Protein 4FFH (pdb70)

Structure (mmCIF, N/CA/C/O backbone):
data_4FFH
#
_entry.id   4FFH
#
_cell.length_a   82.284
_cell.length_b   167.004
_cell.length_c   261.926
_cell.angle_alpha   90.000
_cell.angle_beta   90.000
_cell.angle_gamma   90.000
#
_symmetry.space_group_name_H-M   'P 21 21 21'
#
loop_
_entity.id
_entity.type
_entity.pdbx_description
1 polymer 'Levan fructotransferase'
2 branched beta-D-fructofuranose-(2-1)-alpha-D-glucopyranose
3 water water
#
loop_
_atom_site.group_PDB
_atom_site.id
_atom_site.type_symbol
_atom_site.label_atom_id
_atom_site.label_alt_id
_atom_site.label_comp_id
_atom_site.label_asym_id
_atom_site.label_entity_id
_atom_site.label_seq_id
_atom_site.pdbx_PDB_ins_code
_atom_site.Cartn_x
_atom_site.Cartn_y
_atom_site.Cartn_z
_atom_site.occupancy
_atom_site.B_iso_or_equiv
_atom_site.auth_seq_id
_atom_site.auth_comp_id
_atom_site.auth_asym_id
_atom_site.auth_atom_id
_atom_site.pdbx_PDB_model_num
ATOM 1 N N . ALA A 1 2 ? 6.306 -23.088 29.268 1.00 31.42 41 ALA A N 1
ATOM 2 C CA . ALA A 1 2 ? 4.920 -23.329 29.782 1.00 30.35 41 ALA A CA 1
ATOM 3 C C . ALA A 1 2 ? 4.297 -24.557 29.134 1.00 29.65 41 ALA A C 1
ATOM 4 O O . ALA A 1 2 ? 4.264 -24.676 27.913 1.00 29.84 41 ALA A O 1
ATOM 6 N N . VAL A 1 3 ? 3.791 -25.468 29.955 1.00 28.15 42 VAL A N 1
ATOM 7 C CA . VAL A 1 3 ? 3.171 -26.674 29.438 1.00 26.13 42 VAL A CA 1
ATOM 8 C C . VAL A 1 3 ? 1.797 -26.417 28.821 1.00 26.87 42 VAL A C 1
ATOM 9 O O . VAL A 1 3 ? 1.485 -26.961 27.765 1.00 28.01 42 VAL A O 1
ATOM 13 N N . TYR A 1 4 ? 0.967 -25.598 29.465 1.00 26.56 43 TYR A N 1
ATOM 14 C CA . TYR A 1 4 ? -0.360 -25.338 28.916 1.00 25.04 43 TYR A CA 1
ATOM 15 C C . TYR A 1 4 ? -0.794 -23.874 28.869 1.00 25.84 43 TYR A C 1
ATOM 16 O O . TYR A 1 4 ? -1.975 -23.561 29.018 1.00 27.06 43 TYR A O 1
ATOM 25 N N . HIS A 1 5 ? 0.165 -22.983 28.653 1.00 25.48 44 HIS A N 1
ATOM 26 C CA . HIS A 1 5 ? -0.108 -21.554 28.540 1.00 25.89 44 HIS A CA 1
ATOM 27 C C . HIS A 1 5 ? 0.495 -21.139 27.211 1.00 25.48 44 HIS A C 1
ATOM 28 O O . HIS A 1 5 ? 1.600 -21.555 26.879 1.00 24.38 44 HIS A O 1
ATOM 35 N N . MET A 1 6 ? -0.219 -20.328 26.444 1.00 25.99 45 MET A N 1
ATOM 36 C CA . MET A 1 6 ? 0.306 -19.902 25.159 1.00 26.70 45 MET A CA 1
ATOM 37 C C . MET A 1 6 ? 1.527 -18.995 25.298 1.00 27.11 45 MET A C 1
ATOM 38 O O . MET A 1 6 ? 1.564 -18.098 26.140 1.00 26.45 45 MET A O 1
ATOM 43 N N . THR A 1 7 ? 2.523 -19.242 24.458 1.00 26.61 46 THR A N 1
ATOM 44 C CA . THR A 1 7 ? 3.736 -18.437 24.427 1.00 27.76 46 THR A CA 1
ATOM 45 C C . THR A 1 7 ? 4.071 -18.291 22.949 1.00 27.94 46 THR A C 1
ATOM 46 O O . THR A 1 7 ? 3.595 -19.070 22.122 1.00 27.88 46 THR A O 1
ATOM 50 N N . PRO A 1 8 ? 4.874 -17.282 22.588 1.00 27.88 47 PRO A N 1
ATOM 51 C CA . PRO A 1 8 ? 5.217 -17.117 21.173 1.00 28.02 47 PRO A CA 1
ATOM 52 C C . PRO A 1 8 ? 6.342 -18.086 20.811 1.00 27.88 47 PRO A C 1
ATOM 53 O O . PRO A 1 8 ? 7.165 -18.418 21.659 1.00 28.67 47 PRO A O 1
ATOM 57 N N . PRO A 1 9 ? 6.382 -18.567 19.559 1.00 28.19 48 PRO A N 1
ATOM 58 C CA . PRO A 1 9 ? 7.452 -19.496 19.168 1.00 29.25 48 PRO A CA 1
ATOM 59 C C . PRO A 1 9 ? 8.825 -18.917 19.527 1.00 29.80 48 PRO A C 1
ATOM 60 O O . PRO A 1 9 ? 9.765 -19.643 19.872 1.00 29.67 48 PRO A O 1
ATOM 64 N N . SER A 1 10 ? 8.922 -17.596 19.449 1.00 29.84 49 SER A N 1
ATOM 65 C CA . SER A 1 10 ? 10.150 -16.885 19.778 1.00 30.20 49 SER A CA 1
ATOM 66 C C . SER A 1 10 ? 9.830 -15.398 19.832 1.00 29.61 49 SER A C 1
ATOM 67 O O . SER A 1 10 ? 8.807 -14.955 19.311 1.00 30.10 49 SER A O 1
ATOM 70 N N . GLY A 1 11 ? 10.704 -14.627 20.464 1.00 28.20 50 GLY A N 1
ATOM 71 C CA . GLY A 1 11 ? 10.476 -13.201 20.546 1.00 26.49 50 GLY A CA 1
ATOM 72 C C . GLY A 1 11 ? 9.689 -12.747 21.760 1.00 26.56 50 GLY A C 1
ATOM 73 O O . GLY A 1 11 ? 9.390 -13.515 22.670 1.00 25.24 50 GLY A O 1
ATOM 74 N N . TRP A 1 12 ? 9.351 -11.467 21.746 1.00 25.90 51 TRP A N 1
ATOM 75 C CA . TRP A 1 12 ? 8.621 -10.819 22.816 1.00 25.87 51 TRP A CA 1
ATOM 76 C C . TRP A 1 12 ? 7.109 -10.855 22.601 1.00 27.24 51 TRP A C 1
ATOM 77 O O . TRP A 1 12 ? 6.606 -10.431 21.557 1.00 25.34 51 TRP A O 1
ATOM 88 N N . LEU A 1 13 ? 6.400 -11.397 23.591 1.00 27.55 52 LEU A N 1
ATOM 89 C CA . LEU A 1 13 ? 4.939 -11.482 23.560 1.00 29.22 52 LEU A CA 1
ATOM 90 C C . LEU A 1 13 ? 4.371 -10.318 24.355 1.00 29.15 52 LEU A C 1
ATOM 91 O O . LEU A 1 13 ? 4.896 -9.959 25.410 1.00 28.96 52 LEU A O 1
ATOM 96 N N . CYS A 1 14 ? 3.293 -9.735 23.856 1.00 28.66 53 CYS A N 1
ATOM 97 C CA . CYS A 1 14 ? 2.685 -8.615 24.548 1.00 29.54 53 CYS A CA 1
ATOM 98 C C . CYS A 1 14 ? 1.159 -8.685 24.431 1.00 28.67 53 CYS A C 1
ATOM 99 O O . CYS A 1 14 ? 0.598 -9.762 24.246 1.00 31.01 53 CYS A O 1
ATOM 102 N N . ASN A 1 15 ? 0.505 -7.535 24.535 1.00 28.57 54 ASN A N 1
ATOM 103 C CA . ASN A 1 15 ? -0.954 -7.415 24.483 1.00 26.21 54 ASN A CA 1
ATOM 104 C C . ASN A 1 15 ? -1.774 -8.300 23.545 1.00 26.67 54 ASN A C 1
ATOM 105 O O . ASN A 1 15 ? -1.634 -8.232 22.314 1.00 25.69 54 ASN A O 1
ATOM 110 N N . PRO A 1 16 ? -2.661 -9.134 24.114 1.00 24.74 55 PRO A N 1
ATOM 111 C CA . PRO A 1 16 ? -3.477 -9.977 23.240 1.00 25.19 55 PRO A CA 1
ATOM 112 C C . PRO A 1 16 ? -4.535 -9.053 22.636 1.00 24.85 55 PRO A C 1
ATOM 113 O O . PRO A 1 16 ? -4.848 -8.005 23.206 1.00 24.22 55 PRO A O 1
ATOM 117 N N . GLN A 1 17 ? -5.061 -9.423 21.478 1.00 23.73 56 GLN A N 1
ATOM 118 C CA . GLN A 1 17 ? -6.088 -8.631 20.822 1.00 24.62 56 GLN A CA 1
ATOM 119 C C . GLN A 1 17 ? -7.343 -9.502 20.801 1.00 24.11 56 GLN A C 1
ATOM 120 O O . GLN A 1 17 ? -7.245 -10.717 20.616 1.00 26.95 56 GLN A O 1
ATOM 126 N N . ARG A 1 18 ? -8.512 -8.900 21.000 1.00 23.10 57 ARG A N 1
ATOM 127 C CA . ARG A 1 18 ? -9.759 -9.665 21.028 1.00 23.65 57 ARG A CA 1
ATOM 128 C C . ARG A 1 18 ? -9.957 -10.615 19.850 1.00 24.86 57 ARG A C 1
ATOM 129 O O . ARG A 1 18 ? -10.045 -10.189 18.699 1.00 24.70 57 ARG A O 1
ATOM 137 N N . PRO A 1 19 ? -10.054 -11.923 20.132 1.00 24.96 58 PRO A N 1
ATOM 138 C CA . PRO A 1 19 ? -10.245 -12.946 19.100 1.00 24.92 58 PRO A CA 1
ATOM 139 C C . PRO A 1 19 ? -11.532 -12.750 18.299 1.00 26.90 58 PRO A C 1
ATOM 140 O O . PRO A 1 19 ? -12.520 -12.234 18.819 1.00 25.93 58 PRO A O 1
ATOM 144 N N . VAL A 1 20 ? -11.506 -13.144 17.028 1.00 27.77 59 VAL A N 1
ATOM 145 C CA . VAL A 1 20 ? -12.696 -13.091 16.184 1.00 28.95 59 VAL A CA 1
ATOM 146 C C . VAL A 1 20 ? -12.970 -14.561 15.864 1.00 29.40 59 VAL A C 1
ATOM 147 O O . VAL A 1 20 ? -12.056 -15.384 15.894 1.00 29.98 59 VAL A O 1
ATOM 151 N N . THR A 1 21 ? -14.216 -14.903 15.575 1.00 30.57 60 THR A N 1
ATOM 152 C CA . THR A 1 21 ? -14.546 -16.291 15.283 1.00 31.37 60 THR A CA 1
ATOM 153 C C . THR A 1 21 ? -14.738 -16.553 13.793 1.00 31.57 60 THR A C 1
ATOM 154 O O . THR A 1 21 ? -15.696 -16.075 13.193 1.00 32.21 60 THR A O 1
ATOM 158 N N . THR A 1 22 ? -13.813 -17.308 13.205 1.00 30.93 61 THR A N 1
ATOM 159 C CA . THR A 1 22 ? -13.880 -17.662 11.788 1.00 31.47 61 THR A CA 1
ATOM 160 C C . THR A 1 22 ? -13.386 -19.091 11.591 1.00 32.57 61 THR A C 1
ATOM 161 O O . THR A 1 22 ? -12.692 -19.645 12.444 1.00 29.73 61 THR A O 1
ATOM 165 N N . HIS A 1 23 ? -13.743 -19.682 10.455 1.00 35.38 62 HIS A N 1
ATOM 166 C CA . HIS A 1 23 ? -13.347 -21.053 10.147 1.00 36.90 62 HIS A CA 1
ATOM 167 C C . HIS A 1 23 ? -13.555 -21.975 11.347 1.00 35.92 62 HIS A C 1
ATOM 168 O O . HIS A 1 23 ? -12.721 -22.827 11.637 1.00 36.92 62 HIS A O 1
ATOM 175 N N . GLY A 1 24 ? -14.672 -21.785 12.043 1.00 37.21 63 GLY A N 1
ATOM 176 C CA . GLY A 1 24 ? -14.991 -22.608 13.200 1.00 36.69 63 GLY A CA 1
ATOM 177 C C . GLY A 1 24 ? -13.931 -22.617 14.285 1.00 36.84 63 GLY A C 1
ATOM 178 O O . GLY A 1 24 ? -13.694 -23.640 14.928 1.00 38.29 63 GLY A O 1
ATOM 179 N N . ALA A 1 25 ? -13.281 -21.481 14.494 1.00 34.90 64 ALA A N 1
ATOM 180 C CA . ALA A 1 25 ? -12.249 -21.396 15.514 1.00 33.02 64 ALA A CA 1
ATOM 181 C C . ALA A 1 25 ? -12.076 -19.962 15.989 1.00 31.58 64 ALA A C 1
ATOM 182 O O . ALA A 1 25 ? -12.682 -19.032 15.449 1.00 30.93 64 ALA A O 1
ATOM 184 N N . TYR A 1 26 ? -11.250 -19.792 17.012 1.00 29.42 65 TYR A N 1
ATOM 185 C CA . TYR A 1 26 ? -10.980 -18.477 17.555 1.00 26.69 65 TYR A CA 1
ATOM 186 C C . TYR A 1 26 ? -9.653 -17.985 16.987 1.00 27.68 65 TYR A C 1
ATOM 187 O O . TYR A 1 26 ? -8.621 -18.633 17.160 1.00 26.94 65 TYR A O 1
ATOM 196 N N . GLN A 1 27 ? -9.685 -16.852 16.294 1.00 26.40 66 GLN A N 1
ATOM 197 C CA . GLN A 1 27 ? -8.467 -16.285 15.742 1.00 26.26 66 GLN A CA 1
ATOM 198 C C . GLN A 1 27 ? -7.966 -15.229 16.722 1.00 26.41 66 GLN A C 1
ATOM 199 O O . GLN A 1 27 ? -8.501 -14.121 16.788 1.00 26.60 66 GLN A O 1
ATOM 205 N N . LEU A 1 28 ? -6.949 -15.582 17.496 1.00 25.14 67 LEU A N 1
ATOM 206 C CA . LEU A 1 28 ? -6.371 -14.658 18.456 1.00 24.72 67 LEU A CA 1
ATOM 207 C C . LEU A 1 28 ? -5.204 -13.915 17.824 1.00 24.51 67 LEU A C 1
ATOM 208 O O . LEU A 1 28 ? -4.399 -14.505 17.109 1.00 25.71 67 LEU A O 1
ATOM 213 N N . TYR A 1 29 ? -5.116 -12.618 18.073 1.00 23.64 68 TYR A N 1
ATOM 214 C CA . TYR A 1 29 ? -3.991 -11.843 17.568 1.00 23.89 68 TYR A CA 1
ATOM 215 C C . TYR A 1 29 ? -3.285 -11.315 18.808 1.00 24.56 68 TYR A C 1
ATOM 216 O O . TYR A 1 29 ? -3.883 -11.245 19.881 1.00 26.75 68 TYR A O 1
ATOM 225 N N . TYR A 1 30 ? -2.013 -10.966 18.678 1.00 25.34 69 TYR A N 1
ATOM 226 C CA . TYR A 1 30 ? -1.272 -10.449 19.816 1.00 25.68 69 TYR A CA 1
ATOM 227 C C . TYR A 1 30 ? -0.062 -9.663 19.378 1.00 27.14 69 TYR A C 1
ATOM 228 O O . TYR A 1 30 ? 0.578 -9.995 18.375 1.00 25.78 69 TYR A O 1
ATOM 237 N N . LEU A 1 31 ? 0.240 -8.606 20.126 1.00 27.44 70 LEU A N 1
ATOM 238 C CA . LEU A 1 31 ? 1.392 -7.780 19.819 1.00 27.63 70 LEU A CA 1
ATOM 239 C C . LEU A 1 31 ? 2.631 -8.647 19.951 1.00 27.82 70 LEU A C 1
ATOM 240 O O . LEU A 1 31 ? 2.746 -9.445 20.880 1.00 25.80 70 LEU A O 1
ATOM 245 N N . HIS A 1 32 ? 3.552 -8.491 19.009 1.00 28.23 71 HIS A N 1
ATOM 246 C CA . HIS A 1 32 ? 4.782 -9.259 19.026 1.00 29.39 71 HIS A CA 1
ATOM 247 C C . HIS A 1 32 ? 5.938 -8.445 18.465 1.00 29.99 71 HIS A C 1
ATOM 248 O O . HIS A 1 32 ? 5.771 -7.669 17.519 1.00 28.07 71 HIS A O 1
ATOM 255 N N . SER A 1 33 ? 7.105 -8.621 19.073 1.00 30.01 72 SER A N 1
ATOM 256 C CA . SER A 1 33 ? 8.314 -7.931 18.648 1.00 32.35 72 SER A CA 1
ATOM 257 C C . SER A 1 33 ? 9.463 -8.925 18.704 1.00 32.81 72 SER A C 1
ATOM 258 O O . SER A 1 33 ? 9.418 -9.894 19.470 1.00 31.00 72 SER A O 1
ATOM 261 N N . ASP A 1 34 ? 10.484 -8.698 17.883 1.00 33.43 73 ASP A N 1
ATOM 262 C CA . ASP A 1 34 ? 11.646 -9.576 17.886 1.00 35.22 73 ASP A CA 1
ATOM 263 C C . ASP A 1 34 ? 12.514 -9.179 19.070 1.00 35.76 73 ASP A C 1
ATOM 264 O O . ASP A 1 34 ? 13.246 -9.998 19.621 1.00 35.43 73 ASP A O 1
ATOM 269 N N . GLN A 1 35 ? 12.408 -7.914 19.467 1.00 36.04 74 GLN A N 1
ATOM 270 C CA . GLN A 1 35 ? 13.179 -7.400 20.590 1.00 37.49 74 GLN A CA 1
ATOM 271 C C . GLN A 1 35 ? 12.292 -7.121 21.791 1.00 35.70 74 GLN A C 1
ATOM 272 O O . GLN A 1 35 ? 11.258 -6.468 21.666 1.00 34.41 74 GLN A O 1
ATOM 278 N N . ASN A 1 36 ? 12.701 -7.621 22.954 1.00 34.11 75 ASN A N 1
ATOM 279 C CA . ASN A 1 36 ? 11.932 -7.415 24.172 1.00 34.19 75 ASN A CA 1
ATOM 280 C C . ASN A 1 36 ? 11.649 -5.934 24.363 1.00 34.15 75 ASN A C 1
ATOM 281 O O . ASN A 1 36 ? 12.564 -5.116 24.411 1.00 34.05 75 ASN A O 1
ATOM 286 N N . ASN A 1 37 ? 10.365 -5.606 24.454 1.00 34.34 76 ASN A N 1
ATOM 287 C CA . ASN A 1 37 ? 9.895 -4.237 24.628 1.00 34.67 76 ASN A CA 1
ATOM 288 C C . ASN A 1 37 ? 10.249 -3.348 23.436 1.00 34.55 76 ASN A C 1
ATOM 289 O O . ASN A 1 37 ? 10.229 -2.120 23.530 1.00 34.42 76 ASN A O 1
ATOM 294 N N . GLY A 1 38 ? 10.574 -3.976 22.312 1.00 34.52 77 GLY A N 1
ATOM 295 C CA . GLY A 1 38 ? 10.901 -3.219 21.122 1.00 32.80 77 GLY A CA 1
ATOM 296 C C . GLY A 1 38 ? 9.637 -3.037 20.309 1.00 33.02 77 GLY A C 1
ATOM 297 O O . GLY A 1 38 ? 8.575 -3.507 20.718 1.00 32.97 77 GLY A O 1
ATOM 298 N N . PRO A 1 39 ? 9.710 -2.355 19.158 1.00 33.21 78 PRO A N 1
ATOM 299 C CA . PRO A 1 39 ? 8.548 -2.123 18.292 1.00 31.66 78 PRO A CA 1
ATOM 300 C C . PRO A 1 39 ? 8.141 -3.411 17.576 1.00 30.90 78 PRO A C 1
ATOM 301 O O . PRO A 1 39 ? 8.970 -4.297 17.356 1.00 31.05 78 PRO A O 1
ATOM 305 N N . GLY A 1 40 ? 6.868 -3.517 17.216 1.00 29.58 79 GLY A N 1
ATOM 306 C CA . GLY A 1 40 ? 6.407 -4.712 16.537 1.00 28.64 79 GLY A CA 1
ATOM 307 C C . GLY A 1 40 ? 5.061 -4.541 15.872 1.00 27.82 79 GLY A C 1
ATOM 308 O O . GLY A 1 40 ? 4.693 -3.436 15.457 1.00 28.89 79 GLY A O 1
ATOM 309 N N . GLY A 1 41 ? 4.323 -5.642 15.772 1.00 27.93 80 GLY A N 1
ATOM 310 C CA . GLY A 1 41 ? 3.008 -5.613 15.157 1.00 26.78 80 GLY A CA 1
ATOM 311 C C . GLY A 1 41 ? 2.134 -6.744 15.666 1.00 26.81 80 GLY A C 1
ATOM 312 O O . GLY A 1 41 ? 2.374 -7.289 16.745 1.00 28.85 80 GLY A O 1
ATOM 313 N N . TRP A 1 42 ? 1.124 -7.106 14.886 1.00 26.62 81 TRP A N 1
ATOM 314 C CA . TRP A 1 42 ? 0.207 -8.176 15.255 1.00 26.03 81 TRP A CA 1
ATOM 315 C C . TRP A 1 42 ? 0.598 -9.536 14.704 1.00 27.16 81 TRP A C 1
ATOM 316 O O . TRP A 1 42 ? 0.868 -9.680 13.513 1.00 27.97 81 TRP A O 1
ATOM 327 N N . ASP A 1 43 ? 0.615 -10.538 15.573 1.00 28.52 82 ASP A N 1
ATOM 328 C CA . ASP A 1 43 ? 0.893 -11.899 15.149 1.00 27.84 82 ASP A CA 1
ATOM 329 C C . ASP A 1 43 ? -0.420 -12.652 15.305 1.00 28.22 82 ASP A C 1
ATOM 330 O O . ASP A 1 43 ? -1.341 -12.168 15.975 1.00 25.30 82 ASP A O 1
ATOM 335 N N . HIS A 1 44 ? -0.506 -13.828 14.692 1.00 27.67 83 HIS A N 1
ATOM 336 C CA . HIS A 1 44 ? -1.743 -14.595 14.695 1.00 27.28 83 HIS A CA 1
ATOM 337 C C . HIS A 1 44 ? -1.620 -16.035 15.194 1.00 27.97 83 HIS A C 1
ATOM 338 O O . HIS A 1 44 ? -0.658 -16.737 14.884 1.00 27.52 83 HIS A O 1
ATOM 345 N N . ALA A 1 45 ? -2.607 -16.462 15.976 1.00 27.52 84 ALA A N 1
ATOM 346 C CA . ALA A 1 45 ? -2.653 -17.821 16.499 1.00 27.87 84 ALA A CA 1
ATOM 347 C C . ALA A 1 45 ? -4.110 -18.269 16.485 1.00 29.67 84 ALA A C 1
ATOM 348 O O . ALA A 1 45 ? -5.020 -17.451 16.646 1.00 29.86 84 ALA A O 1
ATOM 350 N N . SER A 1 46 ? -4.330 -19.564 16.275 1.00 28.48 85 SER A N 1
ATOM 351 C CA . SER A 1 46 ? -5.685 -20.106 16.247 1.00 28.62 85 SER A CA 1
ATOM 352 C C . SER A 1 46 ? -5.887 -21.098 17.381 1.00 26.71 85 SER A C 1
ATOM 353 O O . SER A 1 46 ? -4.959 -21.785 17.796 1.00 25.54 85 SER A O 1
ATOM 356 N N . THR A 1 47 ? -7.112 -21.171 17.877 1.00 27.08 86 THR A N 1
ATOM 357 C CA . THR A 1 47 ? -7.434 -22.110 18.929 1.00 27.56 86 THR A CA 1
ATOM 358 C C . THR A 1 47 ? -8.885 -22.542 18.772 1.00 29.45 86 THR A C 1
ATOM 359 O O . THR A 1 47 ? -9.780 -21.716 18.565 1.00 30.34 86 THR A O 1
ATOM 363 N N . THR A 1 48 ? -9.111 -23.846 18.852 1.00 29.94 87 THR A N 1
ATOM 364 C CA . THR A 1 48 ? -10.452 -24.381 18.725 1.00 31.20 87 THR A CA 1
ATOM 365 C C . THR A 1 48 ? -11.107 -24.545 20.088 1.00 30.30 87 THR A C 1
ATOM 366 O O . THR A 1 48 ? -12.309 -24.341 20.232 1.00 28.94 87 THR A O 1
ATOM 370 N N . ASP A 1 49 ? -10.309 -24.897 21.092 1.00 30.37 88 ASP A N 1
ATOM 371 C CA . ASP A 1 49 ? -10.842 -25.116 22.432 1.00 30.92 88 ASP A CA 1
ATOM 372 C C . ASP A 1 49 ? -10.461 -24.073 23.480 1.00 30.46 88 ASP A C 1
ATOM 373 O O . ASP A 1 49 ? -10.958 -24.124 24.604 1.00 32.28 88 ASP A O 1
ATOM 378 N N . GLY A 1 50 ? -9.584 -23.138 23.127 1.00 29.17 89 GLY A N 1
ATOM 379 C CA . GLY A 1 50 ? -9.182 -22.121 24.083 1.00 28.21 89 GLY A CA 1
ATOM 380 C C . GLY A 1 50 ? -8.002 -22.529 24.950 1.00 28.00 89 GLY A C 1
ATOM 381 O O . GLY A 1 50 ? -7.601 -21.788 25.852 1.00 28.79 89 GLY A O 1
ATOM 382 N N . VAL A 1 51 ? -7.444 -23.706 24.683 1.00 25.51 90 VAL A N 1
ATOM 383 C CA . VAL A 1 51 ? -6.294 -24.197 25.436 1.00 24.78 90 VAL A CA 1
ATOM 384 C C . VAL A 1 51 ? -5.077 -24.325 24.518 1.00 26.09 90 VAL A C 1
ATOM 385 O O . VAL A 1 51 ? -4.043 -23.700 24.759 1.00 25.64 90 VAL A O 1
ATOM 389 N N . ALA A 1 52 ? -5.205 -25.135 23.468 1.00 24.62 91 ALA A N 1
ATOM 390 C CA . ALA A 1 52 ? -4.116 -25.334 22.516 1.00 25.27 91 ALA A CA 1
ATOM 391 C C . ALA A 1 52 ? -4.170 -24.290 21.394 1.00 25.90 91 ALA A C 1
ATOM 392 O O . ALA A 1 52 ? -5.239 -23.991 20.858 1.00 26.10 91 ALA A O 1
ATOM 394 N N . PHE A 1 53 ? -3.015 -23.735 21.047 1.00 25.24 92 PHE A N 1
ATOM 395 C CA . PHE A 1 53 ? -2.943 -22.721 20.002 1.00 27.34 92 PHE A CA 1
ATOM 396 C C . PHE A 1 53 ? -2.033 -23.110 18.843 1.00 27.25 92 PHE A C 1
ATOM 397 O O . PHE A 1 53 ? -1.058 -23.834 19.022 1.00 27.06 92 PHE A O 1
ATOM 405 N N . THR A 1 54 ? -2.363 -22.616 17.655 1.00 28.26 93 THR A N 1
ATOM 406 C CA . THR A 1 54 ? -1.562 -22.855 16.460 1.00 30.87 93 THR A CA 1
ATOM 407 C C . THR A 1 54 ? -1.142 -21.488 15.934 1.00 31.25 93 THR A C 1
ATOM 408 O O . THR A 1 54 ? -1.983 -20.703 15.488 1.00 30.96 93 THR A O 1
ATOM 412 N N . HIS A 1 55 ? 0.157 -21.208 15.992 1.00 31.03 94 HIS A N 1
ATOM 413 C CA . HIS A 1 55 ? 0.699 -19.923 15.550 1.00 32.33 94 HIS A CA 1
ATOM 414 C C . HIS A 1 55 ? 0.854 -19.815 14.039 1.00 31.28 94 HIS A C 1
ATOM 415 O O . HIS A 1 55 ? 1.357 -20.726 13.386 1.00 32.32 94 HIS A O 1
ATOM 422 N N . HIS A 1 56 ? 0.428 -18.684 13.491 1.00 31.43 95 HIS A N 1
ATOM 423 C CA . HIS A 1 56 ? 0.476 -18.463 12.055 1.00 31.04 95 HIS A CA 1
ATOM 424 C C . HIS A 1 56 ? 1.418 -17.342 11.612 1.00 31.80 95 HIS A C 1
ATOM 425 O O . HIS A 1 56 ? 1.472 -17.005 10.428 1.00 32.42 95 HIS A O 1
ATOM 432 N N . GLY A 1 57 ? 2.149 -16.757 12.553 1.00 32.29 96 GLY A N 1
ATOM 433 C CA . GLY A 1 57 ? 3.075 -15.694 12.196 1.00 30.87 96 GLY A CA 1
ATOM 434 C C . GLY A 1 57 ? 2.474 -14.302 12.182 1.00 31.97 96 GLY A C 1
ATOM 435 O O . GLY A 1 57 ? 1.353 -14.095 12.644 1.00 31.64 96 GLY A O 1
ATOM 436 N N . THR A 1 58 ? 3.225 -13.347 11.635 1.00 32.56 97 THR A N 1
ATOM 437 C CA . THR A 1 58 ? 2.791 -11.957 11.574 1.00 31.58 97 THR A CA 1
ATOM 438 C C . THR A 1 58 ? 1.632 -11.741 10.624 1.00 32.45 97 THR A C 1
ATOM 439 O O . THR A 1 58 ? 1.536 -12.390 9.585 1.00 32.72 97 THR A O 1
ATOM 443 N N . VAL A 1 59 ? 0.755 -10.814 10.991 1.00 32.61 98 VAL A N 1
ATOM 444 C CA . VAL A 1 59 ? -0.428 -10.521 10.198 1.00 32.94 98 VAL A CA 1
ATOM 445 C C . VAL A 1 59 ? -0.540 -9.022 9.877 1.00 33.34 98 VAL A C 1
ATOM 446 O O . VAL A 1 59 ? -1.092 -8.634 8.843 1.00 32.30 98 VAL A O 1
ATOM 450 N N . MET A 1 60 ? -0.015 -8.192 10.775 1.00 32.67 99 MET A N 1
ATOM 451 C CA . MET A 1 60 ? -0.004 -6.736 10.605 1.00 33.07 99 MET A CA 1
ATOM 452 C C . MET A 1 60 ? 1.380 -6.321 11.083 1.00 32.00 99 MET A C 1
ATOM 453 O O . MET A 1 60 ? 1.566 -5.863 12.207 1.00 32.49 99 MET A O 1
ATOM 458 N N . PRO A 1 61 ? 2.377 -6.488 10.206 1.00 31.03 100 PRO A N 1
ATOM 459 C CA . PRO A 1 61 ? 3.795 -6.193 10.413 1.00 30.63 100 PRO A CA 1
ATOM 460 C C . PRO A 1 61 ? 4.234 -4.786 10.762 1.00 30.17 100 PRO A C 1
ATOM 461 O O . PRO A 1 61 ? 3.601 -3.793 10.397 1.00 30.05 100 PRO A O 1
ATOM 465 N N . LEU A 1 62 ? 5.352 -4.732 11.476 1.00 30.14 101 LEU A N 1
ATOM 466 C CA . LEU A 1 62 ? 5.979 -3.481 11.856 1.00 30.55 101 LEU A CA 1
ATOM 467 C C . LEU A 1 62 ? 6.569 -2.945 10.556 1.00 30.74 101 LEU A C 1
ATOM 468 O O . LEU A 1 62 ? 7.018 -3.714 9.707 1.00 29.86 101 LEU A O 1
ATOM 473 N N . ARG A 1 63 ? 6.547 -1.632 10.393 1.00 31.75 102 ARG A N 1
ATOM 474 C CA . ARG A 1 63 ? 7.111 -1.008 9.211 1.00 32.28 102 ARG A CA 1
ATOM 475 C C . ARG A 1 63 ? 7.998 0.114 9.737 1.00 33.15 102 ARG A C 1
ATOM 476 O O . ARG A 1 63 ? 7.797 0.593 10.853 1.00 33.13 102 ARG A O 1
ATOM 484 N N . PRO A 1 64 ? 9.007 0.530 8.955 1.00 34.12 103 PRO A N 1
ATOM 485 C CA . PRO A 1 64 ? 9.932 1.592 9.359 1.00 33.75 103 PRO A CA 1
ATOM 486 C C . PRO A 1 64 ? 9.306 2.748 10.135 1.00 34.12 103 PRO A C 1
ATOM 487 O O . PRO A 1 64 ? 8.522 3.531 9.594 1.00 32.89 103 PRO A O 1
ATOM 491 N N . ASP A 1 65 ? 9.666 2.842 11.412 1.00 34.87 104 ASP A N 1
ATOM 492 C CA . ASP A 1 65 ? 9.153 3.890 12.287 1.00 34.94 104 ASP A CA 1
ATOM 493 C C . ASP A 1 65 ? 7.634 3.899 12.270 1.00 32.89 104 ASP A C 1
ATOM 494 O O . ASP A 1 65 ? 7.006 4.953 12.387 1.00 33.22 104 ASP A O 1
ATOM 499 N N . PHE A 1 66 ? 7.041 2.721 12.131 1.00 29.97 105 PHE A N 1
ATOM 500 C CA . PHE A 1 66 ? 5.590 2.633 12.086 1.00 30.04 105 PHE A CA 1
ATOM 501 C C . PHE A 1 66 ? 5.099 1.309 12.671 1.00 29.26 105 PHE A C 1
ATOM 502 O O . PHE A 1 66 ? 4.620 0.433 11.943 1.00 29.01 105 PHE A O 1
ATOM 510 N N . PRO A 1 67 ? 5.225 1.144 13.999 1.00 28.16 106 PRO A N 1
ATOM 511 C CA . PRO A 1 67 ? 4.780 -0.085 14.663 1.00 28.61 106 PRO A CA 1
ATOM 512 C C . PRO A 1 67 ? 3.260 -0.113 14.768 1.00 27.71 106 PRO A C 1
ATOM 513 O O . PRO A 1 67 ? 2.596 0.909 14.581 1.00 29.02 106 PRO A O 1
ATOM 517 N N . VAL A 1 68 ? 2.714 -1.288 15.054 1.00 27.90 107 VAL A N 1
ATOM 518 C CA . VAL A 1 68 ? 1.273 -1.443 15.203 1.00 28.26 107 VAL A CA 1
ATOM 519 C C . VAL A 1 68 ? 0.973 -1.756 16.666 1.00 29.26 107 VAL A C 1
ATOM 520 O O . VAL A 1 68 ? 1.478 -2.740 17.209 1.00 29.43 107 VAL A O 1
ATOM 524 N N . TRP A 1 69 ? 0.158 -0.924 17.308 1.00 28.80 108 TRP A N 1
ATOM 525 C CA . TRP A 1 69 ? -0.177 -1.162 18.706 1.00 28.37 108 TRP A CA 1
ATOM 526 C C . TRP A 1 69 ? -1.532 -1.858 18.811 1.00 28.08 108 TRP A C 1
ATOM 527 O O . TRP A 1 69 ? -2.067 -2.321 17.805 1.00 27.73 108 TRP A O 1
ATOM 538 N N . SER A 1 70 ? -2.084 -1.932 20.020 1.00 27.61 109 SER A N 1
ATOM 539 C CA . SER A 1 70 ? -3.360 -2.609 20.241 1.00 26.26 109 SER A CA 1
ATOM 540 C C . SER A 1 70 ? -4.535 -1.997 19.510 1.00 24.87 109 SER A C 1
ATOM 541 O O . SER A 1 70 ? -4.517 -0.829 19.135 1.00 27.12 109 SER A O 1
ATOM 544 N N . GLY A 1 71 ? -5.563 -2.812 19.325 1.00 23.69 110 GLY A N 1
ATOM 545 C CA . GLY A 1 71 ? -6.773 -2.386 18.657 1.00 25.17 110 GLY A CA 1
ATOM 546 C C . GLY A 1 71 ? -7.784 -3.499 18.837 1.00 25.59 110 GLY A C 1
ATOM 547 O O . GLY A 1 71 ? -7.854 -4.106 19.902 1.00 27.07 110 GLY A O 1
ATOM 548 N N . SER A 1 72 ? -8.569 -3.774 17.806 1.00 24.48 111 SER A N 1
ATOM 549 C CA . SER A 1 72 ? -9.550 -4.844 17.877 1.00 25.95 111 SER A CA 1
ATOM 550 C C . SER A 1 72 ? -10.031 -5.150 16.471 1.00 26.62 111 SER A C 1
ATOM 551 O O . SER A 1 72 ? -9.827 -4.353 15.554 1.00 27.85 111 SER A O 1
ATOM 554 N N . ALA A 1 73 ? -10.662 -6.308 16.304 1.00 26.58 112 ALA A N 1
ATOM 555 C CA . ALA A 1 73 ? -11.164 -6.718 15.001 1.00 28.09 112 ALA A CA 1
ATOM 556 C C . ALA A 1 73 ? -12.568 -7.296 15.107 1.00 28.67 112 ALA A C 1
ATOM 557 O O . ALA A 1 73 ? -12.925 -7.914 16.110 1.00 29.85 112 ALA A O 1
ATOM 559 N N . VAL A 1 74 ? -13.365 -7.090 14.067 1.00 29.57 113 VAL A N 1
ATOM 560 C CA . VAL A 1 74 ? -14.726 -7.606 14.041 1.00 29.10 113 VAL A CA 1
ATOM 561 C C . VAL A 1 74 ? -14.996 -8.272 12.699 1.00 31.50 113 VAL A C 1
ATOM 562 O O . VAL A 1 74 ? -14.294 -8.015 11.714 1.00 31.33 113 VAL A O 1
ATOM 566 N N . VAL A 1 75 ? -16.003 -9.137 12.666 1.00 30.96 114 VAL A N 1
ATOM 567 C CA . VAL A 1 75 ? -16.383 -9.805 11.431 1.00 31.20 114 VAL A CA 1
ATOM 568 C C . VAL A 1 75 ? -17.537 -8.992 10.853 1.00 32.11 114 VAL A C 1
ATOM 569 O O . VAL A 1 75 ? -18.621 -8.953 11.428 1.00 32.32 114 VAL A O 1
ATOM 573 N N . ASP A 1 76 ? -17.295 -8.332 9.724 1.00 32.99 115 ASP A N 1
ATOM 574 C CA . ASP A 1 76 ? -18.315 -7.509 9.086 1.00 33.11 115 ASP A CA 1
ATOM 575 C C . ASP A 1 76 ? -19.299 -8.373 8.304 1.00 35.25 115 ASP A C 1
ATOM 576 O O . ASP A 1 76 ? -19.451 -8.232 7.090 1.00 35.16 115 ASP A O 1
ATOM 581 N N . THR A 1 77 ? -19.962 -9.270 9.024 1.00 36.17 116 THR A N 1
ATOM 582 C CA . THR A 1 77 ? -20.942 -10.188 8.461 1.00 36.99 116 THR A CA 1
ATOM 583 C C . THR A 1 77 ? -21.876 -9.537 7.435 1.00 36.97 116 THR A C 1
ATOM 584 O O . THR A 1 77 ? -22.081 -10.068 6.345 1.00 36.83 116 THR A O 1
ATOM 588 N N . ALA A 1 78 ? -22.427 -8.381 7.785 1.00 36.48 117 ALA A N 1
ATOM 589 C CA . ALA A 1 78 ? -23.355 -7.675 6.912 1.00 35.50 117 ALA A CA 1
ATOM 590 C C . ALA A 1 78 ? -22.706 -6.845 5.803 1.00 35.95 117 ALA A C 1
ATOM 591 O O . ALA A 1 78 ? -23.408 -6.276 4.962 1.00 35.06 117 ALA A O 1
ATOM 593 N N . ASN A 1 79 ? -21.379 -6.773 5.799 1.00 34.65 118 ASN A N 1
ATOM 594 C CA . ASN A 1 79 ? -20.648 -6.000 4.795 1.00 34.40 118 ASN A CA 1
ATOM 595 C C . ASN A 1 79 ? -20.960 -4.501 4.873 1.00 34.90 118 ASN A C 1
ATOM 596 O O . ASN A 1 79 ? -21.151 -3.838 3.846 1.00 33.09 118 ASN A O 1
ATOM 601 N N . THR A 1 80 ? -21.004 -3.974 6.096 1.00 33.75 119 THR A N 1
ATOM 602 C CA . THR A 1 80 ? -21.278 -2.556 6.318 1.00 32.14 119 THR A CA 1
ATOM 603 C C . THR A 1 80 ? -20.092 -1.706 5.865 1.00 32.52 119 THR A C 1
ATOM 604 O O . THR A 1 80 ? -20.265 -0.579 5.408 1.00 33.48 119 THR A O 1
ATOM 608 N N . ALA A 1 81 ? -18.887 -2.255 5.983 1.00 31.68 120 ALA A N 1
ATOM 609 C CA . ALA A 1 81 ? -17.676 -1.535 5.598 1.00 32.34 120 ALA A CA 1
ATOM 610 C C . ALA A 1 81 ? -17.410 -1.549 4.097 1.00 33.17 120 ALA A C 1
ATOM 611 O O . ALA A 1 81 ? -16.626 -0.740 3.597 1.00 32.90 120 ALA A O 1
ATOM 613 N N . GLY A 1 82 ? -18.044 -2.475 3.384 1.00 34.40 121 GLY A N 1
ATOM 614 C CA . GLY A 1 82 ? -17.858 -2.546 1.944 1.00 34.31 121 GLY A CA 1
ATOM 615 C C . GLY A 1 82 ? -16.628 -3.298 1.461 1.00 35.49 121 GLY A C 1
ATOM 616 O O . GLY A 1 82 ? -16.237 -3.162 0.300 1.00 35.78 121 GLY A O 1
ATOM 617 N N . PHE A 1 83 ? -16.009 -4.084 2.337 1.00 35.22 122 PHE A N 1
ATOM 618 C CA . PHE A 1 83 ? -14.831 -4.866 1.963 1.00 35.20 122 PHE A CA 1
ATOM 619 C C . PHE A 1 83 ? -15.253 -6.303 1.678 1.00 35.01 122 PHE A C 1
ATOM 620 O O . PHE A 1 83 ? -14.414 -7.185 1.479 1.00 35.05 122 PHE A O 1
ATOM 628 N N . GLY A 1 84 ? -16.565 -6.522 1.665 1.00 34.15 123 GLY A N 1
ATOM 629 C CA . GLY A 1 84 ? -17.112 -7.841 1.411 1.00 34.19 123 GLY A CA 1
ATOM 630 C C . GLY A 1 84 ? -17.771 -8.422 2.649 1.00 35.24 123 GLY A C 1
ATOM 631 O O . GLY A 1 84 ? -17.327 -8.167 3.771 1.00 35.71 123 GLY A O 1
ATOM 632 N N . ALA A 1 85 ? -18.833 -9.197 2.449 1.00 34.54 124 ALA A N 1
ATOM 633 C CA . ALA A 1 85 ? -19.544 -9.820 3.557 1.00 34.59 124 ALA A CA 1
ATOM 634 C C . ALA A 1 85 ? -18.618 -10.803 4.265 1.00 35.13 124 ALA A C 1
ATOM 635 O O . ALA A 1 85 ? -17.923 -11.581 3.616 1.00 35.85 124 ALA A O 1
ATOM 637 N N . GLY A 1 86 ? -18.601 -10.761 5.594 1.00 34.81 125 GLY A N 1
ATOM 638 C CA . GLY A 1 86 ? -17.750 -11.670 6.344 1.00 34.01 125 GLY A CA 1
ATOM 639 C C . GLY A 1 86 ? -16.291 -11.253 6.416 1.00 33.69 125 GLY A C 1
ATOM 640 O O . GLY A 1 86 ? -15.454 -11.977 6.959 1.00 33.25 125 GLY A O 1
ATOM 641 N N . ALA A 1 87 ? -15.969 -10.090 5.865 1.00 32.26 126 ALA A N 1
ATOM 642 C CA . ALA A 1 87 ? -14.595 -9.616 5.914 1.00 32.36 126 ALA A CA 1
ATOM 643 C C . ALA A 1 87 ? -14.242 -9.295 7.366 1.00 32.31 126 ALA A C 1
ATOM 644 O O . ALA A 1 87 ? -15.072 -8.776 8.114 1.00 32.05 126 ALA A O 1
ATOM 646 N N . VAL A 1 88 ? -13.021 -9.623 7.772 1.00 30.42 127 VAL A N 1
ATOM 647 C CA . VAL A 1 88 ? -12.581 -9.328 9.124 1.00 30.32 127 VAL A CA 1
ATOM 648 C C . VAL A 1 88 ? -11.958 -7.935 9.086 1.00 30.39 127 VAL A C 1
ATOM 649 O O . VAL A 1 88 ? -10.903 -7.738 8.490 1.00 30.21 127 VAL A O 1
ATOM 653 N N . VAL A 1 89 ? -12.627 -6.969 9.713 1.00 30.85 128 VAL A N 1
ATOM 654 C CA . VAL A 1 89 ? -12.153 -5.585 9.734 1.00 30.92 128 VAL A CA 1
ATOM 655 C C . VAL A 1 89 ? -11.554 -5.224 11.088 1.00 31.44 128 VAL A C 1
ATOM 656 O O . VAL A 1 89 ? -12.187 -5.404 12.131 1.00 32.41 128 VAL A O 1
ATOM 660 N N . ALA A 1 90 ? -10.336 -4.694 11.069 1.00 30.52 129 ALA A N 1
ATOM 661 C CA . ALA A 1 90 ? -9.660 -4.329 12.303 1.00 29.20 129 ALA A CA 1
ATOM 662 C C . ALA A 1 90 ? -9.181 -2.882 12.354 1.00 29.30 129 ALA A C 1
ATOM 663 O O . ALA A 1 90 ? -8.893 -2.268 11.326 1.00 28.04 129 ALA A O 1
ATOM 665 N N . LEU A 1 91 ? -9.111 -2.346 13.572 1.00 29.28 130 LEU A N 1
ATOM 666 C CA . LEU A 1 91 ? -8.618 -0.992 13.813 1.00 28.36 130 LEU A CA 1
ATOM 667 C C . LEU A 1 91 ? -7.468 -1.127 14.802 1.00 28.91 130 LEU A C 1
ATOM 668 O O . LEU A 1 91 ? -7.586 -1.840 15.800 1.00 30.14 130 LEU A O 1
ATOM 673 N N . ALA A 1 92 ? -6.351 -0.466 14.521 1.00 26.29 131 ALA A N 1
ATOM 674 C CA . ALA A 1 92 ? -5.203 -0.521 15.414 1.00 26.53 131 ALA A CA 1
ATOM 675 C C . ALA A 1 92 ? -4.532 0.843 15.501 1.00 27.21 131 ALA A C 1
ATOM 676 O O . ALA A 1 92 ? -4.507 1.601 14.531 1.00 28.04 131 ALA A O 1
ATOM 678 N N . THR A 1 93 ? -3.996 1.153 16.674 1.00 27.98 132 THR A N 1
ATOM 679 C CA . THR A 1 93 ? -3.322 2.423 16.900 1.00 27.96 132 THR A CA 1
ATOM 680 C C . THR A 1 93 ? -1.895 2.386 16.364 1.00 28.62 132 THR A C 1
ATOM 681 O O . THR A 1 93 ? -1.149 1.432 16.597 1.00 28.18 132 THR A O 1
ATOM 685 N N . GLN A 1 94 ? -1.521 3.428 15.634 1.00 27.93 133 GLN A N 1
ATOM 686 C CA . GLN A 1 94 ? -0.180 3.520 15.089 1.00 28.91 133 GLN A CA 1
ATOM 687 C C . GLN A 1 94 ? 0.258 4.974 15.180 1.00 29.61 133 GLN A C 1
ATOM 688 O O . GLN A 1 94 ? -0.524 5.887 14.907 1.00 29.03 133 GLN A O 1
ATOM 694 N N . PRO A 1 95 ? 1.508 5.209 15.595 1.00 29.87 134 PRO A N 1
ATOM 695 C CA . PRO A 1 95 ? 1.984 6.587 15.697 1.00 31.62 134 PRO A CA 1
ATOM 696 C C . PRO A 1 95 ? 2.412 7.074 14.313 1.00 32.72 134 PRO A C 1
ATOM 697 O O . PRO A 1 95 ? 3.483 6.720 13.832 1.00 33.91 134 PRO A O 1
ATOM 701 N N . THR A 1 96 ? 1.558 7.863 13.670 1.00 34.72 135 THR A N 1
ATOM 702 C CA . THR A 1 96 ? 1.851 8.400 12.341 1.00 36.09 135 THR A CA 1
ATOM 703 C C . THR A 1 96 ? 3.202 9.124 12.331 1.00 37.24 135 THR A C 1
ATOM 704 O O . THR A 1 96 ? 3.521 9.875 13.253 1.00 37.42 135 THR A O 1
ATOM 708 N N . ASP A 1 97 ? 3.990 8.885 11.284 1.00 39.50 136 ASP A N 1
ATOM 709 C CA . ASP A 1 97 ? 5.318 9.489 11.134 1.00 40.25 136 ASP A CA 1
ATOM 710 C C . ASP A 1 97 ? 6.225 9.103 12.290 1.00 39.50 136 ASP A C 1
ATOM 711 O O . ASP A 1 97 ? 7.281 9.704 12.484 1.00 40.22 136 ASP A O 1
ATOM 716 N N . GLY A 1 98 ? 5.811 8.103 13.059 1.00 38.77 137 GLY A N 1
ATOM 717 C CA . GLY A 1 98 ? 6.601 7.676 14.200 1.00 37.50 137 GLY A CA 1
ATOM 718 C C . GLY A 1 98 ? 6.465 8.670 15.342 1.00 36.38 137 GLY A C 1
ATOM 719 O O . GLY A 1 98 ? 7.212 8.619 16.321 1.00 36.26 137 GLY A O 1
ATOM 720 N N . VAL A 1 99 ? 5.503 9.577 15.212 1.00 35.40 138 VAL A N 1
ATOM 721 C CA . VAL A 1 99 ? 5.256 10.602 16.220 1.00 36.65 138 VAL A CA 1
ATOM 722 C C . VAL A 1 99 ? 4.203 10.156 17.243 1.00 37.19 138 VAL A C 1
ATOM 723 O O . VAL A 1 99 ? 3.033 9.956 16.901 1.00 35.27 138 VAL A O 1
ATOM 727 N N . ARG A 1 100 ? 4.621 10.015 18.498 1.00 37.79 139 ARG A N 1
ATOM 728 C CA . ARG A 1 100 ? 3.714 9.582 19.557 1.00 39.97 139 ARG A CA 1
ATOM 729 C C . ARG A 1 100 ? 2.443 10.432 19.679 1.00 39.63 139 ARG A C 1
ATOM 730 O O . ARG A 1 100 ? 1.344 9.891 19.814 1.00 38.60 139 ARG A O 1
ATOM 738 N N . LYS A 1 101 ? 2.577 11.753 19.623 1.00 39.59 140 LYS A N 1
ATOM 739 C CA . LYS A 1 101 ? 1.402 12.610 19.733 1.00 39.52 140 LYS A CA 1
ATOM 740 C C . LYS A 1 101 ? 0.508 12.491 18.509 1.00 39.03 140 LYS A C 1
ATOM 741 O O . LYS A 1 101 ? -0.576 13.076 18.467 1.00 38.89 140 LYS A O 1
ATOM 747 N N . TYR A 1 102 ? 0.957 11.733 17.513 1.00 38.38 141 TYR A N 1
ATOM 748 C CA . TYR A 1 102 ? 0.158 11.541 16.305 1.00 38.27 141 TYR A CA 1
ATOM 749 C C . TYR A 1 102 ? -0.514 10.173 16.279 1.00 37.65 141 TYR A C 1
ATOM 750 O O . TYR A 1 102 ? -1.151 9.813 15.289 1.00 37.89 141 TYR A O 1
ATOM 759 N N . GLN A 1 103 ? -0.375 9.410 17.361 1.00 35.92 142 GLN A N 1
ATOM 760 C CA . GLN A 1 103 ? -0.990 8.091 17.419 1.00 34.72 142 GLN A CA 1
ATOM 761 C C . GLN A 1 103 ? -2.466 8.186 17.050 1.00 34.09 142 GLN A C 1
ATOM 762 O O . GLN A 1 103 ? -3.218 8.974 17.629 1.00 34.33 142 GLN A O 1
ATOM 768 N N . GLU A 1 104 ? -2.862 7.396 16.058 1.00 32.87 143 GLU A N 1
ATOM 769 C CA . GLU A 1 104 ? -4.240 7.373 15.586 1.00 32.10 143 GLU A CA 1
ATOM 770 C C . GLU A 1 104 ? -4.643 5.967 15.158 1.00 30.00 143 GLU A C 1
ATOM 771 O O . GLU A 1 104 ? -3.821 5.057 15.121 1.00 27.70 143 GLU A O 1
ATOM 777 N N . GLN A 1 105 ? -5.913 5.802 14.815 1.00 30.24 144 GLN A N 1
ATOM 778 C CA . GLN A 1 105 ? -6.434 4.490 14.466 1.00 30.24 144 GLN A CA 1
ATOM 779 C C . GLN A 1 105 ? -6.483 4.158 12.986 1.00 31.81 144 GLN A C 1
ATOM 780 O O . GLN A 1 105 ? -7.226 4.771 12.221 1.00 31.87 144 GLN A O 1
ATOM 786 N N . TYR A 1 106 ? -5.693 3.165 12.596 1.00 30.77 145 TYR A N 1
ATOM 787 C CA . TYR A 1 106 ? -5.642 2.730 11.213 1.00 31.29 145 TYR A CA 1
ATOM 788 C C . TYR A 1 106 ? -6.486 1.485 11.018 1.00 31.46 145 TYR A C 1
ATOM 789 O O . TYR A 1 106 ? -6.550 0.627 11.897 1.00 30.39 145 TYR A O 1
ATOM 798 N N . LEU A 1 107 ? -7.133 1.389 9.861 1.00 29.72 146 LEU A N 1
ATOM 799 C CA . LEU A 1 107 ? -7.959 0.234 9.556 1.00 28.57 146 LEU A CA 1
ATOM 800 C C . LEU A 1 107 ? -7.222 -0.764 8.668 1.00 28.62 146 LEU A C 1
ATOM 801 O O . LEU A 1 107 ? -6.495 -0.384 7.751 1.00 27.77 146 LEU A O 1
ATOM 806 N N . TYR A 1 108 ? -7.404 -2.043 8.975 1.00 28.29 147 TYR A N 1
ATOM 807 C CA . TYR A 1 108 ? -6.821 -3.139 8.209 1.00 28.63 147 TYR A CA 1
ATOM 808 C C . TYR A 1 108 ? -7.998 -4.071 7.943 1.00 29.43 147 TYR A C 1
ATOM 809 O O . TYR A 1 108 ? -8.917 -4.145 8.756 1.00 29.38 147 TYR A O 1
ATOM 818 N N . TRP A 1 109 ? -7.989 -4.773 6.814 1.00 29.60 148 TRP A N 1
ATOM 819 C CA . TRP A 1 109 ? -9.088 -5.683 6.521 1.00 30.21 148 TRP A CA 1
ATOM 820 C C . TRP A 1 109 ? -8.600 -6.965 5.866 1.00 30.97 148 TRP A C 1
ATOM 821 O O . TRP A 1 109 ? -7.597 -6.974 5.148 1.00 29.26 148 TRP A O 1
ATOM 832 N N . SER A 1 110 ? -9.323 -8.046 6.138 1.00 31.65 149 SER A N 1
ATOM 833 C CA . SER A 1 110 ? -9.003 -9.370 5.625 1.00 31.55 149 SER A CA 1
ATOM 834 C C . SER A 1 110 ? -10.232 -10.038 5.018 1.00 33.19 149 SER A C 1
ATOM 835 O O . SER A 1 110 ? -11.336 -9.953 5.566 1.00 32.64 149 SER A O 1
ATOM 838 N N . THR A 1 111 ? -10.035 -10.708 3.887 1.00 33.02 150 THR A N 1
ATOM 839 C CA . THR A 1 111 ? -11.132 -11.396 3.219 1.00 33.78 150 THR A CA 1
ATOM 840 C C . THR A 1 111 ? -10.951 -12.911 3.253 1.00 32.40 150 THR A C 1
ATOM 841 O O . THR A 1 111 ? -11.661 -13.637 2.567 1.00 31.62 150 THR A O 1
ATOM 845 N N . ASP A 1 112 ? -10.003 -13.387 4.057 1.00 31.35 151 ASP A N 1
ATOM 846 C CA . ASP A 1 112 ? -9.757 -14.820 4.163 1.00 30.17 151 ASP A CA 1
ATOM 847 C C . ASP A 1 112 ? -9.929 -15.330 5.594 1.00 29.62 151 ASP A C 1
ATOM 848 O O . ASP A 1 112 ? -9.216 -16.233 6.040 1.00 28.86 151 ASP A O 1
ATOM 853 N N . GLY A 1 113 ? -10.885 -14.744 6.307 1.00 27.90 152 GLY A N 1
ATOM 854 C CA . GLY A 1 113 ? -11.154 -15.151 7.674 1.00 28.29 152 GLY A CA 1
ATOM 855 C C . GLY A 1 113 ? -10.162 -14.647 8.705 1.00 28.55 152 GLY A C 1
ATOM 856 O O . GLY A 1 113 ? -10.095 -15.191 9.806 1.00 29.72 152 GLY A O 1
ATOM 857 N N . GLY A 1 114 ? -9.386 -13.622 8.355 1.00 28.48 153 GLY A N 1
ATOM 858 C CA . GLY A 1 114 ? -8.419 -13.073 9.289 1.00 27.39 153 GLY A CA 1
ATOM 859 C C . GLY A 1 114 ? -7.009 -13.643 9.226 1.00 28.47 153 GLY A C 1
ATOM 860 O O . GLY A 1 114 ? -6.249 -13.507 10.191 1.00 26.74 153 GLY A O 1
ATOM 861 N N . PHE A 1 115 ? -6.640 -14.272 8.110 1.00 27.89 154 PHE A N 1
ATOM 862 C CA . PHE A 1 115 ? -5.293 -14.835 7.978 1.00 27.61 154 PHE A CA 1
ATOM 863 C C . PHE A 1 115 ? -4.281 -13.880 7.339 1.00 27.54 154 PHE A C 1
ATOM 864 O O . PHE A 1 115 ? -3.111 -13.863 7.729 1.00 25.10 154 PHE A O 1
ATOM 872 N N . THR A 1 116 ? -4.723 -13.096 6.360 1.00 27.77 155 THR A N 1
ATOM 873 C CA . THR A 1 116 ? -3.855 -12.103 5.729 1.00 28.82 155 THR A CA 1
ATOM 874 C C . THR A 1 116 ? -4.651 -10.800 5.719 1.00 28.15 155 THR A C 1
ATOM 875 O O . THR A 1 116 ? -5.870 -10.821 5.554 1.00 28.98 155 THR A O 1
ATOM 879 N N . PHE A 1 117 ? -3.969 -9.676 5.916 1.00 28.73 156 PHE A N 1
ATOM 880 C CA . PHE A 1 117 ? -4.630 -8.371 5.940 1.00 30.12 156 PHE A CA 1
ATOM 881 C C . PHE A 1 117 ? -4.031 -7.366 4.960 1.00 31.09 156 PHE A C 1
ATOM 882 O O . PHE A 1 117 ? -2.879 -7.489 4.536 1.00 31.39 156 PHE A O 1
ATOM 890 N N . THR A 1 118 ? -4.832 -6.360 4.625 1.00 32.06 157 THR A N 1
ATOM 891 C CA . THR A 1 118 ? -4.420 -5.268 3.747 1.00 32.05 157 THR A CA 1
ATOM 892 C C . THR A 1 118 ? -4.634 -3.980 4.544 1.00 31.59 157 THR A C 1
ATOM 893 O O . THR A 1 118 ? -5.608 -3.854 5.284 1.00 31.40 157 THR A O 1
ATOM 897 N N . ALA A 1 119 ? -3.727 -3.026 4.396 1.00 32.32 158 ALA A N 1
ATOM 898 C CA . ALA A 1 119 ? -3.827 -1.779 5.142 1.00 31.89 158 ALA A CA 1
ATOM 899 C C . ALA A 1 119 ? -4.519 -0.637 4.404 1.00 32.93 158 ALA A C 1
ATOM 900 O O . ALA A 1 119 ? -4.338 -0.455 3.198 1.00 33.37 158 ALA A O 1
ATOM 902 N N . LEU A 1 120 ? -5.320 0.128 5.138 1.00 34.30 159 LEU A N 1
ATOM 903 C CA . LEU A 1 120 ? -6.006 1.281 4.566 1.00 34.88 159 LEU A CA 1
ATOM 904 C C . LEU A 1 120 ? -5.063 2.450 4.851 1.00 35.65 159 LEU A C 1
ATOM 905 O O . LEU A 1 120 ? -4.901 2.868 5.992 1.00 35.99 159 LEU A O 1
ATOM 910 N N . PRO A 1 121 ? -4.421 2.986 3.807 1.00 37.04 160 PRO A N 1
ATOM 911 C CA . PRO A 1 121 ? -3.478 4.103 3.942 1.00 36.47 160 PRO A CA 1
ATOM 912 C C . PRO A 1 121 ? -3.867 5.270 4.855 1.00 36.25 160 PRO A C 1
ATOM 913 O O . PRO A 1 121 ? -3.026 5.788 5.591 1.00 33.67 160 PRO A O 1
ATOM 917 N N . ASP A 1 122 ? -5.129 5.683 4.821 1.00 35.61 161 ASP A N 1
ATOM 918 C CA . ASP A 1 122 ? -5.555 6.808 5.649 1.00 36.24 161 ASP A CA 1
ATOM 919 C C . ASP A 1 122 ? -6.313 6.380 6.908 1.00 34.76 161 ASP A C 1
ATOM 920 O O . ASP A 1 122 ? -7.323 5.678 6.829 1.00 33.95 161 ASP A O 1
ATOM 925 N N . PRO A 1 123 ? -5.833 6.812 8.088 1.00 33.28 162 PRO A N 1
ATOM 926 C CA . PRO A 1 123 ? -6.464 6.474 9.371 1.00 32.86 162 PRO A CA 1
ATOM 927 C C . PRO A 1 123 ? -7.938 6.866 9.413 1.00 32.03 162 PRO A C 1
ATOM 928 O O . PRO A 1 123 ? -8.318 7.949 8.958 1.00 31.42 162 PRO A O 1
ATOM 932 N N . VAL A 1 124 ? -8.765 5.976 9.956 1.00 31.47 163 VAL A N 1
ATOM 933 C CA . VAL A 1 124 ? -10.199 6.217 10.038 1.00 30.44 163 VAL A CA 1
ATOM 934 C C . VAL A 1 124 ? -10.616 7.073 11.229 1.00 30.29 163 VAL A C 1
ATOM 935 O O . VAL A 1 124 ? -11.751 7.534 11.298 1.00 30.61 163 VAL A O 1
ATOM 939 N N . ILE A 1 125 ? -9.702 7.274 12.172 1.00 31.42 164 ILE A N 1
ATOM 940 C CA . ILE A 1 125 ? -9.964 8.127 13.334 1.00 32.33 164 ILE A CA 1
ATOM 941 C C . ILE A 1 125 ? -8.672 8.887 13.626 1.00 33.34 164 ILE A C 1
ATOM 942 O O . ILE A 1 125 ? -7.732 8.354 14.221 1.00 34.10 164 ILE A O 1
ATOM 947 N N . VAL A 1 126 ? -8.641 10.138 13.179 1.00 33.81 165 VAL A N 1
ATOM 948 C CA . VAL A 1 126 ? -7.475 11.005 13.312 1.00 35.26 165 VAL A CA 1
ATOM 949 C C . VAL A 1 126 ? -7.276 11.673 14.668 1.00 35.92 165 VAL A C 1
ATOM 950 O O . VAL A 1 126 ? -8.231 12.050 15.344 1.00 35.57 165 VAL A O 1
ATOM 954 N N . ASN A 1 127 ? -6.014 11.821 15.051 1.00 37.29 166 ASN A N 1
ATOM 955 C CA . ASN A 1 127 ? -5.664 12.462 16.308 1.00 38.76 166 ASN A CA 1
ATOM 956 C C . ASN A 1 127 ? -5.475 13.961 16.048 1.00 39.95 166 ASN A C 1
ATOM 957 O O . ASN A 1 127 ? -4.353 14.445 15.924 1.00 40.02 166 ASN A O 1
ATOM 962 N N . THR A 1 128 ? -6.584 14.687 15.949 1.00 41.73 167 THR A N 1
ATOM 963 C CA . THR A 1 128 ? -6.536 16.125 15.714 1.00 43.58 167 THR A CA 1
ATOM 964 C C . THR A 1 128 ? -5.871 16.841 16.887 1.00 43.80 167 THR A C 1
ATOM 965 O O . THR A 1 128 ? -5.226 17.872 16.708 1.00 42.77 167 THR A O 1
ATOM 969 N N . ASP A 1 129 ? -6.038 16.296 18.088 1.00 44.71 168 ASP A N 1
ATOM 970 C CA . ASP A 1 129 ? -5.437 16.894 19.276 1.00 46.05 168 ASP A CA 1
ATOM 971 C C . ASP A 1 129 ? -3.936 17.060 19.079 1.00 46.41 168 ASP A C 1
ATOM 972 O O . ASP A 1 129 ? -3.361 18.089 19.437 1.00 46.36 168 ASP A O 1
ATOM 977 N N . GLY A 1 130 ? -3.313 16.035 18.503 1.00 46.88 169 GLY A N 1
ATOM 978 C CA . GLY A 1 130 ? -1.879 16.057 18.275 1.00 47.56 169 GLY A CA 1
ATOM 979 C C . GLY A 1 130 ? -1.377 17.168 17.373 1.00 48.28 169 GLY A C 1
ATOM 980 O O . GLY A 1 130 ? -0.307 17.723 17.618 1.00 48.86 169 GLY A O 1
ATOM 981 N N . ARG A 1 131 ? -2.136 17.494 16.330 1.00 48.99 170 ARG A N 1
ATOM 982 C CA . ARG A 1 131 ? -1.734 18.546 15.401 1.00 50.80 170 ARG A CA 1
ATOM 983 C C . ARG A 1 131 ? -2.019 19.948 15.929 1.00 51.97 170 ARG A C 1
ATOM 984 O O . ARG A 1 131 ? -1.965 20.920 15.177 1.00 52.93 170 ARG A O 1
ATOM 992 N N . ALA A 1 132 ? -2.323 20.052 17.217 1.00 52.74 171 ALA A N 1
ATOM 993 C CA . ALA A 1 132 ? -2.602 21.346 17.824 1.00 53.40 171 ALA A CA 1
ATOM 994 C C . ALA A 1 132 ? -1.924 21.448 19.184 1.00 54.52 171 ALA A C 1
ATOM 995 O O . ALA A 1 132 ? -1.709 22.544 19.702 1.00 55.52 171 ALA A O 1
ATOM 997 N N . ALA A 1 133 ? -1.579 20.298 19.752 1.00 55.31 172 ALA A N 1
ATOM 998 C CA . ALA A 1 133 ? -0.930 20.245 21.056 1.00 56.13 172 ALA A CA 1
ATOM 999 C C . ALA A 1 133 ? 0.326 21.110 21.108 1.00 57.05 172 ALA A C 1
ATOM 1000 O O . ALA A 1 133 ? 1.305 20.845 20.409 1.00 57.45 172 ALA A O 1
ATOM 1002 N N . THR A 1 134 ? 0.293 22.141 21.947 1.00 57.53 173 THR A N 1
ATOM 1003 C CA . THR A 1 134 ? 1.429 23.043 22.096 1.00 57.40 173 THR A CA 1
ATOM 1004 C C . THR A 1 134 ? 2.018 22.950 23.496 1.00 57.57 173 THR A C 1
ATOM 1005 O O . THR A 1 134 ? 3.223 22.772 23.664 1.00 57.68 173 THR A O 1
ATOM 1009 N N . THR A 1 135 ? 1.156 23.078 24.498 1.00 57.66 174 THR A N 1
ATOM 1010 C CA . THR A 1 135 ? 1.579 23.012 25.892 1.00 57.79 174 THR A CA 1
ATOM 1011 C C . THR A 1 135 ? 1.921 21.574 26.273 1.00 57.36 174 THR A C 1
ATOM 1012 O O . THR A 1 135 ? 1.560 20.634 25.566 1.00 58.51 174 THR A O 1
ATOM 1016 N N . PRO A 1 136 ? 2.630 21.384 27.395 1.00 56.57 175 PRO A N 1
ATOM 1017 C CA . PRO A 1 136 ? 2.999 20.034 27.834 1.00 55.80 175 PRO A CA 1
ATOM 1018 C C . PRO A 1 136 ? 1.774 19.159 28.121 1.00 54.79 175 PRO A C 1
ATOM 1019 O O . PRO A 1 136 ? 1.778 17.958 27.851 1.00 54.79 175 PRO A O 1
ATOM 1023 N N . ALA A 1 137 ? 0.730 19.772 28.667 1.00 53.24 176 ALA A N 1
ATOM 1024 C CA . ALA A 1 137 ? -0.497 19.054 28.990 1.00 53.13 176 ALA A CA 1
ATOM 1025 C C . ALA A 1 137 ? -1.185 18.560 27.725 1.00 52.52 176 ALA A C 1
ATOM 1026 O O . ALA A 1 137 ? -1.581 17.400 27.645 1.00 52.76 176 ALA A O 1
ATOM 1028 N N . GLU A 1 138 ? -1.328 19.446 26.744 1.00 51.45 177 GLU A N 1
ATOM 1029 C CA . GLU A 1 138 ? -1.973 19.098 25.483 1.00 50.96 177 GLU A CA 1
ATOM 1030 C C . GLU A 1 138 ? -1.239 17.946 24.806 1.00 50.51 177 GLU A C 1
ATOM 1031 O O . GLU A 1 138 ? -1.861 17.036 24.254 1.00 50.77 177 GLU A O 1
ATOM 1037 N N . ILE A 1 139 ? 0.087 17.996 24.845 1.00 48.79 178 ILE A N 1
ATOM 1038 C CA . ILE A 1 139 ? 0.903 16.964 24.229 1.00 48.05 178 ILE A CA 1
ATOM 1039 C C . ILE A 1 139 ? 0.724 15.643 24.959 1.00 48.36 178 ILE A C 1
ATOM 1040 O O . ILE A 1 139 ? 0.565 14.591 24.334 1.00 47.34 178 ILE A O 1
ATOM 1045 N N . GLU A 1 140 ? 0.754 15.706 26.286 1.00 47.84 179 GLU A N 1
ATOM 1046 C CA . GLU A 1 140 ? 0.594 14.517 27.110 1.00 47.58 179 GLU A CA 1
ATOM 1047 C C . GLU A 1 140 ? -0.756 13.858 26.835 1.00 46.46 179 GLU A C 1
ATOM 1048 O O . GLU A 1 140 ? -0.884 12.633 26.888 1.00 46.04 179 GLU A O 1
ATOM 1054 N N . ASN A 1 141 ? -1.756 14.678 26.532 1.00 44.96 180 ASN A N 1
ATOM 1055 C CA . ASN A 1 141 ? -3.094 14.179 26.251 1.00 44.19 180 ASN A CA 1
ATOM 1056 C C . ASN A 1 141 ? -3.203 13.600 24.841 1.00 43.32 180 ASN A C 1
ATOM 1057 O O . ASN A 1 141 ? -3.939 12.634 24.607 1.00 42.32 180 ASN A O 1
ATOM 1062 N N . ALA A 1 142 ? -2.472 14.199 23.905 1.00 40.95 181 ALA A N 1
ATOM 1063 C CA . ALA A 1 142 ? -2.482 13.748 22.520 1.00 39.26 181 ALA A CA 1
ATOM 1064 C C . ALA A 1 142 ? -1.709 12.445 22.422 1.00 37.50 181 ALA A C 1
ATOM 1065 O O . ALA A 1 142 ? -1.882 11.678 21.477 1.00 38.84 181 ALA A O 1
ATOM 1067 N N . GLU A 1 143 ? -0.859 12.202 23.412 1.00 35.93 182 GLU A N 1
ATOM 1068 C CA . GLU A 1 143 ? -0.054 10.993 23.450 1.00 35.03 182 GLU A CA 1
ATOM 1069 C C . GLU A 1 143 ? -0.737 9.828 24.162 1.00 33.38 182 GLU A C 1
ATOM 1070 O O . GLU A 1 143 ? -0.090 8.845 24.519 1.00 32.22 182 GLU A O 1
ATOM 1076 N N . TRP A 1 144 ? -2.042 9.954 24.380 1.00 31.81 183 TRP A N 1
ATOM 1077 C CA . TRP A 1 144 ? -2.828 8.890 24.999 1.00 31.81 183 TRP A CA 1
ATOM 1078 C C . TRP A 1 144 ? -4.158 8.905 24.258 1.00 31.60 183 TRP A C 1
ATOM 1079 O O . TRP A 1 144 ? -5.104 9.597 24.646 1.00 30.60 183 TRP A O 1
ATOM 1090 N N . PHE A 1 145 ? -4.203 8.132 23.177 1.00 31.43 184 PHE A N 1
ATOM 1091 C CA . PHE A 1 145 ? -5.363 8.039 22.296 1.00 31.77 184 PHE A CA 1
ATOM 1092 C C . PHE A 1 145 ? -5.137 6.736 21.522 1.00 32.73 184 PHE A C 1
ATOM 1093 O O . PHE A 1 145 ? -4.797 6.754 20.334 1.00 32.78 184 PHE A O 1
ATOM 1101 N N . ARG A 1 146 ? -5.331 5.608 22.208 1.00 31.28 185 ARG A N 1
ATOM 1102 C CA . ARG A 1 146 ? -5.075 4.299 21.619 1.00 29.18 185 ARG A CA 1
ATOM 1103 C C . ARG A 1 146 ? -5.987 3.157 22.062 1.00 28.91 185 ARG A C 1
ATOM 1104 O O . ARG A 1 146 ? -6.884 3.330 22.882 1.00 28.25 185 ARG A O 1
ATOM 1112 N N . ASP A 1 147 ? -5.721 1.984 21.492 1.00 29.10 186 ASP A N 1
ATOM 1113 C CA . ASP A 1 147 ? -6.434 0.746 21.796 1.00 28.09 186 ASP A CA 1
ATOM 1114 C C . ASP A 1 147 ? -7.928 0.733 21.480 1.00 28.48 186 ASP A C 1
ATOM 1115 O O . ASP A 1 147 ? -8.750 0.457 22.350 1.00 28.39 186 ASP A O 1
ATOM 1120 N N . PRO A 1 148 ? -8.300 1.005 20.219 1.00 28.92 187 PRO A N 1
ATOM 1121 C CA . PRO A 1 148 ? -9.723 1.008 19.857 1.00 27.87 187 PRO A CA 1
ATOM 1122 C C . PRO A 1 148 ? -10.419 -0.358 19.965 1.00 27.86 187 PRO A C 1
ATOM 1123 O O . PRO A 1 148 ? -9.975 -1.345 19.375 1.00 27.93 187 PRO A O 1
ATOM 1127 N N . LYS A 1 149 ? -11.511 -0.401 20.726 1.00 27.03 188 LYS A N 1
ATOM 1128 C CA . LYS A 1 149 ? -12.290 -1.624 20.906 1.00 25.82 188 LYS A CA 1
ATOM 1129 C C . LYS A 1 149 ? -13.648 -1.390 20.270 1.00 26.14 188 LYS A C 1
ATOM 1130 O O . LYS A 1 149 ? -14.407 -0.535 20.724 1.00 26.01 188 LYS A O 1
ATOM 1136 N N . ILE A 1 150 ? -13.946 -2.155 19.223 1.00 26.17 189 ILE A N 1
ATOM 1137 C CA . ILE A 1 150 ? -15.196 -2.022 18.478 1.00 26.57 189 ILE A CA 1
ATOM 1138 C C . ILE A 1 150 ? -16.279 -3.021 18.882 1.00 26.76 189 ILE A C 1
ATOM 1139 O O . ILE A 1 150 ? -16.003 -4.189 19.141 1.00 26.67 189 ILE A O 1
ATOM 1144 N N . HIS A 1 151 ? -17.520 -2.552 18.908 1.00 25.64 190 HIS A N 1
ATOM 1145 C CA . HIS A 1 151 ? -18.650 -3.385 19.283 1.00 26.99 190 HIS A CA 1
ATOM 1146 C C . HIS A 1 151 ? -19.843 -3.042 18.408 1.00 27.80 190 HIS A C 1
ATOM 1147 O O . HIS A 1 151 ? -20.073 -1.872 18.090 1.00 27.28 190 HIS A O 1
ATOM 1154 N N . TRP A 1 152 ? -20.595 -4.060 18.005 1.00 27.45 191 TRP A N 1
ATOM 1155 C CA . TRP A 1 152 ? -21.779 -3.818 17.201 1.00 28.82 191 TRP A CA 1
ATOM 1156 C C . TRP A 1 152 ? -22.955 -3.651 18.149 1.00 29.36 191 TRP A C 1
ATOM 1157 O O . TRP A 1 152 ? -23.314 -4.576 18.871 1.00 30.41 191 TRP A O 1
ATOM 1168 N N . ASP A 1 153 ? -23.533 -2.455 18.155 1.00 30.18 192 ASP A N 1
ATOM 1169 C CA . ASP A 1 153 ? -24.679 -2.144 18.999 1.00 30.64 192 ASP A CA 1
ATOM 1170 C C . ASP A 1 153 ? -25.912 -2.650 18.266 1.00 32.18 192 ASP A C 1
ATOM 1171 O O . ASP A 1 153 ? -26.396 -1.998 17.342 1.00 32.28 192 ASP A O 1
ATOM 1176 N N . THR A 1 154 ? -26.416 -3.809 18.671 1.00 34.36 193 THR A N 1
ATOM 1177 C CA . THR A 1 154 ? -27.588 -4.395 18.026 1.00 36.11 193 THR A CA 1
ATOM 1178 C C . THR A 1 154 ? -28.820 -3.495 18.113 1.00 36.46 193 THR A C 1
ATOM 1179 O O . THR A 1 154 ? -29.557 -3.342 17.136 1.00 36.14 193 THR A O 1
ATOM 1183 N N . ALA A 1 155 ? -29.034 -2.898 19.283 1.00 36.52 194 ALA A N 1
ATOM 1184 C CA . ALA A 1 155 ? -30.181 -2.028 19.519 1.00 36.22 194 ALA A CA 1
ATOM 1185 C C . ALA A 1 155 ? -30.247 -0.814 18.596 1.00 36.84 194 ALA A C 1
ATOM 1186 O O . ALA A 1 155 ? -31.328 -0.394 18.201 1.00 37.05 194 ALA A O 1
ATOM 1188 N N . ARG A 1 156 ? -29.100 -0.246 18.249 1.00 36.46 195 ARG A N 1
ATOM 1189 C CA . ARG A 1 156 ? -29.094 0.925 17.382 1.00 37.09 195 ARG A CA 1
ATOM 1190 C C . ARG A 1 156 ? -28.600 0.601 15.977 1.00 37.17 195 ARG A C 1
ATOM 1191 O O . ARG A 1 156 ? -28.494 1.483 15.128 1.00 38.69 195 ARG A O 1
ATOM 1199 N N . GLY A 1 157 ? -28.298 -0.670 15.739 1.00 36.62 196 GLY A N 1
ATOM 1200 C CA . GLY A 1 157 ? -27.820 -1.086 14.434 1.00 34.88 196 GLY A CA 1
ATOM 1201 C C . GLY A 1 157 ? -26.640 -0.282 13.925 1.00 34.32 196 GLY A C 1
ATOM 1202 O O . GLY A 1 157 ? -26.661 0.209 12.803 1.00 33.40 196 GLY A O 1
ATOM 1203 N N . GLU A 1 158 ? -25.601 -0.145 14.739 1.00 33.65 197 GLU A N 1
ATOM 1204 C CA . GLU A 1 158 ? -24.433 0.609 14.311 1.00 33.47 197 GLU A CA 1
ATOM 1205 C C . GLU A 1 158 ? -23.201 0.153 15.075 1.00 32.46 197 GLU A C 1
ATOM 1206 O O . GLU A 1 158 ? -23.309 -0.616 16.029 1.00 33.30 197 GLU A O 1
ATOM 1212 N N . TRP A 1 159 ? -22.033 0.624 14.648 1.00 30.26 198 TRP A N 1
ATOM 1213 C CA . TRP A 1 159 ? -20.781 0.285 15.316 1.00 30.29 198 TRP A CA 1
ATOM 1214 C C . TRP A 1 159 ? -20.432 1.377 16.322 1.00 29.98 198 TRP A C 1
ATOM 1215 O O . TRP A 1 159 ? -20.563 2.565 16.031 1.00 32.04 198 TRP A O 1
ATOM 1226 N N . VAL A 1 160 ? -19.994 0.968 17.505 1.00 29.52 199 VAL A N 1
ATOM 1227 C CA . VAL A 1 160 ? -19.588 1.900 18.549 1.00 28.20 199 VAL A CA 1
ATOM 1228 C C . VAL A 1 160 ? -18.180 1.476 18.905 1.00 30.02 199 VAL A C 1
ATOM 1229 O O . VAL A 1 160 ? -17.890 0.279 19.004 1.00 30.64 199 VAL A O 1
ATOM 1233 N N . CYS A 1 161 ? -17.302 2.453 19.087 1.00 29.80 200 CYS A N 1
ATOM 1234 C CA . CYS A 1 161 ? -15.912 2.172 19.399 1.00 29.88 200 CYS A CA 1
ATOM 1235 C C . CYS A 1 161 ? -15.444 2.976 20.600 1.00 29.79 200 CYS A C 1
ATOM 1236 O O . CYS A 1 161 ? -15.733 4.168 20.702 1.00 31.18 200 CYS A O 1
ATOM 1239 N N . VAL A 1 162 ? -14.730 2.325 21.515 1.00 28.75 201 VAL A N 1
ATOM 1240 C CA . VAL A 1 162 ? -14.219 3.018 22.694 1.00 28.23 201 VAL A CA 1
ATOM 1241 C C . VAL A 1 162 ? -12.699 3.082 22.618 1.00 28.43 201 VAL A C 1
ATOM 1242 O O . VAL A 1 162 ? -12.035 2.085 22.311 1.00 27.44 201 VAL A O 1
ATOM 1246 N N . ILE A 1 163 ? -12.155 4.262 22.901 1.00 27.39 202 ILE A N 1
ATOM 1247 C CA . ILE A 1 163 ? -10.716 4.481 22.852 1.00 26.76 202 ILE A CA 1
ATOM 1248 C C . ILE A 1 163 ? -10.164 4.955 24.194 1.00 26.61 202 ILE A C 1
ATOM 1249 O O . ILE A 1 163 ? -10.780 5.773 24.875 1.00 27.67 202 ILE A O 1
ATOM 1254 N N . GLY A 1 164 ? -8.998 4.439 24.568 1.00 25.87 203 GLY A N 1
ATOM 1255 C CA . GLY A 1 164 ? -8.388 4.824 25.826 1.00 27.80 203 GLY A CA 1
ATOM 1256 C C . GLY A 1 164 ? -7.650 6.153 25.772 1.00 30.10 203 GLY A C 1
ATOM 1257 O O . GLY A 1 164 ? -6.868 6.410 24.854 1.00 28.32 203 GLY A O 1
ATOM 1258 N N . ARG A 1 165 ? -7.905 6.997 26.766 1.00 30.92 204 ARG A N 1
ATOM 1259 C CA . ARG A 1 165 ? -7.272 8.311 26.867 1.00 32.02 204 ARG A CA 1
ATOM 1260 C C . ARG A 1 165 ? -6.649 8.449 28.259 1.00 31.78 204 ARG A C 1
ATOM 1261 O O . ARG A 1 165 ? -6.672 7.503 29.036 1.00 29.75 204 ARG A O 1
ATOM 1269 N N . LEU A 1 166 ? -6.091 9.615 28.575 1.00 32.39 205 LEU A N 1
ATOM 1270 C CA . LEU A 1 166 ? -5.471 9.820 29.888 1.00 32.72 205 LEU A CA 1
ATOM 1271 C C . LEU A 1 166 ? -6.556 10.003 30.946 1.00 31.43 205 LEU A C 1
ATOM 1272 O O . LEU A 1 166 ? -7.147 11.077 31.054 1.00 31.83 205 LEU A O 1
ATOM 1277 N N . ARG A 1 167 ? -6.817 8.946 31.710 1.00 29.49 206 ARG A N 1
ATOM 1278 C CA . ARG A 1 167 ? -7.824 8.954 32.772 1.00 28.65 206 ARG A CA 1
ATOM 1279 C C . ARG A 1 167 ? -9.261 9.156 32.318 1.00 29.00 206 ARG A C 1
ATOM 1280 O O . ARG A 1 167 ? -10.090 9.670 33.068 1.00 29.65 206 ARG A O 1
ATOM 1288 N N . TYR A 1 168 ? -9.553 8.766 31.084 1.00 28.69 207 TYR A N 1
ATOM 1289 C CA . TYR A 1 168 ? -10.907 8.850 30.565 1.00 28.91 207 TYR A CA 1
ATOM 1290 C C . TYR A 1 168 ? -10.975 8.059 29.272 1.00 28.90 207 TYR A C 1
ATOM 1291 O O . TYR A 1 168 ? -9.947 7.724 28.687 1.00 29.75 207 TYR A O 1
ATOM 1300 N N . ALA A 1 169 ? -12.187 7.740 28.842 1.00 30.15 208 ALA A N 1
ATOM 1301 C CA . ALA A 1 169 ? -12.382 6.972 27.623 1.00 28.98 208 ALA A CA 1
ATOM 1302 C C . ALA A 1 169 ? -13.230 7.760 26.641 1.00 29.27 208 ALA A C 1
ATOM 1303 O O . ALA A 1 169 ? -14.191 8.426 27.033 1.00 28.72 208 ALA A O 1
ATOM 1305 N N . ALA A 1 170 ? -12.868 7.683 25.365 1.00 27.90 209 ALA A N 1
ATOM 1306 C CA . ALA A 1 170 ? -13.605 8.384 24.323 1.00 28.15 209 ALA A CA 1
ATOM 1307 C C . ALA A 1 170 ? -14.424 7.382 23.521 1.00 27.50 209 ALA A C 1
ATOM 1308 O O . ALA A 1 170 ? -14.007 6.235 23.333 1.00 26.99 209 ALA A O 1
ATOM 1310 N N . PHE A 1 171 ? -15.592 7.814 23.057 1.00 26.88 210 PHE A N 1
ATOM 1311 C CA . PHE A 1 171 ? -16.461 6.953 22.266 1.00 28.37 210 PHE A CA 1
ATOM 1312 C C . PHE A 1 171 ? -16.758 7.548 20.890 1.00 30.26 210 PHE A C 1
ATOM 1313 O O . PHE A 1 171 ? -16.843 8.770 20.728 1.00 29.85 210 PHE A O 1
ATOM 1321 N N . TYR A 1 172 ? -16.911 6.665 19.905 1.00 30.84 211 TYR A N 1
ATOM 1322 C CA . TYR A 1 172 ? -17.226 7.050 18.530 1.00 30.42 211 TYR A CA 1
ATOM 1323 C C . TYR A 1 172 ? -18.216 6.024 17.984 1.00 30.93 211 TYR A C 1
ATOM 1324 O O . TYR A 1 172 ? -18.208 4.865 18.406 1.00 30.60 211 TYR A O 1
ATOM 1333 N N . THR A 1 173 ? -19.078 6.446 17.065 1.00 29.37 212 THR A N 1
ATOM 1334 C CA . THR A 1 173 ? -20.024 5.526 16.451 1.00 30.31 212 THR A CA 1
ATOM 1335 C C . THR A 1 173 ? -19.820 5.600 14.948 1.00 30.78 212 THR A C 1
ATOM 1336 O O . THR A 1 173 ? -19.249 6.568 14.440 1.00 31.50 212 THR A O 1
ATOM 1340 N N . SER A 1 174 ? -20.276 4.575 14.238 1.00 30.71 213 SER A N 1
ATOM 1341 C CA . SER A 1 174 ? -20.121 4.535 12.792 1.00 29.97 213 SER A CA 1
ATOM 1342 C C . SER A 1 174 ? -21.025 3.499 12.148 1.00 30.23 213 SER A C 1
ATOM 1343 O O . SER A 1 174 ? -21.330 2.466 12.740 1.00 31.03 213 SER A O 1
ATOM 1346 N N . PRO A 1 175 ? -21.476 3.767 10.919 1.00 30.07 214 PRO A N 1
ATOM 1347 C CA . PRO A 1 175 ? -22.340 2.800 10.250 1.00 29.18 214 PRO A CA 1
ATOM 1348 C C . PRO A 1 175 ? -21.518 1.905 9.325 1.00 29.35 214 PRO A C 1
ATOM 1349 O O . PRO A 1 175 ? -21.980 0.847 8.901 1.00 29.40 214 PRO A O 1
ATOM 1353 N N . ASN A 1 176 ? -20.288 2.322 9.032 1.00 30.11 215 ASN A N 1
ATOM 1354 C CA . ASN A 1 176 ? -19.449 1.578 8.098 1.00 30.70 215 ASN A CA 1
ATOM 1355 C C . ASN A 1 176 ? -18.031 1.250 8.536 1.00 30.70 215 ASN A C 1
ATOM 1356 O O . ASN A 1 176 ? -17.244 0.741 7.734 1.00 30.75 215 ASN A O 1
ATOM 1361 N N . LEU A 1 177 ? -17.693 1.551 9.784 1.00 29.87 216 LEU A N 1
ATOM 1362 C CA . LEU A 1 177 ? -16.355 1.268 10.298 1.00 30.00 216 LEU A CA 1
ATOM 1363 C C . LEU A 1 177 ? -15.276 2.199 9.755 1.00 31.26 216 LEU A C 1
ATOM 1364 O O . LEU A 1 177 ? -14.119 2.113 10.171 1.00 31.49 216 LEU A O 1
ATOM 1369 N N . ARG A 1 178 ? -15.642 3.084 8.829 1.00 32.11 217 ARG A N 1
ATOM 1370 C CA . ARG A 1 178 ? -14.666 4.012 8.257 1.00 34.55 217 ARG A CA 1
ATOM 1371 C C . ARG A 1 178 ? -14.932 5.460 8.670 1.00 34.19 217 ARG A C 1
ATOM 1372 O O . ARG A 1 178 ? -14.000 6.213 8.962 1.00 34.31 217 ARG A O 1
ATOM 1380 N N . ASP A 1 179 ? -16.206 5.840 8.701 1.00 33.61 218 ASP A N 1
ATOM 1381 C CA . ASP A 1 179 ? -16.604 7.193 9.087 1.00 33.46 218 ASP A CA 1
ATOM 1382 C C . ASP A 1 179 ? -17.066 7.207 10.541 1.00 32.73 218 ASP A C 1
ATOM 1383 O O . ASP A 1 179 ? -18.164 6.754 10.861 1.00 31.38 218 ASP A O 1
ATOM 1388 N N . TRP A 1 180 ? -16.234 7.747 11.420 1.00 32.86 219 TRP A N 1
ATOM 1389 C CA . TRP A 1 180 ? -16.572 7.783 12.833 1.00 33.38 219 TRP A CA 1
ATOM 1390 C C . TRP A 1 180 ? -16.995 9.144 13.365 1.00 34.13 219 TRP A C 1
ATOM 1391 O O . TRP A 1 180 ? -16.407 10.170 13.031 1.00 34.89 219 TRP A O 1
ATOM 1402 N N . THR A 1 181 ? -18.025 9.133 14.205 1.00 34.42 220 THR A N 1
ATOM 1403 C CA . THR A 1 181 ? -18.550 10.349 14.815 1.00 34.05 220 THR A CA 1
ATOM 1404 C C . THR A 1 181 ? -18.240 10.335 16.316 1.00 34.08 220 THR A C 1
ATOM 1405 O O . THR A 1 181 ? -18.589 9.386 17.020 1.00 34.10 220 THR A O 1
ATOM 1409 N N . LEU A 1 182 ? -17.580 11.386 16.795 1.00 33.32 221 LEU A N 1
ATOM 1410 C CA . LEU A 1 182 ? -17.221 11.500 18.207 1.00 32.28 221 LEU A CA 1
ATOM 1411 C C . LEU A 1 182 ? -18.451 11.687 19.086 1.00 32.83 221 LEU A C 1
ATOM 1412 O O . LEU A 1 182 ? -19.351 12.457 18.753 1.00 32.25 221 LEU A O 1
ATOM 1417 N N . ARG A 1 183 ? -18.479 10.972 20.208 1.00 33.75 222 ARG A N 1
ATOM 1418 C CA . ARG A 1 183 ? -19.579 11.056 21.164 1.00 32.76 222 ARG A CA 1
ATOM 1419 C C . ARG A 1 183 ? -19.036 11.602 22.483 1.00 33.02 222 ARG A C 1
ATOM 1420 O O . ARG A 1 183 ? -17.977 12.232 22.497 1.00 31.25 222 ARG A O 1
ATOM 1428 N N . ARG A 1 184 ? -19.741 11.358 23.586 1.00 32.19 223 ARG A N 1
ATOM 1429 C CA . ARG A 1 184 ? -19.308 11.872 24.884 1.00 33.19 223 ARG A CA 1
ATOM 1430 C C . ARG A 1 184 ? -18.340 10.961 25.621 1.00 32.40 223 ARG A C 1
ATOM 1431 O O . ARG A 1 184 ? -18.526 9.745 25.673 1.00 31.67 223 ARG A O 1
ATOM 1439 N N . ASN A 1 185 ? -17.304 11.563 26.194 1.00 31.31 224 ASN A N 1
ATOM 1440 C CA . ASN A 1 185 ? -16.310 10.808 26.932 1.00 32.01 224 ASN A CA 1
ATOM 1441 C C . ASN A 1 185 ? -16.932 10.194 28.168 1.00 31.75 224 ASN A C 1
ATOM 1442 O O . ASN A 1 185 ? -18.009 10.597 28.604 1.00 29.98 224 ASN A O 1
ATOM 1447 N N . PHE A 1 186 ? -16.246 9.202 28.721 1.00 30.65 225 PHE A N 1
ATOM 1448 C CA . PHE A 1 186 ? -16.697 8.574 29.943 1.00 29.39 225 PHE A CA 1
ATOM 1449 C C . PHE A 1 186 ? -15.695 8.991 31.000 1.00 29.39 225 PHE A C 1
ATOM 1450 O O . PHE A 1 186 ? -14.505 8.709 30.869 1.00 30.03 225 PHE A O 1
ATOM 1458 N N . ASP A 1 187 ? -16.163 9.672 32.036 1.00 29.34 226 ASP A N 1
ATOM 1459 C CA . ASP A 1 187 ? -15.272 10.082 33.107 1.00 30.51 226 ASP A CA 1
ATOM 1460 C C . ASP A 1 187 ? -15.572 9.294 34.377 1.00 30.72 226 ASP A C 1
ATOM 1461 O O . ASP A 1 187 ? -16.708 8.872 34.609 1.00 31.64 226 ASP A O 1
ATOM 1466 N N . TYR A 1 188 ? -14.535 9.073 35.176 1.00 30.85 227 TYR A N 1
ATOM 1467 C CA . TYR A 1 188 ? -14.665 8.382 36.451 1.00 31.50 227 TYR A CA 1
ATOM 1468 C C . TYR A 1 188 ? -13.917 9.228 37.475 1.00 32.51 227 TYR A C 1
ATOM 1469 O O . TYR A 1 188 ? -12.902 9.841 37.153 1.00 32.59 227 TYR A O 1
ATOM 1478 N N . PRO A 1 189 ? -14.411 9.271 38.724 1.00 34.03 228 PRO A N 1
ATOM 1479 C CA . PRO A 1 189 ? -13.843 10.039 39.840 1.00 33.92 228 PRO A CA 1
ATOM 1480 C C . PRO A 1 189 ? -12.512 9.689 40.518 1.00 35.67 228 PRO A C 1
ATOM 1481 O O . PRO A 1 189 ? -11.811 10.587 40.984 1.00 38.29 228 PRO A O 1
ATOM 1485 N N . ASN A 1 190 ? -12.144 8.420 40.597 1.00 33.54 229 ASN A N 1
ATOM 1486 C CA . ASN A 1 190 ? -10.909 8.084 41.301 1.00 31.92 229 ASN A CA 1
ATOM 1487 C C . ASN A 1 190 ? -9.732 7.846 40.356 1.00 32.51 229 ASN A C 1
ATOM 1488 O O . ASN A 1 190 ? -9.374 6.702 40.078 1.00 33.79 229 ASN A O 1
ATOM 1493 N N . HIS A 1 191 ? -9.115 8.929 39.887 1.00 31.23 230 HIS A N 1
ATOM 1494 C CA . HIS A 1 191 ? -8.001 8.823 38.949 1.00 31.43 230 HIS A CA 1
ATOM 1495 C C . HIS A 1 191 ? -6.772 8.088 39.459 1.00 31.58 230 HIS A C 1
ATOM 1496 O O . HIS A 1 191 ? -5.884 7.753 38.677 1.00 33.12 230 HIS A O 1
ATOM 1503 N N . ALA A 1 192 ? -6.720 7.826 40.760 1.00 30.33 231 ALA A N 1
ATOM 1504 C CA . ALA A 1 192 ? -5.600 7.090 41.328 1.00 28.50 231 ALA A CA 1
ATOM 1505 C C . ALA A 1 192 ? -5.732 5.635 40.864 1.00 28.49 231 ALA A C 1
ATOM 1506 O O . ALA A 1 192 ? -4.869 4.797 41.126 1.00 29.48 231 ALA A O 1
ATOM 1508 N N . LEU A 1 193 ? -6.827 5.363 40.160 1.00 28.32 232 LEU A N 1
ATOM 1509 C CA . LEU A 1 193 ? -7.146 4.042 39.619 1.00 28.96 232 LEU A CA 1
ATOM 1510 C C . LEU A 1 193 ? -6.288 3.674 38.391 1.00 30.12 232 LEU A C 1
ATOM 1511 O O . LEU A 1 193 ? -5.941 2.511 38.187 1.00 28.53 232 LEU A O 1
ATOM 1516 N N . GLY A 1 194 ? -5.937 4.667 37.582 1.00 32.11 233 GLY A N 1
ATOM 1517 C CA . GLY A 1 194 ? -5.174 4.388 36.376 1.00 35.68 233 GLY A CA 1
ATOM 1518 C C . GLY A 1 194 ? -5.849 5.130 35.237 1.00 37.23 233 GLY A C 1
ATOM 1519 O O . GLY A 1 194 ? -6.949 5.653 35.427 1.00 36.05 233 GLY A O 1
ATOM 1520 N N . GLY A 1 195 ? -5.234 5.142 34.051 1.00 40.84 234 GLY A N 1
ATOM 1521 C CA . GLY A 1 195 ? -5.785 5.918 32.944 1.00 39.54 234 GLY A CA 1
ATOM 1522 C C . GLY A 1 195 ? -6.426 5.314 31.716 1.00 39.71 234 GLY A C 1
ATOM 1523 O O . GLY A 1 195 ? -6.513 5.976 30.694 1.00 43.37 234 GLY A O 1
ATOM 1524 N N . ILE A 1 196 ? -6.872 4.072 31.781 1.00 39.24 235 ILE A N 1
ATOM 1525 C CA . ILE A 1 196 ? -7.542 3.454 30.632 1.00 34.43 235 ILE A CA 1
ATOM 1526 C C . ILE A 1 196 ? -6.714 3.056 29.418 1.00 34.14 235 ILE A C 1
ATOM 1527 O O . ILE A 1 196 ? -6.466 3.854 28.511 1.00 33.99 235 ILE A O 1
ATOM 1532 N N . GLU A 1 197 ? -6.304 1.799 29.408 1.00 32.82 236 GLU A N 1
ATOM 1533 C CA . GLU A 1 197 ? -5.576 1.239 28.293 1.00 31.20 236 GLU A CA 1
ATOM 1534 C C . GLU A 1 197 ? -6.347 -0.033 27.980 1.00 29.47 236 GLU A C 1
ATOM 1535 O O . GLU A 1 197 ? -7.017 -0.578 28.858 1.00 26.15 236 GLU A O 1
ATOM 1541 N N . CYS A 1 198 ? -6.277 -0.485 26.732 1.00 28.60 237 CYS A N 1
ATOM 1542 C CA . CYS A 1 198 ? -6.969 -1.697 26.314 1.00 28.69 237 CYS A CA 1
ATOM 1543 C C . CYS A 1 198 ? -8.389 -1.763 26.867 1.00 27.81 237 CYS A C 1
ATOM 1544 O O . CYS A 1 198 ? -8.759 -2.729 27.540 1.00 26.84 237 CYS A O 1
ATOM 1547 N N . PRO A 1 199 ? -9.203 -0.732 26.593 1.00 26.87 238 PRO A N 1
ATOM 1548 C CA . PRO A 1 199 ? -10.583 -0.713 27.084 1.00 26.10 238 PRO A CA 1
ATOM 1549 C C . PRO A 1 199 ? -11.428 -1.811 26.448 1.00 26.51 238 PRO A C 1
ATOM 1550 O O . PRO A 1 199 ? -11.175 -2.231 25.318 1.00 25.47 238 PRO A O 1
ATOM 1554 N N . ASP A 1 200 ? -12.436 -2.270 27.182 1.00 24.93 239 ASP A N 1
ATOM 1555 C CA . ASP A 1 200 ? -13.321 -3.306 26.690 1.00 23.61 239 ASP A CA 1
ATOM 1556 C C . ASP A 1 200 ? -14.747 -2.763 26.716 1.00 23.25 239 ASP A C 1
ATOM 1557 O O . ASP A 1 200 ? -15.106 -1.965 27.580 1.00 23.92 239 ASP A O 1
ATOM 1562 N N . LEU A 1 201 ? -15.552 -3.192 25.754 1.00 24.11 240 LEU A N 1
ATOM 1563 C CA . LEU A 1 201 ? -16.933 -2.756 25.654 1.00 23.15 240 LEU A CA 1
ATOM 1564 C C . LEU A 1 201 ? -17.735 -3.911 25.087 1.00 22.89 240 LEU A C 1
ATOM 1565 O O . LEU A 1 201 ? -17.425 -4.413 24.009 1.00 24.04 240 LEU A O 1
ATOM 1570 N N . PHE A 1 202 ? -18.765 -4.339 25.804 1.00 22.82 241 PHE A N 1
ATOM 1571 C CA . PHE A 1 202 ? -19.565 -5.449 25.324 1.00 22.09 241 PHE A CA 1
ATOM 1572 C C . PHE A 1 202 ? -20.912 -5.558 26.023 1.00 23.97 241 PHE A C 1
ATOM 1573 O O . PHE A 1 202 ? -21.183 -4.855 27.000 1.00 25.68 241 PHE A O 1
ATOM 1581 N N . GLU A 1 203 ? -21.761 -6.431 25.496 1.00 24.81 242 GLU A N 1
ATOM 1582 C CA . GLU A 1 203 ? -23.072 -6.680 26.066 1.00 25.21 242 GLU A CA 1
ATOM 1583 C C . GLU A 1 203 ? -23.127 -8.138 26.502 1.00 25.88 242 GLU A C 1
ATOM 1584 O O . GLU A 1 203 ? -22.654 -9.027 25.791 1.00 26.40 242 GLU A O 1
ATOM 1590 N N . ILE A 1 204 ? -23.694 -8.386 27.675 1.00 25.34 243 ILE A N 1
ATOM 1591 C CA . ILE A 1 204 ? -23.814 -9.751 28.161 1.00 25.46 243 ILE A CA 1
ATOM 1592 C C . ILE A 1 204 ? -25.134 -9.901 28.914 1.00 26.78 243 ILE A C 1
ATOM 1593 O O . ILE A 1 204 ? -25.616 -8.953 29.545 1.00 25.34 243 ILE A O 1
ATOM 1598 N N . THR A 1 205 ? -25.731 -11.084 28.814 1.00 25.45 244 THR A N 1
ATOM 1599 C CA . THR A 1 205 ? -26.993 -11.372 29.481 1.00 25.24 244 THR A CA 1
ATOM 1600 C C . THR A 1 205 ? -26.705 -12.086 30.799 1.00 24.96 244 THR A C 1
ATOM 1601 O O . THR A 1 205 ? -25.974 -13.076 30.825 1.00 24.77 244 THR A O 1
ATOM 1605 N N . ALA A 1 206 ? -27.285 -11.577 31.883 1.00 24.75 245 ALA A N 1
ATOM 1606 C CA . ALA A 1 206 ? -27.084 -12.134 33.221 1.00 24.66 245 ALA A CA 1
ATOM 1607 C C . ALA A 1 206 ? -27.858 -13.423 33.481 1.00 24.40 245 ALA A C 1
ATOM 1608 O O . ALA A 1 206 ? -28.608 -13.895 32.627 1.00 25.35 245 ALA A O 1
ATOM 1610 N N . ASP A 1 207 ? -27.674 -13.988 34.670 1.00 23.90 246 ASP A N 1
ATOM 1611 C CA . ASP A 1 207 ? -28.354 -15.227 35.022 1.00 25.43 246 ASP A CA 1
ATOM 1612 C C . ASP A 1 207 ? -29.848 -15.042 35.245 1.00 25.97 246 ASP A C 1
ATOM 1613 O O . ASP A 1 207 ? -30.573 -16.020 35.395 1.00 27.75 246 ASP A O 1
ATOM 1618 N N . ASP A 1 208 ? -30.316 -13.796 35.275 1.00 26.46 247 ASP A N 1
ATOM 1619 C CA . ASP A 1 208 ? -31.745 -13.554 35.448 1.00 27.60 247 ASP A CA 1
ATOM 1620 C C . ASP A 1 208 ? -32.373 -13.166 34.108 1.00 28.09 247 ASP A C 1
ATOM 1621 O O . ASP A 1 208 ? -33.541 -12.785 34.038 1.00 27.85 247 ASP A O 1
ATOM 1626 N N . GLY A 1 209 ? -31.585 -13.276 33.044 1.00 28.16 248 GLY A N 1
ATOM 1627 C CA . GLY A 1 209 ? -32.083 -12.956 31.722 1.00 27.71 248 GLY A CA 1
ATOM 1628 C C . GLY A 1 209 ? -32.022 -11.498 31.298 1.00 28.49 248 GLY A C 1
ATOM 1629 O O . GLY A 1 209 ? -32.392 -11.185 30.166 1.00 28.83 248 GLY A O 1
ATOM 1630 N N . THR A 1 210 ? -31.576 -10.601 32.175 1.00 26.84 249 THR A N 1
ATOM 1631 C CA . THR A 1 210 ? -31.494 -9.192 31.803 1.00 26.75 249 THR A CA 1
ATOM 1632 C C . THR A 1 210 ? -30.203 -8.941 31.034 1.00 29.44 249 THR A C 1
ATOM 1633 O O . THR A 1 210 ? -29.198 -9.625 31.252 1.00 29.95 249 THR A O 1
ATOM 1637 N N . ARG A 1 211 ? -30.230 -7.969 30.126 1.00 30.82 250 ARG A N 1
ATOM 1638 C CA . ARG A 1 211 ? -29.053 -7.658 29.326 1.00 31.76 250 ARG A CA 1
ATOM 1639 C C . ARG A 1 211 ? -28.348 -6.446 29.906 1.00 31.34 250 ARG A C 1
ATOM 1640 O O . ARG A 1 211 ? -28.994 -5.550 30.450 1.00 31.63 250 ARG A O 1
ATOM 1648 N N . HIS A 1 212 ? -27.022 -6.422 29.789 1.00 29.35 251 HIS A N 1
ATOM 1649 C CA . HIS A 1 212 ? -26.221 -5.334 30.348 1.00 28.50 251 HIS A CA 1
ATOM 1650 C C . HIS A 1 212 ? -25.004 -4.986 29.512 1.00 28.85 251 HIS A C 1
ATOM 1651 O O . HIS A 1 212 ? -24.457 -5.831 28.801 1.00 31.21 251 HIS A O 1
ATOM 1658 N N . TRP A 1 213 ? -24.574 -3.735 29.603 1.00 27.41 252 TRP A N 1
ATOM 1659 C CA . TRP A 1 213 ? -23.371 -3.324 28.905 1.00 25.95 252 TRP A CA 1
ATOM 1660 C C . TRP A 1 213 ? -22.266 -3.370 29.951 1.00 25.59 252 TRP A C 1
ATOM 1661 O O . TRP A 1 213 ? -22.528 -3.316 31.155 1.00 25.30 252 TRP A O 1
ATOM 1672 N N . VAL A 1 214 ? -21.031 -3.488 29.494 1.00 24.25 253 VAL A N 1
ATOM 1673 C CA . VAL A 1 214 ? -19.903 -3.510 30.402 1.00 23.96 253 VAL A CA 1
ATOM 1674 C C . VAL A 1 214 ? -18.785 -2.710 29.757 1.00 24.13 253 VAL A C 1
ATOM 1675 O O . VAL A 1 214 ? -18.444 -2.942 28.597 1.00 26.23 253 VAL A O 1
ATOM 1679 N N . LEU A 1 215 ? -18.249 -1.745 30.498 1.00 25.12 254 LEU A N 1
ATOM 1680 C CA . LEU A 1 215 ? -17.130 -0.933 30.027 1.00 25.65 254 LEU A CA 1
ATOM 1681 C C . LEU A 1 215 ? -15.987 -1.260 30.978 1.00 25.11 254 LEU A C 1
ATOM 1682 O O . LEU A 1 215 ? -16.140 -1.160 32.193 1.00 26.22 254 LEU A O 1
ATOM 1687 N N . ALA A 1 216 ? -14.852 -1.674 30.435 1.00 24.40 255 ALA A N 1
ATOM 1688 C CA . ALA A 1 216 ? -13.715 -2.021 31.274 1.00 24.18 255 ALA A CA 1
ATOM 1689 C C . ALA A 1 216 ? -12.419 -1.488 30.688 1.00 24.35 255 ALA A C 1
ATOM 1690 O O . ALA A 1 216 ? -12.409 -0.891 29.610 1.00 24.20 255 ALA A O 1
ATOM 1692 N N . ALA A 1 217 ? -11.322 -1.718 31.397 1.00 24.70 256 ALA A N 1
ATOM 1693 C CA . ALA A 1 217 ? -10.021 -1.253 30.942 1.00 24.30 256 ALA A CA 1
ATOM 1694 C C . ALA A 1 217 ? -8.917 -1.771 31.854 1.00 23.69 256 ALA A C 1
ATOM 1695 O O . ALA A 1 217 ? -9.177 -2.167 32.992 1.00 23.38 256 ALA A O 1
ATOM 1697 N N . SER A 1 218 ? -7.691 -1.794 31.343 1.00 22.33 257 SER A N 1
ATOM 1698 C CA . SER A 1 218 ? -6.560 -2.214 32.150 1.00 23.95 257 SER A CA 1
ATOM 1699 C C . SER A 1 218 ? -6.164 -0.955 32.921 1.00 25.33 257 SER A C 1
ATOM 1700 O O . SER A 1 218 ? -6.098 0.134 32.348 1.00 26.06 257 SER A O 1
ATOM 1703 N N . MET A 1 219 ? -5.911 -1.108 34.217 1.00 26.97 258 MET A N 1
ATOM 1704 C CA . MET A 1 219 ? -5.581 0.023 35.073 1.00 28.04 258 MET A CA 1
ATOM 1705 C C . MET A 1 219 ? -4.250 -0.149 35.785 1.00 29.47 258 MET A C 1
ATOM 1706 O O . MET A 1 219 ? -3.470 -1.049 35.476 1.00 31.53 258 MET A O 1
ATOM 1711 N N . ASP A 1 220 ? -4.013 0.734 36.751 1.00 29.44 259 ASP A N 1
ATOM 1712 C CA . ASP A 1 220 ? -2.817 0.719 37.582 1.00 29.94 259 ASP A CA 1
ATOM 1713 C C . ASP A 1 220 ? -3.172 1.464 38.861 1.00 29.85 259 ASP A C 1
ATOM 1714 O O . ASP A 1 220 ? -2.762 2.609 39.060 1.00 28.57 259 ASP A O 1
ATOM 1719 N N . ALA A 1 221 ? -3.937 0.801 39.722 1.00 29.86 260 ALA A N 1
ATOM 1720 C CA . ALA A 1 221 ? -4.391 1.383 40.974 1.00 29.32 260 ALA A CA 1
ATOM 1721 C C . ALA A 1 221 ? -3.548 0.909 42.148 1.00 30.53 260 ALA A C 1
ATOM 1722 O O . ALA A 1 221 ? -4.015 0.879 43.286 1.00 30.22 260 ALA A O 1
ATOM 1724 N N . TYR A 1 222 ? -2.303 0.542 41.864 1.00 31.31 261 TYR A N 1
ATOM 1725 C CA . TYR A 1 222 ? -1.388 0.063 42.891 1.00 32.55 261 TYR A CA 1
ATOM 1726 C C . TYR A 1 222 ? -1.171 1.102 43.992 1.00 32.52 261 TYR A C 1
ATOM 1727 O O . TYR A 1 222 ? -0.994 0.758 45.161 1.00 31.14 261 TYR A O 1
ATOM 1736 N N . GLY A 1 223 ? -1.183 2.374 43.606 1.00 32.82 262 GLY A N 1
ATOM 1737 C CA . GLY A 1 223 ? -0.979 3.442 44.569 1.00 31.97 262 GLY A CA 1
ATOM 1738 C C . GLY A 1 223 ? -2.029 3.478 45.662 1.00 31.29 262 GLY A C 1
ATOM 1739 O O . GLY A 1 223 ? -1.766 3.948 46.769 1.00 32.51 262 GLY A O 1
ATOM 1740 N N . ILE A 1 224 ? -3.225 2.988 45.361 1.00 29.98 263 ILE A N 1
ATOM 1741 C CA . ILE A 1 224 ? -4.286 2.981 46.353 1.00 29.42 263 ILE A CA 1
ATOM 1742 C C . ILE A 1 224 ? -4.656 1.569 46.782 1.00 28.26 263 ILE A C 1
ATOM 1743 O O . ILE A 1 224 ? -5.812 1.269 47.071 1.00 30.09 263 ILE A O 1
ATOM 1748 N N . GLY A 1 225 ? -3.650 0.703 46.826 1.00 28.72 264 GLY A N 1
ATOM 1749 C CA . GLY A 1 225 ? -3.860 -0.670 47.250 1.00 28.72 264 GLY A CA 1
ATOM 1750 C C . GLY A 1 225 ? -4.739 -1.553 46.386 1.00 28.38 264 GLY A C 1
ATOM 1751 O O . GLY A 1 225 ? -5.180 -2.608 46.844 1.00 29.03 264 GLY A O 1
ATOM 1752 N N . LEU A 1 226 ? -5.005 -1.141 45.149 1.00 26.51 265 LEU A N 1
ATOM 1753 C CA . LEU A 1 226 ? -5.831 -1.945 44.260 1.00 23.99 265 LEU A CA 1
ATOM 1754 C C . LEU A 1 226 ? -4.983 -2.571 43.146 1.00 24.78 265 LEU A C 1
ATOM 1755 O O . LEU A 1 226 ? -3.824 -2.209 42.955 1.00 23.26 265 LEU A O 1
ATOM 1760 N N . PRO A 1 227 ? -5.551 -3.533 42.404 1.00 24.71 266 PRO A N 1
ATOM 1761 C CA . PRO A 1 227 ? -4.838 -4.214 41.317 1.00 25.51 266 PRO A CA 1
ATOM 1762 C C . PRO A 1 227 ? -4.343 -3.350 40.156 1.00 26.58 266 PRO A C 1
ATOM 1763 O O . PRO A 1 227 ? -4.707 -2.180 40.011 1.00 27.55 266 PRO A O 1
ATOM 1767 N N . MET A 1 228 ? -3.498 -3.961 39.336 1.00 27.52 267 MET A N 1
ATOM 1768 C CA . MET A 1 228 ? -2.945 -3.334 38.145 1.00 26.56 267 MET A CA 1
ATOM 1769 C C . MET A 1 228 ? -3.404 -4.249 37.022 1.00 26.13 267 MET A C 1
ATOM 1770 O O . MET A 1 228 ? -2.637 -4.590 36.118 1.00 26.51 267 MET A O 1
ATOM 1775 N N . THR A 1 229 ? -4.665 -4.661 37.092 1.00 24.51 268 THR A N 1
ATOM 1776 C CA . THR A 1 229 ? -5.197 -5.558 36.084 1.00 23.83 268 THR A CA 1
ATOM 1777 C C . THR A 1 229 ? -6.358 -5.023 35.245 1.00 22.70 268 THR A C 1
ATOM 1778 O O . THR A 1 229 ? -6.190 -4.091 34.454 1.00 22.97 268 THR A O 1
ATOM 1782 N N . TYR A 1 230 ? -7.535 -5.608 35.444 1.00 21.40 269 TYR A N 1
ATOM 1783 C CA . TYR A 1 230 ? -8.730 -5.278 34.676 1.00 21.49 269 TYR A CA 1
ATOM 1784 C C . TYR A 1 230 ? -9.902 -4.864 35.570 1.00 22.20 269 TYR A C 1
ATOM 1785 O O . TYR A 1 230 ? -10.355 -5.630 36.415 1.00 23.01 269 TYR A O 1
ATOM 1794 N N . ALA A 1 231 ? -10.381 -3.641 35.383 1.00 21.43 270 ALA A N 1
ATOM 1795 C CA . ALA A 1 231 ? -11.499 -3.130 36.166 1.00 21.31 270 ALA A CA 1
ATOM 1796 C C . ALA A 1 231 ? -12.670 -2.897 35.228 1.00 20.08 270 ALA A C 1
ATOM 1797 O O . ALA A 1 231 ? -12.479 -2.517 34.078 1.00 19.82 270 ALA A O 1
ATOM 1799 N N . TYR A 1 232 ? -13.885 -3.119 35.716 1.00 18.76 271 TYR A N 1
ATOM 1800 C CA . TYR A 1 232 ? -15.047 -2.931 34.868 1.00 19.94 271 TYR A CA 1
ATOM 1801 C C . TYR A 1 232 ? -16.226 -2.251 35.559 1.00 20.75 271 TYR A C 1
ATOM 1802 O O . TYR A 1 232 ? -16.425 -2.373 36.777 1.00 21.49 271 TYR A O 1
ATOM 1811 N N . TRP A 1 233 ? -17.001 -1.536 34.748 1.00 20.18 272 TRP A N 1
ATOM 1812 C CA . TRP A 1 233 ? -18.199 -0.818 35.177 1.00 20.58 272 TRP A CA 1
ATOM 1813 C C . TRP A 1 233 ? -19.393 -1.395 34.420 1.00 20.41 272 TRP A C 1
ATOM 1814 O O . TRP A 1 233 ? -19.433 -1.321 33.186 1.00 20.59 272 TRP A O 1
ATOM 1825 N N . T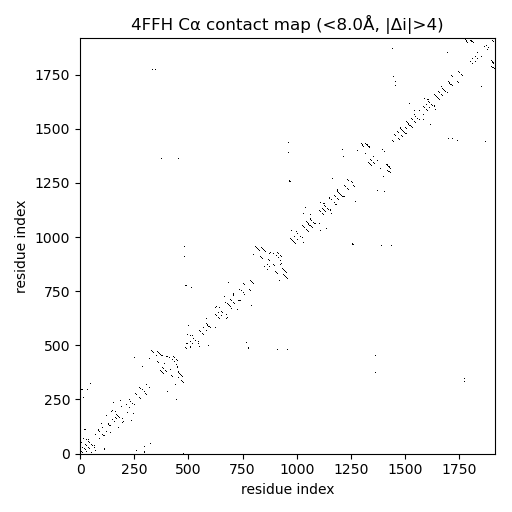HR A 1 234 ? -20.365 -1.967 35.121 1.00 19.98 273 THR A N 1
ATOM 1826 C CA . THR A 1 234 ? -21.540 -2.452 34.409 1.00 21.47 273 THR A CA 1
ATOM 1827 C C . THR A 1 234 ? -22.328 -1.176 34.121 1.00 22.12 273 THR A C 1
ATOM 1828 O O . THR A 1 234 ? -22.192 -0.184 34.847 1.00 22.59 273 THR A O 1
ATOM 1832 N N . GLY A 1 235 ? -23.141 -1.182 33.072 1.00 22.43 274 GLY A N 1
ATOM 1833 C CA . GLY A 1 235 ? -23.914 0.007 32.766 1.00 24.83 274 GLY A CA 1
ATOM 1834 C C . GLY A 1 235 ? -24.695 -0.076 31.472 1.00 26.91 274 GLY A C 1
ATOM 1835 O O . GLY A 1 235 ? -25.127 -1.153 31.056 1.00 26.22 274 GLY A O 1
ATOM 1836 N N . THR A 1 236 ? -24.869 1.071 30.826 1.00 28.16 275 THR A N 1
ATOM 1837 C CA . THR A 1 236 ? -25.608 1.132 29.574 1.00 29.79 275 THR A CA 1
ATOM 1838 C C . THR A 1 236 ? -24.995 2.159 28.639 1.00 30.21 275 THR A C 1
ATOM 1839 O O . THR A 1 236 ? -24.501 3.197 29.082 1.00 30.01 275 THR A O 1
ATOM 1843 N N . TRP A 1 237 ? -25.015 1.849 27.348 1.00 30.19 276 TRP A N 1
ATOM 1844 C CA . TRP A 1 237 ? -24.520 2.756 26.321 1.00 30.77 276 TRP A CA 1
ATOM 1845 C C . TRP A 1 237 ? -25.781 3.138 25.561 1.00 31.88 276 TRP A C 1
ATOM 1846 O O . TRP A 1 237 ? -26.494 2.269 25.070 1.00 32.71 276 TRP A O 1
ATOM 1857 N N . ASP A 1 238 ? -26.072 4.428 25.473 1.00 32.89 277 ASP A N 1
ATOM 1858 C CA . ASP A 1 238 ? -27.285 4.858 24.795 1.00 34.84 277 ASP A CA 1
ATOM 1859 C C . ASP A 1 238 ? -27.062 5.439 23.403 1.00 34.61 277 ASP A C 1
ATOM 1860 O O . ASP A 1 238 ? -27.994 5.948 22.785 1.00 35.60 277 ASP A O 1
ATOM 1865 N N . GLY A 1 239 ? -25.830 5.355 22.910 1.00 35.53 278 GLY A N 1
ATOM 1866 C CA . GLY A 1 239 ? -25.526 5.880 21.590 1.00 34.21 278 GLY A CA 1
ATOM 1867 C C . GLY A 1 239 ? -24.817 7.218 21.676 1.00 35.39 278 GLY A C 1
ATOM 1868 O O . GLY A 1 239 ? -24.229 7.688 20.703 1.00 33.43 278 GLY A O 1
ATOM 1869 N N . GLU A 1 240 ? -24.871 7.821 22.860 1.00 35.64 279 GLU A N 1
ATOM 1870 C CA . GLU A 1 240 ? -24.253 9.115 23.107 1.00 36.08 279 GLU A CA 1
ATOM 1871 C C . GLU A 1 240 ? -23.216 9.017 24.221 1.00 33.66 279 GLU A C 1
ATOM 1872 O O . GLU A 1 240 ? -22.113 9.544 24.099 1.00 30.58 279 GLU A O 1
ATOM 1878 N N . GLN A 1 241 ? -23.575 8.346 25.312 1.00 31.67 280 GLN A N 1
ATOM 1879 C CA . GLN A 1 241 ? -22.656 8.206 26.435 1.00 32.83 280 GLN A CA 1
ATOM 1880 C C . GLN A 1 241 ? -22.875 6.924 27.230 1.00 31.40 280 GLN A C 1
ATOM 1881 O O . GLN A 1 241 ? -23.945 6.322 27.175 1.00 31.39 280 GLN A O 1
ATOM 1887 N N . PHE A 1 242 ? -21.852 6.511 27.970 1.00 30.20 281 PHE A N 1
ATOM 1888 C CA . PHE A 1 242 ? -21.954 5.304 28.776 1.00 29.56 281 PHE A CA 1
ATOM 1889 C C . PHE A 1 242 ? -22.310 5.656 30.212 1.00 29.24 281 PHE A C 1
ATOM 1890 O O . PHE A 1 242 ? -21.641 6.468 30.850 1.00 28.48 281 PHE A O 1
ATOM 1898 N N . HIS A 1 243 ? -23.374 5.036 30.706 1.00 29.37 282 HIS A N 1
ATOM 1899 C CA . HIS A 1 243 ? -23.845 5.257 32.066 1.00 30.43 282 HIS A CA 1
ATOM 1900 C C . HIS A 1 243 ? -23.445 4.101 32.978 1.00 29.93 282 HIS A C 1
ATOM 1901 O O . HIS A 1 243 ? -24.023 3.017 32.901 1.00 29.61 282 HIS A O 1
ATOM 1908 N N . ALA A 1 244 ? -22.459 4.332 33.839 1.00 29.81 283 ALA A N 1
ATOM 1909 C CA . ALA A 1 244 ? -22.017 3.305 34.777 1.00 28.74 283 ALA A CA 1
ATOM 1910 C C . ALA A 1 244 ? -23.048 3.172 35.909 1.00 29.70 283 ALA A C 1
ATOM 1911 O O . ALA A 1 244 ? -23.496 4.177 36.464 1.00 29.61 283 ALA A O 1
ATOM 1913 N N . ASP A 1 245 ? -23.440 1.943 36.241 1.00 29.63 284 ASP A N 1
ATOM 1914 C CA . ASP A 1 245 ? -24.405 1.743 37.320 1.00 29.69 284 ASP A CA 1
ATOM 1915 C C . ASP A 1 245 ? -23.814 2.284 38.622 1.00 28.49 284 ASP A C 1
ATOM 1916 O O . ASP A 1 245 ? -24.529 2.783 39.482 1.00 28.46 284 ASP A O 1
ATOM 1921 N N . ASP A 1 246 ? -22.499 2.180 38.755 1.00 28.78 285 ASP A N 1
ATOM 1922 C CA . ASP A 1 246 ? -21.798 2.673 39.935 1.00 29.29 285 ASP A CA 1
ATOM 1923 C C . ASP A 1 246 ? -20.421 3.089 39.430 1.00 28.64 285 ASP A C 1
ATOM 1924 O O . ASP A 1 246 ? -19.782 2.336 38.702 1.00 28.52 285 ASP A O 1
ATOM 1929 N N . LEU A 1 247 ? -19.971 4.282 39.810 1.00 29.11 286 LEU A N 1
ATOM 1930 C CA . LEU A 1 247 ? -18.681 4.796 39.350 1.00 28.48 286 LEU A CA 1
ATOM 1931 C C . LEU A 1 247 ? -17.448 4.109 39.939 1.00 27.04 286 LEU A C 1
ATOM 1932 O O . LEU A 1 247 ? -16.342 4.272 39.425 1.00 26.64 286 LEU A O 1
ATOM 1937 N N . THR A 1 248 ? -17.631 3.350 41.015 1.00 26.27 287 THR A N 1
ATOM 1938 C CA . THR A 1 248 ? -16.523 2.610 41.615 1.00 27.06 287 THR A CA 1
ATOM 1939 C C . THR A 1 248 ? -16.538 1.274 40.866 1.00 27.55 287 THR A C 1
ATOM 1940 O O . THR A 1 248 ? -17.495 0.509 40.980 1.00 29.24 287 THR A O 1
ATOM 1944 N N . PRO A 1 249 ? -15.483 0.979 40.089 1.00 25.66 288 PRO A N 1
ATOM 1945 C CA . PRO A 1 249 ? -15.439 -0.275 39.335 1.00 26.15 288 PRO A CA 1
ATOM 1946 C C . PRO A 1 249 ? -15.129 -1.529 40.147 1.00 24.21 288 PRO A C 1
ATOM 1947 O O . PRO A 1 249 ? -14.634 -1.456 41.277 1.00 22.71 288 PRO A O 1
ATOM 1951 N N . GLN A 1 250 ? -15.438 -2.676 39.545 1.00 21.64 289 GLN A N 1
ATOM 1952 C CA . GLN A 1 250 ? -15.179 -3.986 40.134 1.00 22.64 289 GLN A CA 1
ATOM 1953 C C . GLN A 1 250 ? -13.914 -4.518 39.451 1.00 22.54 289 GLN A C 1
ATOM 1954 O O . GLN A 1 250 ? -13.527 -4.015 38.399 1.00 21.98 289 GLN A O 1
ATOM 1960 N N . TRP A 1 251 ? -13.273 -5.524 40.039 1.00 23.40 290 TRP A N 1
ATOM 1961 C CA . TRP A 1 251 ? -12.046 -6.084 39.468 1.00 24.49 290 TRP A CA 1
ATOM 1962 C C . TRP A 1 251 ? -12.174 -7.552 39.071 1.00 25.65 290 TRP A C 1
ATOM 1963 O O . TRP A 1 251 ? -12.892 -8.322 39.716 1.00 25.91 290 TRP A O 1
ATOM 1974 N N . LEU A 1 252 ? -11.446 -7.938 38.023 1.00 23.85 291 LEU A N 1
ATOM 1975 C CA . LEU A 1 252 ? -11.488 -9.306 37.530 1.00 21.70 291 LEU A CA 1
ATOM 1976 C C . LEU A 1 252 ? -10.276 -10.147 37.956 1.00 21.00 291 LEU A C 1
ATOM 1977 O O . LEU A 1 252 ? -10.286 -11.366 37.806 1.00 20.40 291 LEU A O 1
ATOM 1982 N N . ASP A 1 253 ? -9.234 -9.505 38.484 1.00 19.44 292 ASP A N 1
ATOM 1983 C CA . ASP A 1 253 ? -8.054 -10.240 38.952 1.00 18.46 292 ASP A CA 1
ATOM 1984 C C . ASP A 1 253 ? -7.290 -9.436 40.000 1.00 17.76 292 ASP A C 1
ATOM 1985 O O . ASP A 1 253 ? -7.089 -8.234 39.853 1.00 18.19 292 ASP A O 1
ATOM 1990 N N . TRP A 1 254 ? -6.861 -10.109 41.057 1.00 17.80 293 TRP A N 1
ATOM 1991 C CA . TRP A 1 254 ? -6.128 -9.458 42.134 1.00 18.76 293 TRP A CA 1
ATOM 1992 C C . TRP A 1 254 ? -4.653 -9.847 42.156 1.00 18.42 293 TRP A C 1
ATOM 1993 O O . TRP A 1 254 ? -3.939 -9.537 43.101 1.00 18.54 293 TRP A O 1
ATOM 2004 N N . GLY A 1 255 ? -4.196 -10.522 41.109 1.00 18.85 294 GLY A N 1
ATOM 2005 C CA . GLY A 1 255 ? -2.800 -10.913 41.060 1.00 19.94 294 GLY A CA 1
ATOM 2006 C C . GLY A 1 255 ? -1.941 -9.845 40.406 1.00 21.21 294 GLY A C 1
ATOM 2007 O O . GLY A 1 255 ? -2.440 -8.798 39.985 1.00 21.13 294 GLY A O 1
ATOM 2008 N N . TRP A 1 256 ? -0.646 -10.120 40.309 1.00 20.52 295 TRP A N 1
ATOM 2009 C CA . TRP A 1 256 ? 0.306 -9.191 39.706 1.00 21.56 295 TRP A CA 1
ATOM 2010 C C . TRP A 1 256 ? 0.283 -9.172 38.181 1.00 22.75 295 TRP A C 1
ATOM 2011 O O . TRP A 1 256 ? 0.495 -8.128 37.562 1.00 23.83 295 TRP A O 1
ATOM 2022 N N . ASP A 1 257 ? 0.017 -10.326 37.577 1.00 22.36 296 ASP A N 1
ATOM 2023 C CA . ASP A 1 257 ? 0.084 -10.432 36.130 1.00 22.46 296 ASP A CA 1
ATOM 2024 C C . ASP A 1 257 ? -1.149 -10.880 35.342 1.00 21.25 296 ASP A C 1
ATOM 2025 O O . ASP A 1 257 ? -1.346 -12.064 35.080 1.00 22.12 296 ASP A O 1
ATOM 2030 N N . TRP A 1 258 ? -1.969 -9.913 34.961 1.00 21.14 297 TRP A N 1
ATOM 2031 C CA . TRP A 1 258 ? -3.161 -10.155 34.158 1.00 22.05 297 TRP A CA 1
ATOM 2032 C C . TRP A 1 258 ? -3.418 -8.809 33.505 1.00 22.48 297 TRP A C 1
ATOM 2033 O O . TRP A 1 258 ? -4.379 -8.110 33.835 1.00 22.88 297 TRP A O 1
ATOM 2044 N N . TYR A 1 259 ? -2.536 -8.445 32.582 1.00 23.00 298 TYR A N 1
ATOM 2045 C CA . TYR A 1 259 ? -2.637 -7.154 31.923 1.00 24.18 298 TYR A CA 1
ATOM 2046 C C . TYR A 1 259 ? -3.183 -7.177 30.505 1.00 23.60 298 TYR A C 1
ATOM 2047 O O . TYR A 1 259 ? -3.071 -8.177 29.793 1.00 24.07 298 TYR A O 1
ATOM 2056 N N . ALA A 1 260 ? -3.777 -6.052 30.110 1.00 22.18 299 ALA A N 1
ATOM 2057 C CA . ALA A 1 260 ? -4.345 -5.884 28.778 1.00 22.69 299 ALA A CA 1
ATOM 2058 C C . ALA A 1 260 ? -5.325 -6.994 28.424 1.00 22.54 299 ALA A C 1
ATOM 2059 O O . ALA A 1 260 ? -5.372 -7.447 27.282 1.00 21.74 299 ALA A O 1
ATOM 2061 N N . ALA A 1 261 ? -6.123 -7.415 29.402 1.00 22.14 300 ALA A N 1
ATOM 2062 C CA . ALA A 1 261 ? -7.091 -8.480 29.181 1.00 21.58 300 ALA A CA 1
ATOM 2063 C C . ALA A 1 261 ? -8.111 -8.131 28.105 1.00 21.69 300 ALA A C 1
ATOM 2064 O O . ALA A 1 261 ? -8.476 -6.970 27.922 1.00 23.19 300 ALA A O 1
ATOM 2066 N N . VAL A 1 262 ? -8.569 -9.155 27.396 1.00 21.30 301 VAL A N 1
ATOM 2067 C CA . VAL A 1 262 ? -9.573 -8.990 26.357 1.00 20.61 301 VAL A CA 1
ATOM 2068 C C . VAL A 1 262 ? -10.599 -10.097 26.531 1.00 21.29 301 VAL A C 1
ATOM 2069 O O . VAL A 1 262 ? -10.272 -11.201 26.973 1.00 20.49 301 VAL A O 1
ATOM 2073 N N . THR A 1 263 ? -11.844 -9.797 26.187 1.00 22.04 302 THR A N 1
ATOM 2074 C CA . THR A 1 263 ? -12.905 -10.778 26.310 1.00 23.55 302 THR A CA 1
ATOM 2075 C C . THR A 1 263 ? -13.574 -10.946 24.954 1.00 24.02 302 THR A C 1
ATOM 2076 O O . THR A 1 263 ? -13.516 -10.048 24.109 1.00 25.96 302 THR A O 1
ATOM 2080 N N . TRP A 1 264 ? -14.197 -12.101 24.739 1.00 22.25 303 TRP A N 1
ATOM 2081 C CA . TRP A 1 264 ? -14.900 -12.353 23.490 1.00 22.68 303 TRP A CA 1
ATOM 2082 C C . TRP A 1 264 ? -16.029 -13.349 23.724 1.00 22.20 303 TRP A C 1
ATOM 2083 O O . TRP A 1 264 ? -15.950 -14.193 24.615 1.00 23.05 303 TRP A O 1
ATOM 2094 N N . PRO A 1 265 ? -17.112 -13.247 22.943 1.00 22.97 304 PRO A N 1
ATOM 2095 C CA . PRO A 1 265 ? -18.229 -14.178 23.128 1.00 23.67 304 PRO A CA 1
ATOM 2096 C C . PRO A 1 265 ? -17.843 -15.607 22.762 1.00 24.68 304 PRO A C 1
ATOM 2097 O O . PRO A 1 265 ? -17.126 -15.833 21.786 1.00 25.12 304 PRO A O 1
ATOM 2101 N N . SER A 1 266 ? -18.296 -16.570 23.561 1.00 26.76 305 SER A N 1
ATOM 2102 C CA . SER A 1 266 ? -17.987 -17.967 23.285 1.00 27.26 305 SER A CA 1
ATOM 2103 C C . SER A 1 266 ? -18.825 -18.411 22.098 1.00 28.37 305 SER A C 1
ATOM 2104 O O . SER A 1 266 ? -19.813 -17.765 21.749 1.00 27.55 305 SER A O 1
ATOM 2107 N N . ILE A 1 267 ? -18.430 -19.517 21.479 1.00 29.81 306 ILE A N 1
ATOM 2108 C CA . ILE A 1 267 ? -19.155 -20.036 20.329 1.00 30.62 306 ILE A CA 1
ATOM 2109 C C . ILE A 1 267 ? -20.503 -20.626 20.726 1.00 30.13 306 ILE A C 1
ATOM 2110 O O . ILE A 1 267 ? -21.528 -20.321 20.124 1.00 29.31 306 ILE A O 1
ATOM 2115 N N . ASP A 1 268 ? -20.488 -21.463 21.756 1.00 31.29 307 ASP A N 1
ATOM 2116 C CA . ASP A 1 268 ? -21.684 -22.139 22.253 1.00 32.95 307 ASP A CA 1
ATOM 2117 C C . ASP A 1 268 ? -22.757 -21.270 22.920 1.00 31.93 307 ASP A C 1
ATOM 2118 O O . ASP A 1 268 ? -23.919 -21.669 22.981 1.00 32.45 307 ASP A O 1
ATOM 2123 N N . ALA A 1 269 ? -22.380 -20.103 23.435 1.00 30.30 308 ALA A N 1
ATOM 2124 C CA . ALA A 1 269 ? -23.345 -19.217 24.088 1.00 29.20 308 ALA A CA 1
ATOM 2125 C C . ALA A 1 269 ? -22.765 -17.808 24.144 1.00 30.53 308 ALA A C 1
ATOM 2126 O O . ALA A 1 269 ? -22.367 -17.328 25.203 1.00 30.63 308 ALA A O 1
ATOM 2128 N N . PRO A 1 270 ? -22.725 -17.121 22.992 1.00 30.76 309 PRO A N 1
ATOM 2129 C CA . PRO A 1 270 ? -22.185 -15.763 22.874 1.00 30.79 309 PRO A CA 1
ATOM 2130 C C . PRO A 1 270 ? -22.817 -14.676 23.742 1.00 31.20 309 PRO A C 1
ATOM 2131 O O . PRO A 1 270 ? -22.133 -13.740 24.159 1.00 28.92 309 PRO A O 1
ATOM 2135 N N . GLU A 1 271 ? -24.108 -14.800 24.026 1.00 32.11 310 GLU A N 1
ATOM 2136 C CA . GLU A 1 271 ? -24.792 -13.788 24.820 1.00 32.68 310 GLU A CA 1
ATOM 2137 C C . GLU A 1 271 ? -24.674 -13.947 26.334 1.00 31.90 310 GLU A C 1
ATOM 2138 O O . GLU A 1 271 ? -24.855 -12.975 27.070 1.00 31.61 310 GLU A O 1
ATOM 2144 N N . THR A 1 272 ? -24.368 -15.152 26.809 1.00 28.95 311 THR A N 1
ATOM 2145 C CA . THR A 1 272 ? -24.269 -15.367 28.251 1.00 27.85 311 THR A CA 1
ATOM 2146 C C . THR A 1 272 ? -22.880 -15.736 28.761 1.00 27.52 311 THR A C 1
ATOM 2147 O O . THR A 1 272 ? -22.538 -15.447 29.910 1.00 27.45 311 THR A O 1
ATOM 2151 N N . LYS A 1 273 ? -22.082 -16.379 27.919 1.00 26.88 312 LYS A N 1
ATOM 2152 C CA . LYS A 1 273 ? -20.739 -16.771 28.318 1.00 25.05 312 LYS A CA 1
ATOM 2153 C C . LYS A 1 273 ? -19.658 -16.153 27.448 1.00 23.89 312 LYS A C 1
ATOM 2154 O O . LYS A 1 273 ? -19.680 -16.280 26.226 1.00 24.11 312 LYS A O 1
ATOM 2160 N N . ARG A 1 274 ? -18.712 -15.475 28.082 1.00 22.07 313 ARG A N 1
ATOM 2161 C CA . ARG A 1 274 ? -17.613 -14.868 27.351 1.00 22.97 313 ARG A CA 1
ATOM 2162 C C . ARG A 1 274 ? -16.306 -15.529 27.769 1.00 21.46 313 ARG A C 1
ATOM 2163 O O . ARG A 1 274 ? -16.196 -16.075 28.860 1.00 22.78 313 ARG A O 1
ATOM 2171 N N . LEU A 1 275 ? -15.327 -15.513 26.879 1.00 22.36 314 LEU A N 1
ATOM 2172 C CA . LEU A 1 275 ? -14.030 -16.077 27.190 1.00 20.06 314 LEU A CA 1
ATOM 2173 C C . LEU A 1 275 ? -13.112 -14.887 27.388 1.00 19.89 314 LEU A C 1
ATOM 2174 O O . LEU A 1 275 ? -13.386 -13.800 26.872 1.00 18.06 314 LEU A O 1
ATOM 2179 N N . ALA A 1 276 ? -12.032 -15.084 28.137 1.00 19.34 315 ALA A N 1
ATOM 2180 C CA . ALA A 1 276 ? -11.096 -14.001 28.396 1.00 20.21 315 ALA A CA 1
ATOM 2181 C C . ALA A 1 276 ? -9.684 -14.527 28.582 1.00 20.91 315 ALA A C 1
ATOM 2182 O O . ALA A 1 276 ? -9.471 -15.609 29.129 1.00 19.90 315 ALA A O 1
ATOM 2184 N N . ILE A 1 277 ? -8.717 -13.749 28.116 1.00 21.67 316 ILE A N 1
ATOM 2185 C CA . ILE A 1 277 ? -7.323 -14.126 28.241 1.00 21.29 316 ILE A CA 1
ATOM 2186 C C . ILE A 1 277 ? -6.550 -12.835 28.451 1.00 21.49 316 ILE A C 1
ATOM 2187 O O . ILE A 1 277 ? -6.990 -11.768 28.030 1.00 21.37 316 ILE A O 1
ATOM 2192 N N . ALA A 1 278 ? -5.406 -12.926 29.112 1.00 21.42 317 ALA A N 1
ATOM 2193 C CA . ALA A 1 278 ? -4.608 -11.738 29.357 1.00 21.87 317 ALA A CA 1
ATOM 2194 C C . ALA A 1 278 ? -3.124 -12.022 29.260 1.00 21.34 317 ALA A C 1
ATOM 2195 O O . ALA A 1 278 ? -2.683 -13.162 29.365 1.00 22.90 317 ALA A O 1
ATOM 2197 N N . TRP A 1 279 ? -2.354 -10.965 29.051 1.00 22.44 318 TRP A N 1
ATOM 2198 C CA . TRP A 1 279 ? -0.910 -11.085 28.988 1.00 23.55 318 TRP A CA 1
ATOM 2199 C C . TRP A 1 279 ? -0.480 -11.241 30.445 1.00 23.96 318 TRP A C 1
ATOM 2200 O O . TRP A 1 279 ? -0.885 -10.444 31.296 1.00 23.79 318 TRP A O 1
ATOM 2211 N N . MET A 1 280 ? 0.307 -12.270 30.749 1.00 23.98 319 MET A N 1
ATOM 2212 C CA . MET A 1 280 ? 0.750 -12.464 32.124 1.00 24.53 319 MET A CA 1
ATOM 2213 C C . MET A 1 280 ? 2.052 -11.735 32.383 1.00 25.52 319 MET A C 1
ATOM 2214 O O . MET A 1 280 ? 3.128 -12.334 32.424 1.00 24.07 319 MET A O 1
ATOM 2219 N N . ASN A 1 281 ? 1.941 -10.425 32.551 1.00 26.35 320 ASN A N 1
ATOM 2220 C CA . ASN A 1 281 ? 3.101 -9.591 32.807 1.00 28.26 320 ASN A CA 1
ATOM 2221 C C . ASN A 1 281 ? 2.617 -8.319 33.482 1.00 28.29 320 ASN A C 1
ATOM 2222 O O . ASN A 1 281 ? 1.412 -8.089 33.602 1.00 28.66 320 ASN A O 1
ATOM 2227 N N . ASN A 1 282 ? 3.561 -7.497 33.919 1.00 28.47 321 ASN A N 1
ATOM 2228 C CA . ASN A 1 282 ? 3.237 -6.244 34.587 1.00 29.36 321 ASN A CA 1
ATOM 2229 C C . ASN A 1 282 ? 4.300 -5.229 34.185 1.00 28.13 321 ASN A C 1
ATOM 2230 O O . ASN A 1 282 ? 5.491 -5.511 34.275 1.00 25.59 321 ASN A O 1
ATOM 2235 N N . TRP A 1 283 ? 3.871 -4.049 33.753 1.00 29.31 322 TRP A N 1
ATOM 2236 C CA . TRP A 1 283 ? 4.815 -3.030 33.322 1.00 30.83 322 TRP A CA 1
ATOM 2237 C C . TRP A 1 283 ? 5.809 -2.545 34.365 1.00 31.58 322 TRP A C 1
ATOM 2238 O O . TRP A 1 283 ? 6.770 -1.863 34.030 1.00 33.05 322 TRP A O 1
ATOM 2249 N N . LYS A 1 284 ? 5.595 -2.897 35.625 1.00 32.98 323 LYS A N 1
ATOM 2250 C CA . LYS A 1 284 ? 6.529 -2.498 36.671 1.00 32.68 323 LYS A CA 1
ATOM 2251 C C . LYS A 1 284 ? 7.876 -3.169 36.414 1.00 32.35 323 LYS A C 1
ATOM 2252 O O . LYS A 1 284 ? 8.916 -2.687 36.855 1.00 32.95 323 LYS A O 1
ATOM 2258 N N . TYR A 1 285 ? 7.858 -4.277 35.680 1.00 30.94 324 TYR A N 1
ATOM 2259 C CA . TYR A 1 285 ? 9.083 -5.015 35.408 1.00 28.96 324 TYR A CA 1
ATOM 2260 C C . TYR A 1 285 ? 9.117 -5.765 34.073 1.00 29.76 324 TYR A C 1
ATOM 2261 O O . TYR A 1 285 ? 10.051 -6.523 33.816 1.00 30.33 324 TYR A O 1
ATOM 2270 N N . ALA A 1 286 ? 8.111 -5.558 33.228 1.00 30.01 325 ALA A N 1
ATOM 2271 C CA . ALA A 1 286 ? 8.048 -6.244 31.938 1.00 31.15 325 ALA A CA 1
ATOM 2272 C C . ALA A 1 286 ? 9.285 -6.041 31.061 1.00 33.08 325 ALA A C 1
ATOM 2273 O O . ALA A 1 286 ? 9.734 -6.970 30.385 1.00 31.84 325 ALA A O 1
ATOM 2275 N N . ALA A 1 287 ? 9.829 -4.828 31.065 1.00 33.74 326 ALA A N 1
ATOM 2276 C CA . ALA A 1 287 ? 11.001 -4.522 30.250 1.00 35.71 326 ALA A CA 1
ATOM 2277 C C . ALA A 1 287 ? 12.266 -5.117 30.854 1.00 35.86 326 ALA A C 1
ATOM 2278 O O . ALA A 1 287 ? 13.033 -4.420 31.513 1.00 37.30 326 ALA A O 1
ATOM 2280 N N . ARG A 1 288 ? 12.483 -6.405 30.614 1.00 35.50 327 ARG A N 1
ATOM 2281 C CA . ARG A 1 288 ? 13.650 -7.099 31.143 1.00 36.01 327 ARG A CA 1
ATOM 2282 C C . ARG A 1 288 ? 13.719 -8.463 30.487 1.00 37.50 327 ARG A C 1
ATOM 2283 O O . ARG A 1 288 ? 12.761 -8.899 29.842 1.00 37.85 327 ARG A O 1
ATOM 2291 N N . ASP A 1 289 ? 14.847 -9.142 30.655 1.00 37.22 328 ASP A N 1
ATOM 2292 C CA . ASP A 1 289 ? 14.981 -10.477 30.104 1.00 39.45 328 ASP A CA 1
ATOM 2293 C C . ASP A 1 289 ? 14.420 -11.444 31.142 1.00 38.91 328 ASP A C 1
ATOM 2294 O O . ASP A 1 289 ? 14.518 -11.217 32.348 1.00 36.39 328 ASP A O 1
ATOM 2299 N N . VAL A 1 290 ? 13.821 -12.519 30.655 1.00 38.75 329 VAL A N 1
ATOM 2300 C CA . VAL A 1 290 ? 13.200 -13.521 31.500 1.00 38.05 329 VAL A CA 1
ATOM 2301 C C . VAL A 1 290 ? 13.926 -14.853 31.309 1.00 37.20 329 VAL A C 1
ATOM 2302 O O . VAL A 1 290 ? 14.634 -15.037 30.322 1.00 37.57 329 VAL A O 1
ATOM 2306 N N . PRO A 1 291 ? 13.788 -15.785 32.266 1.00 36.62 330 PRO A N 1
ATOM 2307 C CA . PRO A 1 291 ? 14.454 -17.082 32.139 1.00 36.62 330 PRO A CA 1
ATOM 2308 C C . PRO A 1 291 ? 14.266 -17.725 30.761 1.00 37.43 330 PRO A C 1
ATOM 2309 O O . PRO A 1 291 ? 15.223 -18.222 30.163 1.00 38.08 330 PRO A O 1
ATOM 2313 N N . THR A 1 292 ? 13.036 -17.706 30.253 1.00 36.78 331 THR A N 1
ATOM 2314 C CA . THR A 1 292 ? 12.761 -18.308 28.953 1.00 36.95 331 THR A CA 1
ATOM 2315 C C . THR A 1 292 ? 13.573 -17.679 27.824 1.00 36.49 331 THR A C 1
ATOM 2316 O O . THR A 1 292 ? 13.800 -18.316 26.800 1.00 35.94 331 THR A O 1
ATOM 2320 N N . ASP A 1 293 ? 14.009 -16.435 28.000 1.00 36.84 332 ASP A N 1
ATOM 2321 C CA . ASP A 1 293 ? 14.812 -15.792 26.967 1.00 38.10 332 ASP A CA 1
ATOM 2322 C C . ASP A 1 293 ? 16.043 -16.662 26.730 1.00 38.32 332 ASP A C 1
ATOM 2323 O O . ASP A 1 293 ? 16.314 -17.081 25.605 1.00 37.07 332 ASP A O 1
ATOM 2328 N N . ALA A 1 294 ? 16.769 -16.949 27.807 1.00 38.10 333 ALA A N 1
ATOM 2329 C CA . ALA A 1 294 ? 17.980 -17.758 27.728 1.00 38.67 333 ALA A CA 1
ATOM 2330 C C . ALA A 1 294 ? 17.719 -19.227 27.403 1.00 39.19 333 ALA A C 1
ATOM 2331 O O . ALA A 1 294 ? 18.473 -19.846 26.654 1.00 39.20 333 ALA A O 1
ATOM 2333 N N . SER A 1 295 ? 16.648 -19.786 27.955 1.00 39.65 334 SER A N 1
ATOM 2334 C CA . SER A 1 295 ? 16.335 -21.194 27.728 1.00 39.98 334 SER A CA 1
ATOM 2335 C C . SER A 1 295 ? 15.621 -21.504 26.419 1.00 40.11 334 SER A C 1
ATOM 2336 O O . SER A 1 295 ? 15.821 -22.574 25.846 1.00 41.08 334 SER A O 1
ATOM 2339 N N . ASP A 1 296 ? 14.791 -20.583 25.942 1.00 40.01 335 ASP A N 1
ATOM 2340 C CA . ASP A 1 296 ? 14.040 -20.836 24.718 1.00 39.45 335 ASP A CA 1
ATOM 2341 C C . ASP A 1 296 ? 13.953 -19.690 23.717 1.00 37.57 335 ASP A C 1
ATOM 2342 O O . ASP A 1 296 ? 13.301 -19.814 22.681 1.00 38.90 335 ASP A O 1
ATOM 2347 N N . GLY A 1 297 ? 14.603 -18.575 24.021 1.00 36.34 336 GLY A N 1
ATOM 2348 C CA . GLY A 1 297 ? 14.577 -17.447 23.108 1.00 34.48 336 GLY A CA 1
ATOM 2349 C C . GLY A 1 297 ? 13.250 -16.722 22.952 1.00 34.54 336 GLY A C 1
ATOM 2350 O O . GLY A 1 297 ? 12.980 -16.151 21.893 1.00 34.86 336 GLY A O 1
ATOM 2351 N N . TYR A 1 298 ? 12.407 -16.748 23.981 1.00 32.92 337 TYR A N 1
ATOM 2352 C CA . TYR A 1 298 ? 11.131 -16.035 23.912 1.00 32.97 337 TYR A CA 1
ATOM 2353 C C . TYR A 1 298 ? 10.836 -15.405 25.272 1.00 32.85 337 TYR A C 1
ATOM 2354 O O . TYR A 1 298 ? 11.336 -15.858 26.301 1.00 31.23 337 TYR A O 1
ATOM 2363 N N . ASN A 1 299 ? 10.023 -14.357 25.276 1.00 32.20 338 ASN A N 1
ATOM 2364 C CA . ASN A 1 299 ? 9.705 -13.679 26.523 1.00 31.89 338 ASN A CA 1
ATOM 2365 C C . ASN A 1 299 ? 8.207 -13.395 26.640 1.00 29.75 338 ASN A C 1
ATOM 2366 O O . ASN A 1 299 ? 7.642 -12.657 25.838 1.00 29.20 338 ASN A O 1
ATOM 2371 N N . GLY A 1 300 ? 7.568 -14.003 27.633 1.00 28.84 339 GLY A N 1
ATOM 2372 C CA . GLY A 1 300 ? 6.153 -13.767 27.845 1.00 28.04 339 GLY A CA 1
ATOM 2373 C C . GLY A 1 300 ? 5.178 -14.877 27.503 1.00 28.17 339 GLY A C 1
ATOM 2374 O O . GLY A 1 300 ? 5.356 -15.618 26.533 1.00 28.95 339 GLY A O 1
ATOM 2375 N N . GLN A 1 301 ? 4.137 -14.992 28.320 1.00 26.94 340 GLN A N 1
ATOM 2376 C CA . GLN A 1 301 ? 3.090 -15.983 28.101 1.00 26.12 340 GLN A CA 1
ATOM 2377 C C . GLN A 1 301 ? 1.754 -15.353 28.435 1.00 24.85 340 GLN A C 1
ATOM 2378 O O . GLN A 1 301 ? 1.686 -14.344 29.142 1.00 24.68 340 GLN A O 1
ATOM 2384 N N . ASN A 1 302 ? 0.690 -15.937 27.909 1.00 24.28 341 ASN A N 1
ATOM 2385 C CA . ASN A 1 302 ? -0.649 -15.450 28.193 1.00 24.34 341 ASN A CA 1
ATOM 2386 C C . ASN A 1 302 ? -1.199 -16.251 29.364 1.00 23.84 341 ASN A C 1
ATOM 2387 O O . ASN A 1 302 ? -0.650 -17.293 29.736 1.00 20.58 341 ASN A O 1
ATOM 2392 N N . SER A 1 303 ? -2.278 -15.756 29.953 1.00 22.14 342 SER A N 1
ATOM 2393 C CA . SER A 1 303 ? -2.901 -16.445 31.070 1.00 20.73 342 SER A CA 1
ATOM 2394 C C . SER A 1 303 ? -3.702 -17.616 30.521 1.00 20.38 342 SER A C 1
ATOM 2395 O O . SER A 1 303 ? -3.811 -17.807 29.309 1.00 18.26 342 SER A O 1
ATOM 2398 N N . ILE A 1 304 ? -4.266 -18.398 31.427 1.00 20.64 343 ILE A N 1
ATOM 2399 C CA . ILE A 1 304 ? -5.109 -19.501 31.023 1.00 20.29 343 ILE A CA 1
ATOM 2400 C C . ILE A 1 304 ? -6.352 -18.764 30.518 1.00 21.74 343 ILE A C 1
ATOM 2401 O O . ILE A 1 304 ? -6.617 -17.626 30.933 1.00 21.74 343 ILE A O 1
ATOM 2406 N N . VAL A 1 305 ? -7.098 -19.376 29.610 1.00 20.70 344 VAL A N 1
ATOM 2407 C CA . VAL A 1 305 ? -8.318 -18.740 29.147 1.00 20.20 344 VAL A CA 1
ATOM 2408 C C . VAL A 1 305 ? -9.377 -19.035 30.209 1.00 21.13 344 VAL A C 1
ATOM 2409 O O . VAL A 1 305 ? -9.446 -20.150 30.733 1.00 20.35 344 VAL A O 1
ATOM 2413 N N . ARG A 1 306 ? -10.175 -18.028 30.554 1.00 19.31 345 ARG A N 1
ATOM 2414 C CA . ARG A 1 306 ? -11.219 -18.213 31.553 1.00 19.41 345 ARG A CA 1
ATOM 2415 C C . ARG A 1 306 ? -12.588 -17.933 30.951 1.00 19.22 345 ARG A C 1
ATOM 2416 O O . ARG A 1 306 ? -12.705 -17.271 29.923 1.00 17.58 345 ARG A O 1
ATOM 2424 N N . GLU A 1 307 ? -13.622 -18.454 31.602 1.00 21.53 346 GLU A N 1
ATOM 2425 C CA . GLU A 1 307 ? -14.997 -18.248 31.175 1.00 22.06 346 GLU A CA 1
ATOM 2426 C C . GLU A 1 307 ? -15.595 -17.236 32.140 1.00 22.42 346 GLU A C 1
ATOM 2427 O O . GLU A 1 307 ? -15.313 -17.280 33.339 1.00 23.38 346 GLU A O 1
ATOM 2433 N N . LEU A 1 308 ? -16.417 -16.332 31.614 1.00 21.86 347 LEU A N 1
ATOM 2434 C CA . LEU A 1 308 ? -17.057 -15.293 32.417 1.00 21.69 347 LEU A CA 1
ATOM 2435 C C . LEU A 1 308 ? -18.564 -15.319 32.238 1.00 22.26 347 LEU A C 1
ATOM 2436 O O . LEU A 1 308 ? -19.059 -15.635 31.155 1.00 25.48 347 LEU A O 1
ATOM 2441 N N . ARG A 1 309 ? -19.288 -14.980 33.300 1.00 21.84 348 ARG A N 1
ATOM 2442 C CA . ARG A 1 309 ? -20.741 -14.910 33.258 1.00 22.89 348 ARG A CA 1
ATOM 2443 C C . ARG A 1 309 ? -21.139 -13.825 34.248 1.00 22.73 348 ARG A C 1
ATOM 2444 O O . ARG A 1 309 ? -20.414 -13.568 35.209 1.00 23.24 348 ARG A O 1
ATOM 2452 N N . LEU A 1 310 ? -22.273 -13.175 34.005 1.00 22.61 349 LEU A N 1
ATOM 2453 C CA . LEU A 1 310 ? -22.737 -12.096 34.869 1.00 22.01 349 LEU A CA 1
ATOM 2454 C C . LEU A 1 310 ? -23.842 -12.587 35.796 1.00 22.04 349 LEU A C 1
ATOM 2455 O O . LEU A 1 310 ? -24.891 -13.028 35.334 1.00 21.58 349 LEU A O 1
ATOM 2460 N N . ALA A 1 311 ? -23.601 -12.499 37.102 1.00 22.70 350 ALA A N 1
ATOM 2461 C CA . ALA A 1 311 ? -24.557 -12.952 38.110 1.00 23.19 350 ALA A CA 1
ATOM 2462 C C . ALA A 1 311 ? -25.204 -11.805 38.871 1.00 24.50 350 ALA A C 1
ATOM 2463 O O . ALA A 1 311 ? -24.521 -10.885 39.323 1.00 25.62 350 ALA A O 1
ATOM 2465 N N . ARG A 1 312 ? -26.522 -11.871 39.031 1.00 24.73 351 ARG A N 1
ATOM 2466 C CA . ARG A 1 312 ? -27.240 -10.840 39.769 1.00 25.60 351 ARG A CA 1
ATOM 2467 C C . ARG A 1 312 ? -26.930 -10.963 41.260 1.00 24.90 351 ARG A C 1
ATOM 2468 O O . ARG A 1 312 ? -26.763 -12.073 41.788 1.00 25.20 351 ARG A O 1
ATOM 2476 N N . GLN A 1 313 ? -26.851 -9.819 41.933 1.00 23.86 352 GLN A N 1
ATOM 2477 C CA . GLN A 1 313 ? -26.566 -9.767 43.365 1.00 22.23 352 GLN A CA 1
ATOM 2478 C C . GLN A 1 313 ? -27.726 -9.098 44.097 1.00 23.43 352 GLN A C 1
ATOM 2479 O O . GLN A 1 313 ? -28.473 -8.314 43.509 1.00 22.62 352 GLN A O 1
ATOM 2485 N N . PRO A 1 314 ? -27.906 -9.408 45.391 1.00 25.28 353 PRO A N 1
ATOM 2486 C CA . PRO A 1 314 ? -29.009 -8.773 46.123 1.00 26.77 353 PRO A CA 1
ATOM 2487 C C . PRO A 1 314 ? -28.834 -7.262 46.008 1.00 27.28 353 PRO A C 1
ATOM 2488 O O . PRO A 1 314 ? -27.717 -6.759 46.084 1.00 27.40 353 PRO A O 1
ATOM 2492 N N . GLY A 1 315 ? -29.925 -6.536 45.816 1.00 29.01 354 GLY A N 1
ATOM 2493 C CA . GLY A 1 315 ? -29.807 -5.096 45.687 1.00 30.99 354 GLY A CA 1
ATOM 2494 C C . GLY A 1 315 ? -29.925 -4.651 44.239 1.00 32.31 354 GLY A C 1
ATOM 2495 O O . GLY A 1 315 ? -30.084 -3.464 43.955 1.00 34.30 354 GLY A O 1
ATOM 2496 N N . GLY A 1 316 ? -29.831 -5.597 43.314 1.00 31.35 355 GLY A N 1
ATOM 2497 C CA . GLY A 1 316 ? -29.965 -5.245 41.914 1.00 31.38 355 GLY A CA 1
ATOM 2498 C C . GLY A 1 316 ? -28.702 -4.976 41.117 1.00 30.67 355 GLY A C 1
ATOM 2499 O O . GLY A 1 316 ? -28.796 -4.494 39.987 1.00 31.77 355 GLY A O 1
ATOM 2500 N N . TRP A 1 317 ? -27.528 -5.255 41.676 1.00 29.28 356 TRP A N 1
ATOM 2501 C CA . TRP A 1 317 ? -26.297 -5.047 40.920 1.00 27.92 356 TRP A CA 1
ATOM 2502 C C . TRP A 1 317 ? -25.803 -6.393 40.383 1.00 29.02 356 TRP A C 1
ATOM 2503 O O . TRP A 1 317 ? -26.281 -7.457 40.806 1.00 27.70 356 TRP A O 1
ATOM 2514 N N . TYR A 1 318 ? -24.855 -6.347 39.450 1.00 26.71 357 TYR A N 1
ATOM 2515 C CA . TYR A 1 318 ? -24.340 -7.562 38.831 1.00 24.34 357 TYR A CA 1
ATOM 2516 C C . TYR A 1 318 ? -22.829 -7.644 38.877 1.00 24.11 357 TYR A C 1
ATOM 2517 O O . TYR A 1 318 ? -22.137 -6.627 38.848 1.00 22.41 357 TYR A O 1
ATOM 2526 N N . THR A 1 319 ? -22.314 -8.865 38.947 1.00 23.60 358 THR A N 1
ATOM 2527 C CA . THR A 1 319 ? -20.877 -9.059 39.014 1.00 23.03 358 THR A CA 1
ATOM 2528 C C . THR A 1 319 ? -20.451 -10.253 38.162 1.00 24.18 358 THR A C 1
ATOM 2529 O O . THR A 1 319 ? -21.213 -11.218 37.986 1.00 21.15 358 THR A O 1
ATOM 2533 N N . LEU A 1 320 ? -19.232 -10.182 37.627 1.00 22.40 359 LEU A N 1
ATOM 2534 C CA . LEU A 1 320 ? -18.712 -11.256 36.787 1.00 21.77 359 LEU A CA 1
ATOM 2535 C C . LEU A 1 320 ? -18.098 -12.350 37.642 1.00 21.16 359 LEU A C 1
ATOM 2536 O O . LEU A 1 320 ? -17.540 -12.080 38.702 1.00 22.49 359 LEU A O 1
ATOM 2541 N N . LEU A 1 321 ? -18.222 -13.589 37.185 1.00 21.51 360 LEU A N 1
ATOM 2542 C CA . LEU A 1 321 ? -17.645 -14.734 37.883 1.00 19.18 360 LEU A CA 1
ATOM 2543 C C . LEU A 1 321 ? -16.689 -15.393 36.897 1.00 19.29 360 LEU A C 1
ATOM 2544 O O . LEU A 1 321 ? -16.974 -15.445 35.695 1.00 17.60 360 LEU A O 1
ATOM 2549 N N . SER A 1 322 ? -15.572 -15.907 37.406 1.00 18.93 361 SER A N 1
ATOM 2550 C CA . SER A 1 322 ? -14.554 -16.530 36.563 1.00 19.67 361 SER A CA 1
ATOM 2551 C C . SER A 1 322 ? -14.302 -18.008 36.822 1.00 20.37 361 SER A C 1
ATOM 2552 O O . SER A 1 322 ? -14.367 -18.475 37.951 1.00 20.89 361 SER A O 1
ATOM 2555 N N . THR A 1 323 ? -13.998 -18.737 35.758 1.00 21.44 362 THR A N 1
ATOM 2556 C CA . THR A 1 323 ? -13.669 -20.143 35.881 1.00 23.59 362 THR A CA 1
ATOM 2557 C C . THR A 1 323 ? -12.783 -20.584 34.702 1.00 23.31 362 THR A C 1
ATOM 2558 O O . THR A 1 323 ? -12.939 -20.112 33.576 1.00 25.38 362 THR A O 1
ATOM 2562 N N . PRO A 1 324 ? -11.808 -21.466 34.962 1.00 22.53 363 PRO A N 1
ATOM 2563 C CA . PRO A 1 324 ? -10.917 -21.942 33.899 1.00 22.49 363 PRO A CA 1
ATOM 2564 C C . PRO A 1 324 ? -11.725 -22.548 32.756 1.00 23.68 363 PRO A C 1
ATOM 2565 O O . PRO A 1 324 ? -12.743 -23.201 32.988 1.00 24.03 363 PRO A O 1
ATOM 2569 N N . VAL A 1 325 ? -11.284 -22.332 31.523 1.00 23.49 364 VAL A N 1
ATOM 2570 C CA . VAL A 1 325 ? -12.012 -22.877 30.387 1.00 23.44 364 VAL A CA 1
ATOM 2571 C C . VAL A 1 325 ? -12.209 -24.378 30.622 1.00 24.05 364 VAL A C 1
ATOM 2572 O O . VAL A 1 325 ? -11.264 -25.100 30.958 1.00 21.69 364 VAL A O 1
ATOM 2576 N N . ALA A 1 326 ? -13.448 -24.835 30.461 1.00 23.04 365 ALA A N 1
ATOM 2577 C CA . ALA A 1 326 ? -13.796 -26.235 30.685 1.00 24.57 365 ALA A CA 1
ATOM 2578 C C . ALA A 1 326 ? -12.930 -27.214 29.901 1.00 25.37 365 ALA A C 1
ATOM 2579 O O . ALA A 1 326 ? -12.573 -28.277 30.410 1.00 25.84 365 ALA A O 1
ATOM 2581 N N . ALA A 1 327 ? -12.584 -26.846 28.673 1.00 26.17 366 ALA A N 1
ATOM 2582 C CA . ALA A 1 327 ? -11.772 -27.698 27.812 1.00 26.86 366 ALA A CA 1
ATOM 2583 C C . ALA A 1 327 ? -10.435 -28.124 28.419 1.00 26.61 366 ALA A C 1
ATOM 2584 O O . ALA A 1 327 ? -9.847 -29.111 27.984 1.00 26.15 366 ALA A O 1
ATOM 2586 N N . LEU A 1 328 ? -9.948 -27.390 29.413 1.00 25.16 367 LEU A N 1
ATOM 2587 C CA . LEU A 1 328 ? -8.666 -27.741 30.015 1.00 25.22 367 LEU A CA 1
ATOM 2588 C C . LEU A 1 328 ? -8.687 -29.179 30.526 1.00 25.03 367 LEU A C 1
ATOM 2589 O O . LEU A 1 328 ? -7.661 -29.855 30.570 1.00 24.35 367 LEU A O 1
ATOM 2594 N N . THR A 1 329 ? -9.871 -29.639 30.902 1.00 25.61 368 THR A N 1
ATOM 2595 C CA . THR A 1 329 ? -10.046 -30.984 31.419 1.00 27.66 368 THR A CA 1
ATOM 2596 C C . THR A 1 329 ? -9.576 -32.042 30.436 1.00 27.19 368 THR A C 1
ATOM 2597 O O . THR A 1 329 ? -9.178 -33.128 30.843 1.00 25.98 368 THR A O 1
ATOM 2601 N N . ASN A 1 330 ? -9.620 -31.723 29.145 1.00 26.74 369 ASN A N 1
ATOM 2602 C CA . ASN A 1 330 ? -9.201 -32.670 28.122 1.00 26.88 369 ASN A CA 1
ATOM 2603 C C . ASN A 1 330 ? -7.697 -32.863 28.038 1.00 27.45 369 ASN A C 1
ATOM 2604 O O . ASN A 1 330 ? -7.220 -33.683 27.254 1.00 29.95 369 ASN A O 1
ATOM 2609 N N . TYR A 1 331 ? -6.941 -32.114 28.830 1.00 25.16 370 TYR A N 1
ATOM 2610 C CA . TYR A 1 331 ? -5.498 -32.257 28.795 1.00 24.24 370 TYR A CA 1
ATOM 2611 C C . TYR A 1 331 ? -4.977 -32.883 30.077 1.00 24.07 370 TYR A C 1
ATOM 2612 O O . TYR A 1 331 ? -3.772 -32.927 30.308 1.00 23.05 370 TYR A O 1
ATOM 2621 N N . VAL A 1 332 ? -5.891 -33.367 30.912 1.00 24.28 371 VAL A N 1
ATOM 2622 C CA . VAL A 1 332 ? -5.517 -34.004 32.170 1.00 25.82 371 VAL A CA 1
ATOM 2623 C C . VAL A 1 332 ? -5.038 -35.437 31.900 1.00 27.09 371 VAL A C 1
ATOM 2624 O O . VAL A 1 332 ? -5.798 -36.272 31.417 1.00 30.10 371 VAL A O 1
ATOM 2628 N N . THR A 1 333 ? -3.779 -35.714 32.223 1.00 27.36 372 THR A N 1
ATOM 2629 C CA . THR A 1 333 ? -3.192 -37.035 31.991 1.00 28.16 372 THR A CA 1
ATOM 2630 C C . THR A 1 333 ? -3.184 -37.960 33.199 1.00 28.04 372 THR A C 1
ATOM 2631 O O . THR A 1 333 ? -2.922 -39.151 33.062 1.00 29.44 372 THR A O 1
ATOM 2635 N N . ALA A 1 334 ? -3.447 -37.417 34.381 1.00 27.55 373 ALA A N 1
ATOM 2636 C CA . ALA A 1 334 ? -3.456 -38.226 35.592 1.00 26.61 373 ALA A CA 1
ATOM 2637 C C . ALA A 1 334 ? -4.184 -37.479 36.692 1.00 26.25 373 ALA A C 1
ATOM 2638 O O . ALA A 1 334 ? -4.100 -36.255 36.777 1.00 27.14 373 ALA A O 1
ATOM 2640 N N . THR A 1 335 ? -4.885 -38.219 37.541 1.00 24.49 374 THR A N 1
ATOM 2641 C CA . THR A 1 335 ? -5.644 -37.617 38.627 1.00 24.18 374 THR A CA 1
ATOM 2642 C C . THR A 1 335 ? -5.314 -38.290 39.945 1.00 25.09 374 THR A C 1
ATOM 2643 O O . THR A 1 335 ? -5.581 -39.478 40.128 1.00 26.28 374 THR A O 1
ATOM 2647 N N . THR A 1 336 ? -4.740 -37.522 40.863 1.00 24.57 375 THR A N 1
ATOM 2648 C CA . THR A 1 336 ? -4.353 -38.050 42.161 1.00 25.36 375 THR A CA 1
ATOM 2649 C C . THR A 1 336 ? -5.157 -37.463 43.314 1.00 26.08 375 THR A C 1
ATOM 2650 O O . THR A 1 336 ? -5.215 -36.247 43.480 1.00 26.21 375 THR A O 1
ATOM 2654 N N . THR A 1 337 ? -5.790 -38.324 44.103 1.00 26.13 376 THR A N 1
ATOM 2655 C CA . THR A 1 337 ? -6.518 -37.846 45.269 1.00 27.20 376 THR A CA 1
ATOM 2656 C C . THR A 1 337 ? -5.653 -38.254 46.457 1.00 28.08 376 THR A C 1
ATOM 2657 O O . THR A 1 337 ? -5.010 -39.311 46.442 1.00 26.09 376 THR A O 1
ATOM 2661 N N . LEU A 1 338 ? -5.621 -37.397 47.469 1.00 28.75 377 LEU A N 1
ATOM 2662 C CA . LEU A 1 338 ? -4.847 -37.649 48.675 1.00 29.61 377 LEU A CA 1
ATOM 2663 C C . LEU A 1 338 ? -5.825 -37.638 49.844 1.00 30.22 377 LEU A C 1
ATOM 2664 O O . LEU A 1 338 ? -6.779 -36.865 49.848 1.00 32.35 377 LEU A O 1
ATOM 2669 N N . PRO A 1 339 ? -5.606 -38.503 50.846 1.00 29.18 378 PRO A N 1
ATOM 2670 C CA . PRO A 1 339 ? -6.469 -38.601 52.031 1.00 28.84 378 PRO A CA 1
ATOM 2671 C C . PRO A 1 339 ? -6.612 -37.269 52.771 1.00 28.41 378 PRO A C 1
ATOM 2672 O O . PRO A 1 339 ? -5.659 -36.492 52.836 1.00 28.96 378 PRO A O 1
ATOM 2676 N N . ASP A 1 340 ? -7.795 -37.001 53.322 1.00 28.58 379 ASP A N 1
ATOM 2677 C CA . ASP A 1 340 ? -7.990 -35.766 54.080 1.00 28.92 379 ASP A CA 1
ATOM 2678 C C . ASP A 1 340 ? -7.011 -35.821 55.237 1.00 29.63 379 ASP A C 1
ATOM 2679 O O . ASP A 1 340 ? -6.606 -36.906 55.665 1.00 31.09 379 ASP A O 1
ATOM 2684 N N . ARG A 1 341 ? -6.649 -34.664 55.769 1.00 28.67 380 ARG A N 1
ATOM 2685 C CA . ARG A 1 341 ? -5.723 -34.644 56.882 1.00 29.18 380 ARG A CA 1
ATOM 2686 C C . ARG A 1 341 ? -5.799 -33.343 57.647 1.00 29.44 380 ARG A C 1
ATOM 2687 O O . ARG A 1 341 ? -6.109 -32.293 57.085 1.00 28.72 380 ARG A O 1
ATOM 2695 N N . THR A 1 342 ? -5.521 -33.426 58.940 1.00 29.96 381 THR A N 1
ATOM 2696 C CA . THR A 1 342 ? -5.512 -32.253 59.798 1.00 30.13 381 THR A CA 1
ATOM 2697 C C . THR A 1 342 ? -4.043 -31.934 60.013 1.00 30.32 381 THR A C 1
ATOM 2698 O O . THR A 1 342 ? -3.242 -32.841 60.225 1.00 30.74 381 THR A O 1
ATOM 2702 N N . VAL A 1 343 ? -3.672 -30.663 59.920 1.00 30.40 382 VAL A N 1
ATOM 2703 C CA . VAL A 1 343 ? -2.286 -30.295 60.155 1.00 30.75 382 VAL A CA 1
ATOM 2704 C C . VAL A 1 343 ? -2.224 -29.075 61.065 1.00 31.55 382 VAL A C 1
ATOM 2705 O O . VAL A 1 343 ? -3.029 -28.151 60.950 1.00 31.32 382 VAL A O 1
ATOM 2709 N N . ASP A 1 344 ? -1.274 -29.105 61.988 1.00 32.09 383 ASP A N 1
ATOM 2710 C CA . ASP A 1 344 ? -1.055 -28.012 62.921 1.00 33.64 383 ASP A CA 1
ATOM 2711 C C . ASP A 1 344 ? 0.437 -27.729 62.783 1.00 33.22 383 ASP A C 1
ATOM 2712 O O . ASP A 1 344 ? 1.267 -28.432 63.354 1.00 33.07 383 ASP A O 1
ATOM 2717 N N . GLY A 1 345 ? 0.766 -26.703 62.012 1.00 33.16 384 GLY A N 1
ATOM 2718 C CA . GLY A 1 345 ? 2.153 -26.364 61.765 1.00 32.05 384 GLY A CA 1
ATOM 2719 C C . GLY A 1 345 ? 2.356 -26.491 60.267 1.00 32.52 384 GLY A C 1
ATOM 2720 O O . GLY A 1 345 ? 1.995 -25.586 59.510 1.00 33.93 384 GLY A O 1
ATOM 2721 N N . SER A 1 346 ? 2.907 -27.617 59.826 1.00 30.92 385 SER A N 1
ATOM 2722 C CA . SER A 1 346 ? 3.124 -27.834 58.405 1.00 31.48 385 SER A CA 1
ATOM 2723 C C . SER A 1 346 ? 3.321 -29.303 58.061 1.00 31.48 385 SER A C 1
ATOM 2724 O O . SER A 1 346 ? 3.734 -30.104 58.897 1.00 30.66 385 SER A O 1
ATOM 2727 N N . ALA A 1 347 ? 3.015 -29.649 56.817 1.00 30.79 386 ALA A N 1
ATOM 2728 C CA . ALA A 1 347 ? 3.149 -31.017 56.345 1.00 31.08 386 ALA A CA 1
ATOM 2729 C C . ALA A 1 347 ? 3.431 -31.009 54.851 1.00 31.22 386 ALA A C 1
ATOM 2730 O O . ALA A 1 347 ? 2.861 -30.212 54.108 1.00 32.50 386 ALA A O 1
ATOM 2732 N N . VAL A 1 348 ? 4.316 -31.894 54.413 1.00 31.67 387 VAL A N 1
ATOM 2733 C CA . VAL A 1 348 ? 4.656 -31.986 53.002 1.00 32.14 387 VAL A CA 1
ATOM 2734 C C . VAL A 1 348 ? 3.799 -33.088 52.394 1.00 33.64 387 VAL A C 1
ATOM 2735 O O . VAL A 1 348 ? 3.731 -34.193 52.936 1.00 34.03 387 VAL A O 1
ATOM 2739 N N . LEU A 1 349 ? 3.133 -32.782 51.283 1.00 33.65 388 LEU A N 1
ATOM 2740 C CA . LEU A 1 349 ? 2.289 -33.762 50.610 1.00 33.93 388 LEU A CA 1
ATOM 2741 C C . LEU A 1 349 ? 3.157 -34.713 49.801 1.00 34.34 388 LEU A C 1
ATOM 2742 O O . LEU A 1 349 ? 4.173 -34.309 49.231 1.00 34.08 388 LEU A O 1
ATOM 2747 N N . PRO A 1 350 ? 2.774 -35.998 49.751 1.00 33.65 389 PRO A N 1
ATOM 2748 C CA . PRO A 1 350 ? 3.540 -36.994 48.995 1.00 32.72 389 PRO A CA 1
ATOM 2749 C C . PRO A 1 350 ? 3.230 -36.942 47.498 1.00 32.45 389 PRO A C 1
ATOM 2750 O O . PRO A 1 350 ? 2.711 -37.902 46.928 1.00 34.20 389 PRO A O 1
ATOM 2754 N N . TRP A 1 351 ? 3.548 -35.812 46.870 1.00 31.98 390 TRP A N 1
ATOM 2755 C CA . TRP A 1 351 ? 3.311 -35.622 45.438 1.00 28.76 390 TRP A CA 1
ATOM 2756 C C . TRP A 1 351 ? 4.218 -34.508 44.908 1.00 28.30 390 TRP A C 1
ATOM 2757 O O . TRP A 1 351 ? 4.495 -33.535 45.610 1.00 28.76 390 TRP A O 1
ATOM 2768 N N . ASN A 1 352 ? 4.679 -34.652 43.671 1.00 26.93 391 ASN A N 1
ATOM 2769 C CA . ASN A 1 352 ? 5.536 -33.650 43.047 1.00 25.33 391 ASN A CA 1
ATOM 2770 C C . ASN A 1 352 ? 5.174 -33.482 41.580 1.00 24.55 391 ASN A C 1
ATOM 2771 O O . ASN A 1 352 ? 4.754 -34.432 40.921 1.00 25.65 391 ASN A O 1
ATOM 2776 N N . GLY A 1 353 ? 5.341 -32.268 41.071 1.00 23.28 392 GLY A N 1
ATOM 2777 C CA . GLY A 1 353 ? 5.028 -32.003 39.679 1.00 22.79 392 GLY A CA 1
ATOM 2778 C C . GLY A 1 353 ? 5.241 -30.539 39.359 1.00 22.17 392 GLY A C 1
ATOM 2779 O O . GLY A 1 353 ? 5.414 -29.727 40.268 1.00 22.78 392 GLY A O 1
ATOM 2780 N N . ARG A 1 354 ? 5.215 -30.192 38.076 1.00 22.19 393 ARG A N 1
ATOM 2781 C CA . ARG A 1 354 ? 5.425 -28.811 37.678 1.00 23.83 393 ARG A CA 1
ATOM 2782 C C . ARG A 1 354 ? 4.261 -28.173 36.911 1.00 23.49 393 ARG A C 1
ATOM 2783 O O . ARG A 1 354 ? 4.174 -26.948 36.818 1.00 24.90 393 ARG A O 1
ATOM 2791 N N . ALA A 1 355 ? 3.372 -28.993 36.362 1.00 22.33 394 ALA A N 1
ATOM 2792 C CA . ALA A 1 355 ? 2.230 -28.478 35.604 1.00 21.57 394 ALA A CA 1
ATOM 2793 C C . ALA A 1 355 ? 0.992 -29.262 35.986 1.00 22.49 394 ALA A C 1
ATOM 2794 O O . ALA A 1 355 ? 0.801 -30.403 35.567 1.00 22.89 394 ALA A O 1
ATOM 2796 N N . TYR A 1 356 ? 0.138 -28.643 36.780 1.00 21.66 395 TYR A N 1
ATOM 2797 C CA . TYR A 1 356 ? -1.043 -29.330 37.236 1.00 21.57 395 TYR A CA 1
ATOM 2798 C C . TYR A 1 356 ? -2.031 -28.354 37.824 1.00 21.82 395 TYR A C 1
ATOM 2799 O O . TYR A 1 356 ? -1.776 -27.151 37.917 1.00 21.02 395 TYR A O 1
ATOM 2808 N N . GLU A 1 357 ? -3.159 -28.905 38.236 1.00 21.17 396 GLU A N 1
ATOM 2809 C CA . GLU A 1 357 ? -4.214 -28.138 38.861 1.00 24.54 396 GLU A CA 1
ATOM 2810 C C . GLU A 1 357 ? -4.486 -28.854 40.169 1.00 23.81 396 GLU A C 1
ATOM 2811 O O . GLU A 1 357 ? -4.632 -30.082 40.186 1.00 22.23 396 GLU A O 1
ATOM 2817 N N . ILE A 1 358 ? -4.512 -28.110 41.269 1.00 21.46 397 ILE A N 1
ATOM 2818 C CA . ILE A 1 358 ? -4.818 -28.729 42.547 1.00 21.46 397 ILE A CA 1
ATOM 2819 C C . ILE A 1 358 ? -6.027 -28.041 43.172 1.00 22.33 397 ILE A C 1
ATOM 2820 O O . ILE A 1 358 ? -6.105 -26.809 43.216 1.00 22.94 397 ILE A O 1
ATOM 2825 N N . GLU A 1 359 ? -6.981 -28.849 43.619 1.00 20.61 398 GLU A N 1
ATOM 2826 C CA . GLU A 1 359 ? -8.189 -28.351 44.262 1.00 23.89 398 GLU A CA 1
ATOM 2827 C C . GLU A 1 359 ? -8.233 -28.927 45.663 1.00 22.79 398 GLU A C 1
ATOM 2828 O O . GLU A 1 359 ? -7.790 -30.055 45.894 1.00 24.75 398 GLU A O 1
ATOM 2834 N N . LEU A 1 360 ? -8.767 -28.153 46.596 1.00 21.67 399 LEU A N 1
ATOM 2835 C CA . LEU A 1 360 ? -8.863 -28.598 47.973 1.00 21.64 399 LEU A CA 1
ATOM 2836 C C . LEU A 1 360 ? -9.713 -27.632 48.769 1.00 21.53 399 LEU A C 1
ATOM 2837 O O . LEU A 1 360 ? -9.966 -26.511 48.335 1.00 20.33 399 LEU A O 1
ATOM 2842 N N . ASP A 1 361 ? -10.154 -28.088 49.935 1.00 22.00 400 ASP A N 1
ATOM 2843 C CA . ASP A 1 361 ? -10.936 -27.274 50.842 1.00 23.87 400 ASP A CA 1
ATOM 2844 C C . ASP A 1 361 ? -10.136 -27.190 52.122 1.00 23.50 400 ASP A C 1
ATOM 2845 O O . ASP A 1 361 ? -9.421 -28.129 52.477 1.00 23.74 400 ASP A O 1
ATOM 2850 N N . ILE A 1 362 ? -10.236 -26.058 52.803 1.00 22.52 401 ILE A N 1
ATOM 2851 C CA . ILE A 1 362 ? -9.539 -25.885 54.060 1.00 20.60 401 ILE A CA 1
ATOM 2852 C C . ILE A 1 362 ? -10.557 -25.347 55.043 1.00 20.40 401 ILE A C 1
ATOM 2853 O O . ILE A 1 362 ? -11.338 -24.457 54.713 1.00 18.63 401 ILE A O 1
ATOM 2858 N N . ALA A 1 363 ? -10.561 -25.906 56.243 1.00 20.23 402 ALA A N 1
ATOM 2859 C CA . ALA A 1 363 ? -11.473 -25.469 57.283 1.00 21.25 402 ALA A CA 1
ATOM 2860 C C . ALA A 1 363 ? -10.678 -25.343 58.578 1.00 23.29 402 ALA A C 1
ATOM 2861 O O . ALA A 1 363 ? -9.830 -26.193 58.881 1.00 25.77 402 ALA A O 1
ATOM 2863 N N . TRP A 1 364 ? -10.938 -24.289 59.343 1.00 22.87 403 TRP A N 1
ATOM 2864 C CA . TRP A 1 364 ? -10.218 -24.094 60.601 1.00 24.03 403 TRP A CA 1
ATOM 2865 C C . TRP A 1 364 ? -11.072 -23.349 61.618 1.00 24.74 403 TRP A C 1
ATOM 2866 O O . TRP A 1 364 ? -12.244 -23.057 61.369 1.00 23.31 403 TRP A O 1
ATOM 2877 N N . ASP A 1 365 ? -10.478 -23.030 62.762 1.00 27.08 404 ASP A N 1
ATOM 2878 C CA . ASP A 1 365 ? -11.206 -22.317 63.798 1.00 29.14 404 ASP A CA 1
ATOM 2879 C C . ASP A 1 365 ? -10.421 -21.158 64.384 1.00 29.38 404 ASP A C 1
ATOM 2880 O O . ASP A 1 365 ? -10.678 -20.004 64.053 1.00 30.73 404 ASP A O 1
ATOM 2885 N N . THR A 1 366 ? -9.460 -21.465 65.249 1.00 29.19 405 THR A N 1
ATOM 2886 C CA . THR A 1 366 ? -8.660 -20.428 65.883 1.00 30.27 405 THR A CA 1
ATOM 2887 C C . THR A 1 366 ? -7.426 -20.028 65.075 1.00 29.73 405 THR A C 1
ATOM 2888 O O . THR A 1 366 ? -6.829 -18.986 65.335 1.00 29.79 405 THR A O 1
ATOM 2892 N N . ALA A 1 367 ? -7.048 -20.851 64.100 1.00 27.48 406 ALA A N 1
ATOM 2893 C CA . ALA A 1 367 ? -5.876 -20.565 63.273 1.00 27.28 406 ALA A CA 1
ATOM 2894 C C . ALA A 1 367 ? -5.940 -19.160 62.682 1.00 26.73 406 ALA A C 1
ATOM 2895 O O . ALA A 1 367 ? -6.975 -18.735 62.172 1.00 27.85 406 ALA A O 1
ATOM 2897 N N . THR A 1 368 ? -4.828 -18.440 62.745 1.00 26.83 407 THR A N 1
ATOM 2898 C CA . THR A 1 368 ? -4.779 -17.082 62.213 1.00 26.04 407 THR A CA 1
ATOM 2899 C C . THR A 1 368 ? -4.182 -17.062 60.809 1.00 25.16 407 THR A C 1
ATOM 2900 O O . THR A 1 368 ? -4.102 -16.015 60.165 1.00 25.70 407 THR A O 1
ATOM 2904 N N . ASN A 1 369 ? -3.755 -18.225 60.335 1.00 24.89 408 ASN A N 1
ATOM 2905 C CA . ASN A 1 369 ? -3.178 -18.324 59.002 1.00 23.90 408 ASN A CA 1
ATOM 2906 C C . ASN A 1 369 ? -3.163 -19.782 58.557 1.00 23.83 408 ASN A C 1
ATOM 2907 O O . ASN A 1 369 ? -2.703 -20.664 59.283 1.00 23.03 408 ASN A O 1
ATOM 2912 N N . VAL A 1 370 ? -3.703 -20.031 57.372 1.00 22.13 409 VAL A N 1
ATOM 2913 C CA . VAL A 1 370 ? -3.725 -21.376 56.814 1.00 22.62 409 VAL A CA 1
ATOM 2914 C C . VAL A 1 370 ? -3.395 -21.211 55.347 1.00 21.39 409 VAL A C 1
ATOM 2915 O O . VAL A 1 370 ? -3.673 -20.163 54.756 1.00 20.84 409 VAL A O 1
ATOM 2919 N N . GLY A 1 371 ? -2.790 -22.233 54.760 1.00 20.85 410 GLY A N 1
ATOM 2920 C CA . GLY A 1 371 ? -2.448 -22.138 53.363 1.00 20.38 410 GLY A CA 1
ATOM 2921 C C . GLY A 1 371 ? -1.760 -23.359 52.810 1.00 21.63 410 GLY A C 1
ATOM 2922 O O . GLY A 1 371 ? -1.570 -24.365 53.494 1.00 22.24 410 GLY A O 1
ATOM 2923 N N . ILE A 1 372 ? -1.382 -23.249 51.547 1.00 22.40 411 ILE A N 1
ATOM 2924 C CA . ILE A 1 372 ? -0.713 -24.317 50.837 1.00 24.21 411 ILE A CA 1
ATOM 2925 C C . ILE A 1 372 ? 0.460 -23.695 50.077 1.00 25.19 411 ILE A C 1
ATOM 2926 O O . ILE A 1 372 ? 0.360 -22.571 49.576 1.00 24.07 411 ILE A O 1
ATOM 2931 N N . SER A 1 373 ? 1.579 -24.411 50.028 1.00 24.18 412 SER A N 1
ATOM 2932 C CA . SER A 1 373 ? 2.762 -23.932 49.318 1.00 24.24 412 SER A CA 1
ATOM 2933 C C . SER A 1 373 ? 3.017 -24.801 48.100 1.00 23.59 412 SER A C 1
ATOM 2934 O O . SER A 1 373 ? 3.074 -26.027 48.210 1.00 23.64 412 SER A O 1
ATOM 2937 N N . VAL A 1 374 ? 3.158 -24.166 46.940 1.00 22.26 413 VAL A N 1
ATOM 2938 C CA . VAL A 1 374 ? 3.431 -24.894 45.710 1.00 21.82 413 VAL A CA 1
ATOM 2939 C C . VAL A 1 374 ? 4.827 -24.526 45.197 1.00 21.73 413 VAL A C 1
ATOM 2940 O O . VAL A 1 374 ? 5.410 -23.527 45.622 1.00 19.62 413 VAL A O 1
ATOM 2944 N N . GLY A 1 375 ? 5.355 -25.341 44.287 1.00 21.90 414 GLY A N 1
ATOM 2945 C CA . GLY A 1 375 ? 6.678 -25.100 43.741 1.00 21.64 414 GLY A CA 1
ATOM 2946 C C . GLY A 1 375 ? 7.726 -25.186 44.834 1.00 22.02 414 GLY A C 1
ATOM 2947 O O . GLY A 1 375 ? 8.743 -24.499 44.785 1.00 19.92 414 GLY A O 1
ATOM 2948 N N . ARG A 1 376 ? 7.474 -26.040 45.820 1.00 21.73 415 ARG A N 1
ATOM 2949 C CA . ARG A 1 376 ? 8.384 -26.209 46.948 1.00 23.99 415 ARG A CA 1
ATOM 2950 C C . ARG A 1 376 ? 9.613 -27.042 46.606 1.00 24.11 415 ARG A C 1
ATOM 2951 O O . ARG A 1 376 ? 9.490 -28.189 46.177 1.00 23.36 415 ARG A O 1
ATOM 2959 N N . SER A 1 377 ? 10.795 -26.462 46.802 1.00 22.62 416 SER A N 1
ATOM 2960 C CA . SER A 1 377 ? 12.043 -27.163 46.536 1.00 22.66 416 SER A CA 1
ATOM 2961 C C . SER A 1 377 ? 12.319 -28.050 47.741 1.00 23.51 416 SER A C 1
ATOM 2962 O O . SER A 1 377 ? 12.039 -27.670 48.878 1.00 25.90 416 SER A O 1
ATOM 2965 N N . PRO A 1 378 ? 12.842 -29.260 47.513 1.00 23.57 417 PRO A N 1
ATOM 2966 C CA . PRO A 1 378 ? 13.120 -30.134 48.655 1.00 22.88 417 PRO A CA 1
ATOM 2967 C C . PRO A 1 378 ? 14.113 -29.564 49.678 1.00 24.71 417 PRO A C 1
ATOM 2968 O O . PRO A 1 378 ? 14.174 -30.050 50.805 1.00 24.33 417 PRO A O 1
ATOM 2972 N N . ASP A 1 379 ? 14.888 -28.543 49.306 1.00 24.70 418 ASP A N 1
ATOM 2973 C CA . ASP A 1 379 ? 15.826 -27.972 50.267 1.00 25.40 418 ASP A CA 1
ATOM 2974 C C . ASP A 1 379 ? 15.078 -27.048 51.229 1.00 25.38 418 ASP A C 1
ATOM 2975 O O . ASP A 1 379 ? 15.648 -26.554 52.197 1.00 27.18 418 ASP A O 1
ATOM 2980 N N . GLY A 1 380 ? 13.795 -26.827 50.946 1.00 24.18 419 GLY A N 1
ATOM 2981 C CA . GLY A 1 380 ? 12.960 -25.996 51.799 1.00 24.19 419 GLY A CA 1
ATOM 2982 C C . GLY A 1 380 ? 13.063 -24.488 51.647 1.00 24.73 419 GLY A C 1
ATOM 2983 O O . GLY A 1 380 ? 12.343 -23.755 52.323 1.00 25.60 419 GLY A O 1
ATOM 2984 N N . THR A 1 381 ? 13.925 -24.012 50.752 1.00 23.42 420 THR A N 1
ATOM 2985 C CA . THR A 1 381 ? 14.112 -22.577 50.578 1.00 22.42 420 THR A CA 1
ATOM 2986 C C . THR A 1 381 ? 13.166 -21.889 49.598 1.00 24.25 420 THR A C 1
ATOM 2987 O O . THR A 1 381 ? 12.921 -20.684 49.714 1.00 23.87 420 THR A O 1
ATOM 2991 N N . ARG A 1 382 ? 12.629 -22.640 48.640 1.00 23.62 421 ARG A N 1
ATOM 2992 C CA . ARG A 1 382 ? 11.753 -22.049 47.636 1.00 23.44 421 ARG A CA 1
ATOM 2993 C C . ARG A 1 382 ? 10.329 -22.572 47.655 1.00 23.22 421 ARG A C 1
ATOM 2994 O O . ARG A 1 382 ? 10.092 -23.759 47.866 1.00 22.65 421 ARG A O 1
ATOM 3002 N N . HIS A 1 383 ? 9.384 -21.667 47.425 1.00 23.64 422 HIS A N 1
ATOM 3003 C CA . HIS A 1 383 ? 7.967 -22.005 47.407 1.00 24.95 422 HIS A CA 1
ATOM 3004 C C . HIS A 1 383 ? 7.111 -20.755 47.282 1.00 25.09 422 HIS A C 1
ATOM 3005 O O . HIS A 1 383 ? 7.564 -19.649 47.580 1.00 24.13 422 HIS A O 1
ATOM 3012 N N . THR A 1 384 ? 5.880 -20.944 46.812 1.00 24.97 423 THR A N 1
ATOM 3013 C CA . THR A 1 384 ? 4.911 -19.862 46.669 1.00 21.49 423 THR A CA 1
ATOM 3014 C C . THR A 1 384 ? 3.772 -20.222 47.613 1.00 22.33 423 THR A C 1
ATOM 3015 O O . THR A 1 384 ? 3.231 -21.331 47.556 1.00 20.72 423 THR A O 1
ATOM 3019 N N . ASN A 1 385 ? 3.436 -19.288 48.498 1.00 22.74 424 ASN A N 1
ATOM 3020 C CA . ASN A 1 385 ? 2.405 -19.500 49.508 1.00 22.67 424 ASN A CA 1
ATOM 3021 C C . ASN A 1 385 ? 1.036 -18.942 49.128 1.00 22.48 424 ASN A C 1
ATOM 3022 O O . ASN A 1 385 ? 0.916 -17.784 48.744 1.00 21.24 424 ASN A O 1
ATOM 3027 N N . ILE A 1 386 ? 0.007 -19.770 49.263 1.00 21.36 425 ILE A N 1
ATOM 3028 C CA . ILE A 1 386 ? -1.360 -19.364 48.954 1.00 22.91 425 ILE A CA 1
ATOM 3029 C C . ILE A 1 386 ? -2.183 -19.673 50.188 1.00 22.83 425 ILE A C 1
ATOM 3030 O O . ILE A 1 386 ? -2.324 -20.840 50.563 1.00 23.14 425 ILE A O 1
ATOM 3035 N N . GLY A 1 387 ? -2.719 -18.640 50.827 1.00 21.94 426 GLY A N 1
ATOM 3036 C CA . GLY A 1 387 ? -3.502 -18.878 52.022 1.00 22.21 426 GLY A CA 1
ATOM 3037 C C . GLY A 1 387 ? -4.485 -17.796 52.407 1.00 21.95 426 GLY A C 1
ATOM 3038 O O . GLY A 1 387 ? -4.743 -16.850 51.653 1.00 21.91 426 GLY A O 1
ATOM 3039 N N . LYS A 1 388 ? -5.042 -17.946 53.604 1.00 21.62 427 LYS A N 1
ATOM 3040 C CA . LYS A 1 388 ? -6.013 -16.992 54.120 1.00 20.88 427 LYS A CA 1
ATOM 3041 C C . LYS A 1 388 ? -5.468 -16.398 55.408 1.00 21.01 427 LYS A C 1
ATOM 3042 O O . LYS A 1 388 ? -5.043 -17.122 56.306 1.00 19.46 427 LYS A O 1
ATOM 3048 N N . TYR A 1 389 ? -5.472 -15.073 55.481 1.00 21.23 428 TYR A N 1
ATOM 3049 C CA . TYR A 1 389 ? -4.999 -14.351 56.656 1.00 22.95 428 TYR A CA 1
ATOM 3050 C C . TYR A 1 389 ? -5.777 -13.037 56.762 1.00 22.87 428 TYR A C 1
ATOM 3051 O O . TYR A 1 389 ? -5.842 -12.252 55.810 1.00 22.78 428 TYR A O 1
ATOM 3060 N N . GLY A 1 390 ? -6.393 -12.812 57.915 1.00 25.14 429 GLY A N 1
ATOM 3061 C CA . GLY A 1 390 ? -7.171 -11.598 58.096 1.00 25.70 429 GLY A CA 1
ATOM 3062 C C . GLY A 1 390 ? -8.287 -11.521 57.071 1.00 25.33 429 GLY A C 1
ATOM 3063 O O . GLY A 1 390 ? -9.113 -12.431 56.970 1.00 24.28 429 GLY A O 1
ATOM 3064 N N . ALA A 1 391 ? -8.315 -10.442 56.296 1.00 25.25 430 ALA A N 1
ATOM 3065 C CA . ALA A 1 391 ? -9.344 -10.278 55.276 1.00 24.36 430 ALA A CA 1
ATOM 3066 C C . ALA A 1 391 ? -8.755 -10.534 53.891 1.00 23.74 430 ALA A C 1
ATOM 3067 O O . ALA A 1 391 ? -9.319 -10.117 52.877 1.00 23.48 430 ALA A O 1
ATOM 3069 N N . ASP A 1 392 ? -7.632 -11.241 53.853 1.00 23.32 431 ASP A N 1
ATOM 3070 C CA . ASP A 1 392 ? -6.958 -11.524 52.590 1.00 23.54 431 ASP A CA 1
ATOM 3071 C C . ASP A 1 392 ? -6.814 -12.987 52.212 1.00 22.17 431 ASP A C 1
ATOM 3072 O O . ASP A 1 392 ? -6.531 -13.834 53.063 1.00 20.96 431 ASP A O 1
ATOM 3077 N N . LEU A 1 393 ? -7.016 -13.268 50.927 1.00 20.83 432 LEU A N 1
ATOM 3078 C CA . LEU A 1 393 ? -6.779 -14.601 50.379 1.00 19.58 432 LEU A CA 1
ATOM 3079 C C . LEU A 1 393 ? -5.566 -14.175 49.565 1.00 19.07 432 LEU A C 1
ATOM 3080 O O . LEU A 1 393 ? -5.702 -13.567 48.507 1.00 19.31 432 LEU A O 1
ATOM 3085 N N . TYR A 1 394 ? -4.381 -14.457 50.090 1.00 19.67 433 TYR A N 1
ATOM 3086 C CA . TYR A 1 394 ? -3.133 -14.034 49.464 1.00 19.22 433 TYR A CA 1
ATOM 3087 C C . TYR A 1 394 ? -2.361 -15.083 48.689 1.00 20.06 433 TYR A C 1
ATOM 3088 O O . TYR A 1 394 ? -2.530 -16.291 48.883 1.00 21.06 433 TYR A O 1
ATOM 3097 N N . VAL A 1 395 ? -1.491 -14.588 47.821 1.00 18.14 434 VAL A N 1
ATOM 3098 C CA . VAL A 1 395 ? -0.585 -15.426 47.054 1.00 19.84 434 VAL A CA 1
ATOM 3099 C C . VAL A 1 395 ? 0.764 -14.723 47.183 1.00 20.47 434 VAL A C 1
ATOM 3100 O O . VAL A 1 395 ? 0.954 -13.628 46.648 1.00 22.30 434 VAL A O 1
ATOM 3104 N N . ASP A 1 396 ? 1.687 -15.343 47.912 1.00 19.92 435 ASP A N 1
ATOM 3105 C CA . ASP A 1 396 ? 3.014 -14.773 48.140 1.00 20.50 435 ASP A CA 1
ATOM 3106 C C . ASP A 1 396 ? 4.090 -15.531 47.370 1.00 19.16 435 ASP A C 1
ATOM 3107 O O . ASP A 1 396 ? 4.472 -16.633 47.763 1.00 18.95 435 ASP A O 1
ATOM 3112 N N . ARG A 1 397 ? 4.574 -14.941 46.278 1.00 19.40 436 ARG A N 1
ATOM 3113 C CA . ARG A 1 397 ? 5.614 -15.566 45.459 1.00 20.80 436 ARG A CA 1
ATOM 3114 C C . ARG A 1 397 ? 7.024 -15.156 45.891 1.00 22.99 436 ARG A C 1
ATOM 3115 O O . ARG A 1 397 ? 8.011 -15.552 45.269 1.00 23.21 436 ARG A O 1
ATOM 3123 N N . GLY A 1 398 ? 7.119 -14.371 46.960 1.00 22.23 437 GLY A N 1
ATOM 3124 C CA . GLY A 1 398 ? 8.419 -13.926 47.433 1.00 23.63 437 GLY A CA 1
ATOM 3125 C C . GLY A 1 398 ? 9.464 -15.019 47.610 1.00 24.57 437 GLY A C 1
ATOM 3126 O O . GLY A 1 398 ? 10.582 -14.887 47.110 1.00 24.98 437 GLY A O 1
ATOM 3127 N N . PRO A 1 399 ? 9.136 -16.115 48.312 1.00 24.69 438 PRO A N 1
ATOM 3128 C CA . PRO A 1 399 ? 10.104 -17.196 48.520 1.00 25.07 438 PRO A CA 1
ATOM 3129 C C . PRO A 1 399 ? 10.496 -17.912 47.226 1.00 26.93 438 PRO A C 1
ATOM 3130 O O . PRO A 1 399 ? 11.307 -18.837 47.247 1.00 27.09 438 PRO A O 1
ATOM 3134 N N . SER A 1 400 ? 9.910 -17.489 46.106 1.00 27.35 439 SER A N 1
ATOM 3135 C CA . SER A 1 400 ? 10.216 -18.090 44.811 1.00 27.42 439 SER A CA 1
ATOM 3136 C C . SER A 1 400 ? 11.055 -17.166 43.944 1.00 27.41 439 SER A C 1
ATOM 3137 O O . SER A 1 400 ? 11.395 -17.512 42.810 1.00 26.16 439 SER A O 1
ATOM 3140 N N . ASP A 1 401 ? 11.379 -15.987 44.469 1.00 27.95 440 ASP A N 1
ATOM 3141 C CA . ASP A 1 401 ? 12.204 -15.039 43.724 1.00 29.77 440 ASP A CA 1
ATOM 3142 C C . ASP A 1 401 ? 13.441 -15.791 43.244 1.00 29.62 440 ASP A C 1
ATOM 3143 O O . ASP A 1 401 ? 14.068 -16.532 44.005 1.00 27.00 440 ASP A O 1
ATOM 3148 N N . LEU A 1 402 ? 13.765 -15.619 41.969 1.00 30.96 441 LEU A N 1
ATOM 3149 C CA . LEU A 1 402 ? 14.904 -16.299 41.376 1.00 33.17 441 LEU A CA 1
ATOM 3150 C C . LEU A 1 402 ? 16.037 -15.311 41.131 1.00 33.96 441 LEU A C 1
ATOM 3151 O O . LEU A 1 402 ? 15.822 -14.240 40.558 1.00 34.07 441 LEU A O 1
ATOM 3156 N N . ALA A 1 403 ? 17.236 -15.680 41.577 1.00 34.71 442 ALA A N 1
ATOM 3157 C CA . ALA A 1 403 ? 18.423 -14.845 41.415 1.00 37.18 442 ALA A CA 1
ATOM 3158 C C . ALA A 1 403 ? 18.591 -14.401 39.962 1.00 37.52 442 ALA A C 1
ATOM 3159 O O . ALA A 1 403 ? 18.647 -15.230 39.053 1.00 37.75 442 ALA A O 1
ATOM 3161 N N . GLY A 1 404 ? 18.665 -13.091 39.751 1.00 38.27 443 GLY A N 1
ATOM 3162 C CA . GLY A 1 404 ? 18.826 -12.566 38.410 1.00 38.02 443 GLY A CA 1
ATOM 3163 C C . GLY A 1 404 ? 17.502 -12.278 37.733 1.00 40.57 443 GLY A C 1
ATOM 3164 O O . GLY A 1 404 ? 17.473 -11.774 36.609 1.00 41.19 443 GLY A O 1
ATOM 3165 N N . TYR A 1 405 ? 16.401 -12.584 38.415 1.00 41.03 444 TYR A N 1
ATOM 3166 C CA . TYR A 1 405 ? 15.069 -12.364 37.856 1.00 40.52 444 TYR A CA 1
ATOM 3167 C C . TYR A 1 405 ? 14.043 -12.049 38.943 1.00 40.70 444 TYR A C 1
ATOM 3168 O O . TYR A 1 405 ? 12.840 -12.209 38.736 1.00 39.21 444 TYR A O 1
ATOM 3177 N N . SER A 1 406 ? 14.523 -11.602 40.096 1.00 41.13 445 SER A N 1
ATOM 3178 C CA . SER A 1 406 ? 13.649 -11.294 41.221 1.00 42.12 445 SER A CA 1
ATOM 3179 C C . SER A 1 406 ? 12.449 -10.422 40.859 1.00 41.01 445 SER A C 1
ATOM 3180 O O . SER A 1 406 ? 12.567 -9.458 40.103 1.00 40.82 445 SER A O 1
ATOM 3183 N N . LEU A 1 407 ? 11.289 -10.774 41.408 1.00 40.20 446 LEU A N 1
ATO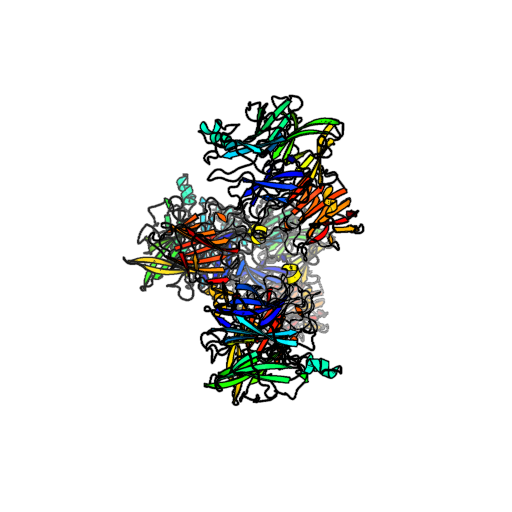M 3184 C CA . LEU A 1 407 ? 10.071 -10.013 41.164 1.00 38.81 446 LEU A CA 1
ATOM 3185 C C . LEU A 1 407 ? 9.848 -9.036 42.313 1.00 38.24 446 LEU A C 1
ATOM 3186 O O . LEU A 1 407 ? 8.861 -8.299 42.329 1.00 37.30 446 LEU A O 1
ATOM 3191 N N . ALA A 1 408 ? 10.764 -9.042 43.278 1.00 37.43 447 ALA A N 1
ATOM 3192 C CA . ALA A 1 408 ? 10.674 -8.140 44.423 1.00 37.57 447 ALA A CA 1
ATOM 3193 C C . ALA A 1 408 ? 10.599 -6.700 43.914 1.00 37.10 447 ALA A C 1
ATOM 3194 O O . ALA A 1 408 ? 11.187 -6.368 42.888 1.00 38.32 447 ALA A O 1
ATOM 3196 N N . PRO A 1 409 ? 9.891 -5.817 44.633 1.00 36.66 448 PRO A N 1
ATOM 3197 C CA . PRO A 1 409 ? 9.153 -6.032 45.882 1.00 36.17 448 PRO A CA 1
ATOM 3198 C C . PRO A 1 409 ? 7.717 -6.518 45.700 1.00 34.90 448 PRO A C 1
ATOM 3199 O O . PRO A 1 409 ? 6.972 -6.623 46.674 1.00 34.69 448 PRO A O 1
ATOM 3203 N N . TYR A 1 410 ? 7.326 -6.808 44.463 1.00 34.44 449 TYR A N 1
ATOM 3204 C CA . TYR A 1 410 ? 5.961 -7.258 44.186 1.00 32.20 449 TYR A CA 1
ATOM 3205 C C . TYR A 1 410 ? 5.805 -8.748 44.456 1.00 29.60 449 TYR A C 1
ATOM 3206 O O . TYR A 1 410 ? 5.700 -9.555 43.538 1.00 29.52 449 TYR A O 1
ATOM 3215 N N . SER A 1 411 ? 5.755 -9.092 45.738 1.00 27.61 450 SER A N 1
ATOM 3216 C CA . SER A 1 411 ? 5.668 -10.476 46.169 1.00 27.24 450 SER A CA 1
ATOM 3217 C C . SER A 1 411 ? 4.317 -10.979 46.677 1.00 26.94 450 SER A C 1
ATOM 3218 O O . SER A 1 411 ? 3.866 -12.055 46.283 1.00 27.74 450 SER A O 1
ATOM 3221 N N . ARG A 1 412 ? 3.676 -10.216 47.557 1.00 26.79 451 ARG A N 1
ATOM 3222 C CA . ARG A 1 412 ? 2.402 -10.643 48.133 1.00 25.22 451 ARG A CA 1
ATOM 3223 C C . ARG A 1 412 ? 1.184 -9.976 47.515 1.00 24.32 451 ARG A C 1
ATOM 3224 O O . ARG A 1 412 ? 0.935 -8.791 47.729 1.00 24.81 451 ARG A O 1
ATOM 3232 N N . ALA A 1 413 ? 0.431 -10.743 46.735 1.00 21.42 452 ALA A N 1
ATOM 3233 C CA . ALA A 1 413 ? -0.784 -10.229 46.116 1.00 21.70 452 ALA A CA 1
ATOM 3234 C C . ALA A 1 413 ? -1.922 -10.685 47.020 1.00 20.92 452 ALA A C 1
ATOM 3235 O O . ALA A 1 413 ? -1.768 -11.645 47.776 1.00 21.37 452 ALA A O 1
ATOM 3237 N N . ALA A 1 414 ? -3.061 -10.011 46.963 1.00 20.55 453 ALA A N 1
ATOM 3238 C CA . ALA A 1 414 ? -4.171 -10.431 47.805 1.00 20.34 453 ALA A CA 1
ATOM 3239 C C . ALA A 1 414 ? -5.529 -10.003 47.295 1.00 19.77 453 ALA A C 1
ATOM 3240 O O . ALA A 1 414 ? -5.696 -8.909 46.751 1.00 20.80 453 ALA A O 1
ATOM 3242 N N . ALA A 1 415 ? -6.501 -10.892 47.468 1.00 19.10 454 ALA A N 1
ATOM 3243 C CA . ALA A 1 415 ? -7.873 -10.631 47.068 1.00 17.61 454 ALA A CA 1
ATOM 3244 C C . ALA A 1 415 ? -8.645 -10.506 48.369 1.00 19.19 454 ALA A C 1
ATOM 3245 O O . ALA A 1 415 ? -8.282 -11.121 49.372 1.00 19.44 454 ALA A O 1
ATOM 3247 N N . PRO A 1 416 ? -9.711 -9.699 48.379 1.00 18.12 455 PRO A N 1
ATOM 3248 C CA . PRO A 1 416 ? -10.470 -9.569 49.625 1.00 19.63 455 PRO A CA 1
ATOM 3249 C C . PRO A 1 416 ? -11.265 -10.834 49.901 1.00 20.45 455 PRO A C 1
ATOM 3250 O O . PRO A 1 416 ? -11.745 -11.496 48.979 1.00 20.32 455 PRO A O 1
ATOM 3254 N N . ILE A 1 417 ? -11.361 -11.192 51.173 1.00 21.06 456 ILE A N 1
ATOM 3255 C CA . ILE A 1 417 ? -12.132 -12.354 51.572 1.00 21.37 456 ILE A CA 1
ATOM 3256 C C . ILE A 1 417 ? -12.722 -12.006 52.932 1.00 22.83 456 ILE A C 1
ATOM 3257 O O . ILE A 1 417 ? -12.102 -11.292 53.724 1.00 22.81 456 ILE A O 1
ATOM 3262 N N . ASP A 1 418 ? -13.928 -12.486 53.194 1.00 22.32 457 ASP A N 1
ATOM 3263 C CA . ASP A 1 418 ? -14.567 -12.189 54.460 1.00 23.11 457 ASP A CA 1
ATOM 3264 C C . ASP A 1 418 ? -13.669 -12.602 55.617 1.00 24.25 457 ASP A C 1
ATOM 3265 O O . ASP A 1 418 ? -13.324 -13.779 55.769 1.00 22.65 457 ASP A O 1
ATOM 3270 N N . PRO A 1 419 ? -13.276 -11.629 56.452 1.00 24.86 458 PRO A N 1
ATOM 3271 C CA . PRO A 1 419 ? -12.410 -11.909 57.601 1.00 25.07 458 PRO A CA 1
ATOM 3272 C C . PRO A 1 419 ? -13.012 -12.950 58.548 1.00 25.16 458 PRO A C 1
ATOM 3273 O O . PRO A 1 419 ? -12.296 -13.581 59.320 1.00 25.18 458 PRO A O 1
ATOM 3277 N N . GLY A 1 420 ? -14.328 -13.130 58.482 1.00 23.60 459 GLY A N 1
ATOM 3278 C CA . GLY A 1 420 ? -14.975 -14.106 59.340 1.00 22.85 459 GLY A CA 1
ATOM 3279 C C . GLY A 1 420 ? -14.989 -15.508 58.741 1.00 22.89 459 GLY A C 1
ATOM 3280 O O . GLY A 1 420 ? -15.436 -16.457 59.387 1.00 22.32 459 GLY A O 1
ATOM 3281 N N . ALA A 1 421 ? -14.497 -15.652 57.514 1.00 20.23 460 ALA A N 1
ATOM 3282 C CA . ALA A 1 421 ? -14.486 -16.964 56.867 1.00 22.13 460 ALA A CA 1
ATOM 3283 C C . ALA A 1 421 ? -13.641 -17.954 57.663 1.00 22.04 460 ALA A C 1
ATOM 3284 O O . ALA A 1 421 ? -12.555 -17.618 58.140 1.00 22.58 460 ALA A O 1
ATOM 3286 N N . ARG A 1 422 ? -14.150 -19.171 57.821 1.00 22.81 461 ARG A N 1
ATOM 3287 C CA . ARG A 1 422 ? -13.427 -20.200 58.556 1.00 22.36 461 ARG A CA 1
ATOM 3288 C C . ARG A 1 422 ? -13.182 -21.429 57.690 1.00 22.81 461 ARG A C 1
ATOM 3289 O O . ARG A 1 422 ? -12.827 -22.506 58.179 1.00 25.37 461 ARG A O 1
ATOM 3297 N N . SER A 1 423 ? -13.387 -21.258 56.393 1.00 21.85 462 SER A N 1
ATOM 3298 C CA . SER A 1 423 ? -13.144 -22.318 55.422 1.00 21.70 462 SER A CA 1
ATOM 3299 C C . SER A 1 423 ? -13.035 -21.647 54.065 1.00 20.40 462 SER A C 1
ATOM 3300 O O . SER A 1 423 ? -13.464 -20.505 53.899 1.00 23.81 462 SER A O 1
ATOM 3303 N N . VAL A 1 424 ? -12.448 -22.337 53.098 1.00 20.32 463 VAL A N 1
ATOM 3304 C CA . VAL A 1 42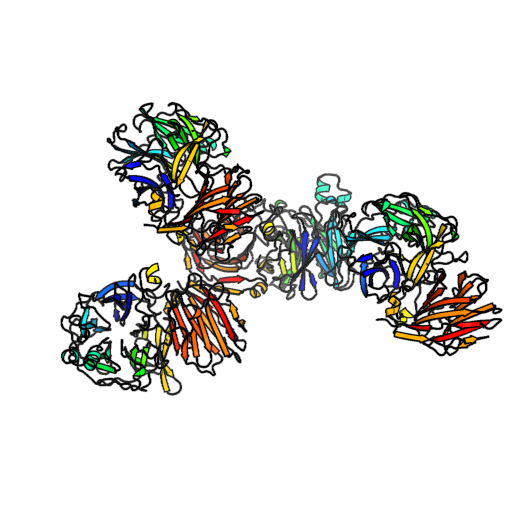4 ? -12.316 -21.778 51.762 1.00 18.70 463 VAL A CA 1
ATOM 3305 C C . VAL A 1 424 ? -12.021 -22.889 50.770 1.00 19.51 463 VAL A C 1
ATOM 3306 O O . VAL A 1 424 ? -11.429 -23.909 51.117 1.00 21.91 463 VAL A O 1
ATOM 3310 N N . HIS A 1 425 ? -12.459 -22.693 49.536 1.00 19.42 464 HIS A N 1
ATOM 3311 C CA . HIS A 1 425 ? -12.203 -23.659 48.496 1.00 20.21 464 HIS A CA 1
ATOM 3312 C C . HIS A 1 425 ? -11.227 -23.025 47.518 1.00 21.42 464 HIS A C 1
ATOM 3313 O O . HIS A 1 425 ? -11.404 -21.877 47.103 1.00 20.23 464 HIS A O 1
ATOM 3320 N N . LEU A 1 426 ? -10.212 -23.785 47.133 1.00 21.15 465 LEU A N 1
ATOM 3321 C CA . LEU A 1 426 ? -9.201 -23.282 46.219 1.00 20.25 465 LEU A CA 1
ATOM 3322 C C . LEU A 1 426 ? -8.963 -24.195 45.032 1.00 20.93 465 LEU A C 1
ATOM 3323 O O . LEU A 1 426 ? -8.935 -25.423 45.165 1.00 20.06 465 LEU A O 1
ATOM 3328 N N . ARG A 1 427 ? -8.810 -23.576 43.869 1.00 19.96 466 ARG A N 1
ATOM 3329 C CA . ARG A 1 427 ? -8.500 -24.292 42.646 1.00 20.15 466 ARG A CA 1
ATOM 3330 C C . ARG A 1 427 ? -7.274 -23.544 42.136 1.00 21.10 466 ARG A C 1
ATOM 3331 O O . ARG A 1 427 ? -7.357 -22.380 41.734 1.00 19.19 466 ARG A O 1
ATOM 3339 N N . ILE A 1 428 ? -6.130 -24.215 42.177 1.00 20.37 467 ILE A N 1
ATOM 3340 C CA . ILE A 1 428 ? -4.876 -23.603 41.792 1.00 19.80 467 ILE A CA 1
ATOM 3341 C C . ILE A 1 428 ? -4.234 -24.230 40.566 1.00 21.26 467 ILE A C 1
ATOM 3342 O O . ILE A 1 428 ? -3.976 -25.434 40.537 1.00 21.29 467 ILE A O 1
ATOM 3347 N N . LEU A 1 429 ? -3.975 -23.403 39.556 1.00 20.91 468 LEU A N 1
ATOM 3348 C CA . LEU A 1 429 ? -3.328 -23.865 38.337 1.00 20.37 468 LEU A CA 1
ATOM 3349 C C . LEU A 1 429 ? -1.845 -23.530 38.399 1.00 21.40 468 LEU A C 1
ATOM 3350 O O . LEU A 1 429 ? -1.457 -22.361 38.471 1.00 21.31 468 LEU A O 1
ATOM 3355 N N . VAL A 1 430 ? -1.019 -24.569 38.389 1.00 20.80 469 VAL A N 1
ATOM 3356 C CA . VAL A 1 430 ? 0.427 -24.413 38.440 1.00 20.71 469 VAL A CA 1
ATOM 3357 C C . VAL A 1 430 ? 1.079 -24.828 37.120 1.00 22.16 469 VAL A C 1
ATOM 3358 O O . VAL A 1 430 ? 0.812 -25.921 36.607 1.00 22.43 469 VAL A O 1
ATOM 3362 N N . ASP A 1 431 ? 1.914 -23.957 36.561 1.00 22.08 470 ASP A N 1
ATOM 3363 C CA . ASP A 1 431 ? 2.638 -24.294 35.338 1.00 21.87 470 ASP A CA 1
ATOM 3364 C C . ASP A 1 431 ? 4.101 -23.901 35.580 1.00 22.87 470 ASP A C 1
ATOM 3365 O O . ASP A 1 431 ? 4.428 -23.368 36.643 1.00 21.72 470 ASP A O 1
ATOM 3370 N N . THR A 1 432 ? 4.984 -24.150 34.619 1.00 23.17 471 THR A N 1
ATOM 3371 C CA . THR A 1 432 ? 6.406 -23.856 34.832 1.00 24.12 471 THR A CA 1
ATOM 3372 C C . THR A 1 432 ? 6.798 -22.415 35.156 1.00 23.47 471 THR A C 1
ATOM 3373 O O . THR A 1 432 ? 7.830 -22.182 35.779 1.00 23.00 471 THR A O 1
ATOM 3377 N N . GLN A 1 433 ? 5.992 -21.450 34.737 1.00 24.09 472 GLN A N 1
ATOM 3378 C CA . GLN A 1 433 ? 6.315 -20.058 35.002 1.00 24.91 472 GLN A CA 1
ATOM 3379 C C . GLN A 1 433 ? 5.132 -19.254 35.535 1.00 24.77 472 GLN A C 1
ATOM 3380 O O . GLN A 1 433 ? 5.097 -18.031 35.381 1.00 23.52 472 GLN A O 1
ATOM 3386 N N . SER A 1 434 ? 4.169 -19.925 36.169 1.00 23.63 473 SER A N 1
ATOM 3387 C CA . SER A 1 434 ? 3.008 -19.212 36.692 1.00 22.96 473 SER A CA 1
ATOM 3388 C C . SER A 1 434 ? 2.169 -19.954 37.728 1.00 23.09 473 SER A C 1
ATOM 3389 O O . SER A 1 434 ? 2.276 -21.171 37.894 1.00 22.04 473 SER A O 1
ATOM 3392 N N . VAL A 1 435 ? 1.332 -19.182 38.417 1.00 22.71 474 VAL A N 1
ATOM 3393 C CA . VAL A 1 435 ? 0.401 -19.683 39.426 1.00 20.45 474 VAL A CA 1
ATOM 3394 C C . VAL A 1 435 ? -0.867 -18.848 39.298 1.00 21.09 474 VAL A C 1
ATOM 3395 O O . VAL A 1 435 ? -0.815 -17.614 39.368 1.00 21.69 474 VAL A O 1
ATOM 3399 N N . GLU A 1 436 ? -1.997 -19.517 39.093 1.00 20.63 475 GLU A N 1
ATOM 3400 C CA . GLU A 1 436 ? -3.287 -18.848 38.963 1.00 20.52 475 GLU A CA 1
ATOM 3401 C C . GLU A 1 436 ? -4.240 -19.467 39.970 1.00 21.11 475 GLU A C 1
ATOM 3402 O O . GLU A 1 436 ? -4.500 -20.673 39.937 1.00 19.35 475 GLU A O 1
ATOM 3408 N N . VAL A 1 437 ? -4.745 -18.631 40.877 1.00 20.65 476 VAL A N 1
ATOM 3409 C CA . VAL A 1 437 ? -5.643 -19.079 41.936 1.00 18.01 476 VAL A CA 1
ATOM 3410 C C . VAL A 1 437 ? -7.102 -18.646 41.774 1.00 19.36 476 VAL A C 1
ATOM 3411 O O . VAL A 1 437 ? -7.411 -17.453 41.811 1.00 19.49 476 VAL A O 1
ATOM 3415 N N . PHE A 1 438 ? -7.996 -19.615 41.589 1.00 18.60 477 PHE A N 1
ATOM 3416 C CA . PHE A 1 438 ? -9.423 -19.312 41.489 1.00 20.86 477 PHE A CA 1
ATOM 3417 C C . PHE A 1 438 ? -10.021 -19.617 42.860 1.00 22.00 477 PHE A C 1
ATOM 3418 O O . PHE A 1 438 ? -10.057 -20.778 43.301 1.00 19.92 477 PHE A O 1
ATOM 3426 N N . VAL A 1 439 ? -10.479 -18.563 43.533 1.00 20.28 478 VAL A N 1
ATOM 3427 C CA . VAL A 1 439 ? -11.026 -18.692 44.875 1.00 20.46 478 VAL A CA 1
ATOM 3428 C C . VAL A 1 439 ? -12.519 -18.974 44.923 1.00 21.31 478 VAL A C 1
ATOM 3429 O O . VAL A 1 439 ? -13.306 -18.326 44.242 1.00 21.61 478 VAL A O 1
ATOM 3433 N N . ASN A 1 440 ? -12.898 -19.951 45.737 1.00 20.51 479 ASN A N 1
ATOM 3434 C CA . ASN A 1 440 ? -14.298 -20.305 45.905 1.00 20.56 479 ASN A CA 1
ATOM 3435 C C . ASN A 1 440 ? -15.070 -20.422 44.597 1.00 20.04 479 ASN A C 1
ATOM 3436 O O . ASN A 1 440 ? -14.733 -21.247 43.751 1.00 19.75 479 ASN A O 1
ATOM 3441 N N . ALA A 1 441 ? -16.106 -19.603 44.433 1.00 18.12 480 ALA A N 1
ATOM 3442 C CA . ALA A 1 441 ? -16.929 -19.653 43.224 1.00 20.65 480 ALA A CA 1
ATOM 3443 C C . ALA A 1 441 ? -16.417 -18.789 42.076 1.00 18.54 480 ALA A C 1
ATOM 3444 O O . ALA A 1 441 ? -17.156 -18.496 41.141 1.00 17.97 480 ALA A O 1
ATOM 3446 N N . GLY A 1 442 ? -15.162 -18.364 42.157 1.00 18.32 481 GLY A N 1
ATOM 3447 C CA . GLY A 1 442 ? -14.591 -17.566 41.090 1.00 18.91 481 GLY A CA 1
ATOM 3448 C C . GLY A 1 442 ? -14.865 -16.070 41.072 1.00 20.01 481 GLY A C 1
ATOM 3449 O O . GLY A 1 442 ? -14.656 -15.426 40.041 1.00 20.41 481 GLY A O 1
ATOM 3450 N N . HIS A 1 443 ? -15.330 -15.498 42.179 1.00 20.60 482 HIS A N 1
ATOM 3451 C CA . HIS A 1 443 ? -15.569 -14.060 42.190 1.00 21.21 482 HIS A CA 1
ATOM 3452 C C . HIS A 1 443 ? -14.210 -13.351 42.272 1.00 20.67 482 HIS A C 1
ATOM 3453 O O . HIS A 1 443 ? -14.040 -12.238 41.766 1.00 21.76 482 HIS A O 1
ATOM 3460 N N . THR A 1 444 ? -13.249 -14.005 42.917 1.00 17.63 483 THR A N 1
ATOM 3461 C CA . THR A 1 444 ? -11.903 -13.465 43.040 1.00 17.75 483 THR A CA 1
ATOM 3462 C C . THR A 1 444 ? -10.905 -14.457 42.447 1.00 19.28 483 THR A C 1
ATOM 3463 O O . THR A 1 444 ? -11.002 -15.669 42.665 1.00 16.36 483 THR A O 1
ATOM 3467 N N . VAL A 1 445 ? -9.958 -13.923 41.682 1.00 19.31 484 VAL A N 1
ATOM 3468 C CA . VAL A 1 445 ? -8.922 -14.712 41.031 1.00 17.82 484 VAL A CA 1
ATOM 3469 C C . VAL A 1 445 ? -7.589 -13.978 41.191 1.00 17.90 484 VAL A C 1
ATOM 3470 O O . VAL A 1 445 ? -7.555 -12.750 41.212 1.00 17.02 484 VAL A O 1
ATOM 3474 N N . LEU A 1 446 ? -6.498 -14.723 41.327 1.00 16.84 485 LEU A N 1
ATOM 3475 C CA . LEU A 1 446 ? -5.175 -14.111 41.443 1.00 19.57 485 LEU A CA 1
ATOM 3476 C C . LEU A 1 446 ? -4.239 -14.797 40.460 1.00 20.00 485 LEU A C 1
ATOM 3477 O O . LEU A 1 446 ? -3.968 -15.995 40.594 1.00 18.43 485 LEU A O 1
ATOM 3482 N N . SER A 1 447 ? -3.759 -14.041 39.474 1.00 19.37 486 SER A N 1
ATOM 3483 C CA . SER A 1 447 ? -2.854 -14.584 38.460 1.00 20.11 486 SER A CA 1
ATOM 3484 C C . SER A 1 447 ? -1.489 -13.927 38.566 1.00 21.12 486 SER A C 1
ATOM 3485 O O . SER A 1 447 ? -1.387 -12.701 38.619 1.00 23.42 486 SER A O 1
ATOM 3488 N N . GLN A 1 448 ? -0.439 -14.737 38.587 1.00 20.46 487 GLN A N 1
ATOM 3489 C CA . GLN A 1 448 ? 0.913 -14.205 38.698 1.00 21.98 487 GLN A CA 1
ATOM 3490 C C . GLN A 1 448 ? 1.932 -15.111 38.045 1.00 20.58 487 GLN A C 1
ATOM 3491 O O . GLN A 1 448 ? 1.790 -16.331 38.067 1.00 18.93 487 GLN A O 1
ATOM 3497 N N . GLN A 1 449 ? 2.966 -14.519 37.469 1.00 20.83 488 GLN A N 1
ATOM 3498 C CA . GLN A 1 449 ? 4.020 -15.333 36.906 1.00 23.15 488 GLN A CA 1
ATOM 3499 C C . GLN A 1 449 ? 4.969 -15.580 38.070 1.00 23.20 488 GLN A C 1
ATOM 3500 O O . GLN A 1 449 ? 5.155 -14.717 38.929 1.00 24.96 488 GLN A O 1
ATOM 3506 N N . VAL A 1 450 ? 5.524 -16.781 38.128 1.00 22.43 489 VAL A N 1
ATOM 3507 C CA . VAL A 1 450 ? 6.466 -17.149 39.175 1.00 21.33 489 VAL A CA 1
ATOM 3508 C C . VAL A 1 450 ? 7.597 -17.846 38.430 1.00 23.24 489 VAL A C 1
ATOM 3509 O O . VAL A 1 450 ? 7.338 -18.686 37.573 1.00 25.08 489 VAL A O 1
ATOM 3513 N N . HIS A 1 451 ? 8.842 -17.494 38.729 1.00 23.96 490 HIS A N 1
ATOM 3514 C CA . HIS A 1 451 ? 9.969 -18.128 38.046 1.00 24.62 490 HIS A CA 1
ATOM 3515 C C . HIS A 1 451 ? 10.455 -19.348 38.815 1.00 24.04 490 HIS A C 1
ATOM 3516 O O . HIS A 1 451 ? 11.437 -19.289 39.557 1.00 25.14 490 HIS A O 1
ATOM 3523 N N . PHE A 1 452 ? 9.749 -20.458 38.634 1.00 23.54 491 PHE A N 1
ATOM 3524 C CA . PHE A 1 452 ? 10.099 -21.702 39.302 1.00 23.86 491 PHE A CA 1
ATOM 3525 C C . PHE A 1 452 ? 11.387 -22.285 38.744 1.00 24.94 491 PHE A C 1
ATOM 3526 O O . PHE A 1 452 ? 11.698 -22.119 37.563 1.00 26.67 491 PHE A O 1
ATOM 3534 N N . ALA A 1 453 ? 12.135 -22.961 39.603 1.00 24.00 492 ALA A N 1
ATOM 3535 C CA . ALA A 1 453 ? 13.370 -23.605 39.192 1.00 26.18 492 ALA A CA 1
ATOM 3536 C C . ALA A 1 453 ? 13.011 -25.059 38.891 1.00 26.75 492 ALA A C 1
ATOM 3537 O O . ALA A 1 453 ? 11.948 -25.540 39.300 1.00 25.12 492 ALA A O 1
ATOM 3539 N N . GLU A 1 454 ? 13.894 -25.760 38.188 1.00 26.30 493 GLU A N 1
ATOM 3540 C CA . GLU A 1 454 ? 13.633 -27.148 37.823 1.00 27.40 493 GLU A CA 1
ATOM 3541 C C . GLU A 1 454 ? 13.155 -28.023 38.978 1.00 25.27 493 GLU A C 1
ATOM 3542 O O . GLU A 1 454 ? 12.225 -28.814 38.819 1.00 26.35 493 GLU A O 1
ATOM 3548 N N . GLY A 1 455 ? 13.787 -27.877 40.136 1.00 23.35 494 GLY A N 1
ATOM 3549 C CA . GLY A 1 455 ? 13.414 -28.676 41.291 1.00 23.70 494 GLY A CA 1
ATOM 3550 C C . GLY A 1 455 ? 12.276 -28.166 42.170 1.00 23.93 494 GLY A C 1
ATOM 3551 O O . GLY A 1 455 ? 11.972 -28.789 43.184 1.00 22.83 494 GLY A O 1
ATOM 3552 N N . ASP A 1 456 ? 11.653 -27.043 41.812 1.00 25.24 495 ASP A N 1
ATOM 3553 C CA . ASP A 1 456 ? 10.533 -26.509 42.604 1.00 24.56 495 ASP A CA 1
ATOM 3554 C C . ASP A 1 456 ? 9.290 -27.328 42.245 1.00 25.21 495 ASP A C 1
ATOM 3555 O O . ASP A 1 456 ? 8.445 -26.884 41.468 1.00 25.90 495 ASP A O 1
ATOM 3560 N N . THR A 1 457 ? 9.178 -28.517 42.834 1.00 24.39 496 THR A N 1
ATOM 3561 C CA . THR A 1 457 ? 8.084 -29.425 42.510 1.00 23.98 496 THR A CA 1
ATOM 3562 C C . THR A 1 457 ? 7.153 -29.867 43.642 1.00 22.89 496 THR A C 1
ATOM 3563 O O . THR A 1 457 ? 6.072 -30.393 43.382 1.00 23.77 496 THR A O 1
ATOM 3567 N N . GLY A 1 458 ? 7.568 -29.683 44.886 1.00 20.97 497 GLY A N 1
ATOM 3568 C CA . GLY A 1 458 ? 6.749 -30.132 45.996 1.00 21.68 497 GLY A CA 1
ATOM 3569 C C . GLY A 1 458 ? 5.551 -29.282 46.366 1.00 21.03 497 GLY A C 1
ATOM 3570 O O . GLY A 1 458 ? 5.338 -28.204 45.817 1.00 22.51 497 GLY A O 1
ATOM 3571 N N . ILE A 1 459 ? 4.770 -29.792 47.313 1.00 21.61 498 ILE A N 1
ATOM 3572 C CA . ILE A 1 459 ? 3.589 -29.110 47.822 1.00 21.53 498 ILE A CA 1
ATOM 3573 C C . ILE A 1 459 ? 3.502 -29.371 49.321 1.00 22.85 498 ILE A C 1
ATOM 3574 O O . ILE A 1 459 ? 3.699 -30.496 49.771 1.00 21.58 498 ILE A O 1
ATOM 3579 N N . SER A 1 460 ? 3.217 -28.335 50.100 1.00 23.37 499 SER A N 1
ATOM 3580 C CA . SER A 1 460 ? 3.081 -28.523 51.538 1.00 25.44 499 SER A CA 1
ATOM 3581 C C . SER A 1 460 ? 1.872 -27.758 52.064 1.00 24.24 499 SER A C 1
ATOM 3582 O O . SER A 1 460 ? 1.374 -26.834 51.417 1.00 23.21 499 SER A O 1
ATOM 3585 N N . LEU A 1 461 ? 1.395 -28.166 53.236 1.00 24.39 500 LEU A N 1
ATOM 3586 C CA . LEU A 1 461 ? 0.256 -27.521 53.878 1.00 25.81 500 LEU A CA 1
ATOM 3587 C C . LEU A 1 461 ? 0.768 -26.896 55.170 1.00 26.64 500 LEU A C 1
ATOM 3588 O O . LEU A 1 461 ? 1.668 -27.439 55.808 1.00 27.83 500 LEU A O 1
ATOM 3593 N N . TYR A 1 462 ? 0.200 -25.761 55.562 1.00 27.04 501 TYR A N 1
ATOM 3594 C CA . TYR A 1 462 ? 0.641 -25.102 56.782 1.00 25.83 501 TYR A CA 1
ATOM 3595 C C . TYR A 1 462 ? -0.461 -24.309 57.482 1.00 26.91 501 TYR A C 1
ATOM 3596 O O . TYR A 1 462 ? -1.450 -23.899 56.863 1.00 26.96 501 TYR A O 1
ATOM 3605 N N . THR A 1 463 ? -0.279 -24.108 58.783 1.00 27.99 502 THR A N 1
ATOM 3606 C CA . THR A 1 463 ? -1.215 -23.347 59.596 1.00 29.41 502 THR A CA 1
ATOM 3607 C C . THR A 1 463 ? -0.408 -22.615 60.663 1.00 31.52 502 THR A C 1
ATOM 3608 O O . THR A 1 463 ? 0.719 -22.997 60.973 1.00 29.57 502 THR A O 1
ATOM 3612 N N . ASP A 1 464 ? -0.997 -21.558 61.208 1.00 34.21 503 ASP A N 1
ATOM 3613 C CA . ASP A 1 464 ? -0.386 -20.758 62.264 1.00 36.24 503 ASP A CA 1
ATOM 3614 C C . ASP A 1 464 ? -1.493 -20.439 63.262 1.00 35.92 503 ASP A C 1
ATOM 3615 O O . ASP A 1 464 ? -2.514 -19.861 62.886 1.00 36.28 503 ASP A O 1
ATOM 3620 N N . GLY A 1 465 ? -1.301 -20.825 64.520 1.00 35.75 504 GLY A N 1
ATOM 3621 C CA . GLY A 1 465 ? -2.284 -20.524 65.547 1.00 34.06 504 GLY A CA 1
ATOM 3622 C C . GLY A 1 465 ? -3.401 -21.527 65.745 1.00 34.05 504 GLY A C 1
ATOM 3623 O O . GLY A 1 465 ? -4.408 -21.213 66.379 1.00 34.66 504 GLY A O 1
ATOM 3624 N N . GLY A 1 466 ? -3.232 -22.732 65.214 1.00 33.78 505 GLY A N 1
ATOM 3625 C CA . GLY A 1 466 ? -4.262 -23.741 65.365 1.00 31.93 505 GLY A CA 1
ATOM 3626 C C . GLY A 1 466 ? -4.282 -24.717 64.208 1.00 32.17 505 GLY A C 1
ATOM 3627 O O . GLY A 1 466 ? -3.717 -24.442 63.145 1.00 32.61 505 GLY A O 1
ATOM 3628 N N . PRO A 1 467 ? -4.928 -25.876 64.382 1.00 30.60 506 PRO A N 1
ATOM 3629 C CA . PRO A 1 467 ? -4.989 -26.870 63.310 1.00 30.03 506 PRO A CA 1
ATOM 3630 C C . PRO A 1 467 ? -6.050 -26.534 62.272 1.00 28.62 506 PRO A C 1
ATOM 3631 O O . PRO A 1 467 ? -6.981 -25.775 62.535 1.00 28.26 506 PRO A O 1
ATOM 3635 N N . ALA A 1 468 ? -5.891 -27.100 61.086 1.00 27.50 507 ALA A N 1
ATOM 3636 C CA . ALA A 1 468 ? -6.849 -26.900 60.015 1.00 27.26 507 ALA A CA 1
ATOM 3637 C C . ALA A 1 468 ? -7.051 -28.256 59.370 1.00 26.84 507 ALA A C 1
ATOM 3638 O O . ALA A 1 468 ? -6.141 -29.090 59.361 1.00 26.80 507 ALA A O 1
ATOM 3640 N N . HIS A 1 469 ? -8.251 -28.481 58.851 1.00 27.52 508 HIS A N 1
ATOM 3641 C CA . HIS A 1 469 ? -8.579 -29.737 58.194 1.00 27.46 508 HIS A CA 1
ATOM 3642 C C . HIS A 1 469 ? -8.528 -29.508 56.691 1.00 26.01 508 HIS A C 1
ATOM 3643 O O . HIS A 1 469 ? -9.288 -28.701 56.158 1.00 24.77 508 HIS A O 1
ATOM 3650 N N . PHE A 1 470 ? -7.623 -30.214 56.017 1.00 24.33 509 PHE A N 1
ATOM 3651 C CA . PHE A 1 470 ? -7.466 -30.113 54.568 1.00 22.62 509 PHE A CA 1
ATOM 3652 C C . PHE A 1 470 ? -8.159 -31.312 53.931 1.00 22.87 509 PHE A C 1
ATOM 3653 O O . PHE A 1 470 ? -7.728 -32.456 54.107 1.00 21.57 509 PHE A O 1
ATOM 3661 N N . THR A 1 471 ? -9.226 -31.044 53.179 1.00 22.79 510 THR A N 1
ATOM 3662 C CA . THR A 1 471 ? -10.004 -32.106 52.553 1.00 22.15 510 THR A CA 1
ATOM 3663 C C . THR A 1 471 ? -10.260 -31.941 51.057 1.00 23.52 510 THR A C 1
ATOM 3664 O O . THR A 1 471 ? -10.016 -30.875 50.477 1.00 22.71 510 THR A O 1
ATOM 3668 N N . GLY A 1 472 ? -10.766 -33.010 50.443 1.00 23.08 511 GLY A N 1
ATOM 3669 C CA . GLY A 1 472 ? -11.071 -32.988 49.020 1.00 22.33 511 GLY A CA 1
ATOM 3670 C C . GLY A 1 472 ? -9.864 -32.637 48.181 1.00 23.87 511 GLY A C 1
ATOM 3671 O O . GLY A 1 472 ? -9.972 -31.957 47.159 1.00 25.03 511 GLY A O 1
ATOM 3672 N N . ILE A 1 473 ? -8.702 -33.110 48.610 1.00 22.42 512 ILE A N 1
ATOM 3673 C CA . ILE A 1 473 ? -7.474 -32.828 47.898 1.00 23.72 512 ILE A CA 1
ATOM 3674 C C . ILE A 1 473 ? -7.347 -33.676 46.632 1.00 25.89 512 ILE A C 1
ATOM 3675 O O . ILE A 1 473 ? -7.262 -34.908 46.704 1.00 26.36 512 ILE A O 1
ATOM 3680 N N . VAL A 1 474 ? -7.342 -33.016 45.475 1.00 23.51 513 VAL A N 1
ATOM 3681 C CA . VAL A 1 474 ? -7.189 -33.711 44.204 1.00 22.24 513 VAL A CA 1
ATOM 3682 C C . VAL A 1 474 ? -6.228 -32.927 43.322 1.00 23.08 513 VAL A C 1
ATOM 3683 O O . VAL A 1 474 ? -6.357 -31.711 43.172 1.00 21.95 513 VAL A O 1
ATOM 3687 N N . VAL A 1 475 ? -5.252 -33.632 42.758 1.00 22.43 514 VAL A N 1
ATOM 3688 C CA . VAL A 1 475 ? -4.252 -33.022 41.898 1.00 23.59 514 VAL A CA 1
ATOM 3689 C C . VAL A 1 475 ? -4.383 -33.581 40.485 1.00 25.48 514 VAL A C 1
ATOM 3690 O O . VAL A 1 475 ? -4.272 -34.791 40.278 1.00 27.54 514 VAL A O 1
ATOM 3694 N N . ARG A 1 476 ? -4.623 -32.708 39.512 1.00 24.57 515 ARG A N 1
ATOM 3695 C CA . ARG A 1 476 ? -4.751 -33.150 38.132 1.00 25.53 515 ARG A CA 1
ATOM 3696 C C . ARG A 1 476 ? -3.554 -32.714 37.312 1.00 26.99 515 ARG A C 1
ATOM 3697 O O . ARG A 1 476 ? -3.402 -31.536 37.006 1.00 27.62 515 ARG A O 1
ATOM 3705 N N . GLU A 1 477 ? -2.701 -33.668 36.961 1.00 28.10 516 GLU A N 1
ATOM 3706 C CA . GLU A 1 477 ? -1.528 -33.366 36.161 1.00 29.51 516 GLU A CA 1
ATOM 3707 C C . GLU A 1 477 ? -2.011 -33.003 34.764 1.00 29.78 516 GLU A C 1
ATOM 3708 O O . GLU A 1 477 ? -2.935 -33.621 34.234 1.00 28.53 516 GLU A O 1
ATOM 3714 N N . ILE A 1 478 ? -1.385 -31.993 34.174 1.00 30.91 517 ILE A N 1
ATOM 3715 C CA . ILE A 1 478 ? -1.769 -31.530 32.854 1.00 33.04 517 ILE A CA 1
ATOM 3716 C C . ILE A 1 478 ? -0.633 -31.669 31.856 1.00 36.03 517 ILE A C 1
ATOM 3717 O O . ILE A 1 478 ? 0.513 -31.312 32.140 1.00 36.01 517 ILE A O 1
ATOM 3722 N N . GLY A 1 479 ? -0.959 -32.213 30.691 1.00 39.40 518 GLY A N 1
ATOM 3723 C CA . GLY A 1 479 ? 0.031 -32.377 29.645 1.00 45.61 518 GLY A CA 1
ATOM 3724 C C . GLY A 1 479 ? -0.373 -31.434 28.534 1.00 50.25 518 GLY A C 1
ATOM 3725 O O . GLY A 1 479 ? -1.552 -31.102 28.415 1.00 50.25 518 GLY A O 1
ATOM 3726 N N . GLN A 1 480 ? 0.580 -30.982 27.728 1.00 54.44 519 GLN A N 1
ATOM 3727 C CA . GLN A 1 480 ? 0.242 -30.074 26.638 1.00 59.02 519 GLN A CA 1
ATOM 3728 C C . GLN A 1 480 ? -0.563 -30.825 25.582 1.00 61.20 519 GLN A C 1
ATOM 3729 O O . GLN A 1 480 ? -0.900 -31.996 25.775 1.00 61.28 519 GLN A O 1
ATOM 3735 N N . ALA A 1 481 ? -0.869 -30.146 24.477 1.00 63.73 520 ALA A N 1
ATOM 3736 C CA . ALA A 1 481 ? -1.644 -30.725 23.376 1.00 65.71 520 ALA A CA 1
ATOM 3737 C C . ALA A 1 481 ? -1.828 -32.246 23.491 1.00 66.81 520 ALA A C 1
ATOM 3738 O O . ALA A 1 481 ? -2.991 -32.692 23.633 1.00 67.18 520 ALA A O 1
ATOM 3740 N N . ALA B 1 2 ? -6.391 -18.640 -25.652 1.00 33.02 41 ALA B N 1
ATOM 3741 C CA . ALA B 1 2 ? -5.002 -18.708 -26.209 1.00 31.76 41 ALA B CA 1
ATOM 3742 C C . ALA B 1 2 ? -4.353 -20.016 -25.795 1.00 31.04 41 ALA B C 1
ATOM 3743 O O . ALA B 1 2 ? -4.356 -20.363 -24.618 1.00 33.43 41 ALA B O 1
ATOM 3745 N N . VAL B 1 3 ? -3.793 -20.741 -26.757 1.00 28.89 42 VAL B N 1
ATOM 3746 C CA . VAL B 1 3 ? -3.154 -22.011 -26.457 1.00 25.37 42 VAL B CA 1
ATOM 3747 C C . VAL B 1 3 ? -1.785 -21.851 -25.802 1.00 25.94 42 VAL B C 1
ATOM 3748 O O . VAL B 1 3 ? -1.477 -22.535 -24.821 1.00 27.25 42 VAL B O 1
ATOM 3752 N N . TYR B 1 4 ? -0.955 -20.957 -26.327 1.00 24.95 43 TYR B N 1
ATOM 3753 C CA . TYR B 1 4 ? 0.367 -20.783 -25.742 1.00 23.58 43 TYR B CA 1
ATOM 3754 C C . TYR B 1 4 ? 0.787 -19.346 -25.449 1.00 24.08 43 TYR B C 1
ATOM 3755 O O . TYR B 1 4 ? 1.968 -19.010 -25.547 1.00 25.01 43 TYR B O 1
ATOM 3764 N N . HIS B 1 5 ? -0.179 -18.503 -25.099 1.00 23.28 44 HIS B N 1
ATOM 3765 C CA . HIS B 1 5 ? 0.094 -17.109 -24.748 1.00 24.68 44 HIS B CA 1
ATOM 3766 C C . HIS B 1 5 ? -0.477 -16.874 -23.365 1.00 24.98 44 HIS B C 1
ATOM 3767 O O . HIS B 1 5 ? -1.546 -17.384 -23.038 1.00 25.30 44 HIS B O 1
ATOM 3774 N N . MET B 1 6 ? 0.227 -16.102 -22.549 1.00 26.18 45 MET B N 1
ATOM 3775 C CA . MET B 1 6 ? -0.253 -15.859 -21.207 1.00 27.46 45 MET B CA 1
ATOM 3776 C C . MET B 1 6 ? -1.550 -15.073 -21.174 1.00 28.35 45 MET B C 1
ATOM 3777 O O . MET B 1 6 ? -1.710 -14.052 -21.844 1.00 26.29 45 MET B O 1
ATOM 3782 N N . THR B 1 7 ? -2.465 -15.572 -20.357 1.00 28.66 46 THR B N 1
ATOM 3783 C CA . THR B 1 7 ? -3.779 -14.991 -20.170 1.00 29.39 46 THR B CA 1
ATOM 3784 C C . THR B 1 7 ? -4.089 -15.017 -18.674 1.00 28.96 46 THR B C 1
ATOM 3785 O O . THR B 1 7 ? -3.658 -15.926 -17.969 1.00 28.86 46 THR B O 1
ATOM 3789 N N . PRO B 1 8 ? -4.819 -14.010 -18.163 1.00 29.04 47 PRO B N 1
ATOM 3790 C CA . PRO B 1 8 ? -5.139 -14.019 -16.731 1.00 27.84 47 PRO B CA 1
ATOM 3791 C C . PRO B 1 8 ? -6.321 -14.965 -16.515 1.00 28.21 47 PRO B C 1
ATOM 3792 O O . PRO B 1 8 ? -7.194 -15.073 -17.377 1.00 29.72 47 PRO B O 1
ATOM 3796 N N . PRO B 1 9 ? -6.357 -15.675 -15.377 1.00 28.32 48 PRO B N 1
ATOM 3797 C CA . PRO B 1 9 ? -7.460 -16.603 -15.095 1.00 28.34 48 PRO B CA 1
ATOM 3798 C C . PRO B 1 9 ? -8.821 -15.966 -15.372 1.00 30.04 48 PRO B C 1
ATOM 3799 O O . PRO B 1 9 ? -9.740 -16.624 -15.863 1.00 29.73 48 PRO B O 1
ATOM 3803 N N . SER B 1 10 ? -8.937 -14.677 -15.062 1.00 30.73 49 SER B N 1
ATOM 3804 C CA . SER B 1 10 ? -10.173 -13.934 -15.285 1.00 30.71 49 SER B CA 1
ATOM 3805 C C . SER B 1 10 ? -9.888 -12.440 -15.182 1.00 30.29 49 SER B C 1
ATOM 3806 O O . SER B 1 10 ? -8.861 -12.034 -14.641 1.00 29.72 49 SER B O 1
ATOM 3809 N N . GLY B 1 11 ? -10.801 -11.625 -15.700 1.00 29.31 50 GLY B N 1
ATOM 3810 C CA . GLY B 1 11 ? -10.616 -10.190 -15.621 1.00 28.87 50 GLY B CA 1
ATOM 3811 C C . GLY B 1 11 ? -9.777 -9.532 -16.706 1.00 28.88 50 GLY B C 1
ATOM 3812 O O . GLY B 1 11 ? -9.489 -10.105 -17.755 1.00 27.99 50 GLY B O 1
ATOM 3813 N N . TRP B 1 12 ? -9.370 -8.306 -16.416 1.00 28.43 51 TRP B N 1
ATOM 3814 C CA . TRP B 1 12 ? -8.601 -7.482 -17.328 1.00 29.15 51 TRP B CA 1
ATOM 3815 C C . TRP B 1 12 ? -7.102 -7.503 -17.101 1.00 28.21 51 TRP B C 1
ATOM 3816 O O . TRP B 1 12 ? -6.622 -7.119 -16.039 1.00 29.40 51 TRP B O 1
ATOM 3827 N N . LEU B 1 13 ? -6.375 -7.962 -18.114 1.00 28.84 52 LEU B N 1
ATOM 3828 C CA . LEU B 1 13 ? -4.920 -8.003 -18.073 1.00 29.29 52 LEU B CA 1
ATOM 3829 C C . LEU B 1 13 ? -4.423 -6.700 -18.679 1.00 30.00 52 LEU B C 1
ATOM 3830 O O . LEU B 1 13 ? -5.007 -6.197 -19.637 1.00 31.71 52 LEU B O 1
ATOM 3835 N N . CYS B 1 14 ? -3.347 -6.156 -18.122 1.00 31.51 53 CYS B N 1
ATOM 3836 C CA . CYS B 1 14 ? -2.770 -4.919 -18.637 1.00 30.40 53 CYS B CA 1
ATOM 3837 C C . CYS B 1 14 ? -1.244 -5.004 -18.517 1.00 28.47 53 CYS B C 1
ATOM 3838 O O . CYS B 1 14 ? -0.692 -6.096 -18.385 1.00 29.34 53 CYS B O 1
ATOM 3841 N N . ASN B 1 15 ? -0.576 -3.855 -18.553 1.00 26.61 54 ASN B N 1
ATOM 3842 C CA . ASN B 1 15 ? 0.889 -3.756 -18.481 1.00 24.58 54 ASN B CA 1
ATOM 3843 C C . ASN B 1 15 ? 1.677 -4.801 -17.689 1.00 24.97 54 ASN B C 1
ATOM 3844 O O . ASN B 1 15 ? 1.486 -4.954 -16.482 1.00 23.59 54 ASN B O 1
ATOM 3849 N N . PRO B 1 16 ? 2.585 -5.530 -18.360 1.00 24.65 55 PRO B N 1
ATOM 3850 C CA . PRO B 1 16 ? 3.375 -6.521 -17.620 1.00 24.04 55 PRO B CA 1
ATOM 3851 C C . PRO B 1 16 ? 4.454 -5.729 -16.879 1.00 22.47 55 PRO B C 1
ATOM 3852 O O . PRO B 1 16 ? 4.796 -4.621 -17.290 1.00 22.07 55 PRO B O 1
ATOM 3856 N N . GLN B 1 17 ? 4.971 -6.280 -15.789 1.00 21.41 56 GLN B N 1
ATOM 3857 C CA . GLN B 1 17 ? 6.015 -5.617 -15.022 1.00 22.54 56 GLN B CA 1
ATOM 3858 C C . GLN B 1 17 ? 7.257 -6.496 -15.118 1.00 23.29 56 GLN B C 1
ATOM 3859 O O . GLN B 1 17 ? 7.157 -7.722 -15.067 1.00 25.22 56 GLN B O 1
ATOM 3865 N N . ARG B 1 18 ? 8.421 -5.873 -15.262 1.00 22.71 57 ARG B N 1
ATOM 3866 C CA . ARG B 1 18 ? 9.667 -6.613 -15.404 1.00 22.92 57 ARG B CA 1
ATOM 3867 C C . ARG B 1 18 ? 9.833 -7.716 -14.364 1.00 23.39 57 ARG B C 1
ATOM 3868 O O . ARG B 1 18 ? 9.868 -7.456 -13.163 1.00 21.71 57 ARG B O 1
ATOM 3876 N N . PRO B 1 19 ? 9.955 -8.970 -14.825 1.00 24.10 58 PRO B N 1
ATOM 3877 C CA . PRO B 1 19 ? 10.119 -10.135 -13.952 1.00 24.30 58 PRO B CA 1
ATOM 3878 C C . PRO B 1 19 ? 11.415 -10.105 -13.152 1.00 25.51 58 PRO B C 1
ATOM 3879 O O . PRO B 1 19 ? 12.411 -9.550 -13.604 1.00 25.75 58 PRO B O 1
ATOM 3883 N N . VAL B 1 20 ? 11.393 -10.683 -11.954 1.00 27.16 59 VAL B N 1
ATOM 3884 C CA . VAL B 1 20 ? 12.604 -10.793 -11.146 1.00 27.08 59 VAL B CA 1
ATOM 3885 C C . VAL B 1 20 ? 12.906 -12.291 -11.122 1.00 27.89 59 VAL B C 1
ATOM 3886 O O . VAL B 1 20 ? 12.020 -13.114 -11.373 1.00 27.89 59 VAL B O 1
ATOM 3890 N N . THR B 1 21 ? 14.148 -12.651 -10.837 1.00 27.67 60 THR B N 1
ATOM 3891 C CA . THR B 1 21 ? 14.517 -14.057 -10.806 1.00 28.74 60 THR B CA 1
ATOM 3892 C C . THR B 1 21 ? 14.694 -14.578 -9.382 1.00 29.12 60 THR B C 1
ATOM 3893 O O . THR B 1 21 ? 15.654 -14.226 -8.705 1.00 28.56 60 THR B O 1
ATOM 3897 N N . THR B 1 22 ? 13.761 -15.411 -8.931 1.00 28.99 61 THR B N 1
ATOM 3898 C CA . THR B 1 22 ? 13.839 -15.997 -7.593 1.00 29.94 61 THR B CA 1
ATOM 3899 C C . THR B 1 22 ? 13.336 -17.436 -7.615 1.00 31.82 61 THR B C 1
ATOM 3900 O O . THR B 1 22 ? 12.556 -17.827 -8.489 1.00 30.55 61 THR B O 1
ATOM 3904 N N . HIS B 1 23 ? 13.779 -18.218 -6.639 1.00 33.32 62 HIS B N 1
ATOM 3905 C CA . HIS B 1 23 ? 13.360 -19.605 -6.539 1.00 35.15 62 HIS B CA 1
ATOM 3906 C C . HIS B 1 23 ? 13.487 -20.338 -7.870 1.00 34.65 62 HIS B C 1
ATOM 3907 O O . HIS B 1 23 ? 12.590 -21.079 -8.266 1.00 34.65 62 HIS B O 1
ATOM 3914 N N . GLY B 1 24 ? 14.603 -20.111 -8.554 1.00 34.51 63 GLY B N 1
ATOM 3915 C CA . GLY B 1 24 ? 14.857 -20.762 -9.827 1.00 36.26 63 GLY B CA 1
ATOM 3916 C C . GLY B 1 24 ? 13.838 -20.548 -10.935 1.00 37.88 63 GLY B C 1
ATOM 3917 O O . GLY B 1 24 ? 13.644 -21.430 -11.779 1.00 39.72 63 GLY B O 1
ATOM 3918 N N . ALA B 1 25 ? 13.186 -19.390 -10.951 1.00 35.85 64 ALA B N 1
ATOM 3919 C CA . ALA B 1 25 ? 12.200 -19.101 -11.987 1.00 33.57 64 ALA B CA 1
ATOM 3920 C C . ALA B 1 25 ? 12.002 -17.599 -12.156 1.00 31.04 64 ALA B C 1
ATOM 3921 O O . ALA B 1 25 ? 12.546 -16.799 -11.397 1.00 30.70 64 ALA B O 1
ATOM 3923 N N . TYR B 1 26 ? 11.225 -17.222 -13.164 1.00 28.27 65 TYR B N 1
ATOM 3924 C CA . TYR B 1 26 ? 10.948 -15.819 -13.427 1.00 25.00 65 TYR B CA 1
ATOM 3925 C C . TYR B 1 26 ? 9.627 -15.452 -12.774 1.00 24.32 65 TYR B C 1
ATOM 3926 O O . TYR B 1 26 ? 8.604 -16.087 -13.027 1.00 24.30 65 TYR B O 1
ATOM 3935 N N . GLN B 1 27 ? 9.654 -14.444 -11.914 1.00 23.37 66 GLN B N 1
ATOM 3936 C CA . GLN B 1 27 ? 8.435 -13.996 -11.266 1.00 22.74 66 GLN B CA 1
ATOM 3937 C C . GLN B 1 27 ? 7.908 -12.798 -12.062 1.00 24.58 66 GLN B C 1
ATOM 3938 O O . GLN B 1 27 ? 8.429 -11.689 -11.940 1.00 24.30 66 GLN B O 1
ATOM 3944 N N . LEU B 1 28 ? 6.887 -13.031 -12.881 1.00 23.34 67 LEU B N 1
ATOM 3945 C CA . LEU B 1 28 ? 6.279 -11.974 -13.677 1.00 24.61 67 LEU B CA 1
ATOM 3946 C C . LEU B 1 28 ? 5.127 -11.337 -12.921 1.00 24.94 67 LEU B C 1
ATOM 3947 O O . LEU B 1 28 ? 4.325 -12.033 -12.301 1.00 25.71 67 LEU B O 1
ATOM 3952 N N . TYR B 1 29 ? 5.047 -10.014 -12.970 1.00 24.56 68 TYR B N 1
ATOM 3953 C CA . TYR B 1 29 ? 3.943 -9.306 -12.336 1.00 25.47 68 TYR B CA 1
ATOM 3954 C C . TYR B 1 29 ? 3.235 -8.591 -13.471 1.00 26.57 68 TYR B C 1
ATOM 3955 O O . TYR B 1 29 ? 3.819 -8.380 -14.540 1.00 26.36 68 TYR B O 1
ATOM 3964 N N . TYR B 1 30 ? 1.977 -8.229 -13.261 1.00 26.26 69 TYR B N 1
ATOM 3965 C CA . TYR B 1 30 ? 1.244 -7.528 -14.301 1.00 25.74 69 TYR B CA 1
ATOM 3966 C C . TYR B 1 30 ? 0.025 -6.822 -13.744 1.00 26.44 69 TYR B C 1
ATOM 3967 O O . TYR B 1 30 ? -0.592 -7.287 -12.782 1.00 25.06 69 TYR B O 1
ATOM 3976 N N . LEU B 1 31 ? -0.302 -5.679 -14.336 1.00 25.34 70 LEU B N 1
ATOM 3977 C CA . LEU B 1 31 ? -1.461 -4.923 -13.900 1.00 25.47 70 LEU B CA 1
ATOM 3978 C C . LEU B 1 31 ? -2.696 -5.754 -14.191 1.00 26.12 70 LEU B C 1
ATOM 3979 O O . LEU B 1 31 ? -2.808 -6.374 -15.250 1.00 24.02 70 LEU B O 1
ATOM 3984 N N . HIS B 1 32 ? -3.625 -5.766 -13.246 1.00 27.22 71 HIS B N 1
ATOM 3985 C CA . HIS B 1 32 ? -4.851 -6.523 -13.413 1.00 29.44 71 HIS B CA 1
ATOM 3986 C C . HIS B 1 32 ? -6.001 -5.817 -12.703 1.00 30.41 71 HIS B C 1
ATOM 3987 O O . HIS B 1 32 ? -5.833 -5.290 -11.599 1.00 29.42 71 HIS B O 1
ATOM 3994 N N . SER B 1 33 ? -7.159 -5.798 -13.355 1.00 30.23 72 SER B N 1
ATOM 3995 C CA . SER B 1 33 ? -8.354 -5.172 -12.804 1.00 31.97 72 SER B CA 1
ATOM 3996 C C . SER B 1 33 ? -9.501 -6.157 -12.935 1.00 32.98 72 SER B C 1
ATOM 3997 O O . SER B 1 33 ? -9.453 -7.047 -13.779 1.00 33.22 72 SER B O 1
ATOM 4000 N N . ASP B 1 34 ? -10.527 -6.010 -12.102 1.00 34.87 73 ASP B N 1
ATOM 4001 C CA . ASP B 1 34 ? -11.674 -6.906 -12.186 1.00 35.65 73 ASP B CA 1
ATOM 4002 C C . ASP B 1 34 ? -12.581 -6.422 -13.307 1.00 35.33 73 ASP B C 1
ATOM 4003 O O . ASP B 1 34 ? -13.292 -7.211 -13.926 1.00 35.18 73 ASP B O 1
ATOM 4008 N N . GLN B 1 35 ? -12.544 -5.119 -13.569 1.00 34.83 74 GLN B N 1
ATOM 4009 C CA . GLN B 1 35 ? -13.348 -4.525 -14.632 1.00 35.12 74 GLN B CA 1
ATOM 4010 C C . GLN B 1 35 ? -12.424 -4.111 -15.765 1.00 34.07 74 GLN B C 1
ATOM 4011 O O . GLN B 1 35 ? -11.317 -3.625 -15.527 1.00 33.11 74 GLN B O 1
ATOM 4017 N N . ASN B 1 36 ? -12.875 -4.298 -16.997 1.00 32.80 75 ASN B N 1
ATOM 4018 C CA . ASN B 1 36 ? -12.063 -3.927 -18.144 1.00 33.52 75 ASN B CA 1
ATOM 4019 C C . ASN B 1 36 ? -11.763 -2.443 -18.072 1.00 33.57 75 ASN B C 1
ATOM 4020 O O . ASN B 1 36 ? -12.666 -1.624 -17.957 1.00 32.88 75 ASN B O 1
ATOM 4025 N N . ASN B 1 37 ? -10.480 -2.113 -18.111 1.00 34.79 76 ASN B N 1
ATOM 4026 C CA . ASN B 1 37 ? -10.025 -0.731 -18.053 1.00 36.54 76 ASN B CA 1
ATOM 4027 C C . ASN B 1 37 ? -10.395 -0.013 -16.748 1.00 35.64 76 ASN B C 1
ATOM 4028 O O . ASN B 1 37 ? -10.473 1.215 -16.702 1.00 35.11 76 ASN B O 1
ATOM 4033 N N . GLY B 1 38 ? -10.607 -0.785 -15.685 1.00 35.17 77 GLY B N 1
ATOM 4034 C CA . GLY B 1 38 ? -10.946 -0.195 -14.402 1.00 33.68 77 GLY B CA 1
ATOM 4035 C C . GLY B 1 38 ? -9.740 -0.165 -13.481 1.00 34.15 77 GLY B C 1
ATOM 4036 O O . GLY B 1 38 ? -8.648 -0.562 -13.886 1.00 33.84 77 GLY B O 1
ATOM 4037 N N . PRO B 1 39 ? -9.894 0.314 -12.236 1.00 33.77 78 PRO B N 1
ATOM 4038 C CA . PRO B 1 39 ? -8.775 0.369 -11.291 1.00 32.72 78 PRO B CA 1
ATOM 4039 C C . PRO B 1 39 ? -8.337 -1.038 -10.882 1.00 31.43 78 PRO B C 1
ATOM 4040 O O . PRO B 1 39 ? -9.161 -1.942 -10.778 1.00 31.16 78 PRO B O 1
ATOM 4044 N N . GLY B 1 40 ? -7.041 -1.221 -10.653 1.00 30.23 79 GLY B N 1
ATOM 4045 C CA . GLY B 1 40 ? -6.546 -2.530 -10.269 1.00 29.14 79 GLY B CA 1
ATOM 4046 C C . GLY B 1 40 ? -5.215 -2.455 -9.550 1.00 28.97 79 GLY B C 1
ATOM 4047 O O . GLY B 1 40 ? -4.869 -1.423 -8.971 1.00 28.13 79 GLY B O 1
ATOM 4048 N N . GLY B 1 41 ? -4.466 -3.554 -9.582 1.00 28.45 80 GLY B N 1
ATOM 4049 C CA . GLY B 1 41 ? -3.168 -3.587 -8.931 1.00 27.23 80 GLY B CA 1
ATOM 4050 C C . GLY B 1 41 ? -2.246 -4.571 -9.624 1.00 26.77 80 GLY B C 1
ATOM 4051 O O . GLY B 1 41 ? -2.428 -4.857 -10.802 1.00 27.55 80 GLY B O 1
ATOM 4052 N N . TRP B 1 42 ? -1.267 -5.092 -8.889 1.00 25.93 81 TRP B N 1
ATOM 4053 C CA . TRP B 1 42 ? -0.308 -6.056 -9.425 1.00 26.55 81 TRP B CA 1
ATOM 4054 C C . TRP B 1 42 ? -0.648 -7.507 -9.094 1.00 27.52 81 TRP B C 1
ATOM 4055 O O . TRP B 1 42 ? -0.780 -7.867 -7.923 1.00 26.12 81 TRP B O 1
ATOM 4066 N N . ASP B 1 43 ? -0.773 -8.335 -10.126 1.00 27.73 82 ASP B N 1
ATOM 4067 C CA . ASP B 1 43 ? -1.024 -9.754 -9.938 1.00 28.64 82 ASP B CA 1
ATOM 4068 C C . ASP B 1 43 ? 0.302 -10.463 -10.207 1.00 29.29 82 ASP B C 1
ATOM 4069 O O . ASP B 1 43 ? 1.219 -9.873 -10.786 1.00 29.32 82 ASP B O 1
ATOM 4074 N N . HIS B 1 44 ? 0.399 -11.722 -9.799 1.00 29.30 83 HIS B N 1
ATOM 4075 C CA . HIS B 1 44 ? 1.645 -12.478 -9.912 1.00 29.04 83 HIS B CA 1
ATOM 4076 C C . HIS B 1 44 ? 1.540 -13.801 -10.679 1.00 29.10 83 HIS B C 1
ATOM 4077 O O . HIS B 1 44 ? 0.545 -14.519 -10.581 1.00 29.13 83 HIS B O 1
ATOM 4084 N N . ALA B 1 45 ? 2.579 -14.114 -11.446 1.00 27.94 84 ALA B N 1
ATOM 4085 C CA . ALA B 1 45 ? 2.628 -15.358 -12.204 1.00 28.31 84 ALA B CA 1
ATOM 4086 C C . ALA B 1 45 ? 4.072 -15.829 -12.285 1.00 29.80 84 ALA B C 1
ATOM 4087 O O . ALA B 1 45 ? 4.989 -15.024 -12.450 1.00 29.98 84 ALA B O 1
ATOM 4089 N N . SER B 1 46 ? 4.274 -17.136 -12.150 1.00 30.08 85 SER B N 1
ATOM 4090 C CA . SER B 1 46 ? 5.612 -17.705 -12.215 1.00 29.30 85 SER B CA 1
ATOM 4091 C C . SER B 1 46 ? 5.801 -18.490 -13.500 1.00 28.08 85 SER B C 1
ATOM 4092 O O . SER B 1 46 ? 4.856 -19.065 -14.036 1.00 27.54 85 SER B O 1
ATOM 4095 N N . THR B 1 47 ? 7.031 -18.498 -13.991 1.00 28.90 86 THR B N 1
ATOM 4096 C CA . THR B 1 47 ? 7.373 -19.244 -15.186 1.00 28.83 86 THR B CA 1
ATOM 4097 C C . THR B 1 47 ? 8.838 -19.644 -15.090 1.00 28.55 86 THR B C 1
ATOM 4098 O O . THR B 1 47 ? 9.693 -18.847 -14.690 1.00 27.56 86 THR B O 1
ATOM 4102 N N . THR B 1 48 ? 9.126 -20.889 -15.441 1.00 27.70 87 THR B N 1
ATOM 4103 C CA . THR B 1 48 ? 10.490 -21.373 -15.394 1.00 28.97 87 THR B CA 1
ATOM 4104 C C . THR B 1 48 ? 11.124 -21.381 -16.786 1.00 28.64 87 THR B C 1
ATOM 4105 O O . THR B 1 48 ? 12.345 -21.304 -16.923 1.00 28.67 87 THR B O 1
ATOM 4109 N N . ASP B 1 49 ? 10.296 -21.445 -17.825 1.00 28.46 88 ASP B N 1
ATOM 4110 C CA . ASP B 1 49 ? 10.822 -21.484 -19.187 1.00 28.01 88 ASP B CA 1
ATOM 4111 C C . ASP B 1 49 ? 10.410 -20.314 -20.083 1.00 27.39 88 ASP B C 1
ATOM 4112 O O . ASP B 1 49 ? 10.868 -20.213 -21.220 1.00 27.80 88 ASP B O 1
ATOM 4117 N N . GLY B 1 50 ? 9.549 -19.437 -19.574 1.00 26.66 89 GLY B N 1
ATOM 4118 C CA . GLY B 1 50 ? 9.108 -18.299 -20.361 1.00 26.99 89 GLY B CA 1
ATOM 4119 C C . GLY B 1 50 ? 7.938 -18.595 -21.288 1.00 27.83 89 GLY B C 1
ATOM 4120 O O . GLY B 1 50 ? 7.559 -17.754 -22.102 1.00 26.81 89 GLY B O 1
ATOM 4121 N N . VAL B 1 51 ? 7.359 -19.788 -21.174 1.00 27.63 90 VAL B N 1
ATOM 4122 C CA . VAL B 1 51 ? 6.226 -20.167 -22.019 1.00 25.76 90 VAL B CA 1
ATOM 4123 C C . VAL B 1 51 ? 4.987 -20.451 -21.179 1.00 25.66 90 VAL B C 1
ATOM 4124 O O . VAL B 1 51 ? 3.938 -19.830 -21.367 1.00 26.34 90 VAL B O 1
ATOM 4128 N N . ALA B 1 52 ? 5.114 -21.400 -20.259 1.00 24.47 91 ALA B N 1
ATOM 4129 C CA . ALA B 1 52 ? 4.010 -21.771 -19.385 1.00 25.66 91 ALA B CA 1
ATOM 4130 C C . ALA B 1 52 ? 4.071 -20.950 -18.102 1.00 25.48 91 ALA B C 1
ATOM 4131 O O . ALA B 1 52 ? 5.122 -20.848 -17.469 1.00 26.18 91 ALA B O 1
ATOM 4133 N N . PHE B 1 53 ? 2.940 -20.362 -17.726 1.00 26.91 92 PHE B N 1
ATOM 4134 C CA . PHE B 1 53 ? 2.856 -19.538 -16.525 1.00 28.02 92 PHE B CA 1
ATOM 4135 C C . PHE B 1 53 ? 1.935 -20.118 -15.453 1.00 28.60 92 PHE B C 1
ATOM 4136 O O . PHE B 1 53 ? 0.878 -20.669 -15.756 1.00 28.29 92 PHE B O 1
ATOM 4144 N N . THR B 1 54 ? 2.342 -19.976 -14.197 1.00 28.74 93 THR B N 1
ATOM 4145 C CA . THR B 1 54 ? 1.545 -20.436 -13.065 1.00 30.48 93 THR B CA 1
ATOM 4146 C C . THR B 1 54 ? 1.093 -19.179 -12.340 1.00 29.86 93 THR B C 1
ATOM 4147 O O . THR B 1 54 ? 1.920 -18.439 -11.805 1.00 30.13 93 THR B O 1
ATOM 4151 N N . HIS B 1 55 ? -0.212 -18.934 -12.331 1.00 29.56 94 HIS B N 1
ATOM 4152 C CA . HIS B 1 55 ? -0.757 -17.740 -11.692 1.00 30.31 94 HIS B CA 1
ATOM 4153 C C . HIS B 1 55 ? -0.950 -17.888 -10.186 1.00 31.62 94 HIS B C 1
ATOM 4154 O O . HIS B 1 55 ? -1.447 -18.912 -9.711 1.00 31.95 94 HIS B O 1
ATOM 4161 N N . HIS B 1 56 ? -0.556 -16.851 -9.448 1.00 29.96 95 HIS B N 1
ATOM 4162 C CA . HIS B 1 56 ? -0.637 -16.838 -7.991 1.00 29.73 95 HIS B CA 1
ATOM 4163 C C . HIS B 1 56 ? -1.573 -15.779 -7.416 1.00 29.54 95 HIS B C 1
ATOM 4164 O O . HIS B 1 56 ? -1.668 -15.636 -6.202 1.00 32.89 95 HIS B O 1
ATOM 4171 N N . GLY B 1 57 ? -2.242 -15.017 -8.269 1.00 29.11 96 GLY B N 1
ATOM 4172 C CA . GLY B 1 57 ? -3.141 -13.999 -7.760 1.00 28.46 96 GLY B CA 1
ATOM 4173 C C . GLY B 1 57 ? -2.487 -12.662 -7.458 1.00 28.58 96 GLY B C 1
ATOM 4174 O O . GLY B 1 57 ? -1.349 -12.405 -7.852 1.00 27.49 96 GLY B O 1
ATOM 4175 N N . THR B 1 58 ? -3.218 -11.813 -6.741 1.00 27.97 97 THR B N 1
ATOM 4176 C CA . THR B 1 58 ? -2.767 -10.467 -6.380 1.00 27.91 97 THR B CA 1
ATOM 4177 C C . THR B 1 58 ? -1.656 -10.399 -5.325 1.00 28.96 97 THR B C 1
ATOM 4178 O O . THR B 1 58 ? -1.643 -11.179 -4.375 1.00 30.33 97 THR B O 1
ATOM 4182 N N . VAL B 1 59 ? -0.719 -9.468 -5.504 1.00 28.35 98 VAL B N 1
ATOM 4183 C CA . VAL B 1 59 ? 0.372 -9.279 -4.549 1.00 27.80 98 VAL B CA 1
ATOM 4184 C C . VAL B 1 59 ? 0.425 -7.826 -4.067 1.00 27.84 98 VAL B C 1
ATOM 4185 O O . VAL B 1 59 ? 0.888 -7.546 -2.963 1.00 27.15 98 VAL B O 1
ATOM 4189 N N . MET B 1 60 ? -0.048 -6.906 -4.901 1.00 28.39 99 MET B N 1
ATOM 4190 C CA . MET B 1 60 ? -0.087 -5.482 -4.559 1.00 28.96 99 MET B CA 1
ATOM 4191 C C . MET B 1 60 ? -1.462 -5.003 -5.008 1.00 28.94 99 MET B C 1
ATOM 4192 O O . MET B 1 60 ? -1.623 -4.404 -6.071 1.00 30.41 99 MET B O 1
ATOM 4197 N N . PRO B 1 61 ? -2.477 -5.260 -4.172 1.00 28.06 100 PRO B N 1
ATOM 4198 C CA . PRO B 1 61 ? -3.882 -4.923 -4.384 1.00 27.54 100 PRO B CA 1
ATOM 4199 C C . PRO B 1 61 ? -4.303 -3.478 -4.517 1.00 27.85 100 PRO B C 1
ATOM 4200 O O . PRO B 1 61 ? -3.661 -2.559 -4.011 1.00 27.16 100 PRO B O 1
ATOM 4204 N N . LEU B 1 62 ? -5.421 -3.312 -5.210 1.00 28.02 101 LEU B N 1
ATOM 4205 C CA . LEU B 1 62 ? -6.043 -2.022 -5.390 1.00 28.99 101 LEU B CA 1
ATOM 4206 C C . LEU B 1 62 ? -6.613 -1.730 -4.008 1.00 30.33 101 LEU B C 1
ATOM 4207 O O . LEU B 1 62 ? -6.999 -2.649 -3.289 1.00 30.83 101 LEU B O 1
ATOM 4212 N N . ARG B 1 63 ? -6.640 -0.462 -3.628 1.00 31.60 102 ARG B N 1
ATOM 4213 C CA . ARG B 1 63 ? -7.210 -0.074 -2.352 1.00 32.33 102 ARG B CA 1
ATOM 4214 C C . ARG B 1 63 ? -8.123 1.110 -2.662 1.00 34.09 102 ARG B C 1
ATOM 4215 O O . ARG B 1 63 ? -7.935 1.790 -3.675 1.00 34.25 102 ARG B O 1
ATOM 4223 N N . PRO B 1 64 ? -9.137 1.356 -1.817 1.00 34.64 103 PRO B N 1
ATOM 4224 C CA . PRO B 1 64 ? -10.074 2.464 -2.038 1.00 35.36 103 PRO B CA 1
ATOM 4225 C C . PRO B 1 64 ? -9.425 3.746 -2.557 1.00 35.23 103 PRO B C 1
ATOM 4226 O O . PRO B 1 64 ? -8.564 4.324 -1.892 1.00 35.82 103 PRO B O 1
ATOM 4230 N N . ASP B 1 65 ? -9.843 4.178 -3.748 1.00 35.54 104 ASP B N 1
ATOM 4231 C CA . ASP B 1 65 ? -9.310 5.390 -4.367 1.00 36.44 104 ASP B CA 1
ATOM 4232 C C . ASP B 1 65 ? -7.791 5.365 -4.422 1.00 35.03 104 ASP B C 1
ATOM 4233 O O . ASP B 1 65 ? -7.151 6.414 -4.406 1.00 34.66 104 ASP B O 1
ATOM 4238 N N . PHE B 1 66 ? -7.210 4.175 -4.491 1.00 33.13 105 PHE B N 1
ATOM 4239 C CA . PHE B 1 66 ? -5.760 4.074 -4.502 1.00 31.67 105 PHE B CA 1
ATOM 4240 C C . PHE B 1 66 ? -5.285 2.887 -5.335 1.00 31.38 105 PHE B C 1
ATOM 4241 O O . PHE B 1 66 ? -4.849 1.868 -4.796 1.00 32.89 105 PHE B O 1
ATOM 4249 N N . PRO B 1 67 ? -5.381 2.997 -6.666 1.00 31.00 106 PRO B N 1
ATOM 4250 C CA . PRO B 1 67 ? -4.936 1.892 -7.514 1.00 30.66 106 PRO B CA 1
ATOM 4251 C C . PRO B 1 67 ? -3.415 1.842 -7.575 1.00 30.12 106 PRO B C 1
ATOM 4252 O O . PRO B 1 67 ? -2.731 2.772 -7.139 1.00 30.21 106 PRO B O 1
ATOM 4256 N N . VAL B 1 68 ? -2.890 0.745 -8.104 1.00 29.74 107 VAL B N 1
ATOM 4257 C CA . VAL B 1 68 ? -1.452 0.582 -8.246 1.00 27.85 107 VAL B CA 1
ATOM 4258 C C . VAL B 1 68 ? -1.144 0.501 -9.734 1.00 28.71 107 VAL B C 1
ATOM 4259 O O . VAL B 1 68 ? -1.667 -0.370 -10.430 1.00 27.52 107 VAL B O 1
ATOM 4263 N N . TRP B 1 69 ? -0.304 1.403 -10.228 1.00 28.38 108 TRP B N 1
ATOM 4264 C CA . TRP B 1 69 ? 0.052 1.377 -11.638 1.00 27.50 108 TRP B CA 1
ATOM 4265 C C . TRP B 1 69 ? 1.432 0.754 -11.828 1.00 26.44 108 TRP B C 1
ATOM 4266 O O . TRP B 1 69 ? 1.967 0.132 -10.909 1.00 26.98 108 TRP B O 1
ATOM 4277 N N . SER B 1 70 ? 2.010 0.930 -13.013 1.00 25.00 109 SER B N 1
ATOM 4278 C CA . SER B 1 70 ? 3.305 0.339 -13.326 1.00 25.44 109 SER B CA 1
ATOM 4279 C C . SER B 1 70 ? 4.489 0.850 -12.539 1.00 25.45 109 SER B C 1
ATOM 4280 O O . SER B 1 70 ? 4.470 1.947 -11.973 1.00 27.31 109 SER B O 1
ATOM 4283 N N . GLY B 1 71 ? 5.525 0.020 -12.525 1.00 24.38 110 GLY B N 1
ATOM 4284 C CA . GLY B 1 71 ? 6.757 0.325 -11.834 1.00 24.48 110 GLY B CA 1
ATOM 4285 C C . GLY B 1 71 ? 7.745 -0.771 -12.181 1.00 25.80 110 GLY B C 1
ATOM 4286 O O . GLY B 1 71 ? 7.831 -1.198 -13.335 1.00 26.08 110 GLY B O 1
ATOM 4287 N N . SER B 1 72 ? 8.486 -1.242 -11.187 1.00 25.14 111 SER B N 1
ATOM 4288 C CA . SER B 1 72 ? 9.466 -2.291 -11.417 1.00 26.38 111 SER B CA 1
ATOM 4289 C C . SER B 1 72 ? 9.932 -2.838 -10.079 1.00 26.56 111 SER B C 1
ATOM 4290 O O . SER B 1 72 ? 9.677 -2.242 -9.035 1.00 26.83 111 SER B O 1
ATOM 4293 N N . ALA B 1 73 ? 10.628 -3.968 -10.115 1.00 26.87 112 ALA B N 1
ATOM 4294 C CA . ALA B 1 73 ? 11.115 -4.586 -8.895 1.00 27.07 112 ALA B CA 1
ATOM 4295 C C . ALA B 1 73 ? 12.513 -5.152 -9.083 1.00 27.76 112 ALA B C 1
ATOM 4296 O O . ALA B 1 73 ? 12.881 -5.576 -10.174 1.00 27.17 112 ALA B O 1
ATOM 4298 N N . VAL B 1 74 ? 13.297 -5.152 -8.013 1.00 27.90 113 VAL B N 1
ATOM 4299 C CA . VAL B 1 74 ? 14.646 -5.686 -8.076 1.00 28.77 113 VAL B CA 1
ATOM 4300 C C . VAL B 1 74 ? 14.895 -6.591 -6.886 1.00 29.98 113 VAL B C 1
ATOM 4301 O O . VAL B 1 74 ? 14.210 -6.496 -5.864 1.00 31.22 113 VAL B O 1
ATOM 4305 N N . VAL B 1 75 ? 15.870 -7.480 -7.025 1.00 29.71 114 VAL B N 1
ATOM 4306 C CA . VAL B 1 75 ? 16.239 -8.362 -5.929 1.00 30.21 114 VAL B CA 1
ATOM 4307 C C . VAL B 1 75 ? 17.406 -7.640 -5.258 1.00 31.06 114 VAL B C 1
ATOM 4308 O O . VAL B 1 75 ? 18.475 -7.496 -5.852 1.00 32.74 114 VAL B O 1
ATOM 4312 N N . ASP B 1 76 ? 17.190 -7.163 -4.037 1.00 31.44 115 ASP B N 1
ATOM 4313 C CA . ASP B 1 76 ? 18.225 -6.435 -3.310 1.00 32.10 115 ASP B CA 1
ATOM 4314 C C . ASP B 1 76 ? 19.196 -7.401 -2.641 1.00 33.12 115 ASP B C 1
ATOM 4315 O O . ASP B 1 76 ? 19.233 -7.521 -1.415 1.00 33.63 115 ASP B O 1
ATOM 4320 N N . THR B 1 77 ? 19.986 -8.078 -3.469 1.00 33.13 116 THR B N 1
ATOM 4321 C CA . THR B 1 77 ? 20.966 -9.061 -3.012 1.00 33.54 116 THR B CA 1
ATOM 4322 C C . THR B 1 77 ? 21.878 -8.596 -1.879 1.00 34.24 116 THR B C 1
ATOM 4323 O O . THR B 1 77 ? 22.099 -9.328 -0.919 1.00 36.62 116 THR B O 1
ATOM 4327 N N . ALA B 1 78 ? 22.411 -7.384 -1.988 1.00 34.33 117 ALA B N 1
ATOM 4328 C CA . ALA B 1 78 ? 23.309 -6.860 -0.963 1.00 34.62 117 ALA B CA 1
ATOM 4329 C C . ALA B 1 78 ? 22.587 -6.159 0.191 1.00 34.94 117 ALA B C 1
ATOM 4330 O O . ALA B 1 78 ? 23.228 -5.564 1.059 1.00 35.20 117 ALA B O 1
ATOM 4332 N N . ASN B 1 79 ? 21.259 -6.228 0.198 1.00 34.84 118 ASN B N 1
ATOM 4333 C CA . ASN B 1 79 ? 20.465 -5.600 1.249 1.00 34.52 118 ASN B CA 1
ATOM 4334 C C . ASN B 1 79 ? 20.830 -4.134 1.426 1.00 34.47 118 ASN B C 1
ATOM 4335 O O . ASN B 1 79 ? 21.063 -3.669 2.546 1.00 34.30 118 ASN B O 1
ATOM 4340 N N . THR B 1 80 ? 20.882 -3.405 0.315 1.00 33.69 119 THR B N 1
ATOM 4341 C CA . THR B 1 80 ? 21.210 -1.984 0.354 1.00 32.78 119 THR B CA 1
ATOM 4342 C C . THR B 1 80 ? 20.040 -1.185 0.914 1.00 31.57 119 THR B C 1
ATOM 4343 O O . THR B 1 80 ? 20.225 -0.099 1.461 1.00 30.98 119 THR B O 1
ATOM 4347 N N . ALA B 1 81 ? 18.838 -1.734 0.775 1.00 31.57 120 ALA B N 1
ATOM 4348 C CA . ALA B 1 81 ? 17.619 -1.073 1.233 1.00 32.32 120 ALA B CA 1
ATOM 4349 C C . ALA B 1 81 ? 17.331 -1.272 2.719 1.00 33.01 120 ALA B C 1
ATOM 4350 O O . ALA B 1 81 ? 16.619 -0.473 3.336 1.00 31.88 120 ALA B O 1
ATOM 4352 N N . GLY B 1 82 ? 17.875 -2.342 3.290 1.00 33.21 121 GLY B N 1
ATOM 4353 C CA . GLY B 1 82 ? 17.658 -2.603 4.699 1.00 34.28 121 GLY B CA 1
ATOM 4354 C C . GLY B 1 82 ? 16.455 -3.475 5.025 1.00 34.70 121 GLY B C 1
ATOM 4355 O O . GLY B 1 82 ? 16.105 -3.624 6.193 1.00 34.15 121 GLY B O 1
ATOM 4356 N N . PHE B 1 83 ? 15.810 -4.047 4.013 1.00 33.78 122 PHE B N 1
ATOM 4357 C CA . PHE B 1 83 ? 14.659 -4.909 4.266 1.00 33.73 122 PHE B CA 1
ATOM 4358 C C . PHE B 1 83 ? 15.107 -6.363 4.315 1.00 34.26 122 PHE B C 1
ATOM 4359 O O . PHE B 1 83 ? 14.287 -7.270 4.446 1.00 34.53 122 PHE B O 1
ATOM 4367 N N . GLY B 1 84 ? 16.416 -6.572 4.219 1.00 34.05 123 GLY B N 1
ATOM 4368 C CA . GLY B 1 84 ? 16.957 -7.916 4.247 1.00 34.37 123 GLY B CA 1
ATOM 4369 C C . GLY B 1 84 ? 17.647 -8.284 2.945 1.00 35.99 123 GLY B C 1
ATOM 4370 O O . GLY B 1 84 ? 17.213 -7.892 1.856 1.00 36.45 123 GLY B O 1
ATOM 4371 N N . ALA B 1 85 ? 18.731 -9.042 3.058 1.00 34.72 124 ALA B N 1
ATOM 4372 C CA . ALA B 1 85 ? 19.483 -9.471 1.894 1.00 35.38 124 ALA B CA 1
ATOM 4373 C C . ALA B 1 85 ? 18.601 -10.368 1.038 1.00 35.46 124 ALA B C 1
ATOM 4374 O O . ALA B 1 85 ? 17.995 -11.311 1.544 1.00 36.12 124 ALA B O 1
ATOM 4376 N N . GLY B 1 86 ? 18.520 -10.064 -0.255 1.00 33.48 125 GLY B N 1
ATOM 4377 C CA . GLY B 1 86 ? 17.710 -10.869 -1.150 1.00 31.74 125 GLY B CA 1
ATOM 4378 C C . GLY B 1 86 ? 16.245 -10.481 -1.189 1.00 30.65 125 GLY B C 1
ATOM 4379 O O . GLY B 1 86 ? 15.448 -11.119 -1.876 1.00 30.74 125 GLY B O 1
ATOM 4380 N N . ALA B 1 87 ? 15.878 -9.442 -0.449 1.00 29.26 126 ALA B N 1
ATOM 4381 C CA . ALA B 1 87 ? 14.495 -8.991 -0.436 1.00 29.58 126 ALA B CA 1
ATOM 4382 C C . ALA B 1 87 ? 14.127 -8.462 -1.822 1.00 30.03 126 ALA B C 1
ATOM 4383 O O . ALA B 1 87 ? 14.975 -7.902 -2.517 1.00 30.81 126 ALA B O 1
ATOM 4385 N N . VAL B 1 88 ? 12.875 -8.659 -2.229 1.00 29.11 127 VAL B N 1
ATOM 4386 C CA . VAL B 1 88 ? 12.412 -8.163 -3.519 1.00 28.70 127 VAL B CA 1
ATOM 4387 C C . VAL B 1 88 ? 11.753 -6.812 -3.261 1.00 29.29 127 VAL B C 1
ATOM 4388 O O . VAL B 1 88 ? 10.718 -6.721 -2.592 1.00 28.18 127 VAL B O 1
ATOM 4392 N N . VAL B 1 89 ? 12.374 -5.761 -3.782 1.00 29.10 128 VAL B N 1
ATOM 4393 C CA . VAL B 1 89 ? 11.875 -4.410 -3.591 1.00 29.04 128 VAL B CA 1
ATOM 4394 C C . VAL B 1 89 ? 11.312 -3.850 -4.882 1.00 28.83 128 VAL B C 1
ATOM 4395 O O . VAL B 1 89 ? 11.968 -3.880 -5.919 1.00 28.79 128 VAL B O 1
ATOM 4399 N N . ALA B 1 90 ? 10.092 -3.334 -4.807 1.00 29.42 129 ALA B N 1
ATOM 4400 C CA . ALA B 1 90 ? 9.426 -2.777 -5.973 1.00 29.43 129 ALA B CA 1
ATOM 4401 C C . ALA B 1 90 ? 9.025 -1.322 -5.763 1.00 30.30 129 ALA B C 1
ATOM 4402 O O . ALA B 1 90 ? 8.780 -0.892 -4.636 1.00 31.74 129 ALA B O 1
ATOM 4404 N N . LEU B 1 91 ? 8.984 -0.573 -6.862 1.00 29.37 130 LEU B N 1
ATOM 4405 C CA . LEU B 1 91 ? 8.560 0.822 -6.857 1.00 28.00 130 LEU B CA 1
ATOM 4406 C C . LEU B 1 91 ? 7.421 0.878 -7.861 1.00 27.33 130 LEU B C 1
ATOM 4407 O O . LEU B 1 91 ? 7.560 0.381 -8.978 1.00 28.67 130 LEU B O 1
ATOM 4412 N N . ALA B 1 92 ? 6.295 1.464 -7.466 1.00 25.94 131 ALA B N 1
ATOM 4413 C CA . ALA B 1 92 ? 5.135 1.560 -8.344 1.00 25.39 131 ALA B CA 1
ATOM 4414 C C . ALA B 1 92 ? 4.423 2.898 -8.174 1.00 26.62 131 ALA B C 1
ATOM 4415 O O . ALA B 1 92 ? 4.360 3.445 -7.071 1.00 27.12 131 ALA B O 1
ATOM 4417 N N . THR B 1 93 ? 3.878 3.408 -9.274 1.00 26.41 132 THR B N 1
ATOM 4418 C CA . THR B 1 93 ? 3.173 4.682 -9.269 1.00 27.15 132 THR B CA 1
ATOM 4419 C C . THR B 1 93 ? 1.735 4.537 -8.783 1.00 27.36 132 THR B C 1
ATOM 4420 O O . THR B 1 93 ? 1.005 3.645 -9.218 1.00 27.40 132 THR B O 1
ATOM 4424 N N . GLN B 1 94 ? 1.339 5.419 -7.873 1.00 28.15 133 GLN B N 1
ATOM 4425 C CA . GLN B 1 94 ? -0.018 5.414 -7.349 1.00 28.89 133 GLN B CA 1
ATOM 4426 C C . GLN B 1 94 ? -0.503 6.849 -7.192 1.00 28.97 133 GLN B C 1
ATOM 4427 O O . GLN B 1 94 ? 0.255 7.736 -6.810 1.00 29.51 133 GLN B O 1
ATOM 4433 N N . PRO B 1 95 ? -1.774 7.099 -7.521 1.00 30.43 134 PRO B N 1
ATOM 4434 C CA . PRO B 1 95 ? -2.346 8.442 -7.408 1.00 30.97 134 PRO B CA 1
ATOM 4435 C C . PRO B 1 95 ? -2.719 8.756 -5.960 1.00 32.05 134 PRO B C 1
ATOM 4436 O O . PRO B 1 95 ? -3.794 8.383 -5.490 1.00 33.15 134 PRO B O 1
ATOM 4440 N N . THR B 1 96 ? -1.819 9.430 -5.251 1.00 33.75 135 THR B N 1
ATOM 4441 C CA . THR B 1 96 ? -2.058 9.785 -3.854 1.00 33.65 135 THR B CA 1
ATOM 4442 C C . THR B 1 96 ? -3.394 10.507 -3.696 1.00 34.59 135 THR B C 1
ATOM 4443 O O . THR B 1 96 ? -3.714 11.422 -4.461 1.00 34.95 135 THR B O 1
ATOM 4447 N N . ASP B 1 97 ? -4.177 10.080 -2.710 1.00 35.52 136 ASP B N 1
ATOM 4448 C CA . ASP B 1 97 ? -5.484 10.677 -2.450 1.00 36.96 136 ASP B CA 1
ATOM 4449 C C . ASP B 1 97 ? -6.403 10.504 -3.651 1.00 36.85 136 ASP B C 1
ATOM 4450 O O . ASP B 1 97 ? -7.454 11.134 -3.732 1.00 36.44 136 ASP B O 1
ATOM 4455 N N . GLY B 1 98 ? -6.005 9.639 -4.579 1.00 37.51 137 GLY B N 1
ATOM 4456 C CA . GLY B 1 98 ? -6.803 9.416 -5.769 1.00 34.90 137 GLY B CA 1
ATOM 4457 C C . GLY B 1 98 ? -6.682 10.599 -6.708 1.00 35.29 137 GLY B C 1
ATOM 4458 O O . GLY B 1 98 ? -7.461 10.731 -7.652 1.00 35.25 137 GLY B O 1
ATOM 4459 N N . VAL B 1 99 ? -5.704 11.463 -6.446 1.00 35.50 138 VAL B N 1
ATOM 4460 C CA . VAL B 1 99 ? -5.476 12.653 -7.268 1.00 37.43 138 VAL B CA 1
ATOM 4461 C C . VAL B 1 99 ? -4.441 12.361 -8.352 1.00 38.71 138 VAL B C 1
ATOM 4462 O O . VAL B 1 99 ? -3.312 11.974 -8.050 1.00 39.06 138 VAL B O 1
ATOM 4466 N N . ARG B 1 100 ? -4.828 12.550 -9.610 1.00 39.39 139 ARG B N 1
ATOM 4467 C CA . ARG B 1 100 ? -3.932 12.288 -10.730 1.00 40.21 139 ARG B CA 1
ATOM 4468 C C . ARG B 1 100 ? -2.654 13.121 -10.712 1.00 39.47 139 ARG B C 1
ATOM 4469 O O . ARG B 1 100 ? -1.562 12.588 -10.932 1.00 38.79 139 ARG B O 1
ATOM 4477 N N . LYS B 1 101 ? -2.774 14.418 -10.446 1.00 38.74 140 LYS B N 1
ATOM 4478 C CA . LYS B 1 101 ? -1.592 15.269 -10.422 1.00 38.70 140 LYS B CA 1
ATOM 4479 C C . LYS B 1 101 ? -0.692 14.956 -9.232 1.00 38.39 140 LYS B C 1
ATOM 4480 O O . LYS B 1 101 ? 0.353 15.582 -9.055 1.00 37.80 140 LYS B O 1
ATOM 4486 N N . TYR B 1 102 ? -1.092 13.981 -8.419 1.00 37.67 141 TYR B N 1
ATOM 4487 C CA . TYR B 1 102 ? -0.291 13.586 -7.261 1.00 38.47 141 TYR B CA 1
ATOM 4488 C C . TYR B 1 102 ? 0.371 12.222 -7.455 1.00 37.08 141 TYR B C 1
ATOM 4489 O O . TYR B 1 102 ? 0.970 11.685 -6.517 1.00 37.06 141 TYR B O 1
ATOM 4498 N N . GLN B 1 103 ? 0.261 11.658 -8.656 1.00 34.33 142 GLN B N 1
ATOM 4499 C CA . GLN B 1 103 ? 0.864 10.358 -8.919 1.00 32.11 142 GLN B CA 1
ATOM 4500 C C . GLN B 1 103 ? 2.342 10.386 -8.550 1.00 31.38 142 GLN B C 1
ATOM 4501 O O . GLN B 1 103 ? 3.106 11.230 -9.017 1.00 32.41 142 GLN B O 1
ATOM 4507 N N . GLU B 1 104 ? 2.734 9.465 -7.685 1.00 29.69 143 GLU B N 1
ATOM 4508 C CA . GLU B 1 104 ? 4.117 9.384 -7.242 1.00 29.24 143 GLU B CA 1
ATOM 4509 C C . GLU B 1 104 ? 4.500 7.932 -6.965 1.00 27.39 143 GLU B C 1
ATOM 4510 O O . GLU B 1 104 ? 3.667 7.031 -7.062 1.00 25.92 143 GLU B O 1
ATOM 4516 N N . GLN B 1 105 ? 5.753 7.713 -6.595 1.00 26.84 144 GLN B N 1
ATOM 4517 C CA . GLN B 1 105 ? 6.259 6.359 -6.414 1.00 27.59 144 GLN B CA 1
ATOM 4518 C C . GLN B 1 105 ? 6.295 5.767 -5.016 1.00 26.93 144 GLN B C 1
ATOM 4519 O O . GLN B 1 105 ? 7.015 6.245 -4.150 1.00 27.70 144 GLN B O 1
ATOM 4525 N N . TYR B 1 106 ? 5.528 4.703 -4.808 1.00 26.92 145 TYR B N 1
ATOM 4526 C CA . TYR B 1 106 ? 5.509 4.038 -3.514 1.00 27.13 145 TYR B CA 1
ATOM 4527 C C . TYR B 1 106 ? 6.359 2.778 -3.552 1.00 27.11 145 TYR B C 1
ATOM 4528 O O . TYR B 1 106 ? 6.427 2.093 -4.574 1.00 26.88 145 TYR B O 1
ATOM 4537 N N . LEU B 1 107 ? 7.008 2.479 -2.432 1.00 26.07 146 LEU B N 1
ATOM 4538 C CA . LEU B 1 107 ? 7.855 1.305 -2.332 1.00 26.04 146 LEU B CA 1
ATOM 4539 C C . LEU B 1 107 ? 7.147 0.158 -1.613 1.00 27.93 146 LEU B C 1
ATOM 4540 O O . LEU B 1 107 ? 6.419 0.366 -0.638 1.00 27.26 146 LEU B O 1
ATOM 4545 N N . TYR B 1 108 ? 7.366 -1.051 -2.119 1.00 27.39 147 TYR B N 1
ATOM 4546 C CA . TYR B 1 108 ? 6.800 -2.273 -1.556 1.00 26.01 147 TYR B CA 1
ATOM 4547 C C . TYR B 1 108 ? 7.966 -3.242 -1.431 1.00 26.12 147 TYR B C 1
ATOM 4548 O O . TYR B 1 108 ? 8.919 -3.170 -2.210 1.00 24.94 147 TYR B O 1
ATOM 4557 N N . TRP B 1 109 ? 7.909 -4.146 -0.461 1.00 25.90 148 TRP B N 1
ATOM 4558 C CA . TRP B 1 109 ? 8.988 -5.106 -0.323 1.00 27.82 148 TRP B CA 1
ATOM 4559 C C . TRP B 1 109 ? 8.494 -6.488 0.062 1.00 28.46 148 TRP B C 1
ATOM 4560 O O . TRP B 1 109 ? 7.439 -6.648 0.682 1.00 27.93 148 TRP B O 1
ATOM 4571 N N . SER B 1 110 ? 9.268 -7.485 -0.345 1.00 29.59 149 SER B N 1
ATOM 4572 C CA . SER B 1 110 ? 8.956 -8.877 -0.088 1.00 30.48 149 SER B CA 1
ATOM 4573 C C . SER B 1 110 ? 10.182 -9.582 0.454 1.00 31.01 149 SER B C 1
ATOM 4574 O O . SER B 1 110 ? 11.303 -9.329 0.013 1.00 30.70 149 SER B O 1
ATOM 4577 N N . THR B 1 111 ? 9.964 -10.474 1.410 1.00 31.79 150 THR B N 1
ATOM 4578 C CA . THR B 1 111 ? 11.060 -11.219 2.005 1.00 33.49 150 THR B CA 1
ATOM 4579 C C . THR B 1 111 ? 10.926 -12.702 1.685 1.00 33.59 150 THR B C 1
ATOM 4580 O O . THR B 1 111 ? 11.684 -13.523 2.197 1.00 34.70 150 THR B O 1
ATOM 4584 N N . ASP B 1 112 ? 9.961 -13.041 0.834 1.00 32.46 151 ASP B N 1
ATOM 4585 C CA . ASP B 1 112 ? 9.746 -14.430 0.451 1.00 32.23 151 ASP B CA 1
ATOM 4586 C C . ASP B 1 112 ? 9.884 -14.635 -1.055 1.00 32.41 151 ASP B C 1
ATOM 4587 O O . ASP B 1 112 ? 9.134 -15.403 -1.660 1.00 30.78 151 ASP B O 1
ATOM 4592 N N . GLY B 1 113 ? 10.841 -13.936 -1.658 1.00 32.54 152 GLY B N 1
ATOM 4593 C CA . GLY B 1 113 ? 11.073 -14.079 -3.086 1.00 32.39 152 GLY B CA 1
ATOM 4594 C C . GLY B 1 113 ? 10.034 -13.457 -4.002 1.00 31.55 152 GLY B C 1
ATOM 4595 O O . GLY B 1 113 ? 9.913 -13.859 -5.163 1.00 31.85 152 GLY B O 1
ATOM 4596 N N . GLY B 1 114 ? 9.278 -12.491 -3.491 1.00 29.15 153 GLY B N 1
ATOM 4597 C CA . GLY B 1 114 ? 8.282 -11.826 -4.314 1.00 29.01 153 GLY B CA 1
ATOM 4598 C C . GLY B 1 114 ? 6.890 -12.429 -4.378 1.00 28.97 153 GLY B C 1
ATOM 4599 O O . GLY B 1 114 ? 6.144 -12.159 -5.323 1.00 28.78 153 GLY B O 1
ATOM 4600 N N . PHE B 1 115 ? 6.523 -13.235 -3.385 1.00 27.97 154 PHE B N 1
ATOM 4601 C CA . PHE B 1 115 ? 5.197 -13.842 -3.366 1.00 27.51 154 PHE B CA 1
ATOM 4602 C C . PHE B 1 115 ? 4.204 -13.060 -2.515 1.00 27.64 154 PHE B C 1
ATOM 4603 O O . PHE B 1 115 ? 2.996 -13.105 -2.760 1.00 26.67 154 PHE B O 1
ATOM 4611 N N . THR B 1 116 ? 4.714 -12.349 -1.513 1.00 26.59 155 THR B N 1
ATOM 4612 C CA . THR B 1 116 ? 3.880 -11.516 -0.656 1.00 27.57 155 THR B CA 1
ATOM 4613 C C . THR B 1 116 ? 4.656 -10.224 -0.435 1.00 26.71 155 THR B C 1
ATOM 4614 O O . THR B 1 116 ? 5.865 -10.260 -0.237 1.00 26.98 155 THR B O 1
ATOM 4618 N N . PHE B 1 117 ? 3.965 -9.090 -0.481 1.00 27.23 156 PHE B N 1
ATOM 4619 C CA . PHE B 1 117 ? 4.613 -7.788 -0.314 1.00 28.11 156 PHE B CA 1
ATOM 4620 C C . PHE B 1 117 ? 3.987 -6.937 0.779 1.00 29.17 156 PHE B C 1
ATOM 4621 O O . PHE B 1 117 ? 2.785 -7.008 1.030 1.00 30.03 156 PHE B O 1
ATOM 4629 N N . THR B 1 118 ? 4.811 -6.110 1.411 1.00 30.14 157 THR B N 1
ATOM 4630 C CA . THR B 1 118 ? 4.331 -5.198 2.438 1.00 29.56 157 THR B CA 1
ATOM 4631 C C . THR B 1 118 ? 4.522 -3.803 1.868 1.00 31.09 157 THR B C 1
ATOM 4632 O O . THR B 1 118 ? 5.509 -3.542 1.175 1.00 30.07 157 THR B O 1
ATOM 4636 N N . ALA B 1 119 ? 3.589 -2.905 2.152 1.00 31.19 158 ALA B N 1
ATOM 4637 C CA . ALA B 1 119 ? 3.691 -1.552 1.632 1.00 32.48 158 ALA B CA 1
ATOM 4638 C C . ALA B 1 119 ? 4.436 -0.598 2.560 1.00 33.51 158 ALA B C 1
ATOM 4639 O O . ALA B 1 119 ? 4.266 -0.634 3.780 1.00 33.70 158 ALA B O 1
ATOM 4641 N N . LEU B 1 120 ? 5.278 0.242 1.965 1.00 34.37 159 LEU B N 1
ATOM 4642 C CA . LEU B 1 120 ? 6.020 1.258 2.703 1.00 35.34 159 LEU B CA 1
ATOM 4643 C C . LEU B 1 120 ? 5.086 2.464 2.561 1.00 35.19 159 LEU B C 1
ATOM 4644 O O . LEU B 1 120 ? 4.881 2.967 1.460 1.00 36.62 159 LEU B O 1
ATOM 4649 N N . PRO B 1 121 ? 4.494 2.929 3.676 1.00 34.85 160 PRO B N 1
ATOM 4650 C CA . PRO B 1 121 ? 3.555 4.057 3.743 1.00 33.70 160 PRO B CA 1
ATOM 4651 C C . PRO B 1 121 ? 3.863 5.382 3.041 1.00 31.55 160 PRO B C 1
ATOM 4652 O O . PRO B 1 121 ? 2.981 5.960 2.412 1.00 29.70 160 PRO B O 1
ATOM 4656 N N . ASP B 1 122 ? 5.092 5.872 3.140 1.00 32.66 161 ASP B N 1
ATOM 4657 C CA . ASP B 1 122 ? 5.436 7.147 2.506 1.00 34.67 161 ASP B CA 1
ATOM 4658 C C . ASP B 1 122 ? 6.196 6.994 1.184 1.00 34.29 161 ASP B C 1
ATOM 4659 O O . ASP B 1 122 ? 7.151 6.225 1.097 1.00 34.70 161 ASP B O 1
ATOM 4664 N N . PRO B 1 123 ? 5.783 7.736 0.142 1.00 33.81 162 PRO B N 1
ATOM 4665 C CA . PRO B 1 123 ? 6.402 7.704 -1.189 1.00 33.52 162 PRO B CA 1
ATOM 4666 C C . PRO B 1 123 ? 7.899 7.978 -1.140 1.00 34.14 162 PRO B C 1
ATOM 4667 O O . PRO B 1 123 ? 8.333 8.929 -0.485 1.00 35.66 162 PRO B O 1
ATOM 4671 N N . VAL B 1 124 ? 8.687 7.157 -1.831 1.00 33.05 163 VAL B N 1
ATOM 4672 C CA . VAL B 1 124 ? 10.130 7.359 -1.851 1.00 31.72 163 VAL B CA 1
ATOM 4673 C C . VAL B 1 124 ? 10.513 8.447 -2.849 1.00 30.70 163 VAL B C 1
ATOM 4674 O O . VAL B 1 124 ? 11.582 9.044 -2.740 1.00 32.42 163 VAL B O 1
ATOM 4678 N N . ILE B 1 125 ? 9.644 8.694 -3.824 1.00 30.40 164 ILE B N 1
ATOM 4679 C CA . ILE B 1 125 ? 9.874 9.738 -4.826 1.00 31.32 164 ILE B CA 1
ATOM 4680 C C . ILE B 1 125 ? 8.563 10.515 -4.962 1.00 32.02 164 ILE B C 1
ATOM 4681 O O . ILE B 1 125 ? 7.601 10.039 -5.575 1.00 31.18 164 ILE B O 1
ATOM 4686 N N . VAL B 1 126 ? 8.542 11.713 -4.380 1.00 33.52 165 VAL B N 1
ATOM 4687 C CA . VAL B 1 126 ? 7.352 12.569 -4.359 1.00 33.97 165 VAL B CA 1
ATOM 4688 C C . VAL B 1 126 ? 7.116 13.455 -5.578 1.00 35.09 165 VAL B C 1
ATOM 4689 O O . VAL B 1 126 ? 8.037 14.085 -6.093 1.00 35.63 165 VAL B O 1
ATOM 4693 N N . ASN B 1 127 ? 5.861 13.505 -6.018 1.00 36.92 166 ASN B N 1
ATOM 4694 C CA . ASN B 1 127 ? 5.464 14.330 -7.153 1.00 39.80 166 ASN B CA 1
ATOM 4695 C C . ASN B 1 127 ? 5.274 15.746 -6.602 1.00 41.82 166 ASN B C 1
ATOM 4696 O O . ASN B 1 127 ? 4.149 16.188 -6.365 1.00 41.52 166 ASN B O 1
ATOM 4701 N N . THR B 1 128 ? 6.384 16.447 -6.395 1.00 45.12 167 THR B N 1
ATOM 4702 C CA . THR B 1 128 ? 6.355 17.801 -5.850 1.00 47.58 167 THR B CA 1
ATOM 4703 C C . THR B 1 128 ? 5.686 18.860 -6.725 1.00 49.66 167 THR B C 1
ATOM 4704 O O . THR B 1 128 ? 4.887 19.658 -6.227 1.00 49.69 167 THR B O 1
ATOM 4708 N N . ASP B 1 129 ? 6.001 18.886 -8.018 1.00 50.34 168 ASP B N 1
ATOM 4709 C CA . ASP B 1 129 ? 5.391 19.894 -8.875 1.00 51.91 168 ASP B CA 1
ATOM 4710 C C . ASP B 1 129 ? 3.872 19.756 -8.963 1.00 51.90 168 ASP B C 1
ATOM 4711 O O . ASP B 1 129 ? 3.172 20.734 -9.223 1.00 51.30 168 ASP B O 1
ATOM 4716 N N . GLY B 1 130 ? 3.362 18.550 -8.725 1.00 51.52 169 GLY B N 1
ATOM 4717 C CA . GLY B 1 130 ? 1.927 18.338 -8.780 1.00 51.50 169 GLY B CA 1
ATOM 4718 C C . GLY B 1 130 ? 1.215 19.097 -7.677 1.00 52.67 169 GLY B C 1
ATOM 4719 O O . GLY B 1 130 ? 0.040 19.445 -7.794 1.00 52.54 169 GLY B O 1
ATOM 4720 N N . ARG B 1 131 ? 1.939 19.357 -6.596 1.00 53.21 170 ARG B N 1
ATOM 4721 C CA . ARG B 1 131 ? 1.384 20.075 -5.462 1.00 55.28 170 ARG B CA 1
ATOM 4722 C C . ARG B 1 131 ? 1.331 21.569 -5.757 1.00 56.43 170 ARG B C 1
ATOM 4723 O O . ARG B 1 131 ? 0.383 22.253 -5.377 1.00 57.09 170 ARG B O 1
ATOM 4731 N N . ALA B 1 132 ? 2.354 22.066 -6.446 1.00 57.28 171 ALA B N 1
ATOM 4732 C CA . ALA B 1 132 ? 2.439 23.481 -6.784 1.00 57.86 171 ALA B CA 1
ATOM 4733 C C . ALA B 1 132 ? 1.953 23.787 -8.196 1.00 58.24 171 ALA B C 1
ATOM 4734 O O . ALA B 1 132 ? 2.078 24.917 -8.663 1.00 59.80 171 ALA B O 1
ATOM 4736 N N . ALA B 1 133 ? 1.399 22.788 -8.874 1.00 58.45 172 ALA B N 1
ATOM 4737 C CA . ALA B 1 133 ? 0.911 22.979 -10.236 1.00 58.84 172 ALA B CA 1
ATOM 4738 C C . ALA B 1 133 ? -0.442 23.683 -10.255 1.00 59.68 172 ALA B C 1
ATOM 4739 O O . ALA B 1 133 ? -1.416 23.195 -9.678 1.00 59.71 172 ALA B O 1
ATOM 4741 N N . THR B 1 134 ? -0.501 24.830 -10.926 1.00 59.65 173 THR B N 1
ATOM 4742 C CA . THR B 1 134 ? -1.737 25.598 -11.010 1.00 59.51 173 THR B CA 1
ATOM 4743 C C . THR B 1 134 ? -2.165 25.864 -12.451 1.00 59.13 173 THR B C 1
ATOM 4744 O O . THR B 1 134 ? -3.351 26.022 -12.736 1.00 59.03 173 THR B O 1
ATOM 4748 N N . THR B 1 135 ? -1.193 25.906 -13.354 1.00 58.48 174 THR B N 1
ATOM 4749 C CA . THR B 1 135 ? -1.458 26.152 -14.767 1.00 58.54 174 THR B CA 1
ATOM 4750 C C . THR B 1 135 ? -1.878 24.871 -15.473 1.00 58.37 174 THR B C 1
ATOM 4751 O O . THR B 1 135 ? -1.387 23.790 -15.154 1.00 60.07 174 THR B O 1
ATOM 4755 N N . PRO B 1 136 ? -2.796 24.971 -16.446 1.00 57.62 175 PRO B N 1
ATOM 4756 C CA . PRO B 1 136 ? -3.231 23.770 -17.162 1.00 57.04 175 PRO B CA 1
ATOM 4757 C C . PRO B 1 136 ? -2.030 22.973 -17.668 1.00 56.57 175 PRO B C 1
ATOM 4758 O O . PRO B 1 136 ? -2.088 21.750 -17.797 1.00 56.09 175 PRO B O 1
ATOM 4762 N N . ALA B 1 137 ? -0.941 23.684 -17.941 1.00 55.58 176 ALA B N 1
ATOM 4763 C CA . ALA B 1 137 ? 0.283 23.070 -18.433 1.00 55.51 176 ALA B CA 1
ATOM 4764 C C . ALA B 1 137 ? 1.029 22.364 -17.310 1.00 54.45 176 ALA B C 1
ATOM 4765 O O . ALA B 1 137 ? 1.426 21.209 -17.452 1.00 54.27 176 ALA B O 1
ATOM 4767 N N . GLU B 1 138 ? 1.222 23.063 -16.197 1.00 53.69 177 GLU B N 1
ATOM 4768 C CA . GLU B 1 138 ? 1.923 22.491 -15.053 1.00 53.33 177 GLU B CA 1
ATOM 4769 C C . GLU B 1 138 ? 1.192 21.233 -14.597 1.00 51.69 177 GLU B C 1
ATOM 4770 O O . GLU B 1 138 ? 1.807 20.201 -14.333 1.00 51.06 177 GLU B O 1
ATOM 4776 N N . ILE B 1 139 ? -0.129 21.335 -14.510 1.00 50.48 178 ILE B N 1
ATOM 4777 C CA . ILE B 1 139 ? -0.962 20.220 -14.092 1.00 49.65 178 ILE B CA 1
ATOM 4778 C C . ILE B 1 139 ? -0.801 19.035 -15.037 1.00 49.63 178 ILE B C 1
ATOM 4779 O O . ILE B 1 139 ? -0.609 17.900 -14.594 1.00 49.97 178 ILE B O 1
ATOM 4784 N N . GLU B 1 140 ? -0.881 19.297 -16.338 1.00 48.73 179 GLU B N 1
ATOM 4785 C CA . GLU B 1 140 ? -0.731 18.238 -17.328 1.00 47.59 179 GLU B CA 1
ATOM 4786 C C . GLU B 1 140 ? 0.607 17.534 -17.114 1.00 46.23 179 GLU B C 1
ATOM 4787 O O . GLU B 1 140 ? 0.696 16.309 -17.193 1.00 46.29 179 GLU B O 1
ATOM 4793 N N . ASN B 1 141 ? 1.641 18.323 -16.833 1.00 43.67 180 ASN B N 1
ATOM 4794 C CA . ASN B 1 141 ? 2.978 17.797 -16.594 1.00 42.73 180 ASN B CA 1
ATOM 4795 C C . ASN B 1 141 ? 3.012 16.955 -15.319 1.00 41.25 180 ASN B C 1
ATOM 4796 O O . ASN B 1 141 ? 3.581 15.861 -15.294 1.00 40.24 180 ASN B O 1
ATOM 4801 N N . ALA B 1 142 ? 2.407 17.478 -14.259 1.00 39.17 181 ALA B N 1
ATOM 4802 C CA . ALA B 1 142 ? 2.360 16.778 -12.981 1.00 37.85 181 ALA B CA 1
ATOM 4803 C C . ALA B 1 142 ? 1.558 15.487 -13.101 1.00 35.64 181 ALA B C 1
ATOM 4804 O O . ALA B 1 142 ? 1.688 14.589 -12.275 1.00 36.19 181 ALA B O 1
ATOM 4806 N N . GLU B 1 143 ? 0.732 15.397 -14.136 1.00 34.65 182 GLU B N 1
ATOM 4807 C CA . GLU B 1 143 ? -0.087 14.216 -14.344 1.00 34.69 182 GLU B CA 1
ATOM 4808 C C . GLU B 1 143 ? 0.579 13.167 -15.234 1.00 33.30 182 GLU B C 1
ATOM 4809 O O . GLU B 1 143 ? -0.079 12.265 -15.755 1.00 33.35 182 GLU B O 1
ATOM 4815 N N . TRP B 1 144 ? 1.888 13.302 -15.410 1.00 32.50 183 TRP B N 1
ATOM 4816 C CA . TRP B 1 144 ? 2.670 12.349 -16.187 1.00 31.74 183 TRP B CA 1
ATOM 4817 C C . TRP B 1 144 ? 4.004 12.212 -15.466 1.00 31.37 183 TRP B C 1
ATOM 4818 O O . TRP B 1 144 ? 4.985 12.875 -15.812 1.00 30.95 183 TRP B O 1
ATOM 4829 N N . PHE B 1 145 ? 4.017 11.353 -14.451 1.00 30.81 184 PHE B N 1
ATOM 4830 C CA . PHE B 1 145 ? 5.194 11.104 -13.625 1.00 31.06 184 PHE B CA 1
ATOM 4831 C C . PHE B 1 145 ? 5.033 9.673 -13.121 1.00 31.90 184 PHE B C 1
ATOM 4832 O O . PHE B 1 145 ? 4.832 9.445 -11.927 1.00 32.92 184 PHE B O 1
ATOM 4840 N N . ARG B 1 146 ? 5.140 8.714 -14.038 1.00 31.25 185 ARG B N 1
ATOM 4841 C CA . ARG B 1 146 ? 4.932 7.311 -13.704 1.00 30.20 185 ARG B CA 1
ATOM 4842 C C . ARG B 1 146 ? 5.873 6.274 -14.322 1.00 31.08 185 ARG B C 1
ATOM 4843 O O . ARG B 1 146 ? 6.775 6.591 -15.107 1.00 30.09 185 ARG B O 1
ATOM 4851 N N . ASP B 1 147 ? 5.624 5.021 -13.940 1.00 30.10 186 ASP B N 1
ATOM 4852 C CA . ASP B 1 147 ? 6.354 3.846 -14.414 1.00 29.37 186 ASP B CA 1
ATOM 4853 C C . ASP B 1 147 ? 7.857 3.835 -14.146 1.00 27.41 186 ASP B C 1
ATOM 4854 O O . ASP B 1 147 ? 8.654 3.775 -15.073 1.00 28.63 186 ASP B O 1
ATOM 4859 N N . PRO B 1 148 ? 8.265 3.863 -12.869 1.00 27.04 187 PRO B N 1
ATOM 4860 C CA . PRO B 1 148 ? 9.700 3.855 -12.567 1.00 25.23 187 PRO B CA 1
ATOM 4861 C C . PRO B 1 148 ? 10.402 2.520 -12.844 1.00 26.31 187 PRO B C 1
ATOM 4862 O O . PRO B 1 148 ? 9.943 1.461 -12.410 1.00 26.25 187 PRO B O 1
ATOM 4866 N N . LYS B 1 149 ? 11.518 2.576 -13.567 1.00 25.29 188 LYS B N 1
ATOM 4867 C CA . LYS B 1 149 ? 12.280 1.373 -13.877 1.00 24.99 188 LYS B CA 1
ATOM 4868 C C . LYS B 1 149 ? 13.606 1.489 -13.149 1.00 24.96 188 LYS B C 1
ATOM 4869 O O . LYS B 1 149 ? 14.366 2.434 -13.373 1.00 25.30 188 LYS B O 1
ATOM 4875 N N . ILE B 1 150 ? 13.873 0.524 -12.272 1.00 25.79 189 ILE B N 1
ATOM 4876 C CA . ILE B 1 150 ? 15.088 0.504 -11.460 1.00 26.27 189 ILE B CA 1
ATOM 4877 C C . ILE B 1 150 ? 16.183 -0.369 -12.055 1.00 27.91 189 ILE B C 1
ATOM 4878 O O . ILE B 1 150 ? 15.922 -1.475 -12.529 1.00 28.28 189 ILE B O 1
ATOM 4883 N N . HIS B 1 151 ? 17.416 0.126 -12.003 1.00 26.90 190 HIS B N 1
ATOM 4884 C CA . HIS B 1 151 ? 18.556 -0.601 -12.538 1.00 27.25 190 HIS B CA 1
ATOM 4885 C C . HIS B 1 151 ? 19.766 -0.428 -11.643 1.00 28.08 190 HIS B C 1
ATOM 4886 O O . HIS B 1 151 ? 20.034 0.670 -11.154 1.00 28.69 190 HIS B O 1
ATOM 4893 N N . TRP B 1 152 ? 20.500 -1.510 -11.424 1.00 28.30 191 TRP B N 1
ATOM 4894 C CA . TRP B 1 152 ? 21.696 -1.417 -10.612 1.00 29.42 191 TRP B CA 1
ATOM 4895 C C . TRP B 1 152 ? 22.884 -1.074 -11.498 1.00 29.71 191 TRP B C 1
ATOM 4896 O O . TRP B 1 152 ? 23.277 -1.862 -12.355 1.00 29.13 191 TRP B O 1
ATOM 4907 N N . ASP B 1 153 ? 23.438 0.113 -11.287 1.00 30.30 192 ASP B N 1
ATOM 4908 C CA . ASP B 1 153 ? 24.594 0.580 -12.034 1.00 32.41 192 ASP B CA 1
ATOM 4909 C C . ASP B 1 153 ? 25.843 -0.029 -11.391 1.00 34.13 192 ASP B C 1
ATOM 4910 O O . ASP B 1 153 ? 26.310 0.439 -10.353 1.00 35.65 192 ASP B O 1
ATOM 4915 N N . THR B 1 154 ? 26.384 -1.069 -12.010 1.00 35.63 193 THR B N 1
ATOM 4916 C CA . THR B 1 154 ? 27.564 -1.745 -11.474 1.00 36.66 193 THR B CA 1
ATOM 4917 C C . THR B 1 154 ? 28.811 -0.869 -11.396 1.00 36.64 193 THR B C 1
ATOM 4918 O O . THR B 1 154 ? 29.487 -0.829 -10.372 1.00 36.83 193 THR B O 1
ATOM 4922 N N . ALA B 1 155 ? 29.120 -0.173 -12.483 1.00 37.02 194 ALA B N 1
ATOM 4923 C CA . ALA B 1 155 ? 30.301 0.682 -12.524 1.00 36.46 194 ALA B CA 1
ATOM 4924 C C . ALA B 1 155 ? 30.310 1.718 -11.405 1.00 36.75 194 ALA B C 1
ATOM 4925 O O . ALA B 1 155 ? 31.362 2.026 -10.849 1.00 36.29 194 ALA B O 1
ATOM 4927 N N . ARG B 1 156 ? 29.141 2.250 -11.068 1.00 36.21 195 ARG B N 1
ATOM 4928 C CA . ARG B 1 156 ? 29.055 3.264 -10.025 1.00 36.45 195 ARG B CA 1
ATOM 4929 C C . ARG B 1 156 ? 28.564 2.728 -8.678 1.00 36.45 195 ARG B C 1
ATOM 4930 O O . ARG B 1 156 ? 28.512 3.467 -7.698 1.00 36.60 195 ARG B O 1
ATOM 4938 N N . GLY B 1 157 ? 28.203 1.449 -8.642 1.00 35.81 196 GLY B N 1
ATOM 4939 C CA . GLY B 1 157 ? 27.726 0.832 -7.415 1.00 34.98 196 GLY B CA 1
ATOM 4940 C C . GLY B 1 157 ? 26.546 1.524 -6.758 1.00 34.63 196 GLY B C 1
ATOM 4941 O O . GLY B 1 157 ? 26.553 1.748 -5.550 1.00 34.71 196 GLY B O 1
ATOM 4942 N N . GLU B 1 158 ? 25.525 1.858 -7.540 1.00 33.59 197 GLU B N 1
ATOM 4943 C CA . GLU B 1 158 ? 24.348 2.528 -6.993 1.00 33.12 197 GLU B CA 1
ATOM 4944 C C . GLU B 1 158 ? 23.128 2.234 -7.855 1.00 31.33 197 GLU B C 1
ATOM 4945 O O . GLU B 1 158 ? 23.259 1.731 -8.968 1.00 30.77 197 GLU B O 1
ATOM 4951 N N . TRP B 1 159 ? 21.945 2.554 -7.338 1.00 29.48 198 TRP B N 1
ATOM 4952 C CA . TRP B 1 159 ? 20.708 2.338 -8.079 1.00 29.24 198 TRP B CA 1
ATOM 4953 C C . TRP B 1 159 ? 20.359 3.560 -8.920 1.00 30.38 198 TRP B C 1
ATOM 4954 O O . TRP B 1 159 ? 20.541 4.704 -8.486 1.00 29.52 198 TRP B O 1
ATOM 4965 N N . VAL B 1 160 ? 19.864 3.319 -10.128 1.00 28.56 199 VAL B N 1
ATOM 4966 C CA . VAL B 1 160 ? 19.439 4.407 -10.988 1.00 28.75 199 VAL B CA 1
ATOM 4967 C C . VAL B 1 160 ? 18.016 4.055 -11.381 1.00 30.30 199 VAL B C 1
ATOM 4968 O O . VAL B 1 160 ? 17.693 2.887 -11.600 1.00 31.54 199 VAL B O 1
ATOM 4972 N N . CYS B 1 161 ? 17.162 5.064 -11.448 1.00 29.80 200 CYS B N 1
ATOM 4973 C CA . CYS B 1 161 ? 15.771 4.849 -11.783 1.00 30.75 200 CYS B CA 1
ATOM 4974 C C . CYS B 1 161 ? 15.289 5.862 -12.809 1.00 29.68 200 CYS B C 1
ATOM 4975 O O . CYS B 1 161 ? 15.530 7.058 -12.667 1.00 30.01 200 CYS B O 1
ATOM 4978 N N . VAL B 1 162 ? 14.608 5.379 -13.844 1.00 28.93 201 VAL B N 1
ATOM 4979 C CA . VAL B 1 162 ? 14.082 6.259 -14.878 1.00 27.10 201 VAL B CA 1
ATOM 4980 C C . VAL B 1 162 ? 12.564 6.311 -14.768 1.00 27.62 201 VAL B C 1
ATOM 4981 O O . VAL B 1 162 ? 11.907 5.284 -14.611 1.00 27.38 201 VAL B O 1
ATOM 4985 N N . ILE B 1 163 ? 12.009 7.516 -14.839 1.00 28.09 202 ILE B N 1
ATOM 4986 C CA . ILE B 1 163 ? 10.567 7.687 -14.738 1.00 28.95 202 ILE B CA 1
ATOM 4987 C C . ILE B 1 163 ? 10.030 8.371 -15.986 1.00 28.52 202 ILE B C 1
ATOM 4988 O O . ILE B 1 163 ? 10.614 9.338 -16.476 1.00 28.96 202 ILE B O 1
ATOM 4993 N N . GLY B 1 164 ? 8.921 7.856 -16.503 1.00 27.88 203 GLY B N 1
ATOM 4994 C CA . GLY B 1 164 ? 8.335 8.430 -17.699 1.00 28.26 203 GLY B CA 1
ATOM 4995 C C . GLY B 1 164 ? 7.569 9.712 -17.439 1.00 29.50 203 GLY B C 1
ATOM 4996 O O . GLY B 1 164 ? 6.781 9.798 -16.492 1.00 29.35 203 GLY B O 1
ATOM 4997 N N . ARG B 1 165 ? 7.800 10.715 -18.278 1.00 29.00 204 ARG B N 1
ATOM 4998 C CA . ARG B 1 165 ? 7.109 11.992 -18.142 1.00 29.21 204 ARG B CA 1
ATOM 4999 C C . ARG B 1 165 ? 6.628 12.428 -19.521 1.00 30.88 204 ARG B C 1
ATOM 5000 O O . ARG B 1 165 ? 6.883 11.740 -20.508 1.00 28.89 204 ARG B O 1
ATOM 5008 N N . LEU B 1 166 ? 5.929 13.555 -19.598 1.00 31.04 205 LEU B N 1
ATOM 5009 C CA . LEU B 1 166 ? 5.410 14.027 -20.877 1.00 30.91 205 LEU B CA 1
ATOM 5010 C C . LEU B 1 166 ? 6.511 14.402 -21.868 1.00 31.11 205 LEU B C 1
ATOM 5011 O O . LEU B 1 166 ? 7.166 15.437 -21.735 1.00 30.56 205 LEU B O 1
ATOM 5016 N N . ARG B 1 167 ? 6.703 13.543 -22.863 1.00 30.49 206 ARG B N 1
ATOM 5017 C CA . ARG B 1 167 ? 7.701 13.749 -23.906 1.00 30.99 206 ARG B CA 1
ATOM 5018 C C . ARG B 1 167 ? 9.146 13.870 -23.428 1.00 31.15 206 ARG B C 1
ATOM 5019 O O . ARG B 1 167 ? 9.977 14.492 -24.086 1.00 30.60 206 ARG B O 1
ATOM 5027 N N . TYR B 1 168 ? 9.441 13.282 -22.275 1.00 30.40 207 TYR B N 1
ATOM 5028 C CA . TYR B 1 168 ? 10.800 13.283 -21.757 1.00 30.34 207 TYR B CA 1
ATOM 5029 C C . TYR B 1 168 ? 10.881 12.281 -20.615 1.00 30.15 207 TYR B C 1
ATOM 5030 O O . TYR B 1 168 ? 9.856 11.787 -20.148 1.00 30.09 207 TYR B O 1
ATOM 5039 N N . ALA B 1 169 ? 12.096 11.950 -20.193 1.00 29.65 208 ALA B N 1
ATOM 5040 C CA . ALA B 1 169 ? 12.272 10.996 -19.108 1.00 28.36 208 ALA B CA 1
ATOM 5041 C C . ALA B 1 169 ? 13.141 11.591 -18.007 1.00 28.19 208 ALA B C 1
ATOM 5042 O O . ALA B 1 169 ? 14.136 12.265 -18.284 1.00 28.36 208 ALA B O 1
ATOM 5044 N N . ALA B 1 170 ? 12.759 11.338 -16.758 1.00 27.89 209 ALA B N 1
ATOM 5045 C CA . ALA B 1 170 ? 13.499 11.847 -15.608 1.00 26.27 209 ALA B CA 1
ATOM 5046 C C . ALA B 1 170 ? 14.310 10.724 -14.961 1.00 27.73 209 ALA B C 1
ATOM 5047 O O . ALA B 1 170 ? 13.887 9.563 -14.965 1.00 28.16 209 ALA B O 1
ATOM 5049 N N . PHE B 1 171 ? 15.475 11.074 -14.416 1.00 26.73 210 PHE B N 1
ATOM 5050 C CA . PHE B 1 171 ? 16.350 10.102 -13.774 1.00 28.35 210 PHE B CA 1
ATOM 5051 C C . PHE B 1 171 ? 16.659 10.447 -12.326 1.00 29.38 210 PHE B C 1
ATOM 5052 O O . PHE B 1 171 ? 16.763 11.618 -11.957 1.00 29.03 210 PHE B O 1
ATOM 5060 N N . TYR B 1 172 ? 16.812 9.406 -11.514 1.00 30.66 211 TYR B N 1
ATOM 5061 C CA . TYR B 1 172 ? 17.127 9.548 -10.097 1.00 30.34 211 TYR B CA 1
ATOM 5062 C C . TYR B 1 172 ? 18.113 8.458 -9.704 1.00 30.43 211 TYR B C 1
ATOM 5063 O O . TYR B 1 172 ? 18.059 7.349 -10.228 1.00 32.04 211 TYR B O 1
ATOM 5072 N N . THR B 1 173 ? 19.015 8.773 -8.784 1.00 30.35 212 THR B N 1
ATOM 5073 C CA . THR B 1 173 ? 19.968 7.789 -8.305 1.00 29.73 212 THR B CA 1
ATOM 5074 C C . THR B 1 173 ? 19.748 7.626 -6.809 1.00 30.51 212 THR B C 1
ATOM 5075 O O . THR B 1 173 ? 19.215 8.523 -6.139 1.00 29.95 212 THR B O 1
ATOM 5079 N N . SER B 1 174 ? 20.157 6.479 -6.286 1.00 29.99 213 SER B N 1
ATOM 5080 C CA . SER B 1 174 ? 19.984 6.195 -4.874 1.00 30.55 213 SER B CA 1
ATOM 5081 C C . SER B 1 174 ? 20.841 5.029 -4.421 1.00 31.24 213 SER B C 1
ATOM 5082 O O . SER B 1 174 ? 21.088 4.092 -5.182 1.00 31.17 213 SER B O 1
ATOM 5085 N N . PRO B 1 175 ? 21.305 5.074 -3.166 1.00 31.18 214 PRO B N 1
ATOM 5086 C CA . PRO B 1 175 ? 22.136 4.008 -2.612 1.00 31.90 214 PRO B CA 1
ATOM 5087 C C . PRO B 1 175 ? 21.313 2.932 -1.901 1.00 32.35 214 PRO B C 1
ATOM 5088 O O . PRO B 1 175 ? 21.794 1.823 -1.680 1.00 33.24 214 PRO B O 1
ATOM 5092 N N . ASN B 1 176 ? 20.066 3.247 -1.567 1.00 32.82 215 ASN B N 1
ATOM 5093 C CA . ASN B 1 176 ? 19.238 2.300 -0.824 1.00 34.42 215 ASN B CA 1
ATOM 5094 C C . ASN B 1 176 ? 17.812 2.064 -1.312 1.00 33.58 215 ASN B C 1
ATOM 5095 O O . ASN B 1 176 ? 17.044 1.383 -0.637 1.00 34.55 215 ASN B O 1
ATOM 5100 N N . LEU B 1 177 ? 17.456 2.629 -2.460 1.00 33.10 216 LEU B N 1
ATOM 5101 C CA . LEU B 1 177 ? 16.115 2.465 -3.027 1.00 33.87 216 LEU B CA 1
ATOM 5102 C C . LEU B 1 177 ? 15.041 3.272 -2.300 1.00 33.85 216 LEU B C 1
ATOM 5103 O O . LEU B 1 177 ? 13.874 3.241 -2.690 1.00 33.62 216 LEU B O 1
ATOM 5108 N N . ARG B 1 178 ? 15.436 3.990 -1.250 1.00 34.88 217 ARG B N 1
ATOM 5109 C CA . ARG B 1 178 ? 14.500 4.807 -0.474 1.00 36.02 217 ARG B CA 1
ATOM 5110 C C . ARG B 1 178 ? 14.784 6.301 -0.627 1.00 36.20 217 ARG B C 1
ATOM 5111 O O . ARG B 1 178 ? 13.866 7.105 -0.789 1.00 35.93 217 ARG B O 1
ATOM 5119 N N . ASP B 1 179 ? 16.062 6.661 -0.574 1.00 35.17 218 ASP B N 1
ATOM 5120 C CA . ASP B 1 179 ? 16.496 8.047 -0.707 1.00 35.08 218 ASP B CA 1
ATOM 5121 C C . ASP B 1 179 ? 16.950 8.303 -2.144 1.00 34.46 218 ASP B C 1
ATOM 5122 O O . ASP B 1 179 ? 18.029 7.867 -2.547 1.00 34.40 218 ASP B O 1
ATOM 5127 N N . TRP B 1 180 ? 16.129 9.016 -2.911 1.00 33.36 219 TRP B N 1
ATOM 5128 C CA . TRP B 1 180 ? 16.449 9.294 -4.306 1.00 33.89 219 TRP B CA 1
ATOM 5129 C C . TRP B 1 180 ? 16.879 10.722 -4.605 1.00 33.80 219 TRP B C 1
ATOM 5130 O O . TRP B 1 180 ? 16.295 11.675 -4.098 1.00 33.68 219 TRP B O 1
ATOM 5141 N N . THR B 1 181 ? 17.898 10.851 -5.452 1.00 33.83 220 THR B N 1
ATOM 5142 C CA . THR B 1 181 ? 18.434 12.150 -5.850 1.00 33.06 220 THR B CA 1
ATOM 5143 C C . THR B 1 181 ? 18.118 12.418 -7.320 1.00 33.08 220 THR B C 1
ATOM 5144 O O . THR B 1 181 ? 18.503 11.641 -8.192 1.00 33.35 220 THR B O 1
ATOM 5148 N N . LEU B 1 182 ? 17.426 13.521 -7.589 1.00 33.24 221 LEU B N 1
ATOM 5149 C CA . LEU B 1 182 ? 17.049 13.889 -8.951 1.00 32.61 221 LEU B CA 1
ATOM 5150 C C . LEU B 1 182 ? 18.254 14.216 -9.826 1.00 33.56 221 LEU B C 1
ATOM 5151 O O . LEU B 1 182 ? 19.153 14.954 -9.417 1.00 33.71 221 LEU B O 1
ATOM 5156 N N . ARG B 1 183 ? 18.267 13.657 -11.032 1.00 33.10 222 ARG B N 1
ATOM 5157 C CA . ARG B 1 183 ? 19.356 13.891 -11.967 1.00 34.10 222 ARG B CA 1
ATOM 5158 C C . ARG B 1 183 ? 18.884 14.640 -13.209 1.00 34.54 222 ARG B C 1
ATOM 5159 O O . ARG B 1 183 ? 17.818 15.251 -13.210 1.00 35.75 222 ARG B O 1
ATOM 5167 N N . ARG B 1 184 ? 19.684 14.579 -14.266 1.00 35.85 223 ARG B N 1
ATOM 5168 C CA . ARG B 1 184 ? 19.386 15.272 -15.513 1.00 37.89 223 ARG B CA 1
ATOM 5169 C C . ARG B 1 184 ? 18.360 14.547 -16.380 1.00 36.42 223 ARG B C 1
ATOM 5170 O O . ARG B 1 184 ? 18.450 13.335 -16.574 1.00 35.21 223 ARG B O 1
ATOM 5178 N N . ASN B 1 185 ? 17.394 15.297 -16.909 1.00 34.66 224 ASN B N 1
ATOM 5179 C CA . ASN B 1 185 ? 16.368 14.724 -17.777 1.00 33.03 224 ASN B CA 1
ATOM 5180 C C . ASN B 1 185 ? 16.966 14.295 -19.115 1.00 32.88 224 ASN B C 1
ATOM 5181 O O . ASN B 1 185 ? 18.050 14.734 -19.500 1.00 32.41 224 ASN B O 1
ATOM 5186 N N . PHE B 1 186 ? 16.242 13.430 -19.817 1.00 32.15 225 PHE B N 1
ATOM 5187 C CA . PHE B 1 186 ? 16.646 12.977 -21.136 1.00 32.14 225 PHE B CA 1
ATOM 5188 C C . PHE B 1 186 ? 15.600 13.513 -22.092 1.00 32.46 225 PHE B C 1
ATOM 5189 O O . PHE B 1 186 ? 14.408 13.261 -21.919 1.00 32.43 225 PHE B O 1
ATOM 5197 N N . ASP B 1 187 ? 16.042 14.265 -23.091 1.00 33.84 226 ASP B N 1
ATOM 5198 C CA . ASP B 1 187 ? 15.124 14.807 -24.075 1.00 33.49 226 ASP B CA 1
ATOM 5199 C C . ASP B 1 187 ? 15.460 14.277 -25.452 1.00 32.65 226 ASP B C 1
ATOM 5200 O O . ASP B 1 187 ? 16.598 13.908 -25.721 1.00 32.05 226 ASP B O 1
ATOM 5205 N N . TYR B 1 188 ? 14.453 14.227 -26.314 1.00 33.04 227 TYR B N 1
ATOM 5206 C CA . TYR B 1 188 ? 14.631 13.773 -27.683 1.00 32.73 227 TYR B CA 1
ATOM 5207 C C . TYR B 1 188 ? 13.912 14.765 -28.591 1.00 33.72 227 TYR B C 1
ATOM 5208 O O . TYR B 1 188 ? 12.856 15.291 -28.237 1.00 33.05 227 TYR B O 1
ATOM 5217 N N . PRO B 1 189 ? 14.480 15.027 -29.778 1.00 35.50 228 PRO B N 1
ATOM 5218 C CA . PRO B 1 189 ? 13.997 15.949 -30.814 1.00 35.11 228 PRO B CA 1
ATOM 5219 C C . PRO B 1 189 ? 12.574 15.826 -31.337 1.00 36.66 228 PRO B C 1
ATOM 5220 O O . PRO B 1 189 ? 11.833 16.812 -31.385 1.00 38.89 228 PRO B O 1
ATOM 5224 N N . ASN B 1 190 ? 12.196 14.621 -31.741 1.00 36.37 229 ASN B N 1
ATOM 5225 C CA . ASN B 1 190 ? 10.887 14.395 -32.339 1.00 36.12 229 ASN B CA 1
ATOM 5226 C C . ASN B 1 190 ? 9.774 14.004 -31.365 1.00 37.53 229 ASN B C 1
ATOM 5227 O O . ASN B 1 190 ? 9.558 12.818 -31.094 1.00 36.69 229 ASN B O 1
ATOM 5232 N N . HIS B 1 191 ? 9.052 15.006 -30.861 1.00 36.74 230 HIS B N 1
ATOM 5233 C CA . HIS B 1 191 ? 7.971 14.766 -29.909 1.00 35.03 230 HIS B CA 1
ATOM 5234 C C . HIS B 1 191 ? 6.718 14.113 -30.479 1.00 34.32 230 HIS B C 1
ATOM 5235 O O . HIS B 1 191 ? 5.878 13.620 -29.726 1.00 34.23 230 HIS B O 1
ATOM 5242 N N . ALA B 1 192 ? 6.587 14.105 -31.799 1.00 32.92 231 ALA B N 1
ATOM 5243 C CA . ALA B 1 192 ? 5.433 13.475 -32.433 1.00 33.16 231 ALA B CA 1
ATOM 5244 C C . ALA B 1 192 ? 5.589 11.957 -32.327 1.00 32.64 231 ALA B C 1
ATOM 5245 O O . ALA B 1 192 ? 4.765 11.196 -32.829 1.00 33.56 231 ALA B O 1
ATOM 5247 N N . LEU B 1 193 ? 6.657 11.539 -31.657 1.00 33.69 232 LEU B N 1
ATOM 5248 C CA . LEU B 1 193 ? 7.002 10.134 -31.449 1.00 33.10 232 LEU B CA 1
ATOM 5249 C C . LEU B 1 193 ? 6.227 9.488 -30.296 1.00 34.22 232 LEU B C 1
ATOM 5250 O O . LEU B 1 193 ? 5.941 8.297 -30.329 1.00 34.97 232 LEU B O 1
ATOM 5255 N N . GLY B 1 194 ? 5.889 10.271 -29.278 1.00 34.91 233 GLY B N 1
ATOM 5256 C CA . GLY B 1 194 ? 5.189 9.718 -28.128 1.00 37.13 233 GLY B CA 1
ATOM 5257 C C . GLY B 1 194 ? 5.877 10.234 -26.884 1.00 36.62 233 GLY B C 1
ATOM 5258 O O . GLY B 1 194 ? 7.063 10.563 -26.941 1.00 36.39 233 GLY B O 1
ATOM 5259 N N . GLY B 1 195 ? 5.161 10.272 -25.760 1.00 39.11 234 GLY B N 1
ATOM 5260 C CA . GLY B 1 195 ? 5.712 10.839 -24.533 1.00 36.19 234 GLY B CA 1
ATOM 5261 C C . GLY B 1 195 ? 6.321 10.030 -23.408 1.00 37.45 234 GLY B C 1
ATOM 5262 O O . GLY B 1 195 ? 6.323 10.481 -22.273 1.00 40.71 234 GLY B O 1
ATOM 5263 N N . ILE B 1 196 ? 6.831 8.842 -23.685 1.00 39.07 235 ILE B N 1
ATOM 5264 C CA . ILE B 1 196 ? 7.476 8.036 -22.642 1.00 35.63 235 ILE B CA 1
ATOM 5265 C C . ILE B 1 196 ? 6.638 7.443 -21.506 1.00 34.95 235 ILE B C 1
ATOM 5266 O O . ILE B 1 196 ? 6.380 8.094 -20.491 1.00 33.90 235 ILE B O 1
ATOM 5271 N N . GLU B 1 197 ? 6.230 6.192 -21.690 1.00 33.67 236 GLU B N 1
ATOM 5272 C CA . GLU B 1 197 ? 5.500 5.450 -20.674 1.00 33.07 236 GLU B CA 1
ATOM 5273 C C . GLU B 1 197 ? 6.265 4.135 -20.566 1.00 31.94 236 GLU B C 1
ATOM 5274 O O . GLU B 1 197 ? 6.921 3.719 -21.524 1.00 30.32 236 GLU B O 1
ATOM 5280 N N . CYS B 1 198 ? 6.215 3.501 -19.400 1.00 30.00 237 CYS B N 1
ATOM 5281 C CA . CYS B 1 198 ? 6.910 2.233 -19.195 1.00 29.01 237 CYS B CA 1
ATOM 5282 C C . CYS B 1 198 ? 8.337 2.265 -19.747 1.00 27.52 237 CYS B C 1
ATOM 5283 O O . CYS B 1 198 ? 8.719 1.433 -20.574 1.00 27.01 237 CYS B O 1
ATOM 5286 N N . PRO B 1 199 ? 9.145 3.230 -19.294 1.00 26.43 238 PRO B N 1
ATOM 5287 C CA . PRO B 1 199 ? 10.523 3.323 -19.774 1.00 25.52 238 PRO B CA 1
ATOM 5288 C C . PRO B 1 199 ? 11.330 2.097 -19.391 1.00 25.90 238 PRO B C 1
ATOM 5289 O O . PRO B 1 199 ? 11.018 1.413 -18.419 1.00 25.43 238 PRO B O 1
ATOM 5293 N N . ASP B 1 200 ? 12.369 1.820 -20.167 1.00 24.33 239 ASP B N 1
ATOM 5294 C CA . ASP B 1 200 ? 13.225 0.684 -19.889 1.00 23.49 239 ASP B CA 1
ATOM 5295 C C . ASP B 1 200 ? 14.660 1.190 -19.805 1.00 21.59 239 ASP B C 1
ATOM 5296 O O . ASP B 1 200 ? 15.045 2.116 -20.518 1.00 21.77 239 ASP B O 1
ATOM 5301 N N . LEU B 1 201 ? 15.441 0.590 -18.921 1.00 20.79 240 LEU B N 1
ATOM 5302 C CA . LEU B 1 201 ? 16.827 0.983 -18.751 1.00 21.62 240 LEU B CA 1
ATOM 5303 C C . LEU B 1 201 ? 17.623 -0.255 -18.354 1.00 22.52 240 LEU B C 1
ATOM 5304 O O . LEU B 1 201 ? 17.303 -0.921 -17.364 1.00 22.40 240 LEU B O 1
ATOM 5309 N N . PHE B 1 202 ? 18.652 -0.571 -19.132 1.00 21.27 241 PHE B N 1
ATOM 5310 C CA . PHE B 1 202 ? 19.472 -1.735 -18.838 1.00 21.40 241 PHE B CA 1
ATOM 5311 C C . PHE B 1 202 ? 20.805 -1.692 -19.553 1.00 22.07 241 PHE B C 1
ATOM 5312 O O . PHE B 1 202 ? 21.042 -0.847 -20.417 1.00 21.44 241 PHE B O 1
ATOM 5320 N N . GLU B 1 203 ? 21.681 -2.605 -19.163 1.00 22.29 242 GLU B N 1
ATOM 5321 C CA . GLU B 1 203 ? 22.986 -2.732 -19.773 1.00 23.25 242 GLU B CA 1
ATOM 5322 C C . GLU B 1 203 ? 23.020 -4.100 -20.415 1.00 22.59 242 GLU B C 1
ATOM 5323 O O . GLU B 1 203 ? 22.484 -5.060 -19.867 1.00 23.04 242 GLU B O 1
ATOM 5329 N N . ILE B 1 204 ? 23.640 -4.187 -21.583 1.00 23.32 243 ILE B N 1
ATOM 5330 C CA . ILE B 1 204 ? 23.744 -5.450 -22.291 1.00 21.97 243 ILE B CA 1
ATOM 5331 C C . ILE B 1 204 ? 25.062 -5.481 -23.048 1.00 22.52 243 ILE B C 1
ATOM 5332 O O . ILE B 1 204 ? 25.582 -4.432 -23.447 1.00 21.37 243 ILE B O 1
ATOM 5337 N N . THR B 1 205 ? 25.609 -6.680 -23.221 1.00 21.99 244 THR B N 1
ATOM 5338 C CA . THR B 1 205 ? 26.866 -6.849 -23.936 1.00 22.34 244 THR B CA 1
ATOM 5339 C C . THR B 1 205 ? 26.584 -7.305 -25.359 1.00 22.27 244 THR B C 1
ATOM 5340 O O . THR B 1 205 ? 25.801 -8.228 -25.574 1.00 23.31 244 THR B O 1
ATOM 5344 N N . ALA B 1 206 ? 27.227 -6.659 -26.326 1.00 23.25 245 ALA B N 1
ATOM 5345 C CA . ALA B 1 206 ? 27.031 -6.995 -27.733 1.00 22.74 245 ALA B CA 1
ATOM 5346 C C . ALA B 1 206 ? 27.829 -8.225 -28.163 1.00 23.49 245 ALA B C 1
ATOM 5347 O O . ALA B 1 206 ? 28.628 -8.764 -27.397 1.00 22.51 245 ALA B O 1
ATOM 5349 N N . ASP B 1 207 ? 27.612 -8.655 -29.402 1.00 25.23 246 ASP B N 1
ATOM 5350 C CA . ASP B 1 207 ? 28.292 -9.827 -29.939 1.00 26.06 246 ASP B CA 1
ATOM 5351 C C . ASP B 1 207 ? 29.785 -9.611 -30.168 1.00 27.34 246 ASP B C 1
ATOM 5352 O O . ASP B 1 207 ? 30.496 -10.536 -30.556 1.00 28.16 246 ASP B O 1
ATOM 5357 N N . ASP B 1 208 ? 30.265 -8.397 -29.915 1.00 27.82 247 ASP B N 1
ATOM 5358 C CA . ASP B 1 208 ? 31.686 -8.102 -30.076 1.00 27.15 247 ASP B CA 1
ATOM 5359 C C . ASP B 1 208 ? 32.325 -7.921 -28.697 1.00 27.25 247 ASP B C 1
ATOM 5360 O O . ASP B 1 208 ? 33.493 -7.552 -28.579 1.00 25.90 247 ASP B O 1
ATOM 5365 N N . GLY B 1 209 ? 31.543 -8.171 -27.653 1.00 26.30 248 GLY B N 1
ATOM 5366 C CA . GLY B 1 209 ? 32.060 -8.056 -26.304 1.00 26.97 248 GLY B CA 1
ATOM 5367 C C . GLY B 1 209 ? 31.968 -6.685 -25.663 1.00 27.61 248 GLY B C 1
ATOM 5368 O O . GLY B 1 209 ? 32.305 -6.534 -24.494 1.00 29.90 248 GLY B O 1
ATOM 5369 N N . THR B 1 210 ? 31.516 -5.682 -26.405 1.00 27.42 249 THR B N 1
ATOM 5370 C CA . THR B 1 210 ? 31.402 -4.338 -25.846 1.00 25.78 249 THR B CA 1
ATOM 5371 C C . THR B 1 210 ? 30.112 -4.160 -25.031 1.00 27.01 249 THR B C 1
ATOM 5372 O O . THR B 1 210 ? 29.077 -4.759 -25.346 1.00 24.03 249 THR B O 1
ATOM 5376 N N . ARG B 1 211 ? 30.191 -3.340 -23.981 1.00 28.02 250 ARG B N 1
ATOM 5377 C CA . ARG B 1 211 ? 29.056 -3.060 -23.098 1.00 28.34 250 ARG B CA 1
ATOM 5378 C C . ARG B 1 211 ? 28.330 -1.808 -23.544 1.00 28.11 250 ARG B C 1
ATOM 5379 O O . ARG B 1 211 ? 28.954 -0.853 -24.005 1.00 28.60 250 ARG B O 1
ATOM 5387 N N . HIS B 1 212 ? 27.011 -1.812 -23.390 1.00 27.07 251 HIS B N 1
ATOM 5388 C CA . HIS B 1 212 ? 26.185 -0.684 -23.798 1.00 26.73 251 HIS B CA 1
ATOM 5389 C C . HIS B 1 212 ? 24.959 -0.505 -22.906 1.00 26.89 251 HIS B C 1
ATOM 5390 O O . HIS B 1 212 ? 24.470 -1.458 -22.292 1.00 26.31 251 HIS B O 1
ATOM 5397 N N . TRP B 1 213 ? 24.471 0.729 -22.838 1.00 24.88 252 TRP B N 1
ATOM 5398 C CA . TRP B 1 213 ? 23.271 1.024 -22.073 1.00 23.32 252 TRP B CA 1
ATOM 5399 C C . TRP B 1 213 ? 22.160 1.170 -23.099 1.00 23.13 252 TRP B C 1
ATOM 5400 O O . TRP B 1 213 ? 22.404 1.546 -24.253 1.00 22.47 252 TRP B O 1
ATOM 5411 N N . VAL B 1 214 ? 20.943 0.862 -22.682 1.00 21.29 253 VAL B N 1
ATOM 5412 C CA . VAL B 1 214 ? 19.803 1.009 -23.559 1.00 20.57 253 VAL B CA 1
ATOM 5413 C C . VAL B 1 214 ? 18.721 1.715 -22.766 1.00 21.84 253 VAL B C 1
ATOM 5414 O O . VAL B 1 214 ? 18.439 1.347 -21.623 1.00 21.85 253 VAL B O 1
ATOM 5418 N N . LEU B 1 215 ? 18.157 2.762 -23.361 1.00 22.13 254 LEU B N 1
ATOM 5419 C CA . LEU B 1 215 ? 17.057 3.506 -22.754 1.00 22.63 254 LEU B CA 1
ATOM 5420 C C . LEU B 1 215 ? 15.919 3.293 -23.730 1.00 22.62 254 LEU B C 1
ATOM 5421 O O . LEU B 1 215 ? 16.075 3.528 -24.929 1.00 23.84 254 LEU B O 1
ATOM 5426 N N . ALA B 1 216 ? 14.780 2.832 -23.239 1.00 22.78 255 ALA B N 1
ATOM 5427 C CA . ALA B 1 216 ? 13.657 2.593 -24.129 1.00 22.38 255 ALA B CA 1
ATOM 5428 C C . ALA B 1 216 ? 12.346 3.001 -23.485 1.00 22.22 255 ALA B C 1
ATOM 5429 O O . ALA B 1 216 ? 12.325 3.412 -22.324 1.00 23.07 255 ALA B O 1
ATOM 5431 N N . ALA B 1 217 ? 11.254 2.889 -24.238 1.00 20.94 256 ALA B N 1
ATOM 5432 C CA . ALA B 1 217 ? 9.946 3.256 -23.719 1.00 22.22 256 ALA B CA 1
ATOM 5433 C C . ALA B 1 217 ? 8.823 2.934 -24.698 1.00 23.10 256 ALA B C 1
ATOM 5434 O O . ALA B 1 217 ? 9.067 2.733 -25.891 1.00 23.89 256 ALA B O 1
ATOM 5436 N N . SER B 1 218 ? 7.595 2.863 -24.185 1.00 23.53 257 SER B N 1
ATOM 5437 C CA . SER B 1 218 ? 6.435 2.619 -25.039 1.00 25.77 257 SER B CA 1
ATOM 5438 C C . SER B 1 218 ? 6.059 3.968 -25.645 1.00 26.20 257 SER B C 1
ATOM 5439 O O . SER B 1 218 ? 5.987 4.987 -24.939 1.00 23.76 257 SER B O 1
ATOM 5442 N N . MET B 1 219 ? 5.825 3.972 -26.951 1.00 26.13 258 MET B N 1
ATOM 5443 C CA . MET B 1 219 ? 5.528 5.205 -27.664 1.00 29.77 258 MET B CA 1
ATOM 5444 C C . MET B 1 219 ? 4.208 5.190 -28.409 1.00 29.70 258 MET B C 1
ATOM 5445 O O . MET B 1 219 ? 3.421 4.256 -28.294 1.00 31.41 258 MET B O 1
ATOM 5450 N N . ASP B 1 220 ? 3.985 6.255 -29.172 1.00 31.30 259 ASP B N 1
ATOM 5451 C CA . ASP B 1 220 ? 2.793 6.417 -29.995 1.00 32.05 259 ASP B CA 1
ATOM 5452 C C . ASP B 1 220 ? 3.187 7.312 -31.172 1.00 32.39 259 ASP B C 1
ATOM 5453 O O . ASP B 1 220 ? 2.952 8.519 -31.153 1.00 32.52 259 ASP B O 1
ATOM 5458 N N . ALA B 1 221 ? 3.791 6.716 -32.194 1.00 31.40 260 ALA B N 1
ATOM 5459 C CA . ALA B 1 221 ? 4.232 7.476 -33.354 1.00 30.50 260 ALA B CA 1
ATOM 5460 C C . ALA B 1 221 ? 3.337 7.243 -34.566 1.00 30.96 260 ALA B C 1
ATOM 5461 O O . ALA B 1 221 ? 3.758 7.431 -35.706 1.00 32.06 260 ALA B O 1
ATOM 5463 N N . TYR B 1 222 ? 2.099 6.838 -34.317 1.00 30.40 261 TYR B N 1
ATOM 5464 C CA . TYR B 1 222 ? 1.156 6.578 -35.392 1.00 31.67 261 TYR B CA 1
ATOM 5465 C C . TYR B 1 222 ? 0.947 7.803 -36.288 1.00 32.28 261 TYR B C 1
ATOM 5466 O O . TYR B 1 222 ? 0.770 7.675 -37.503 1.00 30.75 261 TYR B O 1
ATOM 5475 N N . GLY B 1 223 ? 0.969 8.984 -35.676 1.00 32.39 262 GLY B N 1
ATOM 5476 C CA . GLY B 1 223 ? 0.767 10.219 -36.414 1.00 31.23 262 GLY B CA 1
ATOM 5477 C C . GLY B 1 223 ? 1.784 10.456 -37.509 1.00 31.92 262 GLY B C 1
ATOM 5478 O O . GLY B 1 223 ? 1.467 11.070 -38.529 1.00 32.43 262 GLY B O 1
ATOM 5479 N N . ILE B 1 224 ? 3.010 9.981 -37.306 1.00 30.09 263 ILE B N 1
ATOM 5480 C CA . ILE B 1 224 ? 4.051 10.154 -38.307 1.00 29.03 263 ILE B CA 1
ATOM 5481 C C . ILE B 1 224 ? 4.360 8.835 -39.001 1.00 29.06 263 ILE B C 1
ATOM 5482 O O . ILE B 1 224 ? 5.479 8.609 -39.471 1.00 28.30 263 ILE B O 1
ATOM 5487 N N . GLY B 1 225 ? 3.355 7.967 -39.051 1.00 28.50 264 GLY B N 1
ATOM 5488 C CA . GLY B 1 225 ? 3.501 6.680 -39.711 1.00 28.68 264 GLY B CA 1
ATOM 5489 C C . GLY B 1 225 ? 4.460 5.686 -39.083 1.00 28.55 264 GLY B C 1
ATOM 5490 O O . GLY B 1 225 ? 4.922 4.770 -39.762 1.00 30.41 264 GLY B O 1
ATOM 5491 N N . LEU B 1 226 ? 4.775 5.853 -37.804 1.00 26.65 265 LEU B N 1
ATOM 5492 C CA . LEU B 1 226 ? 5.681 4.927 -37.133 1.00 27.20 265 LEU B CA 1
ATOM 5493 C C . LEU B 1 226 ? 4.903 4.087 -36.116 1.00 27.61 265 LEU B C 1
ATOM 5494 O O . LEU B 1 226 ? 3.731 4.358 -35.858 1.00 28.44 265 LEU B O 1
ATOM 5499 N N . PRO B 1 227 ? 5.537 3.056 -35.528 1.00 27.65 266 PRO B N 1
ATOM 5500 C CA . PRO B 1 227 ? 4.862 2.189 -34.549 1.00 25.92 266 PRO B CA 1
ATOM 5501 C C . PRO B 1 227 ? 4.374 2.817 -33.242 1.00 26.04 266 PRO B C 1
ATOM 5502 O O . PRO B 1 227 ? 4.798 3.904 -32.849 1.00 25.21 266 PRO B O 1
ATOM 5506 N N . MET B 1 228 ? 3.471 2.098 -32.581 1.00 24.31 267 MET B N 1
ATOM 5507 C CA . MET B 1 228 ? 2.911 2.493 -31.293 1.00 24.81 267 MET B CA 1
ATOM 5508 C C . MET B 1 228 ? 3.362 1.403 -30.320 1.00 24.02 267 MET B C 1
ATOM 5509 O O . MET B 1 228 ? 2.591 0.938 -29.478 1.00 21.25 267 MET B O 1
ATOM 5514 N N . THR B 1 229 ? 4.617 0.991 -30.444 1.00 22.13 268 THR B N 1
ATOM 5515 C CA . THR B 1 229 ? 5.120 -0.066 -29.593 1.00 19.72 268 THR B CA 1
ATOM 5516 C C . THR B 1 229 ? 6.270 0.329 -28.676 1.00 20.23 268 THR B C 1
ATOM 5517 O O . THR B 1 229 ? 6.089 1.130 -27.758 1.00 20.53 268 THR B O 1
ATOM 5521 N N . TYR B 1 230 ? 7.451 -0.222 -28.936 1.00 19.85 269 TYR B N 1
ATOM 5522 C CA . TYR B 1 230 ? 8.623 0.021 -28.100 1.00 20.77 269 TYR B CA 1
ATOM 5523 C C . TYR B 1 230 ? 9.809 0.517 -28.921 1.00 20.15 269 TYR B C 1
ATOM 5524 O O . TYR B 1 230 ? 10.235 -0.122 -29.875 1.00 22.20 269 TYR B O 1
ATOM 5533 N N . ALA B 1 231 ? 10.332 1.675 -28.540 1.00 21.12 270 ALA B N 1
ATOM 5534 C CA . ALA B 1 231 ? 11.464 2.278 -29.231 1.00 21.34 270 ALA B CA 1
ATOM 5535 C C . ALA B 1 231 ? 12.605 2.413 -28.235 1.00 21.21 270 ALA B C 1
ATOM 5536 O O . ALA B 1 231 ? 12.370 2.642 -27.052 1.00 23.77 270 ALA B O 1
ATOM 5538 N N . TYR B 1 232 ? 13.841 2.262 -28.700 1.00 22.13 271 TYR B N 1
ATOM 5539 C CA . TYR B 1 232 ? 14.986 2.357 -27.798 1.00 21.61 271 TYR B CA 1
ATOM 5540 C C . TYR B 1 232 ? 16.144 3.170 -28.362 1.00 22.34 271 TYR B C 1
ATOM 5541 O O . TYR B 1 232 ? 16.295 3.294 -29.578 1.00 23.86 271 TYR B O 1
ATOM 5550 N N . TRP B 1 233 ? 16.955 3.712 -27.452 1.00 22.47 272 TRP B N 1
ATOM 5551 C CA . TRP B 1 233 ? 18.136 4.502 -27.785 1.00 21.44 272 TRP B CA 1
ATOM 5552 C C . TRP B 1 233 ? 19.342 3.829 -27.140 1.00 22.07 272 TRP B C 1
ATOM 5553 O O . TRP B 1 233 ? 19.430 3.793 -25.919 1.00 22.26 272 TRP B O 1
ATOM 5564 N N . THR B 1 234 ? 20.269 3.285 -27.919 1.00 22.04 273 THR B N 1
ATOM 5565 C CA . THR B 1 234 ? 21.446 2.716 -27.273 1.00 21.60 273 THR B CA 1
ATOM 5566 C C . THR B 1 234 ? 22.219 3.954 -26.818 1.00 22.07 273 THR B C 1
ATOM 5567 O O . THR B 1 234 ? 22.113 5.014 -27.442 1.00 22.62 273 THR B O 1
ATOM 5571 N N . GLY B 1 235 ? 22.975 3.839 -25.733 1.00 22.48 274 GLY B N 1
ATOM 5572 C CA . GLY B 1 235 ? 23.733 4.983 -25.261 1.00 23.84 274 GLY B CA 1
ATOM 5573 C C . GLY B 1 235 ? 24.541 4.713 -24.008 1.00 26.36 274 GLY B C 1
ATOM 5574 O O . GLY B 1 235 ? 24.997 3.590 -23.774 1.00 26.39 274 GLY B O 1
ATOM 5575 N N . THR B 1 236 ? 24.724 5.752 -23.199 1.00 28.19 275 THR B N 1
ATOM 5576 C CA . THR B 1 236 ? 25.477 5.627 -21.955 1.00 30.83 275 THR B CA 1
ATOM 5577 C C . THR B 1 236 ? 24.847 6.449 -20.845 1.00 30.46 275 THR B C 1
ATOM 5578 O O . THR B 1 236 ? 24.288 7.516 -21.092 1.00 29.60 275 THR B O 1
ATOM 5582 N N . TRP B 1 237 ? 24.934 5.934 -19.625 1.00 32.17 276 TRP B N 1
ATOM 5583 C CA . TRP B 1 237 ? 24.443 6.642 -18.447 1.00 32.21 276 TRP B CA 1
ATOM 5584 C C . TRP B 1 237 ? 25.696 6.873 -17.614 1.00 32.66 276 TRP B C 1
ATOM 5585 O O . TRP B 1 237 ? 26.392 5.921 -17.268 1.00 32.27 276 TRP B O 1
ATOM 5596 N N . ASP B 1 238 ? 26.001 8.128 -17.308 1.00 33.95 277 ASP B N 1
ATOM 5597 C CA . ASP B 1 238 ? 27.200 8.424 -16.532 1.00 35.78 277 ASP B CA 1
ATOM 5598 C C . ASP B 1 238 ? 26.913 8.762 -15.072 1.00 36.30 277 ASP B C 1
ATOM 5599 O O . ASP B 1 238 ? 27.752 9.347 -14.392 1.00 36.69 277 ASP B O 1
ATOM 5604 N N . GLY B 1 239 ? 25.731 8.386 -14.593 1.00 37.10 278 GLY B N 1
ATOM 5605 C CA . GLY B 1 239 ? 25.387 8.656 -13.209 1.00 36.91 278 GLY B CA 1
ATOM 5606 C C . GLY B 1 239 ? 24.695 9.987 -13.030 1.00 37.83 278 GLY B C 1
ATOM 5607 O O . GLY B 1 239 ? 24.148 10.274 -11.966 1.00 38.06 278 GLY B O 1
ATOM 5608 N N . GLU B 1 240 ? 24.705 10.806 -14.073 1.00 37.91 279 GLU B N 1
ATOM 5609 C CA . GLU B 1 240 ? 24.063 12.106 -13.992 1.00 39.01 279 GLU B CA 1
ATOM 5610 C C . GLU B 1 240 ? 23.142 12.370 -15.166 1.00 37.76 279 GLU B C 1
ATOM 5611 O O . GLU B 1 240 ? 22.121 13.047 -15.025 1.00 36.98 279 GLU B O 1
ATOM 5617 N N . GLN B 1 241 ? 23.504 11.828 -16.323 1.00 36.10 280 GLN B N 1
ATOM 5618 C CA . GLN B 1 241 ? 22.728 12.048 -17.533 1.00 35.29 280 GLN B CA 1
ATOM 5619 C C . GLN B 1 241 ? 22.863 10.890 -18.518 1.00 33.24 280 GLN B C 1
ATOM 5620 O O . GLN B 1 241 ? 23.877 10.193 -18.537 1.00 33.46 280 GLN B O 1
ATOM 5626 N N . PHE B 1 242 ? 21.841 10.684 -19.341 1.00 31.86 281 PHE B N 1
ATOM 5627 C CA . PHE B 1 242 ? 21.901 9.614 -20.327 1.00 31.24 281 PHE B CA 1
ATOM 5628 C C . PHE B 1 242 ? 22.255 10.182 -21.695 1.00 31.40 281 PHE B C 1
ATOM 5629 O O . PHE B 1 242 ? 21.597 11.100 -22.186 1.00 31.54 281 PHE B O 1
ATOM 5637 N N . HIS B 1 243 ? 23.304 9.634 -22.300 1.00 31.70 282 HIS B N 1
ATOM 5638 C CA . HIS B 1 243 ? 23.752 10.074 -23.618 1.00 32.24 282 HIS B CA 1
ATOM 5639 C C . HIS B 1 243 ? 23.361 9.069 -24.703 1.00 32.34 282 HIS B C 1
ATOM 5640 O O . HIS B 1 243 ? 23.888 7.956 -24.743 1.00 31.28 282 HIS B O 1
ATOM 5647 N N . ALA B 1 244 ? 22.447 9.456 -25.585 1.00 29.72 283 ALA B N 1
ATOM 5648 C CA . ALA B 1 244 ? 22.032 8.568 -26.667 1.00 30.33 283 ALA B CA 1
ATOM 5649 C C . ALA B 1 244 ? 23.047 8.616 -27.810 1.00 30.41 283 ALA B C 1
ATOM 5650 O O . ALA B 1 244 ? 23.535 9.688 -28.168 1.00 29.78 283 ALA B O 1
ATOM 5652 N N . ASP B 1 245 ? 23.372 7.457 -28.378 1.00 30.09 284 ASP B N 1
ATOM 5653 C CA . ASP B 1 245 ? 24.316 7.414 -29.488 1.00 30.37 284 ASP B CA 1
ATOM 5654 C C . ASP B 1 245 ? 23.699 8.116 -30.695 1.00 30.18 284 ASP B C 1
ATOM 5655 O O . ASP B 1 245 ? 24.406 8.680 -31.523 1.00 30.38 284 ASP B O 1
ATOM 5660 N N . ASP B 1 246 ? 22.375 8.071 -30.783 1.00 30.13 285 ASP B N 1
ATOM 5661 C CA . ASP B 1 246 ? 21.630 8.699 -31.873 1.00 30.28 285 ASP B CA 1
ATOM 5662 C C . ASP B 1 246 ? 20.273 9.089 -31.291 1.00 30.14 285 ASP B C 1
ATOM 5663 O O . ASP B 1 246 ? 19.630 8.274 -30.628 1.00 28.24 285 ASP B O 1
ATOM 5668 N N . LEU B 1 247 ? 19.835 10.322 -31.542 1.00 29.99 286 LEU B N 1
ATOM 5669 C CA . LEU B 1 247 ? 18.565 10.795 -30.995 1.00 29.30 286 LEU B CA 1
ATOM 5670 C C . LEU B 1 247 ? 17.307 10.244 -31.660 1.00 28.37 286 LEU B C 1
ATOM 5671 O O . LEU B 1 247 ? 16.201 10.453 -31.164 1.00 27.80 286 LEU B O 1
ATOM 5676 N N . THR B 1 248 ? 17.474 9.547 -32.780 1.00 27.52 287 THR B N 1
ATOM 5677 C CA . THR B 1 248 ? 16.348 8.924 -33.465 1.00 27.90 287 THR B CA 1
ATOM 5678 C C . THR B 1 248 ? 16.392 7.467 -33.002 1.00 28.30 287 THR B C 1
ATOM 5679 O O . THR B 1 248 ? 17.298 6.717 -33.360 1.00 26.59 287 THR B O 1
ATOM 5683 N N . PRO B 1 249 ? 15.411 7.053 -32.192 1.00 28.57 288 PRO B N 1
ATOM 5684 C CA . PRO B 1 249 ? 15.360 5.684 -31.673 1.00 28.65 288 PRO B CA 1
ATOM 5685 C C . PRO B 1 249 ? 15.048 4.631 -32.725 1.00 27.68 288 PRO B C 1
ATOM 5686 O O . PRO B 1 249 ? 14.592 4.951 -33.824 1.00 27.83 288 PRO B O 1
ATOM 5690 N N . GLN B 1 250 ? 15.303 3.376 -32.364 1.00 25.95 289 GLN B N 1
ATOM 5691 C CA . GLN B 1 250 ? 15.033 2.224 -33.221 1.00 24.02 289 GLN B CA 1
ATOM 5692 C C . GLN B 1 250 ? 13.803 1.528 -32.633 1.00 23.90 289 GLN B C 1
ATOM 5693 O O . GLN B 1 250 ? 13.506 1.694 -31.450 1.00 22.31 289 GLN B O 1
ATOM 5699 N N . TRP B 1 251 ? 13.097 0.753 -33.450 1.00 23.74 290 TRP B N 1
ATOM 5700 C CA . TRP B 1 251 ? 11.892 0.064 -32.998 1.00 24.88 290 TRP B CA 1
ATOM 5701 C C . TRP B 1 251 ? 12.063 -1.441 -32.827 1.00 24.19 290 TRP B C 1
ATOM 5702 O O . TRP B 1 251 ? 12.762 -2.084 -33.607 1.00 24.56 290 TRP B O 1
ATOM 5713 N N . LEU B 1 252 ? 11.398 -1.998 -31.817 1.00 23.61 291 LEU B N 1
ATOM 5714 C CA . LEU B 1 252 ? 11.486 -3.429 -31.543 1.00 24.02 291 LEU B CA 1
ATOM 5715 C C . LEU B 1 252 ? 10.287 -4.225 -32.084 1.00 23.90 291 LEU B C 1
ATOM 5716 O O . LEU B 1 252 ? 10.292 -5.457 -32.066 1.00 24.14 291 LEU B O 1
ATOM 5721 N N . ASP B 1 253 ? 9.256 -3.531 -32.561 1.00 21.32 292 ASP B N 1
ATOM 5722 C CA . ASP B 1 253 ? 8.092 -4.211 -33.126 1.00 19.38 292 ASP B CA 1
ATOM 5723 C C . ASP B 1 253 ? 7.333 -3.225 -33.983 1.00 19.96 292 ASP B C 1
ATOM 5724 O O . ASP B 1 253 ? 7.185 -2.059 -33.612 1.00 20.01 292 ASP B O 1
ATOM 5729 N N . TRP B 1 254 ? 6.834 -3.703 -35.114 1.00 19.73 293 TRP B N 1
ATOM 5730 C CA . TRP B 1 254 ? 6.106 -2.859 -36.044 1.00 21.31 293 TRP B CA 1
ATOM 5731 C C . TRP B 1 254 ? 4.638 -3.216 -36.135 1.00 21.62 293 TRP B C 1
ATOM 5732 O O . TRP B 1 254 ? 3.914 -2.661 -36.958 1.00 21.87 293 TRP B O 1
ATOM 5743 N N . GLY B 1 255 ? 4.203 -4.144 -35.292 1.00 22.95 294 GLY B N 1
ATOM 5744 C CA . GLY B 1 255 ? 2.811 -4.548 -35.305 1.00 21.74 294 GLY B CA 1
ATOM 5745 C C . GLY B 1 255 ? 1.932 -3.561 -34.559 1.00 22.58 294 GLY B C 1
ATOM 5746 O O . GLY B 1 255 ? 2.404 -2.534 -34.082 1.00 23.12 294 GLY B O 1
ATOM 5747 N N . TRP B 1 256 ? 0.649 -3.888 -34.455 1.00 20.73 295 TRP B N 1
ATOM 5748 C CA . TRP B 1 256 ? -0.321 -3.053 -33.771 1.00 20.89 295 TRP B CA 1
ATOM 5749 C C . TRP B 1 256 ? -0.321 -3.222 -32.257 1.00 22.19 295 TRP B C 1
ATOM 5750 O O . TRP B 1 256 ? -0.560 -2.260 -31.524 1.00 21.86 295 TRP B O 1
ATOM 5761 N N . ASP B 1 257 ? -0.056 -4.442 -31.794 1.00 21.18 296 ASP B N 1
ATOM 5762 C CA . ASP B 1 257 ? -0.133 -4.746 -30.370 1.00 21.06 296 ASP B CA 1
ATOM 5763 C C . ASP B 1 257 ? 1.087 -5.343 -29.674 1.00 20.77 296 ASP B C 1
ATOM 5764 O O . ASP B 1 257 ? 1.221 -6.563 -29.574 1.00 20.37 296 ASP B O 1
ATOM 5769 N N . TRP B 1 258 ? 1.962 -4.473 -29.182 1.00 20.09 297 TRP B N 1
ATOM 5770 C CA . TRP B 1 258 ? 3.155 -4.879 -28.444 1.00 20.24 297 TRP B CA 1
ATOM 5771 C C . TRP B 1 258 ? 3.458 -3.672 -27.574 1.00 20.75 297 TRP B C 1
ATOM 5772 O O . TRP B 1 258 ? 4.434 -2.958 -27.790 1.00 21.04 297 TRP B O 1
ATOM 5783 N N . TYR B 1 259 ? 2.594 -3.457 -26.590 1.00 21.59 298 TYR B N 1
ATOM 5784 C CA . TYR B 1 259 ? 2.683 -2.307 -25.707 1.00 21.96 298 TYR B CA 1
ATOM 5785 C C . TYR B 1 259 ? 3.134 -2.606 -24.289 1.00 22.13 298 TYR B C 1
ATOM 5786 O O . TYR B 1 259 ? 2.960 -3.721 -23.790 1.00 21.53 298 TYR B O 1
ATOM 5795 N N . ALA B 1 260 ? 3.704 -1.586 -23.650 1.00 21.82 299 ALA B N 1
ATOM 5796 C CA . ALA B 1 260 ? 4.201 -1.677 -22.281 1.00 22.08 299 ALA B CA 1
ATOM 5797 C C . ALA B 1 260 ? 5.185 -2.834 -22.135 1.00 21.52 299 ALA B C 1
ATOM 5798 O O . ALA B 1 260 ? 5.212 -3.525 -21.111 1.00 20.50 299 ALA B O 1
ATOM 5800 N N . ALA B 1 261 ? 5.998 -3.042 -23.159 1.00 20.91 300 ALA B N 1
ATOM 5801 C CA . ALA B 1 261 ? 6.964 -4.131 -23.127 1.00 21.36 300 ALA B CA 1
ATOM 5802 C C . ALA B 1 261 ? 8.021 -3.948 -22.046 1.00 21.62 300 ALA B C 1
ATOM 5803 O O . ALA B 1 261 ? 8.418 -2.822 -21.721 1.00 20.49 300 ALA B O 1
ATOM 5805 N N . VAL B 1 262 ? 8.462 -5.067 -21.478 1.00 19.37 301 VAL B N 1
ATOM 5806 C CA . VAL B 1 262 ? 9.502 -5.052 -20.465 1.00 18.82 301 VAL B CA 1
ATOM 5807 C C . VAL B 1 262 ? 10.547 -6.097 -20.839 1.00 19.97 301 VAL B C 1
ATOM 5808 O O . VAL B 1 262 ? 10.243 -7.079 -21.514 1.00 19.85 301 VAL B O 1
ATOM 5812 N N . THR B 1 263 ? 11.788 -5.874 -20.424 1.00 20.12 302 THR B N 1
ATOM 5813 C CA . THR B 1 263 ? 12.853 -6.819 -20.720 1.00 19.48 302 THR B CA 1
ATOM 5814 C C . THR B 1 263 ? 13.532 -7.188 -19.416 1.00 18.91 302 THR B C 1
ATOM 5815 O O . THR B 1 263 ? 13.531 -6.401 -18.470 1.00 18.67 302 THR B O 1
ATOM 5819 N N . TRP B 1 264 ? 14.106 -8.384 -19.362 1.00 19.13 303 TRP B N 1
ATOM 5820 C CA . TRP B 1 264 ? 14.827 -8.815 -18.174 1.00 18.66 303 TRP B CA 1
ATOM 5821 C C . TRP B 1 264 ? 15.982 -9.728 -18.577 1.00 19.49 303 TRP B C 1
ATOM 5822 O O . TRP B 1 264 ? 15.954 -10.346 -19.640 1.00 21.87 303 TRP B O 1
ATOM 5833 N N . PRO B 1 265 ? 17.040 -9.787 -17.756 1.00 20.07 304 PRO B N 1
ATOM 5834 C CA . PRO B 1 265 ? 18.190 -10.645 -18.078 1.00 21.16 304 PRO B CA 1
ATOM 5835 C C . PRO B 1 265 ? 17.812 -12.125 -18.001 1.00 23.54 304 PRO B C 1
ATOM 5836 O O . PRO B 1 265 ? 17.072 -12.531 -17.099 1.00 24.10 304 PRO B O 1
ATOM 5840 N N . SER B 1 266 ? 18.291 -12.924 -18.953 1.00 23.09 305 SER B N 1
ATOM 5841 C CA . SER B 1 266 ? 17.979 -14.347 -18.953 1.00 25.31 305 SER B CA 1
ATOM 5842 C C . SER B 1 266 ? 18.826 -14.998 -17.876 1.00 27.80 305 SER B C 1
ATOM 5843 O O . SER B 1 266 ? 19.878 -14.478 -17.515 1.00 27.28 305 SER B O 1
ATOM 5846 N N . ILE B 1 267 ? 18.367 -16.137 -17.367 1.00 29.86 306 ILE B N 1
ATOM 5847 C CA . ILE B 1 267 ? 19.090 -16.850 -16.325 1.00 31.85 306 ILE B CA 1
ATOM 5848 C C . ILE B 1 267 ? 20.423 -17.416 -16.808 1.00 31.86 306 ILE B C 1
ATOM 5849 O O . ILE B 1 267 ? 21.439 -17.276 -16.132 1.00 32.03 306 ILE B O 1
ATOM 5854 N N . ASP B 1 268 ? 20.420 -18.036 -17.983 1.00 32.55 307 ASP B N 1
ATOM 5855 C CA . ASP B 1 268 ? 21.626 -18.649 -18.539 1.00 33.96 307 ASP B CA 1
ATOM 5856 C C . ASP B 1 268 ? 22.687 -17.705 -19.120 1.00 32.44 307 ASP B C 1
ATOM 5857 O O . ASP B 1 268 ? 23.860 -18.066 -19.191 1.00 33.72 307 ASP B O 1
ATOM 5862 N N . ALA B 1 269 ? 22.291 -16.507 -19.536 1.00 30.89 308 ALA B N 1
ATOM 5863 C CA . ALA B 1 269 ? 23.243 -15.548 -20.107 1.00 28.30 308 ALA B CA 1
ATOM 5864 C C . ALA B 1 269 ? 22.748 -14.128 -19.860 1.00 28.23 308 ALA B C 1
ATOM 5865 O O . ALA B 1 269 ? 22.450 -13.390 -20.798 1.00 27.13 308 ALA B O 1
ATOM 5867 N N . PRO B 1 270 ? 22.677 -13.723 -18.585 1.00 27.70 309 PRO B N 1
ATOM 5868 C CA . PRO B 1 270 ? 22.212 -12.395 -18.172 1.00 28.36 309 PRO B CA 1
ATOM 5869 C C . PRO B 1 270 ? 22.814 -11.167 -18.844 1.00 28.10 309 PRO B C 1
ATOM 5870 O O . PRO B 1 270 ? 22.105 -10.199 -19.085 1.00 28.80 309 PRO B O 1
ATOM 5874 N N . GLU B 1 271 ? 24.104 -11.205 -19.157 1.00 28.12 310 GLU B N 1
ATOM 5875 C CA . GLU B 1 271 ? 24.774 -10.057 -19.773 1.00 29.11 310 GLU B CA 1
ATOM 5876 C C . GLU B 1 271 ? 24.586 -9.888 -21.280 1.00 28.04 310 GLU B C 1
ATOM 5877 O O . GLU B 1 271 ? 24.655 -8.769 -21.794 1.00 27.28 310 GLU B O 1
ATOM 5883 N N . THR B 1 272 ? 24.360 -10.991 -21.986 1.00 26.75 311 THR B N 1
ATOM 5884 C CA . THR B 1 272 ? 24.230 -10.952 -23.439 1.00 25.59 311 THR B CA 1
ATOM 5885 C C . THR B 1 272 ? 22.865 -11.326 -23.996 1.00 26.50 311 THR B C 1
ATOM 5886 O O . THR B 1 272 ? 22.565 -11.022 -25.155 1.00 27.40 311 THR B O 1
ATOM 5890 N N . LYS B 1 273 ? 22.046 -12.000 -23.196 1.00 26.37 312 LYS B N 1
ATOM 5891 C CA . LYS B 1 273 ? 20.723 -12.400 -23.657 1.00 26.14 312 LYS B CA 1
ATOM 5892 C C . LYS B 1 273 ? 19.608 -11.983 -22.713 1.00 25.39 312 LYS B C 1
ATOM 5893 O O . LYS B 1 273 ? 19.564 -12.407 -21.562 1.00 25.72 312 LYS B O 1
ATOM 5899 N N . ARG B 1 274 ? 18.706 -11.148 -23.207 1.00 23.02 313 ARG B N 1
ATOM 5900 C CA . ARG B 1 274 ? 17.585 -10.704 -22.403 1.00 23.42 313 ARG B CA 1
ATOM 5901 C C . ARG B 1 274 ? 16.308 -11.313 -22.955 1.00 22.86 313 ARG B C 1
ATOM 5902 O O . ARG B 1 274 ? 16.263 -11.797 -24.085 1.00 22.79 313 ARG B O 1
ATOM 5910 N N . LEU B 1 275 ? 15.273 -11.314 -22.134 1.00 22.54 314 LEU B N 1
ATOM 5911 C CA . LEU B 1 275 ? 13.995 -11.831 -22.560 1.00 20.95 314 LEU B CA 1
ATOM 5912 C C . LEU B 1 275 ? 13.076 -10.632 -22.539 1.00 21.51 314 LEU B C 1
ATOM 5913 O O . LEU B 1 275 ? 13.325 -9.660 -21.813 1.00 18.81 314 LEU B O 1
ATOM 5918 N N . ALA B 1 276 ? 12.028 -10.688 -23.348 1.00 20.88 315 ALA B N 1
ATOM 5919 C CA . ALA B 1 276 ? 11.087 -9.587 -23.414 1.00 20.60 315 ALA B CA 1
ATOM 5920 C C . ALA B 1 276 ? 9.682 -10.111 -23.606 1.00 19.86 315 ALA B C 1
ATOM 5921 O O . ALA B 1 276 ? 9.477 -11.161 -24.216 1.00 18.36 315 ALA B O 1
ATOM 5923 N N . ILE B 1 277 ? 8.716 -9.384 -23.063 1.00 19.14 316 ILE B N 1
ATOM 5924 C CA . ILE B 1 277 ? 7.323 -9.747 -23.227 1.00 19.73 316 ILE B CA 1
ATOM 5925 C C . ILE B 1 277 ? 6.531 -8.451 -23.201 1.00 19.60 316 ILE B C 1
ATOM 5926 O O . ILE B 1 277 ? 6.972 -7.464 -22.618 1.00 19.61 316 ILE B O 1
ATOM 5931 N N . ALA B 1 278 ? 5.374 -8.444 -23.848 1.00 19.40 317 ALA B N 1
ATOM 5932 C CA . ALA B 1 278 ? 4.557 -7.243 -23.855 1.00 19.71 317 ALA B CA 1
ATOM 5933 C C . ALA B 1 278 ? 3.078 -7.564 -23.839 1.00 19.60 317 ALA B C 1
ATOM 5934 O O . ALA B 1 278 ? 2.666 -8.697 -24.103 1.00 19.32 317 ALA B O 1
ATOM 5936 N N . TRP B 1 279 ? 2.286 -6.548 -23.519 1.00 17.97 318 TRP B N 1
ATOM 5937 C CA . TRP B 1 279 ? 0.844 -6.671 -23.513 1.00 20.67 318 TRP B CA 1
ATOM 5938 C C . TRP B 1 279 ? 0.412 -6.537 -24.973 1.00 21.67 318 TRP B C 1
ATOM 5939 O O . TRP B 1 279 ? 0.789 -5.573 -25.653 1.00 21.34 318 TRP B O 1
ATOM 5950 N N . MET B 1 280 ? -0.352 -7.502 -25.472 1.00 22.13 319 MET B N 1
ATOM 5951 C CA . MET B 1 280 ? -0.795 -7.430 -26.861 1.00 22.83 319 MET B CA 1
ATOM 5952 C C . MET B 1 280 ? -2.091 -6.662 -26.972 1.00 23.26 319 MET B C 1
ATOM 5953 O O . MET B 1 280 ? -3.168 -7.240 -27.125 1.00 21.47 319 MET B O 1
ATOM 5958 N N . ASN B 1 281 ? -1.974 -5.342 -26.876 1.00 23.92 320 ASN B N 1
ATOM 5959 C CA . ASN B 1 281 ? -3.124 -4.468 -26.978 1.00 23.83 320 ASN B CA 1
ATOM 5960 C C . ASN B 1 281 ? -2.644 -3.098 -27.409 1.00 24.33 320 ASN B C 1
ATOM 5961 O O . ASN B 1 281 ? -1.443 -2.839 -27.463 1.00 24.85 320 ASN B O 1
ATOM 5966 N N . ASN B 1 282 ? -3.592 -2.231 -27.730 1.00 23.81 321 ASN B N 1
ATOM 5967 C CA . ASN B 1 282 ? -3.289 -0.885 -28.185 1.00 25.32 321 ASN B CA 1
ATOM 5968 C C . ASN B 1 282 ? -4.368 0.007 -27.582 1.00 25.08 321 ASN B C 1
ATOM 5969 O O . ASN B 1 282 ? -5.555 -0.308 -27.673 1.00 23.58 321 ASN B O 1
ATOM 5974 N N . TRP B 1 283 ? -3.959 1.108 -26.963 1.00 25.33 322 TRP B N 1
ATOM 5975 C CA . TRP B 1 283 ? -4.913 2.000 -26.325 1.00 27.66 322 TRP B CA 1
ATOM 5976 C C . TRP B 1 283 ? -5.898 2.678 -27.260 1.00 29.23 322 TRP B C 1
ATOM 5977 O O . TRP B 1 283 ? -6.867 3.281 -26.810 1.00 30.54 322 TRP B O 1
ATOM 5988 N N . LYS B 1 284 ? -5.675 2.577 -28.563 1.00 31.06 323 LYS B N 1
ATOM 5989 C CA . LYS B 1 284 ? -6.618 3.177 -29.485 1.00 31.75 323 LYS B CA 1
ATOM 5990 C C . LYS B 1 284 ? -7.904 2.361 -29.467 1.00 32.23 323 LYS B C 1
ATOM 5991 O O . LYS B 1 284 ? -8.920 2.789 -30.001 1.00 32.71 323 LYS B O 1
ATOM 5997 N N . TYR B 1 285 ? -7.867 1.191 -28.833 1.00 30.83 324 TYR B N 1
ATOM 5998 C CA . TYR B 1 285 ? -9.059 0.347 -28.752 1.00 29.50 324 TYR B CA 1
ATOM 5999 C C . TYR B 1 285 ? -9.075 -0.648 -27.594 1.00 29.49 324 TYR B C 1
ATOM 6000 O O . TYR B 1 285 ? -9.991 -1.457 -27.494 1.00 30.62 324 TYR B O 1
ATOM 6009 N N . ALA B 1 286 ? -8.083 -0.582 -26.712 1.00 29.75 325 ALA B N 1
ATOM 6010 C CA . ALA B 1 286 ? -8.016 -1.506 -25.585 1.00 30.47 325 ALA B CA 1
ATOM 6011 C C . ALA B 1 286 ? -9.231 -1.409 -24.659 1.00 31.51 325 ALA B C 1
ATOM 6012 O O . ALA B 1 286 ? -9.697 -2.422 -24.143 1.00 30.43 325 ALA B O 1
ATOM 6014 N N . ALA B 1 287 ? -9.733 -0.195 -24.448 1.00 32.92 326 ALA B N 1
ATOM 6015 C CA . ALA B 1 287 ? -10.892 0.025 -23.582 1.00 34.84 326 ALA B CA 1
ATOM 6016 C C . ALA B 1 287 ? -12.180 -0.441 -24.257 1.00 37.08 326 ALA B C 1
ATOM 6017 O O . ALA B 1 287 ? -12.970 0.373 -24.739 1.00 37.41 326 ALA B O 1
ATOM 6019 N N . ARG B 1 288 ? -12.393 -1.754 -24.273 1.00 37.60 327 ARG B N 1
ATOM 6020 C CA . ARG B 1 288 ? -13.572 -2.333 -24.903 1.00 37.86 327 ARG B CA 1
ATOM 6021 C C . ARG B 1 288 ? -13.680 -3.794 -24.494 1.00 38.84 327 ARG B C 1
ATOM 6022 O O . ARG B 1 288 ? -12.785 -4.338 -23.841 1.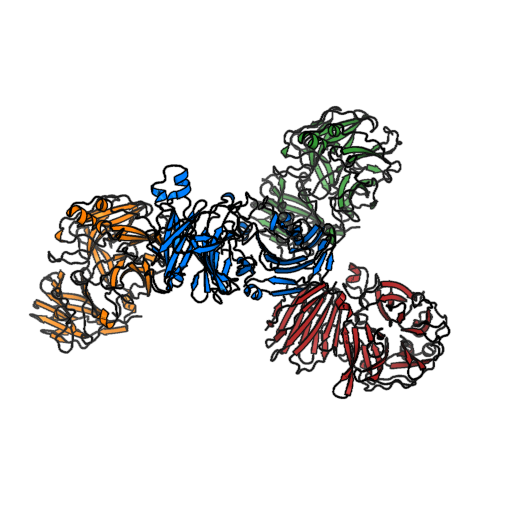00 39.73 327 ARG B O 1
ATOM 6030 N N . ASP B 1 289 ? -14.779 -4.424 -24.890 1.00 38.22 328 ASP B N 1
ATOM 6031 C CA . ASP B 1 289 ? -14.996 -5.830 -24.602 1.00 38.90 328 ASP B CA 1
ATOM 6032 C C . ASP B 1 289 ? -14.425 -6.656 -25.746 1.00 37.41 328 ASP B C 1
ATOM 6033 O O . ASP B 1 289 ? -14.518 -6.283 -26.917 1.00 36.32 328 ASP B O 1
ATOM 6038 N N . VAL B 1 290 ? -13.828 -7.781 -25.388 1.00 35.70 329 VAL B N 1
ATOM 6039 C CA . VAL B 1 290 ? -13.201 -8.674 -26.345 1.00 35.48 329 VAL B CA 1
ATOM 6040 C C . VAL B 1 290 ? -13.939 -10.013 -26.392 1.00 34.61 329 VAL B C 1
ATOM 6041 O O . VAL B 1 290 ? -14.620 -10.391 -25.436 1.00 34.58 329 VAL B O 1
ATOM 6045 N N . PRO B 1 291 ? -13.836 -10.733 -27.521 1.00 33.44 330 PRO B N 1
ATOM 6046 C CA . PRO B 1 291 ? -14.498 -12.029 -27.660 1.00 33.58 330 PRO B CA 1
ATOM 6047 C C . PRO B 1 291 ? -14.277 -12.948 -26.454 1.00 34.41 330 PRO B C 1
ATOM 6048 O O . PRO B 1 291 ? -15.178 -13.684 -26.055 1.00 33.70 330 PRO B O 1
ATOM 6052 N N . THR B 1 292 ? -13.082 -12.899 -25.872 1.00 34.63 331 THR B N 1
ATOM 6053 C CA . THR B 1 292 ? -12.771 -13.736 -24.721 1.00 36.44 331 THR B CA 1
ATOM 6054 C C . THR B 1 292 ? -13.544 -13.322 -23.463 1.00 37.73 331 THR B C 1
ATOM 6055 O O . THR B 1 292 ? -13.606 -14.076 -22.492 1.00 37.95 331 THR B O 1
ATOM 6059 N N . ASP B 1 293 ? -14.127 -12.127 -23.474 1.00 38.49 332 ASP B N 1
ATOM 6060 C CA . ASP B 1 293 ? -14.894 -11.662 -22.322 1.00 40.00 332 ASP B CA 1
ATOM 6061 C C . ASP B 1 293 ? -16.143 -12.514 -22.187 1.00 40.22 332 ASP B C 1
ATOM 6062 O O . ASP B 1 293 ? -16.423 -13.071 -21.126 1.00 40.01 332 ASP B O 1
ATOM 6067 N N . ALA B 1 294 ? -16.887 -12.615 -23.281 1.00 39.56 333 ALA B N 1
ATOM 6068 C CA . ALA B 1 294 ? -18.113 -13.393 -23.299 1.00 40.13 333 ALA B CA 1
ATOM 6069 C C . ALA B 1 294 ? -17.837 -14.893 -23.244 1.00 40.64 333 ALA B C 1
ATOM 6070 O O . ALA B 1 294 ? -18.556 -15.638 -22.583 1.00 41.23 333 ALA B O 1
ATOM 6072 N N . SER B 1 295 ? -16.787 -15.334 -23.927 1.00 39.99 334 SER B N 1
ATOM 6073 C CA . SER B 1 295 ? -16.459 -16.752 -23.965 1.00 39.91 334 SER B CA 1
ATOM 6074 C C . SER B 1 295 ? -15.757 -17.299 -22.728 1.00 41.06 334 SER B C 1
ATOM 6075 O O . SER B 1 295 ? -16.065 -18.400 -22.278 1.00 40.61 334 SER B O 1
ATOM 6078 N N . ASP B 1 296 ? -14.816 -16.539 -22.176 1.00 41.64 335 ASP B N 1
ATOM 6079 C CA . ASP B 1 296 ? -14.063 -17.023 -21.025 1.00 41.32 335 ASP B CA 1
ATOM 6080 C C . ASP B 1 296 ? -13.915 -16.082 -19.840 1.00 39.87 335 ASP B C 1
ATOM 6081 O O . ASP B 1 296 ? -13.176 -16.383 -18.906 1.00 40.08 335 ASP B O 1
ATOM 6086 N N . GLY B 1 297 ? -14.595 -14.942 -19.880 1.00 38.35 336 GLY B N 1
ATOM 6087 C CA . GLY B 1 297 ? -14.532 -14.008 -18.767 1.00 36.62 336 GLY B CA 1
ATOM 6088 C C . GLY B 1 297 ? -13.234 -13.264 -18.492 1.00 36.03 336 GLY B C 1
ATOM 6089 O O . GLY B 1 297 ? -12.974 -12.867 -17.353 1.00 34.80 336 GLY B O 1
ATOM 6090 N N . TYR B 1 298 ? -12.409 -13.075 -19.516 1.00 34.51 337 TYR B N 1
ATOM 6091 C CA . TYR B 1 298 ? -11.163 -12.336 -19.342 1.00 33.08 337 TYR B CA 1
ATOM 6092 C C . TYR B 1 298 ? -10.899 -11.516 -20.600 1.00 32.02 337 TYR B C 1
ATOM 6093 O O . TYR B 1 298 ? -11.398 -11.829 -21.680 1.00 31.80 337 TYR B O 1
ATOM 6102 N N . ASN B 1 299 ? -10.102 -10.468 -20.454 1.00 31.70 338 ASN B N 1
ATOM 6103 C CA . ASN B 1 299 ? -9.790 -9.585 -21.565 1.00 30.23 338 ASN B CA 1
ATOM 6104 C C . ASN B 1 299 ? -8.291 -9.309 -21.571 1.00 29.09 338 ASN B C 1
ATOM 6105 O O . ASN B 1 299 ? -7.757 -8.758 -20.608 1.00 29.17 338 ASN B O 1
ATOM 6110 N N . GLY B 1 300 ? -7.614 -9.713 -22.644 1.00 28.82 339 GLY B N 1
ATOM 6111 C CA . GLY B 1 300 ? -6.188 -9.458 -22.752 1.00 26.12 339 GLY B CA 1
ATOM 6112 C C . GLY B 1 300 ? -5.225 -10.629 -22.635 1.00 25.34 339 GLY B C 1
ATOM 6113 O O . GLY B 1 300 ? -5.440 -11.558 -21.849 1.00 23.26 339 GLY B O 1
ATOM 6114 N N . GLN B 1 301 ? -4.157 -10.579 -23.432 1.00 22.30 340 GLN B N 1
ATOM 6115 C CA . GLN B 1 301 ? -3.118 -11.602 -23.406 1.00 22.50 340 GLN B CA 1
ATOM 6116 C C . GLN B 1 301 ? -1.777 -10.932 -23.647 1.00 22.14 340 GLN B C 1
ATOM 6117 O O . GLN B 1 301 ? -1.713 -9.819 -24.172 1.00 23.12 340 GLN B O 1
ATOM 6123 N N . ASN B 1 302 ? -0.708 -11.610 -23.251 1.00 21.23 341 ASN B N 1
ATOM 6124 C CA . ASN B 1 302 ? 0.639 -11.104 -23.450 1.00 22.12 341 ASN B CA 1
ATOM 6125 C C . ASN B 1 302 ? 1.178 -11.713 -24.738 1.00 22.67 341 ASN B C 1
ATOM 6126 O O . ASN B 1 302 ? 0.602 -12.661 -25.292 1.00 21.75 341 ASN B O 1
ATOM 6131 N N . SER B 1 303 ? 2.280 -11.159 -25.221 1.00 20.56 342 SER B N 1
ATOM 6132 C CA . SER B 1 303 ? 2.888 -11.653 -26.442 1.00 20.17 342 SER B CA 1
ATOM 6133 C C . SER B 1 303 ? 3.715 -12.881 -26.079 1.00 20.12 342 SER B C 1
ATOM 6134 O O . SER B 1 303 ? 3.860 -13.220 -24.908 1.00 17.72 342 SER B O 1
ATOM 6137 N N . ILE B 1 304 ? 4.242 -13.557 -27.087 1.00 19.64 343 ILE B N 1
ATOM 6138 C CA . ILE B 1 304 ? 5.099 -14.700 -26.831 1.00 21.04 343 ILE B CA 1
ATOM 6139 C C . ILE B 1 304 ? 6.344 -14.047 -26.220 1.00 21.82 343 ILE B C 1
ATOM 6140 O O . ILE B 1 304 ? 6.583 -12.847 -26.413 1.00 20.08 343 ILE B O 1
ATOM 6145 N N . VAL B 1 305 ? 7.130 -14.802 -25.467 1.00 22.37 344 VAL B N 1
ATOM 6146 C CA . VAL B 1 305 ? 8.346 -14.221 -24.915 1.00 20.49 344 VAL B CA 1
ATOM 6147 C C . VAL B 1 305 ? 9.408 -14.337 -26.004 1.00 22.10 344 VAL B C 1
ATOM 6148 O O . VAL B 1 305 ? 9.516 -15.371 -26.678 1.00 19.93 344 VAL B O 1
ATOM 6152 N N . ARG B 1 306 ? 10.174 -13.270 -26.191 1.00 21.00 345 ARG B N 1
ATOM 6153 C CA . ARG B 1 306 ? 11.222 -13.275 -27.197 1.00 20.54 345 ARG B CA 1
ATOM 6154 C C . ARG B 1 306 ? 12.577 -13.061 -26.543 1.00 20.31 345 ARG B C 1
ATOM 6155 O O . ARG B 1 306 ? 12.668 -12.527 -25.435 1.00 19.67 345 ARG B O 1
ATOM 6163 N N . GLU B 1 307 ? 13.623 -13.497 -27.235 1.00 21.88 346 GLU B N 1
ATOM 6164 C CA . GLU B 1 307 ? 14.998 -13.340 -26.770 1.00 23.80 346 GLU B CA 1
ATOM 6165 C C . GLU B 1 307 ? 15.611 -12.167 -27.525 1.00 22.34 346 GLU B C 1
ATOM 6166 O O . GLU B 1 307 ? 15.368 -11.997 -28.718 1.00 22.03 346 GLU B O 1
ATOM 6172 N N . LEU B 1 308 ? 16.407 -11.364 -26.833 1.00 23.31 347 LEU B N 1
ATOM 6173 C CA . LEU B 1 308 ? 17.044 -10.210 -27.454 1.00 23.51 347 LEU B CA 1
ATOM 6174 C C . LEU B 1 308 ? 18.560 -10.266 -27.317 1.00 24.50 347 LEU B C 1
ATOM 6175 O O . LEU B 1 308 ? 19.085 -10.727 -26.306 1.00 24.66 347 LEU B O 1
ATOM 6180 N N . ARG B 1 309 ? 19.263 -9.797 -28.340 1.00 25.36 348 ARG B N 1
ATOM 6181 C CA . ARG B 1 309 ? 20.718 -9.746 -28.297 1.00 26.60 348 ARG B CA 1
ATOM 6182 C C . ARG B 1 309 ? 21.111 -8.493 -29.062 1.00 25.43 348 ARG B C 1
ATOM 6183 O O . ARG B 1 309 ? 20.403 -8.077 -29.981 1.00 25.59 348 ARG B O 1
ATOM 6191 N N . LEU B 1 310 ? 22.214 -7.871 -28.663 1.00 24.45 349 LEU B N 1
ATOM 6192 C CA . LEU B 1 310 ? 22.664 -6.650 -29.320 1.00 23.94 349 LEU B CA 1
ATOM 6193 C C . LEU B 1 310 ? 23.767 -6.983 -30.322 1.00 23.02 349 LEU B C 1
ATOM 6194 O O . LEU B 1 310 ? 24.778 -7.580 -29.958 1.00 23.04 349 LEU B O 1
ATOM 6199 N N . ALA B 1 311 ? 23.567 -6.608 -31.584 1.00 22.07 350 ALA B N 1
ATOM 6200 C CA . ALA B 1 311 ? 24.551 -6.902 -32.622 1.00 22.27 350 ALA B CA 1
ATOM 6201 C C . ALA B 1 311 ? 25.207 -5.665 -33.217 1.00 22.37 350 ALA B C 1
ATOM 6202 O O . ALA B 1 311 ? 24.536 -4.686 -33.541 1.00 21.17 350 ALA B O 1
ATOM 6204 N N . ARG B 1 312 ? 26.526 -5.728 -33.366 1.00 21.78 351 ARG B N 1
ATOM 6205 C CA . ARG B 1 312 ? 27.287 -4.628 -33.939 1.00 23.31 351 ARG B CA 1
ATOM 6206 C C . ARG B 1 312 ? 26.956 -4.513 -35.429 1.00 23.14 351 ARG B C 1
ATOM 6207 O O . ARG B 1 312 ? 26.763 -5.522 -36.097 1.00 24.97 351 ARG B O 1
ATOM 6215 N N . GLN B 1 313 ? 26.878 -3.284 -35.933 1.00 22.59 352 GLN B N 1
ATOM 6216 C CA . GLN B 1 313 ? 26.581 -3.017 -37.338 1.00 22.49 352 GLN B CA 1
ATOM 6217 C C . GLN B 1 313 ? 27.740 -2.208 -37.922 1.00 23.78 352 GLN B C 1
ATOM 6218 O O . GLN B 1 313 ? 28.455 -1.520 -37.187 1.00 23.45 352 GLN B O 1
ATOM 6224 N N . PRO B 1 314 ? 27.950 -2.284 -39.249 1.00 24.53 353 PRO B N 1
ATOM 6225 C CA . PRO B 1 314 ? 29.045 -1.518 -39.852 1.00 25.73 353 PRO B CA 1
ATOM 6226 C C . PRO B 1 314 ? 28.862 -0.052 -39.477 1.00 27.58 353 PRO B C 1
ATOM 6227 O O . PRO B 1 314 ? 27.746 0.471 -39.518 1.00 27.01 353 PRO B O 1
ATOM 6231 N N . GLY B 1 315 ? 29.949 0.607 -39.098 1.00 29.46 354 GLY B N 1
ATOM 6232 C CA . GLY B 1 315 ? 29.847 2.002 -38.718 1.00 31.63 354 GLY B CA 1
ATOM 6233 C C . GLY B 1 315 ? 29.908 2.159 -37.212 1.00 33.21 354 GLY B C 1
ATOM 6234 O O . GLY B 1 315 ? 29.936 3.279 -36.695 1.00 34.52 354 GLY B O 1
ATOM 6235 N N . GLY B 1 316 ? 29.914 1.034 -36.503 1.00 32.06 355 GLY B N 1
ATOM 6236 C CA . GLY B 1 316 ? 29.996 1.082 -35.055 1.00 31.07 355 GLY B CA 1
ATOM 6237 C C . GLY B 1 316 ? 28.710 1.257 -34.260 1.00 30.80 355 GLY B C 1
ATOM 6238 O O . GLY B 1 316 ? 28.775 1.525 -33.060 1.00 31.36 355 GLY B O 1
ATOM 6239 N N . TRP B 1 317 ? 27.544 1.138 -34.891 1.00 28.50 356 TRP B N 1
ATOM 6240 C CA . TRP B 1 317 ? 26.315 1.262 -34.120 1.00 25.81 356 TRP B CA 1
ATOM 6241 C C . TRP B 1 317 ? 25.811 -0.130 -33.767 1.00 25.07 356 TRP B C 1
ATOM 6242 O O . TRP B 1 317 ? 26.343 -1.135 -34.249 1.00 25.21 356 TRP B O 1
ATOM 6253 N N . TYR B 1 318 ? 24.797 -0.192 -32.915 1.00 23.19 357 TYR B N 1
ATOM 6254 C CA . TYR B 1 318 ? 24.269 -1.475 -32.466 1.00 21.71 357 TYR B CA 1
ATOM 6255 C C . TYR B 1 318 ? 22.758 -1.562 -32.564 1.00 21.46 357 TYR B C 1
ATOM 6256 O O . TYR B 1 318 ? 22.057 -0.572 -32.393 1.00 21.67 357 TYR B O 1
ATOM 6265 N N . THR B 1 319 ? 22.251 -2.756 -32.841 1.00 21.76 358 THR B N 1
ATOM 6266 C CA . THR B 1 319 ? 20.814 -2.941 -32.958 1.00 22.02 358 THR B CA 1
ATOM 6267 C C . THR B 1 319 ? 20.404 -4.255 -32.309 1.00 22.36 358 THR B C 1
ATOM 6268 O O . THR B 1 319 ? 21.191 -5.201 -32.259 1.00 23.02 358 THR B O 1
ATOM 6272 N N . LEU B 1 320 ? 19.174 -4.311 -31.808 1.00 21.40 359 LEU B N 1
ATOM 6273 C CA . LEU B 1 320 ? 18.678 -5.516 -31.160 1.00 20.86 359 LEU B CA 1
ATOM 6274 C C . LEU B 1 320 ? 18.081 -6.479 -32.172 1.00 21.28 359 LEU B C 1
ATOM 6275 O O . LEU B 1 320 ? 17.578 -6.068 -33.217 1.00 21.86 359 LEU B O 1
ATOM 6280 N N . LEU B 1 321 ? 18.151 -7.768 -31.850 1.00 22.28 360 LEU B N 1
ATOM 6281 C CA . LEU B 1 321 ? 17.610 -8.819 -32.700 1.00 19.99 360 LEU B CA 1
ATOM 6282 C C . LEU B 1 321 ? 16.674 -9.672 -31.849 1.00 20.65 360 LEU B C 1
ATOM 6283 O O . LEU B 1 321 ? 16.996 -10.011 -30.708 1.00 20.53 360 LEU B O 1
ATOM 6288 N N . SER B 1 322 ? 15.523 -10.020 -32.416 1.00 20.24 361 SER B N 1
ATOM 6289 C CA . SER B 1 322 ? 14.513 -10.807 -31.715 1.00 20.44 361 SER B CA 1
ATOM 6290 C C . SER B 1 322 ? 14.314 -12.209 -32.281 1.00 20.47 361 SER B C 1
ATOM 6291 O O . SER B 1 322 ? 14.479 -12.443 -33.475 1.00 21.14 361 SER B O 1
ATOM 6294 N N . THR B 1 323 ? 13.940 -13.130 -31.404 1.00 21.42 362 THR B N 1
ATOM 6295 C CA . THR B 1 323 ? 13.668 -14.505 -31.786 1.00 22.44 362 THR B CA 1
ATOM 6296 C C . THR B 1 323 ? 12.779 -15.109 -30.704 1.00 22.37 362 THR B C 1
ATOM 6297 O O . THR B 1 323 ? 12.940 -14.811 -29.519 1.00 22.17 362 THR B O 1
ATOM 6301 N N . PRO B 1 324 ? 11.811 -15.951 -31.096 1.00 21.39 363 PRO B N 1
ATOM 6302 C CA . PRO B 1 324 ? 10.931 -16.555 -30.092 1.00 20.33 363 PRO B CA 1
ATOM 6303 C C . PRO B 1 324 ? 11.733 -17.331 -29.060 1.00 20.98 363 PRO B C 1
ATOM 6304 O O . PRO B 1 324 ? 12.743 -17.953 -29.396 1.00 22.97 363 PRO B O 1
ATOM 6308 N N . VAL B 1 325 ? 11.292 -17.293 -27.807 1.00 19.94 364 VAL B N 1
ATOM 6309 C CA . VAL B 1 325 ? 11.985 -18.020 -26.756 1.00 20.72 364 VAL B CA 1
ATOM 6310 C C . VAL B 1 325 ? 12.210 -19.456 -27.253 1.00 21.52 364 VAL B C 1
ATOM 6311 O O . VAL B 1 325 ? 11.313 -20.077 -27.831 1.00 18.66 364 VAL B O 1
ATOM 6315 N N . ALA B 1 326 ? 13.421 -19.965 -27.051 1.00 21.88 365 ALA B N 1
ATOM 6316 C CA . ALA B 1 326 ? 13.780 -21.306 -27.505 1.00 22.75 365 ALA B CA 1
ATOM 6317 C C . ALA B 1 326 ? 12.935 -22.439 -26.920 1.00 22.25 365 ALA B C 1
ATOM 6318 O O . ALA B 1 326 ? 12.607 -23.397 -27.618 1.00 23.97 365 ALA B O 1
ATOM 6320 N N . ALA B 1 327 ? 12.578 -22.329 -25.649 1.00 23.27 366 ALA B N 1
ATOM 6321 C CA . ALA B 1 327 ? 11.786 -23.359 -24.984 1.00 24.56 366 ALA B CA 1
ATOM 6322 C C . ALA B 1 327 ? 10.449 -23.668 -25.655 1.00 25.66 366 ALA B C 1
ATOM 6323 O O . ALA B 1 327 ? 9.869 -24.730 -25.413 1.00 25.66 366 ALA B O 1
ATOM 6325 N N . LEU B 1 328 ? 9.955 -22.752 -26.489 1.00 24.56 367 LEU B N 1
ATOM 6326 C CA . LEU B 1 328 ? 8.676 -22.964 -27.170 1.00 24.57 367 LEU B CA 1
ATOM 6327 C C . LEU B 1 328 ? 8.707 -24.269 -27.964 1.00 25.25 367 LEU B C 1
ATOM 6328 O O . LEU B 1 328 ? 7.672 -24.866 -28.243 1.00 24.72 367 LEU B O 1
ATOM 6333 N N . THR B 1 329 ? 9.907 -24.703 -28.324 1.00 27.00 368 THR B N 1
ATOM 6334 C CA . THR B 1 329 ? 10.093 -25.936 -29.078 1.00 29.32 368 THR B CA 1
ATOM 6335 C C . THR B 1 329 ? 9.592 -27.157 -28.308 1.00 28.69 368 THR B C 1
ATOM 6336 O O . THR B 1 329 ? 9.187 -28.152 -28.906 1.00 29.73 368 THR B O 1
ATOM 6340 N N . ASN B 1 330 ? 9.614 -27.075 -26.984 1.00 28.05 369 ASN B N 1
ATOM 6341 C CA . ASN B 1 330 ? 9.180 -28.190 -26.150 1.00 28.87 369 ASN B CA 1
ATOM 6342 C C . ASN B 1 330 ? 7.672 -28.373 -26.114 1.00 28.52 369 ASN B C 1
ATOM 6343 O O . ASN B 1 330 ? 7.178 -29.339 -25.532 1.00 27.54 369 ASN B O 1
ATOM 6348 N N . TYR B 1 331 ? 6.939 -27.450 -26.726 1.00 26.55 370 TYR B N 1
ATOM 6349 C CA . TYR B 1 331 ? 5.490 -27.552 -26.734 1.00 26.37 370 TYR B CA 1
ATOM 6350 C C . TYR B 1 331 ? 4.955 -27.996 -28.088 1.00 26.67 370 TYR B C 1
ATOM 6351 O O . TYR B 1 331 ? 3.742 -28.075 -28.292 1.00 25.98 370 TYR B O 1
ATOM 6360 N N . VAL B 1 332 ? 5.866 -28.284 -29.012 1.00 26.60 371 VAL B N 1
ATOM 6361 C CA . VAL B 1 332 ? 5.478 -28.743 -30.342 1.00 25.56 371 VAL B CA 1
ATOM 6362 C C . VAL B 1 332 ? 4.932 -30.168 -30.233 1.00 26.19 371 VAL B C 1
ATOM 6363 O O . VAL B 1 332 ? 5.588 -31.057 -29.683 1.00 24.21 371 VAL B O 1
ATOM 6367 N N . THR B 1 333 ? 3.729 -30.378 -30.758 1.00 25.97 372 THR B N 1
ATOM 6368 C CA . THR B 1 333 ? 3.084 -31.683 -30.691 1.00 26.16 372 THR B CA 1
ATOM 6369 C C . THR B 1 333 ? 3.085 -32.422 -32.024 1.00 27.55 372 THR B C 1
ATOM 6370 O O . THR B 1 333 ? 2.736 -33.603 -32.091 1.00 27.74 372 THR B O 1
ATOM 6374 N N . ALA B 1 334 ? 3.470 -31.724 -33.086 1.00 26.45 373 ALA B N 1
ATOM 6375 C CA . ALA B 1 334 ? 3.508 -32.322 -34.411 1.00 25.20 373 ALA B CA 1
ATOM 6376 C C . ALA B 1 334 ? 4.259 -31.402 -35.354 1.00 25.45 373 ALA B C 1
ATOM 6377 O O . ALA B 1 334 ? 4.150 -30.178 -35.255 1.00 26.05 373 ALA B O 1
ATOM 6379 N N . THR B 1 335 ? 5.019 -31.998 -36.267 1.00 24.41 374 THR B N 1
ATOM 6380 C CA . THR B 1 335 ? 5.786 -31.243 -37.246 1.00 25.14 374 THR B CA 1
ATOM 6381 C C . THR B 1 335 ? 5.405 -31.730 -38.638 1.00 25.35 374 THR B C 1
ATOM 6382 O O . THR B 1 335 ? 5.602 -32.896 -38.976 1.00 25.81 374 THR B O 1
ATOM 6386 N N . THR B 1 336 ? 4.855 -30.827 -39.438 1.00 24.69 375 THR B N 1
ATOM 6387 C CA . THR B 1 336 ? 4.422 -31.160 -40.785 1.00 24.84 375 THR B CA 1
ATOM 6388 C C . THR B 1 336 ? 5.168 -30.353 -41.834 1.00 25.46 375 THR B C 1
ATOM 6389 O O . THR B 1 336 ? 5.181 -29.123 -41.787 1.00 26.23 375 THR B O 1
ATOM 6393 N N . THR B 1 337 ? 5.796 -31.042 -42.776 1.00 24.66 376 THR B N 1
ATOM 6394 C CA . THR B 1 337 ? 6.486 -30.355 -43.849 1.00 25.15 376 THR B CA 1
ATOM 6395 C C . THR B 1 337 ? 5.638 -30.562 -45.096 1.00 26.58 376 THR B C 1
ATOM 6396 O O . THR B 1 337 ? 5.010 -31.615 -45.273 1.00 25.77 376 THR B O 1
ATOM 6400 N N . LEU B 1 338 ? 5.586 -29.540 -45.938 1.00 26.57 377 LEU B N 1
ATOM 6401 C CA . LEU B 1 338 ? 4.828 -29.618 -47.173 1.00 29.15 377 LEU B CA 1
ATOM 6402 C C . LEU B 1 338 ? 5.773 -29.327 -48.325 1.00 29.33 377 LEU B C 1
ATOM 6403 O O . LEU B 1 338 ? 6.642 -28.463 -48.223 1.00 30.47 377 LEU B O 1
ATOM 6408 N N . PRO B 1 339 ? 5.612 -30.055 -49.438 1.00 29.40 378 PRO B N 1
ATOM 6409 C CA . PRO B 1 339 ? 6.420 -29.937 -50.656 1.00 28.65 378 PRO B CA 1
ATOM 6410 C C . PRO B 1 339 ? 6.606 -28.511 -51.156 1.00 28.63 378 PRO B C 1
ATOM 6411 O O . PRO B 1 339 ? 5.680 -27.702 -51.090 1.00 28.67 378 PRO B O 1
ATOM 6415 N N . ASP B 1 340 ? 7.800 -28.208 -51.660 1.00 28.66 379 ASP B N 1
ATOM 6416 C CA . ASP B 1 340 ? 8.058 -26.884 -52.211 1.00 29.13 379 ASP B CA 1
ATOM 6417 C C . ASP B 1 340 ? 7.063 -26.734 -53.344 1.00 29.54 379 ASP B C 1
ATOM 6418 O O . ASP B 1 340 ? 6.623 -27.728 -53.922 1.00 29.79 379 ASP B O 1
ATOM 6423 N N . ARG B 1 341 ? 6.706 -25.502 -53.671 1.00 28.40 380 ARG B N 1
ATOM 6424 C CA . ARG B 1 341 ? 5.772 -25.291 -54.751 1.00 29.27 380 ARG B CA 1
ATOM 6425 C C . ARG B 1 341 ? 5.864 -23.883 -55.314 1.00 29.36 380 ARG B C 1
ATOM 6426 O O . ARG B 1 341 ? 6.259 -22.939 -54.626 1.00 27.68 380 ARG B O 1
ATOM 6434 N N . THR B 1 342 ? 5.503 -23.755 -56.581 1.00 28.92 381 THR B N 1
ATOM 6435 C CA . THR B 1 342 ? 5.510 -22.465 -57.240 1.00 29.74 381 THR B CA 1
ATOM 6436 C C . THR B 1 342 ? 4.048 -22.129 -57.466 1.00 29.05 381 THR B C 1
ATOM 6437 O O . THR B 1 342 ? 3.281 -22.979 -57.908 1.00 29.25 381 THR B O 1
ATOM 6441 N N . VAL B 1 343 ? 3.641 -20.914 -57.127 1.00 29.40 382 VAL B N 1
ATOM 6442 C CA . VAL B 1 343 ? 2.261 -20.539 -57.360 1.00 29.55 382 VAL B CA 1
ATOM 6443 C C . VAL B 1 343 ? 2.199 -19.196 -58.077 1.00 30.11 382 VAL B C 1
ATOM 6444 O O . VAL B 1 343 ? 3.030 -18.316 -57.853 1.00 30.90 382 VAL B O 1
ATOM 6448 N N . ASP B 1 344 ? 1.228 -19.066 -58.972 1.00 30.46 383 ASP B N 1
ATOM 6449 C CA . ASP B 1 344 ? 1.026 -17.837 -59.724 1.00 32.23 383 ASP B CA 1
ATOM 6450 C C . ASP B 1 344 ? -0.474 -17.567 -59.613 1.00 31.93 383 ASP B C 1
ATOM 6451 O O . ASP B 1 344 ? -1.275 -18.086 -60.388 1.00 32.22 383 ASP B O 1
ATOM 6456 N N . GLY B 1 345 ? -0.839 -16.760 -58.626 1.00 31.41 384 GLY B N 1
ATOM 6457 C CA . GLY B 1 345 ? -2.230 -16.455 -58.374 1.00 31.73 384 GLY B CA 1
ATOM 6458 C C . GLY B 1 345 ? -2.465 -16.798 -56.917 1.00 33.45 384 GLY B C 1
ATOM 6459 O O . GLY B 1 345 ? -2.162 -15.996 -56.031 1.00 34.23 384 GLY B O 1
ATOM 6460 N N . SER B 1 346 ? -2.987 -17.992 -56.655 1.00 32.60 385 SER B N 1
ATOM 6461 C CA . SER B 1 346 ? -3.222 -18.418 -55.279 1.00 33.57 385 SER B CA 1
ATOM 6462 C C . SER B 1 346 ? -3.312 -19.931 -55.176 1.00 32.27 385 SER B C 1
ATOM 6463 O O . SER B 1 346 ? -3.496 -20.627 -56.175 1.00 33.41 385 SER B O 1
ATOM 6466 N N . ALA B 1 347 ? -3.178 -20.436 -53.958 1.00 31.22 386 ALA B N 1
ATOM 6467 C CA . ALA B 1 347 ? -3.239 -21.868 -53.722 1.00 30.35 386 ALA B CA 1
ATOM 6468 C C . ALA B 1 347 ? -3.465 -22.136 -52.244 1.00 30.58 386 ALA B C 1
ATOM 6469 O O . ALA B 1 347 ? -2.787 -21.567 -51.390 1.00 30.11 386 ALA B O 1
ATOM 6471 N N . VAL B 1 348 ? -4.426 -23.001 -51.947 1.00 29.74 387 VAL B N 1
ATOM 6472 C CA . VAL B 1 348 ? -4.722 -23.356 -50.571 1.00 30.17 387 VAL B CA 1
ATOM 6473 C C . VAL B 1 348 ? -3.822 -24.522 -50.175 1.00 30.81 387 VAL B C 1
ATOM 6474 O O . VAL B 1 348 ? -3.676 -25.475 -50.936 1.00 31.99 387 VAL B O 1
ATOM 6478 N N . LEU B 1 349 ? -3.213 -24.442 -48.995 1.00 30.46 388 LEU B N 1
ATOM 6479 C CA . LEU B 1 349 ? -2.343 -25.511 -48.520 1.00 31.53 388 LEU B CA 1
ATOM 6480 C C . LEU B 1 349 ? -3.162 -26.590 -47.822 1.00 32.51 388 LEU B C 1
ATOM 6481 O O . LEU B 1 349 ? -4.123 -26.291 -47.111 1.00 33.85 388 LEU B O 1
ATOM 6486 N N . PRO B 1 350 ? -2.794 -27.865 -48.019 1.00 32.49 389 PRO B N 1
ATOM 6487 C CA . PRO B 1 350 ? -3.507 -28.985 -47.399 1.00 31.68 389 PRO B CA 1
ATOM 6488 C C . PRO B 1 350 ? -3.171 -29.128 -45.923 1.00 31.45 389 PRO B C 1
ATOM 6489 O O . PRO B 1 350 ? -2.606 -30.137 -45.499 1.00 33.72 389 PRO B O 1
ATOM 6493 N N . TRP B 1 351 ? -3.515 -28.111 -45.143 1.00 29.80 390 TRP B N 1
ATOM 6494 C CA . TRP B 1 351 ? -3.256 -28.131 -43.714 1.00 28.42 390 TRP B CA 1
ATOM 6495 C C . TRP B 1 351 ? -4.181 -27.141 -43.002 1.00 27.81 390 TRP B C 1
ATOM 6496 O O . TRP B 1 351 ? -4.485 -26.074 -43.531 1.00 28.88 390 TRP B O 1
ATOM 6507 N N . ASN B 1 352 ? -4.626 -27.504 -41.805 1.00 25.61 391 ASN B N 1
ATOM 6508 C CA . ASN B 1 352 ? -5.519 -26.660 -41.023 1.00 26.13 391 ASN B CA 1
ATOM 6509 C C . ASN B 1 352 ? -5.154 -26.749 -39.547 1.00 25.89 391 ASN B C 1
ATOM 6510 O O . ASN B 1 352 ? -4.796 -27.820 -39.061 1.00 26.35 391 ASN B O 1
ATOM 6515 N N . GLY B 1 353 ? -5.259 -25.628 -38.838 1.00 24.28 392 GLY B N 1
ATOM 6516 C CA . GLY B 1 353 ? -4.944 -25.614 -37.422 1.00 23.40 392 GLY B CA 1
ATOM 6517 C C . GLY B 1 353 ? -5.175 -24.225 -36.872 1.00 24.36 392 GLY B C 1
ATOM 6518 O O . GLY B 1 353 ? -5.413 -23.303 -37.652 1.00 24.50 392 GLY B O 1
ATOM 6519 N N . ARG B 1 354 ? -5.096 -24.064 -35.549 1.00 23.32 393 ARG B N 1
ATOM 6520 C CA . ARG B 1 354 ? -5.325 -22.760 -34.919 1.00 24.74 393 ARG B CA 1
ATOM 6521 C C . ARG B 1 354 ? -4.202 -22.251 -34.008 1.00 24.16 393 ARG B C 1
ATOM 6522 O O . ARG B 1 354 ? -4.170 -21.065 -33.661 1.00 24.43 393 ARG B O 1
ATOM 6530 N N . ALA B 1 355 ? -3.296 -23.142 -33.613 1.00 21.61 394 ALA B N 1
ATOM 6531 C CA . ALA B 1 355 ? -2.172 -22.783 -32.748 1.00 20.54 394 ALA B CA 1
ATOM 6532 C C . ALA B 1 355 ? -0.942 -23.496 -33.285 1.00 21.94 394 ALA B C 1
ATOM 6533 O O . ALA B 1 355 ? -0.761 -24.700 -33.087 1.00 22.12 394 ALA B O 1
ATOM 6535 N N . TYR B 1 356 ? -0.088 -22.747 -33.964 1.00 20.99 395 TYR B N 1
ATOM 6536 C CA . TYR B 1 356 ? 1.089 -23.336 -34.556 1.00 21.26 395 TYR B CA 1
ATOM 6537 C C . TYR B 1 356 ? 2.063 -22.256 -34.957 1.00 22.62 395 TYR B C 1
ATOM 6538 O O . TYR B 1 356 ? 1.774 -21.065 -34.865 1.00 24.34 395 TYR B O 1
ATOM 6547 N N . GLU B 1 357 ? 3.212 -22.707 -35.433 1.00 22.19 396 GLU B N 1
ATOM 6548 C CA . GLU B 1 357 ? 4.266 -21.839 -35.914 1.00 25.22 396 GLU B CA 1
ATOM 6549 C C . GLU B 1 357 ? 4.519 -22.350 -37.325 1.00 24.22 396 GLU B C 1
ATOM 6550 O O . GLU B 1 357 ? 4.609 -23.561 -37.537 1.00 25.10 396 GLU B O 1
ATOM 6556 N N . ILE B 1 358 ? 4.582 -21.450 -38.299 1.00 22.84 397 ILE B N 1
ATOM 6557 C CA . ILE B 1 358 ? 4.875 -21.879 -39.655 1.00 21.95 397 ILE B CA 1
ATOM 6558 C C . ILE B 1 358 ? 6.066 -21.081 -40.188 1.00 22.56 397 ILE B C 1
ATOM 6559 O O . ILE B 1 358 ? 6.109 -19.856 -40.063 1.00 24.95 397 ILE B O 1
ATOM 6564 N N . GLU B 1 359 ? 7.049 -21.788 -40.738 1.00 20.15 398 GLU B N 1
ATOM 6565 C CA . GLU B 1 359 ? 8.230 -21.152 -41.309 1.00 22.56 398 GLU B CA 1
ATOM 6566 C C . GLU B 1 359 ? 8.287 -21.451 -42.790 1.00 22.50 398 GLU B C 1
ATOM 6567 O O . GLU B 1 359 ? 7.880 -22.532 -43.238 1.00 23.13 398 GLU B O 1
ATOM 6573 N N . LEU B 1 360 ? 8.785 -20.493 -43.559 1.00 21.75 399 LEU B N 1
ATOM 6574 C CA . LEU B 1 360 ? 8.909 -20.703 -44.985 1.00 22.19 399 LEU B CA 1
ATOM 6575 C C . LEU B 1 360 ? 9.749 -19.629 -45.643 1.00 22.70 399 LEU B C 1
ATOM 6576 O O . LEU B 1 360 ? 10.038 -18.589 -45.047 1.00 24.40 399 LEU B O 1
ATOM 6581 N N . ASP B 1 361 ? 10.146 -19.908 -46.877 1.00 22.09 400 ASP B N 1
ATOM 6582 C CA . ASP B 1 361 ? 10.931 -18.988 -47.677 1.00 22.38 400 ASP B CA 1
ATOM 6583 C C . ASP B 1 361 ? 10.141 -18.717 -48.936 1.00 21.85 400 ASP B C 1
ATOM 6584 O O . ASP B 1 361 ? 9.423 -19.589 -49.429 1.00 20.50 400 ASP B O 1
ATOM 6589 N N . ILE B 1 362 ? 10.267 -17.503 -49.449 1.00 20.71 401 ILE B N 1
ATOM 6590 C CA . ILE B 1 362 ? 9.584 -17.145 -50.669 1.00 21.00 401 ILE B CA 1
ATOM 6591 C C . ILE B 1 362 ? 10.606 -16.464 -51.562 1.00 23.73 401 ILE B C 1
ATOM 6592 O O . ILE B 1 362 ? 11.397 -15.644 -51.097 1.00 24.64 401 ILE B O 1
ATOM 6597 N N . ALA B 1 363 ? 10.608 -16.835 -52.837 1.00 22.62 402 ALA B N 1
ATOM 6598 C CA . ALA B 1 363 ? 11.531 -16.262 -53.797 1.00 24.02 402 ALA B CA 1
ATOM 6599 C C . ALA B 1 363 ? 10.718 -15.939 -55.032 1.00 25.45 402 ALA B C 1
ATOM 6600 O O . ALA B 1 363 ? 9.846 -16.716 -55.424 1.00 26.29 402 ALA B O 1
ATOM 6602 N N . TRP B 1 364 ? 10.993 -14.795 -55.646 1.00 23.83 403 TRP B N 1
ATOM 6603 C CA . TRP B 1 364 ? 10.253 -14.402 -56.832 1.00 23.58 403 TRP B CA 1
ATOM 6604 C C . TRP B 1 364 ? 11.109 -13.551 -57.758 1.00 25.68 403 TRP B C 1
ATOM 6605 O O . TRP B 1 364 ? 12.307 -13.370 -57.527 1.00 26.06 403 TRP B O 1
ATOM 6616 N N . ASP B 1 365 ? 10.491 -13.030 -58.808 1.00 26.13 404 ASP B N 1
ATOM 6617 C CA . ASP B 1 365 ? 11.206 -12.196 -59.753 1.00 28.99 404 ASP B CA 1
ATOM 6618 C C . ASP B 1 365 ? 10.392 -10.958 -60.117 1.00 28.79 404 ASP B C 1
ATOM 6619 O O . ASP B 1 365 ? 10.577 -9.897 -59.525 1.00 29.02 404 ASP B O 1
ATOM 6624 N N . THR B 1 366 ? 9.475 -11.093 -61.070 1.00 28.73 405 THR B N 1
ATOM 6625 C CA . THR B 1 366 ? 8.664 -9.950 -61.490 1.00 28.86 405 THR B CA 1
ATOM 6626 C C . THR B 1 366 ? 7.454 -9.689 -60.587 1.00 28.83 405 THR B C 1
ATOM 6627 O O . THR B 1 366 ? 6.899 -8.588 -60.598 1.00 27.76 405 THR B O 1
ATOM 6631 N N . ALA B 1 367 ? 7.055 -10.692 -59.805 1.00 27.92 406 ALA B N 1
ATOM 6632 C CA . ALA B 1 367 ? 5.913 -10.558 -58.897 1.00 27.85 406 ALA B CA 1
ATOM 6633 C C . ALA B 1 367 ? 6.013 -9.260 -58.096 1.00 27.27 406 ALA B C 1
ATOM 6634 O O . ALA B 1 367 ? 7.080 -8.922 -57.590 1.00 27.49 406 ALA B O 1
ATOM 6636 N N . THR B 1 368 ? 4.907 -8.528 -57.988 1.00 26.12 407 THR B N 1
ATOM 6637 C CA . THR B 1 368 ? 4.904 -7.267 -57.245 1.00 26.44 407 THR B CA 1
ATOM 6638 C C . THR B 1 368 ? 4.340 -7.441 -55.841 1.00 25.20 407 THR B C 1
ATOM 6639 O O . THR B 1 368 ? 4.461 -6.555 -54.996 1.00 25.31 407 THR B O 1
ATOM 6643 N N . ASN B 1 369 ? 3.723 -8.591 -55.597 1.00 24.38 408 ASN B N 1
ATOM 6644 C CA . ASN B 1 369 ? 3.149 -8.883 -54.291 1.00 23.87 408 ASN B CA 1
ATOM 6645 C C . ASN B 1 369 ? 3.200 -10.391 -54.088 1.00 23.41 408 ASN B C 1
ATOM 6646 O O . ASN B 1 369 ? 2.832 -11.150 -54.983 1.00 22.79 408 ASN B O 1
ATOM 6651 N N . VAL B 1 370 ? 3.696 -10.820 -52.931 1.00 21.66 409 VAL B N 1
ATOM 6652 C CA . VAL B 1 370 ? 3.760 -12.241 -52.601 1.00 21.29 409 VAL B CA 1
ATOM 6653 C C . VAL B 1 370 ? 3.402 -12.349 -51.125 1.00 21.85 409 VAL B C 1
ATOM 6654 O O . VAL B 1 370 ? 3.570 -11.389 -50.369 1.00 23.13 409 VAL B O 1
ATOM 6658 N N . GLY B 1 371 ? 2.899 -13.504 -50.710 1.00 21.14 410 GLY B N 1
ATOM 6659 C CA . GLY B 1 371 ? 2.546 -13.650 -49.317 1.00 20.44 410 GLY B CA 1
ATOM 6660 C C . GLY B 1 371 ? 1.825 -14.930 -48.980 1.00 20.54 410 GLY B C 1
ATOM 6661 O O . GLY B 1 371 ? 1.639 -15.812 -49.818 1.00 19.84 410 GLY B O 1
ATOM 6662 N N . ILE B 1 372 ? 1.408 -15.014 -47.724 1.00 21.55 411 ILE B N 1
ATOM 6663 C CA . ILE B 1 372 ? 0.706 -16.171 -47.214 1.00 21.17 411 ILE B CA 1
ATOM 6664 C C . ILE B 1 372 ? -0.430 -15.686 -46.321 1.00 22.09 411 ILE B C 1
ATOM 6665 O O . ILE B 1 372 ? -0.275 -14.707 -45.583 1.00 21.09 411 ILE B O 1
ATOM 6670 N N . SER B 1 373 ? -1.579 -16.355 -46.411 1.00 20.27 412 SER B N 1
ATOM 6671 C CA . SER B 1 373 ? -2.730 -16.017 -45.584 1.00 21.52 412 SER B CA 1
ATOM 6672 C C . SER B 1 373 ? -2.922 -17.089 -44.515 1.00 20.33 412 SER B C 1
ATOM 6673 O O . SER B 1 373 ? -2.872 -18.284 -44.804 1.00 22.33 412 SER B O 1
ATOM 6676 N N . VAL B 1 374 ? -3.136 -16.654 -43.281 1.00 20.52 413 VAL B N 1
ATOM 6677 C CA . VAL B 1 374 ? -3.356 -17.569 -42.169 1.00 19.98 413 VAL B CA 1
ATOM 6678 C C . VAL B 1 374 ? -4.767 -17.331 -41.626 1.00 21.54 413 VAL B C 1
ATOM 6679 O O . VAL B 1 374 ? -5.383 -16.310 -41.924 1.00 19.28 413 VAL B O 1
ATOM 6683 N N . GLY B 1 375 ? -5.278 -18.277 -40.841 1.00 22.36 414 GLY B N 1
ATOM 6684 C CA . GLY B 1 375 ? -6.618 -18.135 -40.303 1.00 21.89 414 GLY B CA 1
ATOM 6685 C C . GLY B 1 375 ? -7.640 -17.984 -41.420 1.00 22.66 414 GLY B C 1
ATOM 6686 O O . GLY B 1 375 ? -8.582 -17.205 -41.308 1.00 20.41 414 GLY B O 1
ATOM 6687 N N . ARG B 1 376 ? -7.457 -18.735 -42.500 1.00 23.29 415 ARG B N 1
ATOM 6688 C CA . ARG B 1 376 ? -8.375 -18.662 -43.636 1.00 24.67 415 ARG B CA 1
ATOM 6689 C C . ARG B 1 376 ? -9.604 -19.545 -43.446 1.00 23.92 415 ARG B C 1
ATOM 6690 O O . ARG B 1 376 ? -9.484 -20.740 -43.173 1.00 24.96 415 ARG B O 1
ATOM 6698 N N . SER B 1 377 ? -10.785 -18.950 -43.591 1.00 23.27 416 SER B N 1
ATOM 6699 C CA . SER B 1 377 ? -12.031 -19.700 -43.454 1.00 22.15 416 SER B CA 1
ATOM 6700 C C . SER B 1 377 ? -12.314 -20.368 -44.795 1.00 21.69 416 SER B C 1
ATOM 6701 O O . SER B 1 377 ? -12.016 -19.804 -45.848 1.00 20.57 416 SER B O 1
ATOM 6704 N N . PRO B 1 378 ? -12.860 -21.594 -44.779 1.00 20.99 417 PRO B N 1
ATOM 6705 C CA . PRO B 1 378 ? -13.143 -22.244 -46.062 1.00 21.75 417 PRO B CA 1
ATOM 6706 C C . PRO B 1 378 ? -14.132 -21.483 -46.962 1.00 23.25 417 PRO B C 1
ATOM 6707 O O . PRO B 1 378 ? -14.167 -21.719 -48.170 1.00 23.06 417 PRO B O 1
ATOM 6711 N N . ASP B 1 379 ? -14.929 -20.573 -46.397 1.00 23.47 418 ASP B N 1
ATOM 6712 C CA . ASP B 1 379 ? -15.857 -19.820 -47.246 1.00 23.98 418 ASP B CA 1
ATOM 6713 C C . ASP B 1 379 ? -15.060 -18.780 -48.025 1.00 23.84 418 ASP B C 1
ATOM 6714 O O . ASP B 1 379 ? -15.578 -18.145 -48.946 1.00 24.12 418 ASP B O 1
ATOM 6719 N N . GLY B 1 380 ? -13.797 -18.620 -47.631 1.00 22.44 419 GLY B N 1
ATOM 6720 C CA . GLY B 1 380 ? -12.894 -17.693 -48.292 1.00 22.00 419 GLY B CA 1
ATOM 6721 C C . GLY B 1 380 ? -13.011 -16.219 -47.951 1.00 22.70 419 GLY B C 1
ATOM 6722 O O . GLY B 1 380 ? -12.336 -15.392 -48.567 1.00 22.48 419 GLY B O 1
ATOM 6723 N N . THR B 1 381 ? -13.840 -15.876 -46.971 1.00 20.99 420 THR B N 1
ATOM 6724 C CA . THR B 1 381 ? -14.021 -14.477 -46.609 1.00 20.31 420 THR B CA 1
ATOM 6725 C C . THR B 1 381 ? -13.103 -13.934 -45.511 1.00 22.38 420 THR B C 1
ATOM 6726 O O . THR B 1 381 ? -12.891 -12.719 -45.419 1.00 22.80 420 THR B O 1
ATOM 6730 N N . ARG B 1 382 ? -12.556 -14.818 -44.683 1.00 21.46 421 ARG B N 1
ATOM 6731 C CA . ARG B 1 382 ? -11.704 -14.382 -43.581 1.00 20.85 421 ARG B CA 1
ATOM 6732 C C . ARG B 1 382 ? -10.281 -14.915 -43.690 1.00 21.63 421 ARG B C 1
ATOM 6733 O O . ARG B 1 382 ? -10.061 -16.071 -44.068 1.00 19.66 421 ARG B O 1
ATOM 6741 N N . HIS B 1 383 ? -9.320 -14.068 -43.333 1.00 20.08 422 HIS B N 1
ATOM 6742 C CA . HIS B 1 383 ? -7.912 -14.430 -43.386 1.00 21.12 422 HIS B CA 1
ATOM 6743 C C . HIS B 1 383 ? -7.035 -13.225 -43.066 1.00 22.38 422 HIS B C 1
ATOM 6744 O O . HIS B 1 383 ? -7.456 -12.073 -43.220 1.00 21.70 422 HIS B O 1
ATOM 6751 N N . THR B 1 384 ? -5.826 -13.496 -42.585 1.00 22.17 423 THR B N 1
ATOM 6752 C CA . THR B 1 384 ? -4.871 -12.442 -42.280 1.00 20.47 423 THR B CA 1
ATOM 6753 C C . THR B 1 384 ? -3.730 -12.657 -43.260 1.00 20.55 423 THR B C 1
ATOM 6754 O O . THR B 1 384 ? -3.176 -13.754 -43.346 1.00 19.83 423 THR B O 1
ATOM 6758 N N . ASN B 1 385 ? -3.408 -11.615 -44.019 1.00 19.85 424 ASN B N 1
ATOM 6759 C CA . ASN B 1 385 ? -2.360 -11.687 -45.031 1.00 21.23 424 ASN B CA 1
ATOM 6760 C C . ASN B 1 385 ? -1.003 -11.217 -44.529 1.00 21.64 424 ASN B C 1
ATOM 6761 O O . ASN B 1 385 ? -0.895 -10.191 -43.854 1.00 23.31 424 ASN B O 1
ATOM 6766 N N . ILE B 1 386 ? 0.033 -11.970 -44.882 1.00 21.09 425 ILE B N 1
ATOM 6767 C CA . ILE B 1 386 ? 1.396 -11.638 -44.491 1.00 21.12 425 ILE B CA 1
ATOM 6768 C C . ILE B 1 386 ? 2.216 -11.703 -45.767 1.00 21.43 425 ILE B C 1
ATOM 6769 O O . ILE B 1 386 ? 2.331 -12.763 -46.386 1.00 21.29 425 ILE B O 1
ATOM 6774 N N . GLY B 1 387 ? 2.771 -10.568 -46.181 1.00 21.36 426 GLY B N 1
ATOM 6775 C CA . GLY B 1 387 ? 3.536 -10.571 -47.412 1.00 21.96 426 GLY B CA 1
ATOM 6776 C C . GLY B 1 387 ? 4.522 -9.439 -47.620 1.00 21.95 426 GLY B C 1
ATOM 6777 O O . GLY B 1 387 ? 4.804 -8.649 -46.719 1.00 21.14 426 GLY B O 1
ATOM 6778 N N . LYS B 1 388 ? 5.045 -9.367 -48.837 1.00 21.97 427 LYS B N 1
ATOM 6779 C CA . LYS B 1 388 ? 6.023 -8.352 -49.188 1.00 22.55 427 LYS B CA 1
ATOM 6780 C C . LYS B 1 388 ? 5.497 -7.577 -50.381 1.00 22.08 427 LYS B C 1
ATOM 6781 O O . LYS B 1 388 ? 5.156 -8.162 -51.408 1.00 20.66 427 LYS B O 1
ATOM 6787 N N . TYR B 1 389 ? 5.413 -6.260 -50.223 1.00 22.24 428 TYR B N 1
ATOM 6788 C CA . TYR B 1 389 ? 4.941 -5.374 -51.275 1.00 22.63 428 TYR B CA 1
ATOM 6789 C C . TYR B 1 389 ? 5.716 -4.069 -51.178 1.00 23.15 428 TYR B C 1
ATOM 6790 O O . TYR B 1 389 ? 5.707 -3.414 -50.136 1.00 22.24 428 TYR B O 1
ATOM 6799 N N . GLY B 1 390 ? 6.392 -3.697 -52.262 1.00 22.81 429 GLY B N 1
ATOM 6800 C CA . GLY B 1 390 ? 7.180 -2.477 -52.248 1.00 22.90 429 GLY B CA 1
ATOM 6801 C C . GLY B 1 390 ? 8.273 -2.553 -51.191 1.00 24.03 429 GLY B C 1
ATOM 6802 O O . GLY B 1 390 ? 9.067 -3.497 -51.169 1.00 22.06 429 GLY B O 1
ATOM 6803 N N . ALA B 1 391 ? 8.314 -1.563 -50.306 1.00 22.74 430 ALA B N 1
ATOM 6804 C CA . ALA B 1 391 ? 9.314 -1.534 -49.251 1.00 22.81 430 ALA B CA 1
ATOM 6805 C C . ALA B 1 391 ? 8.705 -1.999 -47.933 1.00 23.03 430 ALA B C 1
ATOM 6806 O O . ALA B 1 391 ? 9.267 -1.768 -46.862 1.00 21.79 430 ALA B O 1
ATOM 6808 N N . ASP B 1 392 ? 7.568 -2.678 -48.033 1.00 23.62 431 ASP B N 1
ATOM 6809 C CA . ASP B 1 392 ? 6.834 -3.168 -46.868 1.00 24.27 431 ASP B CA 1
ATOM 6810 C C . ASP B 1 392 ? 6.763 -4.678 -46.678 1.00 21.80 431 ASP B C 1
ATOM 6811 O O . ASP B 1 392 ? 6.543 -5.427 -47.626 1.00 20.63 431 ASP B O 1
ATOM 6816 N N . LEU B 1 393 ? 6.969 -5.120 -45.443 1.00 20.80 432 LEU B N 1
ATOM 6817 C CA . LEU B 1 393 ? 6.776 -6.523 -45.113 1.00 18.73 432 LEU B CA 1
ATOM 6818 C C . LEU B 1 393 ? 5.552 -6.263 -44.242 1.00 17.37 432 LEU B C 1
ATOM 6819 O O . LEU B 1 393 ? 5.659 -5.803 -43.103 1.00 18.13 432 LEU B O 1
ATOM 6824 N N . TYR B 1 394 ? 4.384 -6.519 -44.808 1.00 16.23 433 TYR B N 1
ATOM 6825 C CA . TYR B 1 394 ? 3.129 -6.229 -44.129 1.00 17.35 433 TYR B CA 1
ATOM 6826 C C . TYR B 1 394 ? 2.351 -7.391 -43.527 1.00 16.71 433 TYR B C 1
ATOM 6827 O O . TYR B 1 394 ? 2.507 -8.547 -43.917 1.00 14.93 433 TYR B O 1
ATOM 6836 N N . VAL B 1 395 ? 1.500 -7.049 -42.569 1.00 16.73 434 VAL B N 1
ATOM 6837 C CA . VAL B 1 395 ? 0.598 -8.002 -41.948 1.00 17.17 434 VAL B CA 1
ATOM 6838 C C . VAL B 1 395 ? -0.751 -7.281 -41.992 1.00 18.36 434 VAL B C 1
ATOM 6839 O O . VAL B 1 395 ? -0.951 -6.262 -41.329 1.00 18.71 434 VAL B O 1
ATOM 6843 N N . ASP B 1 396 ? -1.664 -7.798 -42.800 1.00 18.79 435 ASP B N 1
ATOM 6844 C CA . ASP B 1 396 ? -2.975 -7.177 -42.957 1.00 20.57 435 ASP B CA 1
ATOM 6845 C C . ASP B 1 396 ? -4.058 -8.050 -42.332 1.00 19.72 435 ASP B C 1
ATOM 6846 O O . ASP B 1 396 ? -4.432 -9.083 -42.894 1.00 20.39 435 ASP B O 1
ATOM 6851 N N . ARG B 1 397 ? -4.549 -7.634 -41.168 1.00 18.61 436 ARG B N 1
ATOM 6852 C CA . ARG B 1 397 ? -5.592 -8.380 -40.463 1.00 20.27 436 ARG B CA 1
ATOM 6853 C C . ARG B 1 397 ? -6.989 -7.885 -40.835 1.00 21.36 436 ARG B C 1
ATOM 6854 O O . ARG B 1 397 ? -7.994 -8.369 -40.307 1.00 22.34 436 ARG B O 1
ATOM 6862 N N . GLY B 1 398 ? -7.047 -6.921 -41.746 1.00 23.19 437 GLY B N 1
ATOM 6863 C CA . GLY B 1 398 ? -8.326 -6.378 -42.169 1.00 22.91 437 GLY B CA 1
ATOM 6864 C C . GLY B 1 398 ? -9.352 -7.441 -42.519 1.00 23.62 437 GLY B C 1
ATOM 6865 O O . GLY B 1 398 ? -10.469 -7.402 -42.007 1.00 23.75 437 GLY B O 1
ATOM 6866 N N . PRO B 1 399 ? -9.008 -8.417 -43.379 1.00 23.16 438 PRO B N 1
ATOM 6867 C CA . PRO B 1 399 ? -9.978 -9.457 -43.743 1.00 23.78 438 PRO B CA 1
ATOM 6868 C C . PRO B 1 399 ? -10.362 -10.373 -42.581 1.00 24.85 438 PRO B C 1
ATOM 6869 O O . PRO B 1 399 ? -11.143 -11.305 -42.759 1.00 25.78 438 PRO B O 1
ATOM 6873 N N . SER B 1 400 ? -9.807 -10.118 -41.400 1.00 23.41 439 SER B N 1
ATOM 6874 C CA . SER B 1 400 ? -10.138 -10.927 -40.236 1.00 24.71 439 SER B CA 1
ATOM 6875 C C . SER B 1 400 ? -10.997 -10.162 -39.231 1.00 25.36 439 SER B C 1
ATOM 6876 O O . SER B 1 400 ? -11.319 -10.691 -38.162 1.00 24.52 439 SER B O 1
ATOM 6879 N N . ASP B 1 401 ? -11.366 -8.924 -39.567 1.00 26.12 440 ASP B N 1
ATOM 6880 C CA . ASP B 1 401 ? -12.208 -8.132 -38.668 1.00 28.53 440 ASP B CA 1
ATOM 6881 C C . ASP B 1 401 ? -13.426 -8.972 -38.310 1.00 28.74 440 ASP B C 1
ATOM 6882 O O . ASP B 1 401 ? -14.011 -9.642 -39.169 1.00 26.73 440 ASP B O 1
ATOM 6887 N N . LEU B 1 402 ? -13.794 -8.942 -37.034 1.00 29.40 441 LEU B N 1
ATOM 6888 C CA . LEU B 1 402 ? -14.918 -9.717 -36.542 1.00 31.98 441 LEU B CA 1
ATOM 6889 C C . LEU B 1 402 ? -16.071 -8.798 -36.149 1.00 33.65 441 LEU B C 1
ATOM 6890 O O . LEU B 1 402 ? -15.883 -7.836 -35.402 1.00 32.87 441 LEU B O 1
ATOM 6895 N N . ALA B 1 403 ? -17.262 -9.101 -36.664 1.00 35.07 442 ALA B N 1
ATOM 6896 C CA . ALA B 1 403 ? -18.455 -8.308 -36.375 1.00 35.66 442 ALA B CA 1
ATOM 6897 C C . ALA B 1 403 ? -18.640 -8.107 -34.876 1.00 34.67 442 ALA B C 1
ATOM 6898 O O . ALA B 1 403 ? -18.713 -9.069 -34.110 1.00 33.86 442 ALA B O 1
ATOM 6900 N N . GLY B 1 404 ? -18.701 -6.845 -34.464 1.00 34.48 443 GLY B N 1
ATOM 6901 C CA . GLY B 1 404 ? -18.877 -6.534 -33.059 1.00 33.54 443 GLY B CA 1
ATOM 6902 C C . GLY B 1 404 ? -17.575 -6.398 -32.297 1.00 33.03 443 GLY B C 1
ATOM 6903 O O . GLY B 1 404 ? -17.582 -6.092 -31.106 1.00 32.11 443 GLY B O 1
ATOM 6904 N N . TYR B 1 405 ? -16.455 -6.620 -32.982 1.00 33.09 444 TYR B N 1
ATOM 6905 C CA . TYR B 1 405 ? -15.139 -6.527 -32.356 1.00 33.94 444 TYR B CA 1
ATOM 6906 C C . TYR B 1 405 ? -14.116 -6.037 -33.373 1.00 34.27 444 TYR B C 1
ATOM 6907 O O . TYR B 1 405 ? -12.915 -6.201 -33.182 1.00 34.27 444 TYR B O 1
ATOM 6916 N N . SER B 1 406 ? -14.602 -5.439 -34.454 1.00 34.60 445 SER B N 1
ATOM 6917 C CA . SER B 1 406 ? -13.739 -4.943 -35.521 1.00 35.19 445 SER B CA 1
ATOM 6918 C C . SER B 1 406 ? -12.550 -4.107 -35.044 1.00 33.68 445 SER B C 1
ATOM 6919 O O . SER B 1 406 ? -12.676 -3.289 -34.136 1.00 33.09 445 SER B O 1
ATOM 6922 N N . LEU B 1 407 ? -11.394 -4.322 -35.668 1.00 33.73 446 LEU B N 1
ATOM 6923 C CA . LEU B 1 407 ? -10.180 -3.587 -35.325 1.00 32.97 446 LEU B CA 1
ATOM 6924 C C . LEU B 1 407 ? -9.931 -2.440 -36.300 1.00 32.64 446 LEU B C 1
ATOM 6925 O O . LEU B 1 407 ? -9.029 -1.624 -36.098 1.00 31.83 446 LEU B O 1
ATOM 6930 N N . ALA B 1 408 ? -10.721 -2.383 -37.366 1.00 32.89 447 ALA B N 1
ATOM 6931 C CA . ALA B 1 408 ? -10.569 -1.319 -38.355 1.00 33.39 447 ALA B CA 1
ATOM 6932 C C . ALA B 1 408 ? -10.606 0.011 -37.612 1.00 32.84 447 ALA B C 1
ATOM 6933 O O . ALA B 1 408 ? -11.263 0.126 -36.577 1.00 34.49 447 ALA B O 1
ATOM 6935 N N . PRO B 1 409 ? -9.913 1.039 -38.127 1.00 31.63 448 PRO B N 1
ATOM 6936 C CA . PRO B 1 409 ? -9.093 1.106 -39.339 1.00 32.00 448 PRO B CA 1
ATOM 6937 C C . PRO B 1 409 ? -7.649 0.645 -39.155 1.00 31.04 448 PRO B C 1
ATOM 6938 O O . PRO B 1 409 ? -6.808 0.903 -40.009 1.00 33.58 448 PRO B O 1
ATOM 6942 N N . TYR B 1 410 ? -7.351 -0.018 -38.046 1.00 31.10 449 TYR B N 1
ATOM 6943 C CA . TYR B 1 410 ? -5.988 -0.476 -37.793 1.00 30.59 449 TYR B CA 1
ATOM 6944 C C . TYR B 1 410 ? -5.844 -1.902 -38.308 1.00 29.55 449 TYR B C 1
ATOM 6945 O O . TYR B 1 410 ? -5.875 -2.862 -37.542 1.00 29.64 449 TYR B O 1
ATOM 6954 N N . SER B 1 411 ? -5.659 -2.024 -39.620 1.00 28.49 450 SER B N 1
ATOM 6955 C CA . SER B 1 411 ? -5.582 -3.328 -40.255 1.00 26.96 450 SER B CA 1
ATOM 6956 C C . SER B 1 411 ? -4.239 -3.752 -40.830 1.00 25.84 450 SER B C 1
ATOM 6957 O O . SER B 1 411 ? -3.793 -4.885 -40.610 1.00 26.19 450 SER B O 1
ATOM 6960 N N . ARG B 1 412 ? -3.606 -2.844 -41.567 1.00 23.30 451 ARG B N 1
ATOM 6961 C CA . ARG B 1 412 ? -2.336 -3.129 -42.226 1.00 23.24 451 ARG B CA 1
ATOM 6962 C C . ARG B 1 412 ? -1.106 -2.616 -41.508 1.00 21.29 451 ARG B C 1
ATOM 6963 O O . ARG B 1 412 ? -0.795 -1.428 -41.565 1.00 21.99 451 ARG B O 1
ATOM 6971 N N . ALA B 1 413 ? -0.408 -3.515 -40.826 1.00 20.66 452 ALA B N 1
ATOM 6972 C CA . ALA B 1 413 ? 0.825 -3.145 -40.148 1.00 19.70 452 ALA B CA 1
ATOM 6973 C C . ALA B 1 413 ? 1.923 -3.410 -41.176 1.00 19.68 452 ALA B C 1
ATOM 6974 O O . ALA B 1 413 ? 1.741 -4.218 -42.092 1.00 18.18 452 ALA B O 1
ATOM 6976 N N . ALA B 1 414 ? 3.056 -2.735 -41.040 1.00 19.65 453 ALA B N 1
ATOM 6977 C CA . ALA B 1 414 ? 4.135 -2.938 -41.987 1.00 21.20 453 ALA B CA 1
ATOM 6978 C C . ALA B 1 414 ? 5.493 -2.622 -41.397 1.00 21.62 453 ALA B C 1
ATOM 6979 O O . ALA B 1 414 ? 5.665 -1.617 -40.713 1.00 23.30 453 ALA B O 1
ATOM 6981 N N . ALA B 1 415 ? 6.452 -3.503 -41.659 1.00 22.23 454 ALA B N 1
ATOM 6982 C CA . ALA B 1 415 ? 7.818 -3.315 -41.198 1.00 21.43 454 ALA B CA 1
ATOM 6983 C C . ALA B 1 415 ? 8.587 -2.982 -42.466 1.00 22.21 454 ALA B C 1
ATOM 6984 O O . ALA B 1 415 ? 8.192 -3.393 -43.562 1.00 19.98 454 ALA B O 1
ATOM 6986 N N . PRO B 1 416 ? 9.687 -2.227 -42.344 1.00 21.67 455 PRO B N 1
ATOM 6987 C CA . PRO B 1 416 ? 10.433 -1.904 -43.559 1.00 23.18 455 PRO B CA 1
ATOM 6988 C C . PRO B 1 416 ? 11.248 -3.096 -44.019 1.00 22.69 455 PRO B C 1
ATOM 6989 O O . PRO B 1 416 ? 11.764 -3.866 -43.207 1.00 23.07 455 PRO B O 1
ATOM 6993 N N . ILE B 1 417 ? 11.338 -3.250 -45.331 1.00 23.32 456 ILE B N 1
ATOM 6994 C CA . ILE B 1 417 ? 12.116 -4.322 -45.927 1.00 23.35 456 ILE B CA 1
ATOM 6995 C C . ILE B 1 417 ? 12.709 -3.758 -47.213 1.00 23.67 456 ILE B C 1
ATOM 6996 O O . ILE B 1 417 ? 12.113 -2.888 -47.851 1.00 22.75 456 ILE B O 1
ATOM 7001 N N . ASP B 1 418 ? 13.888 -4.239 -47.581 1.00 24.31 457 ASP B N 1
ATOM 7002 C CA . ASP B 1 418 ? 14.553 -3.757 -48.781 1.00 24.94 457 ASP B CA 1
ATOM 7003 C C . ASP B 1 418 ? 13.683 -3.956 -50.028 1.00 25.10 457 ASP B C 1
ATOM 7004 O O . ASP B 1 418 ? 13.366 -5.080 -50.404 1.00 24.86 457 ASP B O 1
ATOM 7009 N N . PRO B 1 419 ? 13.273 -2.857 -50.680 1.00 26.23 458 PRO B N 1
ATOM 7010 C CA . PRO B 1 419 ? 12.440 -3.013 -51.878 1.00 26.03 458 PRO B CA 1
ATOM 7011 C C . PRO B 1 419 ? 13.077 -3.911 -52.936 1.00 25.62 458 PRO B C 1
ATOM 7012 O O . PRO B 1 419 ? 12.381 -4.546 -53.725 1.00 25.88 458 PRO B O 1
ATOM 7016 N N . GLY B 1 420 ? 14.403 -3.978 -52.937 1.00 25.55 459 GLY B N 1
ATOM 7017 C CA . GLY B 1 420 ? 15.092 -4.809 -53.906 1.00 25.07 459 GLY B CA 1
ATOM 7018 C C . GLY B 1 420 ? 15.087 -6.291 -53.559 1.00 26.04 459 GLY B C 1
ATOM 7019 O O . GLY B 1 420 ? 15.467 -7.123 -54.384 1.00 26.37 459 GLY B O 1
ATOM 7020 N N . ALA B 1 421 ? 14.668 -6.629 -52.341 1.00 24.76 460 ALA B N 1
ATOM 7021 C CA . ALA B 1 421 ? 14.617 -8.024 -51.916 1.00 23.96 460 ALA B CA 1
ATOM 7022 C C . ALA B 1 421 ? 13.773 -8.847 -52.891 1.00 24.61 460 ALA B C 1
ATOM 7023 O O . ALA B 1 421 ? 12.696 -8.417 -53.312 1.00 24.48 460 ALA B O 1
ATOM 7025 N N . ARG B 1 422 ? 14.270 -10.027 -53.248 1.00 24.70 461 ARG B N 1
ATOM 7026 C CA . ARG B 1 422 ? 13.560 -10.915 -54.157 1.00 24.18 461 ARG B CA 1
ATOM 7027 C C . ARG B 1 422 ? 13.291 -12.256 -53.483 1.00 23.08 461 ARG B C 1
ATOM 7028 O O . ARG B 1 422 ? 12.865 -13.223 -54.119 1.00 22.09 461 ARG B O 1
ATOM 7036 N N . SER B 1 423 ? 13.560 -12.307 -52.184 1.00 21.90 462 SER B N 1
ATOM 7037 C CA . SER B 1 423 ? 13.298 -13.499 -51.388 1.00 22.46 462 SER B CA 1
ATOM 7038 C C . SER B 1 423 ? 13.171 -13.030 -49.946 1.00 22.71 462 SER B C 1
ATOM 7039 O O . SER B 1 423 ? 13.658 -11.956 -49.590 1.00 24.45 462 SER B O 1
ATOM 7042 N N . VAL B 1 424 ? 12.502 -13.821 -49.121 1.00 24.13 463 VAL B N 1
ATOM 7043 C CA . VAL B 1 424 ? 12.318 -13.464 -47.721 1.00 23.08 463 VAL B CA 1
ATOM 7044 C C . VAL B 1 424 ? 12.027 -14.705 -46.900 1.00 22.95 463 VAL B C 1
ATOM 7045 O O . VAL B 1 424 ? 11.456 -15.676 -47.398 1.00 26.25 463 VAL B O 1
ATOM 7049 N N . HIS B 1 425 ? 12.431 -14.674 -45.640 1.00 22.31 464 HIS B N 1
ATOM 7050 C CA . HIS B 1 425 ? 12.189 -15.789 -44.750 1.00 21.73 464 HIS B CA 1
ATOM 7051 C C . HIS B 1 425 ? 11.171 -15.344 -43.716 1.00 22.75 464 HIS B C 1
ATOM 7052 O O . HIS B 1 425 ? 11.251 -14.234 -43.185 1.00 23.81 464 HIS B O 1
ATOM 7059 N N . LEU B 1 426 ? 10.219 -16.214 -43.419 1.00 21.52 465 LEU B N 1
ATOM 7060 C CA . LEU B 1 426 ? 9.197 -15.888 -42.448 1.00 20.54 465 LEU B CA 1
ATOM 7061 C C . LEU B 1 426 ? 8.998 -16.982 -41.414 1.00 20.87 465 LEU B C 1
ATOM 7062 O O . LEU B 1 426 ? 8.986 -18.171 -41.738 1.00 20.59 465 LEU B O 1
ATOM 7067 N N . ARG B 1 427 ? 8.857 -16.559 -40.164 1.00 20.62 466 ARG B N 1
ATOM 7068 C CA . ARG B 1 427 ? 8.583 -17.453 -39.058 1.00 21.06 466 ARG B CA 1
ATOM 7069 C C . ARG B 1 427 ? 7.342 -16.808 -38.451 1.00 20.50 466 ARG B C 1
ATOM 7070 O O . ARG B 1 427 ? 7.406 -15.709 -37.895 1.00 18.85 466 ARG B O 1
ATOM 7078 N N . ILE B 1 428 ? 6.213 -17.495 -38.574 1.00 20.11 467 ILE B N 1
ATOM 7079 C CA . ILE B 1 428 ? 4.940 -16.958 -38.124 1.00 20.97 467 ILE B CA 1
ATOM 7080 C C . ILE B 1 428 ? 4.245 -17.755 -37.029 1.00 21.50 467 ILE B C 1
ATOM 7081 O O . ILE B 1 428 ? 3.923 -18.933 -37.219 1.00 21.80 467 ILE B O 1
ATOM 7086 N N . LEU B 1 429 ? 4.007 -17.101 -35.892 1.00 19.97 468 LEU B N 1
ATOM 7087 C CA . LEU B 1 429 ? 3.326 -17.728 -34.762 1.00 21.08 468 LEU B CA 1
ATOM 7088 C C . LEU B 1 429 ? 1.845 -17.353 -34.774 1.00 20.75 468 LEU B C 1
ATOM 7089 O O . LEU B 1 429 ? 1.484 -16.175 -34.679 1.00 20.43 468 LEU B O 1
ATOM 7094 N N . VAL B 1 430 ? 0.999 -18.368 -34.906 1.00 18.87 469 VAL B N 1
ATOM 7095 C CA . VAL B 1 430 ? -0.447 -18.184 -34.943 1.00 18.61 469 VAL B CA 1
ATOM 7096 C C . VAL B 1 430 ? -1.091 -18.816 -33.716 1.00 20.92 469 VAL B C 1
ATOM 7097 O O . VAL B 1 430 ? -0.788 -19.959 -33.369 1.00 21.49 469 VAL B O 1
ATOM 7101 N N . ASP B 1 431 ? -1.952 -18.065 -33.040 1.00 21.86 470 ASP B N 1
ATOM 7102 C CA . ASP B 1 431 ? -2.667 -18.603 -31.886 1.00 23.63 470 ASP B CA 1
ATOM 7103 C C . ASP B 1 431 ? -4.109 -18.136 -32.069 1.00 23.73 470 ASP B C 1
ATOM 7104 O O . ASP B 1 431 ? -4.380 -17.335 -32.969 1.00 20.96 470 ASP B O 1
ATOM 7109 N N . THR B 1 432 ? -5.023 -18.618 -31.227 1.00 23.54 471 THR B N 1
ATOM 7110 C CA . THR B 1 432 ? -6.446 -18.290 -31.366 1.00 24.76 471 THR B CA 1
ATOM 7111 C C . THR B 1 432 ? -6.852 -16.819 -31.389 1.00 25.55 471 THR B C 1
ATOM 7112 O O . THR B 1 432 ? -7.934 -16.485 -31.874 1.00 25.64 471 THR B O 1
ATOM 7116 N N . GLN B 1 433 ? -6.001 -15.939 -30.876 1.00 24.98 472 GLN B N 1
ATOM 7117 C CA . GLN B 1 433 ? -6.322 -14.518 -30.866 1.00 24.46 472 GLN B CA 1
ATOM 7118 C C . GLN B 1 433 ? -5.131 -13.660 -31.277 1.00 23.38 472 GLN B C 1
ATOM 7119 O O . GLN B 1 433 ? -5.083 -12.484 -30.941 1.00 19.70 472 GLN B O 1
ATOM 7125 N N . SER B 1 434 ? -4.181 -14.234 -32.014 1.00 23.08 473 SER B N 1
ATOM 7126 C CA . SER B 1 434 ? -3.002 -13.467 -32.409 1.00 23.00 473 SER B CA 1
ATOM 7127 C C . SER B 1 434 ? -2.148 -14.064 -33.520 1.00 23.41 473 SER B C 1
ATOM 7128 O O . SER B 1 434 ? -2.258 -15.244 -33.869 1.00 22.22 473 SER B O 1
ATOM 7131 N N . VAL B 1 435 ? -1.288 -13.209 -34.059 1.00 20.82 474 VAL B N 1
ATOM 7132 C CA . VAL B 1 435 ? -0.357 -13.559 -35.113 1.00 19.94 474 VAL B CA 1
ATOM 7133 C C . VAL B 1 435 ? 0.899 -12.737 -34.849 1.00 21.17 474 VAL B C 1
ATOM 7134 O O . VAL B 1 435 ? 0.821 -11.517 -34.664 1.00 19.98 474 VAL B O 1
ATOM 7138 N N . GLU B 1 436 ? 2.045 -13.410 -34.810 1.00 18.76 475 GLU B N 1
ATOM 7139 C CA . GLU B 1 436 ? 3.324 -12.750 -34.575 1.00 20.59 475 GLU B CA 1
ATOM 7140 C C . GLU B 1 436 ? 4.293 -13.178 -35.664 1.00 21.74 475 GLU B C 1
ATOM 7141 O O . GLU B 1 436 ? 4.552 -14.372 -35.861 1.00 20.24 475 GLU B O 1
ATOM 7147 N N . VAL B 1 437 ? 4.823 -12.188 -36.375 1.00 22.44 476 VAL B N 1
ATOM 7148 C CA . VAL B 1 437 ? 5.729 -12.443 -37.480 1.00 19.75 476 VAL B CA 1
ATOM 7149 C C . VAL B 1 437 ? 7.170 -12.005 -37.254 1.00 20.76 476 VAL B C 1
ATOM 7150 O O . VAL B 1 437 ? 7.451 -10.818 -37.074 1.00 21.70 476 VAL B O 1
ATOM 7154 N N . PHE B 1 438 ? 8.081 -12.972 -37.259 1.00 18.88 477 PHE B N 1
ATOM 7155 C CA . PHE B 1 438 ? 9.501 -12.681 -37.115 1.00 19.66 477 PHE B CA 1
ATOM 7156 C C . PHE B 1 438 ? 10.073 -12.787 -38.521 1.00 20.05 477 PHE B C 1
ATOM 7157 O O . PHE B 1 438 ? 10.102 -13.867 -39.123 1.00 18.47 477 PHE B O 1
ATOM 7165 N N . VAL B 1 439 ? 10.505 -11.650 -39.049 1.00 20.18 478 VAL B N 1
ATOM 7166 C CA . VAL B 1 439 ? 11.040 -11.597 -40.394 1.00 19.56 478 VAL B CA 1
ATOM 7167 C C . VAL B 1 439 ? 12.533 -11.859 -40.467 1.00 20.17 478 VAL B C 1
ATOM 7168 O O . VAL B 1 439 ? 13.304 -11.379 -39.637 1.00 20.04 478 VAL B O 1
ATOM 7172 N N . ASN B 1 440 ? 12.931 -12.629 -41.475 1.00 20.42 479 ASN B N 1
ATOM 7173 C CA . ASN B 1 440 ? 14.333 -12.956 -41.700 1.00 20.62 479 ASN B CA 1
ATOM 7174 C C . ASN B 1 440 ? 15.110 -13.305 -40.428 1.00 21.16 479 ASN B C 1
ATOM 7175 O O . ASN B 1 440 ? 14.777 -14.273 -39.733 1.00 20.80 479 ASN B O 1
ATOM 7180 N N . ALA B 1 441 ? 16.140 -12.521 -40.123 1.00 19.61 480 ALA B N 1
ATOM 7181 C CA . ALA B 1 441 ? 16.962 -12.779 -38.945 1.00 21.44 480 ALA B CA 1
ATOM 7182 C C . ALA B 1 441 ? 16.421 -12.127 -37.678 1.00 21.54 480 ALA B C 1
ATOM 7183 O O . ALA B 1 441 ? 17.132 -12.003 -36.687 1.00 22.39 480 ALA B O 1
ATOM 7185 N N . GLY B 1 442 ? 15.171 -11.687 -37.720 1.00 21.10 481 GLY B N 1
ATOM 7186 C CA . GLY B 1 442 ? 14.575 -11.092 -36.539 1.00 21.05 481 GLY B CA 1
ATOM 7187 C C . GLY B 1 442 ? 14.854 -9.633 -36.246 1.00 20.64 481 GLY B C 1
ATOM 7188 O O . GLY B 1 442 ? 14.611 -9.180 -35.128 1.00 20.72 481 GLY B O 1
ATOM 7189 N N . HIS B 1 443 ? 15.364 -8.886 -37.216 1.00 20.80 482 HIS B N 1
ATOM 7190 C CA . HIS B 1 443 ? 15.609 -7.474 -36.964 1.00 20.66 482 HIS B CA 1
ATOM 7191 C C . HIS B 1 443 ? 14.257 -6.761 -36.888 1.00 18.86 482 HIS B C 1
ATOM 7192 O O . HIS B 1 443 ? 14.109 -5.781 -36.165 1.00 20.03 482 HIS B O 1
ATOM 7199 N N . THR B 1 444 ? 13.278 -7.261 -37.644 1.00 17.54 483 THR B N 1
ATOM 7200 C CA . THR B 1 444 ? 11.931 -6.693 -37.649 1.00 17.23 483 THR B CA 1
ATOM 7201 C C . THR B 1 444 ? 10.916 -7.758 -37.246 1.00 17.76 483 THR B C 1
ATOM 7202 O O . THR B 1 444 ? 10.976 -8.904 -37.709 1.00 19.28 483 THR B O 1
ATOM 7206 N N . VAL B 1 445 ? 9.990 -7.372 -36.374 1.00 16.81 484 VAL B N 1
ATOM 7207 C CA . VAL B 1 445 ? 8.938 -8.267 -35.890 1.00 17.86 484 VAL B CA 1
ATOM 7208 C C . VAL B 1 445 ? 7.620 -7.493 -35.923 1.00 18.50 484 VAL B C 1
ATOM 7209 O O . VAL B 1 445 ? 7.613 -6.274 -35.750 1.00 18.24 484 VAL B O 1
ATOM 7213 N N . LEU B 1 446 ? 6.516 -8.192 -36.176 1.00 18.61 485 LEU B N 1
ATOM 7214 C CA . LEU B 1 446 ? 5.193 -7.565 -36.178 1.00 19.81 485 LEU B CA 1
ATOM 7215 C C . LEU B 1 446 ? 4.262 -8.413 -35.327 1.00 20.08 485 LEU B C 1
ATOM 7216 O O . LEU B 1 446 ? 4.015 -9.585 -35.638 1.00 21.75 485 LEU B O 1
ATOM 7221 N N . SER B 1 447 ? 3.751 -7.817 -34.257 1.00 18.83 486 SER B N 1
ATOM 7222 C CA . SER B 1 447 ? 2.851 -8.502 -33.346 1.00 19.46 486 SER B CA 1
ATOM 7223 C C . SER B 1 447 ? 1.493 -7.805 -33.335 1.00 20.44 486 SER B C 1
ATOM 7224 O O . SER B 1 447 ? 1.415 -6.576 -33.292 1.00 21.81 486 SER B O 1
ATOM 7227 N N . GLN B 1 448 ? 0.421 -8.588 -33.383 1.00 19.22 487 GLN B N 1
ATOM 7228 C CA . GLN B 1 448 ? -0.914 -8.017 -33.358 1.00 19.07 487 GLN B CA 1
ATOM 7229 C C . GLN B 1 448 ? -1.961 -9.054 -32.992 1.00 19.85 487 GLN B C 1
ATOM 7230 O O . GLN B 1 448 ? -1.826 -10.236 -33.314 1.00 18.63 487 GLN B O 1
ATOM 7236 N N . GLN B 1 449 ? -3.006 -8.616 -32.307 1.00 19.72 488 GLN B N 1
ATOM 7237 C CA . GLN B 1 449 ? -4.063 -9.542 -31.971 1.00 22.80 488 GLN B CA 1
ATOM 7238 C C . GLN B 1 449 ? -4.961 -9.628 -33.193 1.00 21.32 488 GLN B C 1
ATOM 7239 O O . GLN B 1 449 ? -5.001 -8.714 -34.016 1.00 21.62 488 GLN B O 1
ATOM 7245 N N . VAL B 1 450 ? -5.642 -10.755 -33.329 1.00 19.94 489 VAL B N 1
ATOM 7246 C CA . VAL B 1 450 ? -6.550 -10.982 -34.434 1.00 19.94 489 VAL B CA 1
ATOM 7247 C C . VAL B 1 450 ? -7.665 -11.829 -33.854 1.00 22.49 489 VAL B C 1
ATOM 7248 O O . VAL B 1 450 ? -7.399 -12.848 -33.223 1.00 22.10 489 VAL B O 1
ATOM 7252 N N . HIS B 1 451 ? -8.906 -11.402 -34.055 1.00 22.83 490 HIS B N 1
ATOM 7253 C CA . HIS B 1 451 ? -10.043 -12.132 -33.526 1.00 22.89 490 HIS B CA 1
ATOM 7254 C C . HIS B 1 451 ? -10.514 -13.189 -34.509 1.00 23.89 490 HIS B C 1
ATOM 7255 O O . HIS B 1 451 ? -11.479 -12.983 -35.253 1.00 22.59 490 HIS B O 1
ATOM 7262 N N . PHE B 1 452 ? -9.809 -14.317 -34.513 1.00 22.70 491 PHE B N 1
ATOM 7263 C CA . PHE B 1 452 ? -10.144 -15.430 -35.393 1.00 22.85 491 PHE B CA 1
ATOM 7264 C C . PHE B 1 452 ? -11.421 -16.106 -34.910 1.00 22.61 491 PHE B C 1
ATOM 7265 O O . PHE B 1 452 ? -11.696 -16.158 -33.714 1.00 22.14 491 PHE B O 1
ATOM 7273 N N . ALA B 1 453 ? -12.201 -16.612 -35.852 1.00 23.69 492 ALA B N 1
ATOM 7274 C CA . ALA B 1 453 ? -13.423 -17.329 -35.526 1.00 26.85 492 ALA B CA 1
ATOM 7275 C C . ALA B 1 453 ? -12.993 -18.793 -35.447 1.00 27.34 492 ALA B C 1
ATOM 7276 O O . ALA B 1 453 ? -11.889 -19.139 -35.873 1.00 25.82 492 ALA B O 1
ATOM 7278 N N . GLU B 1 454 ? -13.855 -19.652 -34.914 1.00 27.89 493 GLU B N 1
ATOM 7279 C CA . GLU B 1 454 ? -13.513 -21.065 -34.785 1.00 28.95 493 GLU B CA 1
ATOM 7280 C C . GLU B 1 454 ? -13.125 -21.754 -36.091 1.00 26.83 493 GLU B C 1
ATOM 7281 O O . GLU B 1 454 ? -12.297 -22.666 -36.090 1.00 28.11 493 GLU B O 1
ATOM 7287 N N . GLY B 1 455 ? -13.717 -21.320 -37.198 1.00 24.89 494 GLY B N 1
ATOM 7288 C CA . GLY B 1 455 ? -13.432 -21.935 -38.479 1.00 21.46 494 GLY B CA 1
ATOM 7289 C C . GLY B 1 455 ? -12.301 -21.348 -39.301 1.00 21.99 494 GLY B C 1
ATOM 7290 O O . GLY B 1 455 ? -12.060 -21.809 -40.420 1.00 19.72 494 GLY B O 1
ATOM 7291 N N . ASP B 1 456 ? -11.615 -20.333 -38.780 1.00 21.80 495 ASP B N 1
ATOM 7292 C CA . ASP B 1 456 ? -10.496 -19.720 -39.506 1.00 23.52 495 ASP B CA 1
ATOM 7293 C C . ASP B 1 456 ? -9.254 -20.585 -39.280 1.00 22.91 495 ASP B C 1
ATOM 7294 O O . ASP B 1 456 ? -8.422 -20.278 -38.431 1.00 22.85 495 ASP B O 1
ATOM 7299 N N . THR B 1 457 ? -9.116 -21.651 -40.061 1.00 23.40 496 THR B N 1
ATOM 7300 C CA . THR B 1 457 ? -8.004 -22.568 -39.848 1.00 24.28 496 THR B CA 1
ATOM 7301 C C . THR B 1 457 ? -7.092 -22.875 -41.025 1.00 22.75 496 THR B C 1
ATOM 7302 O O . THR B 1 457 ? -6.052 -23.511 -40.848 1.00 23.01 496 THR B O 1
ATOM 7306 N N . GLY B 1 458 ? -7.478 -22.445 -42.219 1.00 20.89 497 GLY B N 1
ATOM 7307 C CA . GLY B 1 458 ? -6.674 -22.737 -43.388 1.00 21.35 497 GLY B CA 1
ATOM 7308 C C . GLY B 1 458 ? -5.487 -21.825 -43.612 1.00 22.77 497 GLY B C 1
ATOM 7309 O O . GLY B 1 458 ? -5.281 -20.846 -42.891 1.00 23.64 497 GLY B O 1
ATOM 7310 N N . ILE B 1 459 ? -4.702 -22.169 -44.628 1.00 22.70 498 ILE B N 1
ATOM 7311 C CA . ILE B 1 459 ? -3.529 -21.403 -45.013 1.00 22.63 498 ILE B CA 1
ATOM 7312 C C . ILE B 1 459 ? -3.467 -21.430 -46.529 1.00 22.53 498 ILE B C 1
ATOM 7313 O O . ILE B 1 459 ? -3.694 -22.467 -47.147 1.00 23.35 498 ILE B O 1
ATOM 7318 N N . SER B 1 460 ? -3.179 -20.286 -47.132 1.00 23.23 499 SER B N 1
ATOM 7319 C CA . SER B 1 460 ? -3.078 -20.216 -48.582 1.00 24.45 499 SER B CA 1
ATOM 7320 C C . SER B 1 460 ? -1.891 -19.342 -48.975 1.00 24.87 499 SER B C 1
ATOM 7321 O O . SER B 1 460 ? -1.445 -18.501 -48.191 1.00 25.81 499 SER B O 1
ATOM 7324 N N . LEU B 1 461 ? -1.382 -19.553 -50.184 1.00 24.59 500 LEU B N 1
ATOM 7325 C CA . LEU B 1 461 ? -0.249 -18.791 -50.702 1.00 27.05 500 LEU B CA 1
ATOM 7326 C C . LEU B 1 461 ? -0.730 -17.949 -51.883 1.00 26.96 500 LEU B C 1
ATOM 7327 O O . LEU B 1 461 ? -1.656 -18.346 -52.586 1.00 26.77 500 LEU B O 1
ATOM 7332 N N . TYR B 1 462 ? -0.103 -16.800 -52.118 1.00 26.11 501 TYR B N 1
ATOM 7333 C CA . TYR B 1 462 ? -0.548 -15.951 -53.217 1.00 26.03 501 TYR B CA 1
ATOM 7334 C C . TYR B 1 462 ? 0.535 -15.051 -53.782 1.00 27.01 501 TYR B C 1
ATOM 7335 O O . TYR B 1 462 ? 1.479 -14.686 -53.081 1.00 28.19 501 TYR B O 1
ATOM 7344 N N . THR B 1 463 ? 0.383 -14.695 -55.055 1.00 27.24 502 THR B N 1
ATOM 7345 C CA . THR B 1 463 ? 1.317 -13.809 -55.733 1.00 30.40 502 THR B CA 1
ATOM 7346 C C . THR B 1 463 ? 0.539 -12.835 -56.611 1.00 32.24 502 THR B C 1
ATOM 7347 O O . THR B 1 463 ? -0.647 -13.032 -56.880 1.00 32.51 502 THR B O 1
ATOM 7351 N N . ASP B 1 464 ? 1.222 -11.785 -57.051 1.00 33.83 503 ASP B N 1
ATOM 7352 C CA . ASP B 1 464 ? 0.643 -10.764 -57.916 1.00 35.01 503 ASP B CA 1
ATOM 7353 C C . ASP B 1 464 ? 1.706 -10.311 -58.903 1.00 33.33 503 ASP B C 1
ATOM 7354 O O . ASP B 1 464 ? 2.751 -9.805 -58.497 1.00 33.67 503 ASP B O 1
ATOM 7359 N N . GLY B 1 465 ? 1.446 -10.496 -60.193 1.00 31.41 504 GLY B N 1
ATOM 7360 C CA . GLY B 1 465 ? 2.402 -10.063 -61.197 1.00 28.96 504 GLY B CA 1
ATOM 7361 C C . GLY B 1 465 ? 3.518 -11.044 -61.491 1.00 29.39 504 GLY B C 1
ATOM 7362 O O . GLY B 1 465 ? 4.552 -10.664 -62.044 1.00 29.74 504 GLY B O 1
ATOM 7363 N N . GLY B 1 466 ? 3.323 -12.308 -61.130 1.00 28.44 505 GLY B N 1
ATOM 7364 C CA . GLY B 1 466 ? 4.353 -13.290 -61.399 1.00 28.39 505 GLY B CA 1
ATOM 7365 C C . GLY B 1 466 ? 4.377 -14.436 -60.415 1.00 28.92 505 GLY B C 1
ATOM 7366 O O . GLY B 1 466 ? 3.845 -14.331 -59.309 1.00 30.25 505 GLY B O 1
ATOM 7367 N N . PRO B 1 467 ? 4.991 -15.562 -60.799 1.00 29.27 506 PRO B N 1
ATOM 7368 C CA . PRO B 1 467 ? 5.082 -16.742 -59.935 1.00 28.73 506 PRO B CA 1
ATOM 7369 C C . PRO B 1 467 ? 6.095 -16.547 -58.806 1.00 28.38 506 PRO B C 1
ATOM 7370 O O . PRO B 1 467 ? 6.992 -15.712 -58.897 1.00 29.40 506 PRO B O 1
ATOM 7374 N N . ALA B 1 468 ? 5.939 -17.315 -57.737 1.00 27.43 507 ALA B N 1
ATOM 7375 C CA . ALA B 1 468 ? 6.858 -17.239 -56.614 1.00 26.79 507 ALA B CA 1
ATOM 7376 C C . ALA B 1 468 ? 7.086 -18.662 -56.134 1.00 27.57 507 ALA B C 1
ATOM 7377 O O . ALA B 1 468 ? 6.175 -19.498 -56.189 1.00 27.85 507 ALA B O 1
ATOM 7379 N N . HIS B 1 469 ? 8.303 -18.941 -55.681 1.00 26.60 508 HIS B N 1
ATOM 7380 C CA . HIS B 1 469 ? 8.639 -20.267 -55.199 1.00 27.96 508 HIS B CA 1
ATOM 7381 C C . HIS B 1 469 ? 8.584 -20.268 -53.672 1.00 27.22 508 HIS B C 1
ATOM 7382 O O . HIS B 1 469 ? 9.327 -19.542 -53.015 1.00 26.94 508 HIS B O 1
ATOM 7389 N N . PHE B 1 470 ? 7.674 -21.067 -53.121 1.00 26.97 509 PHE B N 1
ATOM 7390 C CA . PHE B 1 470 ? 7.499 -21.199 -51.679 1.00 25.41 509 PHE B CA 1
ATOM 7391 C C . PHE B 1 470 ? 8.205 -22.486 -51.277 1.00 25.24 509 PHE B C 1
ATOM 7392 O O . PHE B 1 470 ? 7.809 -23.577 -51.700 1.00 26.49 509 PHE B O 1
ATOM 7400 N N . THR B 1 471 ? 9.252 -22.359 -50.468 1.00 25.01 510 THR B N 1
ATOM 7401 C CA . THR B 1 471 ? 10.034 -23.519 -50.055 1.00 22.76 510 THR B CA 1
ATOM 7402 C C . THR B 1 471 ? 10.321 -23.581 -48.563 1.00 22.84 510 THR B C 1
ATOM 7403 O O . THR B 1 471 ? 10.124 -22.606 -47.837 1.00 22.81 510 THR B O 1
ATOM 7407 N N . GLY B 1 472 ? 10.796 -24.744 -48.119 1.00 22.87 511 GLY B N 1
ATOM 7408 C CA . GLY B 1 472 ? 11.121 -24.951 -46.719 1.00 22.68 511 GLY B CA 1
ATOM 7409 C C . GLY B 1 472 ? 9.904 -24.774 -45.838 1.00 24.41 511 GLY B C 1
ATOM 7410 O O . GLY B 1 472 ? 10.001 -24.279 -44.715 1.00 25.98 511 GLY B O 1
ATOM 7411 N N . ILE B 1 473 ? 8.750 -25.188 -46.343 1.00 23.13 512 ILE B N 1
ATOM 7412 C CA . ILE B 1 473 ? 7.515 -25.050 -45.594 1.00 22.91 512 ILE B CA 1
ATOM 7413 C C . ILE B 1 473 ? 7.387 -26.103 -44.504 1.00 23.94 512 ILE B C 1
ATOM 7414 O O . ILE B 1 473 ? 7.307 -27.302 -44.778 1.00 24.44 512 ILE B O 1
ATOM 7419 N N . VAL B 1 474 ? 7.365 -25.644 -43.259 1.00 23.36 513 VAL B N 1
ATOM 7420 C CA . VAL B 1 474 ? 7.231 -26.532 -42.123 1.00 22.99 513 VAL B CA 1
ATOM 7421 C C . VAL B 1 474 ? 6.269 -25.902 -41.126 1.00 24.94 513 VAL B C 1
ATOM 7422 O O . VAL B 1 474 ? 6.378 -24.719 -40.800 1.00 24.69 513 VAL B O 1
ATOM 7426 N N . VAL B 1 475 ? 5.321 -26.702 -40.651 1.00 24.42 514 VAL B N 1
ATOM 7427 C CA . VAL B 1 475 ? 4.327 -26.237 -39.702 1.00 25.83 514 VAL B CA 1
ATOM 7428 C C . VAL B 1 475 ? 4.433 -27.044 -38.412 1.00 26.37 514 VAL B C 1
ATOM 7429 O O . VAL B 1 475 ? 4.270 -28.264 -38.419 1.00 27.92 514 VAL B O 1
ATOM 7433 N N . ARG B 1 476 ? 4.715 -26.366 -37.306 1.00 25.91 515 ARG B N 1
ATOM 7434 C CA . ARG B 1 476 ? 4.825 -27.042 -36.022 1.00 27.02 515 ARG B CA 1
ATOM 7435 C C . ARG B 1 476 ? 3.612 -26.690 -35.189 1.00 28.43 515 ARG B C 1
ATOM 7436 O O . ARG B 1 476 ? 3.458 -25.546 -34.769 1.00 28.32 515 ARG B O 1
ATOM 7444 N N . GLU B 1 477 ? 2.752 -27.675 -34.953 1.00 30.47 516 GLU B N 1
ATOM 7445 C CA . GLU B 1 477 ? 1.553 -27.458 -34.155 1.00 32.66 516 GLU B CA 1
ATOM 7446 C C . GLU B 1 477 ? 1.965 -27.309 -32.693 1.00 32.20 516 GLU B C 1
ATOM 7447 O O . GLU B 1 477 ? 2.835 -28.036 -32.210 1.00 27.71 516 GLU B O 1
ATOM 7453 N N . ILE B 1 478 ? 1.347 -26.361 -31.995 1.00 33.18 517 ILE B N 1
ATOM 7454 C CA . ILE B 1 478 ? 1.682 -26.117 -30.598 1.00 34.70 517 ILE B CA 1
ATOM 7455 C C . ILE B 1 478 ? 0.534 -26.400 -29.649 1.00 37.82 517 ILE B C 1
ATOM 7456 O O . ILE B 1 478 ? -0.622 -26.088 -29.934 1.00 37.62 517 ILE B O 1
ATOM 7461 N N . GLY B 1 479 ? 0.874 -27.002 -28.515 1.00 42.57 518 GLY B N 1
ATOM 7462 C CA . GLY B 1 479 ? -0.110 -27.319 -27.498 1.00 48.74 518 GLY B CA 1
ATOM 7463 C C . GLY B 1 479 ? 0.563 -27.179 -26.147 1.00 52.83 518 GLY B C 1
ATOM 7464 O O . GLY B 1 479 ? 1.700 -27.627 -25.987 1.00 54.67 518 GLY B O 1
ATOM 7465 N N . GLN B 1 480 ? -0.110 -26.558 -25.179 1.00 55.88 519 GLN B N 1
ATOM 7466 C CA . GLN B 1 480 ? 0.482 -26.384 -23.854 1.00 58.41 519 GLN B CA 1
ATOM 7467 C C . GLN B 1 480 ? 0.892 -27.729 -23.255 1.00 60.28 519 GLN B C 1
ATOM 7468 O O . GLN B 1 480 ? 0.264 -28.757 -23.525 1.00 60.63 519 GLN B O 1
ATOM 7474 N N . ALA B 1 481 ? 1.956 -27.701 -22.451 1.00 62.37 520 ALA B N 1
ATOM 7475 C CA . ALA B 1 481 ? 2.517 -28.887 -21.800 1.00 62.67 520 ALA B CA 1
ATOM 7476 C C . ALA B 1 481 ? 3.448 -29.633 -22.758 1.00 62.87 520 ALA B C 1
ATOM 7477 O O . ALA B 1 481 ? 4.633 -29.827 -22.400 1.00 61.99 520 ALA B O 1
ATOM 7479 N N . ALA C 1 2 ? 29.388 -39.217 53.857 1.00 31.06 41 ALA C N 1
ATOM 7480 C CA . ALA C 1 2 ? 30.828 -38.939 53.543 1.00 31.13 41 ALA C CA 1
ATOM 7481 C C . ALA C 1 2 ? 31.706 -40.075 54.047 1.00 29.03 41 ALA C C 1
ATOM 7482 O O . ALA C 1 2 ? 31.678 -40.413 55.228 1.00 30.09 41 ALA C O 1
ATOM 7484 N N . VAL C 1 3 ? 32.496 -40.655 53.151 1.00 28.39 42 VAL C N 1
ATOM 7485 C CA . VAL C 1 3 ? 33.363 -41.767 53.515 1.00 24.03 42 VAL C CA 1
ATOM 7486 C C . VAL C 1 3 ? 34.580 -41.386 54.359 1.00 24.20 42 VAL C C 1
ATOM 7487 O O . VAL C 1 3 ? 34.926 -42.100 55.301 1.00 23.12 42 VAL C O 1
ATOM 7491 N N . TYR C 1 4 ? 35.237 -40.273 54.041 1.00 23.64 43 TYR C N 1
ATOM 7492 C CA . TYR C 1 4 ? 36.407 -39.887 54.825 1.00 21.90 43 TYR C CA 1
ATOM 7493 C C . TYR C 1 4 ? 36.463 -38.424 55.235 1.00 23.44 43 TYR C C 1
ATOM 7494 O O . TYR C 1 4 ? 37.549 -37.849 55.388 1.00 23.58 43 TYR C O 1
ATOM 7503 N N . HIS C 1 5 ? 35.290 -37.818 55.392 1.00 22.20 44 HIS C N 1
ATOM 7504 C CA . HIS C 1 5 ? 35.195 -36.437 55.851 1.00 22.14 44 HIS C CA 1
ATOM 7505 C C . HIS C 1 5 ? 34.389 -36.461 57.134 1.00 22.15 44 HIS C C 1
ATOM 7506 O O . HIS C 1 5 ? 33.451 -37.254 57.266 1.00 22.66 44 HIS C O 1
ATOM 7513 N N . MET C 1 6 ? 34.751 -35.606 58.084 1.00 21.77 45 MET C N 1
ATOM 7514 C CA . MET C 1 6 ? 34.037 -35.575 59.345 1.00 22.22 45 MET C CA 1
ATOM 7515 C C . MET C 1 6 ? 32.640 -35.011 59.193 1.00 23.34 45 MET C C 1
ATOM 7516 O O . MET C 1 6 ? 32.435 -33.998 58.526 1.00 24.42 45 MET C O 1
ATOM 7521 N N . THR C 1 7 ? 31.678 -35.681 59.814 1.00 25.12 46 THR C N 1
ATOM 7522 C CA . THR C 1 7 ? 30.288 -35.240 59.802 1.00 25.11 46 THR C CA 1
ATOM 7523 C C . THR C 1 7 ? 29.760 -35.492 61.205 1.00 26.65 46 THR C C 1
ATOM 7524 O O . THR C 1 7 ? 30.230 -36.396 61.901 1.00 28.32 46 THR C O 1
ATOM 7528 N N . PRO C 1 8 ? 28.787 -34.689 61.651 1.00 26.96 47 PRO C N 1
ATOM 7529 C CA . PRO C 1 8 ? 28.237 -34.886 62.993 1.00 26.73 47 PRO C CA 1
ATOM 7530 C C . PRO C 1 8 ? 27.341 -36.117 63.030 1.00 27.40 47 PRO C C 1
ATOM 7531 O O . PRO C 1 8 ? 26.669 -36.432 62.048 1.00 28.42 47 PRO C O 1
ATOM 7535 N N . PRO C 1 9 ? 27.337 -36.846 64.155 1.00 27.72 48 PRO C N 1
ATOM 7536 C CA . PRO C 1 9 ? 26.497 -38.040 64.270 1.00 28.17 48 PRO C CA 1
ATOM 7537 C C . PRO C 1 9 ? 25.068 -37.743 63.813 1.00 28.55 48 PRO C C 1
ATOM 7538 O O . PRO C 1 9 ? 24.406 -38.594 63.222 1.00 29.30 48 PRO C O 1
ATOM 7542 N N . SER C 1 10 ? 24.610 -36.525 64.087 1.00 27.97 49 SER C N 1
ATOM 7543 C CA . SER C 1 10 ? 23.279 -36.074 63.692 1.00 28.37 49 SER C CA 1
ATOM 7544 C C . SER C 1 10 ? 23.222 -34.556 63.842 1.00 27.73 49 SER C C 1
ATOM 7545 O O . SER C 1 10 ? 24.078 -33.958 64.490 1.00 26.92 49 SER C O 1
ATOM 7548 N N . GLY C 1 11 ? 22.220 -33.936 63.231 1.00 25.98 50 GLY C N 1
ATOM 7549 C CA . GLY C 1 11 ? 22.073 -32.500 63.351 1.00 24.15 50 GLY C CA 1
ATOM 7550 C C . GLY C 1 11 ? 22.914 -31.618 62.445 1.00 23.44 50 GLY C C 1
ATOM 7551 O O . GLY C 1 11 ? 23.505 -32.057 61.460 1.00 22.09 50 GLY C O 1
ATOM 7552 N N . TRP C 1 12 ? 22.963 -30.348 62.823 1.00 23.60 51 TRP C N 1
ATOM 7553 C CA . TRP C 1 12 ? 23.668 -29.311 62.091 1.00 21.67 51 TRP C CA 1
ATOM 7554 C C . TRP C 1 12 ? 25.076 -29.046 62.599 1.00 22.04 51 TRP C C 1
ATOM 7555 O O . TRP C 1 12 ? 25.286 -28.767 63.780 1.00 21.34 51 TRP C O 1
ATOM 7566 N N . LEU C 1 13 ? 26.031 -29.155 61.682 1.00 22.15 52 LEU C N 1
ATOM 7567 C CA . LEU C 1 13 ? 27.443 -28.913 61.953 1.00 22.84 52 LEU C CA 1
ATOM 7568 C C . LEU C 1 13 ? 27.805 -27.525 61.442 1.00 23.31 52 LEU C C 1
ATOM 7569 O O . LEU C 1 13 ? 27.344 -27.110 60.377 1.00 23.54 52 LEU C O 1
ATOM 7574 N N . CYS C 1 14 ? 28.653 -26.823 62.182 1.00 23.90 53 CYS C N 1
ATOM 7575 C CA . CYS C 1 14 ? 29.062 -25.491 61.781 1.00 23.25 53 CYS C CA 1
ATOM 7576 C C . CYS C 1 14 ? 30.552 -25.251 62.100 1.00 23.43 53 CYS C C 1
ATOM 7577 O O . CYS C 1 14 ? 31.322 -26.198 62.251 1.00 23.46 53 CYS C O 1
ATOM 7580 N N . ASN C 1 15 ? 30.948 -23.986 62.200 1.00 23.43 54 ASN C N 1
ATOM 7581 C CA . ASN C 1 15 ? 32.337 -23.595 62.474 1.00 21.94 54 ASN C CA 1
ATOM 7582 C C . ASN C 1 15 ? 33.184 -24.514 63.353 1.00 20.87 54 ASN C C 1
ATOM 7583 O O . ASN C 1 15 ? 32.826 -24.803 64.495 1.00 20.50 54 ASN C O 1
ATOM 7588 N N . PRO C 1 16 ? 34.322 -24.995 62.826 1.00 20.92 55 PRO C N 1
ATOM 7589 C CA . PRO C 1 16 ? 35.162 -25.857 63.665 1.00 20.73 55 PRO C CA 1
ATOM 7590 C C . PRO C 1 16 ? 35.951 -24.909 64.574 1.00 20.92 55 PRO C C 1
ATOM 7591 O O . PRO C 1 16 ? 36.128 -23.740 64.235 1.00 22.34 55 PRO C O 1
ATOM 7595 N N . GLN C 1 17 ? 36.410 -25.394 65.722 1.00 20.70 56 GLN C N 1
ATOM 7596 C CA . GLN C 1 17 ? 37.189 -24.562 66.642 1.00 20.91 56 GLN C CA 1
ATOM 7597 C C . GLN C 1 17 ? 38.614 -25.111 66.685 1.00 22.68 56 GLN C C 1
ATOM 7598 O O . GLN C 1 17 ? 38.812 -26.333 66.709 1.00 24.43 56 GLN C O 1
ATOM 7604 N N . ARG C 1 18 ? 39.604 -24.220 66.696 1.00 21.63 57 ARG C N 1
ATOM 7605 C CA . ARG C 1 18 ? 40.998 -24.650 66.707 1.00 22.38 57 ARG C CA 1
ATOM 7606 C C . ARG C 1 18 ? 41.220 -25.734 67.742 1.00 22.34 57 ARG C C 1
ATOM 7607 O O . ARG C 1 18 ? 40.959 -25.540 68.923 1.00 23.03 57 ARG C O 1
ATOM 7615 N N . PRO C 1 19 ? 41.699 -26.902 67.313 1.00 22.48 58 PRO C N 1
ATOM 7616 C CA . PRO C 1 19 ? 41.911 -27.945 68.317 1.00 23.17 58 PRO C CA 1
ATOM 7617 C C . PRO C 1 19 ? 43.118 -27.711 69.208 1.00 24.43 58 PRO C C 1
ATOM 7618 O O . PRO C 1 19 ? 44.015 -26.931 68.874 1.00 23.48 58 PRO C O 1
ATOM 7622 N N . VAL C 1 20 ? 43.112 -28.378 70.358 1.00 24.62 59 VAL C N 1
ATOM 7623 C CA . VAL C 1 20 ? 44.212 -28.300 71.307 1.00 24.34 59 VAL C CA 1
ATOM 7624 C C . VAL C 1 20 ? 44.755 -29.721 71.373 1.00 26.74 59 VAL C C 1
ATOM 7625 O O . VAL C 1 20 ? 44.051 -30.679 71.032 1.00 26.11 59 VAL C O 1
ATOM 7629 N N . THR C 1 21 ? 45.998 -29.860 71.810 1.00 26.53 60 THR C N 1
ATOM 7630 C CA . THR C 1 21 ? 46.618 -31.172 71.898 1.00 27.90 60 THR C CA 1
ATOM 7631 C C . THR C 1 21 ? 46.704 -31.669 73.331 1.00 28.09 60 THR C C 1
ATOM 7632 O O . THR C 1 21 ? 47.412 -31.086 74.145 1.00 29.32 60 THR C O 1
ATOM 7636 N N . THR C 1 22 ? 45.962 -32.730 73.635 1.00 27.91 61 THR C N 1
ATOM 7637 C CA . THR C 1 22 ? 45.969 -33.343 74.963 1.00 29.71 61 THR C CA 1
ATOM 7638 C C . THR C 1 22 ? 45.734 -34.836 74.787 1.00 30.27 61 THR C C 1
ATOM 7639 O O . THR C 1 22 ? 45.196 -35.268 73.770 1.00 30.45 61 THR C O 1
ATOM 7643 N N . HIS C 1 23 ? 46.129 -35.619 75.784 1.00 32.75 62 HIS C N 1
ATOM 7644 C CA . HIS C 1 23 ? 45.972 -37.070 75.734 1.00 34.15 62 HIS C CA 1
ATOM 7645 C C . HIS C 1 23 ? 46.485 -37.661 74.427 1.00 34.23 62 HIS C C 1
ATOM 7646 O O . HIS C 1 23 ? 45.843 -38.525 73.829 1.00 36.48 62 HIS C O 1
ATOM 7653 N N . GLY C 1 24 ? 47.642 -37.181 73.989 1.00 33.55 63 GLY C N 1
ATOM 7654 C CA . GLY C 1 24 ? 48.252 -37.677 72.767 1.00 35.04 63 GLY C CA 1
ATOM 7655 C C . GLY C 1 24 ? 47.497 -37.454 71.467 1.00 35.03 63 GLY C C 1
ATOM 7656 O O . GLY C 1 24 ? 47.950 -37.894 70.406 1.00 36.77 63 GLY C O 1
ATOM 7657 N N . ALA C 1 25 ? 46.362 -36.764 71.531 1.00 31.60 64 ALA C N 1
ATOM 7658 C CA . ALA C 1 25 ? 45.577 -36.516 70.331 1.00 29.76 64 ALA C CA 1
ATOM 7659 C C . ALA C 1 25 ? 45.152 -35.060 70.184 1.00 28.99 64 ALA C C 1
ATOM 7660 O O . ALA C 1 25 ? 45.363 -34.231 71.075 1.00 30.00 64 ALA C O 1
ATOM 7662 N N . TYR C 1 26 ? 44.560 -34.752 69.039 1.00 25.76 65 TYR C N 1
ATOM 7663 C CA . TYR C 1 26 ? 44.069 -33.412 68.792 1.00 23.89 65 TYR C CA 1
ATOM 7664 C C . TYR C 1 26 ? 42.616 -33.392 69.247 1.00 23.79 65 TYR C C 1
ATOM 7665 O O . TYR C 1 26 ? 41.836 -34.272 68.879 1.00 22.48 65 TYR C O 1
ATOM 7674 N N . GLN C 1 27 ? 42.259 -32.404 70.059 1.00 23.96 66 GLN C N 1
ATOM 7675 C CA . GLN C 1 27 ? 40.883 -32.278 70.523 1.00 24.66 66 GLN C CA 1
ATOM 7676 C C . GLN C 1 27 ? 40.228 -31.205 69.667 1.00 23.96 66 GLN C C 1
ATOM 7677 O O . GLN C 1 27 ? 40.482 -30.018 69.846 1.00 26.06 66 GLN C O 1
ATOM 7683 N N . LEU C 1 28 ? 39.394 -31.623 68.726 1.00 24.74 67 LEU C N 1
ATOM 7684 C CA . LEU C 1 28 ? 38.706 -30.677 67.863 1.00 24.65 67 LEU C CA 1
ATOM 7685 C C . LEU C 1 28 ? 37.333 -30.356 68.436 1.00 24.38 67 LEU C C 1
ATOM 7686 O O . LEU C 1 28 ? 36.643 -31.239 68.937 1.00 25.69 67 LEU C O 1
ATOM 7691 N N . TYR C 1 29 ? 36.942 -29.091 68.368 1.00 23.45 68 TYR C N 1
ATOM 7692 C CA . TYR C 1 29 ? 35.619 -28.689 68.826 1.00 23.54 68 TYR C CA 1
ATOM 7693 C C . TYR C 1 29 ? 34.920 -28.103 67.604 1.00 24.02 68 TYR C C 1
ATOM 7694 O O . TYR C 1 29 ? 35.572 -27.743 66.623 1.00 24.67 68 TYR C O 1
ATOM 7703 N N . TYR C 1 30 ? 33.598 -28.023 67.647 1.00 23.16 69 TYR C N 1
ATOM 7704 C CA . TYR C 1 30 ? 32.859 -27.453 66.536 1.00 22.91 69 TYR C CA 1
ATOM 7705 C C . TYR C 1 30 ? 31.462 -27.044 66.953 1.00 23.19 69 TYR C C 1
ATOM 7706 O O . TYR C 1 30 ? 30.875 -27.633 67.857 1.00 22.54 69 TYR C O 1
ATOM 7715 N N . LEU C 1 31 ? 30.938 -26.017 66.300 1.00 22.38 70 LEU C N 1
ATOM 7716 C CA . LEU C 1 31 ? 29.602 -25.549 66.608 1.00 23.60 70 LEU C CA 1
ATOM 7717 C C . LEU C 1 31 ? 28.624 -26.601 66.113 1.00 25.04 70 LEU C C 1
ATOM 7718 O O . LEU C 1 31 ? 28.761 -27.110 64.999 1.00 24.68 70 LEU C O 1
ATOM 7723 N N . HIS C 1 32 ? 27.647 -26.929 66.952 1.00 24.97 71 HIS C N 1
ATOM 7724 C CA . HIS C 1 32 ? 26.638 -27.918 66.606 1.00 26.25 71 HIS C CA 1
ATOM 7725 C C . HIS C 1 32 ? 25.268 -27.489 67.115 1.00 25.48 71 HIS C C 1
ATOM 7726 O O . HIS C 1 32 ? 25.139 -27.014 68.241 1.00 25.85 71 HIS C O 1
ATOM 7733 N N . SER C 1 33 ? 24.254 -27.672 66.279 1.00 24.65 72 SER C N 1
ATOM 7734 C CA . SER C 1 33 ? 22.883 -27.333 66.631 1.00 25.68 72 SER C CA 1
ATOM 7735 C C . SER C 1 33 ? 21.959 -28.500 66.296 1.00 26.88 72 SER C C 1
ATOM 7736 O O . SER C 1 33 ? 22.234 -29.282 65.380 1.00 26.53 72 SER C O 1
ATOM 7739 N N . ASP C 1 34 ? 20.866 -28.617 67.041 1.00 28.17 73 ASP C N 1
ATOM 7740 C CA . ASP C 1 34 ? 19.898 -29.681 66.809 1.00 29.71 73 ASP C CA 1
ATOM 7741 C C . ASP C 1 34 ? 19.095 -29.390 65.552 1.00 29.12 73 ASP C C 1
ATOM 7742 O O . ASP C 1 34 ? 18.669 -30.307 64.853 1.00 29.11 73 ASP C O 1
ATOM 7747 N N . GLN C 1 35 ? 18.893 -28.108 65.272 1.00 28.43 74 GLN C N 1
ATOM 7748 C CA . GLN C 1 35 ? 18.155 -27.690 64.090 1.00 30.08 74 GLN C CA 1
ATOM 7749 C C . GLN C 1 35 ? 19.106 -26.986 63.135 1.00 29.49 74 GLN C C 1
ATOM 7750 O O . GLN C 1 35 ? 20.034 -26.296 63.557 1.00 28.00 74 GLN C O 1
ATOM 7756 N N . ASN C 1 36 ? 18.863 -27.150 61.843 1.00 29.35 75 ASN C N 1
ATOM 7757 C CA . ASN C 1 36 ? 19.705 -26.527 60.841 1.00 29.64 75 ASN C CA 1
ATOM 7758 C C . ASN C 1 36 ? 19.704 -25.010 61.015 1.00 29.45 75 ASN C C 1
ATOM 7759 O O . ASN C 1 36 ? 18.653 -24.368 61.037 1.00 28.21 75 ASN C O 1
ATOM 7764 N N . ASN C 1 37 ? 20.901 -24.453 61.157 1.00 29.50 76 ASN C N 1
ATOM 7765 C CA . ASN C 1 37 ? 21.096 -23.019 61.351 1.00 30.41 76 ASN C CA 1
ATOM 7766 C C . ASN C 1 37 ? 20.395 -22.521 62.617 1.00 29.35 76 ASN C C 1
ATOM 7767 O O . ASN C 1 37 ? 20.019 -21.355 62.712 1.00 28.23 76 ASN C O 1
ATOM 7772 N N . GLY C 1 38 ? 20.229 -23.416 63.586 1.00 27.77 77 GLY C N 1
ATOM 7773 C CA . GLY C 1 38 ? 19.582 -23.055 64.832 1.00 27.93 77 GLY C CA 1
ATOM 7774 C C . GLY C 1 38 ? 20.591 -22.810 65.942 1.00 28.85 77 GLY C C 1
ATOM 7775 O O . GLY C 1 38 ? 21.794 -22.881 65.708 1.00 29.56 77 GLY C O 1
ATOM 7776 N N . PRO C 1 39 ? 20.129 -22.498 67.162 1.00 28.32 78 PRO C N 1
ATOM 7777 C CA . PRO C 1 39 ? 20.980 -22.238 68.329 1.00 26.09 78 PRO C CA 1
ATOM 7778 C C . PRO C 1 39 ? 21.727 -23.497 68.760 1.00 25.32 78 PRO C C 1
ATOM 7779 O O . PRO C 1 39 ? 21.166 -24.595 68.746 1.00 23.67 78 PRO C O 1
ATOM 7783 N N . GLY C 1 40 ? 22.984 -23.342 69.164 1.00 24.28 79 GLY C N 1
ATOM 7784 C CA . GLY C 1 40 ? 23.744 -24.501 69.589 1.00 23.91 79 GLY C CA 1
ATOM 7785 C C . GLY C 1 40 ? 24.889 -24.191 70.529 1.00 24.66 79 GLY C C 1
ATOM 7786 O O . GLY C 1 40 ? 24.886 -23.179 71.237 1.00 23.58 79 GLY C O 1
ATOM 7787 N N . GLY C 1 41 ? 25.872 -25.085 70.539 1.00 23.61 80 GLY C N 1
ATOM 7788 C CA . GLY C 1 41 ? 27.034 -24.909 71.386 1.00 23.15 80 GLY C CA 1
ATOM 7789 C C . GLY C 1 41 ? 28.226 -25.628 70.788 1.00 23.84 80 GLY C C 1
ATOM 7790 O O . GLY C 1 41 ? 28.245 -25.927 69.595 1.00 22.57 80 GLY C O 1
ATOM 7791 N N . TRP C 1 42 ? 29.222 -25.904 71.621 1.00 23.82 81 TRP C N 1
ATOM 7792 C CA . TRP C 1 42 ? 30.426 -26.595 71.188 1.00 24.19 81 TRP C CA 1
ATOM 7793 C C . TRP C 1 42 ? 30.332 -28.091 71.446 1.00 26.49 81 TRP C C 1
ATOM 7794 O O . TRP C 1 42 ? 30.043 -28.515 72.568 1.00 26.21 81 TRP C O 1
ATOM 7805 N N . ASP C 1 43 ? 30.581 -28.889 70.411 1.00 27.51 82 ASP C N 1
ATOM 7806 C CA . ASP C 1 43 ? 30.605 -30.341 70.561 1.00 27.02 82 ASP C CA 1
ATOM 7807 C C . ASP C 1 43 ? 32.088 -30.714 70.485 1.00 25.21 82 ASP C C 1
ATOM 7808 O O . ASP C 1 43 ? 32.909 -29.898 70.081 1.00 24.57 82 ASP C O 1
ATOM 7813 N N . HIS C 1 44 ? 32.431 -31.935 70.872 1.00 24.56 83 HIS C N 1
ATOM 7814 C CA . HIS C 1 44 ? 33.826 -32.359 70.913 1.00 24.17 83 HIS C CA 1
ATOM 7815 C C . HIS C 1 44 ? 34.072 -33.646 70.131 1.00 26.09 83 HIS C C 1
ATOM 7816 O O . HIS C 1 44 ? 33.230 -34.541 70.101 1.00 26.31 83 HIS C O 1
ATOM 7823 N N . ALA C 1 45 ? 35.236 -33.720 69.492 1.00 26.66 84 ALA C N 1
ATOM 7824 C CA . ALA C 1 45 ? 35.634 -34.889 68.731 1.00 27.69 84 ALA C CA 1
ATOM 7825 C C . ALA C 1 45 ? 37.154 -35.006 68.807 1.00 29.76 84 ALA C C 1
ATOM 7826 O O . ALA C 1 45 ? 37.869 -34.003 68.720 1.00 31.44 84 ALA C O 1
ATOM 7828 N N . SER C 1 46 ? 37.646 -36.229 68.977 1.00 27.91 85 SER C N 1
ATOM 7829 C CA . SER C 1 46 ? 39.081 -36.459 69.060 1.00 26.66 85 SER C CA 1
ATOM 7830 C C . SER C 1 46 ? 39.602 -37.132 67.800 1.00 26.30 85 SER C C 1
ATOM 7831 O O . SER C 1 46 ? 38.901 -37.921 67.164 1.00 24.72 85 SER C O 1
ATOM 7834 N N . THR C 1 47 ? 40.839 -36.807 67.444 1.00 26.15 86 THR C N 1
ATOM 7835 C CA . THR C 1 47 ? 41.483 -37.407 66.287 1.00 25.36 86 THR C CA 1
ATOM 7836 C C . THR C 1 47 ? 42.967 -37.511 66.581 1.00 26.19 86 THR C C 1
ATOM 7837 O O . THR C 1 47 ? 43.575 -36.580 67.118 1.00 25.36 86 THR C O 1
ATOM 7841 N N . THR C 1 48 ? 43.549 -38.652 66.245 1.00 25.71 87 THR C N 1
ATOM 7842 C CA . THR C 1 48 ? 44.965 -38.838 66.478 1.00 28.10 87 THR C CA 1
ATOM 7843 C C . THR C 1 48 ? 45.760 -38.679 65.193 1.00 27.74 87 THR C C 1
ATOM 7844 O O . THR C 1 48 ? 46.925 -38.278 65.233 1.00 30.22 87 THR C O 1
ATOM 7848 N N . ASP C 1 49 ? 45.136 -38.964 64.051 1.00 26.60 88 ASP C N 1
ATOM 7849 C CA . ASP C 1 49 ? 45.839 -38.843 62.777 1.00 26.61 88 ASP C CA 1
ATOM 7850 C C . ASP C 1 49 ? 45.348 -37.704 61.887 1.00 26.59 88 ASP C C 1
ATOM 7851 O O . ASP C 1 49 ? 45.965 -37.398 60.867 1.00 28.91 88 ASP C O 1
ATOM 7856 N N . GLY C 1 50 ? 44.242 -37.075 62.266 1.00 25.44 89 GLY C N 1
ATOM 7857 C CA . GLY C 1 50 ? 43.717 -35.991 61.458 1.00 24.21 89 GLY C CA 1
ATOM 7858 C C . GLY C 1 50 ? 42.786 -36.465 60.351 1.00 24.52 89 GLY C C 1
ATOM 7859 O O . GLY C 1 50 ? 42.400 -35.684 59.479 1.00 23.41 89 GLY C O 1
ATOM 7860 N N . VAL C 1 51 ? 42.434 -37.746 60.369 1.00 23.14 90 VAL C N 1
ATOM 7861 C CA . VAL C 1 51 ? 41.536 -38.290 59.360 1.00 22.93 90 VAL C CA 1
ATOM 7862 C C . VAL C 1 51 ? 40.267 -38.824 60.016 1.00 24.20 90 VAL C C 1
ATOM 7863 O O . VAL C 1 51 ? 39.161 -38.397 59.683 1.00 24.55 90 VAL C O 1
ATOM 7867 N N . ALA C 1 52 ? 40.431 -39.755 60.952 1.00 25.22 91 ALA C N 1
ATOM 7868 C CA . ALA C 1 52 ? 39.292 -40.356 61.648 1.00 26.21 91 ALA C CA 1
ATOM 7869 C C . ALA C 1 52 ? 39.003 -39.632 62.958 1.00 26.21 91 ALA C C 1
ATOM 7870 O O . ALA C 1 52 ? 39.920 -39.295 63.706 1.00 27.64 91 ALA C O 1
ATOM 7872 N N . PHE C 1 53 ? 37.723 -39.399 63.234 1.00 27.32 92 PHE C N 1
ATOM 7873 C CA . PHE C 1 53 ? 37.315 -38.694 64.445 1.00 27.72 92 PHE C CA 1
ATOM 7874 C C . PHE C 1 53 ? 36.416 -39.494 65.374 1.00 28.58 92 PHE C C 1
ATOM 7875 O O . PHE C 1 53 ? 35.556 -40.246 64.932 1.00 29.49 92 PHE C O 1
ATOM 7883 N N . THR C 1 54 ? 36.624 -39.315 66.672 1.00 30.01 93 THR C N 1
ATOM 7884 C CA . THR C 1 54 ? 35.808 -39.974 67.679 1.00 31.51 93 THR C CA 1
ATOM 7885 C C . THR C 1 54 ? 34.990 -38.855 68.317 1.00 31.20 93 THR C C 1
ATOM 7886 O O . THR C 1 54 ? 35.546 -37.957 68.949 1.00 30.77 93 THR C O 1
ATOM 7890 N N . HIS C 1 55 ? 33.676 -38.906 68.132 1.00 30.91 94 HIS C N 1
ATOM 7891 C CA . HIS C 1 55 ? 32.779 -37.887 68.667 1.00 31.18 94 HIS C CA 1
ATOM 7892 C C . HIS C 1 55 ? 32.447 -38.115 70.134 1.00 30.87 94 HIS C C 1
ATOM 7893 O O . HIS C 1 55 ? 32.146 -39.236 70.535 1.00 31.13 94 HIS C O 1
ATOM 7900 N N . HIS C 1 56 ? 32.498 -37.042 70.922 1.00 30.80 95 HIS C N 1
ATOM 7901 C CA . HIS C 1 56 ? 32.244 -37.111 72.363 1.00 31.68 95 HIS C CA 1
ATOM 7902 C C . HIS C 1 56 ? 31.030 -36.330 72.853 1.00 32.41 95 HIS C C 1
ATOM 7903 O O . HIS C 1 56 ? 30.804 -36.229 74.058 1.00 34.23 95 HIS C O 1
ATOM 7910 N N . GLY C 1 57 ? 30.258 -35.764 71.936 1.00 32.62 96 GLY C N 1
ATOM 7911 C CA . GLY C 1 57 ? 29.093 -35.008 72.353 1.00 33.13 96 GLY C CA 1
ATOM 7912 C C . GLY C 1 57 ? 29.370 -33.557 72.718 1.00 33.45 96 GLY C C 1
ATOM 7913 O O . GLY C 1 57 ? 30.454 -33.027 72.463 1.00 32.81 96 GLY C O 1
ATOM 7914 N N . THR C 1 58 ? 28.374 -32.922 73.331 1.00 32.84 97 THR C N 1
ATOM 7915 C CA . THR C 1 58 ? 28.455 -31.521 73.724 1.00 32.59 97 THR C CA 1
ATOM 7916 C C . THR C 1 58 ? 29.398 -31.275 74.894 1.00 33.12 97 THR C C 1
ATOM 7917 O O . THR C 1 58 ? 29.485 -32.077 75.820 1.00 33.15 97 THR C O 1
ATOM 7921 N N . VAL C 1 59 ? 30.102 -30.152 74.853 1.00 32.95 98 VAL C N 1
ATOM 7922 C CA . VAL C 1 59 ? 31.032 -29.829 75.920 1.00 33.80 98 VAL C CA 1
ATOM 7923 C C . VAL C 1 59 ? 30.716 -28.439 76.486 1.00 33.20 98 VAL C C 1
ATOM 7924 O O . VAL C 1 59 ? 30.940 -28.176 77.663 1.00 33.80 98 VAL C O 1
ATOM 7928 N N . MET C 1 60 ? 30.180 -27.564 75.638 1.00 32.36 99 MET C N 1
ATOM 7929 C CA . MET C 1 60 ? 29.783 -26.207 76.024 1.00 33.13 99 MET C CA 1
ATOM 7930 C C . MET C 1 60 ? 28.393 -26.020 75.432 1.00 32.85 99 MET C C 1
ATOM 7931 O O . MET C 1 60 ? 28.223 -25.438 74.363 1.00 32.61 99 MET C O 1
ATOM 7936 N N . PRO C 1 61 ? 27.373 -26.517 76.146 1.00 31.69 100 PRO C N 1
ATOM 7937 C CA . PRO C 1 61 ? 25.959 -26.476 75.773 1.00 31.17 100 PRO C CA 1
ATOM 7938 C C . PRO C 1 61 ? 25.252 -25.149 75.561 1.00 31.01 100 PRO C C 1
ATOM 7939 O O . PRO C 1 61 ? 25.643 -24.105 76.079 1.00 30.90 100 PRO C O 1
ATOM 7943 N N . LEU C 1 62 ? 24.189 -25.229 74.773 1.00 31.66 101 LEU C N 1
ATOM 7944 C CA . LEU C 1 62 ? 23.326 -24.096 74.496 1.00 31.91 101 LEU C CA 1
ATOM 7945 C C . LEU C 1 62 ? 22.497 -23.925 75.773 1.00 31.92 101 LEU C C 1
ATOM 7946 O O . LEU C 1 62 ? 22.278 -24.888 76.510 1.00 29.59 101 LEU C O 1
ATOM 7951 N N . ARG C 1 63 ? 22.068 -22.699 76.042 1.00 32.93 102 ARG C N 1
ATOM 7952 C CA . ARG C 1 63 ? 21.233 -22.400 77.197 1.00 33.40 102 ARG C CA 1
ATOM 7953 C C . ARG C 1 63 ? 20.136 -21.486 76.682 1.00 34.65 102 ARG C C 1
ATOM 7954 O O . ARG C 1 63 ? 20.349 -20.738 75.724 1.00 33.30 102 ARG C O 1
ATOM 7962 N N . PRO C 1 64 ? 18.943 -21.538 77.297 1.00 35.71 103 PRO C N 1
ATOM 7963 C CA . PRO C 1 64 ? 17.826 -20.695 76.860 1.00 36.06 103 PRO C CA 1
ATOM 7964 C C . PRO C 1 64 ? 18.271 -19.296 76.445 1.00 35.75 103 PRO C C 1
ATOM 7965 O O . PRO C 1 64 ? 18.768 -18.524 77.261 1.00 36.65 103 PRO C O 1
ATOM 7969 N N . ASP C 1 65 ? 18.096 -18.982 75.166 1.00 36.06 104 ASP C N 1
ATOM 7970 C CA . ASP C 1 65 ? 18.488 -17.685 74.625 1.00 37.00 104 ASP C CA 1
ATOM 7971 C C . ASP C 1 65 ? 19.937 -17.336 74.946 1.00 35.13 104 ASP C C 1
ATOM 7972 O O . ASP C 1 65 ? 20.299 -16.161 75.090 1.00 34.38 104 ASP C O 1
ATOM 7977 N N . PHE C 1 66 ? 20.768 -18.367 75.040 1.00 30.28 105 PHE C N 1
ATOM 7978 C CA . PHE C 1 66 ? 22.172 -18.169 75.342 1.00 28.02 105 PHE C CA 1
ATOM 7979 C C . PHE C 1 66 ? 23.023 -19.239 74.669 1.00 25.28 105 PHE C C 1
ATOM 7980 O O . PHE C 1 66 ? 23.561 -20.128 75.332 1.00 23.97 105 PHE C O 1
ATOM 7988 N N . PRO C 1 67 ? 23.143 -19.168 73.334 1.00 24.01 106 PRO C N 1
ATOM 7989 C CA . PRO C 1 67 ? 23.931 -20.123 72.549 1.00 24.33 106 PRO C CA 1
ATOM 7990 C C . PRO C 1 67 ? 25.425 -19.811 72.646 1.00 27.06 106 PRO C C 1
ATOM 7991 O O . PRO C 1 67 ? 25.819 -18.722 73.081 1.00 26.59 106 PRO C O 1
ATOM 7995 N N . VAL C 1 68 ? 26.255 -20.768 72.245 1.00 26.84 107 VAL C N 1
ATOM 7996 C CA . VAL C 1 68 ? 27.693 -20.567 72.283 1.00 26.27 107 VAL C CA 1
ATOM 7997 C C . VAL C 1 68 ? 28.223 -20.493 70.858 1.00 26.68 107 VAL C C 1
ATOM 7998 O O . VAL C 1 68 ? 28.124 -21.461 70.104 1.00 27.05 107 VAL C O 1
ATOM 8002 N N . TRP C 1 69 ? 28.775 -19.341 70.492 1.00 24.75 108 TRP C N 1
ATOM 8003 C CA . TRP C 1 69 ? 29.331 -19.153 69.165 1.00 22.21 108 TRP C CA 1
ATOM 8004 C C . TRP C 1 69 ? 30.825 -19.514 69.156 1.00 21.66 108 TRP C C 1
ATOM 8005 O O . TRP C 1 69 ? 31.312 -20.180 70.067 1.00 19.98 108 TRP C O 1
ATOM 8016 N N . SER C 1 70 ? 31.547 -19.074 68.133 1.00 20.28 109 SER C N 1
ATOM 8017 C CA . SER C 1 70 ? 32.956 -19.409 68.002 1.00 21.87 109 SER C CA 1
ATOM 8018 C C . SER C 1 70 ? 33.905 -18.739 68.971 1.00 22.24 109 SER C C 1
ATOM 8019 O O . SER C 1 70 ? 33.599 -17.697 69.559 1.00 21.87 109 SER C O 1
ATOM 8022 N N . GLY C 1 71 ? 35.069 -19.368 69.108 1.00 19.88 110 GLY C N 1
ATOM 8023 C CA . GLY C 1 71 ? 36.124 -18.881 69.974 1.00 23.48 110 GLY C CA 1
ATOM 8024 C C . GLY C 1 71 ? 37.380 -19.711 69.752 1.00 24.12 110 GLY C C 1
ATOM 8025 O O . GLY C 1 71 ? 37.707 -20.071 68.623 1.00 24.70 110 GLY C O 1
ATOM 8026 N N . SER C 1 72 ? 38.089 -20.021 70.827 1.00 24.36 111 SER C N 1
ATOM 8027 C CA . SER C 1 72 ? 39.300 -20.823 70.725 1.00 25.55 111 SER C CA 1
ATOM 8028 C C . SER C 1 72 ? 39.715 -21.253 72.119 1.00 25.24 111 SER C C 1
ATOM 8029 O O . SER C 1 72 ? 39.291 -20.660 73.108 1.00 25.56 111 SER C O 1
ATOM 8032 N N . ALA C 1 73 ? 40.547 -22.283 72.190 1.00 26.14 112 ALA C N 1
ATOM 8033 C CA . ALA C 1 73 ? 41.022 -22.800 73.463 1.00 25.86 112 ALA C CA 1
ATOM 8034 C C . ALA C 1 73 ? 42.545 -22.897 73.459 1.00 26.10 112 ALA C C 1
ATOM 8035 O O . ALA C 1 73 ? 43.172 -22.889 72.402 1.00 25.92 112 ALA C O 1
ATOM 8037 N N . VAL C 1 74 ? 43.138 -22.976 74.645 1.00 26.43 113 VAL C N 1
ATOM 8038 C CA . VAL C 1 74 ? 44.585 -23.108 74.768 1.00 25.29 113 VAL C CA 1
ATOM 8039 C C . VAL C 1 74 ? 44.918 -23.942 76.001 1.00 26.30 113 VAL C C 1
ATOM 8040 O O . VAL C 1 74 ? 44.161 -23.962 76.978 1.00 24.10 113 VAL C O 1
ATOM 8044 N N . VAL C 1 75 ? 46.040 -24.652 75.943 1.00 26.63 114 VAL C N 1
ATOM 8045 C CA . VAL C 1 75 ? 46.488 -25.443 77.077 1.00 27.69 114 VAL C CA 1
ATOM 8046 C C . VAL C 1 75 ? 47.336 -24.470 77.894 1.00 29.74 114 VAL C C 1
ATOM 8047 O O . VAL C 1 75 ? 48.393 -24.030 77.442 1.00 30.06 114 VAL C O 1
ATOM 8051 N N . ASP C 1 76 ? 46.851 -24.113 79.079 1.00 30.78 115 ASP C N 1
ATOM 8052 C CA . ASP C 1 76 ? 47.555 -23.177 79.951 1.00 32.66 115 ASP C CA 1
ATOM 8053 C C . ASP C 1 76 ? 48.543 -23.951 80.816 1.00 34.08 115 ASP C C 1
ATOM 8054 O O . ASP C 1 76 ? 48.332 -24.126 82.020 1.00 33.29 115 ASP C O 1
ATOM 8059 N N . THR C 1 77 ? 49.627 -24.401 80.188 1.00 35.86 116 THR C N 1
ATOM 8060 C CA . THR C 1 77 ? 50.653 -25.190 80.868 1.00 38.53 116 THR C CA 1
ATOM 8061 C C . THR C 1 77 ? 51.342 -24.509 82.050 1.00 38.03 116 THR C C 1
ATOM 8062 O O . THR C 1 77 ? 51.664 -25.164 83.042 1.00 38.27 116 THR C O 1
ATOM 8066 N N . ALA C 1 78 ? 51.567 -23.204 81.957 1.00 37.73 117 ALA C N 1
ATOM 8067 C CA . ALA C 1 78 ? 52.233 -22.489 83.047 1.00 38.08 117 ALA C CA 1
ATOM 8068 C C . ALA C 1 78 ? 51.249 -22.040 84.119 1.00 37.73 117 ALA C C 1
ATOM 8069 O O . ALA C 1 78 ? 51.641 -21.423 85.107 1.00 38.06 117 ALA C O 1
ATOM 8071 N N . ASN C 1 79 ? 49.973 -22.355 83.916 1.00 36.97 118 ASN C N 1
ATOM 8072 C CA . ASN C 1 79 ? 48.916 -21.975 84.846 1.00 34.92 118 ASN C CA 1
ATOM 8073 C C . ASN C 1 79 ? 48.892 -20.472 85.079 1.00 34.39 118 ASN C C 1
ATOM 8074 O O . ASN C 1 79 ? 48.839 -20.004 86.215 1.00 34.22 118 ASN C O 1
ATOM 8079 N N . THR C 1 80 ? 48.932 -19.715 83.989 1.00 33.75 119 THR C N 1
ATOM 8080 C CA . THR C 1 80 ? 48.898 -18.263 84.073 1.00 32.76 119 THR C CA 1
ATOM 8081 C C . THR C 1 80 ? 47.489 -17.790 84.423 1.00 33.14 119 THR C C 1
ATOM 8082 O O . THR C 1 80 ? 47.310 -16.673 84.902 1.00 33.28 119 THR C O 1
ATOM 8086 N N . ALA C 1 81 ? 46.495 -18.646 84.188 1.00 32.83 120 ALA C N 1
ATOM 8087 C CA . ALA C 1 81 ? 45.098 -18.300 84.455 1.00 33.37 120 ALA C CA 1
ATOM 8088 C C . ALA C 1 81 ? 44.628 -18.654 85.863 1.00 33.12 120 ALA C C 1
ATOM 8089 O O . ALA C 1 81 ? 43.627 -18.116 86.340 1.00 33.34 120 ALA C O 1
ATOM 8091 N N . GLY C 1 82 ? 45.341 -19.564 86.519 1.00 34.44 121 GLY C N 1
ATOM 8092 C CA . GLY C 1 82 ? 44.977 -19.955 87.869 1.00 34.39 121 GLY C CA 1
ATOM 8093 C C . GLY C 1 82 ? 43.937 -21.056 87.965 1.00 34.84 121 GLY C C 1
ATOM 8094 O O . GLY C 1 82 ? 43.306 -21.220 89.000 1.00 34.52 121 GLY C O 1
ATOM 8095 N N . PHE C 1 83 ? 43.742 -21.808 86.891 1.00 35.07 122 PHE C N 1
ATOM 8096 C CA . PHE C 1 83 ? 42.771 -22.897 86.908 1.00 35.62 122 PHE C CA 1
ATOM 8097 C C . PHE C 1 83 ? 43.529 -24.209 87.036 1.00 34.61 122 PHE C C 1
ATOM 8098 O O . PHE C 1 83 ? 42.936 -25.283 87.094 1.00 35.53 122 PHE C O 1
ATOM 8106 N N . GLY C 1 84 ? 44.851 -24.100 87.089 1.00 35.26 123 GLY C N 1
ATOM 8107 C CA . GLY C 1 84 ? 45.698 -25.270 87.204 1.00 33.75 123 GLY C CA 1
ATOM 8108 C C . GLY C 1 84 ? 46.586 -25.437 85.985 1.00 34.24 123 GLY C C 1
ATOM 8109 O O . GLY C 1 84 ? 46.172 -25.154 84.858 1.00 33.06 123 GLY C O 1
ATOM 8110 N N . ALA C 1 85 ? 47.812 -25.894 86.209 1.00 32.82 124 ALA C N 1
ATOM 8111 C CA . ALA C 1 85 ? 48.750 -26.106 85.122 1.00 32.58 124 ALA C CA 1
ATOM 8112 C C . ALA C 1 85 ? 48.169 -27.156 84.187 1.00 33.76 124 ALA C C 1
ATOM 8113 O O . ALA C 1 85 ? 47.686 -28.195 84.641 1.00 34.78 124 ALA C O 1
ATOM 8115 N N . GLY C 1 86 ? 48.205 -26.882 82.885 1.00 32.45 125 GLY C N 1
ATOM 8116 C CA . GLY C 1 86 ? 47.681 -27.834 81.922 1.00 30.00 125 GLY C CA 1
ATOM 8117 C C . GLY C 1 86 ? 46.192 -27.695 81.672 1.00 29.38 125 GLY C C 1
ATOM 8118 O O . GLY C 1 86 ? 45.634 -28.351 80.793 1.00 30.08 125 GLY C O 1
ATOM 8119 N N . ALA C 1 87 ? 45.533 -26.843 82.441 1.00 27.67 126 ALA C N 1
ATOM 8120 C CA . ALA C 1 87 ? 44.107 -26.649 82.254 1.00 27.14 126 ALA C CA 1
ATOM 8121 C C . ALA C 1 87 ? 43.857 -26.121 80.845 1.00 28.07 126 ALA C C 1
ATOM 8122 O O . ALA C 1 87 ? 44.656 -25.353 80.306 1.00 29.02 126 ALA C O 1
ATOM 8124 N N . VAL C 1 88 ? 42.760 -26.555 80.239 1.00 27.39 127 VAL C N 1
ATOM 8125 C CA . VAL C 1 88 ? 42.406 -26.078 78.912 1.00 25.93 127 VAL C CA 1
ATOM 8126 C C . VAL C 1 88 ? 41.446 -24.919 79.130 1.00 24.83 127 VAL C C 1
ATOM 8127 O O . VAL C 1 88 ? 40.357 -25.100 79.679 1.00 24.39 127 VAL C O 1
ATOM 8131 N N . VAL C 1 89 ? 41.862 -23.727 78.720 1.00 24.08 128 VAL C N 1
ATOM 8132 C CA . VAL C 1 89 ? 41.037 -22.541 78.877 1.00 24.44 128 VAL C CA 1
ATOM 8133 C C . VAL C 1 89 ? 40.550 -22.048 77.524 1.00 26.20 128 VAL C C 1
ATOM 8134 O O . VAL C 1 89 ? 41.341 -21.870 76.593 1.00 26.68 128 VAL C O 1
ATOM 8138 N N . ALA C 1 90 ? 39.243 -21.822 77.426 1.00 26.08 129 ALA C N 1
ATOM 8139 C CA . ALA C 1 90 ? 38.639 -21.358 76.186 1.00 25.94 129 ALA C CA 1
ATOM 8140 C C . ALA C 1 90 ? 37.848 -20.069 76.336 1.00 26.44 129 ALA C C 1
ATOM 8141 O O . ALA C 1 90 ? 37.311 -19.772 77.405 1.00 26.15 129 ALA C O 1
ATOM 8143 N N . LEU C 1 91 ? 37.801 -19.307 75.246 1.00 26.94 130 LEU C N 1
ATOM 8144 C CA . LEU C 1 91 ? 37.036 -18.069 75.162 1.00 26.17 130 LEU C CA 1
ATOM 8145 C C . LEU C 1 91 ? 36.074 -18.274 73.994 1.00 26.25 130 LEU C C 1
ATOM 8146 O O . LEU C 1 91 ? 36.478 -18.723 72.920 1.00 24.40 130 LEU C O 1
ATOM 8151 N N . ALA C 1 92 ? 34.800 -17.968 74.214 1.00 25.08 131 ALA C N 1
ATOM 8152 C CA . ALA C 1 92 ? 33.786 -18.114 73.177 1.00 24.12 131 ALA C CA 1
ATOM 8153 C C . ALA C 1 92 ? 32.820 -16.946 73.247 1.00 24.55 131 ALA C C 1
ATOM 8154 O O . ALA C 1 92 ? 32.494 -16.458 74.329 1.00 25.54 131 ALA C O 1
ATOM 8156 N N . THR C 1 93 ? 32.364 -16.502 72.086 1.00 25.44 132 THR C N 1
ATOM 8157 C CA . THR C 1 93 ? 31.432 -15.397 72.015 1.00 24.15 132 THR C CA 1
ATOM 8158 C C . THR C 1 93 ? 30.033 -15.908 72.336 1.00 26.03 132 THR C C 1
ATOM 8159 O O . THR C 1 93 ? 29.679 -17.033 71.981 1.00 24.61 132 THR C O 1
ATOM 8163 N N . GLN C 1 94 ? 29.252 -15.081 73.024 1.00 25.91 133 GLN C N 1
ATOM 8164 C CA . GLN C 1 94 ? 27.882 -15.425 73.389 1.00 25.92 133 GLN C CA 1
ATOM 8165 C C . GLN C 1 94 ? 27.048 -14.151 73.444 1.00 26.25 133 GLN C C 1
ATOM 8166 O O . GLN C 1 94 ? 27.500 -13.120 73.946 1.00 27.35 133 GLN C O 1
ATOM 8172 N N . PRO C 1 95 ? 25.820 -14.201 72.914 1.00 26.08 134 PRO C N 1
ATOM 8173 C CA . PRO C 1 95 ? 24.961 -13.016 72.935 1.00 26.31 134 PRO C CA 1
ATOM 8174 C C . PRO C 1 95 ? 24.290 -12.901 74.309 1.00 27.07 134 PRO C C 1
ATOM 8175 O O . PRO C 1 95 ? 23.255 -13.526 74.563 1.00 24.68 134 PRO C O 1
ATOM 8179 N N . THR C 1 96 ? 24.904 -12.121 75.199 1.00 27.27 135 THR C N 1
ATOM 8180 C CA . THR C 1 96 ? 24.379 -11.929 76.549 1.00 26.45 135 THR C CA 1
ATOM 8181 C C . THR C 1 96 ? 22.921 -11.484 76.476 1.00 26.92 135 THR C C 1
ATOM 8182 O O . THR C 1 96 ? 22.572 -10.637 75.659 1.00 26.28 135 THR C O 1
ATOM 8186 N N . ASP C 1 97 ? 22.077 -12.065 77.326 1.00 27.72 136 ASP C N 1
ATOM 8187 C CA . ASP C 1 97 ? 20.648 -11.746 77.347 1.00 29.69 136 ASP C CA 1
ATOM 8188 C C . ASP C 1 97 ? 19.981 -12.059 76.005 1.00 29.87 136 ASP C C 1
ATOM 8189 O O . ASP C 1 97 ? 18.833 -11.673 75.778 1.00 30.23 136 ASP C O 1
ATOM 8194 N N . GLY C 1 98 ? 20.695 -12.749 75.119 1.00 27.97 137 GLY C N 1
ATOM 8195 C CA . GLY C 1 98 ? 20.138 -13.071 73.816 1.00 25.93 137 GLY C CA 1
ATOM 8196 C C . GLY C 1 98 ? 20.168 -11.872 72.883 1.00 27.24 137 GLY C C 1
ATOM 8197 O O . GLY C 1 98 ? 19.628 -11.914 71.778 1.00 27.15 137 GLY C O 1
ATOM 8198 N N . VAL C 1 99 ? 20.807 -10.793 73.328 1.00 27.27 138 VAL C N 1
ATOM 8199 C CA . VAL C 1 99 ? 20.905 -9.575 72.530 1.00 26.52 138 VAL C CA 1
ATOM 8200 C C . VAL C 1 99 ? 22.150 -9.596 71.650 1.00 28.71 138 VAL C C 1
ATOM 8201 O O . VAL C 1 99 ? 23.286 -9.624 72.144 1.00 27.65 138 VAL C O 1
ATOM 8205 N N . ARG C 1 100 ? 21.931 -9.558 70.343 1.00 27.10 139 ARG C N 1
ATOM 8206 C CA . ARG C 1 100 ? 23.030 -9.600 69.399 1.00 28.18 139 ARG C CA 1
ATOM 8207 C C . ARG C 1 100 ? 24.063 -8.491 69.596 1.00 28.27 139 ARG C C 1
ATOM 8208 O O . ARG C 1 100 ? 25.264 -8.731 69.446 1.00 27.88 139 ARG C O 1
ATOM 8216 N N . LYS C 1 101 ? 23.614 -7.284 69.932 1.00 27.05 140 LYS C N 1
ATOM 8217 C CA . LYS C 1 101 ? 24.555 -6.186 70.118 1.00 25.56 140 LYS C CA 1
ATOM 8218 C C . LYS C 1 101 ? 25.337 -6.302 71.424 1.00 24.88 140 LYS C C 1
ATOM 8219 O O . LYS C 1 101 ? 26.190 -5.467 71.709 1.00 23.91 140 LYS C O 1
ATOM 8225 N N . TYR C 1 102 ? 25.049 -7.340 72.211 1.00 24.89 141 TYR C N 1
ATOM 8226 C CA . TYR C 1 102 ? 25.761 -7.569 73.468 1.00 25.64 141 TYR C CA 1
ATOM 8227 C C . TYR C 1 102 ? 26.704 -8.779 73.374 1.00 26.00 141 TYR C C 1
ATOM 8228 O O . TYR C 1 102 ? 27.224 -9.237 74.394 1.00 24.50 141 TYR C O 1
ATOM 8237 N N . GLN C 1 103 ? 26.921 -9.304 72.168 1.00 24.46 142 GLN C N 1
ATOM 8238 C CA . GLN C 1 103 ? 27.815 -10.457 72.026 1.00 24.37 142 GLN C CA 1
ATOM 8239 C C . GLN C 1 103 ? 29.175 -10.086 72.614 1.00 23.71 142 GLN C C 1
ATOM 8240 O O . GLN C 1 103 ? 29.773 -9.066 72.256 1.00 22.30 142 GLN C O 1
ATOM 8246 N N . GLU C 1 104 ? 29.639 -10.912 73.542 1.00 24.29 143 GLU C N 1
ATOM 8247 C CA . GLU C 1 104 ? 30.909 -10.681 74.212 1.00 25.08 143 GLU C CA 1
ATOM 8248 C C . GLU C 1 104 ? 31.585 -12.007 74.538 1.00 24.10 143 GLU C C 1
ATOM 8249 O O . GLU C 1 104 ? 31.011 -13.071 74.326 1.00 23.70 143 GLU C O 1
ATOM 8255 N N . GLN C 1 105 ? 32.795 -11.938 75.076 1.00 25.49 144 GLN C N 1
ATOM 8256 C CA . GLN C 1 105 ? 33.591 -13.135 75.333 1.00 24.56 144 GLN C CA 1
ATOM 8257 C C . GLN C 1 105 ? 33.551 -13.763 76.720 1.00 25.96 144 GLN C C 1
ATOM 8258 O O . GLN C 1 105 ? 33.950 -13.148 77.705 1.00 27.33 144 GLN C O 1
ATOM 8264 N N . TYR C 1 106 ? 33.091 -15.009 76.776 1.00 25.42 145 TYR C N 1
ATOM 8265 C CA . TYR C 1 106 ? 32.999 -15.753 78.025 1.00 25.58 145 TYR C CA 1
ATOM 8266 C C . TYR C 1 106 ? 34.108 -16.782 78.094 1.00 25.26 145 TYR C C 1
ATOM 8267 O O . TYR C 1 106 ? 34.490 -17.357 77.078 1.00 25.12 145 TYR C O 1
ATOM 8276 N N . LEU C 1 107 ? 34.619 -17.019 79.296 1.00 25.90 146 LEU C N 1
ATOM 8277 C CA . LEU C 1 107 ? 35.692 -17.978 79.482 1.00 26.29 146 LEU C CA 1
ATOM 8278 C C . LEU C 1 107 ? 35.190 -19.293 80.068 1.00 26.77 146 LEU C C 1
ATOM 8279 O O . LEU C 1 107 ? 34.342 -19.301 80.960 1.00 27.63 146 LEU C O 1
ATOM 8284 N N . TYR C 1 108 ? 35.706 -20.398 79.537 1.00 25.87 147 TYR C N 1
ATOM 8285 C CA . TYR C 1 108 ? 35.369 -21.743 80.009 1.00 26.22 147 TYR C CA 1
ATOM 8286 C C . TYR C 1 108 ? 36.703 -22.414 80.298 1.00 26.76 147 TYR C C 1
ATOM 8287 O O . TYR C 1 108 ? 37.698 -22.115 79.638 1.00 26.52 147 TYR C O 1
ATOM 8296 N N . TRP C 1 109 ? 36.743 -23.313 81.275 1.00 27.02 148 TRP C N 1
ATOM 8297 C CA . TRP C 1 109 ? 37.997 -23.992 81.573 1.00 28.54 148 TRP C CA 1
ATOM 8298 C C . TRP C 1 109 ? 37.758 -25.458 81.872 1.00 28.42 148 TRP C C 1
ATOM 8299 O O . TRP C 1 109 ? 36.702 -25.845 82.378 1.00 27.53 148 TRP C O 1
ATOM 8310 N N . SER C 1 110 ? 38.748 -26.272 81.538 1.00 29.12 149 SER C N 1
ATOM 8311 C CA . SER C 1 110 ? 38.677 -27.703 81.759 1.00 30.43 149 SER C CA 1
ATOM 8312 C C . SER C 1 110 ? 39.942 -28.180 82.458 1.00 31.82 149 SER C C 1
ATOM 8313 O O . SER C 1 110 ? 41.041 -27.718 82.152 1.00 30.63 149 SER C O 1
ATOM 8316 N N . THR C 1 111 ? 39.788 -29.103 83.399 1.00 32.09 150 THR C N 1
ATOM 8317 C CA . THR C 1 111 ? 40.943 -29.628 84.105 1.00 34.19 150 THR C CA 1
ATOM 8318 C C . THR C 1 111 ? 41.163 -31.096 83.775 1.00 33.46 150 THR C C 1
ATOM 8319 O O . THR C 1 111 ? 42.012 -31.750 84.378 1.00 34.48 150 THR C O 1
ATOM 8323 N N . ASP C 1 112 ? 40.402 -31.615 82.817 1.00 32.70 151 ASP C N 1
ATOM 8324 C CA . ASP C 1 112 ? 40.561 -33.010 82.423 1.00 34.00 151 ASP C CA 1
ATOM 8325 C C . ASP C 1 112 ? 41.026 -33.136 80.973 1.00 33.79 151 ASP C C 1
ATOM 8326 O O . ASP C 1 112 ? 40.760 -34.134 80.305 1.00 34.82 151 ASP C O 1
ATOM 8331 N N . GLY C 1 113 ? 41.731 -32.119 80.492 1.00 33.00 152 GLY C N 1
ATOM 8332 C CA . GLY C 1 113 ? 42.233 -32.157 79.130 1.00 32.85 152 GLY C CA 1
ATOM 8333 C C . GLY C 1 113 ? 41.238 -31.753 78.057 1.00 31.75 152 GLY C C 1
ATOM 8334 O O . GLY C 1 113 ? 41.396 -32.131 76.902 1.00 31.63 152 GLY C O 1
ATOM 8335 N N . GLY C 1 114 ? 40.206 -31.003 78.430 1.00 30.56 153 GLY C N 1
ATOM 8336 C CA . GLY C 1 114 ? 39.230 -30.558 77.447 1.00 29.76 153 GLY C CA 1
ATOM 8337 C C . GLY C 1 114 ? 38.085 -31.502 77.129 1.00 28.45 153 GLY C C 1
ATOM 8338 O O . GLY C 1 114 ? 37.553 -31.480 76.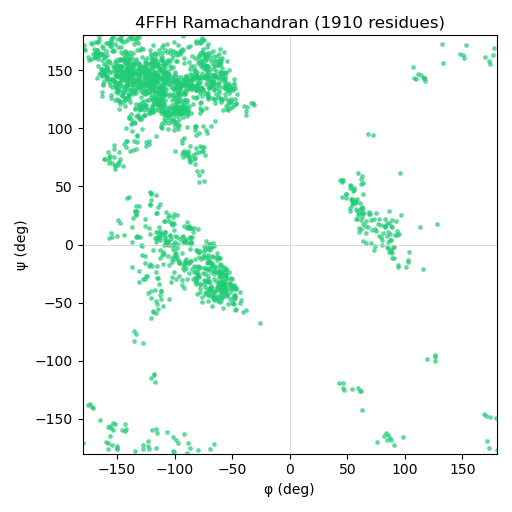019 1.00 28.31 153 GLY C O 1
ATOM 8339 N N . PHE C 1 115 ? 37.702 -32.333 78.092 1.00 27.30 154 PHE C N 1
ATOM 8340 C CA . PHE C 1 115 ? 36.599 -33.262 77.896 1.00 28.26 154 PHE C CA 1
ATOM 8341 C C . PHE C 1 115 ? 35.344 -32.752 78.601 1.00 28.63 154 PHE C C 1
ATOM 8342 O O . PHE C 1 115 ? 34.221 -32.981 78.136 1.00 28.32 154 PHE C O 1
ATOM 8350 N N . THR C 1 116 ? 35.546 -32.057 79.719 1.00 27.54 155 THR C N 1
ATOM 8351 C CA . THR C 1 116 ? 34.456 -31.452 80.479 1.00 29.24 155 THR C CA 1
ATOM 8352 C C . THR C 1 116 ? 34.903 -30.019 80.779 1.00 27.96 155 THR C C 1
ATOM 8353 O O . THR C 1 116 ? 36.057 -29.791 81.138 1.00 28.68 155 THR C O 1
ATOM 8357 N N . PHE C 1 117 ? 33.998 -29.061 80.614 1.00 27.37 156 PHE C N 1
ATOM 8358 C CA . PHE C 1 117 ? 34.302 -27.650 80.853 1.00 28.21 156 PHE C CA 1
ATOM 8359 C C . PHE C 1 117 ? 33.331 -27.017 81.841 1.00 28.38 156 PHE C C 1
ATOM 8360 O O . PHE C 1 117 ? 32.168 -27.402 81.903 1.00 29.37 156 PHE C O 1
ATOM 8368 N N . THR C 1 118 ? 33.822 -26.031 82.590 1.00 28.88 157 THR C N 1
ATOM 8369 C CA . THR C 1 118 ? 33.018 -25.282 83.555 1.00 28.23 157 THR C CA 1
ATOM 8370 C C . THR C 1 118 ? 33.032 -23.838 83.071 1.00 28.28 157 THR C C 1
ATOM 8371 O O . THR C 1 118 ? 34.059 -23.357 82.591 1.00 26.76 157 THR C O 1
ATOM 8375 N N . ALA C 1 119 ? 31.908 -23.144 83.204 1.00 27.46 158 ALA C N 1
ATOM 8376 C CA . ALA C 1 119 ? 31.831 -21.767 82.743 1.00 29.99 158 ALA C CA 1
ATOM 8377 C C . ALA C 1 119 ? 32.091 -20.722 83.816 1.00 32.08 158 ALA C C 1
ATOM 8378 O O . ALA C 1 119 ? 31.640 -20.847 84.954 1.00 32.68 158 ALA C O 1
ATOM 8380 N N . LEU C 1 120 ? 32.837 -19.691 83.443 1.00 32.01 159 LEU C N 1
ATOM 8381 C CA . LEU C 1 120 ? 33.108 -18.590 84.349 1.00 33.68 159 LEU C CA 1
ATOM 8382 C C . LEU C 1 120 ? 31.898 -17.688 84.083 1.00 34.22 159 LEU C C 1
ATOM 8383 O O . LEU C 1 120 ? 31.693 -17.231 82.957 1.00 33.66 159 LEU C O 1
ATOM 8388 N N . PRO C 1 121 ? 31.075 -17.431 85.112 1.00 34.04 160 PRO C N 1
ATOM 8389 C CA . PRO C 1 121 ? 29.881 -16.591 84.961 1.00 33.75 160 PRO C CA 1
ATOM 8390 C C . PRO C 1 121 ? 29.991 -15.259 84.216 1.00 32.22 160 PRO C C 1
ATOM 8391 O O . PRO C 1 121 ? 29.253 -15.039 83.260 1.00 31.21 160 PRO C O 1
ATOM 8395 N N . ASP C 1 122 ? 30.896 -14.377 84.632 1.00 31.99 161 ASP C N 1
ATOM 8396 C CA . ASP C 1 122 ? 31.027 -13.075 83.975 1.00 32.42 161 ASP C CA 1
ATOM 8397 C C . ASP C 1 122 ? 32.041 -13.060 82.831 1.00 33.13 161 ASP C C 1
ATOM 8398 O O . ASP C 1 122 ? 33.165 -13.546 82.975 1.00 33.77 161 ASP C O 1
ATOM 8403 N N . PRO C 1 123 ? 31.656 -12.488 81.678 1.00 31.15 162 PRO C N 1
ATOM 8404 C CA . PRO C 1 123 ? 32.524 -12.405 80.500 1.00 30.99 162 PRO C CA 1
ATOM 8405 C C . PRO C 1 123 ? 33.823 -11.660 80.791 1.00 30.24 162 PRO C C 1
ATOM 8406 O O . PRO C 1 123 ? 33.824 -10.669 81.518 1.00 31.43 162 PRO C O 1
ATOM 8410 N N . VAL C 1 124 ? 34.925 -12.141 80.217 1.00 28.59 163 VAL C N 1
ATOM 8411 C CA . VAL C 1 124 ? 36.238 -11.536 80.431 1.00 25.15 163 VAL C CA 1
ATOM 8412 C C . VAL C 1 124 ? 36.564 -10.390 79.473 1.00 25.24 163 VAL C C 1
ATOM 8413 O O . VAL C 1 124 ? 37.519 -9.646 79.691 1.00 23.92 163 VAL C O 1
ATOM 8417 N N . ILE C 1 125 ? 35.791 -10.270 78.397 1.00 24.45 164 ILE C N 1
ATOM 8418 C CA . ILE C 1 125 ? 35.953 -9.173 77.447 1.00 24.82 164 ILE C CA 1
ATOM 8419 C C . ILE C 1 125 ? 34.529 -8.732 77.140 1.00 26.87 164 ILE C C 1
ATOM 8420 O O . ILE C 1 125 ? 33.831 -9.345 76.334 1.00 28.09 164 ILE C O 1
ATOM 8425 N N . VAL C 1 126 ? 34.109 -7.674 77.827 1.00 29.11 165 VAL C N 1
ATOM 8426 C CA . VAL C 1 126 ? 32.771 -7.108 77.715 1.00 28.39 165 VAL C CA 1
ATOM 8427 C C . VAL C 1 126 ? 32.575 -6.232 76.484 1.00 29.19 165 VAL C C 1
ATOM 8428 O O . VAL C 1 126 ? 33.482 -5.504 76.074 1.00 28.02 165 VAL C O 1
ATOM 8432 N N . ASN C 1 127 ? 31.378 -6.313 75.904 1.00 28.12 166 ASN C N 1
ATOM 8433 C CA . ASN C 1 127 ? 31.017 -5.521 74.733 1.00 28.51 166 ASN C CA 1
ATOM 8434 C C . ASN C 1 127 ? 30.322 -4.265 75.273 1.00 30.58 166 ASN C C 1
ATOM 8435 O O . ASN C 1 127 ? 29.093 -4.175 75.263 1.00 30.37 166 ASN C O 1
ATOM 8440 N N . THR C 1 128 ? 31.103 -3.307 75.766 1.00 31.88 167 THR C N 1
ATOM 8441 C CA . THR C 1 128 ? 30.517 -2.084 76.302 1.00 33.09 167 THR C CA 1
ATOM 8442 C C . THR C 1 128 ? 29.958 -1.226 75.178 1.00 33.85 167 THR C C 1
ATOM 8443 O O . THR C 1 128 ? 29.019 -0.453 75.389 1.00 35.21 167 THR C O 1
ATOM 8447 N N . ASP C 1 129 ? 30.526 -1.365 73.982 1.00 34.42 168 ASP C N 1
ATOM 8448 C CA . ASP C 1 129 ? 30.047 -0.603 72.831 1.00 36.31 168 ASP C CA 1
ATOM 8449 C C . ASP C 1 129 ? 28.573 -0.909 72.602 1.00 35.23 168 ASP C C 1
ATOM 8450 O O . ASP C 1 129 ? 27.804 -0.041 72.192 1.00 35.49 168 ASP C O 1
ATOM 8455 N N . GLY C 1 130 ? 28.192 -2.152 72.874 1.00 34.75 169 GLY C N 1
ATOM 8456 C CA . GLY C 1 130 ? 26.817 -2.576 72.683 1.00 34.44 169 GLY C CA 1
ATOM 8457 C C . GLY C 1 130 ? 25.813 -1.856 73.560 1.00 35.65 169 GLY C C 1
ATOM 8458 O O . GLY C 1 130 ? 24.691 -1.585 73.125 1.00 34.96 169 GLY C O 1
ATOM 8459 N N . ARG C 1 131 ? 26.197 -1.556 74.799 1.00 35.54 170 ARG C N 1
ATOM 8460 C CA . ARG C 1 131 ? 25.291 -0.858 75.708 1.00 35.97 170 ARG C CA 1
ATOM 8461 C C . ARG C 1 131 ? 25.235 0.633 75.398 1.00 36.83 170 ARG C C 1
ATOM 8462 O O . ARG C 1 131 ? 24.436 1.367 75.975 1.00 38.79 170 ARG C O 1
ATOM 8470 N N . ALA C 1 132 ? 26.077 1.076 74.472 1.00 37.85 171 ALA C N 1
ATOM 8471 C CA . ALA C 1 132 ? 26.113 2.481 74.091 1.00 39.45 171 ALA C CA 1
ATOM 8472 C C . ALA C 1 132 ? 25.625 2.704 72.663 1.00 39.83 171 ALA C C 1
ATOM 8473 O O . ALA C 1 132 ? 25.393 3.841 72.252 1.00 40.70 171 ALA C O 1
ATOM 8475 N N . ALA C 1 133 ? 25.473 1.618 71.911 1.00 40.72 172 ALA C N 1
ATOM 8476 C CA . ALA C 1 133 ? 25.035 1.698 70.519 1.00 41.54 172 ALA C CA 1
ATOM 8477 C C . ALA C 1 133 ? 23.637 2.291 70.380 1.00 42.26 172 ALA C C 1
ATOM 8478 O O . ALA C 1 133 ? 22.689 1.816 71.002 1.00 44.21 172 ALA C O 1
ATOM 8480 N N . THR C 1 134 ? 23.518 3.324 69.551 1.00 42.67 173 THR C N 1
ATOM 8481 C CA . THR C 1 134 ? 22.241 3.998 69.324 1.00 43.62 173 THR C CA 1
ATOM 8482 C C . THR C 1 134 ? 21.839 3.940 67.851 1.00 42.47 173 THR C C 1
ATOM 8483 O O . THR C 1 134 ? 20.819 3.349 67.492 1.00 42.70 173 THR C O 1
ATOM 8487 N N . THR C 1 135 ? 22.651 4.569 67.008 1.00 41.00 174 THR C N 1
ATOM 8488 C CA . THR C 1 135 ? 22.411 4.607 65.575 1.00 39.87 174 THR C CA 1
ATOM 8489 C C . THR C 1 135 ? 22.546 3.221 64.940 1.00 39.18 174 THR C C 1
ATOM 8490 O O . THR C 1 135 ? 23.051 2.282 65.561 1.00 38.41 174 THR C O 1
ATOM 8494 N N . PRO C 1 136 ? 22.074 3.074 63.691 1.00 37.37 175 PRO C N 1
ATOM 8495 C CA . PRO C 1 136 ? 22.156 1.795 62.977 1.00 36.66 175 PRO C CA 1
ATOM 8496 C C . PRO C 1 136 ? 23.617 1.375 62.776 1.00 35.11 175 PRO C C 1
ATOM 8497 O O . PRO C 1 136 ? 23.957 0.198 62.894 1.00 33.34 175 PRO C O 1
ATOM 8501 N N . ALA C 1 137 ? 24.472 2.348 62.477 1.00 33.46 176 ALA C N 1
ATOM 8502 C CA . ALA C 1 137 ? 25.892 2.085 62.266 1.00 35.53 176 ALA C CA 1
ATOM 8503 C C . ALA C 1 137 ? 26.529 1.579 63.553 1.00 36.35 176 ALA C C 1
ATOM 8504 O O . ALA C 1 137 ? 27.309 0.628 63.541 1.00 37.70 176 ALA C O 1
ATOM 8506 N N . GLU C 1 138 ? 26.193 2.221 64.665 1.00 36.16 177 GLU C N 1
ATOM 8507 C CA . GLU C 1 138 ? 26.730 1.824 65.959 1.00 37.60 177 GLU C CA 1
ATOM 8508 C C . GLU C 1 138 ? 26.294 0.410 66.331 1.00 35.91 177 GLU C C 1
ATOM 8509 O O . GLU C 1 138 ? 27.106 -0.408 66.759 1.00 36.06 177 GLU C O 1
ATOM 8515 N N . ILE C 1 139 ? 25.008 0.131 66.163 1.00 34.76 178 ILE C N 1
ATOM 8516 C CA . ILE C 1 139 ? 24.456 -1.180 66.479 1.00 33.97 178 ILE C CA 1
ATOM 8517 C C . ILE C 1 139 ? 25.086 -2.270 65.614 1.00 33.99 178 ILE C C 1
ATOM 8518 O O . ILE C 1 139 ? 25.464 -3.335 66.107 1.00 33.92 178 ILE C O 1
ATOM 8523 N N . GLU C 1 140 ? 25.202 -1.996 64.323 1.00 33.09 179 GLU C N 1
ATOM 8524 C CA . GLU C 1 140 ? 25.785 -2.954 63.402 1.00 34.17 179 GLU C CA 1
ATOM 8525 C C . GLU C 1 140 ? 27.200 -3.330 63.843 1.00 32.75 179 GLU C C 1
ATOM 8526 O O . GLU C 1 140 ? 27.576 -4.500 63.819 1.00 32.49 179 GLU C O 1
ATOM 8532 N N . ASN C 1 141 ? 27.979 -2.337 64.258 1.00 31.34 180 ASN C N 1
ATOM 8533 C CA . ASN C 1 141 ? 29.343 -2.580 64.710 1.00 29.53 180 ASN C CA 1
ATOM 8534 C C . ASN C 1 141 ? 29.415 -3.372 66.006 1.00 28.16 180 ASN C C 1
ATOM 8535 O O . ASN C 1 141 ? 30.299 -4.219 66.171 1.00 25.67 180 ASN C O 1
ATOM 8540 N N . ALA C 1 142 ? 28.485 -3.103 66.921 1.00 25.36 181 ALA C N 1
ATOM 8541 C CA . ALA C 1 142 ? 28.449 -3.810 68.198 1.00 24.70 181 ALA C CA 1
ATOM 8542 C C . ALA C 1 142 ? 27.983 -5.244 67.971 1.00 25.27 181 ALA C C 1
ATOM 8543 O O . ALA C 1 142 ? 28.242 -6.132 68.789 1.00 24.41 181 ALA C O 1
ATOM 8545 N N . GLU C 1 143 ? 27.289 -5.456 66.852 1.00 24.77 182 GLU C N 1
ATOM 8546 C CA . GLU C 1 143 ? 26.784 -6.771 66.490 1.00 25.00 182 GLU C CA 1
ATOM 8547 C C . GLU C 1 143 ? 27.830 -7.586 65.725 1.00 26.16 182 GLU C C 1
ATOM 8548 O O . GLU C 1 143 ? 27.504 -8.596 65.098 1.00 25.18 182 GLU C O 1
ATOM 8554 N N . TRP C 1 144 ? 29.077 -7.120 65.761 1.00 24.90 183 TRP C N 1
ATOM 8555 C CA . TRP C 1 144 ? 30.194 -7.816 65.125 1.00 24.23 183 TRP C CA 1
ATOM 8556 C C . TRP C 1 144 ? 31.409 -7.609 66.029 1.00 23.67 183 TRP C C 1
ATOM 8557 O O . TRP C 1 144 ? 32.205 -6.679 65.851 1.00 23.20 183 TRP C O 1
ATOM 8568 N N . PHE C 1 145 ? 31.520 -8.496 67.009 1.00 22.03 184 PHE C N 1
ATOM 8569 C CA . PHE C 1 145 ? 32.576 -8.476 68.009 1.00 23.06 184 PHE C CA 1
ATOM 8570 C C . PHE C 1 145 ? 32.629 -9.927 68.469 1.00 22.15 184 PHE C C 1
ATOM 8571 O O . PHE C 1 145 ? 32.146 -10.261 69.549 1.00 21.76 184 PHE C O 1
ATOM 8579 N N . ARG C 1 146 ? 33.226 -10.786 67.649 1.00 22.25 185 ARG C N 1
ATOM 8580 C CA . ARG C 1 146 ? 33.242 -12.207 67.954 1.00 23.27 185 ARG C CA 1
ATOM 8581 C C . ARG C 1 146 ? 34.426 -13.028 67.451 1.00 23.99 185 ARG C C 1
ATOM 8582 O O . ARG C 1 146 ? 35.310 -12.533 66.751 1.00 25.85 185 ARG C O 1
ATOM 8590 N N . ASP C 1 147 ? 34.402 -14.304 67.828 1.00 23.34 186 ASP C N 1
ATOM 8591 C CA . ASP C 1 147 ? 35.399 -15.290 67.433 1.00 23.80 186 ASP C CA 1
ATOM 8592 C C . ASP C 1 147 ? 36.831 -15.018 67.921 1.00 23.85 186 ASP C C 1
ATOM 8593 O O . ASP C 1 147 ? 37.759 -14.912 67.118 1.00 22.59 186 ASP C O 1
ATOM 8598 N N . PRO C 1 148 ? 37.030 -14.925 69.245 1.00 23.09 187 PRO C N 1
ATOM 8599 C CA . PRO C 1 148 ? 38.370 -14.668 69.779 1.00 22.34 187 PRO C CA 1
ATOM 8600 C C . PRO C 1 148 ? 39.352 -15.823 69.556 1.00 22.30 187 PRO C C 1
ATOM 8601 O O . PRO C 1 148 ? 39.075 -16.968 69.919 1.00 22.77 187 PRO C O 1
ATOM 8605 N N . LYS C 1 149 ? 40.493 -15.507 68.947 1.00 21.27 188 LYS C N 1
ATOM 8606 C CA . LYS C 1 149 ? 41.541 -16.489 68.683 1.00 21.77 188 LYS C CA 1
ATOM 8607 C C . LYS C 1 149 ? 42.707 -16.134 69.593 1.00 21.30 188 LYS C C 1
ATOM 8608 O O . LYS C 1 149 ? 43.252 -15.026 69.517 1.00 21.28 188 LYS C O 1
ATOM 8614 N N . ILE C 1 150 ? 43.087 -17.075 70.448 1.00 20.63 189 ILE C N 1
ATOM 8615 C CA . ILE C 1 150 ? 44.157 -16.844 71.411 1.00 21.30 189 ILE C CA 1
ATOM 8616 C C . ILE C 1 150 ? 45.512 -17.415 71.031 1.00 21.69 189 ILE C C 1
ATOM 8617 O O . ILE C 1 150 ? 45.617 -18.571 70.623 1.00 19.40 189 ILE C O 1
ATOM 8622 N N . HIS C 1 151 ? 46.551 -16.600 71.207 1.00 21.62 190 HIS C N 1
ATOM 8623 C CA . HIS C 1 151 ? 47.917 -17.002 70.891 1.00 21.19 190 HIS C CA 1
ATOM 8624 C C . HIS C 1 151 ? 48.868 -16.575 72.004 1.00 22.17 190 HIS C C 1
ATOM 8625 O O . HIS C 1 151 ? 48.743 -15.480 72.566 1.00 22.23 190 HIS C O 1
ATOM 8632 N N . TRP C 1 152 ? 49.808 -17.449 72.338 1.00 22.50 191 TRP C N 1
ATOM 8633 C CA . TRP C 1 152 ? 50.791 -17.116 73.350 1.00 24.35 191 TRP C CA 1
ATOM 8634 C C . TRP C 1 152 ? 51.990 -16.509 72.629 1.00 25.69 191 TRP C C 1
ATOM 8635 O O . TRP C 1 152 ? 52.609 -17.148 71.782 1.00 25.41 191 TRP C O 1
ATOM 8646 N N . ASP C 1 153 ? 52.290 -15.260 72.960 1.00 26.09 192 ASP C N 1
ATOM 8647 C CA . ASP C 1 153 ? 53.403 -14.541 72.363 1.00 26.58 192 ASP C CA 1
ATOM 8648 C C . ASP C 1 153 ? 54.626 -14.832 73.226 1.00 28.41 192 ASP C C 1
ATOM 8649 O O . ASP C 1 153 ? 54.789 -14.253 74.297 1.00 28.04 192 ASP C O 1
ATOM 8654 N N . THR C 1 154 ? 55.478 -15.742 72.769 1.00 29.89 193 THR C N 1
ATOM 8655 C CA . THR C 1 154 ? 56.668 -16.098 73.533 1.00 31.37 193 THR C CA 1
ATOM 8656 C C . THR C 1 154 ? 57.614 -14.907 73.696 1.00 30.23 193 THR C C 1
ATOM 8657 O O . THR C 1 154 ? 58.219 -14.725 74.752 1.00 29.74 193 THR C O 1
ATOM 8661 N N . ALA C 1 155 ? 57.726 -14.093 72.650 1.00 29.85 194 ALA C N 1
ATOM 8662 C CA . ALA C 1 155 ? 58.599 -12.920 72.669 1.00 30.11 194 ALA C CA 1
ATOM 8663 C C . ALA C 1 155 ? 58.288 -11.954 73.809 1.00 30.94 194 ALA C C 1
ATOM 8664 O O . ALA C 1 155 ? 59.189 -11.346 74.384 1.00 29.43 194 ALA C O 1
ATOM 8666 N N . ARG C 1 156 ? 57.012 -11.811 74.144 1.00 30.80 195 ARG C N 1
ATOM 8667 C CA . ARG C 1 156 ? 56.644 -10.880 75.198 1.00 30.67 195 ARG C CA 1
ATOM 8668 C C . ARG C 1 156 ? 56.088 -11.570 76.437 1.00 29.14 195 ARG C C 1
ATOM 8669 O O . ARG C 1 156 ? 55.697 -10.913 77.395 1.00 29.40 195 ARG C O 1
ATOM 8677 N N . GLY C 1 157 ? 56.088 -12.899 76.414 1.00 29.28 196 GLY C N 1
ATOM 8678 C CA . GLY C 1 157 ? 55.597 -13.680 77.536 1.00 27.52 196 GLY C CA 1
ATOM 8679 C C . GLY C 1 157 ? 54.185 -13.328 77.960 1.00 28.38 196 GLY C C 1
ATOM 8680 O O . GLY C 1 157 ? 53.915 -13.183 79.151 1.00 25.43 196 GLY C O 1
ATOM 8681 N N . GLU C 1 158 ? 53.274 -13.206 76.996 1.00 26.21 197 GLU C N 1
ATOM 8682 C CA . GLU C 1 158 ? 51.899 -12.854 77.315 1.00 26.28 197 GLU C CA 1
ATOM 8683 C C . GLU C 1 158 ? 50.952 -13.402 76.264 1.00 26.48 197 GLU C C 1
ATOM 8684 O O . GLU C 1 158 ? 51.383 -13.829 75.191 1.00 27.52 197 GLU C O 1
ATOM 8690 N N . TRP C 1 159 ? 49.659 -13.384 76.575 1.00 24.84 198 TRP C N 1
ATOM 8691 C CA . TRP C 1 159 ? 48.654 -13.862 75.641 1.00 25.28 198 TRP C CA 1
ATOM 8692 C C . TRP C 1 159 ? 48.159 -12.701 74.787 1.00 25.36 198 TRP C C 1
ATOM 8693 O O . TRP C 1 159 ? 48.009 -11.582 75.272 1.00 26.80 198 TRP C O 1
ATOM 8704 N N . VAL C 1 160 ? 47.921 -12.972 73.509 1.00 25.20 199 VAL C N 1
ATOM 8705 C CA . VAL C 1 160 ? 47.389 -11.971 72.603 1.00 23.50 199 VAL C CA 1
ATOM 8706 C C . VAL C 1 160 ? 46.176 -12.614 71.936 1.00 24.99 199 VAL C C 1
ATOM 8707 O O . VAL C 1 160 ? 46.229 -13.753 71.459 1.00 25.99 199 VAL C O 1
ATOM 8711 N N . CYS C 1 161 ? 45.073 -11.883 71.929 1.00 23.64 200 CYS C N 1
ATOM 8712 C CA . CYS C 1 161 ? 43.836 -12.376 71.360 1.00 23.57 200 CYS C CA 1
ATOM 8713 C C . CYS C 1 161 ? 43.348 -11.465 70.237 1.00 22.91 200 CYS C C 1
ATOM 8714 O O . CYS C 1 161 ? 43.343 -10.241 70.379 1.00 24.22 200 CYS C O 1
ATOM 8717 N N . VAL C 1 162 ? 42.964 -12.059 69.110 1.00 22.30 201 VAL C N 1
ATOM 8718 C CA . VAL C 1 162 ? 42.447 -11.278 67.994 1.00 20.74 201 VAL C CA 1
ATOM 8719 C C . VAL C 1 162 ? 40.952 -11.577 67.877 1.00 22.28 201 VAL C C 1
ATOM 8720 O O . VAL C 1 162 ? 40.529 -12.736 67.920 1.00 23.19 201 VAL C O 1
ATOM 8724 N N . ILE C 1 163 ? 40.151 -10.524 67.760 1.00 22.14 202 ILE C N 1
ATOM 8725 C CA . ILE C 1 163 ? 38.701 -10.664 67.666 1.00 20.62 202 ILE C CA 1
ATOM 8726 C C . ILE C 1 163 ? 38.204 -10.041 66.372 1.00 20.29 202 ILE C C 1
ATOM 8727 O O . ILE C 1 163 ? 38.677 -8.981 65.957 1.00 19.70 202 ILE C O 1
ATOM 8732 N N . GLY C 1 164 ? 37.254 -10.705 65.728 1.00 20.49 203 GLY C N 1
ATOM 8733 C CA . GLY C 1 164 ? 36.740 -10.199 64.471 1.00 21.10 203 GLY C CA 1
ATOM 8734 C C . GLY C 1 164 ? 35.648 -9.164 64.617 1.00 22.57 203 GLY C C 1
ATOM 8735 O O . GLY C 1 164 ? 34.738 -9.314 65.431 1.00 23.54 203 GLY C O 1
ATOM 8736 N N . ARG C 1 165 ? 35.740 -8.110 63.815 1.00 23.74 204 ARG C N 1
ATOM 8737 C CA . ARG C 1 165 ? 34.756 -7.037 63.840 1.00 23.73 204 ARG C CA 1
ATOM 8738 C C . ARG C 1 165 ? 34.377 -6.677 62.408 1.00 24.04 204 ARG C C 1
ATOM 8739 O O . ARG C 1 165 ? 34.864 -7.299 61.464 1.00 24.32 204 ARG C O 1
ATOM 8747 N N . LEU C 1 166 ? 33.515 -5.680 62.242 1.00 24.09 205 LEU C N 1
ATOM 8748 C CA . LEU C 1 166 ? 33.067 -5.264 60.916 1.00 23.44 205 LEU C CA 1
ATOM 8749 C C . LEU C 1 166 ? 34.171 -4.605 60.088 1.00 24.34 205 LEU C C 1
ATOM 8750 O O . LEU C 1 166 ? 34.507 -3.436 60.285 1.00 24.35 205 LEU C O 1
ATOM 8755 N N . ARG C 1 167 ? 34.726 -5.376 59.162 1.00 23.59 206 ARG C N 1
ATOM 8756 C CA . ARG C 1 167 ? 35.797 -4.928 58.278 1.00 22.48 206 ARG C CA 1
ATOM 8757 C C . ARG C 1 167 ? 37.100 -4.542 58.973 1.00 23.36 206 ARG C C 1
ATOM 8758 O O . ARG C 1 167 ? 37.856 -3.711 58.470 1.00 23.53 206 ARG C O 1
ATOM 8766 N N . TYR C 1 168 ? 37.362 -5.135 60.134 1.00 22.96 207 TYR C N 1
ATOM 8767 C CA . TYR C 1 168 ? 38.616 -4.894 60.842 1.00 22.73 207 TYR C CA 1
ATOM 8768 C C . TYR C 1 168 ? 38.766 -5.892 61.976 1.00 22.70 207 TYR C C 1
ATOM 8769 O O . TYR C 1 168 ? 37.807 -6.569 62.339 1.00 21.14 207 TYR C O 1
ATOM 8778 N N . ALA C 1 169 ? 39.976 -6.010 62.514 1.00 21.97 208 ALA C N 1
ATOM 8779 C CA . ALA C 1 169 ? 40.221 -6.938 63.611 1.00 22.03 208 ALA C CA 1
ATOM 8780 C C . ALA C 1 169 ? 40.753 -6.190 64.827 1.00 21.26 208 ALA C C 1
ATOM 8781 O O . ALA C 1 169 ? 41.579 -5.280 64.702 1.00 20.18 208 ALA C O 1
ATOM 8783 N N . ALA C 1 170 ? 40.267 -6.576 66.000 1.00 19.35 209 ALA C N 1
ATOM 8784 C CA . ALA C 1 170 ? 40.689 -5.954 67.244 1.00 20.80 209 ALA C CA 1
ATOM 8785 C C . ALA C 1 170 ? 41.627 -6.903 67.988 1.00 21.44 209 ALA C C 1
ATOM 8786 O O . ALA C 1 170 ? 41.512 -8.130 67.874 1.00 19.53 209 ALA C O 1
ATOM 8788 N N . PHE C 1 171 ? 42.563 -6.331 68.740 1.00 21.76 210 PHE C N 1
ATOM 8789 C CA . PHE C 1 171 ? 43.524 -7.127 69.483 1.00 21.45 210 PHE C CA 1
ATOM 8790 C C . PHE C 1 171 ? 43.552 -6.772 70.959 1.00 23.04 210 PHE C C 1
ATOM 8791 O O . PHE C 1 171 ? 43.407 -5.605 71.333 1.00 23.12 210 PHE C O 1
ATOM 8799 N N . TYR C 1 172 ? 43.750 -7.796 71.785 1.00 22.94 211 TYR C N 1
ATOM 8800 C CA . TYR C 1 172 ? 43.848 -7.642 73.229 1.00 23.21 211 TYR C CA 1
ATOM 8801 C C . TYR C 1 172 ? 45.000 -8.511 73.715 1.00 23.09 211 TYR C C 1
ATOM 8802 O O . TYR C 1 172 ? 45.315 -9.527 73.097 1.00 23.28 211 TYR C O 1
ATOM 8811 N N . THR C 1 173 ? 45.633 -8.104 74.812 1.00 22.87 212 THR C N 1
ATOM 8812 C CA . THR C 1 173 ? 46.722 -8.878 75.399 1.00 23.16 212 THR C CA 1
ATOM 8813 C C . THR C 1 173 ? 46.358 -9.127 76.851 1.00 23.40 212 THR C C 1
ATOM 8814 O O . THR C 1 173 ? 45.586 -8.374 77.446 1.00 23.46 212 THR C O 1
ATOM 8818 N N . SER C 1 174 ? 46.905 -10.194 77.416 1.00 23.40 213 SER C N 1
ATOM 8819 C CA . SER C 1 174 ? 46.614 -10.538 78.794 1.00 24.63 213 SER C CA 1
ATOM 8820 C C . SER C 1 174 ? 47.655 -11.472 79.379 1.00 24.11 213 SER C C 1
ATOM 8821 O O . SER C 1 174 ? 48.215 -12.312 78.680 1.00 24.32 213 SER C O 1
ATOM 8824 N N . PRO C 1 175 ? 47.929 -11.332 80.679 1.00 23.93 214 PRO C N 1
ATOM 8825 C CA . PRO C 1 175 ? 48.918 -12.205 81.313 1.00 23.13 214 PRO C CA 1
ATOM 8826 C C . PRO C 1 175 ? 48.252 -13.451 81.896 1.00 24.40 214 PRO C C 1
ATOM 8827 O O . PRO C 1 175 ? 48.922 -14.441 82.202 1.00 22.30 214 PRO C O 1
ATOM 8831 N N . ASN C 1 176 ? 46.928 -13.410 82.024 1.00 23.87 215 ASN C N 1
ATOM 8832 C CA . ASN C 1 176 ? 46.216 -14.523 82.639 1.00 25.71 215 ASN C CA 1
ATOM 8833 C C . ASN C 1 176 ? 44.918 -14.990 81.978 1.00 25.76 215 ASN C C 1
ATOM 8834 O O . ASN C 1 176 ? 44.147 -15.717 82.604 1.00 25.72 215 ASN C O 1
ATOM 8839 N N . LEU C 1 177 ? 44.674 -14.576 80.738 1.00 25.73 216 LEU C N 1
ATOM 8840 C CA . LEU C 1 177 ? 43.464 -14.970 80.007 1.00 27.05 216 LEU C CA 1
ATOM 8841 C C . LEU C 1 177 ? 42.160 -14.426 80.601 1.00 28.64 216 LEU C C 1
ATOM 8842 O O . LEU C 1 177 ? 41.078 -14.715 80.087 1.00 28.70 216 LEU C O 1
ATOM 8847 N N . ARG C 1 178 ? 42.254 -13.641 81.672 1.00 28.78 217 ARG C N 1
ATOM 8848 C CA . ARG C 1 178 ? 41.062 -13.079 82.297 1.00 30.38 217 ARG C CA 1
ATOM 8849 C C . ARG C 1 178 ? 41.037 -11.554 82.233 1.00 29.70 217 ARG C C 1
ATOM 8850 O O . ARG C 1 178 ? 39.992 -10.948 81.996 1.00 29.68 217 ARG C O 1
ATOM 8858 N N . ASP C 1 179 ? 42.196 -10.941 82.430 1.00 29.12 218 ASP C N 1
ATOM 8859 C CA . ASP C 1 179 ? 42.320 -9.485 82.397 1.00 27.67 218 ASP C CA 1
ATOM 8860 C C . ASP C 1 179 ? 42.914 -9.082 81.053 1.00 26.12 218 ASP C C 1
ATOM 8861 O O . ASP C 1 179 ? 44.102 -9.289 80.798 1.00 26.53 218 ASP C O 1
ATOM 8866 N N . TRP C 1 180 ? 42.082 -8.503 80.198 1.00 24.90 219 TRP C N 1
ATOM 8867 C CA . TRP C 1 180 ? 42.523 -8.119 78.870 1.00 25.04 219 TRP C CA 1
ATOM 8868 C C . TRP C 1 180 ? 42.637 -6.625 78.662 1.00 25.63 219 TRP C C 1
ATOM 8869 O O . TRP C 1 180 ? 41.851 -5.855 79.203 1.00 24.74 219 TRP C O 1
ATOM 8880 N N . THR C 1 181 ? 43.625 -6.232 77.862 1.00 25.72 220 THR C N 1
ATOM 8881 C CA . THR C 1 181 ? 43.876 -4.834 77.551 1.00 24.67 220 THR C CA 1
ATOM 8882 C C . THR C 1 181 ? 43.769 -4.616 76.046 1.00 25.17 220 THR C C 1
ATOM 8883 O O . THR C 1 181 ? 44.419 -5.305 75.256 1.00 24.61 220 THR C O 1
ATOM 8887 N N . LEU C 1 182 ? 42.945 -3.652 75.653 1.00 24.80 221 LEU C N 1
ATOM 8888 C CA . LEU C 1 182 ? 42.748 -3.334 74.246 1.00 26.25 221 LEU C CA 1
ATOM 8889 C C . LEU C 1 182 ? 44.019 -2.783 73.607 1.00 27.23 221 LEU C C 1
ATOM 8890 O O . LEU C 1 182 ? 44.730 -1.989 74.218 1.00 27.71 221 LEU C O 1
ATOM 8895 N N . ARG C 1 183 ? 44.295 -3.208 72.378 1.00 28.17 222 ARG C N 1
ATOM 8896 C CA . ARG C 1 183 ? 45.464 -2.737 71.638 1.00 29.04 222 ARG C CA 1
ATOM 8897 C C . ARG C 1 183 ? 44.986 -2.062 70.361 1.00 29.23 222 ARG C C 1
ATOM 8898 O O . ARG C 1 183 ? 43.828 -1.650 70.279 1.00 28.84 222 ARG C O 1
ATOM 8906 N N . ARG C 1 184 ? 45.863 -1.947 69.366 1.00 30.42 223 ARG C N 1
ATOM 8907 C CA . ARG C 1 184 ? 45.487 -1.297 68.113 1.00 31.36 223 ARG C CA 1
ATOM 8908 C C . ARG C 1 184 ? 44.811 -2.238 67.121 1.00 30.35 223 ARG C C 1
ATOM 8909 O O . ARG C 1 184 ? 45.190 -3.408 66.985 1.00 27.72 223 ARG C O 1
ATOM 8917 N N . ASN C 1 185 ? 43.809 -1.712 66.424 1.00 27.80 224 ASN C N 1
ATOM 8918 C CA . ASN C 1 185 ? 43.090 -2.496 65.440 1.00 24.52 224 ASN C CA 1
ATOM 8919 C C . ASN C 1 185 ? 43.958 -2.703 64.209 1.00 24.39 224 ASN C C 1
ATOM 8920 O O . ASN C 1 185 ? 44.939 -1.994 63.994 1.00 23.69 224 ASN C O 1
ATOM 8925 N N . PHE C 1 186 ? 43.589 -3.697 63.410 1.00 23.94 225 PHE C N 1
ATOM 8926 C CA . PHE C 1 186 ? 44.264 -3.965 62.160 1.00 22.51 225 PHE C CA 1
ATOM 8927 C C . PHE C 1 186 ? 43.238 -3.571 61.112 1.00 22.88 225 PHE C C 1
ATOM 8928 O O . PHE C 1 186 ? 42.111 -4.075 61.118 1.00 22.67 225 PHE C O 1
ATOM 8936 N N . ASP C 1 187 ? 43.612 -2.648 60.236 1.00 24.62 226 ASP C N 1
ATOM 8937 C CA . ASP C 1 187 ? 42.721 -2.226 59.168 1.00 25.79 226 ASP C CA 1
ATOM 8938 C C . ASP C 1 187 ? 43.326 -2.614 57.831 1.00 25.92 226 ASP C C 1
ATOM 8939 O O . ASP C 1 187 ? 44.539 -2.767 57.711 1.00 25.63 226 ASP C O 1
ATOM 8944 N N . TYR C 1 188 ? 42.469 -2.799 56.835 1.00 26.53 227 TYR C N 1
ATOM 8945 C CA . TYR C 1 188 ? 42.912 -3.129 55.489 1.00 25.98 227 TYR C CA 1
ATOM 8946 C C . TYR C 1 188 ? 42.086 -2.255 54.559 1.00 27.15 227 TYR C C 1
ATOM 8947 O O . TYR C 1 188 ? 40.903 -2.029 54.802 1.00 27.54 227 TYR C O 1
ATOM 8956 N N . PRO C 1 189 ? 42.706 -1.740 53.488 1.00 28.35 228 PRO C N 1
ATOM 8957 C CA . PRO C 1 189 ? 42.070 -0.867 52.496 1.00 29.97 228 PRO C CA 1
ATOM 8958 C C . PRO C 1 189 ? 40.863 -1.361 51.700 1.00 32.21 228 PRO C C 1
ATOM 8959 O O . PRO C 1 189 ? 39.941 -0.585 51.432 1.00 34.71 228 PRO C O 1
ATOM 8963 N N . ASN C 1 190 ? 40.850 -2.634 51.326 1.00 29.84 229 ASN C N 1
ATOM 8964 C CA . ASN C 1 190 ? 39.759 -3.145 50.508 1.00 29.46 229 ASN C CA 1
ATOM 8965 C C . ASN C 1 190 ? 38.623 -3.783 51.308 1.00 29.94 229 ASN C C 1
ATOM 8966 O O . ASN C 1 190 ? 38.631 -4.992 51.545 1.00 29.51 229 ASN C O 1
ATOM 8971 N N . HIS C 1 191 ? 37.633 -2.985 51.702 1.00 28.01 230 HIS C N 1
ATOM 8972 C CA . HIS C 1 191 ? 36.526 -3.525 52.480 1.00 28.74 230 HIS C CA 1
ATOM 8973 C C . HIS C 1 191 ? 35.567 -4.416 51.698 1.00 28.32 230 HIS C C 1
ATOM 8974 O O . HIS C 1 191 ? 34.791 -5.170 52.292 1.00 26.52 230 HIS C O 1
ATOM 8981 N N . ALA C 1 192 ? 35.633 -4.339 50.372 1.00 27.73 231 ALA C N 1
ATOM 8982 C CA . ALA C 1 192 ? 34.787 -5.167 49.520 1.00 29.50 231 ALA C CA 1
ATOM 8983 C C . ALA C 1 192 ? 35.270 -6.617 49.629 1.00 29.10 231 ALA C C 1
ATOM 8984 O O . ALA C 1 192 ? 34.721 -7.515 48.997 1.00 29.73 231 ALA C O 1
ATOM 8986 N N . LEU C 1 193 ? 36.307 -6.819 50.438 1.00 27.92 232 LEU C N 1
ATOM 8987 C CA . LEU C 1 193 ? 36.898 -8.133 50.675 1.00 29.75 232 LEU C CA 1
ATOM 8988 C C . LEU C 1 193 ? 36.061 -8.871 51.725 1.00 30.24 232 LEU C C 1
ATOM 8989 O O . LEU C 1 193 ? 36.135 -10.094 51.840 1.00 29.60 232 LEU C O 1
ATOM 8994 N N . GLY C 1 194 ? 35.273 -8.119 52.494 1.00 28.94 233 GLY C N 1
ATOM 8995 C CA . GLY C 1 194 ? 34.450 -8.724 53.527 1.00 29.91 233 GLY C CA 1
ATOM 8996 C C . GLY C 1 194 ? 34.975 -8.462 54.928 1.00 31.48 233 GLY C C 1
ATOM 8997 O O . GLY C 1 194 ? 36.174 -8.251 55.111 1.00 30.71 233 GLY C O 1
ATOM 8998 N N . GLY C 1 195 ? 34.067 -8.468 55.910 1.00 36.33 234 GLY C N 1
ATOM 8999 C CA . GLY C 1 195 ? 34.412 -8.216 57.311 1.00 31.84 234 GLY C CA 1
ATOM 9000 C C . GLY C 1 195 ? 35.290 -9.321 57.829 1.00 33.17 234 GLY C C 1
ATOM 9001 O O . GLY C 1 195 ? 35.723 -10.168 57.039 1.00 35.44 234 GLY C O 1
ATOM 9002 N N . ILE C 1 196 ? 35.552 -9.338 59.136 1.00 29.95 235 ILE C N 1
ATOM 9003 C CA . ILE C 1 196 ? 36.421 -10.363 59.716 1.00 25.92 235 ILE C CA 1
ATOM 9004 C C . ILE C 1 196 ? 35.697 -11.357 60.621 1.00 24.87 235 ILE C C 1
ATOM 9005 O O . ILE C 1 196 ? 35.202 -10.995 61.690 1.00 23.77 235 ILE C O 1
ATOM 9010 N N . GLU C 1 197 ? 35.626 -12.609 60.185 1.00 22.23 236 GLU C N 1
ATOM 9011 C CA . GLU C 1 197 ? 35.002 -13.651 60.993 1.00 23.05 236 GLU C CA 1
ATOM 9012 C C . GLU C 1 197 ? 36.041 -14.731 61.215 1.00 21.80 236 GLU C C 1
ATOM 9013 O O . GLU C 1 197 ? 36.889 -14.962 60.352 1.00 23.81 236 GLU C O 1
ATOM 9019 N N . CYS C 1 198 ? 35.980 -15.383 62.369 1.00 21.79 237 CYS C N 1
ATOM 9020 C CA . CYS C 1 198 ? 36.917 -16.451 62.701 1.00 22.01 237 CYS C CA 1
ATOM 9021 C C . CYS C 1 198 ? 38.373 -16.086 62.387 1.00 22.23 237 CYS C C 1
ATOM 9022 O O . CYS C 1 198 ? 39.067 -16.801 61.660 1.00 19.14 237 CYS C O 1
ATOM 9025 N N . PRO C 1 199 ? 38.856 -14.962 62.936 1.00 21.88 238 PRO C N 1
ATOM 9026 C CA . PRO C 1 199 ? 40.244 -14.574 62.667 1.00 20.91 238 PRO C CA 1
ATOM 9027 C C . PRO C 1 199 ? 41.225 -15.647 63.131 1.00 19.80 238 PRO C C 1
ATOM 9028 O O . PRO C 1 199 ? 40.905 -16.475 63.981 1.00 20.22 238 PRO C O 1
ATOM 9032 N N . ASP C 1 200 ? 42.421 -15.631 62.562 1.00 20.95 239 ASP C N 1
ATOM 9033 C CA . ASP C 1 200 ? 43.452 -16.595 62.930 1.00 21.55 239 ASP C CA 1
ATOM 9034 C C . ASP C 1 200 ? 44.725 -15.801 63.168 1.00 20.66 239 ASP C C 1
ATOM 9035 O O . ASP C 1 200 ? 44.990 -14.830 62.470 1.00 22.93 239 ASP C O 1
ATOM 9040 N N . LEU C 1 201 ? 45.507 -16.202 64.155 1.00 20.88 240 LEU C N 1
ATOM 9041 C CA . LEU C 1 201 ? 46.744 -15.497 64.448 1.00 21.59 240 LEU C CA 1
ATOM 9042 C C . LEU C 1 201 ? 47.766 -16.490 64.976 1.00 22.13 240 LEU C C 1
ATOM 9043 O O . LEU C 1 201 ? 47.562 -17.099 66.025 1.00 23.40 240 LEU C O 1
ATOM 9048 N N . PHE C 1 202 ? 48.861 -16.671 64.246 1.00 21.99 241 PHE C N 1
ATOM 9049 C CA . PHE C 1 202 ? 49.887 -17.598 64.689 1.00 21.29 241 PHE C CA 1
ATOM 9050 C C . PHE C 1 202 ? 51.261 -17.207 64.179 1.00 21.43 241 PHE C C 1
ATOM 9051 O O . PHE C 1 202 ? 51.412 -16.276 63.382 1.00 20.14 241 PHE C O 1
ATOM 9059 N N . GLU C 1 203 ? 52.263 -17.920 64.670 1.00 20.72 242 GLU C N 1
ATOM 9060 C CA . GLU C 1 203 ? 53.642 -17.702 64.272 1.00 21.56 242 GLU C CA 1
ATOM 9061 C C . GLU C 1 203 ? 54.068 -18.964 63.558 1.00 19.99 242 GLU C C 1
ATOM 9062 O O . GLU C 1 203 ? 53.616 -20.050 63.893 1.00 18.86 242 GLU C O 1
ATOM 9068 N N . ILE C 1 204 ? 54.931 -18.829 62.566 1.00 20.90 243 ILE C N 1
ATOM 9069 C CA . ILE C 1 204 ? 55.398 -19.998 61.845 1.00 21.30 243 ILE C CA 1
ATOM 9070 C C . ILE C 1 204 ? 56.753 -19.685 61.237 1.00 22.48 243 ILE C C 1
ATOM 9071 O O . ILE C 1 204 ? 57.039 -18.533 60.899 1.00 22.11 243 ILE C O 1
ATOM 9076 N N . THR C 1 205 ? 57.596 -20.708 61.131 1.00 22.88 244 THR C N 1
ATOM 9077 C CA . THR C 1 205 ? 58.917 -20.544 60.551 1.00 22.16 244 THR C CA 1
ATOM 9078 C C . THR C 1 205 ? 58.894 -21.059 59.119 1.00 21.62 244 THR C C 1
ATOM 9079 O O . THR C 1 205 ? 58.455 -22.182 58.854 1.00 22.46 244 THR C O 1
ATOM 9083 N N . ALA C 1 206 ? 59.363 -20.224 58.200 1.00 21.38 245 ALA C N 1
ATOM 9084 C CA . ALA C 1 206 ? 59.392 -20.573 56.788 1.00 21.04 245 ALA C CA 1
ATOM 9085 C C . ALA C 1 206 ? 60.459 -21.631 56.485 1.00 22.17 245 ALA C C 1
ATOM 9086 O O . ALA C 1 206 ? 61.290 -21.958 57.335 1.00 21.08 245 ALA C O 1
ATOM 9088 N N . ASP C 1 207 ? 60.435 -22.161 55.269 1.00 22.41 246 ASP C N 1
ATOM 9089 C CA . ASP C 1 207 ? 61.405 -23.175 54.872 1.00 22.70 246 ASP C CA 1
ATOM 9090 C C . ASP C 1 207 ? 62.842 -22.633 54.826 1.00 23.24 246 ASP C C 1
ATOM 9091 O O . ASP C 1 207 ? 63.797 -23.412 54.842 1.00 23.34 246 ASP C O 1
ATOM 9096 N N . ASP C 1 208 ? 63.005 -21.311 54.766 1.00 21.10 247 ASP C N 1
ATOM 9097 C CA . ASP C 1 208 ? 64.349 -20.734 54.726 1.00 22.42 247 ASP C CA 1
ATOM 9098 C C . ASP C 1 208 ? 64.835 -20.364 56.126 1.00 22.76 247 ASP C C 1
ATOM 9099 O O . ASP C 1 208 ? 65.900 -19.769 56.298 1.00 23.48 247 ASP C O 1
ATOM 9104 N N . GLY C 1 209 ? 64.048 -20.735 57.129 1.00 22.77 248 GLY C N 1
ATOM 9105 C CA . GLY C 1 209 ? 64.422 -20.459 58.504 1.00 22.39 248 GLY C CA 1
ATOM 9106 C C . GLY C 1 209 ? 63.996 -19.110 59.054 1.00 21.19 248 GLY C C 1
ATOM 9107 O O . GLY C 1 209 ? 64.195 -18.844 60.236 1.00 23.83 248 GLY C O 1
ATOM 9108 N N . THR C 1 210 ? 63.429 -18.250 58.217 1.00 19.82 249 THR C N 1
ATOM 9109 C CA . THR C 1 210 ? 62.985 -16.939 58.686 1.00 19.61 249 THR C CA 1
ATOM 9110 C C . THR C 1 210 ? 61.684 -17.080 59.478 1.00 20.49 249 THR C C 1
ATOM 9111 O O . THR C 1 210 ? 60.861 -17.953 59.189 1.00 20.26 249 THR C O 1
ATOM 9115 N N . ARG C 1 211 ? 61.499 -16.214 60.472 1.00 22.12 250 ARG C N 1
ATOM 9116 C CA . ARG C 1 211 ? 60.315 -16.263 61.332 1.00 24.78 250 ARG C CA 1
ATOM 9117 C C . ARG C 1 211 ? 59.223 -15.275 60.925 1.00 22.27 250 ARG C C 1
ATOM 9118 O O . ARG C 1 211 ? 59.510 -14.145 60.547 1.00 23.00 250 ARG C O 1
ATOM 9126 N N . HIS C 1 212 ? 57.968 -15.704 61.009 1.00 21.19 251 HIS C N 1
ATOM 9127 C CA . HIS C 1 212 ? 56.860 -14.846 60.616 1.00 19.64 251 HIS C CA 1
ATOM 9128 C C . HIS C 1 212 ? 55.619 -14.999 61.487 1.00 20.71 251 HIS C C 1
ATOM 9129 O O . HIS C 1 212 ? 55.486 -15.940 62.279 1.00 20.28 251 HIS C O 1
ATOM 9136 N N . TRP C 1 213 ? 54.712 -14.046 61.334 1.00 19.29 252 TRP C N 1
ATOM 9137 C CA . TRP C 1 213 ? 53.438 -14.097 62.022 1.00 19.39 252 TRP C CA 1
ATOM 9138 C C . TRP C 1 213 ? 52.448 -14.149 60.875 1.00 18.76 252 TRP C C 1
ATOM 9139 O O . TRP C 1 213 ? 52.757 -13.738 59.753 1.00 18.58 252 TRP C O 1
ATOM 9150 N N . VAL C 1 214 ? 51.266 -14.673 61.143 1.00 19.95 253 VAL C N 1
ATOM 9151 C CA . VAL C 1 214 ? 50.239 -14.725 60.126 1.00 18.50 253 VAL C CA 1
ATOM 9152 C C . VAL C 1 214 ? 48.915 -14.300 60.748 1.00 18.45 253 VAL C C 1
ATOM 9153 O O . VAL C 1 214 ? 48.539 -14.799 61.807 1.00 17.21 253 VAL C O 1
ATOM 9157 N N . LEU C 1 215 ? 48.234 -13.359 60.099 1.00 17.20 254 LEU C N 1
ATOM 9158 C CA . LEU C 1 215 ? 46.918 -12.901 60.538 1.00 18.79 254 LEU C CA 1
ATOM 9159 C C . LEU C 1 215 ? 45.978 -13.321 59.404 1.00 19.16 254 LEU C C 1
ATOM 9160 O O . LEU C 1 215 ? 46.252 -13.049 58.231 1.00 18.11 254 LEU C O 1
ATOM 9165 N N . ALA C 1 216 ? 44.883 -13.989 59.740 1.00 18.81 255 ALA C N 1
ATOM 9166 C CA . ALA C 1 216 ? 43.956 -14.435 58.705 1.00 20.10 255 ALA C CA 1
ATOM 9167 C C . ALA C 1 216 ? 42.508 -14.322 59.152 1.00 18.70 255 ALA C C 1
ATOM 9168 O O . ALA C 1 216 ? 42.237 -13.985 60.301 1.00 19.59 255 ALA C O 1
ATOM 9170 N N . ALA C 1 217 ? 41.579 -14.605 58.245 1.00 18.07 256 ALA C N 1
ATOM 9171 C CA . ALA C 1 217 ? 40.157 -14.537 58.580 1.00 18.73 256 ALA C CA 1
ATOM 9172 C C . ALA C 1 217 ? 39.264 -15.062 57.464 1.00 20.12 256 ALA C C 1
ATOM 9173 O O . ALA C 1 217 ? 39.685 -15.140 56.307 1.00 20.32 256 ALA C O 1
ATOM 9175 N N . SER C 1 218 ? 38.034 -15.431 57.821 1.00 20.85 257 SER C N 1
ATOM 9176 C CA . SER C 1 218 ? 37.067 -15.878 56.832 1.00 21.87 257 SER C CA 1
ATOM 9177 C C . SER C 1 218 ? 36.497 -14.596 56.236 1.00 22.86 257 SER C C 1
ATOM 9178 O O . SER C 1 218 ? 36.183 -13.650 56.968 1.00 22.51 257 SER C O 1
ATOM 9181 N N . MET C 1 219 ? 36.370 -14.567 54.913 1.00 21.92 258 MET C N 1
ATOM 9182 C CA . MET C 1 219 ? 35.902 -13.383 54.213 1.00 23.29 258 MET C CA 1
ATOM 9183 C C . MET C 1 219 ? 34.734 -13.643 53.270 1.00 24.61 258 MET C C 1
ATOM 9184 O O . MET C 1 219 ? 34.158 -14.730 53.244 1.00 26.28 258 MET C O 1
ATOM 9189 N N . ASP C 1 220 ? 34.398 -12.613 52.503 1.00 24.70 259 ASP C N 1
ATOM 9190 C CA . ASP C 1 220 ? 33.335 -12.667 51.502 1.00 24.67 259 ASP C CA 1
ATOM 9191 C C . ASP C 1 220 ? 33.714 -11.645 50.438 1.00 24.80 259 ASP C C 1
ATOM 9192 O O . ASP C 1 220 ? 33.289 -10.490 50.500 1.00 25.25 259 ASP C O 1
ATOM 9197 N N . ALA C 1 221 ? 34.530 -12.065 49.477 1.00 23.35 260 ALA C N 1
ATOM 9198 C CA . ALA C 1 221 ? 34.962 -11.170 48.414 1.00 24.42 260 ALA C CA 1
ATOM 9199 C C . ALA C 1 221 ? 34.318 -11.522 47.082 1.00 24.29 260 ALA C C 1
ATOM 9200 O O . ALA C 1 221 ? 34.829 -11.150 46.029 1.00 24.05 260 ALA C O 1
ATOM 9202 N N . TYR C 1 222 ? 33.203 -12.242 47.124 1.00 25.20 261 TYR C N 1
ATOM 9203 C CA . TYR C 1 222 ? 32.510 -12.627 45.896 1.00 26.75 261 TYR C CA 1
ATOM 9204 C C . TYR C 1 222 ? 32.204 -11.397 45.038 1.00 27.57 261 TYR C C 1
ATOM 9205 O O . TYR C 1 222 ? 32.385 -11.410 43.822 1.00 26.54 261 TYR C O 1
ATOM 9214 N N . GLY C 1 223 ? 31.745 -10.336 45.694 1.00 28.97 262 GLY C N 1
ATOM 9215 C CA . GLY C 1 223 ? 31.401 -9.106 45.007 1.00 29.41 262 GLY C CA 1
ATOM 9216 C C . GLY C 1 223 ? 32.470 -8.588 44.072 1.00 30.61 262 GLY C C 1
ATOM 9217 O O . GLY C 1 223 ? 32.156 -7.934 43.084 1.00 30.32 262 GLY C O 1
ATOM 9218 N N . ILE C 1 224 ? 33.731 -8.868 44.377 1.00 30.01 263 ILE C N 1
ATOM 9219 C CA . ILE C 1 224 ? 34.819 -8.420 43.521 1.00 29.08 263 ILE C CA 1
ATOM 9220 C C . ILE C 1 224 ? 35.557 -9.596 42.897 1.00 29.13 263 ILE C C 1
ATOM 9221 O O . ILE C 1 224 ? 36.739 -9.499 42.577 1.00 28.83 263 ILE C O 1
ATOM 9226 N N . GLY C 1 225 ? 34.848 -10.711 42.740 1.00 28.36 264 GLY C N 1
ATOM 9227 C CA . GLY C 1 225 ? 35.429 -11.882 42.108 1.00 27.26 264 GLY C CA 1
ATOM 9228 C C . GLY C 1 225 ? 36.490 -12.669 42.850 1.00 26.90 264 GLY C C 1
ATOM 9229 O O . GLY C 1 225 ? 37.257 -13.396 42.226 1.00 27.19 264 GLY C O 1
ATOM 9230 N N . LEU C 1 226 ? 36.553 -12.533 44.169 1.00 25.86 265 LEU C N 1
ATOM 9231 C CA . LEU C 1 226 ? 37.529 -13.284 44.953 1.00 24.50 265 LEU C CA 1
ATOM 9232 C C . LEU C 1 226 ? 36.764 -14.266 45.844 1.00 24.02 265 LEU C C 1
ATOM 9233 O O . LEU C 1 226 ? 35.541 -14.173 45.974 1.00 24.60 265 LEU C O 1
ATOM 9238 N N . PRO C 1 227 ? 37.470 -15.229 46.460 1.00 23.55 266 PRO C N 1
ATOM 9239 C CA . PRO C 1 227 ? 36.867 -16.244 47.333 1.00 21.67 266 PRO C CA 1
ATOM 9240 C C . PRO C 1 227 ? 36.063 -15.760 48.542 1.00 22.91 266 PRO C C 1
ATOM 9241 O O . PRO C 1 227 ? 36.130 -14.598 48.941 1.00 20.93 266 PRO C O 1
ATOM 9245 N N . MET C 1 228 ? 35.302 -16.688 49.113 1.00 21.47 267 MET C N 1
ATOM 9246 C CA . MET C 1 228 ? 34.507 -16.445 50.306 1.00 22.73 267 MET C CA 1
ATOM 9247 C C . MET C 1 228 ? 35.060 -17.453 51.298 1.00 22.20 267 MET C C 1
ATOM 9248 O O . MET C 1 228 ? 34.318 -18.131 52.017 1.00 21.86 267 MET C O 1
ATOM 9253 N N . THR C 1 229 ? 36.384 -17.541 51.331 1.00 21.52 268 THR C N 1
ATOM 9254 C CA . THR C 1 229 ? 37.047 -18.504 52.192 1.00 20.71 268 THR C CA 1
ATOM 9255 C C . THR C 1 229 ? 37.950 -17.941 53.285 1.00 22.45 268 THR C C 1
ATOM 9256 O O . THR C 1 229 ? 37.499 -17.225 54.184 1.00 22.93 268 THR C O 1
ATOM 9260 N N . TYR C 1 230 ? 39.231 -18.276 53.205 1.00 21.11 269 TYR C N 1
ATOM 9261 C CA . TYR C 1 230 ? 40.196 -17.856 54.214 1.00 21.55 269 TYR C CA 1
ATOM 9262 C C . TYR C 1 230 ? 41.305 -17.028 53.579 1.00 20.41 269 TYR C C 1
ATOM 9263 O O . TYR C 1 230 ? 42.050 -17.522 52.734 1.00 21.46 269 TYR C O 1
ATOM 9272 N N . ALA C 1 231 ? 41.393 -15.762 53.971 1.00 19.32 270 ALA C N 1
ATOM 9273 C CA . ALA C 1 231 ? 42.423 -14.867 53.443 1.00 19.53 270 ALA C CA 1
ATOM 9274 C C . ALA C 1 231 ? 43.438 -14.631 54.548 1.00 18.75 270 ALA C C 1
ATOM 9275 O O . ALA C 1 231 ? 43.082 -14.638 55.727 1.00 19.50 270 ALA C O 1
ATOM 9277 N N . TYR C 1 232 ? 44.700 -14.430 54.180 1.00 18.28 271 TYR C N 1
ATOM 9278 C CA . TYR C 1 232 ? 45.726 -14.207 55.189 1.00 18.80 271 TYR C CA 1
ATOM 9279 C C . TYR C 1 232 ? 46.788 -13.180 54.806 1.00 19.72 271 TYR C C 1
ATOM 9280 O O . TYR C 1 232 ? 47.114 -13.005 53.628 1.00 18.63 271 TYR C O 1
ATOM 9289 N N . TRP C 1 233 ? 47.322 -12.514 55.832 1.00 20.32 272 TRP C N 1
ATOM 9290 C CA . TRP C 1 233 ? 48.363 -11.493 55.690 1.00 19.72 272 TRP C CA 1
ATOM 9291 C C . TRP C 1 233 ? 49.611 -11.937 56.461 1.00 20.75 272 TRP C C 1
ATOM 9292 O O . TRP C 1 233 ? 49.560 -12.066 57.689 1.00 19.91 272 TRP C O 1
ATOM 9303 N N . THR C 1 234 ? 50.722 -12.186 55.772 1.00 19.89 273 THR C N 1
ATOM 9304 C CA . THR C 1 234 ? 51.946 -12.538 56.490 1.00 20.45 273 THR C CA 1
ATOM 9305 C C . THR C 1 234 ? 52.413 -11.221 57.112 1.00 20.23 273 THR C C 1
ATOM 9306 O O . THR C 1 234 ? 52.136 -10.149 56.574 1.00 20.27 273 THR C O 1
ATOM 9310 N N . GLY C 1 235 ? 53.112 -11.290 58.237 1.00 19.71 274 GLY C N 1
ATOM 9311 C CA . GLY C 1 235 ? 53.580 -10.062 58.850 1.00 22.34 274 GLY C CA 1
ATOM 9312 C C . GLY C 1 235 ? 54.155 -10.271 60.231 1.00 22.72 274 GLY C C 1
ATOM 9313 O O . GLY C 1 235 ? 54.744 -11.313 60.510 1.00 23.22 274 GLY C O 1
ATOM 9314 N N . THR C 1 236 ? 53.984 -9.278 61.098 1.00 23.35 275 THR C N 1
ATOM 9315 C CA . THR C 1 236 ? 54.496 -9.375 62.456 1.00 24.36 275 THR C CA 1
ATOM 9316 C C . THR C 1 236 ? 53.636 -8.628 63.467 1.00 22.83 275 THR C C 1
ATOM 9317 O O . THR C 1 236 ? 52.995 -7.624 63.142 1.00 21.56 275 THR C O 1
ATOM 9321 N N . TRP C 1 237 ? 53.614 -9.149 64.690 1.00 24.11 276 TRP C N 1
ATOM 9322 C CA . TRP C 1 237 ? 52.877 -8.540 65.795 1.00 24.78 276 TRP C CA 1
ATOM 9323 C C . TRP C 1 237 ? 53.940 -7.958 66.728 1.00 26.05 276 TRP C C 1
ATOM 9324 O O . TRP C 1 237 ? 54.839 -8.676 67.175 1.00 23.47 276 TRP C O 1
ATOM 9335 N N . ASP C 1 238 ? 53.851 -6.659 67.013 1.00 25.66 277 ASP C N 1
ATOM 9336 C CA . ASP C 1 238 ? 54.849 -6.030 67.870 1.00 27.38 277 ASP C CA 1
ATOM 9337 C C . ASP C 1 238 ? 54.373 -5.798 69.300 1.00 28.81 277 ASP C C 1
ATOM 9338 O O . ASP C 1 238 ? 54.976 -5.021 70.042 1.00 29.35 277 ASP C O 1
ATOM 9343 N N . GLY C 1 239 ? 53.297 -6.479 69.685 1.00 29.74 278 GLY C N 1
ATOM 9344 C CA . GLY C 1 239 ? 52.766 -6.325 71.027 1.00 29.83 278 GLY C CA 1
ATOM 9345 C C . GLY C 1 239 ? 51.752 -5.203 71.134 1.00 31.44 278 GLY C C 1
ATOM 9346 O O . GLY C 1 239 ? 51.051 -5.091 72.137 1.00 32.97 278 GLY C O 1
ATOM 9347 N N . GLU C 1 240 ? 51.666 -4.378 70.094 1.00 32.91 279 GLU C N 1
ATOM 9348 C CA . GLU C 1 240 ? 50.744 -3.242 70.069 1.00 34.98 279 GLU C CA 1
ATOM 9349 C C . GLU C 1 240 ? 49.800 -3.311 68.873 1.00 32.85 279 GLU C C 1
ATOM 9350 O O . GLU C 1 240 ? 48.609 -3.013 68.989 1.00 31.55 279 GLU C O 1
ATOM 9356 N N . GLN C 1 241 ? 50.342 -3.684 67.718 1.00 30.52 280 GLN C N 1
ATOM 9357 C CA . GLN C 1 241 ? 49.534 -3.788 66.508 1.00 29.50 280 GLN C CA 1
ATOM 9358 C C . GLN C 1 241 ? 50.133 -4.783 65.525 1.00 27.60 280 GLN C C 1
ATOM 9359 O O . GLN C 1 241 ? 51.286 -5.198 65.666 1.00 26.47 280 GLN C O 1
ATOM 9365 N N . PHE C 1 242 ? 49.348 -5.157 64.520 1.00 26.32 281 PHE C N 1
ATOM 9366 C CA . PHE C 1 242 ? 49.829 -6.095 63.521 1.00 25.50 281 PHE C CA 1
ATOM 9367 C C . PHE C 1 242 ? 50.231 -5.386 62.241 1.00 25.27 281 PHE C C 1
ATOM 9368 O O . PHE C 1 242 ? 49.465 -4.594 61.689 1.00 27.22 281 PHE C O 1
ATOM 9376 N N . HIS C 1 243 ? 51.443 -5.669 61.776 1.00 25.51 282 HIS C N 1
ATOM 9377 C CA . HIS C 1 243 ? 51.947 -5.059 60.554 1.00 27.01 282 HIS C CA 1
ATOM 9378 C C . HIS C 1 243 ? 51.962 -6.094 59.444 1.00 27.03 282 HIS C C 1
ATOM 9379 O O . HIS C 1 243 ? 52.723 -7.061 59.501 1.00 25.89 282 HIS C O 1
ATOM 9386 N N . ALA C 1 244 ? 51.127 -5.889 58.433 1.00 26.33 283 ALA C N 1
ATOM 9387 C CA . ALA C 1 244 ? 51.074 -6.812 57.311 1.00 26.98 283 ALA C CA 1
ATOM 9388 C C . ALA C 1 244 ? 52.204 -6.443 56.360 1.00 28.24 283 ALA C C 1
ATOM 9389 O O . ALA C 1 244 ? 52.517 -5.263 56.208 1.00 26.83 283 ALA C O 1
ATOM 9391 N N . ASP C 1 245 ? 52.829 -7.440 55.736 1.00 27.72 284 ASP C N 1
ATOM 9392 C CA . ASP C 1 245 ? 53.902 -7.158 54.787 1.00 28.08 284 ASP C CA 1
ATOM 9393 C C . ASP C 1 245 ? 53.293 -6.481 53.558 1.00 28.37 284 ASP C C 1
ATOM 9394 O O . ASP C 1 245 ? 53.900 -5.604 52.948 1.00 29.80 284 ASP C O 1
ATOM 9399 N N . ASP C 1 246 ? 52.083 -6.899 53.208 1.00 28.29 285 ASP C N 1
ATOM 9400 C CA . ASP C 1 246 ? 51.357 -6.353 52.070 1.00 29.36 285 ASP C CA 1
ATOM 9401 C C . ASP C 1 246 ? 49.867 -6.334 52.416 1.00 27.32 285 ASP C C 1
ATOM 9402 O O . ASP C 1 246 ? 49.323 -7.326 52.901 1.00 27.03 285 ASP C O 1
ATOM 9407 N N . LEU C 1 247 ? 49.214 -5.204 52.164 1.00 26.08 286 LEU C N 1
ATOM 9408 C CA . LEU C 1 247 ? 47.796 -5.037 52.490 1.00 26.13 286 LEU C CA 1
ATOM 9409 C C . LEU C 1 247 ? 46.788 -5.870 51.696 1.00 24.12 286 LEU C C 1
ATOM 9410 O O . LEU C 1 247 ? 45.639 -6.014 52.118 1.00 23.80 286 LEU C O 1
ATOM 9415 N N . THR C 1 248 ? 47.199 -6.410 50.552 1.00 23.58 287 THR C N 1
ATOM 9416 C CA . THR C 1 248 ? 46.309 -7.273 49.772 1.00 23.83 287 THR C CA 1
ATOM 9417 C C . THR C 1 248 ? 46.604 -8.689 50.277 1.00 23.33 287 THR C C 1
ATOM 9418 O O . THR C 1 248 ? 47.719 -9.190 50.134 1.00 23.65 287 THR C O 1
ATOM 9422 N N . PRO C 1 249 ? 45.607 -9.350 50.879 1.00 22.40 288 PRO C N 1
ATOM 9423 C CA . PRO C 1 249 ? 45.808 -10.702 51.405 1.00 21.97 288 PRO C CA 1
ATOM 9424 C C . PRO C 1 249 ? 45.935 -11.806 50.359 1.00 21.32 288 PRO C C 1
ATOM 9425 O O . PRO C 1 249 ? 45.567 -11.634 49.199 1.00 21.06 288 PRO C O 1
ATOM 9429 N N . GLN C 1 250 ? 46.471 -12.938 50.793 1.00 19.35 289 GLN C N 1
ATOM 9430 C CA . GLN C 1 250 ? 46.608 -14.101 49.937 1.00 20.11 289 GLN C CA 1
ATOM 9431 C C . GLN C 1 250 ? 45.424 -14.993 50.312 1.00 21.30 289 GLN C C 1
ATOM 9432 O O . GLN C 1 250 ? 44.783 -14.769 51.334 1.00 20.98 289 GLN C O 1
ATOM 9438 N N . TRP C 1 251 ? 45.124 -15.995 49.496 1.00 22.27 290 TRP C N 1
ATOM 9439 C CA . TRP C 1 251 ? 44.014 -16.888 49.801 1.00 21.30 290 TRP C CA 1
ATOM 9440 C C . TRP C 1 251 ? 44.462 -18.342 49.963 1.00 21.80 290 TRP C C 1
ATOM 9441 O O . TRP C 1 251 ? 45.327 -18.828 49.231 1.00 21.50 290 TRP C O 1
ATOM 9452 N N . LEU C 1 252 ? 43.857 -19.033 50.922 1.00 20.73 291 LEU C N 1
ATOM 9453 C CA . LEU C 1 252 ? 44.194 -20.422 51.185 1.00 21.32 291 LEU C CA 1
ATOM 9454 C C . LEU C 1 252 ? 43.315 -21.412 50.393 1.00 21.79 291 LEU C C 1
ATOM 9455 O O . LEU C 1 252 ? 43.658 -22.581 50.256 1.00 22.41 291 LEU C O 1
ATOM 9460 N N . ASP C 1 253 ? 42.179 -20.945 49.881 1.00 21.10 292 ASP C N 1
ATOM 9461 C CA . ASP C 1 253 ? 41.305 -21.797 49.080 1.00 21.28 292 ASP C CA 1
ATOM 9462 C C . ASP C 1 253 ? 40.512 -20.946 48.095 1.00 21.40 292 ASP C C 1
ATOM 9463 O O . ASP C 1 253 ? 40.050 -19.850 48.430 1.00 21.61 292 ASP C O 1
ATOM 9468 N N . TRP C 1 254 ? 40.355 -21.451 46.878 1.00 20.40 293 TRP C N 1
ATOM 9469 C CA . TRP C 1 254 ? 39.629 -20.717 45.854 1.00 18.35 293 TRP C CA 1
ATOM 9470 C C . TRP C 1 254 ? 38.309 -21.367 45.484 1.00 17.82 293 TRP C C 1
ATOM 9471 O O . TRP C 1 254 ? 37.662 -20.954 44.526 1.00 17.49 293 TRP C O 1
ATOM 9482 N N . GLY C 1 255 ? 37.916 -22.383 46.247 1.00 18.49 294 GLY C N 1
ATOM 9483 C CA . GLY C 1 255 ? 36.661 -23.061 45.986 1.00 19.80 294 GLY C CA 1
ATOM 9484 C C . GLY C 1 255 ? 35.510 -22.355 46.678 1.00 22.07 294 GLY C C 1
ATOM 9485 O O . GLY C 1 255 ? 35.698 -21.302 47.283 1.00 22.77 294 GLY C O 1
ATOM 9486 N N . TRP C 1 256 ? 34.319 -22.935 46.598 1.00 20.41 295 TRP C N 1
ATOM 9487 C CA . TRP C 1 256 ? 33.132 -22.350 47.212 1.00 21.07 295 TRP C CA 1
ATOM 9488 C C . TRP C 1 256 ? 32.943 -22.667 48.696 1.00 21.33 295 TRP C C 1
ATOM 9489 O O . TRP C 1 256 ? 32.355 -21.873 49.444 1.00 21.37 295 TRP C O 1
ATOM 9500 N N . ASP C 1 257 ? 33.433 -23.825 49.124 1.00 20.78 296 ASP C N 1
ATOM 9501 C CA . ASP C 1 257 ? 33.191 -24.257 50.494 1.00 20.12 296 ASP C CA 1
ATOM 9502 C C . ASP C 1 257 ? 34.370 -24.601 51.384 1.00 20.28 296 ASP C C 1
ATOM 9503 O O . ASP C 1 257 ? 34.755 -25.770 51.514 1.00 20.58 296 ASP C O 1
ATOM 9508 N N . TRP C 1 258 ? 34.934 -23.572 52.005 1.00 19.92 297 TRP C N 1
ATOM 9509 C CA . TRP C 1 258 ? 36.050 -23.731 52.929 1.00 19.64 297 TRP C CA 1
ATOM 9510 C C . TRP C 1 258 ? 35.897 -22.525 53.856 1.00 20.91 297 TRP C C 1
ATOM 9511 O O . TRP C 1 258 ? 36.638 -21.546 53.758 1.00 20.94 297 TRP C O 1
ATOM 9522 N N . TYR C 1 259 ? 34.917 -22.608 54.751 1.00 20.40 298 TYR C N 1
ATOM 9523 C CA . TYR C 1 259 ? 34.621 -21.509 55.651 1.00 21.96 298 TYR C CA 1
ATOM 9524 C C . TYR C 1 259 ? 34.968 -21.751 57.114 1.00 21.57 298 TYR C C 1
ATOM 9525 O O . TYR C 1 259 ? 35.024 -22.895 57.579 1.00 21.23 298 TYR C O 1
ATOM 9534 N N . ALA C 1 260 ? 35.199 -20.652 57.828 1.00 20.79 299 ALA C N 1
ATOM 9535 C CA . ALA C 1 260 ? 35.540 -20.694 59.246 1.00 20.65 299 ALA C CA 1
ATOM 9536 C C . ALA C 1 260 ? 36.737 -21.611 59.485 1.00 20.60 299 ALA C C 1
ATOM 9537 O O . ALA C 1 260 ? 36.791 -22.342 60.474 1.00 22.46 299 ALA C O 1
ATOM 9539 N N . ALA C 1 261 ? 37.705 -21.562 58.582 1.00 20.59 300 ALA C N 1
ATOM 9540 C CA . ALA C 1 261 ? 38.884 -22.406 58.710 1.00 19.80 300 ALA C CA 1
ATOM 9541 C C . ALA C 1 261 ? 39.711 -22.081 59.942 1.00 20.23 300 ALA C C 1
ATOM 9542 O O . ALA C 1 261 ? 39.803 -20.919 60.357 1.00 18.07 300 ALA C O 1
ATOM 9544 N N . VAL C 1 262 ? 40.300 -23.123 60.529 1.00 18.75 301 VAL C N 1
ATOM 9545 C CA . VAL C 1 262 ? 41.170 -22.971 61.690 1.00 18.80 301 VAL C CA 1
ATOM 9546 C C . VAL C 1 262 ? 42.440 -23.764 61.427 1.00 19.74 301 VAL C C 1
ATOM 9547 O O . VAL C 1 262 ? 42.422 -24.770 60.714 1.00 20.95 301 VAL C O 1
ATOM 9551 N N . THR C 1 263 ? 43.546 -23.304 61.992 1.00 19.07 302 THR C N 1
ATOM 9552 C CA . THR C 1 263 ? 44.813 -23.994 61.829 1.00 20.11 302 THR C CA 1
ATOM 9553 C C . THR C 1 263 ? 45.356 -24.260 63.225 1.00 20.80 302 THR C C 1
ATOM 9554 O O . THR C 1 263 ? 44.987 -23.575 64.176 1.00 22.43 302 THR C O 1
ATOM 9558 N N . TRP C 1 264 ? 46.212 -25.264 63.353 1.00 20.45 303 TRP C N 1
ATOM 9559 C CA . TRP C 1 264 ? 46.816 -25.580 64.641 1.00 22.02 303 TRP C CA 1
ATOM 9560 C C . TRP C 1 264 ? 48.179 -26.205 64.377 1.00 18.98 303 TRP C C 1
ATOM 9561 O O . TRP C 1 264 ? 48.408 -26.761 63.314 1.00 20.18 303 TRP C O 1
ATOM 9572 N N . PRO C 1 265 ? 49.116 -26.085 65.328 1.00 20.94 304 PRO C N 1
ATOM 9573 C CA . PRO C 1 265 ? 50.449 -26.666 65.126 1.00 20.69 304 PRO C CA 1
ATOM 9574 C C . PRO C 1 265 ? 50.451 -28.190 65.177 1.00 23.50 304 PRO C C 1
ATOM 9575 O O . PRO C 1 265 ? 49.758 -28.796 66.002 1.00 22.63 304 PRO C O 1
ATOM 9579 N N . SER C 1 266 ? 51.205 -28.805 64.268 1.00 23.68 305 SER C N 1
ATOM 9580 C CA . SER C 1 266 ? 51.308 -30.259 64.227 1.00 27.11 305 SER C CA 1
ATOM 9581 C C . SER C 1 266 ? 52.133 -30.699 65.435 1.00 27.77 305 SER C C 1
ATOM 9582 O O . SER C 1 266 ? 52.959 -29.938 65.934 1.00 28.03 305 SER C O 1
ATOM 9585 N N . ILE C 1 267 ? 51.919 -31.925 65.896 1.00 29.05 306 ILE C N 1
ATOM 9586 C CA . ILE C 1 267 ? 52.662 -32.427 67.041 1.00 31.29 306 ILE C CA 1
ATOM 9587 C C . ILE C 1 267 ? 54.134 -32.664 66.700 1.00 31.44 306 ILE C C 1
ATOM 9588 O O . ILE C 1 267 ? 55.015 -32.388 67.510 1.00 31.17 306 ILE C O 1
ATOM 9593 N N . ASP C 1 268 ? 54.393 -33.149 65.489 1.00 32.79 307 ASP C N 1
ATOM 9594 C CA . ASP C 1 268 ? 55.752 -33.450 65.029 1.00 34.20 307 ASP C CA 1
ATOM 9595 C C . ASP C 1 268 ? 56.664 -32.257 64.711 1.00 33.63 307 ASP C C 1
ATOM 9596 O O . ASP C 1 268 ? 57.874 -32.351 64.884 1.00 33.55 307 ASP C O 1
ATOM 9601 N N . ALA C 1 269 ? 56.094 -31.148 64.241 1.00 32.37 308 ALA C N 1
ATOM 9602 C CA . ALA C 1 269 ? 56.878 -29.954 63.910 1.00 30.36 308 ALA C CA 1
ATOM 9603 C C . ALA C 1 269 ? 56.022 -28.702 64.085 1.00 30.36 308 ALA C C 1
ATOM 9604 O O . ALA C 1 269 ? 55.706 -28.010 63.117 1.00 30.42 308 ALA C O 1
ATOM 9606 N N . PRO C 1 270 ? 55.661 -28.382 65.336 1.00 29.31 309 PRO C N 1
ATOM 9607 C CA . PRO C 1 270 ? 54.834 -27.223 65.673 1.00 28.59 309 PRO C CA 1
ATOM 9608 C C . PRO C 1 270 ? 55.261 -25.849 65.155 1.00 29.59 309 PRO C C 1
ATOM 9609 O O . PRO C 1 270 ? 54.422 -24.961 65.012 1.00 31.16 309 PRO C O 1
ATOM 9613 N N . GLU C 1 271 ? 56.538 -25.653 64.854 1.00 29.13 310 GLU C N 1
ATOM 9614 C CA . GLU C 1 271 ? 56.953 -24.336 64.382 1.00 29.86 310 GLU C CA 1
ATOM 9615 C C . GLU C 1 271 ? 57.030 -24.141 62.871 1.00 27.29 310 GLU C C 1
ATOM 9616 O O . GLU C 1 271 ? 57.054 -23.004 62.393 1.00 26.89 310 GLU C O 1
ATOM 9622 N N . THR C 1 272 ? 57.039 -25.238 62.121 1.00 23.20 311 THR C N 1
ATOM 9623 C CA . THR C 1 272 ? 57.143 -25.155 60.669 1.00 22.22 311 THR C CA 1
ATOM 9624 C C . THR C 1 272 ? 55.982 -25.818 59.927 1.00 22.65 311 THR C C 1
ATOM 9625 O O . THR C 1 272 ? 55.766 -25.554 58.742 1.00 21.73 311 THR C O 1
ATOM 9629 N N . LYS C 1 273 ? 55.244 -26.684 60.617 1.00 22.40 312 LYS C N 1
ATOM 9630 C CA . LYS C 1 273 ? 54.131 -27.384 59.988 1.00 24.57 312 LYS C CA 1
ATOM 9631 C C . LYS C 1 273 ? 52.846 -27.271 60.799 1.00 24.02 312 LYS C C 1
ATOM 9632 O O . LYS C 1 273 ? 52.823 -27.577 61.994 1.00 23.42 312 LYS C O 1
ATOM 9638 N N . ARG C 1 274 ? 51.777 -26.828 60.148 1.00 21.39 313 ARG C N 1
ATOM 9639 C CA . ARG C 1 274 ? 50.495 -26.705 60.826 1.00 20.91 313 ARG C CA 1
ATOM 9640 C C . ARG C 1 274 ? 49.483 -27.554 60.095 1.00 19.98 313 ARG C C 1
ATOM 9641 O O . ARG C 1 274 ? 49.748 -28.040 58.995 1.00 20.84 313 ARG C O 1
ATOM 9649 N N . LEU C 1 275 ? 48.336 -27.759 60.727 1.00 19.23 314 LEU C N 1
ATOM 9650 C CA . LEU C 1 275 ? 47.253 -28.512 60.118 1.00 20.20 314 LEU C CA 1
ATOM 9651 C C . LEU C 1 275 ? 46.108 -27.523 60.022 1.00 20.71 314 LEU C C 1
ATOM 9652 O O . LEU C 1 275 ? 46.088 -26.520 60.734 1.00 21.52 314 LEU C O 1
ATOM 9657 N N . ALA C 1 276 ? 45.166 -27.787 59.130 1.00 19.59 315 ALA C N 1
ATOM 9658 C CA . ALA C 1 276 ? 44.034 -26.895 58.972 1.00 19.46 315 ALA C CA 1
ATOM 9659 C C . ALA C 1 276 ? 42.826 -27.685 58.525 1.00 20.39 315 ALA C C 1
ATOM 9660 O O . ALA C 1 276 ? 42.951 -28.710 57.839 1.00 18.72 315 ALA C O 1
ATOM 9662 N N . ILE C 1 277 ? 41.653 -27.214 58.933 1.00 19.53 316 ILE C N 1
ATOM 9663 C CA . ILE C 1 277 ? 40.408 -27.854 58.554 1.00 19.00 316 ILE C CA 1
ATOM 9664 C C . ILE C 1 277 ? 39.359 -26.757 58.490 1.00 20.15 316 ILE C C 1
ATOM 9665 O O . ILE C 1 277 ? 39.468 -25.749 59.192 1.00 20.12 316 ILE C O 1
ATOM 9670 N N . ALA C 1 278 ? 38.350 -26.942 57.647 1.00 18.87 317 ALA C N 1
ATOM 9671 C CA . ALA C 1 278 ? 37.309 -25.939 57.514 1.00 20.14 317 ALA C CA 1
ATOM 9672 C C . ALA C 1 278 ? 35.931 -26.559 57.345 1.00 19.94 317 ALA C C 1
ATOM 9673 O O . ALA C 1 278 ? 35.800 -27.743 57.044 1.00 21.17 317 ALA C O 1
ATOM 9675 N N . TRP C 1 279 ? 34.906 -25.743 57.556 1.00 19.69 318 TRP C N 1
ATOM 9676 C CA . TRP C 1 279 ? 33.526 -26.176 57.398 1.00 19.27 318 TRP C CA 1
ATOM 9677 C C . TRP C 1 279 ? 33.256 -26.099 55.901 1.00 18.62 318 TRP C C 1
ATOM 9678 O O . TRP C 1 279 ? 33.490 -25.061 55.285 1.00 19.21 318 TRP C O 1
ATOM 9689 N N . MET C 1 280 ? 32.794 -27.191 55.299 1.00 18.64 319 MET C N 1
ATOM 9690 C CA . MET C 1 280 ? 32.522 -27.160 53.868 1.00 20.18 319 MET C CA 1
ATOM 9691 C C . MET C 1 280 ? 31.121 -26.652 53.578 1.00 21.09 319 MET C C 1
ATOM 9692 O O . MET C 1 280 ? 30.214 -27.418 53.239 1.00 22.40 319 MET C O 1
ATOM 9697 N N . ASN C 1 281 ? 30.955 -25.342 53.723 1.00 20.39 320 ASN C N 1
ATOM 9698 C CA . ASN C 1 281 ? 29.678 -24.696 53.468 1.00 22.19 320 ASN C CA 1
ATOM 9699 C C . ASN C 1 281 ? 29.940 -23.236 53.107 1.00 22.72 320 ASN C C 1
ATOM 9700 O O . ASN C 1 281 ? 31.084 -22.777 53.148 1.00 23.85 320 ASN C O 1
ATOM 9705 N N . ASN C 1 282 ? 28.886 -22.512 52.745 1.00 21.33 321 ASN C N 1
ATOM 9706 C CA . ASN C 1 282 ? 29.010 -21.110 52.362 1.00 20.68 321 ASN C CA 1
ATOM 9707 C C . ASN C 1 282 ? 27.701 -20.427 52.770 1.00 22.53 321 ASN C C 1
ATOM 9708 O O . ASN C 1 282 ? 26.616 -20.919 52.458 1.00 22.31 321 ASN C O 1
ATOM 9713 N N . TRP C 1 283 ? 27.787 -19.301 53.466 1.00 21.78 322 TRP C N 1
ATOM 9714 C CA . TRP C 1 283 ? 26.568 -18.642 53.904 1.00 23.12 322 TRP C CA 1
ATOM 9715 C C . TRP C 1 283 ? 25.648 -18.140 52.799 1.00 24.36 322 TRP C C 1
ATOM 9716 O O . TRP C 1 283 ? 24.530 -17.705 53.077 1.00 24.84 322 TRP C O 1
ATOM 9727 N N . LYS C 1 284 ? 26.099 -18.206 51.550 1.00 24.54 323 LYS C N 1
ATOM 9728 C CA . LYS C 1 284 ? 25.243 -17.788 50.445 1.00 25.25 323 LYS C CA 1
ATOM 9729 C C . LYS C 1 284 ? 24.079 -18.778 50.348 1.00 24.76 323 LYS C C 1
ATOM 9730 O O . LYS C 1 284 ? 23.035 -18.464 49.780 1.00 24.86 323 LYS C O 1
ATOM 9736 N N . TYR C 1 285 ? 24.251 -19.966 50.921 1.00 22.12 324 TYR C N 1
ATOM 9737 C CA . TYR C 1 285 ? 23.205 -20.974 50.844 1.00 22.24 324 TYR C CA 1
ATOM 9738 C C . TYR C 1 285 ? 23.201 -22.010 51.960 1.00 21.72 324 TYR C C 1
ATOM 9739 O O . TYR C 1 285 ? 22.422 -22.958 51.910 1.00 22.82 324 TYR C O 1
ATOM 9748 N N . ALA C 1 286 ? 24.052 -21.835 52.965 1.00 21.95 325 ALA C N 1
ATOM 9749 C CA . ALA C 1 286 ? 24.137 -22.794 54.065 1.00 20.85 325 ALA C CA 1
ATOM 9750 C C . ALA C 1 286 ? 22.825 -23.013 54.828 1.00 22.35 325 ALA C C 1
ATOM 9751 O O . ALA C 1 286 ? 22.569 -24.110 55.328 1.00 22.51 325 ALA C O 1
ATOM 9753 N N . ALA C 1 287 ? 22.000 -21.976 54.924 1.00 22.01 326 ALA C N 1
ATOM 9754 C CA . ALA C 1 287 ? 20.735 -22.083 55.649 1.00 22.88 326 ALA C CA 1
ATOM 9755 C C . ALA C 1 287 ? 19.699 -22.813 54.803 1.00 22.50 326 ALA C C 1
ATOM 9756 O O . ALA C 1 287 ? 18.886 -22.188 54.129 1.00 21.97 326 ALA C O 1
ATOM 9758 N N . ARG C 1 288 ? 19.721 -24.138 54.852 1.00 21.63 327 ARG C N 1
ATOM 9759 C CA . ARG C 1 288 ? 18.789 -24.926 54.061 1.00 23.03 327 ARG C CA 1
ATOM 9760 C C . ARG C 1 288 ? 18.918 -26.394 54.438 1.00 24.49 327 ARG C C 1
ATOM 9761 O O . ARG C 1 288 ? 19.795 -26.775 55.210 1.00 24.31 327 ARG C O 1
ATOM 9769 N N . ASP C 1 289 ? 18.031 -27.213 53.889 1.00 25.97 328 ASP C N 1
ATOM 9770 C CA . ASP C 1 289 ? 18.096 -28.643 54.119 1.00 27.01 328 ASP C CA 1
ATOM 9771 C C . ASP C 1 289 ? 18.970 -29.197 53.008 1.00 26.02 328 ASP C C 1
ATOM 9772 O O . ASP C 1 289 ? 18.955 -28.699 51.880 1.00 25.78 328 ASP C O 1
ATOM 9777 N N . VAL C 1 290 ? 19.745 -30.216 53.341 1.00 24.39 329 VAL C N 1
ATOM 9778 C CA . VAL C 1 290 ? 20.663 -30.831 52.400 1.00 25.92 329 VAL C CA 1
ATOM 9779 C C . VAL C 1 290 ? 20.286 -32.298 52.184 1.00 24.37 329 VAL C C 1
ATOM 9780 O O . VAL C 1 290 ? 19.564 -32.878 52.988 1.00 23.43 329 VAL C O 1
ATOM 9784 N N . PRO C 1 291 ? 20.740 -32.907 51.075 1.00 25.49 330 PRO C N 1
ATOM 9785 C CA . PRO C 1 291 ? 20.404 -34.315 50.839 1.00 25.40 330 PRO C CA 1
ATOM 9786 C C . PRO C 1 291 ? 20.653 -35.221 52.053 1.00 25.88 330 PRO C C 1
ATOM 9787 O O . PRO C 1 291 ? 19.863 -36.123 52.327 1.00 26.56 330 PRO C O 1
ATOM 9791 N N . THR C 1 292 ? 21.733 -34.977 52.790 1.00 26.09 331 THR C N 1
ATOM 9792 C CA . THR C 1 292 ? 22.030 -35.801 53.963 1.00 26.56 331 THR C CA 1
ATOM 9793 C C . THR C 1 292 ? 20.991 -35.636 55.072 1.00 27.04 331 THR C C 1
ATOM 9794 O O . THR C 1 292 ? 20.849 -36.513 55.927 1.00 27.20 331 THR C O 1
ATOM 9798 N N . ASP C 1 293 ? 20.267 -34.519 55.074 1.00 26.13 332 ASP C N 1
ATOM 9799 C CA . ASP C 1 293 ? 19.230 -34.329 56.079 1.00 28.11 332 ASP C CA 1
ATOM 9800 C C . ASP C 1 293 ? 18.203 -35.449 55.926 1.00 29.50 332 ASP C C 1
ATOM 9801 O O . ASP C 1 293 ? 17.846 -36.116 56.892 1.00 29.91 332 ASP C O 1
ATOM 9806 N N . ALA C 1 294 ? 17.741 -35.657 54.699 1.00 30.52 333 ALA C N 1
ATOM 9807 C CA . ALA C 1 294 ? 16.749 -36.692 54.423 1.00 33.32 333 ALA C CA 1
ATOM 9808 C C . ALA C 1 294 ? 17.310 -38.109 54.522 1.00 34.64 333 ALA C C 1
ATOM 9809 O O . ALA C 1 294 ? 16.679 -38.995 55.093 1.00 35.37 333 ALA C O 1
ATOM 9811 N N . SER C 1 295 ? 18.500 -38.317 53.973 1.00 35.97 334 SER C N 1
ATOM 9812 C CA . SER C 1 295 ? 19.113 -39.637 53.972 1.00 37.36 334 SER C CA 1
ATOM 9813 C C . SER C 1 295 ? 19.786 -40.068 55.266 1.00 39.64 334 SER C C 1
ATOM 9814 O O . SER C 1 295 ? 19.889 -41.269 55.535 1.00 41.54 334 SER C O 1
ATOM 9817 N N . ASP C 1 296 ? 20.243 -39.109 56.069 1.00 38.64 335 ASP C N 1
ATOM 9818 C CA . ASP C 1 296 ? 20.939 -39.451 57.302 1.00 37.28 335 ASP C CA 1
ATOM 9819 C C . ASP C 1 296 ? 20.697 -38.548 58.508 1.00 35.76 335 ASP C C 1
ATOM 9820 O O . ASP C 1 296 ? 21.363 -38.688 59.531 1.00 36.31 335 ASP C O 1
ATOM 9825 N N . GLY C 1 297 ? 19.753 -37.625 58.392 1.00 33.42 336 GLY C N 1
ATOM 9826 C CA . GLY C 1 297 ? 19.456 -36.744 59.505 1.00 31.13 336 GLY C CA 1
ATOM 9827 C C . GLY C 1 297 ? 20.582 -35.845 59.991 1.00 29.40 336 GLY C C 1
ATOM 9828 O O . GLY C 1 297 ? 20.643 -35.528 61.176 1.00 29.07 336 GLY C O 1
ATOM 9829 N N . TYR C 1 298 ? 21.482 -35.439 59.101 1.00 27.66 337 TYR C N 1
ATOM 9830 C CA . TYR C 1 298 ? 22.559 -34.541 59.504 1.00 26.97 337 TYR C CA 1
ATOM 9831 C C . TYR C 1 298 ? 22.828 -33.558 58.374 1.00 26.36 337 TYR C C 1
ATOM 9832 O O . TYR C 1 298 ? 22.522 -33.833 57.215 1.00 24.76 337 TYR C O 1
ATOM 9841 N N . ASN C 1 299 ? 23.391 -32.406 58.716 1.00 23.56 338 ASN C N 1
ATOM 9842 C CA . ASN C 1 299 ? 23.661 -31.373 57.724 1.00 22.88 338 ASN C CA 1
ATOM 9843 C C . ASN C 1 299 ? 25.030 -30.748 57.960 1.00 22.23 338 ASN C C 1
ATOM 9844 O O . ASN C 1 299 ? 25.248 -30.081 58.970 1.00 21.48 338 ASN C O 1
ATOM 9849 N N . GLY C 1 300 ? 25.952 -30.979 57.034 1.00 22.94 339 GLY C N 1
ATOM 9850 C CA . GLY C 1 300 ? 27.276 -30.401 57.161 1.00 22.68 339 GLY C CA 1
ATOM 9851 C C . GLY C 1 300 ? 28.437 -31.369 57.281 1.00 22.96 339 GLY C C 1
ATOM 9852 O O . GLY C 1 300 ? 28.348 -32.400 57.942 1.00 23.21 339 GLY C O 1
ATOM 9853 N N . GLN C 1 301 ? 29.538 -31.034 56.620 1.00 22.89 340 GLN C N 1
ATOM 9854 C CA . GLN C 1 301 ? 30.740 -31.855 56.688 1.00 22.94 340 GLN C CA 1
ATOM 9855 C C . GLN C 1 301 ? 31.942 -30.933 56.703 1.00 20.69 340 GLN C C 1
ATOM 9856 O O . GLN C 1 301 ? 31.890 -29.818 56.182 1.00 20.11 340 GLN C O 1
ATOM 9862 N N . ASN C 1 302 ? 33.018 -31.396 57.321 1.00 20.18 341 ASN C N 1
ATOM 9863 C CA . ASN C 1 302 ? 34.247 -30.632 57.375 1.00 20.04 341 ASN C CA 1
ATOM 9864 C C . ASN C 1 302 ? 35.089 -31.050 56.184 1.00 20.44 341 ASN C C 1
ATOM 9865 O O . ASN C 1 302 ? 34.870 -32.113 55.588 1.00 19.83 341 ASN C O 1
ATOM 9870 N N . SER C 1 303 ? 36.042 -30.201 55.827 1.00 20.48 342 SER C N 1
ATOM 9871 C CA . SER C 1 303 ? 36.936 -30.470 54.705 1.00 18.28 342 SER C CA 1
ATOM 9872 C C . SER C 1 303 ? 37.941 -31.515 55.142 1.00 16.83 342 SER C C 1
ATOM 9873 O O . SER C 1 303 ? 37.955 -31.927 56.301 1.00 17.35 342 SER C O 1
ATOM 9876 N N . ILE C 1 304 ? 38.788 -31.936 54.211 1.00 18.28 343 ILE C N 1
ATOM 9877 C CA . ILE C 1 304 ? 39.843 -32.884 54.531 1.00 18.15 343 ILE C CA 1
ATOM 9878 C C . ILE C 1 304 ? 40.822 -32.050 55.362 1.00 19.11 343 ILE C C 1
ATOM 9879 O O . ILE C 1 304 ? 40.906 -30.832 55.180 1.00 19.40 343 ILE C O 1
ATOM 9884 N N . VAL C 1 305 ? 41.537 -32.677 56.288 1.00 19.08 344 VAL C N 1
ATOM 9885 C CA . VAL C 1 305 ? 42.523 -31.938 57.068 1.00 17.86 344 VAL C CA 1
ATOM 9886 C C . VAL C 1 305 ? 43.738 -31.766 56.158 1.00 19.26 344 VAL C C 1
ATOM 9887 O O . VAL C 1 305 ? 44.202 -32.733 55.554 1.00 20.49 344 VAL C O 1
ATOM 9891 N N . ARG C 1 306 ? 44.247 -30.547 56.036 1.00 17.58 345 ARG C N 1
ATOM 9892 C CA . ARG C 1 306 ? 45.408 -30.324 55.185 1.00 17.48 345 ARG C CA 1
ATOM 9893 C C . ARG C 1 306 ? 46.592 -29.876 56.031 1.00 19.92 345 ARG C C 1
ATOM 9894 O O . ARG C 1 306 ? 46.407 -29.360 57.134 1.00 18.41 345 ARG C O 1
ATOM 9902 N N . GLU C 1 307 ? 47.802 -30.075 55.504 1.00 20.13 346 GLU C N 1
ATOM 9903 C CA . GLU C 1 307 ? 49.027 -29.665 56.187 1.00 23.08 346 GLU C CA 1
ATOM 9904 C C . GLU C 1 307 ? 49.460 -28.350 55.544 1.00 23.92 346 GLU C C 1
ATOM 9905 O O . GLU C 1 307 ? 49.334 -28.172 54.330 1.00 24.43 346 GLU C O 1
ATOM 9911 N N . LEU C 1 308 ? 49.968 -27.434 56.361 1.00 23.06 347 LEU C N 1
ATOM 9912 C CA . LEU C 1 308 ? 50.410 -26.132 55.883 1.00 22.00 347 LEU C CA 1
ATOM 9913 C C . LEU C 1 308 ? 51.855 -25.861 56.286 1.00 22.54 347 LEU C C 1
ATOM 9914 O O . LEU C 1 308 ? 52.286 -26.230 57.381 1.00 21.71 347 LEU C O 1
ATOM 9919 N N . ARG C 1 309 ? 52.591 -25.210 55.392 1.00 22.24 348 ARG C N 1
ATOM 9920 C CA . ARG C 1 309 ? 53.972 -24.835 55.653 1.00 25.98 348 ARG C CA 1
ATOM 9921 C C . ARG C 1 309 ? 54.185 -23.507 54.926 1.00 24.03 348 ARG C C 1
ATOM 9922 O O . ARG C 1 309 ? 53.576 -23.272 53.878 1.00 24.09 348 ARG C O 1
ATOM 9930 N N . LEU C 1 310 ? 55.005 -22.623 55.495 1.00 21.05 349 LEU C N 1
ATOM 9931 C CA . LEU C 1 310 ? 55.263 -21.326 54.864 1.00 21.09 349 LEU C CA 1
ATOM 9932 C C . LEU C 1 310 ? 56.507 -21.437 53.977 1.00 19.71 349 LEU C C 1
ATOM 9933 O O . LEU C 1 310 ? 57.616 -21.659 54.468 1.00 20.24 349 LEU C O 1
ATOM 9938 N N . ALA C 1 311 ? 56.316 -21.293 52.668 1.00 19.51 350 ALA C N 1
ATOM 9939 C CA . ALA C 1 311 ? 57.421 -21.408 51.718 1.00 19.67 350 ALA C CA 1
ATOM 9940 C C . ALA C 1 311 ? 57.832 -20.085 51.102 1.00 19.95 350 ALA C C 1
ATOM 9941 O O . ALA C 1 311 ? 56.990 -19.254 50.760 1.00 20.41 350 ALA C O 1
ATOM 9943 N N . ARG C 1 312 ? 59.140 -19.900 50.964 1.00 20.48 351 ARG C N 1
ATOM 9944 C CA . ARG C 1 312 ? 59.690 -18.695 50.358 1.00 20.96 351 ARG C CA 1
ATOM 9945 C C . ARG C 1 312 ? 59.444 -18.774 48.847 1.00 20.67 351 ARG C C 1
ATOM 9946 O O . ARG C 1 312 ? 59.741 -19.789 48.219 1.00 21.81 351 ARG C O 1
ATOM 9954 N N . GLN C 1 313 ? 58.891 -17.716 48.265 1.00 19.38 352 GLN C N 1
ATOM 9955 C CA . GLN C 1 313 ? 58.631 -17.706 46.830 1.00 18.48 352 GLN C CA 1
ATOM 9956 C C . GLN C 1 313 ? 59.720 -16.899 46.135 1.00 18.82 352 GLN C C 1
ATOM 9957 O O . GLN C 1 313 ? 60.312 -16.005 46.737 1.00 18.71 352 GLN C O 1
ATOM 9963 N N . PRO C 1 314 ? 60.001 -17.206 44.858 1.00 20.91 353 PRO C N 1
ATOM 9964 C CA . PRO C 1 314 ? 61.037 -16.494 44.099 1.00 23.06 353 PRO C CA 1
ATOM 9965 C C . PRO C 1 314 ? 60.828 -14.989 44.120 1.00 23.72 353 PRO C C 1
ATOM 9966 O O . PRO C 1 314 ? 59.787 -14.499 43.684 1.00 25.99 353 PRO C O 1
ATOM 9970 N N . GLY C 1 315 ? 61.819 -14.260 44.621 1.00 24.98 354 GLY C N 1
ATOM 9971 C CA . GLY C 1 315 ? 61.700 -12.815 44.676 1.00 26.55 354 GLY C CA 1
ATOM 9972 C C . GLY C 1 315 ? 61.701 -12.321 46.107 1.00 27.44 354 GLY C C 1
ATOM 9973 O O . GLY C 1 315 ? 61.971 -11.149 46.364 1.00 30.01 354 GLY C O 1
ATOM 9974 N N . GLY C 1 316 ? 61.373 -13.203 47.045 1.00 25.29 355 GLY C N 1
ATOM 9975 C CA . GLY C 1 316 ? 61.400 -12.803 48.434 1.00 24.92 355 GLY C CA 1
ATOM 9976 C C . GLY C 1 316 ? 60.102 -12.716 49.205 1.00 24.04 355 GLY C C 1
ATOM 9977 O O . GLY C 1 316 ? 60.082 -12.104 50.263 1.00 26.96 355 GLY C O 1
ATOM 9978 N N . TRP C 1 317 ? 59.018 -13.296 48.703 1.00 24.49 356 TRP C N 1
ATOM 9979 C CA . TRP C 1 317 ? 57.767 -13.258 49.456 1.00 23.67 356 TRP C CA 1
ATOM 9980 C C . TRP C 1 317 ? 57.423 -14.657 49.971 1.00 23.71 356 TRP C C 1
ATOM 9981 O O . TRP C 1 317 ? 58.052 -15.638 49.576 1.00 23.95 356 TRP C O 1
ATOM 9992 N N . TYR C 1 318 ? 56.428 -14.744 50.850 1.00 22.40 357 TYR C N 1
ATOM 9993 C CA . TYR C 1 318 ? 56.048 -16.020 51.453 1.00 22.42 357 TYR C CA 1
ATOM 9994 C C . TYR C 1 318 ? 54.579 -16.378 51.311 1.00 22.85 357 TYR C C 1
ATOM 9995 O O . TYR C 1 318 ? 53.695 -15.531 51.473 1.00 21.99 357 TYR C O 1
ATOM 10004 N N . THR C 1 319 ? 54.325 -17.648 51.018 1.00 20.45 358 THR C N 1
ATOM 10005 C CA . THR C 1 319 ? 52.961 -18.118 50.861 1.00 22.13 358 THR C CA 1
ATOM 10006 C C . THR C 1 319 ? 52.804 -19.463 51.563 1.00 22.68 358 THR C C 1
ATOM 10007 O O . THR C 1 319 ? 53.786 -20.184 51.765 1.00 22.64 358 THR C O 1
ATOM 10011 N N . LEU C 1 320 ? 51.572 -19.785 51.949 1.00 21.31 359 LEU C N 1
ATOM 10012 C CA . LEU C 1 320 ? 51.286 -21.046 52.627 1.00 20.82 359 LEU C CA 1
ATOM 10013 C C . LEU C 1 320 ? 50.967 -22.124 51.593 1.00 19.93 359 LEU C C 1
ATOM 10014 O O . LEU C 1 320 ? 50.081 -21.951 50.755 1.00 21.04 359 LEU C O 1
ATOM 10019 N N . LEU C 1 321 ? 51.701 -23.228 51.643 1.00 19.45 360 LEU C N 1
ATOM 10020 C CA . LEU C 1 321 ? 51.482 -24.323 50.706 1.00 17.54 360 LEU C CA 1
ATOM 10021 C C . LEU C 1 321 ? 50.623 -25.376 51.390 1.00 19.76 360 LEU C C 1
ATOM 10022 O O . LEU C 1 321 ? 50.858 -25.716 52.551 1.00 19.60 360 LEU C O 1
ATOM 10027 N N . SER C 1 322 ? 49.625 -25.883 50.672 1.00 19.12 361 SER C N 1
ATOM 10028 C CA . SER C 1 322 ? 48.718 -26.878 51.230 1.00 20.71 361 SER C CA 1
ATOM 10029 C C . SER C 1 322 ? 48.856 -28.247 50.596 1.00 20.40 361 SER C C 1
ATOM 10030 O O . SER C 1 322 ? 49.047 -28.358 49.385 1.00 19.97 361 SER C O 1
ATOM 10033 N N . THR C 1 323 ? 48.727 -29.282 51.422 1.00 20.93 362 THR C N 1
ATOM 10034 C CA . THR C 1 323 ? 48.775 -30.665 50.962 1.00 23.06 362 THR C CA 1
ATOM 10035 C C . THR C 1 323 ? 47.860 -31.507 51.857 1.00 23.38 362 THR C C 1
ATOM 10036 O O . THR C 1 323 ? 47.732 -31.235 53.051 1.00 21.10 362 THR C O 1
ATOM 10040 N N . PRO C 1 324 ? 47.194 -32.532 51.291 1.00 23.77 363 PRO C N 1
ATOM 10041 C CA . PRO C 1 324 ? 46.315 -33.357 52.129 1.00 24.48 363 PRO C CA 1
ATOM 10042 C C . PRO C 1 324 ? 47.137 -33.982 53.259 1.00 24.43 363 PRO C C 1
ATOM 10043 O O . PRO C 1 324 ? 48.317 -34.277 53.076 1.00 23.43 363 PRO C O 1
ATOM 10047 N N . VAL C 1 325 ? 46.522 -34.176 54.422 1.00 23.45 364 VAL C N 1
ATOM 10048 C CA . VAL C 1 325 ? 47.231 -34.759 55.552 1.00 23.37 364 VAL C CA 1
ATOM 10049 C C . VAL C 1 325 ? 47.806 -36.116 55.135 1.00 24.74 364 VAL C C 1
ATOM 10050 O O . VAL C 1 325 ? 47.103 -36.954 54.569 1.00 24.60 364 VAL C O 1
ATOM 10054 N N . ALA C 1 326 ? 49.095 -36.318 55.398 1.00 24.89 365 ALA C N 1
ATOM 10055 C CA . ALA C 1 326 ? 49.776 -37.551 55.008 1.00 23.77 365 ALA C CA 1
ATOM 10056 C C . ALA C 1 326 ? 49.100 -38.830 55.473 1.00 23.28 365 ALA C C 1
ATOM 10057 O O . ALA C 1 326 ? 49.127 -39.839 54.768 1.00 26.41 365 ALA C O 1
ATOM 10059 N N . ALA C 1 327 ? 48.483 -38.793 56.647 1.00 22.88 366 ALA C N 1
ATOM 10060 C CA . ALA C 1 327 ? 47.830 -39.975 57.196 1.00 23.14 366 ALA C CA 1
ATOM 10061 C C . ALA C 1 327 ? 46.708 -40.551 56.342 1.00 24.32 366 ALA C C 1
ATOM 10062 O O . ALA C 1 327 ? 46.309 -41.700 56.545 1.00 25.53 366 ALA C O 1
ATOM 10064 N N . LEU C 1 328 ? 46.194 -39.772 55.393 1.00 23.46 367 LEU C N 1
ATOM 10065 C CA . LEU C 1 328 ? 45.111 -40.262 54.544 1.00 24.83 367 LEU C CA 1
ATOM 10066 C C . LEU C 1 328 ? 45.536 -41.500 53.756 1.00 26.75 367 LEU C C 1
ATOM 10067 O O . LEU C 1 328 ? 44.691 -42.296 53.329 1.00 26.48 367 LEU C O 1
ATOM 10072 N N . THR C 1 329 ? 46.842 -41.652 53.555 1.00 27.64 368 THR C N 1
ATOM 10073 C CA . THR C 1 329 ? 47.380 -42.796 52.825 1.00 30.30 368 THR C CA 1
ATOM 10074 C C . THR C 1 329 ? 47.002 -44.101 53.507 1.00 29.53 368 THR C C 1
ATOM 10075 O O . THR C 1 329 ? 46.890 -45.131 52.855 1.00 30.82 368 THR C O 1
ATOM 10079 N N . ASN C 1 330 ? 46.811 -44.055 54.821 1.00 29.29 369 ASN C N 1
ATOM 10080 C CA . ASN C 1 330 ? 46.471 -45.252 55.579 1.00 29.50 369 ASN C CA 1
ATOM 10081 C C . ASN C 1 330 ? 45.040 -45.735 55.372 1.00 30.28 369 ASN C C 1
ATOM 10082 O O . ASN C 1 330 ? 44.695 -46.845 55.776 1.00 30.31 369 ASN C O 1
ATOM 10087 N N . TYR C 1 331 ? 44.208 -44.911 54.742 1.00 28.32 370 TYR C N 1
ATOM 10088 C CA . TYR C 1 331 ? 42.822 -45.294 54.504 1.00 28.01 370 TYR C CA 1
ATOM 10089 C C . TYR C 1 331 ? 42.607 -45.782 53.072 1.00 28.00 370 TYR C C 1
ATOM 10090 O O . TYR C 1 331 ? 41.494 -46.154 52.693 1.00 28.67 370 TYR C O 1
ATOM 10099 N N . VAL C 1 332 ? 43.681 -45.792 52.288 1.00 26.41 371 VAL C N 1
ATOM 10100 C CA . VAL C 1 332 ? 43.618 -46.260 50.907 1.00 25.49 371 VAL C CA 1
ATOM 10101 C C . VAL C 1 332 ? 43.444 -47.780 50.898 1.00 25.25 371 VAL C C 1
ATOM 10102 O O . VAL C 1 332 ? 44.206 -48.502 51.542 1.00 26.07 371 VAL C O 1
ATOM 10106 N N . THR C 1 333 ? 42.446 -48.259 50.161 1.00 24.80 372 THR C N 1
ATOM 10107 C CA . THR C 1 333 ? 42.148 -49.687 50.090 1.00 26.10 372 THR C CA 1
ATOM 10108 C C . THR C 1 333 ? 42.589 -50.336 48.783 1.00 27.59 372 THR C C 1
ATOM 10109 O O . THR C 1 333 ? 42.703 -51.560 48.694 1.00 28.28 372 THR C O 1
ATOM 10113 N N . ALA C 1 334 ? 42.830 -49.512 47.770 1.00 26.80 373 ALA C N 1
ATOM 10114 C CA . ALA C 1 334 ? 43.261 -50.005 46.471 1.00 25.68 373 ALA C CA 1
ATOM 10115 C C . ALA C 1 334 ? 43.881 -48.872 45.659 1.00 26.03 373 ALA C C 1
ATOM 10116 O O . ALA C 1 334 ? 43.372 -47.749 45.646 1.00 26.44 373 ALA C O 1
ATOM 10118 N N . THR C 1 335 ? 44.988 -49.174 44.992 1.00 24.47 374 THR C N 1
ATOM 10119 C CA . THR C 1 335 ? 45.674 -48.191 44.171 1.00 23.54 374 THR C CA 1
ATOM 10120 C C . THR C 1 335 ? 45.693 -48.686 42.735 1.00 23.67 374 THR C C 1
ATOM 10121 O O . THR C 1 335 ? 46.322 -49.698 42.419 1.00 21.79 374 THR C O 1
ATOM 10125 N N . THR C 1 336 ? 44.995 -47.964 41.869 1.00 22.98 375 THR C N 1
ATOM 10126 C CA . THR C 1 336 ? 44.911 -48.336 40.473 1.00 24.86 375 THR C CA 1
ATOM 10127 C C . THR C 1 336 ? 45.625 -47.334 39.577 1.00 26.92 375 THR C C 1
ATOM 10128 O O . THR C 1 336 ? 45.345 -46.137 39.622 1.00 27.75 375 THR C O 1
ATOM 10132 N N . THR C 1 337 ? 46.556 -47.824 38.769 1.00 26.79 376 THR C N 1
ATOM 10133 C CA . THR C 1 337 ? 47.259 -46.952 37.845 1.00 27.94 376 THR C CA 1
ATOM 10134 C C . THR C 1 337 ? 46.717 -47.265 36.459 1.00 27.90 376 THR C C 1
ATOM 10135 O O . THR C 1 337 ? 46.404 -48.416 36.152 1.00 28.69 376 THR C O 1
ATOM 10139 N N . LEU C 1 338 ? 46.577 -46.232 35.638 1.00 27.90 377 LEU C N 1
ATOM 10140 C CA . LEU C 1 338 ? 46.081 -46.388 34.278 1.00 27.71 377 LEU C CA 1
ATOM 10141 C C . LEU C 1 338 ? 47.171 -45.893 33.334 1.00 28.40 377 LEU C C 1
ATOM 10142 O O . LEU C 1 338 ? 47.838 -44.896 33.618 1.00 28.99 377 LEU C O 1
ATOM 10147 N N . PRO C 1 339 ? 47.384 -46.589 32.207 1.00 28.48 378 PRO C N 1
ATOM 10148 C CA . PRO C 1 339 ? 48.422 -46.159 31.261 1.00 28.39 378 PRO C CA 1
ATOM 10149 C C . PRO C 1 339 ? 48.203 -44.757 30.688 1.00 27.45 378 PRO C C 1
ATOM 10150 O O . PRO C 1 339 ? 47.062 -44.328 30.495 1.00 25.68 378 PRO C O 1
ATOM 10154 N N . ASP C 1 340 ? 49.305 -44.050 30.434 1.00 26.67 379 ASP C N 1
ATOM 10155 C CA . ASP C 1 340 ? 49.251 -42.702 29.871 1.00 29.32 379 ASP C CA 1
ATOM 10156 C C . ASP C 1 340 ? 48.436 -42.760 28.603 1.00 31.12 379 ASP C C 1
ATOM 10157 O O . ASP C 1 340 ? 48.305 -43.820 27.989 1.00 33.67 379 ASP C O 1
ATOM 10162 N N . ARG C 1 341 ? 47.904 -41.618 28.195 1.00 30.07 380 ARG C N 1
ATOM 10163 C CA . ARG C 1 341 ? 47.114 -41.577 26.990 1.00 30.02 380 ARG C CA 1
ATOM 10164 C C . ARG C 1 341 ? 46.953 -40.152 26.504 1.00 31.07 380 ARG C C 1
ATOM 10165 O O . ARG C 1 341 ? 46.968 -39.199 27.288 1.00 31.47 380 ARG C O 1
ATOM 10173 N N . THR C 1 342 ? 46.802 -40.021 25.197 1.00 30.78 381 THR C N 1
ATOM 10174 C CA . THR C 1 342 ? 46.625 -38.725 24.575 1.00 31.32 381 THR C CA 1
ATOM 10175 C C . THR C 1 342 ? 45.187 -38.646 24.120 1.00 32.36 381 THR C C 1
ATOM 10176 O O . THR C 1 342 ? 44.693 -39.561 23.462 1.00 33.90 381 THR C O 1
ATOM 10180 N N . VAL C 1 343 ? 44.502 -37.572 24.486 1.00 33.12 382 VAL C N 1
ATOM 10181 C CA . VAL C 1 343 ? 43.124 -37.415 24.065 1.00 33.70 382 VAL C CA 1
ATOM 10182 C C . VAL C 1 343 ? 42.975 -36.090 23.340 1.00 34.26 382 VAL C C 1
ATOM 10183 O O . VAL C 1 343 ? 43.647 -35.106 23.660 1.00 33.46 382 VAL C O 1
ATOM 10187 N N . ASP C 1 344 ? 42.106 -36.091 22.339 1.00 34.24 383 ASP C N 1
ATOM 10188 C CA . ASP C 1 344 ? 41.828 -34.914 21.548 1.00 35.52 383 ASP C CA 1
ATOM 10189 C C . ASP C 1 344 ? 40.321 -34.933 21.442 1.00 35.98 383 ASP C C 1
ATOM 10190 O O . ASP C 1 344 ? 39.758 -35.512 20.517 1.00 37.94 383 ASP C O 1
ATOM 10195 N N . GLY C 1 345 ? 39.674 -34.301 22.407 1.00 36.39 384 GLY C N 1
ATOM 10196 C CA . GLY C 1 345 ? 38.227 -34.284 22.451 1.00 34.92 384 GLY C CA 1
ATOM 10197 C C . GLY C 1 345 ? 37.860 -34.780 23.836 1.00 35.25 384 GLY C C 1
ATOM 10198 O O . GLY C 1 345 ? 37.856 -34.003 24.791 1.00 33.93 384 GLY C O 1
ATOM 10199 N N . SER C 1 346 ? 37.580 -36.075 23.957 1.00 34.98 385 SER C N 1
ATOM 10200 C CA . SER C 1 346 ? 37.226 -36.649 25.249 1.00 36.39 385 SER C CA 1
ATOM 10201 C C . SER C 1 346 ? 37.333 -38.169 25.272 1.00 35.86 385 SER C C 1
ATOM 10202 O O . SER C 1 346 ? 37.155 -38.831 24.255 1.00 37.61 385 SER C O 1
ATOM 10205 N N . ALA C 1 347 ? 37.621 -38.715 26.445 1.00 34.50 386 ALA C N 1
ATOM 10206 C CA . ALA C 1 347 ? 37.740 -40.156 26.616 1.00 33.45 386 ALA C CA 1
ATOM 10207 C C . ALA C 1 347 ? 37.305 -40.526 28.028 1.00 33.24 386 ALA C C 1
ATOM 10208 O O . ALA C 1 347 ? 37.625 -39.825 28.986 1.00 33.80 386 ALA C O 1
ATOM 10210 N N . VAL C 1 348 ? 36.570 -41.623 28.157 1.00 31.75 387 VAL C N 1
ATOM 10211 C CA . VAL C 1 348 ? 36.114 -42.065 29.466 1.00 30.73 387 VAL C CA 1
ATOM 10212 C C . VAL C 1 348 ? 37.134 -43.024 30.058 1.00 30.92 387 VAL C C 1
ATOM 10213 O O . VAL C 1 348 ? 37.645 -43.897 29.361 1.00 29.75 387 VAL C O 1
ATOM 10217 N N . LEU C 1 349 ? 37.440 -42.858 31.340 1.00 30.70 388 LEU C N 1
ATOM 10218 C CA . LEU C 1 349 ? 38.403 -43.736 31.981 1.00 31.07 388 LEU C CA 1
ATOM 10219 C C . LEU C 1 349 ? 37.707 -44.997 32.467 1.00 33.05 388 LEU C C 1
ATOM 10220 O O . LEU C 1 349 ? 36.578 -44.950 32.960 1.00 33.63 388 LEU C O 1
ATOM 10225 N N . PRO C 1 350 ? 38.373 -46.148 32.330 1.00 33.37 389 PRO C N 1
ATOM 10226 C CA . PRO C 1 350 ? 37.795 -47.422 32.759 1.00 32.91 389 PRO C CA 1
ATOM 10227 C C . PRO C 1 350 ? 37.785 -47.595 34.270 1.00 33.39 389 PRO C C 1
ATOM 10228 O O . PRO C 1 350 ? 38.305 -48.584 34.785 1.00 34.81 389 PRO C O 1
ATOM 10232 N N . TRP C 1 351 ? 37.199 -46.636 34.979 1.00 32.46 390 TRP C N 1
ATOM 10233 C CA . TRP C 1 351 ? 37.128 -46.713 36.434 1.00 31.29 390 TRP C CA 1
ATOM 10234 C C . TRP C 1 351 ? 35.882 -45.990 36.944 1.00 30.85 390 TRP C C 1
ATOM 10235 O O . TRP C 1 351 ? 35.413 -45.042 36.320 1.00 30.71 390 TRP C O 1
ATOM 10246 N N . ASN C 1 352 ? 35.341 -46.459 38.065 1.00 30.57 391 ASN C N 1
ATOM 10247 C CA . ASN C 1 352 ? 34.166 -45.845 38.690 1.00 30.61 391 ASN C CA 1
ATOM 10248 C C . ASN C 1 352 ? 34.266 -45.948 40.205 1.00 29.43 391 ASN C C 1
ATOM 10249 O O . ASN C 1 352 ? 34.729 -46.956 40.731 1.00 28.54 391 ASN C O 1
ATOM 10254 N N . GLY C 1 353 ? 33.827 -44.900 40.900 1.00 29.35 392 GLY C N 1
ATOM 10255 C CA . GLY C 1 353 ? 33.878 -44.893 42.352 1.00 28.27 392 GLY C CA 1
ATOM 10256 C C . GLY C 1 353 ? 33.283 -43.626 42.940 1.00 28.63 392 GLY C C 1
ATOM 10257 O O . GLY C 1 353 ? 33.042 -42.661 42.215 1.00 27.75 392 GLY C O 1
ATOM 10258 N N . ARG C 1 354 ? 33.044 -43.624 44.250 1.00 28.94 393 ARG C N 1
ATOM 10259 C CA . ARG C 1 354 ? 32.465 -42.458 44.917 1.00 30.83 393 ARG C CA 1
ATOM 10260 C C . ARG C 1 354 ? 33.395 -41.815 45.942 1.00 28.73 393 ARG C C 1
ATOM 10261 O O . ARG C 1 354 ? 33.251 -40.632 46.257 1.00 28.60 393 ARG C O 1
ATOM 10269 N N . ALA C 1 355 ? 34.336 -42.590 46.469 1.00 25.83 394 ALA C N 1
ATOM 10270 C CA . ALA C 1 355 ? 35.282 -42.068 47.453 1.00 25.81 394 ALA C CA 1
ATOM 10271 C C . ALA C 1 355 ? 36.686 -42.463 47.026 1.00 25.44 394 ALA C C 1
ATOM 10272 O O . ALA C 1 355 ? 37.078 -43.631 47.106 1.00 23.75 394 ALA C O 1
ATOM 10274 N N . TYR C 1 356 ? 37.448 -41.482 46.575 1.00 25.29 395 TYR C N 1
ATOM 10275 C CA . TYR C 1 356 ? 38.790 -41.764 46.108 1.00 25.64 395 TYR C CA 1
ATOM 10276 C C . TYR C 1 356 ? 39.586 -40.500 45.894 1.00 26.30 395 TYR C C 1
ATOM 10277 O O . TYR C 1 356 ? 39.064 -39.384 45.967 1.00 26.58 395 TYR C O 1
ATOM 10286 N N . GLU C 1 357 ? 40.856 -40.715 45.588 1.00 26.86 396 GLU C N 1
ATOM 10287 C CA . GLU C 1 357 ? 41.805 -39.659 45.307 1.00 27.81 396 GLU C CA 1
ATOM 10288 C C . GLU C 1 357 ? 42.394 -40.003 43.939 1.00 26.75 396 GLU C C 1
ATOM 10289 O O . GLU C 1 357 ? 42.795 -41.139 43.705 1.00 26.11 396 GLU C O 1
ATOM 10295 N N . ILE C 1 358 ? 42.407 -39.052 43.017 1.00 26.72 397 ILE C N 1
ATOM 10296 C CA . ILE C 1 358 ? 43.003 -39.319 41.721 1.00 25.27 397 ILE C CA 1
ATOM 10297 C C . ILE C 1 358 ? 44.059 -38.272 41.415 1.00 26.19 397 ILE C C 1
ATOM 10298 O O . ILE C 1 358 ? 43.839 -37.074 41.607 1.00 25.51 397 ILE C O 1
ATOM 10303 N N . GLU C 1 359 ? 45.220 -38.740 40.971 1.00 26.57 398 GLU C N 1
ATOM 10304 C CA . GLU C 1 359 ? 46.323 -37.861 40.613 1.00 28.13 398 GLU C CA 1
ATOM 10305 C C . GLU C 1 359 ? 46.678 -38.058 39.160 1.00 28.15 398 GLU C C 1
ATOM 10306 O O . GLU C 1 359 ? 46.596 -39.169 38.639 1.00 29.64 398 GLU C O 1
ATOM 10312 N N . LEU C 1 360 ? 47.074 -36.981 38.500 1.00 26.96 399 LEU C N 1
ATOM 10313 C CA . LEU C 1 360 ? 47.467 -37.077 37.108 1.00 27.10 399 LEU C CA 1
ATOM 10314 C C . LEU C 1 360 ? 48.175 -35.814 36.662 1.00 27.53 399 LEU C C 1
ATOM 10315 O O . LEU C 1 360 ? 48.120 -34.788 37.336 1.00 27.16 399 LEU C O 1
ATOM 10320 N N . ASP C 1 361 ? 48.854 -35.906 35.525 1.00 28.01 400 ASP C N 1
ATOM 10321 C CA . ASP C 1 361 ? 49.546 -34.772 34.944 1.00 27.32 400 ASP C CA 1
ATOM 10322 C C . ASP C 1 361 ? 48.950 -34.585 33.571 1.00 27.33 400 ASP C C 1
ATOM 10323 O O . ASP C 1 361 ? 48.545 -35.553 32.927 1.00 28.80 400 ASP C O 1
ATOM 10328 N N . ILE C 1 362 ? 48.878 -33.339 33.132 1.00 25.96 401 ILE C N 1
ATOM 10329 C CA . ILE C 1 362 ? 48.344 -33.028 31.818 1.00 24.12 401 ILE C CA 1
ATOM 10330 C C . ILE C 1 362 ? 49.359 -32.122 31.145 1.00 25.08 401 ILE C C 1
ATOM 10331 O O . ILE C 1 362 ? 49.923 -31.236 31.792 1.00 23.76 401 ILE C O 1
ATOM 10336 N N . ALA C 1 363 ? 49.602 -32.357 29.859 1.00 25.27 402 ALA C N 1
ATOM 10337 C CA . ALA C 1 363 ? 50.537 -31.540 29.088 1.00 26.34 402 ALA C CA 1
ATOM 10338 C C . ALA C 1 363 ? 49.869 -31.267 27.758 1.00 26.96 402 ALA C C 1
ATOM 10339 O O . ALA C 1 363 ? 49.197 -32.138 27.196 1.00 27.78 402 ALA C O 1
ATOM 10341 N N . TRP C 1 364 ? 50.036 -30.058 27.249 1.00 26.42 403 TRP C N 1
ATOM 10342 C CA . TRP C 1 364 ? 49.408 -29.727 25.986 1.00 27.53 403 TRP C CA 1
ATOM 10343 C C . TRP C 1 364 ? 50.157 -28.617 25.265 1.00 28.78 403 TRP C C 1
ATOM 10344 O O . TRP C 1 364 ? 51.142 -28.076 25.780 1.00 28.02 403 TRP C O 1
ATOM 10355 N N . ASP C 1 365 ? 49.684 -28.284 24.068 1.00 29.82 404 ASP C N 1
ATOM 10356 C CA . ASP C 1 365 ? 50.313 -27.247 23.270 1.00 31.22 404 ASP C CA 1
ATOM 10357 C C . ASP C 1 365 ? 49.280 -26.217 22.838 1.00 31.44 404 ASP C C 1
ATOM 10358 O O . ASP C 1 365 ? 49.106 -25.199 23.499 1.00 31.50 404 ASP C O 1
ATOM 10363 N N . THR C 1 366 ? 48.586 -26.493 21.737 1.00 31.38 405 THR C N 1
ATOM 10364 C CA . THR C 1 366 ? 47.580 -25.575 21.212 1.00 31.22 405 THR C CA 1
ATOM 10365 C C . THR C 1 366 ? 46.242 -25.615 21.941 1.00 31.33 405 THR C C 1
ATOM 10366 O O . THR C 1 366 ? 45.460 -24.668 21.851 1.00 31.28 405 THR C O 1
ATOM 10370 N N . ALA C 1 367 ? 45.970 -26.703 22.654 1.00 29.36 406 ALA C N 1
ATOM 10371 C CA . ALA C 1 367 ? 44.705 -26.826 23.374 1.00 28.27 406 ALA C CA 1
ATOM 10372 C C . ALA C 1 367 ? 44.429 -25.579 24.208 1.00 27.27 406 ALA C C 1
ATOM 10373 O O . ALA C 1 367 ? 45.307 -25.087 24.915 1.00 26.32 406 ALA C O 1
ATOM 10375 N N . THR C 1 368 ? 43.208 -25.067 24.109 1.00 27.37 407 THR C N 1
ATOM 10376 C CA . THR C 1 368 ? 42.807 -23.888 24.864 1.00 27.90 407 THR C CA 1
ATOM 10377 C C . THR C 1 368 ? 42.004 -24.312 26.093 1.00 28.41 407 THR C C 1
ATOM 10378 O O . THR C 1 368 ? 41.643 -23.486 26.932 1.00 29.49 407 THR C O 1
ATOM 10382 N N . ASN C 1 369 ? 41.712 -25.603 26.189 1.00 27.79 408 ASN C N 1
ATOM 10383 C CA . ASN C 1 369 ? 40.968 -26.117 27.329 1.00 28.15 408 ASN C CA 1
ATOM 10384 C C . ASN C 1 369 ? 41.283 -27.595 27.529 1.00 27.94 408 ASN C C 1
ATOM 10385 O O . ASN C 1 369 ? 41.175 -28.393 26.595 1.00 28.24 408 ASN C O 1
ATOM 10390 N N . VAL C 1 370 ? 41.701 -27.945 28.741 1.00 26.11 409 VAL C N 1
ATOM 10391 C CA . VAL C 1 370 ? 42.018 -29.325 29.080 1.00 25.32 409 VAL C CA 1
ATOM 10392 C C . VAL C 1 370 ? 41.520 -29.582 30.497 1.00 27.51 409 VAL C C 1
ATOM 10393 O O . VAL C 1 370 ? 41.406 -28.651 31.297 1.00 28.45 409 VAL C O 1
ATOM 10397 N N . GLY C 1 371 ? 41.221 -30.837 30.808 1.00 26.70 410 GLY C N 1
ATOM 10398 C CA . GLY C 1 371 ? 40.749 -31.155 32.139 1.00 24.70 410 GLY C CA 1
ATOM 10399 C C . GLY C 1 371 ? 40.254 -32.576 32.323 1.00 24.76 410 GLY C C 1
ATOM 10400 O O . GLY C 1 371 ? 40.432 -33.447 31.467 1.00 22.63 410 GLY C O 1
ATOM 10401 N N . ILE C 1 372 ? 39.625 -32.798 33.468 1.00 24.27 411 ILE C N 1
ATOM 10402 C CA . ILE C 1 372 ? 39.080 -34.090 33.832 1.00 23.20 411 ILE C CA 1
ATOM 10403 C C . ILE C 1 372 ? 37.697 -33.861 34.446 1.00 24.01 411 ILE C C 1
ATOM 10404 O O . ILE C 1 372 ? 37.456 -32.834 35.080 1.00 23.75 411 ILE C O 1
ATOM 10409 N N . SER C 1 373 ? 36.790 -34.807 34.227 1.00 23.95 412 SER C N 1
ATOM 10410 C CA . SER C 1 373 ? 35.432 -34.734 34.761 1.00 23.77 412 SER C CA 1
ATOM 10411 C C . SER C 1 373 ? 35.265 -35.864 35.763 1.00 23.66 412 SER C C 1
ATOM 10412 O O . SER C 1 373 ? 35.651 -36.998 35.483 1.00 24.08 412 SER C O 1
ATOM 10415 N N . VAL C 1 374 ? 34.711 -35.561 36.931 1.00 22.43 413 VAL C N 1
ATOM 10416 C CA . VAL C 1 374 ? 34.490 -36.591 37.936 1.00 21.24 413 VAL C CA 1
ATOM 10417 C C . VAL C 1 374 ? 32.996 -36.649 38.248 1.00 21.74 413 VAL C C 1
ATOM 10418 O O . VAL C 1 374 ? 32.247 -35.734 37.896 1.00 23.24 413 VAL C O 1
ATOM 10422 N N . GLY C 1 375 ? 32.556 -37.726 38.891 1.00 22.72 414 GLY C N 1
ATOM 10423 C CA . GLY C 1 375 ? 31.145 -37.863 39.207 1.00 23.41 414 GLY C CA 1
ATOM 10424 C C . GLY C 1 375 ? 30.320 -37.916 37.932 1.00 23.93 414 GLY C C 1
ATOM 10425 O O . GLY C 1 375 ? 29.176 -37.476 37.897 1.00 23.50 414 GLY C O 1
ATOM 10426 N N . ARG C 1 376 ? 30.913 -38.469 36.880 1.00 26.10 415 ARG C N 1
ATOM 10427 C CA . ARG C 1 376 ? 30.255 -38.579 35.584 1.00 27.82 415 ARG C CA 1
ATOM 10428 C C . ARG C 1 376 ? 29.135 -39.615 35.606 1.00 29.22 415 ARG C C 1
ATOM 10429 O O . ARG C 1 376 ? 29.344 -40.760 36.014 1.00 27.63 415 ARG C O 1
ATOM 10437 N N . SER C 1 377 ? 27.944 -39.198 35.183 1.00 28.65 416 SER C N 1
ATOM 10438 C CA . SER C 1 377 ? 26.792 -40.091 35.132 1.00 31.46 416 SER C CA 1
ATOM 10439 C C . SER C 1 377 ? 26.946 -40.992 33.906 1.00 32.78 416 SER C C 1
ATOM 10440 O O . SER C 1 377 ? 27.662 -40.650 32.964 1.00 33.01 416 SER C O 1
ATOM 10443 N N . PRO C 1 378 ? 26.275 -42.154 33.900 1.00 34.55 417 PRO C N 1
ATOM 10444 C CA . PRO C 1 378 ? 26.367 -43.076 32.764 1.00 35.13 417 PRO C CA 1
ATOM 10445 C C . PRO C 1 378 ? 26.153 -42.445 31.391 1.00 35.36 417 PRO C C 1
ATOM 10446 O O . PRO C 1 378 ? 26.800 -42.843 30.430 1.00 36.39 417 PRO C O 1
ATOM 10450 N N . ASP C 1 379 ? 25.259 -41.465 31.289 1.00 36.43 418 ASP C N 1
ATOM 10451 C CA . ASP C 1 379 ? 25.019 -40.817 30.003 1.00 37.57 418 ASP C CA 1
ATOM 10452 C C . ASP C 1 379 ? 25.919 -39.600 29.828 1.00 38.20 418 ASP C C 1
ATOM 10453 O O . ASP C 1 379 ? 25.805 -38.868 28.841 1.00 37.44 418 ASP C O 1
ATOM 10458 N N . GLY C 1 380 ? 26.798 -39.381 30.803 1.00 37.37 419 GLY C N 1
ATOM 10459 C CA . GLY C 1 380 ? 27.725 -38.263 30.748 1.00 35.61 419 GLY C CA 1
ATOM 10460 C C . GLY C 1 380 ? 27.142 -36.863 30.828 1.00 34.49 419 GLY C C 1
ATOM 10461 O O . GLY C 1 380 ? 27.863 -35.895 30.612 1.00 35.82 419 GLY C O 1
ATOM 10462 N N . THR C 1 381 ? 25.857 -36.730 31.137 1.00 34.31 420 THR C N 1
ATOM 10463 C CA . THR C 1 381 ? 25.250 -35.402 31.219 1.00 33.04 420 THR C CA 1
ATOM 10464 C C . THR C 1 381 ? 25.574 -34.704 32.539 1.00 31.48 420 THR C C 1
ATOM 10465 O O . THR C 1 381 ? 25.549 -33.474 32.623 1.00 30.88 420 THR C O 1
ATOM 10469 N N . ARG C 1 382 ? 25.859 -35.490 33.572 1.00 29.62 421 ARG C N 1
ATOM 10470 C CA . ARG C 1 382 ? 26.198 -34.930 34.873 1.00 28.94 421 ARG C CA 1
ATOM 10471 C C . ARG C 1 382 ? 27.672 -35.166 35.173 1.00 28.67 421 ARG C C 1
ATOM 10472 O O . ARG C 1 382 ? 28.194 -36.255 34.926 1.00 28.62 421 ARG C O 1
ATOM 10480 N N . HIS C 1 383 ? 28.332 -34.138 35.705 1.00 27.48 422 HIS C N 1
ATOM 10481 C CA . HIS C 1 383 ? 29.744 -34.214 36.066 1.00 26.34 422 HIS C CA 1
ATOM 10482 C C . HIS C 1 383 ? 30.269 -32.878 36.568 1.00 25.59 422 HIS C C 1
ATOM 10483 O O . HIS C 1 383 ? 29.650 -31.834 36.378 1.00 24.37 422 HIS C O 1
ATOM 10490 N N . THR C 1 384 ? 31.417 -32.931 37.228 1.00 24.70 423 THR C N 1
ATOM 10491 C CA . THR C 1 384 ? 32.077 -31.738 37.727 1.00 23.14 423 THR C CA 1
ATOM 10492 C C . THR C 1 384 ? 33.392 -31.696 36.962 1.00 23.30 423 THR C C 1
ATOM 10493 O O . THR C 1 384 ? 34.145 -32.677 36.949 1.00 21.71 423 THR C O 1
ATOM 10497 N N . ASN C 1 385 ? 33.644 -30.572 36.297 1.00 21.75 424 ASN C N 1
ATOM 10498 C CA . ASN C 1 385 ? 34.853 -30.405 35.499 1.00 22.93 424 ASN C CA 1
ATOM 10499 C C . ASN C 1 385 ? 35.965 -29.701 36.253 1.00 22.96 424 ASN C C 1
ATOM 10500 O O . ASN C 1 385 ? 35.737 -28.686 36.913 1.00 20.66 424 ASN C O 1
ATOM 10505 N N . ILE C 1 386 ? 37.170 -30.245 36.132 1.00 22.30 425 ILE C N 1
ATOM 10506 C CA . ILE C 1 386 ? 38.354 -29.675 36.761 1.00 22.15 425 ILE C CA 1
ATOM 10507 C C . ILE C 1 386 ? 39.343 -29.495 35.629 1.00 22.89 425 ILE C C 1
ATOM 10508 O O . ILE C 1 386 ? 39.833 -30.480 35.074 1.00 21.92 425 ILE C O 1
ATOM 10513 N N . GLY C 1 387 ? 39.628 -28.246 35.274 1.00 23.20 426 GLY C N 1
ATOM 10514 C CA . GLY C 1 387 ? 40.547 -28.015 34.179 1.00 22.81 426 GLY C CA 1
ATOM 10515 C C . GLY C 1 387 ? 41.294 -26.699 34.167 1.00 23.02 426 GLY C C 1
ATOM 10516 O O . GLY C 1 387 ? 41.226 -25.907 35.108 1.00 22.75 426 GLY C O 1
ATOM 10517 N N . LYS C 1 388 ? 42.005 -26.472 33.068 1.00 23.08 427 LYS C N 1
ATOM 10518 C CA . LYS C 1 388 ? 42.806 -25.274 32.884 1.00 24.67 427 LYS C CA 1
ATOM 10519 C C . LYS C 1 388 ? 42.336 -24.554 31.627 1.00 25.50 427 LYS C C 1
ATOM 10520 O O . LYS C 1 388 ? 42.309 -25.131 30.541 1.00 23.80 427 LYS C O 1
ATOM 10526 N N . TYR C 1 389 ? 41.972 -23.287 31.790 1.00 25.29 428 TYR C N 1
ATOM 10527 C CA . TYR C 1 389 ? 41.489 -22.469 30.689 1.00 26.96 428 TYR C CA 1
ATOM 10528 C C . TYR C 1 389 ? 41.902 -21.015 30.903 1.00 27.20 428 TYR C C 1
ATOM 10529 O O . TYR C 1 389 ? 41.537 -20.392 31.905 1.00 26.40 428 TYR C O 1
ATOM 10538 N N . GLY C 1 390 ? 42.658 -20.472 29.954 1.00 26.02 429 GLY C N 1
ATOM 10539 C CA . GLY C 1 390 ? 43.115 -19.102 30.088 1.00 26.21 429 GLY C CA 1
ATOM 10540 C C . GLY C 1 390 ? 43.983 -18.978 31.328 1.00 24.60 429 GLY C C 1
ATOM 10541 O O . GLY C 1 390 ? 44.946 -19.723 31.487 1.00 22.74 429 GLY C O 1
ATOM 10542 N N . ALA C 1 391 ? 43.642 -18.041 32.209 1.00 24.40 430 ALA C N 1
ATOM 10543 C CA . ALA C 1 391 ? 44.398 -17.840 33.440 1.00 24.75 430 ALA C CA 1
ATOM 10544 C C . ALA C 1 391 ? 43.711 -18.494 34.638 1.00 24.63 430 ALA C C 1
ATOM 10545 O O . ALA C 1 391 ? 44.020 -18.165 35.788 1.00 23.91 430 ALA C O 1
ATOM 10547 N N . ASP C 1 392 ? 42.788 -19.419 34.370 1.00 22.87 431 ASP C N 1
ATOM 10548 C CA . ASP C 1 392 ? 42.059 -20.109 35.438 1.00 23.39 431 ASP C CA 1
ATOM 10549 C C . ASP C 1 392 ? 42.317 -21.613 35.547 1.00 23.44 431 ASP C C 1
ATOM 10550 O O . ASP C 1 392 ? 42.483 -22.313 34.541 1.00 22.10 431 ASP C O 1
ATOM 10555 N N . LEU C 1 393 ? 42.333 -22.091 36.787 1.00 22.32 432 LEU C N 1
ATOM 10556 C CA . LEU C 1 393 ? 42.432 -23.515 37.081 1.00 19.37 432 LEU C CA 1
ATOM 10557 C C . LEU C 1 393 ? 41.066 -23.626 37.751 1.00 19.33 432 LEU C C 1
ATOM 10558 O O . LEU C 1 393 ? 40.915 -23.358 38.943 1.00 18.81 432 LEU C O 1
ATOM 10563 N N . TYR C 1 394 ? 40.065 -23.988 36.964 1.00 18.87 433 TYR C N 1
ATOM 10564 C CA . TYR C 1 394 ? 38.697 -24.053 37.449 1.00 18.69 433 TYR C CA 1
ATOM 10565 C C . TYR C 1 394 ? 38.149 -25.404 37.892 1.00 20.11 433 TYR C C 1
ATOM 10566 O O . TYR C 1 394 ? 38.700 -26.471 37.595 1.00 20.60 433 TYR C O 1
ATOM 10575 N N . VAL C 1 395 ? 37.037 -25.318 38.611 1.00 19.16 434 VAL C N 1
ATOM 10576 C CA . VAL C 1 395 ? 36.291 -26.471 39.078 1.00 20.08 434 VAL C CA 1
ATOM 10577 C C . VAL C 1 395 ? 34.860 -26.024 38.854 1.00 21.93 434 VAL C C 1
ATOM 10578 O O . VAL C 1 395 ? 34.363 -25.120 39.538 1.00 23.78 434 VAL C O 1
ATOM 10582 N N . ASP C 1 396 ? 34.219 -26.643 37.868 1.00 21.34 435 ASP C N 1
ATOM 10583 C CA . ASP C 1 396 ? 32.847 -26.326 37.499 1.00 21.26 435 ASP C CA 1
ATOM 10584 C C . ASP C 1 396 ? 31.891 -27.413 37.970 1.00 22.83 435 ASP C C 1
ATOM 10585 O O . ASP C 1 396 ? 31.762 -28.451 37.315 1.00 23.85 435 ASP C O 1
ATOM 10590 N N . ARG C 1 397 ? 31.221 -27.179 39.097 1.00 21.37 436 ARG C N 1
ATOM 10591 C CA . ARG C 1 397 ? 30.276 -28.158 39.622 1.00 21.99 436 ARG C CA 1
ATOM 10592 C C . ARG C 1 397 ? 28.907 -27.962 38.991 1.00 23.13 436 ARG C C 1
ATOM 10593 O O . ARG C 1 397 ? 27.945 -28.670 39.318 1.00 23.57 436 ARG C O 1
ATOM 10601 N N . GLY C 1 398 ? 28.833 -27.000 38.075 1.00 23.36 437 GLY C N 1
ATOM 10602 C CA . GLY C 1 398 ? 27.581 -26.700 37.410 1.00 22.88 437 GLY C CA 1
ATOM 10603 C C . GLY C 1 398 ? 26.844 -27.920 36.888 1.00 23.56 437 GLY C C 1
ATOM 10604 O O . GLY C 1 398 ? 25.686 -28.144 37.253 1.00 22.64 437 GLY C O 1
ATOM 10605 N N . PRO C 1 399 ? 27.488 -28.736 36.038 1.00 22.84 438 PRO C N 1
ATOM 10606 C CA . PRO C 1 399 ? 26.815 -29.926 35.500 1.00 23.87 438 PRO C CA 1
ATOM 10607 C C . PRO C 1 399 ? 26.409 -30.950 36.552 1.00 23.79 438 PRO C C 1
ATOM 10608 O O . PRO C 1 399 ? 25.673 -31.883 36.253 1.00 24.66 438 PRO C O 1
ATOM 10612 N N . SER C 1 400 ? 26.886 -30.784 37.783 1.00 23.26 439 SER C N 1
ATOM 10613 C CA . SER C 1 400 ? 26.525 -31.715 38.852 1.00 23.62 439 SER C CA 1
ATOM 10614 C C . SER C 1 400 ? 25.413 -31.133 39.720 1.00 23.66 439 SER C C 1
ATOM 10615 O O . SER C 1 400 ? 24.996 -31.748 40.702 1.00 21.90 439 SER C O 1
ATOM 10618 N N . ASP C 1 401 ? 24.942 -29.943 39.360 1.00 24.33 440 ASP C N 1
ATOM 10619 C CA . ASP C 1 401 ? 23.889 -29.292 40.125 1.00 26.08 440 ASP C CA 1
ATOM 10620 C C . ASP C 1 401 ? 22.710 -30.241 40.313 1.00 26.60 440 ASP C C 1
ATOM 10621 O O . ASP C 1 401 ? 22.283 -30.915 39.374 1.00 26.41 440 ASP C O 1
ATOM 10626 N N . LEU C 1 402 ? 22.192 -30.296 41.535 1.00 27.18 441 LEU C N 1
ATOM 10627 C CA . LEU C 1 402 ? 21.074 -31.176 41.854 1.00 25.95 441 LEU C CA 1
ATOM 10628 C C . LEU C 1 402 ? 19.779 -30.381 41.990 1.00 26.24 441 LEU C C 1
ATOM 10629 O O . LEU C 1 402 ? 19.657 -29.537 42.877 1.00 26.08 441 LEU C O 1
ATOM 10634 N N . ALA C 1 403 ? 18.816 -30.651 41.109 1.00 24.83 442 ALA C N 1
ATOM 10635 C CA . ALA C 1 403 ? 17.533 -29.953 41.135 1.00 24.78 442 ALA C CA 1
ATOM 10636 C C . ALA C 1 403 ? 16.861 -30.102 42.491 1.00 24.94 442 ALA C C 1
ATOM 10637 O O . ALA C 1 403 ? 16.813 -31.196 43.059 1.00 24.47 442 ALA C O 1
ATOM 10639 N N . GLY C 1 404 ? 16.345 -28.994 43.011 1.00 26.17 443 GLY C N 1
ATOM 10640 C CA . GLY C 1 404 ? 15.697 -29.022 44.310 1.00 25.64 443 GLY C CA 1
ATOM 10641 C C . GLY C 1 404 ? 16.664 -28.663 45.430 1.00 25.71 443 GLY C C 1
ATOM 10642 O O . GLY C 1 404 ? 16.246 -28.303 46.532 1.00 26.29 443 GLY C O 1
ATOM 10643 N N . TYR C 1 405 ? 17.959 -28.777 45.147 1.00 25.24 444 TYR C N 1
ATOM 10644 C CA . TYR C 1 405 ? 19.022 -28.463 46.109 1.00 23.61 444 TYR C CA 1
ATOM 10645 C C . TYR C 1 405 ? 20.095 -27.742 45.314 1.00 23.29 444 TYR C C 1
ATOM 10646 O O . TYR C 1 405 ? 21.283 -27.985 45.494 1.00 23.29 444 TYR C O 1
ATOM 10655 N N . SER C 1 406 ? 19.659 -26.858 44.428 1.00 23.76 445 SER C N 1
ATOM 10656 C CA . SER C 1 406 ? 20.563 -26.133 43.549 1.00 25.19 445 SER C CA 1
ATOM 10657 C C . SER C 1 406 ? 21.518 -25.160 44.220 1.00 24.79 445 SER C C 1
ATOM 10658 O O . SER C 1 406 ? 21.160 -24.479 45.183 1.00 23.79 445 SER C O 1
ATOM 10661 N N . LEU C 1 407 ? 22.739 -25.107 43.688 1.00 25.56 446 LEU C N 1
ATOM 10662 C CA . LEU C 1 407 ? 23.778 -24.209 44.185 1.00 27.40 446 LEU C CA 1
ATOM 10663 C C . LEU C 1 407 ? 24.013 -23.049 43.217 1.00 28.23 446 LEU C C 1
ATOM 10664 O O . LEU C 1 407 ? 24.894 -22.220 43.445 1.00 29.30 446 LEU C O 1
ATOM 10669 N N . ALA C 1 408 ? 23.245 -22.997 42.130 1.00 28.06 447 ALA C N 1
ATOM 10670 C CA . ALA C 1 408 ? 23.389 -21.915 41.154 1.00 28.13 447 ALA C CA 1
ATOM 10671 C C . ALA C 1 408 ? 23.175 -20.571 41.855 1.00 27.69 447 ALA C C 1
ATOM 10672 O O . ALA C 1 408 ? 22.382 -20.473 42.781 1.00 28.07 447 ALA C O 1
ATOM 10674 N N . PRO C 1 409 ? 23.865 -19.508 41.413 1.00 27.76 448 PRO C N 1
ATOM 10675 C CA . PRO C 1 409 ? 24.834 -19.391 40.322 1.00 28.46 448 PRO C CA 1
ATOM 10676 C C . PRO C 1 409 ? 26.286 -19.666 40.736 1.00 27.70 448 PRO C C 1
ATOM 10677 O O . PRO C 1 409 ? 27.213 -19.339 39.996 1.00 27.69 448 PRO C O 1
ATOM 10681 N N . TYR C 1 410 ? 26.486 -20.261 41.909 1.00 27.60 449 TYR C N 1
ATOM 10682 C CA . TYR C 1 410 ? 27.838 -20.548 42.391 1.00 26.52 449 TYR C CA 1
ATOM 10683 C C . TYR C 1 410 ? 28.301 -21.912 41.900 1.00 26.46 449 TYR C C 1
ATOM 10684 O O . TYR C 1 410 ? 28.303 -22.894 42.651 1.00 25.67 449 TYR C O 1
ATOM 10693 N N . SER C 1 411 ? 28.718 -21.967 40.641 1.00 25.40 450 SER C N 1
ATOM 10694 C CA . SER C 1 411 ? 29.140 -23.232 40.070 1.00 26.49 450 SER C CA 1
ATOM 10695 C C . SER C 1 411 ? 30.571 -23.312 39.563 1.00 24.70 450 SER C C 1
ATOM 10696 O O . SER C 1 411 ? 31.237 -24.327 39.751 1.00 25.36 450 SER C O 1
ATOM 10699 N N . ARG C 1 412 ? 31.055 -22.257 38.922 1.00 24.55 451 ARG C N 1
ATOM 10700 C CA . ARG C 1 412 ? 32.412 -22.287 38.397 1.00 23.38 451 ARG C CA 1
ATOM 10701 C C . ARG C 1 412 ? 33.409 -21.551 39.282 1.00 22.96 451 ARG C C 1
ATOM 10702 O O . ARG C 1 412 ? 33.512 -20.327 39.231 1.00 24.02 451 ARG C O 1
ATOM 10710 N N . ALA C 1 413 ? 34.131 -22.301 40.107 1.00 20.81 452 ALA C N 1
ATOM 10711 C CA . ALA C 1 413 ? 35.143 -21.711 40.980 1.00 19.80 452 ALA C CA 1
ATOM 10712 C C . ALA C 1 413 ? 36.429 -21.668 40.166 1.00 20.06 452 ALA C C 1
ATOM 10713 O O . ALA C 1 413 ? 36.582 -22.425 39.207 1.00 21.34 452 ALA C O 1
ATOM 10715 N N . ALA C 1 414 ? 37.353 -20.785 40.525 1.00 19.68 453 ALA C N 1
ATOM 10716 C CA . ALA C 1 414 ? 38.601 -20.712 39.784 1.00 19.84 453 ALA C CA 1
ATOM 10717 C C . ALA C 1 414 ? 39.749 -20.110 40.576 1.00 21.17 453 ALA C C 1
ATOM 10718 O O . ALA C 1 414 ? 39.578 -19.147 41.321 1.00 23.19 453 ALA C O 1
ATOM 10720 N N . ALA C 1 415 ? 40.926 -20.700 40.411 1.00 20.24 454 ALA C N 1
ATOM 10721 C CA . ALA C 1 415 ? 42.117 -20.210 41.073 1.00 20.07 454 ALA C CA 1
ATOM 10722 C C . ALA C 1 415 ? 43.013 -19.683 39.960 1.00 21.21 454 ALA C C 1
ATOM 10723 O O . ALA C 1 415 ? 42.942 -20.147 38.821 1.00 19.63 454 ALA C O 1
ATOM 10725 N N . PRO C 1 416 ? 43.848 -18.687 40.269 1.00 21.20 455 PRO C N 1
ATOM 10726 C CA . PRO C 1 416 ? 44.736 -18.138 39.246 1.00 21.96 455 PRO C CA 1
ATOM 10727 C C . PRO C 1 416 ? 45.857 -19.111 38.911 1.00 21.40 455 PRO C C 1
ATOM 10728 O O . PRO C 1 416 ? 46.354 -19.820 39.788 1.00 20.48 455 PRO C O 1
ATOM 10732 N N . ILE C 1 417 ? 46.233 -19.140 37.635 1.00 20.36 456 ILE C N 1
ATOM 10733 C CA . ILE C 1 417 ? 47.317 -19.984 37.154 1.00 20.37 456 ILE C CA 1
ATOM 10734 C C . ILE C 1 417 ? 47.970 -19.242 35.987 1.00 20.92 456 ILE C C 1
ATOM 10735 O O . ILE C 1 417 ? 47.288 -18.541 35.239 1.00 19.76 456 ILE C O 1
ATOM 10740 N N . ASP C 1 418 ? 49.287 -19.375 35.841 1.00 23.77 457 ASP C N 1
ATOM 10741 C CA . ASP C 1 418 ? 49.998 -18.719 34.741 1.00 24.78 457 ASP C CA 1
ATOM 10742 C C . ASP C 1 418 ? 49.337 -19.132 33.427 1.00 25.06 457 ASP C C 1
ATOM 10743 O O . ASP C 1 418 ? 49.326 -20.309 33.077 1.00 26.11 457 ASP C O 1
ATOM 10748 N N . PRO C 1 419 ? 48.757 -18.171 32.688 1.00 25.75 458 PRO C N 1
ATOM 10749 C CA . PRO C 1 419 ? 48.110 -18.521 31.419 1.00 25.07 458 PRO C CA 1
ATOM 10750 C C . PRO C 1 419 ? 49.072 -19.185 30.436 1.00 26.06 458 PRO C C 1
ATOM 10751 O O . PRO C 1 419 ? 48.653 -19.902 29.528 1.00 26.20 458 PRO C O 1
ATOM 10755 N N . GLY C 1 420 ? 50.363 -18.944 30.621 1.00 26.90 459 GLY C N 1
ATOM 10756 C CA . GLY C 1 420 ? 51.350 -19.546 29.744 1.00 26.98 459 GLY C CA 1
ATOM 10757 C C . GLY C 1 420 ? 51.634 -20.993 30.114 1.00 26.72 459 GLY C C 1
ATOM 10758 O O . GLY C 1 420 ? 52.354 -21.695 29.407 1.00 27.30 459 GLY C O 1
ATOM 10759 N N . ALA C 1 421 ? 51.070 -21.446 31.227 1.00 25.56 460 ALA C N 1
ATOM 10760 C CA . ALA C 1 421 ? 51.277 -22.819 31.671 1.00 25.17 460 ALA C CA 1
ATOM 10761 C C . ALA C 1 421 ? 50.823 -23.808 30.597 1.00 24.85 460 ALA C C 1
ATOM 10762 O O . ALA C 1 421 ? 49.755 -23.648 30.003 1.00 23.85 460 ALA C O 1
ATOM 10764 N N . ARG C 1 422 ? 51.632 -24.832 30.344 1.00 24.55 461 ARG C N 1
ATOM 10765 C CA . ARG C 1 422 ? 51.280 -25.832 29.338 1.00 25.44 461 ARG C CA 1
ATOM 10766 C C . ARG C 1 422 ? 51.312 -27.246 29.910 1.00 25.46 461 ARG C C 1
ATOM 10767 O O . ARG C 1 422 ? 51.346 -28.240 29.181 1.00 24.04 461 ARG C O 1
ATOM 10775 N N . SER C 1 423 ? 51.307 -27.319 31.233 1.00 24.51 462 SER C N 1
ATOM 10776 C CA . SER C 1 423 ? 51.292 -28.584 31.941 1.00 26.38 462 SER C CA 1
ATOM 10777 C C . SER C 1 423 ? 50.753 -28.272 33.324 1.00 26.86 462 SER C C 1
ATOM 10778 O O . SER C 1 423 ? 50.798 -27.126 33.767 1.00 26.38 462 SER C O 1
ATOM 10781 N N . VAL C 1 424 ? 50.230 -29.286 34.000 1.00 26.63 463 VAL C N 1
ATOM 10782 C CA . VAL C 1 424 ? 49.696 -29.094 35.336 1.00 24.94 463 VAL C CA 1
ATOM 10783 C C . VAL C 1 424 ? 49.556 -30.428 36.043 1.00 24.99 463 VAL C C 1
ATOM 10784 O O . VAL C 1 424 ? 49.271 -31.452 35.419 1.00 25.05 463 VAL C O 1
ATOM 10788 N N . HIS C 1 425 ? 49.789 -30.417 37.347 1.00 22.85 464 HIS C N 1
ATOM 10789 C CA . HIS C 1 425 ? 49.648 -31.621 38.136 1.00 22.96 464 HIS C CA 1
ATOM 10790 C C . HIS C 1 425 ? 48.426 -31.427 39.022 1.00 22.19 464 HIS C C 1
ATOM 10791 O O . HIS C 1 425 ? 48.290 -30.398 39.693 1.00 21.16 464 HIS C O 1
ATOM 10798 N N . LEU C 1 426 ? 47.546 -32.418 39.028 1.00 20.61 465 LEU C N 1
ATOM 10799 C CA . LEU C 1 426 ? 46.331 -32.351 39.821 1.00 20.32 465 LEU C CA 1
ATOM 10800 C C . LEU C 1 426 ? 46.194 -33.539 40.755 1.00 21.67 465 LEU C C 1
ATOM 10801 O O . LEU C 1 426 ? 46.495 -34.675 40.388 1.00 19.94 465 LEU C O 1
ATOM 10806 N N . ARG C 1 427 ? 45.746 -33.260 41.972 1.00 21.49 466 ARG C N 1
ATOM 10807 C CA . ARG C 1 427 ? 45.501 -34.291 42.964 1.00 22.21 466 ARG C CA 1
ATOM 10808 C C . ARG C 1 427 ? 44.100 -33.953 43.437 1.00 23.36 466 ARG C C 1
ATOM 10809 O O . ARG C 1 427 ? 43.893 -32.949 44.119 1.00 22.82 466 ARG C O 1
ATOM 10817 N N . ILE C 1 428 ? 43.139 -34.786 43.050 1.00 23.69 467 ILE C N 1
ATOM 10818 C CA . ILE C 1 428 ? 41.734 -34.554 43.362 1.00 23.24 467 ILE C CA 1
ATOM 10819 C C . ILE C 1 428 ? 41.109 -35.563 44.318 1.00 24.13 467 ILE C C 1
ATOM 10820 O O . ILE C 1 428 ? 41.101 -36.765 44.051 1.00 25.75 467 ILE C O 1
ATOM 10825 N N . LEU C 1 429 ? 40.578 -35.060 45.429 1.00 22.54 468 LEU C N 1
ATOM 10826 C CA . LEU C 1 429 ? 39.921 -35.891 46.429 1.00 21.37 468 LEU C CA 1
ATOM 10827 C C . LEU C 1 429 ? 38.414 -35.828 46.211 1.00 21.65 468 LEU C C 1
ATOM 10828 O O . LEU C 1 429 ? 37.792 -34.762 46.289 1.00 18.85 468 LEU C O 1
ATOM 10833 N N . VAL C 1 430 ? 37.829 -36.981 45.918 1.00 21.06 469 VAL C N 1
ATOM 10834 C CA . VAL C 1 430 ? 36.400 -37.066 45.685 1.00 19.32 469 VAL C CA 1
ATOM 10835 C C . VAL C 1 430 ? 35.739 -37.880 46.789 1.00 19.63 469 VAL C C 1
ATOM 10836 O O . VAL C 1 430 ? 36.253 -38.922 47.200 1.00 18.22 469 VAL C O 1
ATOM 10840 N N . ASP C 1 431 ? 34.615 -37.388 47.294 1.00 20.48 470 ASP C N 1
ATOM 10841 C CA . ASP C 1 431 ? 33.874 -38.127 48.306 1.00 20.18 470 ASP C CA 1
ATOM 10842 C C . ASP C 1 431 ? 32.402 -38.006 47.914 1.00 21.55 470 ASP C C 1
ATOM 10843 O O . ASP C 1 431 ? 32.070 -37.311 46.946 1.00 18.74 470 ASP C O 1
ATOM 10848 N N . THR C 1 432 ? 31.522 -38.667 48.658 1.00 21.37 471 THR C N 1
ATOM 10849 C CA . THR C 1 432 ? 30.100 -38.663 48.321 1.00 24.30 471 THR C CA 1
ATOM 10850 C C . THR C 1 432 ? 29.439 -37.309 48.095 1.00 23.64 471 THR C C 1
ATOM 10851 O O . THR C 1 432 ? 28.548 -37.190 47.250 1.00 25.33 471 THR C O 1
ATOM 10855 N N . GLN C 1 433 ? 29.865 -36.285 48.826 1.00 23.39 472 GLN C N 1
ATOM 10856 C CA . GLN C 1 433 ? 29.258 -34.966 48.659 1.00 24.36 472 GLN C CA 1
ATOM 10857 C C . GLN C 1 433 ? 30.281 -33.833 48.532 1.00 23.73 472 GLN C C 1
ATOM 10858 O O . GLN C 1 433 ? 29.988 -32.689 48.891 1.00 21.06 472 GLN C O 1
ATOM 10864 N N . SER C 1 434 ? 31.467 -34.142 48.013 1.00 21.08 473 SER C N 1
ATOM 10865 C CA . SER C 1 434 ? 32.499 -33.122 47.862 1.00 22.13 473 SER C CA 1
ATOM 10866 C C . SER C 1 434 ? 33.619 -33.432 46.874 1.00 23.00 473 SER C C 1
ATOM 10867 O O . SER C 1 434 ? 33.852 -34.584 46.500 1.00 23.42 473 SER C O 1
ATOM 10870 N N . VAL C 1 435 ? 34.304 -32.368 46.462 1.00 22.51 474 VAL C N 1
ATOM 10871 C CA . VAL C 1 435 ? 35.443 -32.433 45.559 1.00 20.35 474 VAL C CA 1
ATOM 10872 C C . VAL C 1 435 ? 36.471 -31.403 46.047 1.00 21.43 474 VAL C C 1
ATOM 10873 O O . VAL C 1 435 ? 36.147 -30.215 46.224 1.00 20.64 474 VAL C O 1
ATOM 10877 N N . GLU C 1 436 ? 37.701 -31.863 46.272 1.00 17.75 475 GLU C N 1
ATOM 10878 C CA . GLU C 1 436 ? 38.782 -30.997 46.725 1.00 20.27 475 GLU C CA 1
ATOM 10879 C C . GLU C 1 436 ? 39.978 -31.148 45.785 1.00 21.07 475 GLU C C 1
ATOM 10880 O O . GLU C 1 436 ? 40.535 -32.238 45.634 1.00 21.67 475 GLU C O 1
ATOM 10886 N N . VAL C 1 437 ? 40.366 -30.044 45.155 1.00 20.43 476 VAL C N 1
ATOM 10887 C CA . VAL C 1 437 ? 41.466 -30.044 44.196 1.00 19.45 476 VAL C CA 1
ATOM 10888 C C . VAL C 1 437 ? 42.739 -29.348 44.680 1.00 21.29 476 VAL C C 1
ATOM 10889 O O . VAL C 1 437 ? 42.720 -28.162 45.017 1.00 20.35 476 VAL C O 1
ATOM 10893 N N . PHE C 1 438 ? 43.839 -30.097 44.703 1.00 19.47 477 PHE C N 1
ATOM 10894 C CA . PHE C 1 438 ? 45.141 -29.574 45.096 1.00 19.66 477 PHE C CA 1
ATOM 10895 C C . PHE C 1 438 ? 45.978 -29.467 43.824 1.00 19.80 477 PHE C C 1
ATOM 10896 O O . PHE C 1 438 ? 46.337 -30.476 43.214 1.00 18.50 477 PHE C O 1
ATOM 10904 N N . VAL C 1 439 ? 46.277 -28.236 43.433 1.00 19.83 478 VAL C N 1
ATOM 10905 C CA . VAL C 1 439 ? 47.031 -27.964 42.214 1.00 20.16 478 VAL C CA 1
ATOM 10906 C C . VAL C 1 439 ? 48.544 -27.879 42.393 1.00 20.83 478 VAL C C 1
ATOM 10907 O O . VAL C 1 439 ? 49.042 -27.167 43.266 1.00 20.49 478 VAL C O 1
ATOM 10911 N N . ASN C 1 440 ? 49.270 -28.601 41.546 1.00 21.07 479 ASN C N 1
ATOM 10912 C CA . ASN C 1 440 ? 50.729 -28.590 41.590 1.00 22.82 479 ASN C CA 1
ATOM 10913 C C . ASN C 1 440 ? 51.284 -28.770 43.000 1.00 23.16 479 ASN C C 1
ATOM 10914 O O . ASN C 1 440 ? 50.941 -29.735 43.680 1.00 24.30 479 ASN C O 1
ATOM 10919 N N . ALA C 1 441 ? 52.131 -27.839 43.435 1.00 23.58 480 ALA C N 1
ATOM 10920 C CA . ALA C 1 441 ? 52.745 -27.910 44.760 1.00 25.10 480 ALA C CA 1
ATOM 10921 C C . ALA C 1 441 ? 51.890 -27.365 45.902 1.00 25.46 480 ALA C C 1
ATOM 10922 O O . ALA C 1 441 ? 52.400 -27.117 46.994 1.00 26.03 480 ALA C O 1
ATOM 10924 N N . GLY C 1 442 ? 50.602 -27.159 45.653 1.00 25.70 481 GLY C N 1
ATOM 10925 C CA . GLY C 1 442 ? 49.730 -26.673 46.710 1.00 24.78 481 GLY C CA 1
ATOM 10926 C C . GLY C 1 442 ? 49.574 -25.175 46.906 1.00 25.53 481 GLY C C 1
ATOM 10927 O O . GLY C 1 442 ? 49.079 -24.751 47.948 1.00 24.88 481 GLY C O 1
ATOM 10928 N N . HIS C 1 443 ? 49.992 -24.362 45.940 1.00 26.12 482 HIS C N 1
ATOM 10929 C CA . HIS C 1 443 ? 49.830 -22.913 46.079 1.00 25.65 482 HIS C CA 1
ATOM 10930 C C . HIS C 1 443 ? 48.337 -22.628 46.050 1.00 23.54 482 HIS C C 1
ATOM 10931 O O . HIS C 1 443 ? 47.815 -21.838 46.839 1.00 23.44 482 HIS C O 1
ATOM 10938 N N . THR C 1 444 ? 47.651 -23.289 45.128 1.00 21.92 483 THR C N 1
ATOM 10939 C CA . THR C 1 444 ? 46.217 -23.113 44.977 1.00 22.63 483 THR C CA 1
ATOM 10940 C C . THR C 1 444 ? 45.468 -24.407 45.275 1.00 21.07 483 THR C C 1
ATOM 10941 O O . THR C 1 444 ? 45.903 -25.494 44.891 1.00 22.42 483 THR C O 1
ATOM 10945 N N . VAL C 1 445 ? 44.346 -24.269 45.970 1.00 19.79 484 VAL C N 1
ATOM 10946 C CA . VAL C 1 445 ? 43.487 -25.390 46.337 1.00 18.26 484 VAL C CA 1
ATOM 10947 C C . VAL C 1 445 ? 42.057 -24.917 46.132 1.00 19.12 484 VAL C C 1
ATOM 10948 O O . VAL C 1 445 ? 41.756 -23.738 46.361 1.00 18.27 484 VAL C O 1
ATOM 10952 N N . LEU C 1 446 ? 41.185 -25.815 45.680 1.00 17.17 485 LEU C N 1
ATOM 10953 C CA . LEU C 1 446 ? 39.775 -25.480 45.488 1.00 18.76 485 LEU C CA 1
ATOM 10954 C C . LEU C 1 446 ? 38.940 -26.551 46.173 1.00 19.52 485 LEU C C 1
ATOM 10955 O O . LEU C 1 446 ? 39.051 -27.738 45.850 1.00 20.63 485 LEU C O 1
ATOM 10960 N N . SER C 1 447 ? 38.118 -26.123 47.126 1.00 17.65 486 SER C N 1
ATOM 10961 C CA . SER C 1 447 ? 37.262 -27.023 47.885 1.00 17.81 486 SER C CA 1
ATOM 10962 C C . SER C 1 447 ? 35.791 -26.698 47.651 1.00 18.87 486 SER C C 1
ATOM 10963 O O . SER C 1 447 ? 35.381 -25.537 47.730 1.00 20.88 486 SER C O 1
ATOM 10966 N N . GLN C 1 448 ? 34.994 -27.723 47.367 1.00 19.97 487 GLN C N 1
ATOM 10967 C CA . GLN C 1 448 ? 33.574 -27.523 47.098 1.00 21.39 487 GLN C CA 1
ATOM 10968 C C . GLN C 1 448 ? 32.728 -28.722 47.439 1.00 21.56 487 GLN C C 1
ATOM 10969 O O . GLN C 1 448 ? 33.132 -29.861 47.202 1.00 20.36 487 GLN C O 1
ATOM 10975 N N . GLN C 1 449 ? 31.540 -28.474 47.971 1.00 20.22 488 GLN C N 1
ATOM 10976 C CA . GLN C 1 449 ? 30.649 -29.584 48.223 1.00 23.33 488 GLN C CA 1
ATOM 10977 C C . GLN C 1 449 ? 29.944 -29.783 46.878 1.00 22.70 488 GLN C C 1
ATOM 10978 O O . GLN C 1 449 ? 29.720 -28.822 46.135 1.00 23.42 488 GLN C O 1
ATOM 10984 N N . VAL C 1 450 ? 29.650 -31.030 46.535 1.00 22.54 489 VAL C N 1
ATOM 10985 C CA . VAL C 1 450 ? 28.956 -31.329 45.285 1.00 22.45 489 VAL C CA 1
ATOM 10986 C C . VAL C 1 450 ? 27.956 -32.432 45.605 1.00 23.85 489 VAL C C 1
ATOM 10987 O O . VAL C 1 450 ? 28.328 -33.479 46.134 1.00 23.57 489 VAL C O 1
ATOM 10991 N N . HIS C 1 451 ? 26.685 -32.200 45.296 1.00 26.06 490 HIS C N 1
ATOM 10992 C CA . HIS C 1 451 ? 25.658 -33.197 45.584 1.00 26.43 490 HIS C CA 1
ATOM 10993 C C . HIS C 1 451 ? 25.576 -34.231 44.472 1.00 26.54 490 HIS C C 1
ATOM 10994 O O . HIS C 1 451 ? 24.680 -34.188 43.629 1.00 26.26 490 HIS C O 1
ATOM 11001 N N . PHE C 1 452 ? 26.529 -35.156 44.473 1.00 27.17 491 PHE C N 1
ATOM 11002 C CA . PHE C 1 452 ? 26.570 -36.209 43.475 1.00 27.33 491 PHE C CA 1
ATOM 11003 C C . PHE C 1 452 ? 25.358 -37.108 43.645 1.00 29.52 491 PHE C C 1
ATOM 11004 O O . PHE C 1 452 ? 24.900 -37.337 44.768 1.00 28.46 491 PHE C O 1
ATOM 11012 N N . ALA C 1 453 ? 24.844 -37.608 42.526 1.00 30.69 492 ALA C N 1
ATOM 11013 C CA . ALA C 1 453 ? 23.700 -38.505 42.546 1.00 35.12 492 ALA C CA 1
ATOM 11014 C C . ALA C 1 453 ? 24.195 -39.950 42.569 1.00 38.11 492 ALA C C 1
ATOM 11015 O O . ALA C 1 453 ? 25.384 -40.223 42.359 1.00 35.79 492 ALA C O 1
ATOM 11017 N N . GLU C 1 454 ? 23.262 -40.861 42.829 1.00 41.45 493 GLU C N 1
ATOM 11018 C CA . GLU C 1 454 ? 23.517 -42.295 42.900 1.00 43.90 493 GLU C CA 1
ATOM 11019 C C . GLU C 1 454 ? 24.521 -42.796 41.864 1.00 43.90 493 GLU C C 1
ATOM 11020 O O . GLU C 1 454 ? 25.542 -43.403 42.208 1.00 44.18 493 GLU C O 1
ATOM 11026 N N . GLY C 1 455 ? 24.231 -42.531 40.595 1.00 42.77 494 GLY C N 1
ATOM 11027 C CA . GLY C 1 455 ? 25.102 -42.999 39.532 1.00 41.79 494 GLY C CA 1
ATOM 11028 C C . GLY C 1 455 ? 26.274 -42.140 39.095 1.00 40.02 494 GLY C C 1
ATOM 11029 O O . GLY C 1 455 ? 26.998 -42.526 38.181 1.00 40.50 494 GLY C O 1
ATOM 11030 N N . ASP C 1 456 ? 26.474 -40.987 39.721 1.00 39.11 495 ASP C N 1
ATOM 11031 C CA . ASP C 1 456 ? 27.585 -40.117 39.345 1.00 37.05 495 ASP C CA 1
ATOM 11032 C C . ASP C 1 456 ? 28.899 -40.679 39.897 1.00 36.17 495 ASP C C 1
ATOM 11033 O O . ASP C 1 456 ? 29.402 -40.215 40.921 1.00 35.72 495 ASP C O 1
ATOM 11038 N N . THR C 1 457 ? 29.460 -41.668 39.202 1.00 34.10 496 THR C N 1
ATOM 11039 C CA . THR C 1 457 ? 30.689 -42.316 39.652 1.00 33.18 496 THR C CA 1
ATOM 11040 C C . THR C 1 457 ? 31.811 -42.416 38.616 1.00 32.19 496 THR C C 1
ATOM 11041 O O . THR C 1 457 ? 32.882 -42.950 38.916 1.00 31.74 496 THR C O 1
ATOM 11045 N N . GLY C 1 458 ? 31.575 -41.916 37.409 1.00 31.08 497 GLY C N 1
ATOM 11046 C CA . GLY C 1 458 ? 32.587 -42.015 36.371 1.00 30.82 497 GLY C CA 1
ATOM 11047 C C . GLY C 1 458 ? 33.608 -40.895 36.278 1.00 31.55 497 GLY C C 1
ATOM 11048 O O . GLY C 1 458 ? 33.486 -39.848 36.924 1.00 32.09 497 GLY C O 1
ATOM 11049 N N . ILE C 1 459 ? 34.624 -41.126 35.454 1.00 30.41 498 ILE C N 1
ATOM 11050 C CA . ILE C 1 459 ? 35.693 -40.161 35.228 1.00 28.81 498 ILE C CA 1
ATOM 11051 C C . ILE C 1 459 ? 36.029 -40.152 33.742 1.00 29.46 498 ILE C C 1
ATOM 11052 O O . ILE C 1 459 ? 36.173 -41.209 33.126 1.00 30.66 498 ILE C O 1
ATOM 11057 N N . SER C 1 460 ? 36.145 -38.964 33.160 1.00 30.19 499 SER C N 1
ATOM 11058 C CA . SER C 1 460 ? 36.502 -38.855 31.753 1.00 30.00 499 SER C CA 1
ATOM 11059 C C . SER C 1 460 ? 37.539 -37.751 31.616 1.00 29.56 499 SER C C 1
ATOM 11060 O O . SER C 1 460 ? 37.740 -36.964 32.543 1.00 30.02 499 SER C O 1
ATOM 11063 N N . LEU C 1 461 ? 38.205 -37.714 30.467 1.00 28.72 500 LEU C N 1
ATOM 11064 C CA . LEU C 1 461 ? 39.228 -36.717 30.179 1.00 28.28 500 LEU C CA 1
ATOM 11065 C C . LEU C 1 461 ? 38.771 -35.924 28.963 1.00 27.44 500 LEU C C 1
ATOM 11066 O O . LEU C 1 461 ? 38.028 -36.441 28.138 1.00 28.81 500 LEU C O 1
ATOM 11071 N N . TYR C 1 462 ? 39.220 -34.680 28.835 1.00 26.57 501 TYR C N 1
ATOM 11072 C CA . TYR C 1 462 ? 38.792 -33.869 27.702 1.00 26.27 501 TYR C CA 1
ATOM 11073 C C . TYR C 1 462 ? 39.750 -32.743 27.342 1.00 26.75 501 TYR C C 1
ATOM 11074 O O . TYR C 1 462 ? 40.531 -32.286 28.176 1.00 26.64 501 TYR C O 1
ATOM 11083 N N . THR C 1 463 ? 39.686 -32.308 26.086 1.00 27.33 502 THR C N 1
ATOM 11084 C CA . THR C 1 463 ? 40.517 -31.208 25.605 1.00 29.64 502 THR C CA 1
ATOM 11085 C C . THR C 1 463 ? 39.731 -30.427 24.564 1.00 31.79 502 THR C C 1
ATOM 11086 O O . THR C 1 463 ? 38.709 -30.897 24.068 1.00 30.47 502 THR C O 1
ATOM 11090 N N . ASP C 1 464 ? 40.223 -29.235 24.241 1.00 35.14 503 ASP C N 1
ATOM 11091 C CA . ASP C 1 464 ? 39.607 -28.361 23.248 1.00 36.46 503 ASP C CA 1
ATOM 11092 C C . ASP C 1 464 ? 40.710 -27.558 22.575 1.00 35.56 503 ASP C C 1
ATOM 11093 O O . ASP C 1 464 ? 41.471 -26.862 23.246 1.00 34.33 503 ASP C O 1
ATOM 11098 N N . GLY C 1 465 ? 40.793 -27.661 21.252 1.00 35.10 504 GLY C N 1
ATOM 11099 C CA . GLY C 1 465 ? 41.805 -26.927 20.514 1.00 34.60 504 GLY C CA 1
ATOM 11100 C C . GLY C 1 465 ? 43.090 -27.697 20.269 1.00 35.02 504 GLY C C 1
ATOM 11101 O O . GLY C 1 465 ? 44.080 -27.130 19.791 1.00 35.24 504 GLY C O 1
ATOM 11102 N N . GLY C 1 466 ? 43.088 -28.986 20.593 1.00 33.05 505 GLY C N 1
ATOM 11103 C CA . GLY C 1 466 ? 44.284 -29.778 20.383 1.00 32.90 505 GLY C CA 1
ATOM 11104 C C . GLY C 1 466 ? 44.394 -30.953 21.330 1.00 32.21 505 GLY C C 1
ATOM 11105 O O . GLY C 1 466 ? 43.609 -31.070 22.271 1.00 32.12 505 GLY C O 1
ATOM 11106 N N . PRO C 1 467 ? 45.369 -31.844 21.107 1.00 31.23 506 PRO C N 1
ATOM 11107 C CA . PRO C 1 467 ? 45.557 -33.016 21.965 1.00 31.57 506 PRO C CA 1
ATOM 11108 C C . PRO C 1 467 ? 46.268 -32.666 23.273 1.00 32.29 506 PRO C C 1
ATOM 11109 O O . PRO C 1 467 ? 46.904 -31.615 23.390 1.00 32.67 506 PRO C O 1
ATOM 11113 N N . ALA C 1 468 ? 46.152 -33.556 24.250 1.00 31.10 507 ALA C N 1
ATOM 11114 C CA . ALA C 1 468 ? 46.800 -33.374 25.536 1.00 30.99 507 ALA C CA 1
ATOM 11115 C C . ALA C 1 468 ? 47.274 -34.745 25.982 1.00 30.90 507 ALA C C 1
ATOM 11116 O O . ALA C 1 468 ? 46.614 -35.751 25.720 1.00 30.08 507 ALA C O 1
ATOM 11118 N N . HIS C 1 469 ? 48.422 -34.787 26.642 1.00 30.42 508 HIS C N 1
ATOM 11119 C CA . HIS C 1 469 ? 48.960 -36.048 27.118 1.00 32.77 508 HIS C CA 1
ATOM 11120 C C . HIS C 1 469 ? 48.671 -36.158 28.616 1.00 31.69 508 HIS C C 1
ATOM 11121 O O . HIS C 1 469 ? 49.206 -35.386 29.414 1.00 31.41 508 HIS C O 1
ATOM 11128 N N . PHE C 1 470 ? 47.808 -37.101 28.984 1.00 29.75 509 PHE C N 1
ATOM 11129 C CA . PHE C 1 470 ? 47.468 -37.339 30.384 1.00 27.92 509 PHE C CA 1
ATOM 11130 C C . PHE C 1 470 ? 48.378 -38.465 30.858 1.00 28.42 509 PHE C C 1
ATOM 11131 O O . PHE C 1 470 ? 48.301 -39.585 30.350 1.00 29.91 509 PHE C O 1
ATOM 11139 N N . THR C 1 471 ? 49.243 -38.164 31.824 1.00 26.83 510 THR C N 1
ATOM 11140 C CA . THR C 1 471 ? 50.202 -39.140 32.323 1.00 25.55 510 THR C CA 1
ATOM 11141 C C . THR C 1 471 ? 50.181 -39.317 33.835 1.00 26.02 510 THR C C 1
ATOM 11142 O O . THR C 1 471 ? 49.587 -38.513 34.555 1.00 25.99 510 THR C O 1
ATOM 11146 N N . GLY C 1 472 ? 50.853 -40.366 34.310 1.00 25.17 511 GLY C N 1
ATOM 11147 C CA . GLY C 1 472 ? 50.904 -40.642 35.739 1.00 23.93 511 GLY C CA 1
ATOM 11148 C C . GLY C 1 472 ? 49.528 -40.747 36.383 1.00 25.05 511 GLY C C 1
ATOM 11149 O O . GLY C 1 472 ? 49.336 -40.331 37.524 1.00 24.29 511 GLY C O 1
ATOM 11150 N N . ILE C 1 473 ? 48.564 -41.297 35.653 1.00 25.18 512 ILE C N 1
ATOM 11151 C CA . ILE C 1 473 ? 47.206 -41.440 36.166 1.00 26.01 512 ILE C CA 1
ATOM 11152 C C . ILE C 1 473 ? 47.113 -42.532 37.223 1.00 28.28 512 ILE C C 1
ATOM 11153 O O . ILE C 1 473 ? 47.360 -43.708 36.945 1.00 30.03 512 ILE C O 1
ATOM 11158 N N . VAL C 1 474 ? 46.751 -42.142 38.438 1.00 28.69 513 VAL C N 1
ATOM 11159 C CA . VAL C 1 474 ? 46.620 -43.096 39.528 1.00 29.19 513 VAL C CA 1
ATOM 11160 C C . VAL C 1 474 ? 45.402 -42.769 40.379 1.00 30.16 513 VAL C C 1
ATOM 11161 O O . VAL C 1 474 ? 45.205 -41.623 40.800 1.00 30.77 513 VAL C O 1
ATOM 11165 N N . VAL C 1 475 ? 44.575 -43.780 40.615 1.00 29.64 514 VAL C N 1
ATOM 11166 C CA . VAL C 1 475 ? 43.373 -43.610 41.417 1.00 28.48 514 VAL C CA 1
ATOM 11167 C C . VAL C 1 475 ? 43.503 -44.421 42.699 1.00 28.58 514 VAL C C 1
ATOM 11168 O O . VAL C 1 475 ? 43.677 -45.637 42.653 1.00 28.77 514 VAL C O 1
ATOM 11172 N N . ARG C 1 476 ? 43.430 -43.737 43.840 1.00 27.67 515 ARG C N 1
ATOM 11173 C CA . ARG C 1 476 ? 43.520 -44.386 45.144 1.00 26.66 515 ARG C CA 1
ATOM 11174 C C . ARG C 1 476 ? 42.150 -44.398 45.797 1.00 27.85 515 ARG C C 1
ATOM 11175 O O . ARG C 1 476 ? 41.653 -43.363 46.246 1.00 28.27 515 ARG C O 1
ATOM 11183 N N . GLU C 1 477 ? 41.537 -45.573 45.848 1.00 29.17 516 GLU C N 1
ATOM 11184 C CA . GLU C 1 477 ? 40.219 -45.699 46.443 1.00 31.66 516 GLU C CA 1
ATOM 11185 C C . GLU C 1 477 ? 40.337 -45.651 47.959 1.00 31.91 516 GLU C C 1
ATOM 11186 O O . GLU C 1 477 ? 41.210 -46.297 48.544 1.00 29.23 516 GLU C O 1
ATOM 11192 N N . ILE C 1 478 ? 39.457 -44.881 48.589 1.00 31.64 517 ILE C N 1
ATOM 11193 C CA . ILE C 1 478 ? 39.489 -44.729 50.033 1.00 35.09 517 ILE C CA 1
ATOM 11194 C C . ILE C 1 478 ? 38.316 -45.386 50.753 1.00 37.65 517 ILE C C 1
ATOM 11195 O O . ILE C 1 478 ? 37.182 -45.372 50.274 1.00 37.99 517 ILE C O 1
ATOM 11200 N N . GLY C 1 479 ? 38.615 -45.975 51.905 1.00 42.19 518 GLY C N 1
ATOM 11201 C CA . GLY C 1 479 ? 37.597 -46.620 52.712 1.00 47.35 518 GLY C CA 1
ATOM 11202 C C . GLY C 1 479 ? 37.497 -45.870 54.026 1.00 51.35 518 GLY C C 1
ATOM 11203 O O . GLY C 1 479 ? 38.148 -44.837 54.199 1.00 51.33 518 GLY C O 1
ATOM 11204 N N . GLN C 1 480 ? 36.686 -46.368 54.953 1.00 54.27 519 GLN C N 1
ATOM 11205 C CA . GLN C 1 480 ? 36.540 -45.713 56.245 1.00 58.41 519 GLN C CA 1
ATOM 11206 C C . GLN C 1 480 ? 37.507 -46.283 57.280 1.00 61.06 519 GLN C C 1
ATOM 11207 O O . GLN C 1 480 ? 37.793 -45.642 58.294 1.00 62.04 519 GLN C O 1
ATOM 11213 N N . ALA C 1 481 ? 38.006 -47.488 57.016 1.00 63.60 520 ALA C N 1
ATOM 11214 C CA . ALA C 1 481 ? 38.943 -48.160 57.916 1.00 65.04 520 ALA C CA 1
ATOM 11215 C C . ALA C 1 481 ? 40.373 -48.085 57.381 1.00 65.70 520 ALA C C 1
ATOM 11216 O O . ALA C 1 481 ? 41.285 -47.775 58.183 1.00 65.85 520 ALA C O 1
ATOM 11218 N N . ALA D 1 2 ? 11.813 -53.355 52.712 1.00 28.22 41 ALA D N 1
ATOM 11219 C CA . ALA D 1 2 ? 10.370 -53.514 52.334 1.00 27.93 41 ALA D CA 1
ATOM 11220 C C . ALA D 1 2 ? 9.512 -52.465 53.028 1.00 26.39 41 ALA D C 1
ATOM 11221 O O . ALA D 1 2 ? 9.544 -52.338 54.248 1.00 26.97 41 ALA D O 1
ATOM 11223 N N . VAL D 1 3 ? 8.739 -51.720 52.248 1.00 25.04 42 VAL D N 1
ATOM 11224 C CA . VAL D 1 3 ? 7.883 -50.679 52.800 1.00 23.26 42 VAL D CA 1
ATOM 11225 C C . VAL D 1 3 ? 6.682 -51.210 53.575 1.00 23.97 42 VAL D C 1
ATOM 11226 O O . VAL D 1 3 ? 6.350 -50.676 54.637 1.00 23.41 42 VAL D O 1
ATOM 11230 N N . TYR D 1 4 ? 6.019 -52.245 53.065 1.00 23.28 43 TYR D N 1
ATOM 11231 C CA . TYR D 1 4 ? 4.857 -52.768 53.783 1.00 22.42 43 TYR D CA 1
ATOM 11232 C C . TYR D 1 4 ? 4.771 -54.284 53.925 1.00 23.60 43 TYR D C 1
ATOM 11233 O O . TYR D 1 4 ? 3.673 -54.837 54.002 1.00 25.46 43 TYR D O 1
ATOM 11242 N N . HIS D 1 5 ? 5.921 -54.953 53.947 1.00 23.51 44 HIS D N 1
ATOM 11243 C CA . HIS D 1 5 ? 5.978 -56.402 54.135 1.00 23.69 44 HIS D CA 1
ATOM 11244 C C . HIS D 1 5 ? 6.784 -56.627 55.409 1.00 24.75 44 HIS D C 1
ATOM 11245 O O . HIS D 1 5 ? 7.749 -55.903 55.665 1.00 25.96 44 HIS D O 1
ATOM 11252 N N . MET D 1 6 ? 6.403 -57.613 56.215 1.00 24.17 45 MET D N 1
ATOM 11253 C CA . MET D 1 6 ? 7.137 -57.859 57.447 1.00 24.10 45 MET D CA 1
ATOM 11254 C C . MET D 1 6 ? 8.541 -58.397 57.195 1.00 24.81 45 MET D C 1
ATOM 11255 O O . MET D 1 6 ? 8.743 -59.272 56.347 1.00 24.05 45 MET D O 1
ATOM 11260 N N . THR D 1 7 ? 9.504 -57.859 57.940 1.00 23.98 46 THR D N 1
ATOM 11261 C CA . THR D 1 7 ? 10.901 -58.278 57.867 1.00 24.39 46 THR D CA 1
ATOM 11262 C C . THR D 1 7 ? 11.433 -58.294 59.303 1.00 26.10 46 THR D C 1
ATOM 11263 O O . THR D 1 7 ? 10.964 -57.537 60.155 1.00 25.73 46 THR D O 1
ATOM 11267 N N . PRO D 1 8 ? 12.415 -59.160 59.595 1.00 25.46 47 PRO D N 1
ATOM 11268 C CA . PRO D 1 8 ? 12.945 -59.196 60.959 1.00 25.13 47 PRO D CA 1
ATOM 11269 C C . PRO D 1 8 ? 13.892 -58.014 61.189 1.00 25.65 47 PRO D C 1
ATOM 11270 O O . PRO D 1 8 ? 14.593 -57.588 60.271 1.00 24.44 47 PRO D O 1
ATOM 11274 N N . PRO D 1 9 ? 13.914 -57.461 62.411 1.00 25.25 48 PRO D N 1
ATOM 11275 C CA . PRO D 1 9 ? 14.801 -56.330 62.707 1.00 26.13 48 PRO D CA 1
ATOM 11276 C C . PRO D 1 9 ? 16.220 -56.585 62.181 1.00 26.57 48 PRO D C 1
ATOM 11277 O O . PRO D 1 9 ? 16.876 -55.679 61.670 1.00 26.71 48 PRO D O 1
ATOM 11281 N N . SER D 1 10 ? 16.680 -57.828 62.303 1.00 24.77 49 SER D N 1
ATOM 11282 C CA . SER D 1 10 ? 18.000 -58.204 61.813 1.00 25.47 49 SER D CA 1
ATOM 11283 C C . SER D 1 10 ? 18.048 -59.718 61.699 1.00 24.60 49 SER D C 1
ATOM 11284 O O . SER D 1 10 ? 17.198 -60.408 62.251 1.00 22.89 49 SER D O 1
ATOM 11287 N N . GLY D 1 11 ? 19.033 -60.233 60.974 1.00 23.99 50 GLY D N 1
ATOM 11288 C CA . GLY D 1 11 ? 19.163 -61.672 60.849 1.00 22.89 50 GLY D CA 1
ATOM 11289 C C . GLY D 1 11 ? 18.344 -62.407 59.800 1.00 24.23 50 GLY D C 1
ATOM 11290 O O . GLY D 1 11 ? 17.814 -61.827 58.852 1.00 23.74 50 GLY D O 1
ATOM 11291 N N . TRP D 1 12 ? 18.238 -63.715 60.008 1.00 22.50 51 TRP D N 1
ATOM 11292 C CA . TRP D 1 12 ? 17.551 -64.611 59.102 1.00 22.22 51 TRP D CA 1
ATOM 11293 C C . TRP D 1 12 ? 16.127 -64.943 59.505 1.00 22.77 51 TRP D C 1
ATOM 11294 O O . TRP D 1 12 ? 15.886 -65.453 60.600 1.00 22.87 51 TRP D O 1
ATOM 11305 N N . LEU D 1 13 ? 15.197 -64.627 58.607 1.00 22.01 52 LEU D N 1
ATOM 11306 C CA . LEU D 1 13 ? 13.771 -64.897 58.786 1.00 22.31 52 LEU D CA 1
ATOM 11307 C C . LEU D 1 13 ? 13.460 -66.203 58.061 1.00 23.27 52 LEU D C 1
ATOM 11308 O O . LEU D 1 13 ? 14.019 -66.473 56.992 1.00 24.59 52 LEU D O 1
ATOM 11313 N N . CYS D 1 14 ? 12.561 -67.000 58.629 1.00 22.93 53 CYS D N 1
ATOM 11314 C CA . CYS D 1 14 ? 12.184 -68.272 58.026 1.00 23.49 53 CYS D CA 1
ATOM 11315 C C . CYS D 1 14 ? 10.688 -68.559 58.302 1.00 23.21 53 CYS D C 1
ATOM 11316 O O . CYS D 1 14 ? 9.919 -67.641 58.599 1.00 24.17 53 CYS D O 1
ATOM 11319 N N . ASN D 1 15 ? 10.287 -69.824 58.206 1.00 21.96 54 ASN D N 1
ATOM 11320 C CA . ASN D 1 15 ? 8.891 -70.248 58.408 1.00 20.75 54 ASN D CA 1
ATOM 11321 C C . ASN D 1 15 ? 8.030 -69.506 59.430 1.00 20.89 54 ASN D C 1
ATOM 11322 O O . ASN D 1 15 ? 8.370 -69.447 60.612 1.00 20.02 54 ASN D O 1
ATOM 11327 N N . PRO D 1 16 ? 6.896 -68.932 58.992 1.00 19.41 55 PRO D N 1
ATOM 11328 C CA . PRO D 1 16 ? 6.073 -68.254 59.994 1.00 19.82 55 PRO D CA 1
ATOM 11329 C C . PRO D 1 16 ? 5.329 -69.391 60.706 1.00 19.62 55 PRO D C 1
ATOM 11330 O O . PRO D 1 16 ? 5.271 -70.505 60.181 1.00 19.42 55 PRO D O 1
ATOM 11334 N N . GLN D 1 17 ? 4.782 -69.119 61.887 1.00 19.08 56 GLN D N 1
ATOM 11335 C CA . GLN D 1 17 ? 4.019 -70.115 62.637 1.00 20.51 56 GLN D CA 1
ATOM 11336 C C . GLN D 1 17 ? 2.616 -69.537 62.784 1.00 21.44 56 GLN D C 1
ATOM 11337 O O . GLN D 1 17 ? 2.463 -68.330 62.984 1.00 22.36 56 GLN D O 1
ATOM 11343 N N . ARG D 1 18 ? 1.596 -70.384 62.679 1.00 20.32 57 ARG D N 1
ATOM 11344 C CA . ARG D 1 18 ? 0.220 -69.919 62.786 1.00 22.22 57 ARG D CA 1
ATOM 11345 C C . ARG D 1 18 ? -0.006 -69.004 63.980 1.00 22.19 57 ARG D C 1
ATOM 11346 O O . ARG D 1 18 ? 0.293 -69.360 65.118 1.00 24.35 57 ARG D O 1
ATOM 11354 N N . PRO D 1 19 ? -0.542 -67.803 63.732 1.00 23.02 58 PRO D N 1
ATOM 11355 C CA . PRO D 1 19 ? -0.806 -66.835 64.802 1.00 23.16 58 PRO D CA 1
ATOM 11356 C C . PRO D 1 19 ? -1.936 -67.268 65.733 1.00 24.33 58 PRO D C 1
ATOM 11357 O O . PRO D 1 19 ? -2.832 -68.006 65.326 1.00 23.04 58 PRO D O 1
ATOM 11361 N N . VAL D 1 20 ? -1.872 -66.833 66.991 1.00 25.18 59 VAL D N 1
ATOM 11362 C CA . VAL D 1 20 ? -2.946 -67.109 67.940 1.00 25.73 59 VAL D CA 1
ATOM 11363 C C . VAL D 1 20 ? -3.498 -65.721 68.240 1.00 27.49 59 VAL D C 1
ATOM 11364 O O . VAL D 1 20 ? -2.796 -64.718 68.077 1.00 27.96 59 VAL D O 1
ATOM 11368 N N . THR D 1 21 ? -4.753 -65.649 68.659 1.00 29.40 60 THR D N 1
ATOM 11369 C CA . THR D 1 21 ? -5.355 -64.360 68.955 1.00 29.15 60 THR D CA 1
ATOM 11370 C C . THR D 1 21 ? -5.463 -64.121 70.455 1.00 28.88 60 THR D C 1
ATOM 11371 O O . THR D 1 21 ? -6.198 -64.817 71.150 1.00 28.17 60 THR D O 1
ATOM 11375 N N . THR D 1 22 ? -4.710 -63.143 70.951 1.00 29.17 61 THR D N 1
ATOM 11376 C CA . THR D 1 22 ? -4.737 -62.795 72.366 1.00 29.14 61 THR D CA 1
ATOM 11377 C C . THR D 1 22 ? -4.502 -61.295 72.484 1.00 31.36 61 THR D C 1
ATOM 11378 O O . THR D 1 22 ? -3.964 -60.678 71.571 1.00 30.66 61 THR D O 1
ATOM 11382 N N . HIS D 1 23 ? -4.902 -60.718 73.614 1.00 33.63 62 HIS D N 1
ATOM 11383 C CA . HIS D 1 23 ? -4.724 -59.293 73.86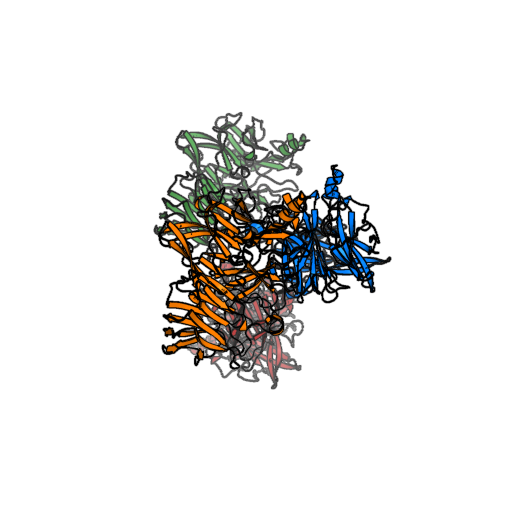0 1.00 35.46 62 HIS D CA 1
ATOM 11384 C C . HIS D 1 23 ? -5.211 -58.442 72.693 1.00 36.50 62 HIS D C 1
ATOM 11385 O O . HIS D 1 23 ? -4.577 -57.452 72.325 1.00 37.75 62 HIS D O 1
ATOM 11392 N N . GLY D 1 24 ? -6.336 -58.848 72.113 1.00 36.48 63 GLY D N 1
ATOM 11393 C CA . GLY D 1 24 ? -6.924 -58.117 71.003 1.00 37.08 63 GLY D CA 1
ATOM 11394 C C . GLY D 1 24 ? -6.098 -57.995 69.737 1.00 35.75 63 GLY D C 1
ATOM 11395 O O . GLY D 1 24 ? -6.344 -57.097 68.932 1.00 37.70 63 GLY D O 1
ATOM 11396 N N . ALA D 1 25 ? -5.130 -58.886 69.547 1.00 32.55 64 ALA D N 1
ATOM 11397 C CA . ALA D 1 25 ? -4.286 -58.842 68.356 1.00 29.68 64 ALA D CA 1
ATOM 11398 C C . ALA D 1 25 ? -3.823 -60.235 67.950 1.00 27.82 64 ALA D C 1
ATOM 11399 O O . ALA D 1 25 ? -4.018 -61.204 68.687 1.00 28.26 64 ALA D O 1
ATOM 11401 N N . TYR D 1 26 ? -3.217 -60.333 66.772 1.00 23.97 65 TYR D N 1
ATOM 11402 C CA . TYR D 1 26 ? -2.709 -61.606 66.286 1.00 23.25 65 TYR D CA 1
ATOM 11403 C C . TYR D 1 26 ? -1.249 -61.751 66.715 1.00 23.61 65 TYR D C 1
ATOM 11404 O O . TYR D 1 26 ? -0.426 -60.886 66.423 1.00 24.07 65 TYR D O 1
ATOM 11413 N N . GLN D 1 27 ? -0.927 -62.837 67.410 1.00 23.64 66 GLN D N 1
ATOM 11414 C CA . GLN D 1 27 ? 0.449 -63.062 67.838 1.00 23.72 66 GLN D CA 1
ATOM 11415 C C . GLN D 1 27 ? 1.111 -63.978 66.819 1.00 24.02 66 GLN D C 1
ATOM 11416 O O . GLN D 1 27 ? 0.805 -65.169 66.746 1.00 25.40 66 GLN D O 1
ATOM 11422 N N . LEU D 1 28 ? 2.010 -63.424 66.020 1.00 24.00 67 LEU D N 1
ATOM 11423 C CA . LEU D 1 28 ? 2.700 -64.219 65.016 1.00 23.83 67 LEU D CA 1
ATOM 11424 C C . LEU D 1 28 ? 4.067 -64.641 65.532 1.00 23.31 67 LEU D C 1
ATOM 11425 O O . LEU D 1 28 ? 4.763 -63.872 66.184 1.00 25.58 67 LEU D O 1
ATOM 11430 N N . TYR D 1 29 ? 4.434 -65.879 65.249 1.00 22.85 68 TYR D N 1
ATOM 11431 C CA . TYR D 1 29 ? 5.734 -66.393 65.636 1.00 22.19 68 TYR D CA 1
ATOM 11432 C C . TYR D 1 29 ? 6.365 -66.805 64.323 1.00 22.38 68 TYR D C 1
ATOM 11433 O O . TYR D 1 29 ? 5.661 -67.075 63.349 1.00 22.31 68 TYR D O 1
ATOM 11442 N N . TYR D 1 30 ? 7.688 -66.848 64.287 1.00 23.47 69 TYR D N 1
ATOM 11443 C CA . TYR D 1 30 ? 8.375 -67.234 63.070 1.00 22.61 69 TYR D CA 1
ATOM 11444 C C . TYR D 1 30 ? 9.772 -67.708 63.409 1.00 23.00 69 TYR D C 1
ATOM 11445 O O . TYR D 1 30 ? 10.343 -67.292 64.422 1.00 22.98 69 TYR D O 1
ATOM 11454 N N . LEU D 1 31 ? 10.311 -68.594 62.579 1.00 20.16 70 LEU D N 1
ATOM 11455 C CA . LEU D 1 31 ? 11.650 -69.104 62.804 1.00 22.23 70 LEU D CA 1
ATOM 11456 C C . LEU D 1 31 ? 12.634 -67.978 62.522 1.00 23.69 70 LEU D C 1
ATOM 11457 O O . LEU D 1 31 ? 12.500 -67.248 61.541 1.00 24.86 70 LEU D O 1
ATOM 11462 N N . HIS D 1 32 ? 13.614 -67.826 63.399 1.00 23.26 71 HIS D N 1
ATOM 11463 C CA . HIS D 1 32 ? 14.611 -66.789 63.231 1.00 24.71 71 HIS D CA 1
ATOM 11464 C C . HIS D 1 32 ? 15.975 -67.330 63.628 1.00 25.62 71 HIS D C 1
ATOM 11465 O O . HIS D 1 32 ? 16.089 -68.108 64.577 1.00 27.03 71 HIS D O 1
ATOM 11472 N N . SER D 1 33 ? 17.002 -66.919 62.895 1.00 24.52 72 SER D N 1
ATOM 11473 C CA . SER D 1 33 ? 18.369 -67.342 63.179 1.00 26.72 72 SER D CA 1
ATOM 11474 C C . SER D 1 33 ? 19.286 -66.128 63.066 1.00 26.43 72 SER D C 1
ATOM 11475 O O . SER D 1 33 ? 18.979 -65.174 62.346 1.00 26.07 72 SER D O 1
ATOM 11478 N N . ASP D 1 34 ? 20.401 -66.155 63.788 1.00 27.49 73 ASP D N 1
ATOM 11479 C CA . ASP D 1 34 ? 21.354 -65.056 63.712 1.00 28.24 73 ASP D CA 1
ATOM 11480 C C . ASP D 1 34 ? 22.183 -65.209 62.435 1.00 26.22 73 ASP D C 1
ATOM 11481 O O . ASP D 1 34 ? 22.655 -64.229 61.871 1.00 27.02 73 ASP D O 1
ATOM 11486 N N . GLN D 1 35 ? 22.349 -66.445 61.979 1.00 25.14 74 GLN D N 1
ATOM 11487 C CA . GLN D 1 35 ? 23.101 -66.713 60.754 1.00 27.42 74 GLN D CA 1
ATOM 11488 C C . GLN D 1 35 ? 22.155 -67.212 59.666 1.00 26.02 74 GLN D C 1
ATOM 11489 O O . GLN D 1 35 ? 21.209 -67.953 59.948 1.00 24.62 74 GLN D O 1
ATOM 11495 N N . ASN D 1 36 ? 22.412 -66.819 58.424 1.00 25.37 75 ASN D N 1
ATOM 11496 C CA . ASN D 1 36 ? 21.557 -67.245 57.324 1.00 26.28 75 ASN D CA 1
ATOM 11497 C C . ASN D 1 36 ? 21.554 -68.759 57.206 1.00 25.67 75 ASN D C 1
ATOM 11498 O O . ASN D 1 36 ? 22.602 -69.395 57.124 1.00 23.13 75 ASN D O 1
ATOM 11503 N N . ASN D 1 37 ? 20.356 -69.326 57.212 1.00 25.49 76 ASN D N 1
ATOM 11504 C CA . ASN D 1 37 ? 20.178 -70.767 57.149 1.00 26.53 76 ASN D CA 1
ATOM 11505 C C . ASN D 1 37 ? 20.895 -71.451 58.315 1.00 26.93 76 ASN D C 1
ATOM 11506 O O . ASN D 1 37 ? 21.328 -72.596 58.204 1.00 26.96 76 ASN D O 1
ATOM 11511 N N . GLY D 1 38 ? 21.015 -70.736 59.433 1.00 26.90 77 GLY D N 1
ATOM 11512 C CA . GLY D 1 38 ? 21.669 -71.289 60.605 1.00 25.54 77 GLY D CA 1
ATOM 11513 C C . GLY D 1 38 ? 20.646 -71.764 61.621 1.00 25.59 77 GLY D C 1
ATOM 11514 O O . GLY D 1 38 ? 19.449 -71.564 61.427 1.00 25.73 77 GLY D O 1
ATOM 11515 N N . PRO D 1 39 ? 21.080 -72.406 62.716 1.00 25.22 78 PRO D N 1
ATOM 11516 C CA . PRO D 1 39 ? 20.146 -72.890 63.740 1.00 23.66 78 PRO D CA 1
ATOM 11517 C C . PRO D 1 39 ? 19.459 -71.717 64.426 1.00 22.95 78 PRO D C 1
ATOM 11518 O O . PRO D 1 39 ? 20.068 -70.670 64.626 1.00 22.33 78 PRO D O 1
ATOM 11522 N N . GLY D 1 40 ? 18.193 -71.887 64.789 1.00 23.02 79 GLY D N 1
ATOM 11523 C CA . GLY D 1 40 ? 17.487 -70.796 65.438 1.00 24.62 79 GLY D CA 1
ATOM 11524 C C . GLY D 1 40 ? 16.350 -71.225 66.341 1.00 25.12 79 GLY D C 1
ATOM 11525 O O . GLY D 1 40 ? 16.350 -72.331 66.882 1.00 24.26 79 GLY D O 1
ATOM 11526 N N . GLY D 1 41 ? 15.380 -70.333 66.506 1.00 25.10 80 GLY D N 1
ATOM 11527 C CA . GLY D 1 41 ? 14.229 -70.621 67.338 1.00 23.96 80 GLY D CA 1
ATOM 11528 C C . GLY D 1 41 ? 13.041 -69.775 66.922 1.00 23.55 80 GLY D C 1
ATOM 11529 O O . GLY D 1 41 ? 13.035 -69.190 65.841 1.00 22.61 80 GLY D O 1
ATOM 11530 N N . TRP D 1 42 ? 12.030 -69.710 67.781 1.00 23.66 81 TRP D N 1
ATOM 11531 C CA . TRP D 1 42 ? 10.833 -68.930 67.493 1.00 22.15 81 TRP D CA 1
ATOM 11532 C C . TRP D 1 42 ? 10.931 -67.504 68.007 1.00 22.31 81 TRP D C 1
ATOM 11533 O O . TRP D 1 42 ? 11.265 -67.279 69.171 1.00 22.25 81 TRP D O 1
ATOM 11544 N N . ASP D 1 43 ? 10.639 -66.546 67.133 1.00 24.17 82 ASP D N 1
ATOM 11545 C CA . ASP D 1 43 ? 10.626 -65.140 67.506 1.00 24.24 82 ASP D CA 1
ATOM 11546 C C . ASP D 1 43 ? 9.165 -64.724 67.449 1.00 25.08 82 ASP D C 1
ATOM 11547 O O . ASP D 1 43 ? 8.356 -65.370 66.783 1.00 23.63 82 ASP D O 1
ATOM 11552 N N . HIS D 1 44 ? 8.834 -63.645 68.147 1.00 24.64 83 HIS D N 1
ATOM 11553 C CA . HIS D 1 44 ? 7.457 -63.195 68.266 1.00 24.09 83 HIS D CA 1
ATOM 11554 C C . HIS D 1 44 ? 7.206 -61.768 67.794 1.00 24.74 83 HIS D C 1
ATOM 11555 O O . HIS D 1 44 ? 7.977 -60.859 68.086 1.00 25.18 83 HIS D O 1
ATOM 11562 N N . ALA D 1 45 ? 6.112 -61.591 67.062 1.00 25.02 84 ALA D N 1
ATOM 11563 C CA . ALA D 1 45 ? 5.697 -60.286 66.568 1.00 25.84 84 ALA D CA 1
ATOM 11564 C C . ALA D 1 45 ? 4.169 -60.237 66.632 1.00 26.90 84 ALA D C 1
ATOM 11565 O O . ALA D 1 45 ? 3.490 -61.238 66.388 1.00 26.48 84 ALA D O 1
ATOM 11567 N N . SER D 1 46 ? 3.623 -59.079 66.973 1.00 26.40 85 SER D N 1
ATOM 11568 C CA . SER D 1 46 ? 2.179 -58.961 67.054 1.00 27.16 85 SER D CA 1
ATOM 11569 C C . SER D 1 46 ? 1.647 -57.947 66.055 1.00 27.20 85 SER D C 1
ATOM 11570 O O . SER D 1 46 ? 2.318 -56.968 65.718 1.00 26.74 85 SER D O 1
ATOM 11573 N N . THR D 1 47 ? 0.443 -58.201 65.565 1.00 25.66 86 THR D N 1
ATOM 11574 C CA . THR D 1 47 ? -0.185 -57.302 64.612 1.00 25.58 86 THR D CA 1
ATOM 11575 C C . THR D 1 47 ? -1.681 -57.248 64.886 1.00 25.33 86 THR D C 1
ATOM 11576 O O . THR D 1 47 ? -2.324 -58.282 65.078 1.00 25.23 86 THR D O 1
ATOM 11580 N N . THR D 1 48 ? -2.230 -56.041 64.915 1.00 25.37 87 THR D N 1
ATOM 11581 C CA . THR D 1 48 ? -3.655 -55.883 65.161 1.00 28.48 87 THR D CA 1
ATOM 11582 C C . THR D 1 48 ? -4.441 -55.814 63.855 1.00 26.80 87 THR D C 1
ATOM 11583 O O . THR D 1 48 ? -5.596 -56.233 63.816 1.00 29.84 87 THR D O 1
ATOM 11587 N N . ASP D 1 49 ? -3.831 -55.298 62.789 1.00 25.16 88 ASP D N 1
ATOM 11588 C CA . ASP D 1 49 ? -4.531 -55.209 61.501 1.00 26.69 88 ASP D CA 1
ATOM 11589 C C . ASP D 1 49 ? -4.027 -56.175 60.426 1.00 26.59 88 ASP D C 1
ATOM 11590 O O . ASP D 1 49 ? -4.627 -56.291 59.358 1.00 28.39 88 ASP D O 1
ATOM 11595 N N . GLY D 1 50 ? -2.929 -56.867 60.698 1.00 26.06 89 GLY D N 1
ATOM 11596 C CA . GLY D 1 50 ? -2.407 -57.802 59.719 1.00 25.17 89 GLY D CA 1
ATOM 11597 C C . GLY D 1 50 ? -1.470 -57.169 58.707 1.00 25.10 89 GLY D C 1
ATOM 11598 O O . GLY D 1 50 ? -1.025 -57.841 57.779 1.00 25.61 89 GLY D O 1
ATOM 11599 N N . VAL D 1 51 ? -1.170 -55.883 58.880 1.00 24.48 90 VAL D N 1
ATOM 11600 C CA . VAL D 1 51 ? -0.270 -55.177 57.975 1.00 23.62 90 VAL D CA 1
ATOM 11601 C C . VAL D 1 51 ? 1.010 -54.759 58.691 1.00 24.26 90 VAL D C 1
ATOM 11602 O O . VAL D 1 51 ? 2.109 -55.087 58.248 1.00 23.66 90 VAL D O 1
ATOM 11606 N N . ALA D 1 52 ? 0.858 -54.024 59.793 1.00 25.27 91 ALA D N 1
ATOM 11607 C CA . ALA D 1 52 ? 2.002 -53.556 60.577 1.00 25.62 91 ALA D CA 1
ATOM 11608 C C . ALA D 1 52 ? 2.297 -54.512 61.732 1.00 26.55 91 ALA D C 1
ATOM 11609 O O . ALA D 1 52 ? 1.381 -54.985 62.407 1.00 25.87 91 ALA D O 1
ATOM 11611 N N . PHE D 1 53 ? 3.577 -54.787 61.959 1.00 26.78 92 PHE D N 1
ATOM 11612 C CA . PHE D 1 53 ? 3.981 -55.697 63.027 1.00 27.57 92 PHE D CA 1
ATOM 11613 C C . PHE D 1 53 ? 4.903 -55.060 64.056 1.00 27.24 92 PHE D C 1
ATOM 11614 O O . PHE D 1 53 ? 5.716 -54.203 63.726 1.00 27.22 92 PHE D O 1
ATOM 11622 N N . THR D 1 54 ? 4.761 -55.494 65.305 1.00 27.08 93 THR D N 1
ATOM 11623 C CA . THR D 1 54 ? 5.606 -55.029 66.401 1.00 27.29 93 THR D CA 1
ATOM 11624 C C . THR D 1 54 ? 6.394 -56.269 66.819 1.00 26.53 93 THR D C 1
ATOM 11625 O O . THR D 1 54 ? 5.808 -57.270 67.236 1.00 27.82 93 THR D O 1
ATOM 11629 N N . HIS D 1 55 ? 7.714 -56.206 66.700 1.00 26.98 94 HIS D N 1
ATOM 11630 C CA . HIS D 1 55 ? 8.566 -57.340 67.045 1.00 27.02 94 HIS D CA 1
ATOM 11631 C C . HIS D 1 55 ? 8.902 -57.353 68.526 1.00 27.64 94 HIS D C 1
ATOM 11632 O O . HIS D 1 55 ? 9.250 -56.322 69.097 1.00 28.18 94 HIS D O 1
ATOM 11639 N N . HIS D 1 56 ? 8.782 -58.527 69.140 1.00 26.11 95 HIS D N 1
ATOM 11640 C CA . HIS D 1 56 ? 9.033 -58.687 70.567 1.00 27.78 95 HIS D CA 1
ATOM 11641 C C . HIS D 1 56 ? 10.257 -59.522 70.930 1.00 27.36 95 HIS D C 1
ATOM 11642 O O . HIS D 1 56 ? 10.588 -59.647 72.103 1.00 28.76 95 HIS D O 1
ATOM 11649 N N . GLY D 1 57 ? 10.926 -60.095 69.936 1.00 28.64 96 GLY D N 1
ATOM 11650 C CA . GLY D 1 57 ? 12.104 -60.898 70.218 1.00 27.03 96 GLY D CA 1
ATOM 11651 C C . GLY D 1 57 ? 11.861 -62.396 70.266 1.00 27.43 96 GLY D C 1
ATOM 11652 O O . GLY D 1 57 ? 10.813 -62.888 69.836 1.00 26.85 96 GLY D O 1
ATOM 11653 N N . THR D 1 58 ? 12.840 -63.118 70.803 1.00 25.27 97 THR D N 1
ATOM 11654 C CA . THR D 1 58 ? 12.793 -64.569 70.910 1.00 24.51 97 THR D CA 1
ATOM 11655 C C . THR D 1 58 ? 11.869 -65.065 72.019 1.00 26.00 97 THR D C 1
ATOM 11656 O O . THR D 1 58 ? 11.914 -64.581 73.150 1.00 26.77 97 THR D O 1
ATOM 11660 N N . VAL D 1 59 ? 11.051 -66.055 71.683 1.00 25.35 98 VAL D N 1
ATOM 11661 C CA . VAL D 1 59 ? 10.089 -66.630 72.613 1.00 26.47 98 VAL D CA 1
ATOM 11662 C C . VAL D 1 59 ? 10.436 -68.087 72.961 1.00 26.75 98 VAL D C 1
ATOM 11663 O O . VAL D 1 59 ? 10.187 -68.549 74.073 1.00 27.07 98 VAL D O 1
ATOM 11667 N N . MET D 1 60 ? 10.995 -68.806 71.994 1.00 26.02 99 MET D N 1
ATOM 11668 C CA . MET D 1 60 ? 11.421 -70.189 72.192 1.00 26.94 99 MET D CA 1
ATOM 11669 C C . MET D 1 60 ? 12.820 -70.232 71.594 1.00 25.67 99 MET D C 1
ATOM 11670 O O . MET D 1 60 ? 13.011 -70.529 70.421 1.00 26.20 99 MET D O 1
ATOM 11675 N N . PRO D 1 61 ? 13.823 -69.922 72.419 1.00 26.42 100 PRO D N 1
ATOM 11676 C CA . PRO D 1 61 ? 15.235 -69.881 72.041 1.00 25.55 100 PRO D CA 1
ATOM 11677 C C . PRO D 1 61 ? 15.940 -71.155 71.632 1.00 27.46 100 PRO D C 1
ATOM 11678 O O . PRO D 1 61 ? 15.581 -72.267 72.033 1.00 26.98 100 PRO D O 1
ATOM 11682 N N . LEU D 1 62 ? 16.964 -70.954 70.813 1.00 27.40 101 LEU D N 1
ATOM 11683 C CA . LEU D 1 62 ? 17.822 -72.024 70.354 1.00 28.91 101 LEU D CA 1
ATOM 11684 C C . LEU D 1 62 ? 18.683 -72.410 71.564 1.00 29.44 101 LEU D C 1
ATOM 11685 O O . LEU D 1 62 ? 18.926 -71.589 72.448 1.00 28.76 101 LEU D O 1
ATOM 11690 N N . ARG D 1 63 ? 19.109 -73.665 71.612 1.00 30.94 102 ARG D N 1
ATOM 11691 C CA . ARG D 1 63 ? 19.990 -74.149 72.668 1.00 32.40 102 ARG D CA 1
ATOM 11692 C C . ARG D 1 63 ? 21.059 -74.973 71.955 1.00 32.69 102 ARG D C 1
ATOM 11693 O O . ARG D 1 63 ? 20.837 -75.454 70.839 1.00 30.59 102 ARG D O 1
ATOM 11701 N N . PRO D 1 64 ? 22.241 -75.126 72.571 1.00 32.73 103 PRO D N 1
ATOM 11702 C CA . PRO D 1 64 ? 23.324 -75.895 71.953 1.00 32.92 103 PRO D CA 1
ATOM 11703 C C . PRO D 1 64 ? 22.861 -77.242 71.394 1.00 33.11 103 PRO D C 1
ATOM 11704 O O . PRO D 1 64 ? 22.343 -78.085 72.130 1.00 31.85 103 PRO D O 1
ATOM 11708 N N . ASP D 1 65 ? 23.051 -77.435 70.090 1.00 32.16 104 ASP D N 1
ATOM 11709 C CA . ASP D 1 65 ? 22.644 -78.675 69.424 1.00 33.06 104 ASP D CA 1
ATOM 11710 C C . ASP D 1 65 ? 21.157 -78.932 69.603 1.00 31.17 104 ASP D C 1
ATOM 11711 O O . ASP D 1 65 ? 20.707 -80.074 69.488 1.00 31.45 104 ASP D O 1
ATOM 11716 N N . PHE D 1 66 ? 20.394 -77.879 69.880 1.00 28.12 105 PHE D N 1
ATOM 11717 C CA . PHE D 1 66 ? 18.962 -78.039 70.101 1.00 26.34 105 PHE D CA 1
ATOM 11718 C C . PHE D 1 66 ? 18.121 -76.862 69.579 1.00 23.19 105 PHE D C 1
ATOM 11719 O O . PHE D 1 66 ? 17.532 -76.113 70.354 1.00 21.23 105 PHE D O 1
ATOM 11727 N N . PRO D 1 67 ? 18.061 -76.688 68.252 1.00 22.70 106 PRO D N 1
ATOM 11728 C CA . PRO D 1 67 ? 17.275 -75.594 67.672 1.00 23.49 106 PRO D CA 1
ATOM 11729 C C . PRO D 1 67 ? 15.783 -75.920 67.722 1.00 24.13 106 PRO D C 1
ATOM 11730 O O . PRO D 1 67 ? 15.404 -77.067 67.970 1.00 24.29 106 PRO D O 1
ATOM 11734 N N . VAL D 1 68 ? 14.942 -74.912 67.505 1.00 22.44 107 VAL D N 1
ATOM 11735 C CA . VAL D 1 68 ? 13.502 -75.118 67.505 1.00 21.64 107 VAL D CA 1
ATOM 11736 C C . VAL D 1 68 ? 12.989 -74.945 66.078 1.00 23.13 107 VAL D C 1
ATOM 11737 O O . VAL D 1 68 ? 13.157 -73.882 65.475 1.00 23.84 107 VAL D O 1
ATOM 11741 N N . TRP D 1 69 ? 12.370 -75.988 65.532 1.00 21.32 108 TRP D N 1
ATOM 11742 C CA . TRP D 1 69 ? 11.835 -75.911 64.181 1.00 19.80 108 TRP D CA 1
ATOM 11743 C C . TRP D 1 69 ? 10.334 -75.585 64.225 1.00 19.51 108 TRP D C 1
ATOM 11744 O O . TRP D 1 69 ? 9.789 -75.267 65.282 1.00 19.78 108 TRP D O 1
ATOM 11755 N N . SER D 1 70 ? 9.674 -75.670 63.078 1.00 20.17 109 SER D N 1
ATOM 11756 C CA . SER D 1 70 ? 8.252 -75.369 62.977 1.00 23.42 109 SER D CA 1
ATOM 11757 C C . SER D 1 70 ? 7.326 -76.227 63.822 1.00 23.32 109 SER D C 1
ATOM 11758 O O . SER D 1 70 ? 7.665 -77.338 64.244 1.00 24.73 109 SER D O 1
ATOM 11761 N N . GLY D 1 71 ? 6.139 -75.680 64.041 1.00 22.19 110 GLY D N 1
ATOM 11762 C CA . GLY D 1 71 ? 5.109 -76.337 64.819 1.00 23.33 110 GLY D CA 1
ATOM 11763 C C . GLY D 1 71 ? 3.867 -75.466 64.743 1.00 23.42 110 GLY D C 1
ATOM 11764 O O . GLY D 1 71 ? 3.544 -74.937 63.677 1.00 23.92 110 GLY D O 1
ATOM 11765 N N . SER D 1 72 ? 3.180 -75.301 65.865 1.00 23.20 111 SER D N 1
ATOM 11766 C CA . SER D 1 72 ? 1.972 -74.483 65.905 1.00 26.01 111 SER D CA 1
ATOM 11767 C C . SER D 1 72 ? 1.558 -74.231 67.348 1.00 26.75 111 SER D C 1
ATOM 11768 O O . SER D 1 72 ? 2.018 -74.914 68.260 1.00 28.08 111 SER D O 1
ATOM 11771 N N . ALA D 1 73 ? 0.691 -73.246 67.547 1.00 27.74 112 ALA D N 1
ATOM 11772 C CA . ALA D 1 73 ? 0.219 -72.902 68.882 1.00 27.95 112 ALA D CA 1
ATOM 11773 C C . ALA D 1 73 ? -1.299 -72.710 68.902 1.00 27.89 112 ALA D C 1
ATOM 11774 O O . ALA D 1 73 ? -1.891 -72.271 67.922 1.00 26.46 112 ALA D O 1
ATOM 11776 N N . VAL D 1 74 ? -1.921 -73.048 70.026 1.00 28.33 113 VAL D N 1
ATOM 11777 C CA . VAL D 1 74 ? -3.365 -72.903 70.176 1.00 29.04 113 VAL D CA 1
ATOM 11778 C C . VAL D 1 74 ? -3.682 -72.279 71.522 1.00 30.08 113 VAL D C 1
ATOM 11779 O O . VAL D 1 74 ? -2.900 -72.384 72.467 1.00 30.84 113 VAL D O 1
ATOM 11783 N N . VAL D 1 75 ? -4.824 -71.613 71.608 1.00 30.33 114 VAL D N 1
ATOM 11784 C CA . VAL D 1 75 ? -5.231 -71.025 72.869 1.00 30.23 114 VAL D CA 1
ATOM 11785 C C . VAL D 1 75 ? -6.117 -72.091 73.494 1.00 30.14 114 VAL D C 1
ATOM 11786 O O . VAL D 1 75 ? -7.144 -72.455 72.929 1.00 28.53 114 VAL D O 1
ATOM 11790 N N . ASP D 1 76 ? -5.692 -72.610 74.641 1.00 30.56 115 ASP D N 1
ATOM 11791 C CA . ASP D 1 76 ? -6.423 -73.661 75.335 1.00 31.15 115 ASP D CA 1
ATOM 11792 C C . ASP D 1 76 ? -7.484 -73.048 76.248 1.00 32.83 115 ASP D C 1
ATOM 11793 O O . ASP D 1 76 ? -7.372 -73.073 77.475 1.00 31.98 115 ASP D O 1
ATOM 11798 N N . THR D 1 77 ? -8.519 -72.502 75.615 1.00 32.81 116 THR D N 1
ATOM 11799 C CA . THR D 1 77 ? -9.621 -71.836 76.293 1.00 33.56 116 THR D CA 1
ATOM 11800 C C . THR D 1 77 ? -10.288 -72.628 77.410 1.00 33.17 116 THR D C 1
ATOM 11801 O O . THR D 1 77 ? -10.514 -72.098 78.492 1.00 31.99 116 THR D O 1
ATOM 11805 N N . ALA D 1 78 ? -10.604 -73.891 77.146 1.00 33.81 117 ALA D N 1
ATOM 11806 C CA . ALA D 1 78 ? -11.267 -74.741 78.129 1.00 32.95 117 ALA D CA 1
ATOM 11807 C C . ALA D 1 78 ? -10.291 -75.414 79.088 1.00 34.09 117 ALA D C 1
ATOM 11808 O O . ALA D 1 78 ? -10.683 -76.265 79.887 1.00 33.78 117 ALA D O 1
ATOM 11810 N N . ASN D 1 79 ? -9.020 -75.040 78.999 1.00 34.03 118 ASN D N 1
ATOM 11811 C CA . ASN D 1 79 ? -7.989 -75.596 79.869 1.00 33.84 118 ASN D CA 1
ATOM 11812 C C . ASN D 1 79 ? -7.954 -77.127 79.861 1.00 33.32 118 ASN D C 1
ATOM 11813 O O . ASN D 1 79 ? -7.943 -77.763 80.918 1.00 32.81 118 ASN D O 1
ATOM 11818 N N . THR D 1 80 ? -7.928 -77.712 78.665 1.00 31.81 119 THR D N 1
ATOM 11819 C CA . THR D 1 80 ? -7.887 -79.165 78.523 1.00 31.17 119 THR D CA 1
ATOM 11820 C C . THR D 1 80 ? -6.485 -79.713 78.779 1.00 32.19 119 THR D C 1
ATOM 11821 O O . THR D 1 80 ? -6.313 -80.903 79.045 1.00 31.63 119 THR D O 1
ATOM 11825 N N . ALA D 1 81 ? -5.484 -78.843 78.690 1.00 31.74 120 ALA D N 1
ATOM 11826 C CA . ALA D 1 81 ? -4.098 -79.251 78.886 1.00 32.84 120 ALA D CA 1
ATOM 11827 C C . ALA D 1 81 ? -3.648 -79.141 80.340 1.00 33.30 120 ALA D C 1
ATOM 11828 O O . ALA D 1 81 ? -2.586 -79.646 80.710 1.00 34.13 120 ALA D O 1
ATOM 11830 N N . GLY D 1 82 ? -4.444 -78.467 81.159 1.00 32.86 121 GLY D N 1
ATOM 11831 C CA . GLY D 1 82 ? -4.093 -78.335 82.561 1.00 32.89 121 GLY D CA 1
ATOM 11832 C C . GLY D 1 82 ? -3.051 -77.280 82.870 1.00 33.27 121 GLY D C 1
ATOM 11833 O O . GLY D 1 82 ? -2.458 -77.297 83.946 1.00 33.58 121 GLY D O 1
ATOM 11834 N N . PHE D 1 83 ? -2.809 -76.371 81.931 1.00 32.13 122 PHE D N 1
ATOM 11835 C CA . PHE D 1 83 ? -1.845 -75.301 82.152 1.00 31.89 122 PHE D CA 1
ATOM 11836 C C . PHE D 1 83 ? -2.607 -74.036 82.521 1.00 31.33 122 PHE D C 1
ATOM 11837 O O . PHE D 1 83 ? -2.018 -72.984 82.772 1.00 31.70 122 PHE D O 1
ATOM 11845 N N . GLY D 1 84 ? -3.929 -74.156 82.564 1.00 31.46 123 GLY D N 1
ATOM 11846 C CA . GLY D 1 84 ? -4.765 -73.020 82.897 1.00 31.26 123 GLY D CA 1
ATOM 11847 C C . GLY D 1 84 ? -5.623 -72.597 81.718 1.00 33.27 123 GLY D C 1
ATOM 11848 O O . GLY D 1 84 ? -5.205 -72.701 80.561 1.00 32.95 123 GLY D O 1
ATOM 11849 N N . ALA D 1 85 ? -6.830 -72.126 82.014 1.00 32.26 124 ALA D N 1
ATOM 11850 C CA . ALA D 1 85 ? -7.751 -71.679 80.986 1.00 31.73 124 ALA D CA 1
ATOM 11851 C C . ALA D 1 85 ? -7.134 -70.516 80.222 1.00 32.08 124 ALA D C 1
ATOM 11852 O O . ALA D 1 85 ? -6.644 -69.566 80.832 1.00 32.04 124 ALA D O 1
ATOM 11854 N N . GLY D 1 86 ? -7.149 -70.605 78.892 1.00 32.01 125 GLY D N 1
ATOM 11855 C CA . GLY D 1 86 ? -6.603 -69.546 78.060 1.00 29.92 125 GLY D CA 1
ATOM 11856 C C . GLY D 1 86 ? -5.105 -69.586 77.810 1.00 31.02 125 GLY D C 1
ATOM 11857 O O . GLY D 1 86 ? -4.570 -68.741 77.092 1.00 33.65 125 GLY D O 1
ATOM 11858 N N . ALA D 1 87 ? -4.409 -70.550 78.395 1.00 28.76 126 ALA D N 1
ATOM 11859 C CA . ALA D 1 87 ? -2.971 -70.641 78.185 1.00 27.98 126 ALA D CA 1
ATOM 11860 C C . ALA D 1 87 ? -2.670 -70.972 76.724 1.00 28.22 126 ALA D C 1
ATOM 11861 O O . ALA D 1 87 ? -3.432 -71.679 76.064 1.00 26.67 126 ALA D O 1
ATOM 11863 N N . VAL D 1 88 ? -1.567 -70.440 76.213 1.00 27.74 127 VAL D N 1
ATOM 11864 C CA . VAL D 1 88 ? -1.172 -70.721 74.843 1.00 27.00 127 VAL D CA 1
ATOM 11865 C C . VAL D 1 88 ? -0.237 -71.927 74.881 1.00 27.32 127 VAL D C 1
ATOM 11866 O O . VAL D 1 88 ? 0.825 -71.888 75.515 1.00 26.71 127 VAL D O 1
ATOM 11870 N N . VAL D 1 89 ? -0.653 -73.004 74.221 1.00 26.14 128 VAL D N 1
ATOM 11871 C CA . VAL D 1 89 ? 0.130 -74.227 74.175 1.00 25.46 128 VAL D CA 1
ATOM 11872 C C . VAL D 1 89 ? 0.665 -74.407 72.759 1.00 26.75 128 VAL D C 1
ATOM 11873 O O . VAL D 1 89 ? -0.083 -74.304 71.787 1.00 26.16 128 VAL D O 1
ATOM 11877 N N . ALA D 1 90 ? 1.963 -74.673 72.654 1.00 24.63 129 ALA D N 1
ATOM 11878 C CA . ALA D 1 90 ? 2.601 -74.855 71.362 1.00 24.23 129 ALA D CA 1
ATOM 11879 C C . ALA D 1 90 ? 3.368 -76.167 71.285 1.00 24.27 129 ALA D C 1
ATOM 11880 O O . ALA D 1 90 ? 3.899 -76.652 72.285 1.00 23.50 129 ALA D O 1
ATOM 11882 N N . LEU D 1 91 ? 3.397 -76.739 70.085 1.00 24.08 130 LEU D N 1
ATOM 11883 C CA . LEU D 1 91 ? 4.130 -77.968 69.814 1.00 23.88 130 LEU D CA 1
ATOM 11884 C C . LEU D 1 91 ? 5.123 -77.573 68.732 1.00 23.79 130 LEU D C 1
ATOM 11885 O O . LEU D 1 91 ? 4.760 -76.893 67.776 1.00 22.51 130 LEU D O 1
ATOM 11890 N N . ALA D 1 92 ? 6.377 -77.977 68.893 1.00 22.67 131 ALA D N 1
ATOM 11891 C CA . ALA D 1 92 ? 7.399 -77.643 67.914 1.00 20.94 131 ALA D CA 1
ATOM 11892 C C . ALA D 1 92 ? 8.362 -78.802 67.788 1.00 21.20 131 ALA D C 1
ATOM 11893 O O . ALA D 1 92 ? 8.704 -79.449 68.781 1.00 19.16 131 ALA D O 1
ATOM 11895 N N . THR D 1 93 ? 8.800 -79.064 66.563 1.00 21.37 132 THR D N 1
ATOM 11896 C CA . THR D 1 93 ? 9.728 -80.147 66.322 1.00 21.16 132 THR D CA 1
ATOM 11897 C C . THR D 1 93 ? 11.135 -79.712 66.706 1.00 22.36 132 THR D C 1
ATOM 11898 O O . THR D 1 93 ? 11.539 -78.576 66.459 1.00 24.00 132 THR D O 1
ATOM 11902 N N . GLN D 1 94 ? 11.869 -80.613 67.341 1.00 22.77 133 GLN D N 1
ATOM 11903 C CA . GLN D 1 94 ? 13.248 -80.345 67.725 1.00 22.73 133 GLN D CA 1
ATOM 11904 C C . GLN D 1 94 ? 14.060 -81.623 67.543 1.00 23.26 133 GLN D C 1
ATOM 11905 O O . GLN D 1 94 ? 13.568 -82.728 67.807 1.00 21.57 133 GLN D O 1
ATOM 11911 N N . PRO D 1 95 ? 15.303 -81.494 67.047 1.00 23.99 134 PRO D N 1
ATOM 11912 C CA . PRO D 1 95 ? 16.147 -82.674 66.847 1.00 24.26 134 PRO D CA 1
ATOM 11913 C C . PRO D 1 95 ? 16.807 -83.041 68.178 1.00 23.57 134 PRO D C 1
ATOM 11914 O O . PRO D 1 95 ? 17.805 -82.437 68.568 1.00 22.22 134 PRO D O 1
ATOM 11918 N N . THR D 1 96 ? 16.227 -84.014 68.877 1.00 24.01 135 THR D N 1
ATOM 11919 C CA . THR D 1 96 ? 16.753 -84.448 70.166 1.00 25.35 135 THR D CA 1
ATOM 11920 C C . THR D 1 96 ? 18.228 -84.806 70.033 1.00 25.51 135 THR D C 1
ATOM 11921 O O . THR D 1 96 ? 18.619 -85.512 69.105 1.00 26.83 135 THR D O 1
ATOM 11925 N N . ASP D 1 97 ? 19.037 -84.312 70.961 1.00 25.91 136 ASP D N 1
ATOM 11926 C CA . ASP D 1 97 ? 20.474 -84.568 70.954 1.00 28.62 136 ASP D CA 1
ATOM 11927 C C . ASP D 1 97 ? 21.125 -84.088 69.671 1.00 29.23 136 ASP D C 1
ATOM 11928 O O . ASP D 1 97 ? 22.207 -84.551 69.304 1.00 29.98 136 ASP D O 1
ATOM 11933 N N . GLY D 1 98 ? 20.461 -83.154 68.993 1.00 28.15 137 GLY D N 1
ATOM 11934 C CA . GLY D 1 98 ? 20.983 -82.626 67.748 1.00 26.76 137 GLY D CA 1
ATOM 11935 C C . GLY D 1 98 ? 20.982 -83.664 66.644 1.00 27.79 137 GLY D C 1
ATOM 11936 O O . GLY D 1 98 ? 21.627 -83.476 65.608 1.00 28.55 137 GLY D O 1
ATOM 11937 N N . VAL D 1 99 ? 20.252 -84.758 66.852 1.00 26.03 138 VAL D N 1
ATOM 11938 C CA . VAL D 1 99 ? 20.190 -85.836 65.867 1.00 25.17 138 VAL D CA 1
ATOM 11939 C C . VAL D 1 99 ? 18.929 -85.750 65.006 1.00 27.00 138 VAL D C 1
ATOM 11940 O O . VAL D 1 99 ? 17.805 -85.934 65.487 1.00 24.36 138 VAL D O 1
ATOM 11944 N N . ARG D 1 100 ? 19.130 -85.488 63.719 1.00 26.25 139 ARG D N 1
ATOM 11945 C CA . ARG D 1 100 ? 18.022 -85.349 62.793 1.00 26.05 139 ARG D CA 1
ATOM 11946 C C . ARG D 1 100 ? 17.026 -86.518 62.807 1.00 25.11 139 ARG D C 1
ATOM 11947 O O . ARG D 1 100 ? 15.809 -86.299 62.752 1.00 24.26 139 ARG D O 1
ATOM 11955 N N . LYS D 1 101 ? 17.525 -87.750 62.892 1.00 22.50 140 LYS D N 1
ATOM 11956 C CA . LYS D 1 101 ? 16.639 -88.910 62.892 1.00 22.72 140 LYS D CA 1
ATOM 11957 C C . LYS D 1 101 ? 15.840 -89.072 64.193 1.00 23.78 140 LYS D C 1
ATOM 11958 O O . LYS D 1 101 ? 15.040 -90.002 64.317 1.00 23.69 140 LYS D O 1
ATOM 11964 N N . TYR D 1 102 ? 16.064 -88.175 65.155 1.00 24.22 141 TYR D N 1
ATOM 11965 C CA . TYR D 1 102 ? 15.334 -88.196 66.428 1.00 24.70 141 TYR D CA 1
ATOM 11966 C C . TYR D 1 102 ? 14.436 -86.965 66.556 1.00 25.78 141 TYR D C 1
ATOM 11967 O O . TYR D 1 102 ? 13.966 -86.646 67.657 1.00 26.78 141 TYR D O 1
ATOM 11976 N N . GLN D 1 103 ? 14.204 -86.264 65.446 1.00 23.63 142 GLN D N 1
ATOM 11977 C CA . GLN D 1 103 ? 13.351 -85.082 65.495 1.00 22.14 142 GLN D CA 1
ATOM 11978 C C . GLN D 1 103 ? 11.972 -85.525 65.978 1.00 22.72 142 GLN D C 1
ATOM 11979 O O . GLN D 1 103 ? 11.361 -86.440 65.422 1.00 23.03 142 GLN D O 1
ATOM 11985 N N . GLU D 1 104 ? 11.494 -84.889 67.039 1.00 23.59 143 GLU D N 1
ATOM 11986 C CA . GLU D 1 104 ? 10.199 -85.236 67.599 1.00 23.66 143 GLU D CA 1
ATOM 11987 C C . GLU D 1 104 ? 9.537 -83.990 68.159 1.00 23.48 143 GLU D C 1
ATOM 11988 O O . GLU D 1 104 ? 10.148 -82.913 68.187 1.00 23.49 143 GLU D O 1
ATOM 11994 N N . GLN D 1 105 ? 8.305 -84.141 68.631 1.00 21.76 144 GLN D N 1
ATOM 11995 C CA . GLN D 1 105 ? 7.524 -83.001 69.103 1.00 22.19 144 GLN D CA 1
ATOM 11996 C C . GLN D 1 105 ? 7.591 -82.622 70.578 1.00 22.13 144 GLN D C 1
ATOM 11997 O O . GLN D 1 105 ? 7.255 -83.418 71.456 1.00 21.34 144 GLN D O 1
ATOM 12003 N N . TYR D 1 106 ? 8.010 -81.378 70.821 1.00 21.40 145 TYR D N 1
ATOM 12004 C CA . TYR D 1 106 ? 8.137 -80.817 72.161 1.00 20.57 145 TYR D CA 1
ATOM 12005 C C . TYR D 1 106 ? 7.038 -79.793 72.455 1.00 21.44 145 TYR D C 1
ATOM 12006 O O . TYR D 1 106 ? 6.676 -78.989 71.593 1.00 20.61 145 TYR D O 1
ATOM 12015 N N . LEU D 1 107 ? 6.526 -79.813 73.682 1.00 20.86 146 LEU D N 1
ATOM 12016 C CA . LEU D 1 107 ? 5.475 -78.886 74.076 1.00 23.01 146 LEU D CA 1
ATOM 12017 C C . LEU D 1 107 ? 6.010 -77.698 74.871 1.00 23.16 146 LEU D C 1
ATOM 12018 O O . LEU D 1 107 ? 6.897 -77.841 75.710 1.00 24.73 146 LEU D O 1
ATOM 12023 N N . TYR D 1 108 ? 5.471 -76.523 74.565 1.00 23.14 147 TYR D N 1
ATOM 12024 C CA . TYR D 1 108 ? 5.818 -75.273 75.234 1.00 22.95 147 TYR D CA 1
ATOM 12025 C C . TYR D 1 108 ? 4.465 -74.669 75.608 1.00 24.09 147 TYR D C 1
ATOM 12026 O O . TYR D 1 108 ? 3.481 -74.857 74.888 1.00 23.07 147 TYR D O 1
ATOM 12035 N N . TRP D 1 109 ? 4.401 -73.958 76.727 1.00 24.06 148 TRP D N 1
ATOM 12036 C CA . TRP D 1 109 ? 3.146 -73.334 77.113 1.00 25.39 148 TRP D CA 1
ATOM 12037 C C . TRP D 1 109 ? 3.409 -71.967 77.721 1.00 25.39 148 TRP D C 1
ATOM 12038 O O . TRP D 1 109 ? 4.466 -71.723 78.307 1.00 25.71 148 TRP D O 1
ATOM 12049 N N . SER D 1 110 ? 2.440 -71.078 77.550 1.00 25.36 149 SER D N 1
ATOM 12050 C CA . SER D 1 110 ? 2.521 -69.713 78.045 1.00 26.25 149 SER D CA 1
ATOM 12051 C C . SER D 1 110 ? 1.250 -69.371 78.820 1.00 26.93 149 SER D C 1
ATOM 12052 O O . SER D 1 110 ? 0.166 -69.818 78.460 1.00 27.55 149 SER D O 1
ATOM 12055 N N . THR D 1 111 ? 1.380 -68.578 79.877 1.00 27.59 150 THR D N 1
ATOM 12056 C CA . THR D 1 111 ? 0.214 -68.185 80.654 1.00 28.95 150 THR D CA 1
ATOM 12057 C C . THR D 1 111 ? -0.004 -66.679 80.582 1.00 30.59 150 THR D C 1
ATOM 12058 O O . THR D 1 111 ? -0.820 -66.133 81.326 1.00 32.05 150 THR D O 1
ATOM 12062 N N . ASP D 1 112 ? 0.719 -66.002 79.692 1.00 29.33 151 ASP D N 1
ATOM 12063 C CA . ASP D 1 112 ? 0.555 -64.559 79.555 1.00 28.02 151 ASP D CA 1
ATOM 12064 C C . ASP D 1 112 ? 0.137 -64.136 78.149 1.00 27.92 151 ASP D C 1
ATOM 12065 O O . ASP D 1 112 ? 0.533 -63.077 77.660 1.00 28.20 151 ASP D O 1
ATOM 12070 N N . GLY D 1 113 ? -0.667 -64.972 77.499 1.00 27.67 152 GLY D N 1
ATOM 12071 C CA . GLY D 1 113 ? -1.139 -64.651 76.164 1.00 28.25 152 GLY D CA 1
ATOM 12072 C C . GLY D 1 113 ? -0.162 -64.947 75.040 1.00 29.34 152 GLY D C 1
ATOM 12073 O O . GLY D 1 113 ? -0.383 -64.525 73.907 1.00 29.18 152 GLY D O 1
ATOM 12074 N N . GLY D 1 114 ? 0.924 -65.651 75.345 1.00 28.53 153 GLY D N 1
ATOM 12075 C CA . GLY D 1 114 ? 1.883 -65.993 74.311 1.00 27.12 153 GLY D CA 1
ATOM 12076 C C . GLY D 1 114 ? 3.081 -65.075 74.190 1.00 27.48 153 GLY D C 1
ATOM 12077 O O . GLY D 1 114 ? 3.680 -64.962 73.115 1.00 26.40 153 GLY D O 1
ATOM 12078 N N . PHE D 1 115 ? 3.432 -64.408 75.283 1.00 27.66 154 PHE D N 1
ATOM 12079 C CA . PHE D 1 115 ? 4.584 -63.522 75.277 1.00 28.21 154 PHE D CA 1
ATOM 12080 C C . PHE D 1 115 ? 5.809 -64.198 75.878 1.00 28.84 154 PHE D C 1
ATOM 12081 O O . PHE D 1 115 ? 6.944 -63.898 75.497 1.00 28.49 154 PHE D O 1
ATOM 12089 N N . THR D 1 116 ? 5.578 -65.117 76.812 1.00 28.72 155 THR D N 1
ATOM 12090 C CA . THR D 1 116 ? 6.669 -65.870 77.425 1.00 28.83 155 THR D CA 1
ATOM 12091 C C . THR D 1 116 ? 6.247 -67.330 77.517 1.00 26.71 155 THR D C 1
ATOM 12092 O O . THR D 1 116 ? 5.119 -67.636 77.896 1.00 26.41 155 THR D O 1
ATOM 12096 N N . PHE D 1 117 ? 7.155 -68.227 77.148 1.00 26.49 156 PHE D N 1
ATOM 12097 C CA . PHE D 1 117 ? 6.875 -69.655 77.173 1.00 26.13 156 PHE D CA 1
ATOM 12098 C C . PHE D 1 117 ? 7.811 -70.441 78.088 1.00 27.13 156 PHE D C 1
ATOM 12099 O O . PHE D 1 117 ? 8.948 -70.037 78.338 1.00 26.25 156 PHE D O 1
ATOM 12107 N N . THR D 1 118 ? 7.305 -71.565 78.585 1.00 26.71 157 THR D N 1
ATOM 12108 C CA . THR D 1 118 ? 8.069 -72.471 79.429 1.00 26.16 157 THR D CA 1
ATOM 12109 C C . THR D 1 118 ? 8.061 -73.782 78.653 1.00 26.11 157 THR D C 1
ATOM 12110 O O . THR D 1 118 ? 7.038 -74.157 78.079 1.00 25.07 157 THR D O 1
ATOM 12114 N N . ALA D 1 119 ? 9.191 -74.475 78.628 1.00 26.78 158 ALA D N 1
ATOM 12115 C CA . ALA D 1 119 ? 9.274 -75.731 77.897 1.00 30.54 158 ALA D CA 1
ATOM 12116 C C . ALA D 1 119 ? 9.043 -76.962 78.769 1.00 31.27 158 ALA D C 1
ATOM 12117 O O . ALA D 1 119 ? 9.544 -77.044 79.890 1.00 33.22 158 ALA D O 1
ATOM 12119 N N . LEU D 1 120 ? 8.264 -77.907 78.252 1.00 32.02 159 LEU D N 1
ATOM 12120 C CA . LEU D 1 120 ? 8.015 -79.161 78.954 1.00 31.08 159 LEU D CA 1
ATOM 12121 C C . LEU D 1 120 ? 9.184 -80.010 78.464 1.00 31.30 159 LEU D C 1
ATOM 12122 O O . LEU D 1 120 ? 9.299 -80.290 77.269 1.00 32.51 159 LEU D O 1
ATOM 12127 N N . PRO D 1 121 ? 10.074 -80.418 79.377 1.00 30.79 160 PRO D N 1
ATOM 12128 C CA . PRO D 1 121 ? 11.261 -81.225 79.075 1.00 30.66 160 PRO D CA 1
ATOM 12129 C C . PRO D 1 121 ? 11.130 -82.409 78.117 1.00 29.98 160 PRO D C 1
ATOM 12130 O O . PRO D 1 121 ? 11.908 -82.533 77.170 1.00 29.90 160 PRO D O 1
ATOM 12134 N N . ASP D 1 122 ? 10.155 -83.276 78.347 1.00 29.07 161 ASP D N 1
ATOM 12135 C CA . ASP D 1 122 ? 10.026 -84.456 77.504 1.00 29.58 161 ASP D CA 1
ATOM 12136 C C . ASP D 1 122 ? 9.029 -84.332 76.360 1.00 28.97 161 ASP D C 1
ATOM 12137 O O . ASP D 1 122 ? 7.899 -83.886 76.542 1.00 28.81 161 ASP D O 1
ATOM 12142 N N . PRO D 1 123 ? 9.442 -84.747 75.156 1.00 27.54 162 PRO D N 1
ATOM 12143 C CA . PRO D 1 123 ? 8.590 -84.684 73.965 1.00 27.37 162 PRO D CA 1
ATOM 12144 C C . PRO D 1 123 ? 7.271 -85.430 74.166 1.00 27.61 162 PRO D C 1
ATOM 12145 O O . PRO D 1 123 ? 7.257 -86.523 74.741 1.00 26.80 162 PRO D O 1
ATOM 12149 N N . VAL D 1 124 ? 6.172 -84.841 73.691 1.00 25.20 163 VAL D N 1
ATOM 12150 C CA . VAL D 1 124 ? 4.858 -85.460 73.835 1.00 24.03 163 VAL D CA 1
ATOM 12151 C C . VAL D 1 124 ? 4.542 -86.458 72.718 1.00 24.98 163 VAL D C 1
ATOM 12152 O O . VAL D 1 124 ? 3.592 -87.236 72.819 1.00 25.40 163 VAL D O 1
ATOM 12156 N N . ILE D 1 125 ? 5.329 -86.422 71.647 1.00 23.98 164 ILE D N 1
ATOM 12157 C CA . ILE D 1 125 ? 5.173 -87.370 70.544 1.00 25.04 164 ILE D CA 1
ATOM 12158 C C . ILE D 1 125 ? 6.594 -87.773 70.172 1.00 25.69 164 ILE D C 1
ATOM 12159 O O . ILE D 1 125 ? 7.351 -86.986 69.608 1.00 26.76 164 ILE D O 1
ATOM 12164 N N . VAL D 1 126 ? 6.951 -89.005 70.512 1.00 26.69 165 VAL D N 1
ATOM 12165 C CA . VAL D 1 126 ? 8.295 -89.518 70.281 1.00 26.37 165 VAL D CA 1
ATOM 12166 C C . VAL D 1 126 ? 8.515 -90.173 68.931 1.00 26.73 165 VAL D C 1
ATOM 12167 O O . VAL D 1 126 ? 7.648 -90.885 68.434 1.00 26.88 165 VAL D O 1
ATOM 12171 N N . ASN D 1 127 ? 9.691 -89.928 68.350 1.00 28.48 166 ASN D N 1
ATOM 12172 C CA . ASN D 1 127 ? 10.064 -90.499 67.057 1.00 28.94 166 ASN D CA 1
ATOM 12173 C C . ASN D 1 127 ? 10.682 -91.872 67.331 1.00 31.14 166 ASN D C 1
ATOM 12174 O O . ASN D 1 127 ? 11.901 -92.010 67.440 1.00 29.18 166 ASN D O 1
ATOM 12179 N N . THR D 1 128 ? 9.830 -92.881 67.461 1.00 34.15 167 THR D N 1
ATOM 12180 C CA . THR D 1 128 ? 10.283 -94.235 67.737 1.00 37.15 167 THR D CA 1
ATOM 12181 C C . THR D 1 128 ? 10.987 -94.852 66.537 1.00 37.82 167 THR D C 1
ATOM 12182 O O . THR D 1 128 ? 11.868 -95.694 66.698 1.00 39.68 167 THR D O 1
ATOM 12186 N N . ASP D 1 129 ? 10.601 -94.434 65.335 1.00 39.33 168 ASP D N 1
ATOM 12187 C CA . ASP D 1 129 ? 11.224 -94.958 64.122 1.00 39.06 168 ASP D CA 1
ATOM 12188 C C . ASP D 1 129 ? 12.717 -94.674 64.146 1.00 36.92 168 ASP D C 1
ATOM 12189 O O . ASP D 1 129 ? 13.530 -95.542 63.834 1.00 36.03 168 ASP D O 1
ATOM 12194 N N . GLY D 1 130 ? 13.058 -93.447 64.519 1.00 34.51 169 GLY D N 1
ATOM 12195 C CA . GLY D 1 130 ? 14.444 -93.028 64.576 1.00 33.42 169 GLY D CA 1
ATOM 12196 C C . GLY D 1 130 ? 15.381 -93.975 65.299 1.00 33.04 169 GLY D C 1
ATOM 12197 O O . GLY D 1 130 ? 16.459 -94.281 64.792 1.00 33.02 169 GLY D O 1
ATOM 12198 N N . ARG D 1 131 ? 14.984 -94.445 66.477 1.00 31.88 170 ARG D N 1
ATOM 12199 C CA . ARG D 1 131 ? 15.837 -95.349 67.238 1.00 31.34 170 ARG D CA 1
ATOM 12200 C C . ARG D 1 131 ? 15.965 -96.726 66.608 1.00 32.22 170 ARG D C 1
ATOM 12201 O O . ARG D 1 131 ? 16.922 -97.446 66.874 1.00 35.20 170 ARG D O 1
ATOM 12209 N N . ALA D 1 132 ? 15.012 -97.090 65.762 1.00 32.91 171 ALA D N 1
ATOM 12210 C CA . ALA D 1 132 ? 15.047 -98.390 65.107 1.00 33.41 171 ALA D CA 1
ATOM 12211 C C . ALA D 1 132 ? 15.623 -98.321 63.687 1.00 33.72 171 ALA D C 1
ATOM 12212 O O . ALA D 1 132 ? 15.901 -99.356 63.076 1.00 34.83 171 ALA D O 1
ATOM 12214 N N . ALA D 1 133 ? 15.807 -97.107 63.170 1.00 31.46 172 ALA D N 1
ATOM 12215 C CA . ALA D 1 133 ? 16.340 -96.921 61.821 1.00 30.02 172 ALA D CA 1
ATOM 12216 C C . ALA D 1 133 ? 17.785 -97.418 61.682 1.00 29.52 172 ALA D C 1
ATOM 12217 O O . ALA D 1 133 ? 18.693 -96.952 62.378 1.00 28.04 172 ALA D O 1
ATOM 12219 N N . THR D 1 134 ? 17.985 -98.353 60.757 1.00 29.73 173 THR D N 1
ATOM 12220 C CA . THR D 1 134 ? 19.293 -98.956 60.508 1.00 30.38 173 THR D CA 1
ATOM 12221 C C . THR D 1 134 ? 19.834 -98.654 59.119 1.00 28.63 173 THR D C 1
ATOM 12222 O O . THR D 1 134 ? 20.987 -98.265 58.967 1.00 28.30 173 THR D O 1
ATOM 12226 N N . THR D 1 135 ? 19.001 -98.858 58.107 1.00 29.43 174 THR D N 1
ATOM 12227 C CA . THR D 1 135 ? 19.393 -98.617 56.720 1.00 30.51 174 THR D CA 1
ATOM 12228 C C . THR D 1 135 ? 19.207 -97.145 56.345 1.00 29.35 174 THR D C 1
ATOM 12229 O O . THR D 1 135 ? 18.484 -96.410 57.017 1.00 28.68 174 THR D O 1
ATOM 12233 N N . PRO D 1 136 ? 19.858 -96.701 55.257 1.00 29.38 175 PRO D N 1
ATOM 12234 C CA . PRO D 1 136 ? 19.752 -95.310 54.802 1.00 28.22 175 PRO D CA 1
ATOM 12235 C C . PRO D 1 136 ? 18.302 -94.903 54.525 1.00 27.75 175 PRO D C 1
ATOM 12236 O O . PRO D 1 136 ? 17.903 -93.765 54.786 1.00 27.86 175 PRO D O 1
ATOM 12240 N N . ALA D 1 137 ? 17.520 -95.837 54.000 1.00 26.05 176 ALA D N 1
ATOM 12241 C CA . ALA D 1 137 ? 16.129 -95.563 53.679 1.00 28.61 176 ALA D CA 1
ATOM 12242 C C . ALA D 1 137 ? 15.282 -95.338 54.925 1.00 28.94 176 ALA D C 1
ATOM 12243 O O . ALA D 1 137 ? 14.428 -94.451 54.943 1.00 29.88 176 ALA D O 1
ATOM 12245 N N . GLU D 1 138 ? 15.514 -96.137 55.964 1.00 29.15 177 GLU D N 1
ATOM 12246 C CA . GLU D 1 138 ? 14.747 -95.997 57.202 1.00 29.21 177 GLU D CA 1
ATOM 12247 C C . GLU D 1 138 ? 15.136 -94.700 57.897 1.00 28.66 177 GLU D C 1
ATOM 12248 O O . GLU D 1 138 ? 14.296 -94.015 58.487 1.00 28.91 177 GLU D O 1
ATOM 12254 N N . ILE D 1 139 ? 16.418 -94.364 57.826 1.00 27.62 178 ILE D N 1
ATOM 12255 C CA . ILE D 1 139 ? 16.913 -93.148 58.451 1.00 26.92 178 ILE D CA 1
ATOM 12256 C C . ILE D 1 139 ? 16.303 -91.935 57.763 1.00 28.39 178 ILE D C 1
ATOM 12257 O O . ILE D 1 139 ? 15.918 -90.962 58.418 1.00 27.87 178 ILE D O 1
ATOM 12262 N N . GLU D 1 140 ? 16.203 -92.001 56.442 1.00 29.24 179 GLU D N 1
ATOM 12263 C CA . GLU D 1 140 ? 15.634 -90.900 55.682 1.00 31.98 179 GLU D CA 1
ATOM 12264 C C . GLU D 1 140 ? 14.178 -90.679 56.070 1.00 31.63 179 GLU D C 1
ATOM 12265 O O . GLU D 1 140 ? 13.709 -89.542 56.118 1.00 30.64 179 GLU D O 1
ATOM 12271 N N . ASN D 1 141 ? 13.467 -91.770 56.342 1.00 32.07 180 ASN D N 1
ATOM 12272 C CA . ASN D 1 141 ? 12.068 -91.688 56.740 1.00 32.60 180 ASN D CA 1
ATOM 12273 C C . ASN D 1 141 ? 11.937 -91.098 58.140 1.00 31.65 180 ASN D C 1
ATOM 12274 O O . ASN D 1 141 ? 11.039 -90.291 58.410 1.00 31.48 180 ASN D O 1
ATOM 12279 N N . ALA D 1 142 ? 12.832 -91.514 59.031 1.00 29.14 181 ALA D N 1
ATOM 12280 C CA . ALA D 1 142 ? 12.823 -91.042 60.410 1.00 26.73 181 ALA D CA 1
ATOM 12281 C C . ALA D 1 142 ? 13.275 -89.590 60.464 1.00 26.39 181 ALA D C 1
ATOM 12282 O O . ALA D 1 142 ? 13.008 -88.879 61.437 1.00 25.44 181 ALA D O 1
ATOM 12284 N N . GLU D 1 143 ? 13.960 -89.153 59.413 1.00 24.47 182 GLU D N 1
ATOM 12285 C CA . GLU D 1 143 ? 14.450 -87.784 59.344 1.00 24.16 182 GLU D CA 1
ATOM 12286 C C . GLU D 1 143 ? 13.417 -86.813 58.770 1.00 22.83 182 GLU D C 1
ATOM 12287 O O . GLU D 1 143 ? 13.743 -85.682 58.400 1.00 23.47 182 GLU D O 1
ATOM 12293 N N . TRP D 1 144 ? 12.171 -87.265 58.698 1.00 21.62 183 TRP D N 1
ATOM 12294 C CA . TRP D 1 144 ? 11.074 -86.437 58.205 1.00 23.09 183 TRP D CA 1
ATOM 12295 C C . TRP D 1 144 ? 9.854 -86.781 59.055 1.00 22.62 183 TRP D C 1
ATOM 12296 O O . TRP D 1 144 ? 9.079 -87.682 58.731 1.00 21.57 183 TRP D O 1
ATOM 12307 N N . PHE D 1 145 ? 9.715 -86.051 60.156 1.00 24.28 184 PHE D N 1
ATOM 12308 C CA . PHE D 1 145 ? 8.636 -86.224 61.128 1.00 23.71 184 PHE D CA 1
ATOM 12309 C C . PHE D 1 145 ? 8.587 -84.868 61.827 1.00 22.85 184 PHE D C 1
ATOM 12310 O O . PHE D 1 145 ? 9.110 -84.721 62.930 1.00 22.38 184 PHE D O 1
ATOM 12318 N N . ARG D 1 146 ? 7.962 -83.878 61.189 1.00 21.11 185 ARG D N 1
ATOM 12319 C CA . ARG D 1 146 ? 7.943 -82.533 61.758 1.00 20.08 185 ARG D CA 1
ATOM 12320 C C . ARG D 1 146 ? 6.783 -81.598 61.396 1.00 19.83 185 ARG D C 1
ATOM 12321 O O . ARG D 1 146 ? 5.887 -81.939 60.623 1.00 20.47 185 ARG D O 1
ATOM 12329 N N . ASP D 1 147 ? 6.841 -80.401 61.977 1.00 19.26 186 ASP D N 1
ATOM 12330 C CA . ASP D 1 147 ? 5.868 -79.327 61.757 1.00 20.86 186 ASP D CA 1
ATOM 12331 C C . ASP D 1 147 ? 4.442 -79.623 62.214 1.00 18.79 186 ASP D C 1
ATOM 12332 O O . ASP D 1 147 ? 3.497 -79.455 61.446 1.00 20.02 186 ASP D O 1
ATOM 12337 N N . PRO D 1 148 ? 4.265 -80.036 63.478 1.00 18.85 187 PRO D N 1
ATOM 12338 C CA . PRO D 1 148 ? 2.926 -80.345 64.000 1.00 18.22 187 PRO D CA 1
ATOM 12339 C C . PRO D 1 148 ? 1.932 -79.175 63.964 1.00 20.54 187 PRO D C 1
ATOM 12340 O O . PRO D 1 148 ? 2.190 -78.102 64.529 1.00 19.79 187 PRO D O 1
ATOM 12344 N N . LYS D 1 149 ? 0.802 -79.390 63.292 1.00 19.03 188 LYS D N 1
ATOM 12345 C CA . LYS D 1 149 ? -0.258 -78.388 63.194 1.00 21.10 188 LYS D CA 1
ATOM 12346 C C . LYS D 1 149 ? -1.430 -78.902 64.022 1.00 21.71 188 LYS D C 1
ATOM 12347 O O . LYS D 1 149 ? -2.023 -79.929 63.697 1.00 22.36 188 LYS D O 1
ATOM 12353 N N . ILE D 1 150 ? -1.749 -78.190 65.096 1.00 22.23 189 ILE D N 1
ATOM 12354 C CA . ILE D 1 150 ? -2.827 -78.576 65.995 1.00 23.93 189 ILE D CA 1
ATOM 12355 C C . ILE D 1 150 ? -4.154 -77.897 65.657 1.00 25.30 189 ILE D C 1
ATOM 12356 O O . ILE D 1 150 ? -4.190 -76.705 65.375 1.00 24.90 189 ILE D O 1
ATOM 12361 N N . HIS D 1 151 ? -5.241 -78.660 65.714 1.00 24.51 190 HIS D N 1
ATOM 12362 C CA . HIS D 1 151 ? -6.574 -78.141 65.417 1.00 24.07 190 HIS D CA 1
ATOM 12363 C C . HIS D 1 151 ? -7.611 -78.731 66.360 1.00 24.13 190 HIS D C 1
ATOM 12364 O O . HIS D 1 151 ? -7.602 -79.933 66.641 1.00 23.57 190 HIS D O 1
ATOM 12371 N N . TRP D 1 152 ? -8.511 -77.888 66.845 1.00 24.08 191 TRP D N 1
ATOM 12372 C CA . TRP D 1 152 ? -9.562 -78.368 67.723 1.00 25.14 191 TRP D CA 1
ATOM 12373 C C . TRP D 1 152 ? -10.717 -78.881 66.855 1.00 25.39 191 TRP D C 1
ATOM 12374 O O . TRP D 1 152 ? -11.352 -78.115 66.131 1.00 25.31 191 TRP D O 1
ATOM 12385 N N . ASP D 1 153 ? -10.956 -80.187 66.902 1.00 25.17 192 ASP D N 1
ATOM 12386 C CA . ASP D 1 153 ? -12.031 -80.802 66.130 1.00 26.84 192 ASP D CA 1
ATOM 12387 C C . ASP D 1 153 ? -13.336 -80.390 66.814 1.00 29.27 192 ASP D C 1
ATOM 12388 O O . ASP D 1 153 ? -13.730 -80.984 67.817 1.00 29.12 192 ASP D O 1
ATOM 12393 N N . THR D 1 154 ? -13.995 -79.364 66.282 1.00 30.52 193 THR D N 1
ATOM 12394 C CA . THR D 1 154 ? -15.241 -78.877 66.867 1.00 33.43 193 THR D CA 1
ATOM 12395 C C . THR D 1 154 ? -16.308 -79.966 66.977 1.00 33.73 193 THR D C 1
ATOM 12396 O O . THR D 1 154 ? -17.024 -80.039 67.972 1.00 35.61 193 THR D O 1
ATOM 12400 N N . ALA D 1 155 ? -16.399 -80.818 65.962 1.00 33.63 194 ALA D N 1
ATOM 12401 C CA . ALA D 1 155 ? -17.398 -81.882 65.948 1.00 34.32 194 ALA D CA 1
ATOM 12402 C C . ALA D 1 155 ? -17.153 -82.984 66.972 1.00 35.30 194 ALA D C 1
ATOM 12403 O O . ALA D 1 155 ? -18.080 -83.415 67.655 1.00 36.83 194 ALA D O 1
ATOM 12405 N N . ARG D 1 156 ? -15.910 -83.437 67.091 1.00 34.92 195 ARG D N 1
ATOM 12406 C CA . ARG D 1 156 ? -15.601 -84.513 68.028 1.00 33.22 195 ARG D CA 1
ATOM 12407 C C . ARG D 1 156 ? -15.143 -84.053 69.409 1.00 32.65 195 ARG D C 1
ATOM 12408 O O . ARG D 1 156 ? -14.995 -84.864 70.319 1.00 33.27 195 ARG D O 1
ATOM 12416 N N . GLY D 1 157 ? -14.924 -82.754 69.570 1.00 31.92 196 GLY D N 1
ATOM 12417 C CA . GLY D 1 157 ? -14.485 -82.244 70.856 1.00 29.94 196 GLY D CA 1
ATOM 12418 C C . GLY D 1 157 ? -13.139 -82.784 71.312 1.00 30.16 196 GLY D C 1
ATOM 12419 O O . GLY D 1 157 ? -13.008 -83.284 72.433 1.00 30.87 196 GLY D O 1
ATOM 12420 N N . GLU D 1 158 ? -12.132 -82.680 70.450 1.00 27.04 197 GLU D N 1
ATOM 12421 C CA . GLU D 1 158 ? -10.789 -83.153 70.778 1.00 26.31 197 GLU D CA 1
ATOM 12422 C C . GLU D 1 158 ? -9.774 -82.471 69.862 1.00 26.41 197 GLU D C 1
ATOM 12423 O O . GLU D 1 158 ? -10.143 -81.847 68.860 1.00 24.02 197 GLU D O 1
ATOM 12429 N N . TRP D 1 159 ? -8.499 -82.586 70.219 1.00 23.73 198 TRP D N 1
ATOM 12430 C CA . TRP D 1 159 ? -7.436 -81.998 69.421 1.00 24.06 198 TRP D CA 1
ATOM 12431 C C . TRP D 1 159 ? -6.986 -83.003 68.380 1.00 24.26 198 TRP D C 1
ATOM 12432 O O . TRP D 1 159 ? -6.951 -84.206 68.638 1.00 25.12 198 TRP D O 1
ATOM 12443 N N . VAL D 1 160 ? -6.659 -82.508 67.196 1.00 24.91 199 VAL D N 1
ATOM 12444 C CA . VAL D 1 160 ? -6.152 -83.360 66.136 1.00 25.66 199 VAL D CA 1
ATOM 12445 C C . VAL D 1 160 ? -4.883 -82.670 65.672 1.00 27.50 199 VAL D C 1
ATOM 12446 O O . VAL D 1 160 ? -4.853 -81.447 65.536 1.00 29.17 199 VAL D O 1
ATOM 12450 N N . CYS D 1 161 ? -3.829 -83.450 65.463 1.00 27.22 200 CYS D N 1
ATOM 12451 C CA . CYS D 1 161 ? -2.548 -82.909 65.031 1.00 26.78 200 CYS D CA 1
ATOM 12452 C C . CYS D 1 161 ? -2.049 -83.618 63.779 1.00 24.86 200 CYS D C 1
ATOM 12453 O O . CYS D 1 161 ? -2.070 -84.847 63.697 1.00 25.83 200 CYS D O 1
ATOM 12456 N N . VAL D 1 162 ? -1.632 -82.837 62.789 1.00 22.72 201 VAL D N 1
ATOM 12457 C CA . VAL D 1 162 ? -1.099 -83.405 61.559 1.00 21.02 201 VAL D CA 1
ATOM 12458 C C . VAL D 1 162 ? 0.385 -83.076 61.544 1.00 20.66 201 VAL D C 1
ATOM 12459 O O . VAL D 1 162 ? 0.788 -81.948 61.848 1.00 19.23 201 VAL D O 1
ATOM 12463 N N . ILE D 1 163 ? 1.192 -84.076 61.215 1.00 20.05 202 ILE D N 1
ATOM 12464 C CA . ILE D 1 163 ? 2.640 -83.930 61.174 1.00 20.27 202 ILE D CA 1
ATOM 12465 C C . ILE D 1 163 ? 3.156 -84.309 59.794 1.00 20.32 202 ILE D C 1
ATOM 12466 O O . ILE D 1 163 ? 2.718 -85.299 59.200 1.00 18.91 202 ILE D O 1
ATOM 12471 N N . GLY D 1 164 ? 4.089 -83.518 59.281 1.00 21.29 203 GLY D N 1
ATOM 12472 C CA . GLY D 1 164 ? 4.625 -83.790 57.963 1.00 21.54 203 GLY D CA 1
ATOM 12473 C C . GLY D 1 164 ? 5.623 -84.920 57.935 1.00 21.02 203 GLY D C 1
ATOM 12474 O O . GLY D 1 164 ? 6.501 -85.002 58.789 1.00 20.72 203 GLY D O 1
ATOM 12475 N N . ARG D 1 165 ? 5.487 -85.788 56.938 1.00 24.43 204 ARG D N 1
ATOM 12476 C CA . ARG D 1 165 ? 6.376 -86.937 56.762 1.00 24.98 204 ARG D CA 1
ATOM 12477 C C . ARG D 1 165 ? 6.841 -86.976 55.311 1.00 25.13 204 ARG D C 1
ATOM 12478 O O . ARG D 1 165 ? 6.432 -86.136 54.504 1.00 23.70 204 ARG D O 1
ATOM 12486 N N . LEU D 1 166 ? 7.686 -87.951 54.981 1.00 24.22 205 LEU D N 1
ATOM 12487 C CA . LEU D 1 166 ? 8.206 -88.087 53.622 1.00 25.83 205 LEU D CA 1
ATOM 12488 C C . LEU D 1 166 ? 7.150 -88.585 52.631 1.00 25.19 205 LEU D C 1
ATOM 12489 O O . LEU D 1 166 ? 6.908 -89.785 52.508 1.00 23.51 205 LEU D O 1
ATOM 12494 N N . ARG D 1 167 ? 6.529 -87.641 51.928 1.00 26.09 206 ARG D N 1
ATOM 12495 C CA . ARG D 1 167 ? 5.497 -87.935 50.938 1.00 25.76 206 ARG D CA 1
ATOM 12496 C C . ARG D 1 167 ? 4.174 -88.441 51.522 1.00 25.47 206 ARG D C 1
ATOM 12497 O O . ARG D 1 167 ? 3.426 -89.160 50.867 1.00 25.04 206 ARG D O 1
ATOM 12505 N N . TYR D 1 168 ? 3.898 -88.067 52.764 1.00 24.57 207 TYR D N 1
ATOM 12506 C CA . TYR D 1 168 ? 2.639 -88.421 53.402 1.00 24.21 207 TYR D CA 1
ATOM 12507 C C . TYR D 1 168 ? 2.506 -87.667 54.714 1.00 23.50 207 TYR D C 1
ATOM 12508 O O . TYR D 1 168 ? 3.491 -87.149 55.253 1.00 21.73 207 TYR D O 1
ATOM 12517 N N . ALA D 1 169 ? 1.275 -87.565 55.199 1.00 22.96 208 ALA D N 1
ATOM 12518 C CA . ALA D 1 169 ? 1.013 -86.872 56.444 1.00 22.64 208 ALA D CA 1
ATOM 12519 C C . ALA D 1 169 ? 0.533 -87.882 57.474 1.00 22.27 208 ALA D C 1
ATOM 12520 O O . ALA D 1 169 ? -0.186 -88.829 57.145 1.00 22.74 208 ALA D O 1
ATOM 12522 N N . ALA D 1 170 ? 0.949 -87.674 58.716 1.00 22.71 209 ALA D N 1
ATOM 12523 C CA . ALA D 1 170 ? 0.567 -88.539 59.822 1.00 23.89 209 ALA D CA 1
ATOM 12524 C C . ALA D 1 170 ? -0.394 -87.741 60.705 1.00 24.29 209 ALA D C 1
ATOM 12525 O O . ALA D 1 170 ? -0.272 -86.516 60.804 1.00 23.72 209 ALA D O 1
ATOM 12527 N N . PHE D 1 171 ? -1.351 -88.427 61.329 1.00 24.39 210 PHE D N 1
ATOM 12528 C CA . PHE D 1 171 ? -2.329 -87.768 62.197 1.00 25.27 210 PHE D CA 1
ATOM 12529 C C . PHE D 1 171 ? -2.378 -88.359 63.608 1.00 26.37 210 PHE D C 1
ATOM 12530 O O . PHE D 1 171 ? -2.205 -89.566 63.793 1.00 27.54 210 PHE D O 1
ATOM 12538 N N . TYR D 1 172 ? -2.615 -87.495 64.594 1.00 26.45 211 TYR D N 1
ATOM 12539 C CA . TYR D 1 172 ? -2.726 -87.901 65.998 1.00 26.12 211 TYR D CA 1
ATOM 12540 C C . TYR D 1 172 ? -3.865 -87.123 66.634 1.00 26.14 211 TYR D C 1
ATOM 12541 O O . TYR D 1 172 ? -4.147 -85.994 66.231 1.00 27.15 211 TYR D O 1
ATOM 12550 N N . THR D 1 173 ? -4.521 -87.722 67.622 1.00 26.52 212 THR D N 1
ATOM 12551 C CA . THR D 1 173 ? -5.597 -87.042 68.339 1.00 25.93 212 THR D CA 1
ATOM 12552 C C . THR D 1 173 ? -5.271 -87.051 69.823 1.00 25.54 212 THR D C 1
ATOM 12553 O O . THR D 1 173 ? -4.537 -87.919 70.303 1.00 25.85 212 THR D O 1
ATOM 12557 N N . SER D 1 174 ? -5.818 -86.080 70.546 1.00 25.47 213 SER D N 1
ATOM 12558 C CA . SER D 1 174 ? -5.577 -85.964 71.972 1.00 25.51 213 SER D CA 1
ATOM 12559 C C . SER D 1 174 ? -6.639 -85.132 72.680 1.00 27.78 213 SER D C 1
ATOM 12560 O O . SER D 1 174 ? -7.257 -84.253 72.081 1.00 26.54 213 SER D O 1
ATOM 12563 N N . PRO D 1 175 ? -6.876 -85.417 73.971 1.00 28.41 214 PRO D N 1
ATOM 12564 C CA . PRO D 1 175 ? -7.874 -84.654 74.721 1.00 28.95 214 PRO D CA 1
ATOM 12565 C C . PRO D 1 175 ? -7.222 -83.533 75.520 1.00 27.63 214 PRO D C 1
ATOM 12566 O O . PRO D 1 175 ? -7.887 -82.593 75.944 1.00 25.78 214 PRO D O 1
ATOM 12570 N N . ASN D 1 176 ? -5.907 -83.624 75.688 1.00 28.89 215 ASN D N 1
ATOM 12571 C CA . ASN D 1 176 ? -5.175 -82.659 76.503 1.00 29.27 215 ASN D CA 1
ATOM 12572 C C . ASN D 1 176 ? -3.894 -82.082 75.906 1.00 29.43 215 ASN D C 1
ATOM 12573 O O . ASN D 1 176 ? -3.163 -81.381 76.610 1.00 31.13 215 ASN D O 1
ATOM 12578 N N . LEU D 1 177 ? -3.606 -82.380 74.642 1.00 28.55 216 LEU D N 1
ATOM 12579 C CA . LEU D 1 177 ? -2.392 -81.885 73.983 1.00 29.10 216 LEU D CA 1
ATOM 12580 C C . LEU D 1 177 ? -1.096 -82.534 74.493 1.00 30.41 216 LEU D C 1
ATOM 12581 O O . LEU D 1 177 ? -0.002 -82.195 74.031 1.00 30.43 216 LEU D O 1
ATOM 12586 N N . ARG D 1 178 ? -1.216 -83.467 75.435 1.00 30.80 217 ARG D N 1
ATOM 12587 C CA . ARG D 1 178 ? -0.045 -84.149 75.984 1.00 31.13 217 ARG D CA 1
ATOM 12588 C C . ARG D 1 178 ? -0.001 -85.627 75.592 1.00 29.85 217 ARG D C 1
ATOM 12589 O O . ARG D 1 178 ? 1.062 -86.168 75.301 1.00 28.94 217 ARG D O 1
ATOM 12597 N N . ASP D 1 179 ? -1.160 -86.277 75.597 1.00 28.04 218 ASP D N 1
ATOM 12598 C CA . ASP D 1 179 ? -1.242 -87.689 75.254 1.00 27.97 218 ASP D CA 1
ATOM 12599 C C . ASP D 1 179 ? -1.837 -87.847 73.868 1.00 28.42 218 ASP D C 1
ATOM 12600 O O . ASP D 1 179 ? -3.027 -87.600 73.664 1.00 29.88 218 ASP D O 1
ATOM 12605 N N . TRP D 1 180 ? -1.012 -88.279 72.920 1.00 27.38 219 TRP D N 1
ATOM 12606 C CA . TRP D 1 180 ? -1.462 -88.427 71.543 1.00 27.29 219 TRP D CA 1
ATOM 12607 C C . TRP D 1 180 ? -1.652 -89.866 71.076 1.00 28.25 219 TRP D C 1
ATOM 12608 O O . TRP D 1 180 ? -0.876 -90.756 71.423 1.00 30.07 219 TRP D O 1
ATOM 12619 N N . THR D 1 181 ? -2.692 -90.078 70.276 1.00 26.89 220 THR D N 1
ATOM 12620 C CA . THR D 1 181 ? -3.009 -91.397 69.746 1.00 24.72 220 THR D CA 1
ATOM 12621 C C . THR D 1 181 ? -2.843 -91.371 68.234 1.00 25.60 220 THR D C 1
ATOM 12622 O O . THR D 1 181 ? -3.466 -90.561 67.553 1.00 25.49 220 THR D O 1
ATOM 12626 N N . LEU D 1 182 ? -1.994 -92.253 67.718 1.00 25.73 221 LEU D N 1
ATOM 12627 C CA . LEU D 1 182 ? -1.732 -92.328 66.283 1.00 26.74 221 LEU D CA 1
ATOM 12628 C C . LEU D 1 182 ? -2.945 -92.768 65.472 1.00 27.67 221 LEU D C 1
ATOM 12629 O O . LEU D 1 182 ? -3.532 -93.817 65.742 1.00 29.13 221 LEU D O 1
ATOM 12634 N N . ARG D 1 183 ? -3.326 -91.967 64.482 1.00 26.22 222 ARG D N 1
ATOM 12635 C CA . ARG D 1 183 ? -4.454 -92.325 63.629 1.00 25.98 222 ARG D CA 1
ATOM 12636 C C . ARG D 1 183 ? -3.913 -92.752 62.267 1.00 27.27 222 ARG D C 1
ATOM 12637 O O . ARG D 1 183 ? -2.731 -93.083 62.150 1.00 26.83 222 ARG D O 1
ATOM 12645 N N . ARG D 1 184 ? -4.759 -92.747 61.241 1.00 26.63 223 ARG D N 1
ATOM 12646 C CA . ARG D 1 184 ? -4.320 -93.170 59.917 1.00 28.63 223 ARG D CA 1
ATOM 12647 C C . ARG D 1 184 ? -3.689 -92.084 59.058 1.00 28.15 223 ARG D C 1
ATOM 12648 O O . ARG D 1 184 ? -4.152 -90.939 59.026 1.00 26.74 223 ARG D O 1
ATOM 12656 N N . ASN D 1 185 ? -2.622 -92.463 58.363 1.00 27.37 224 ASN D N 1
ATOM 12657 C CA . ASN D 1 185 ? -1.887 -91.549 57.497 1.00 28.29 224 ASN D CA 1
ATOM 12658 C C . ASN D 1 185 ? -2.714 -91.115 56.305 1.00 27.67 224 ASN D C 1
ATOM 12659 O O . ASN D 1 185 ? -3.644 -91.809 55.902 1.00 30.05 224 ASN D O 1
ATOM 12664 N N . PHE D 1 186 ? -2.378 -89.954 55.751 1.00 27.83 225 PHE D N 1
ATOM 12665 C CA . PHE D 1 186 ? -3.050 -89.475 54.549 1.00 26.37 225 PHE D CA 1
ATOM 12666 C C . PHE D 1 186 ? -2.059 -89.691 53.422 1.00 26.61 225 PHE D C 1
ATOM 12667 O O . PHE D 1 186 ? -0.965 -89.127 53.448 1.00 26.94 225 PHE D O 1
ATOM 12675 N N . ASP D 1 187 ? -2.429 -90.512 52.447 1.00 26.74 226 ASP D N 1
ATOM 12676 C CA . ASP D 1 187 ? -1.563 -90.764 51.306 1.00 29.49 226 ASP D CA 1
ATOM 12677 C C . ASP D 1 187 ? -2.130 -90.139 50.037 1.00 28.83 226 ASP D C 1
ATOM 12678 O O . ASP D 1 187 ? -3.338 -89.960 49.911 1.00 30.53 226 ASP D O 1
ATOM 12683 N N . TYR D 1 188 ? -1.246 -89.787 49.109 1.00 29.76 227 TYR D N 1
ATOM 12684 C CA . TYR D 1 188 ? -1.659 -89.225 47.828 1.00 28.23 227 TYR D CA 1
ATOM 12685 C C . TYR D 1 188 ? -0.862 -89.918 46.735 1.00 28.81 227 TYR D C 1
ATOM 12686 O O . TYR D 1 188 ? 0.316 -90.201 46.904 1.00 27.74 227 TYR D O 1
ATOM 12695 N N . PRO D 1 189 ? -1.503 -90.193 45.592 1.00 30.04 228 PRO D N 1
ATOM 12696 C CA . PRO D 1 189 ? -0.882 -90.868 44.450 1.00 31.83 228 PRO D CA 1
ATOM 12697 C C . PRO D 1 189 ? 0.291 -90.194 43.746 1.00 32.74 228 PRO D C 1
ATOM 12698 O O . PRO D 1 189 ? 1.202 -90.875 43.273 1.00 32.39 228 PRO D O 1
ATOM 12702 N N . ASN D 1 190 ? 0.292 -88.868 43.677 1.00 32.22 229 ASN D N 1
ATOM 12703 C CA . ASN D 1 190 ? 1.369 -88.197 42.959 1.00 32.57 229 ASN D CA 1
ATOM 12704 C C . ASN D 1 190 ? 2.527 -87.771 43.851 1.00 33.16 229 ASN D C 1
ATOM 12705 O O . ASN D 1 190 ? 2.569 -86.635 44.332 1.00 33.12 229 ASN D O 1
ATOM 12710 N N . HIS D 1 191 ? 3.482 -88.672 44.053 1.00 32.08 230 HIS D N 1
ATOM 12711 C CA . HIS D 1 191 ? 4.612 -88.350 44.904 1.00 32.28 230 HIS D CA 1
ATOM 12712 C C . HIS D 1 191 ? 5.563 -87.337 44.301 1.00 31.07 230 HIS D C 1
ATOM 12713 O O . HIS D 1 191 ? 6.399 -86.780 45.011 1.00 29.77 230 HIS D O 1
ATOM 12720 N N . ALA D 1 192 ? 5.421 -87.085 43.000 1.00 30.29 231 ALA D N 1
ATOM 12721 C CA . ALA D 1 192 ? 6.257 -86.100 42.316 1.00 29.32 231 ALA D CA 1
ATOM 12722 C C . ALA D 1 192 ? 5.892 -84.701 42.836 1.00 29.28 231 ALA D C 1
ATOM 12723 O O . ALA D 1 192 ? 6.634 -83.744 42.637 1.00 29.67 231 ALA D O 1
ATOM 12725 N N . LEU D 1 193 ? 4.736 -84.589 43.486 1.00 27.93 232 LEU D N 1
ATOM 12726 C CA . LEU D 1 193 ? 4.307 -83.320 44.076 1.00 27.95 232 LEU D CA 1
ATOM 12727 C C . LEU D 1 193 ? 5.288 -83.077 45.211 1.00 28.57 232 LEU D C 1
ATOM 12728 O O . LEU D 1 193 ? 5.424 -81.960 45.719 1.00 26.85 232 LEU D O 1
ATOM 12733 N N . GLY D 1 194 ? 5.967 -84.157 45.593 1.00 27.94 233 GLY D N 1
ATOM 12734 C CA . GLY D 1 194 ? 6.918 -84.116 46.681 1.00 29.21 233 GLY D CA 1
ATOM 12735 C C . GLY D 1 194 ? 6.165 -83.766 47.940 1.00 29.34 233 GLY D C 1
ATOM 12736 O O . GLY D 1 194 ? 5.050 -84.233 48.167 1.00 29.67 233 GLY D O 1
ATOM 12737 N N . GLY D 1 195 ? 6.807 -82.972 48.781 1.00 31.14 234 GLY D N 1
ATOM 12738 C CA . GLY D 1 195 ? 6.177 -82.488 49.985 1.00 28.92 234 GLY D CA 1
ATOM 12739 C C . GLY D 1 195 ? 5.906 -83.220 51.280 1.00 32.85 234 GLY D C 1
ATOM 12740 O O . GLY D 1 195 ? 6.364 -84.338 51.581 1.00 29.39 234 GLY D O 1
ATOM 12741 N N . ILE D 1 196 ? 5.119 -82.456 52.036 1.00 33.90 235 ILE D N 1
ATOM 12742 C CA . ILE D 1 196 ? 4.578 -82.686 53.362 1.00 31.88 235 ILE D CA 1
ATOM 12743 C C . ILE D 1 196 ? 5.424 -82.048 54.449 1.00 29.29 235 ILE D C 1
ATOM 12744 O O . ILE D 1 196 ? 5.976 -82.707 55.333 1.00 26.00 235 ILE D O 1
ATOM 12749 N N . GLU D 1 197 ? 5.508 -80.726 54.338 1.00 25.92 236 GLU D N 1
ATOM 12750 C CA . GLU D 1 197 ? 6.197 -79.873 55.289 1.00 26.48 236 GLU D CA 1
ATOM 12751 C C . GLU D 1 197 ? 5.164 -78.809 55.641 1.00 24.10 236 GLU D C 1
ATOM 12752 O O . GLU D 1 197 ? 4.312 -78.471 54.812 1.00 23.23 236 GLU D O 1
ATOM 12758 N N . CYS D 1 198 ? 5.220 -78.306 56.866 1.00 20.88 237 CYS D N 1
ATOM 12759 C CA . CYS D 1 198 ? 4.281 -77.281 57.309 1.00 21.83 237 CYS D CA 1
ATOM 12760 C C . CYS D 1 198 ? 2.831 -77.587 56.928 1.00 21.84 237 CYS D C 1
ATOM 12761 O O . CYS D 1 198 ? 2.153 -76.771 56.298 1.00 20.35 237 CYS D O 1
ATOM 12764 N N . PRO D 1 199 ? 2.334 -78.773 57.305 1.00 21.67 238 PRO D N 1
ATOM 12765 C CA . PRO D 1 199 ? 0.947 -79.086 56.956 1.00 21.52 238 PRO D CA 1
ATOM 12766 C C . PRO D 1 199 ? -0.025 -78.130 57.641 1.00 21.30 238 PRO D C 1
ATOM 12767 O O . PRO D 1 199 ? 0.299 -77.506 58.651 1.00 20.54 238 PRO D O 1
ATOM 12771 N N . ASP D 1 200 ? -1.214 -78.011 57.069 1.00 21.04 239 ASP D N 1
ATOM 12772 C CA . ASP D 1 200 ? -2.255 -77.157 57.622 1.00 21.02 239 ASP D CA 1
ATOM 12773 C C . ASP D 1 200 ? -3.510 -78.017 57.669 1.00 20.26 239 ASP D C 1
ATOM 12774 O O . ASP D 1 200 ? -3.701 -78.902 56.831 1.00 20.67 239 ASP D O 1
ATOM 12779 N N . LEU D 1 201 ? -4.355 -77.773 58.658 1.00 20.11 240 LEU D N 1
ATOM 12780 C CA . LEU D 1 201 ? -5.590 -78.528 58.794 1.00 20.78 240 LEU D CA 1
ATOM 12781 C C . LEU D 1 201 ? -6.574 -77.617 59.495 1.00 21.08 240 LEU D C 1
ATOM 12782 O O . LEU D 1 201 ? -6.280 -77.106 60.575 1.00 20.49 240 LEU D O 1
ATOM 12787 N N . PHE D 1 202 ? -7.730 -77.398 58.882 1.00 19.18 241 PHE D N 1
ATOM 12788 C CA . PHE D 1 202 ? -8.722 -76.538 59.498 1.00 20.39 241 PHE D CA 1
ATOM 12789 C C . PHE D 1 202 ? -10.115 -76.795 58.943 1.00 21.41 241 PHE D C 1
ATOM 12790 O O . PHE D 1 202 ? -10.294 -77.583 58.010 1.00 20.97 241 PHE D O 1
ATOM 12798 N N . GLU D 1 203 ? -11.100 -76.144 59.551 1.00 22.17 242 GLU D N 1
ATOM 12799 C CA . GLU D 1 203 ? -12.484 -76.253 59.114 1.00 23.25 242 GLU D CA 1
ATOM 12800 C C . GLU D 1 203 ? -12.894 -74.859 58.680 1.00 22.05 242 GLU D C 1
ATOM 12801 O O . GLU D 1 203 ? -12.471 -73.866 59.277 1.00 20.66 242 GLU D O 1
ATOM 12807 N N . ILE D 1 204 ? -13.716 -74.785 57.642 1.00 23.11 243 ILE D N 1
ATOM 12808 C CA . ILE D 1 204 ? -14.180 -73.498 57.147 1.00 22.03 243 ILE D CA 1
ATOM 12809 C C . ILE D 1 204 ? -15.558 -73.669 56.516 1.00 22.81 243 ILE D C 1
ATOM 12810 O O . ILE D 1 204 ? -15.865 -74.719 55.948 1.00 20.77 243 ILE D O 1
ATOM 12815 N N . THR D 1 205 ? -16.393 -72.643 56.638 1.00 22.59 244 THR D N 1
ATOM 12816 C CA . THR D 1 205 ? -17.729 -72.679 56.060 1.00 22.28 244 THR D CA 1
ATOM 12817 C C . THR D 1 205 ? -17.702 -71.937 54.731 1.00 23.31 244 THR D C 1
ATOM 12818 O O . THR D 1 205 ? -17.251 -70.794 54.658 1.00 22.53 244 THR D O 1
ATOM 12822 N N . ALA D 1 206 ? -18.178 -72.598 53.681 1.00 23.94 245 ALA D N 1
ATOM 12823 C CA . ALA D 1 206 ? -18.199 -72.004 52.346 1.00 24.64 245 ALA D CA 1
ATOM 12824 C C . ALA D 1 206 ? -19.239 -70.890 52.225 1.00 24.75 245 ALA D C 1
ATOM 12825 O O . ALA D 1 206 ? -20.049 -70.668 53.132 1.00 25.20 245 ALA D O 1
ATOM 12827 N N . ASP D 1 207 ? -19.208 -70.195 51.095 1.00 24.57 246 ASP D N 1
ATOM 12828 C CA . ASP D 1 207 ? -20.143 -69.106 50.829 1.00 25.07 246 ASP D CA 1
ATOM 12829 C C . ASP D 1 207 ? -21.592 -69.603 50.764 1.00 23.55 246 ASP D C 1
ATOM 12830 O O . ASP D 1 207 ? -22.530 -68.832 50.986 1.00 21.96 246 ASP D O 1
ATOM 12835 N N . ASP D 1 208 ? -21.780 -70.885 50.462 1.00 21.77 247 ASP D N 1
ATOM 12836 C CA . ASP D 1 208 ? -23.132 -71.432 50.388 1.00 23.09 247 ASP D CA 1
ATOM 12837 C C . ASP D 1 208 ? -23.567 -72.028 51.722 1.00 22.80 247 ASP D C 1
ATOM 12838 O O . ASP D 1 208 ? -24.622 -72.649 51.819 1.00 25.09 247 ASP D O 1
ATOM 12843 N N . GLY D 1 209 ? -22.750 -71.837 52.753 1.00 24.67 248 GLY D N 1
ATOM 12844 C CA . GLY D 1 209 ? -23.090 -72.359 54.068 1.00 24.25 248 GLY D CA 1
ATOM 12845 C C . GLY D 1 209 ? -22.628 -73.775 54.366 1.00 24.32 248 GLY D C 1
ATOM 12846 O O . GLY D 1 209 ? -22.765 -74.239 55.497 1.00 25.42 248 GLY D O 1
ATOM 12847 N N . THR D 1 210 ? -22.092 -74.477 53.372 1.00 23.58 249 THR D N 1
ATOM 12848 C CA . THR D 1 210 ? -21.609 -75.838 53.606 1.00 23.43 249 THR D CA 1
ATOM 12849 C C . THR D 1 210 ? -20.280 -75.822 54.383 1.00 25.36 249 THR D C 1
ATOM 12850 O O . THR D 1 210 ? -19.442 -74.934 54.193 1.00 25.83 249 THR D O 1
ATOM 12854 N N . ARG D 1 211 ? -20.106 -76.806 55.263 1.00 25.39 250 ARG D N 1
ATOM 12855 C CA . ARG D 1 211 ? -18.920 -76.921 56.111 1.00 26.53 250 ARG D CA 1
ATOM 12856 C C . ARG D 1 211 ? -17.905 -77.890 55.504 1.00 26.14 250 ARG D C 1
ATOM 12857 O O . ARG D 1 211 ? -18.268 -78.966 55.026 1.00 26.05 250 ARG D O 1
ATOM 12865 N N . HIS D 1 212 ? -16.632 -77.514 55.532 1.00 23.68 251 HIS D N 1
ATOM 12866 C CA . HIS D 1 212 ? -15.598 -78.363 54.962 1.00 22.84 251 HIS D CA 1
ATOM 12867 C C . HIS D 1 212 ? -14.336 -78.369 55.803 1.00 22.48 251 HIS D C 1
ATOM 12868 O O . HIS D 1 212 ? -14.125 -77.504 56.650 1.00 20.72 251 HIS D O 1
ATOM 12875 N N . TRP D 1 213 ? -13.501 -79.367 55.556 1.00 21.70 252 TRP D N 1
ATOM 12876 C CA . TRP D 1 213 ? -12.211 -79.463 56.220 1.00 22.92 252 TRP D CA 1
ATOM 12877 C C . TRP D 1 213 ? -11.204 -79.240 55.100 1.00 21.24 252 TRP D C 1
ATOM 12878 O O . TRP D 1 213 ? -11.476 -79.552 53.938 1.00 21.04 252 TRP D O 1
ATOM 12889 N N . VAL D 1 214 ? -10.051 -78.694 55.437 1.00 20.86 253 VAL D N 1
ATOM 12890 C CA . VAL D 1 214 ? -9.016 -78.507 54.438 1.00 20.34 253 VAL D CA 1
ATOM 12891 C C . VAL D 1 214 ? -7.713 -79.061 54.990 1.00 20.96 253 VAL D C 1
ATOM 12892 O O . VAL D 1 214 ? -7.362 -78.814 56.149 1.00 21.29 253 VAL D O 1
ATOM 12896 N N . LEU D 1 215 ? -7.024 -79.845 54.168 1.00 22.08 254 LEU D N 1
ATOM 12897 C CA . LEU D 1 215 ? -5.726 -80.403 54.536 1.00 23.05 254 LEU D CA 1
ATOM 12898 C C . LEU D 1 215 ? -4.775 -79.792 53.515 1.00 23.21 254 LEU D C 1
ATOM 12899 O O . LEU D 1 215 ? -5.049 -79.827 52.317 1.00 24.70 254 LEU D O 1
ATOM 12904 N N . ALA D 1 216 ? -3.665 -79.233 53.975 1.00 22.40 255 ALA D N 1
ATOM 12905 C CA . ALA D 1 216 ? -2.721 -78.616 53.056 1.00 20.90 255 ALA D CA 1
ATOM 12906 C C . ALA D 1 216 ? -1.281 -78.763 53.529 1.00 20.73 255 ALA D C 1
ATOM 12907 O O . ALA D 1 216 ? -1.030 -79.182 54.661 1.00 20.14 255 ALA D O 1
ATOM 12909 N N . ALA D 1 217 ? -0.339 -78.406 52.657 1.00 19.34 256 ALA D N 1
ATOM 12910 C CA . ALA D 1 217 ? 1.079 -78.501 52.983 1.00 18.92 256 ALA D CA 1
ATOM 12911 C C . ALA D 1 217 ? 1.931 -77.758 51.962 1.00 19.23 256 ALA D C 1
ATOM 12912 O O . ALA D 1 217 ? 1.468 -77.456 50.859 1.00 20.01 256 ALA D O 1
ATOM 12914 N N . SER D 1 218 ? 3.167 -77.445 52.345 1.00 19.25 257 SER D N 1
ATOM 12915 C CA . SER D 1 218 ? 4.096 -76.792 51.433 1.00 20.75 257 SER D CA 1
ATOM 12916 C C . SER D 1 218 ? 4.700 -77.950 50.654 1.00 21.89 257 SER D C 1
ATOM 12917 O O . SER D 1 218 ? 5.082 -78.965 51.237 1.00 20.50 257 SER D O 1
ATOM 12920 N N . MET D 1 219 ? 4.768 -77.794 49.338 1.00 23.93 258 MET D N 1
ATOM 12921 C CA . MET D 1 219 ? 5.259 -78.839 48.458 1.00 24.80 258 MET D CA 1
ATOM 12922 C C . MET D 1 219 ? 6.446 -78.417 47.611 1.00 25.45 258 MET D C 1
ATOM 12923 O O . MET D 1 219 ? 6.971 -77.312 47.744 1.00 27.83 258 MET D O 1
ATOM 12928 N N . ASP D 1 220 ? 6.852 -79.325 46.734 1.00 25.41 259 ASP D N 1
ATOM 12929 C CA . ASP D 1 220 ? 7.949 -79.105 45.802 1.00 26.21 259 ASP D CA 1
ATOM 12930 C C . ASP D 1 220 ? 7.619 -79.915 44.555 1.00 25.98 259 ASP D C 1
ATOM 12931 O O . ASP D 1 220 ? 8.144 -81.014 44.359 1.00 26.02 259 ASP D O 1
ATOM 12936 N N . ALA D 1 221 ? 6.743 -79.362 43.720 1.00 24.29 260 ALA D N 1
ATOM 12937 C CA . ALA D 1 221 ? 6.314 -80.029 42.503 1.00 24.73 260 ALA D CA 1
ATOM 12938 C C . ALA D 1 221 ? 6.942 -79.442 41.237 1.00 25.22 260 ALA D C 1
ATOM 12939 O O . ALA D 1 221 ? 6.380 -79.553 40.149 1.00 25.40 260 ALA D O 1
ATOM 12941 N N . TYR D 1 222 ? 8.106 -78.822 41.376 1.00 25.71 261 TYR D N 1
ATOM 12942 C CA . TYR D 1 222 ? 8.778 -78.227 40.225 1.00 26.65 261 TYR D CA 1
ATOM 12943 C C . TYR D 1 222 ? 9.083 -79.264 39.137 1.00 27.87 261 TYR D C 1
ATOM 12944 O O . TYR D 1 222 ? 8.940 -78.991 37.946 1.00 27.15 261 TYR D O 1
ATOM 12953 N N . GLY D 1 223 ? 9.498 -80.455 39.557 1.00 28.97 262 GLY D N 1
ATOM 12954 C CA . GLY D 1 223 ? 9.824 -81.514 38.616 1.00 27.90 262 GLY D CA 1
ATOM 12955 C C . GLY D 1 223 ? 8.717 -81.877 37.646 1.00 27.63 262 GLY D C 1
ATOM 12956 O O . GLY D 1 223 ? 8.982 -82.394 36.559 1.00 29.07 262 GLY D O 1
ATOM 12957 N N . ILE D 1 224 ? 7.472 -81.632 38.028 1.00 25.95 263 ILE D N 1
ATOM 12958 C CA . ILE D 1 224 ? 6.369 -81.929 37.130 1.00 25.96 263 ILE D CA 1
ATOM 12959 C C . ILE D 1 224 ? 5.665 -80.647 36.722 1.00 26.28 263 ILE D C 1
ATOM 12960 O O . ILE D 1 224 ? 4.461 -80.625 36.498 1.00 27.91 263 ILE D O 1
ATOM 12965 N N . GLY D 1 225 ? 6.439 -79.571 36.634 1.00 26.53 264 GLY D N 1
ATOM 12966 C CA . GLY D 1 225 ? 5.895 -78.292 36.216 1.00 25.49 264 GLY D CA 1
ATOM 12967 C C . GLY D 1 225 ? 4.833 -77.645 37.080 1.00 23.78 264 GLY D C 1
ATOM 12968 O O . GLY D 1 225 ? 4.017 -76.887 36.567 1.00 23.25 264 GLY D O 1
ATOM 12969 N N . LEU D 1 226 ? 4.829 -77.929 38.380 1.00 23.85 265 LEU D N 1
ATOM 12970 C CA . LEU D 1 226 ? 3.848 -77.321 39.279 1.00 22.48 265 LEU D CA 1
ATOM 12971 C C . LEU D 1 226 ? 4.571 -76.482 40.341 1.00 21.83 265 LEU D C 1
ATOM 12972 O O . LEU D 1 226 ? 5.798 -76.523 40.438 1.00 21.03 265 LEU D O 1
ATOM 12977 N N . PRO D 1 227 ? 3.817 -75.707 41.143 1.00 20.09 266 PRO D N 1
ATOM 12978 C CA . PRO D 1 227 ? 4.374 -74.846 42.194 1.00 20.49 266 PRO D CA 1
ATOM 12979 C C . PRO D 1 227 ? 5.150 -75.531 43.318 1.00 22.42 266 PRO D C 1
ATOM 12980 O O . PRO D 1 227 ? 5.063 -76.743 43.521 1.00 24.08 266 PRO D O 1
ATOM 12984 N N . MET D 1 228 ? 5.906 -74.716 44.044 1.00 21.91 267 MET D N 1
ATOM 12985 C CA . MET D 1 228 ? 6.699 -75.137 45.189 1.00 22.43 267 MET D CA 1
ATOM 12986 C C . MET D 1 228 ? 6.166 -74.304 46.346 1.00 22.00 267 MET D C 1
ATOM 12987 O O . MET D 1 228 ? 6.922 -73.751 47.136 1.00 21.76 267 MET D O 1
ATOM 12992 N N . THR D 1 229 ? 4.846 -74.218 46.430 1.00 22.27 268 THR D N 1
ATOM 12993 C CA . THR D 1 229 ? 4.216 -73.427 47.460 1.00 22.73 268 THR D CA 1
ATOM 12994 C C . THR D 1 229 ? 3.287 -74.200 48.400 1.00 23.57 268 THR D C 1
ATOM 12995 O O . THR D 1 229 ? 3.725 -75.079 49.135 1.00 25.82 268 THR D O 1
ATOM 12999 N N . TYR D 1 230 ? 2.001 -73.880 48.358 1.00 22.22 269 TYR D N 1
ATOM 13000 C CA . TYR D 1 230 ? 1.015 -74.487 49.246 1.00 22.33 269 TYR D CA 1
ATOM 13001 C C . TYR D 1 230 ? -0.085 -75.195 48.456 1.00 22.58 269 TYR D C 1
ATOM 13002 O O . TYR D 1 230 ? -0.819 -74.561 47.695 1.00 22.39 269 TYR D O 1
ATOM 13011 N N . ALA D 1 231 ? -0.178 -76.513 48.626 1.00 20.76 270 ALA D N 1
ATOM 13012 C CA . ALA D 1 231 ? -1.193 -77.313 47.943 1.00 19.20 270 ALA D CA 1
ATOM 13013 C C . ALA D 1 231 ? -2.216 -77.766 48.982 1.00 18.76 270 ALA D C 1
ATOM 13014 O O . ALA D 1 231 ? -1.862 -78.027 50.135 1.00 18.29 270 ALA D O 1
ATOM 13016 N N . TYR D 1 232 ? -3.481 -77.867 48.588 1.00 17.24 271 TYR D N 1
ATOM 13017 C CA . TYR D 1 232 ? -4.503 -78.271 49.543 1.00 18.15 271 TYR D CA 1
ATOM 13018 C C . TYR D 1 232 ? -5.595 -79.170 48.973 1.00 19.97 271 TYR D C 1
ATOM 13019 O O . TYR D 1 232 ? -5.967 -79.058 47.797 1.00 20.00 271 TYR D O 1
ATOM 13028 N N . TRP D 1 233 ? -6.096 -80.050 49.838 1.00 18.20 272 TRP D N 1
ATOM 13029 C CA . TRP D 1 233 ? -7.160 -81.006 49.531 1.00 17.59 272 TRP D CA 1
ATOM 13030 C C . TRP D 1 233 ? -8.364 -80.682 50.408 1.00 18.99 272 TRP D C 1
ATOM 13031 O O . TRP D 1 233 ? -8.281 -80.775 51.637 1.00 20.64 272 TRP D O 1
ATOM 13042 N N . THR D 1 234 ? -9.479 -80.283 49.811 1.00 20.78 273 THR D N 1
ATOM 13043 C CA . THR D 1 234 ? -10.660 -80.039 50.622 1.00 20.59 273 THR D CA 1
ATOM 13044 C C . THR D 1 234 ? -11.157 -81.451 50.930 1.00 21.72 273 THR D C 1
ATOM 13045 O O . THR D 1 234 ? -10.884 -82.388 50.168 1.00 19.70 273 THR D O 1
ATOM 13049 N N . GLY D 1 235 ? -11.875 -81.614 52.037 1.00 22.25 274 GLY D N 1
ATOM 13050 C CA . GLY D 1 235 ? -12.381 -82.933 52.374 1.00 22.67 274 GLY D CA 1
ATOM 13051 C C . GLY D 1 235 ? -12.938 -83.016 53.779 1.00 22.95 274 GLY D C 1
ATOM 13052 O O . GLY D 1 235 ? -13.508 -82.049 54.283 1.00 21.09 274 GLY D O 1
ATOM 13053 N N . THR D 1 236 ? -12.765 -84.172 54.416 1.00 23.25 275 THR D N 1
ATOM 13054 C CA . THR D 1 236 ? -13.259 -84.364 55.770 1.00 24.27 275 THR D CA 1
ATOM 13055 C C . THR D 1 236 ? -12.349 -85.192 56.662 1.00 23.56 275 THR D C 1
ATOM 13056 O O . THR D 1 236 ? -11.707 -86.143 56.214 1.00 24.78 275 THR D O 1
ATOM 13060 N N . TRP D 1 237 ? -12.305 -84.810 57.932 1.00 23.66 276 TRP D N 1
ATOM 13061 C CA . TRP D 1 237 ? -11.541 -85.527 58.943 1.00 24.41 276 TRP D CA 1
ATOM 13062 C C . TRP D 1 237 ? -12.616 -86.186 59.809 1.00 24.84 276 TRP D C 1
ATOM 13063 O O . TRP D 1 237 ? -13.446 -85.496 60.408 1.00 23.25 276 TRP D O 1
ATOM 13074 N N . ASP D 1 238 ? -12.615 -87.515 59.866 1.00 26.65 277 ASP D N 1
ATOM 13075 C CA . ASP D 1 238 ? -13.631 -88.231 60.636 1.00 25.98 277 ASP D CA 1
ATOM 13076 C C . ASP D 1 238 ? -13.141 -88.704 61.992 1.00 27.41 277 ASP D C 1
ATOM 13077 O O . ASP D 1 238 ? -13.798 -89.509 62.650 1.00 26.98 277 ASP D O 1
ATOM 13082 N N . GLY D 1 239 ? -11.987 -88.206 62.419 1.00 28.30 278 GLY D N 1
ATOM 13083 C CA . GLY D 1 239 ? -11.473 -88.614 63.711 1.00 28.71 278 GLY D CA 1
ATOM 13084 C C . GLY D 1 239 ? -10.380 -89.655 63.605 1.00 30.39 278 GLY D C 1
ATOM 13085 O O . GLY D 1 239 ? -9.613 -89.842 64.551 1.00 31.24 278 GLY D O 1
ATOM 13086 N N . GLU D 1 240 ? -10.296 -90.347 62.473 1.00 30.42 279 GLU D N 1
ATOM 13087 C CA . GLU D 1 240 ? -9.239 -91.334 62.325 1.00 32.60 279 GLU D CA 1
ATOM 13088 C C . GLU D 1 240 ? -8.470 -91.205 61.014 1.00 31.64 279 GLU D C 1
ATOM 13089 O O . GLU D 1 240 ? -7.335 -91.658 60.918 1.00 31.18 279 GLU D O 1
ATOM 13095 N N . GLN D 1 241 ? -9.077 -90.588 60.005 1.00 30.99 280 GLN D N 1
ATOM 13096 C CA . GLN D 1 241 ? -8.394 -90.411 58.728 1.00 31.30 280 GLN D CA 1
ATOM 13097 C C . GLN D 1 241 ? -9.019 -89.300 57.906 1.00 29.80 280 GLN D C 1
ATOM 13098 O O . GLN D 1 241 ? -10.203 -88.992 58.056 1.00 29.80 280 GLN D O 1
ATOM 13104 N N . PHE D 1 242 ? -8.223 -88.702 57.026 1.00 27.58 281 PHE D N 1
ATOM 13105 C CA . PHE D 1 242 ? -8.720 -87.615 56.193 1.00 27.10 281 PHE D CA 1
ATOM 13106 C C . PHE D 1 242 ? -9.142 -88.110 54.818 1.00 27.18 281 PHE D C 1
ATOM 13107 O O . PHE D 1 242 ? -8.409 -88.841 54.156 1.00 25.24 281 PHE D O 1
ATOM 13115 N N . HIS D 1 243 ? -10.345 -87.721 54.408 1.00 28.35 282 HIS D N 1
ATOM 13116 C CA . HIS D 1 243 ? -10.867 -88.104 53.105 1.00 30.11 282 HIS D CA 1
ATOM 13117 C C . HIS D 1 243 ? -10.827 -86.885 52.201 1.00 29.86 282 HIS D C 1
ATOM 13118 O O . HIS D 1 243 ? -11.498 -85.885 52.458 1.00 30.91 282 HIS D O 1
ATOM 13125 N N . ALA D 1 244 ? -10.024 -86.962 51.151 1.00 29.74 283 ALA D N 1
ATOM 13126 C CA . ALA D 1 244 ? -9.910 -85.859 50.211 1.00 28.02 283 ALA D CA 1
ATOM 13127 C C . ALA D 1 244 ? -11.019 -85.986 49.178 1.00 27.75 283 ALA D C 1
ATOM 13128 O O . ALA D 1 244 ? -11.290 -87.084 48.688 1.00 28.03 283 ALA D O 1
ATOM 13130 N N . ASP D 1 245 ? -11.665 -84.873 48.852 1.00 26.05 284 ASP D N 1
ATOM 13131 C CA . ASP D 1 245 ? -12.720 -84.900 47.847 1.00 28.24 284 ASP D CA 1
ATOM 13132 C C . ASP D 1 245 ? -12.139 -85.385 46.511 1.00 28.00 284 ASP D C 1
ATOM 13133 O O . ASP D 1 245 ? -12.811 -86.076 45.743 1.00 27.69 284 ASP D O 1
ATOM 13138 N N . ASP D 1 246 ? -10.887 -85.017 46.248 1.00 28.98 285 ASP D N 1
ATOM 13139 C CA . ASP D 1 246 ? -10.180 -85.400 45.025 1.00 29.27 285 ASP D CA 1
ATOM 13140 C C . ASP D 1 246 ? -8.705 -85.490 45.381 1.00 27.84 285 ASP D C 1
ATOM 13141 O O . ASP D 1 246 ? -8.175 -84.599 46.043 1.00 26.32 285 ASP D O 1
ATOM 13146 N N . LEU D 1 247 ? -8.034 -86.546 44.937 1.00 26.63 286 LEU D N 1
ATOM 13147 C CA . LEU D 1 247 ? -6.624 -86.718 45.278 1.00 27.75 286 LEU D CA 1
ATOM 13148 C C . LEU D 1 247 ? -5.615 -85.762 44.641 1.00 27.03 286 LEU D C 1
ATOM 13149 O O . LEU D 1 247 ? -4.470 -85.677 45.098 1.00 26.98 286 LEU D O 1
ATOM 13154 N N . THR D 1 248 ? -6.028 -85.045 43.599 1.00 25.44 287 THR D N 1
ATOM 13155 C CA . THR D 1 248 ? -5.154 -84.062 42.949 1.00 24.85 287 THR D CA 1
ATOM 13156 C C . THR D 1 248 ? -5.436 -82.747 43.684 1.00 24.72 287 THR D C 1
ATOM 13157 O O . THR D 1 248 ? -6.537 -82.199 43.597 1.00 25.78 287 THR D O 1
ATOM 13161 N N . PRO D 1 249 ? -4.447 -82.226 44.423 1.00 23.26 288 PRO D N 1
ATOM 13162 C CA . PRO D 1 249 ? -4.632 -80.979 45.172 1.00 21.96 288 PRO D CA 1
ATOM 13163 C C . PRO D 1 249 ? -4.725 -79.724 44.317 1.00 21.46 288 PRO D C 1
ATOM 13164 O O . PRO D 1 249 ? -4.391 -79.731 43.134 1.00 21.07 288 PRO D O 1
ATOM 13168 N N . GLN D 1 250 ? -5.193 -78.655 44.946 1.00 22.19 289 GLN D N 1
ATOM 13169 C CA . GLN D 1 250 ? -5.319 -77.347 44.321 1.00 21.46 289 GLN D CA 1
ATOM 13170 C C . GLN D 1 250 ? -4.147 -76.528 44.875 1.00 22.02 289 GLN D C 1
ATOM 13171 O O . GLN D 1 250 ? -3.513 -76.941 45.840 1.00 20.35 289 GLN D O 1
ATOM 13177 N N . TRP D 1 251 ? -3.867 -75.369 44.287 1.00 21.04 290 TRP D N 1
ATOM 13178 C CA . TRP D 1 251 ? -2.760 -74.550 44.767 1.00 20.12 290 TRP D CA 1
ATOM 13179 C C . TRP D 1 251 ? -3.181 -73.145 45.183 1.00 20.85 290 TRP D C 1
ATOM 13180 O O . TRP D 1 251 ? -4.017 -72.515 44.538 1.00 20.88 290 TRP D O 1
ATOM 13191 N N . LEU D 1 252 ? -2.584 -72.655 46.262 1.00 20.00 291 LEU D N 1
ATOM 13192 C CA . LEU D 1 252 ? -2.914 -71.333 46.778 1.00 21.23 291 LEU D CA 1
ATOM 13193 C C . LEU D 1 252 ? -2.036 -70.224 46.191 1.00 20.95 291 LEU D C 1
ATOM 13194 O O . LEU D 1 252 ? -2.358 -69.047 46.328 1.00 22.23 291 LEU D O 1
ATOM 13199 N N . ASP D 1 253 ? -0.930 -70.601 45.545 1.00 20.11 292 ASP D N 1
ATOM 13200 C CA . ASP D 1 253 ? -0.037 -69.636 44.905 1.00 18.52 292 ASP D CA 1
ATOM 13201 C C . ASP D 1 253 ? 0.732 -70.300 43.766 1.00 19.08 292 ASP D C 1
ATOM 13202 O O . ASP D 1 253 ? 1.145 -71.452 43.874 1.00 19.11 292 ASP D O 1
ATOM 13207 N N . TRP D 1 254 ? 0.928 -69.568 42.673 1.00 19.03 293 TRP D N 1
ATOM 13208 C CA . TRP D 1 254 ? 1.638 -70.115 41.530 1.00 18.73 293 TRP D CA 1
ATOM 13209 C C . TRP D 1 254 ? 2.961 -69.420 41.256 1.00 19.20 293 TRP D C 1
ATOM 13210 O O . TRP D 1 254 ? 3.577 -69.643 40.217 1.00 19.92 293 TRP D O 1
ATOM 13221 N N . GLY D 1 255 ? 3.389 -68.578 42.193 1.00 17.58 294 GLY D N 1
ATOM 13222 C CA . GLY D 1 255 ? 4.650 -67.877 42.043 1.00 17.95 294 GLY D CA 1
ATOM 13223 C C . GLY D 1 255 ? 5.786 -68.718 42.602 1.00 19.56 294 GLY D C 1
ATOM 13224 O O . GLY D 1 255 ? 5.587 -69.879 42.942 1.00 19.36 294 GLY D O 1
ATOM 13225 N N . TRP D 1 256 ? 6.973 -68.132 42.706 1.00 17.71 295 TRP D N 1
ATOM 13226 C CA . TRP D 1 256 ? 8.142 -68.846 43.206 1.00 18.83 295 TRP D CA 1
ATOM 13227 C C . TRP D 1 256 ? 8.332 -68.784 44.717 1.00 19.62 295 TRP D C 1
ATOM 13228 O O . TRP D 1 256 ? 8.881 -69.714 45.310 1.00 18.98 295 TRP D O 1
ATOM 13239 N N . ASP D 1 257 ? 7.881 -67.695 45.336 1.00 18.58 296 ASP D N 1
ATOM 13240 C CA . ASP D 1 257 ? 8.111 -67.498 46.761 1.00 17.97 296 ASP D CA 1
ATOM 13241 C C . ASP D 1 257 ? 6.911 -67.311 47.675 1.00 19.17 296 ASP D C 1
ATOM 13242 O O . ASP D 1 257 ? 6.516 -66.183 47.971 1.00 20.28 296 ASP D O 1
ATOM 13247 N N . TRP D 1 258 ? 6.349 -68.417 48.144 1.00 18.60 297 TRP D N 1
ATOM 13248 C CA . TRP D 1 258 ? 5.219 -68.383 49.071 1.00 18.64 297 TRP D CA 1
ATOM 13249 C C . TRP D 1 258 ? 5.299 -69.737 49.763 1.00 17.09 297 TRP D C 1
ATOM 13250 O O . TRP D 1 258 ? 4.492 -70.635 49.509 1.00 16.72 297 TRP D O 1
ATOM 13261 N N . TYR D 1 259 ? 6.297 -69.868 50.630 1.00 18.15 298 TYR D N 1
ATOM 13262 C CA . TYR D 1 259 ? 6.569 -71.122 51.318 1.00 19.75 298 TYR D CA 1
ATOM 13263 C C . TYR D 1 259 ? 6.240 -71.138 52.803 1.00 19.80 298 TYR D C 1
ATOM 13264 O O . TYR D 1 259 ? 6.227 -70.094 53.466 1.00 19.84 298 TYR D O 1
ATOM 13273 N N . ALA D 1 260 ? 5.985 -72.345 53.310 1.00 19.18 299 ALA D N 1
ATOM 13274 C CA . ALA D 1 260 ? 5.664 -72.560 54.717 1.00 18.91 299 ALA D CA 1
ATOM 13275 C C . ALA D 1 260 ? 4.498 -71.681 55.136 1.00 19.46 299 ALA D C 1
ATOM 13276 O O . ALA D 1 260 ? 4.469 -71.154 56.248 1.00 20.91 299 ALA D O 1
ATOM 13278 N N . ALA D 1 261 ? 3.531 -71.530 54.242 1.00 21.15 300 ALA D N 1
ATOM 13279 C CA . ALA D 1 261 ? 2.373 -70.694 54.527 1.00 21.40 300 ALA D CA 1
ATOM 13280 C C . ALA D 1 261 ? 1.542 -71.262 55.666 1.00 21.45 300 ALA D C 1
ATOM 13281 O O . ALA D 1 261 ? 1.430 -72.479 55.824 1.00 23.38 300 ALA D O 1
ATOM 13283 N N . VAL D 1 262 ? 0.971 -70.368 56.461 1.00 20.83 301 VAL D N 1
ATOM 13284 C CA . VAL D 1 262 ? 0.103 -70.755 57.563 1.00 22.28 301 VAL D CA 1
ATOM 13285 C C . VAL D 1 262 ? -1.181 -69.930 57.451 1.00 22.85 301 VAL D C 1
ATOM 13286 O O . VAL D 1 262 ? -1.163 -68.804 56.941 1.00 21.71 301 VAL D O 1
ATOM 13290 N N . THR D 1 263 ? -2.296 -70.496 57.907 1.00 23.18 302 THR D N 1
ATOM 13291 C CA . THR D 1 263 ? -3.573 -69.791 57.872 1.00 21.62 302 THR D CA 1
ATOM 13292 C C . THR D 1 263 ? -4.152 -69.803 59.276 1.00 22.90 302 THR D C 1
ATOM 13293 O O . THR D 1 263 ? -3.867 -70.710 60.065 1.00 23.00 302 THR D O 1
ATOM 13297 N N . TRP D 1 264 ? -4.957 -68.791 59.591 1.00 23.11 303 TRP D N 1
ATOM 13298 C CA . TRP D 1 264 ? -5.589 -68.701 60.900 1.00 21.72 303 TRP D CA 1
ATOM 13299 C C . TRP D 1 264 ? -6.926 -67.980 60.764 1.00 22.04 303 TRP D C 1
ATOM 13300 O O . TRP D 1 264 ? -7.120 -67.199 59.838 1.00 21.57 303 TRP D O 1
ATOM 13311 N N . PRO D 1 265 ? -7.874 -68.251 61.676 1.00 23.11 304 PRO D N 1
ATOM 13312 C CA . PRO D 1 265 ? -9.191 -67.604 61.612 1.00 22.32 304 PRO D CA 1
ATOM 13313 C C . PRO D 1 265 ? -9.144 -66.103 61.900 1.00 22.21 304 PRO D C 1
ATOM 13314 O O . PRO D 1 265 ? -8.446 -65.658 62.810 1.00 19.41 304 PRO D O 1
ATOM 13318 N N . SER D 1 266 ? -9.876 -65.327 61.107 1.00 22.43 305 SER D N 1
ATOM 13319 C CA . SER D 1 266 ? -9.923 -63.886 61.306 1.00 24.29 305 SER D CA 1
ATOM 13320 C C . SER D 1 266 ? -10.720 -63.655 62.580 1.00 26.49 305 SER D C 1
ATOM 13321 O O . SER D 1 266 ? -11.562 -64.475 62.948 1.00 27.65 305 SER D O 1
ATOM 13324 N N . ILE D 1 267 ? -10.461 -62.544 63.255 1.00 28.30 306 ILE D N 1
ATOM 13325 C CA . ILE D 1 267 ? -11.169 -62.244 64.489 1.00 30.86 306 ILE D CA 1
ATOM 13326 C C . ILE D 1 267 ? -12.636 -61.876 64.246 1.00 32.26 306 ILE D C 1
ATOM 13327 O O . ILE D 1 267 ? -13.501 -62.176 65.070 1.00 32.24 306 ILE D O 1
ATOM 13332 N N . ASP D 1 268 ? -12.919 -61.254 63.105 1.00 32.50 307 ASP D N 1
ATOM 13333 C CA . ASP D 1 268 ? -14.279 -60.835 62.778 1.00 31.62 307 ASP D CA 1
ATOM 13334 C C . ASP D 1 268 ? -15.193 -61.921 62.199 1.00 30.90 307 ASP D C 1
ATOM 13335 O O . ASP D 1 268 ? -16.400 -61.869 62.400 1.00 30.32 307 ASP D O 1
ATOM 13340 N N . ALA D 1 269 ? -14.636 -62.893 61.483 1.00 28.07 308 ALA D N 1
ATOM 13341 C CA . ALA D 1 269 ? -15.456 -63.965 60.909 1.00 27.11 308 ALA D CA 1
ATOM 13342 C C . ALA D 1 269 ? -14.630 -65.245 60.833 1.00 25.92 308 ALA D C 1
ATOM 13343 O O . ALA D 1 269 ? -14.301 -65.724 59.744 1.00 25.11 308 ALA D O 1
ATOM 13345 N N . PRO D 1 270 ? -14.304 -65.824 62.000 1.00 26.03 309 PRO D N 1
ATOM 13346 C CA . PRO D 1 270 ? -13.508 -67.048 62.133 1.00 25.55 309 PRO D CA 1
ATOM 13347 C C . PRO D 1 270 ? -13.936 -68.260 61.308 1.00 26.10 309 PRO D C 1
ATOM 13348 O O . PRO D 1 270 ? -13.083 -68.996 60.814 1.00 26.85 309 PRO D O 1
ATOM 13352 N N . GLU D 1 271 ? -15.240 -68.460 61.136 1.00 25.82 310 GLU D N 1
ATOM 13353 C CA . GLU D 1 271 ? -15.724 -69.620 60.389 1.00 26.94 310 GLU D CA 1
ATOM 13354 C C . GLU D 1 271 ? -15.747 -69.498 58.872 1.00 25.50 310 GLU D C 1
ATOM 13355 O O . GLU D 1 271 ? -15.614 -70.497 58.171 1.00 24.41 310 GLU D O 1
ATOM 13361 N N . THR D 1 272 ? -15.910 -68.286 58.356 1.00 24.37 311 THR D N 1
ATOM 13362 C CA . THR D 1 272 ? -15.963 -68.108 56.910 1.00 22.57 311 THR D CA 1
ATOM 13363 C C . THR D 1 272 ? -14.745 -67.405 56.320 1.00 22.38 311 THR D C 1
ATOM 13364 O O . THR D 1 272 ? -14.514 -67.471 55.116 1.00 21.64 311 THR D O 1
ATOM 13368 N N . LYS D 1 273 ? -13.964 -66.734 57.158 1.00 22.68 312 LYS D N 1
ATOM 13369 C CA . LYS D 1 273 ? -12.801 -66.015 56.654 1.00 24.24 312 LYS D CA 1
ATOM 13370 C C . LYS D 1 273 ? -11.522 -66.238 57.451 1.00 23.54 312 LYS D C 1
ATOM 13371 O O . LYS D 1 273 ? -11.453 -65.951 58.646 1.00 22.93 312 LYS D O 1
ATOM 13377 N N . ARG D 1 274 ? -10.502 -66.745 56.768 1.00 22.68 313 ARG D N 1
ATOM 13378 C CA . ARG D 1 274 ? -9.216 -66.998 57.393 1.00 21.96 313 ARG D CA 1
ATOM 13379 C C . ARG D 1 274 ? -8.184 -66.032 56.825 1.00 21.89 313 ARG D C 1
ATOM 13380 O O . ARG D 1 274 ? -8.390 -65.436 55.770 1.00 20.94 313 ARG D O 1
ATOM 13388 N N . LEU D 1 275 ? -7.087 -65.857 57.551 1.00 21.90 314 LEU D N 1
ATOM 13389 C CA . LEU D 1 275 ? -5.995 -65.016 57.090 1.00 20.82 314 LEU D CA 1
ATOM 13390 C C . LEU D 1 275 ? -4.845 -65.969 56.769 1.00 21.60 314 LEU D C 1
ATOM 13391 O O . LEU D 1 275 ? -4.809 -67.103 57.261 1.00 20.52 314 LEU D O 1
ATOM 13396 N N . ALA D 1 276 ? -3.922 -65.516 55.935 1.00 19.41 315 ALA D N 1
ATOM 13397 C CA . ALA D 1 276 ? -2.792 -66.342 55.544 1.00 20.35 315 ALA D CA 1
ATOM 13398 C C . ALA D 1 276 ? -1.576 -65.483 55.244 1.00 20.32 315 ALA D C 1
ATOM 13399 O O . ALA D 1 276 ? -1.690 -64.365 54.724 1.00 19.21 315 ALA D O 1
ATOM 13401 N N . ILE D 1 277 ? -0.411 -66.013 55.587 1.00 19.65 316 ILE D N 1
ATOM 13402 C CA . ILE D 1 277 ? 0.841 -65.329 55.333 1.00 19.06 316 ILE D CA 1
ATOM 13403 C C . ILE D 1 277 ? 1.869 -66.422 55.061 1.00 20.78 316 ILE D C 1
ATOM 13404 O O . ILE D 1 277 ? 1.726 -67.545 55.541 1.00 19.19 316 ILE D O 1
ATOM 13409 N N . ALA D 1 278 ? 2.892 -66.097 54.280 1.00 20.26 317 ALA D N 1
ATOM 13410 C CA . ALA D 1 278 ? 3.925 -67.065 53.950 1.00 21.19 317 ALA D CA 1
ATOM 13411 C C . ALA D 1 278 ? 5.308 -66.429 53.906 1.00 19.82 317 ALA D C 1
ATOM 13412 O O . ALA D 1 278 ? 5.444 -65.205 53.882 1.00 18.12 317 ALA D O 1
ATOM 13414 N N . TRP D 1 279 ? 6.329 -67.281 53.900 1.00 18.68 318 TRP D N 1
ATOM 13415 C CA . TRP D 1 279 ? 7.714 -66.840 53.819 1.00 18.73 318 TRP D CA 1
ATOM 13416 C C . TRP D 1 279 ? 7.979 -66.639 52.332 1.00 19.45 318 TRP D C 1
ATOM 13417 O O . TRP D 1 279 ? 7.819 -67.574 51.542 1.00 18.52 318 TRP D O 1
ATOM 13428 N N . MET D 1 280 ? 8.355 -65.428 51.935 1.00 19.10 319 MET D N 1
ATOM 13429 C CA . MET D 1 280 ? 8.627 -65.188 50.523 1.00 19.78 319 MET D CA 1
ATOM 13430 C C . MET D 1 280 ? 10.037 -65.618 50.149 1.00 20.85 319 MET D C 1
ATOM 13431 O O . MET D 1 280 ? 10.930 -64.796 49.941 1.00 21.03 319 MET D O 1
ATOM 13436 N N . ASN D 1 281 ? 10.219 -66.929 50.077 1.00 19.82 320 ASN D N 1
ATOM 13437 C CA . ASN D 1 281 ? 11.494 -67.506 49.721 1.00 20.83 320 ASN D CA 1
ATOM 13438 C C . ASN D 1 281 ? 11.224 -68.883 49.135 1.00 21.96 320 ASN D C 1
ATOM 13439 O O . ASN D 1 281 ? 10.073 -69.325 49.096 1.00 21.88 320 ASN D O 1
ATOM 13444 N N . ASN D 1 282 ? 12.282 -69.553 48.684 1.00 21.24 321 ASN D N 1
ATOM 13445 C CA . ASN D 1 282 ? 12.166 -70.876 48.074 1.00 21.80 321 ASN D CA 1
ATOM 13446 C C . ASN D 1 282 ? 13.482 -71.601 48.361 1.00 22.28 321 ASN D C 1
ATOM 13447 O O . ASN D 1 282 ? 14.553 -71.021 48.192 1.00 23.24 321 ASN D O 1
ATOM 13452 N N . TRP D 1 283 ? 13.419 -72.859 48.788 1.00 21.50 322 TRP D N 1
ATOM 13453 C CA . TRP D 1 283 ? 14.648 -73.571 49.105 1.00 21.97 322 TRP D CA 1
ATOM 13454 C C . TRP D 1 283 ? 15.568 -73.860 47.935 1.00 23.33 322 TRP D C 1
ATOM 13455 O O . TRP D 1 283 ? 16.714 -74.269 48.132 1.00 24.03 322 TRP D O 1
ATOM 13466 N N . LYS D 1 284 ? 15.084 -73.639 46.717 1.00 22.22 323 LYS D N 1
ATOM 13467 C CA . LYS D 1 284 ? 15.935 -73.838 45.558 1.00 22.72 323 LYS D CA 1
ATOM 13468 C C . LYS D 1 284 ? 17.112 -72.871 45.680 1.00 23.02 323 LYS D C 1
ATOM 13469 O O . LYS D 1 284 ? 18.175 -73.108 45.107 1.00 23.91 323 LYS D O 1
ATOM 13475 N N . TYR D 1 285 ? 16.938 -71.795 46.448 1.00 21.05 324 TYR D N 1
ATOM 13476 C CA . TYR D 1 285 ? 18.005 -70.803 46.567 1.00 20.61 324 TYR D CA 1
ATOM 13477 C C . TYR D 1 285 ? 18.013 -69.954 47.837 1.00 20.27 324 TYR D C 1
ATOM 13478 O O . TYR D 1 285 ? 18.773 -68.984 47.923 1.00 22.75 324 TYR D O 1
ATOM 13487 N N . ALA D 1 286 ? 17.189 -70.309 48.818 1.00 19.96 325 ALA D N 1
ATOM 13488 C CA . ALA D 1 286 ? 17.099 -69.535 50.055 1.00 18.56 325 ALA D CA 1
ATOM 13489 C C . ALA D 1 286 ? 18.401 -69.470 50.849 1.00 20.33 325 ALA D C 1
ATOM 13490 O O . ALA D 1 286 ? 18.674 -68.468 51.516 1.00 19.67 325 ALA D O 1
ATOM 13492 N N . ALA D 1 287 ? 19.199 -70.533 50.786 1.00 20.58 326 ALA D N 1
ATOM 13493 C CA . ALA D 1 287 ? 20.468 -70.561 51.506 1.00 23.51 326 ALA D CA 1
ATOM 13494 C C . ALA D 1 287 ? 21.516 -69.712 50.780 1.00 23.02 326 ALA D C 1
ATOM 13495 O O . ALA D 1 287 ? 22.324 -70.231 50.014 1.00 23.91 326 ALA D O 1
ATOM 13497 N N . ARG D 1 288 ? 21.505 -68.408 51.030 1.00 22.58 327 ARG D N 1
ATOM 13498 C CA . ARG D 1 288 ? 22.448 -67.500 50.379 1.00 22.24 327 ARG D CA 1
ATOM 13499 C C . ARG D 1 288 ? 22.318 -66.140 51.031 1.00 23.44 327 ARG D C 1
ATOM 13500 O O . ARG D 1 288 ? 21.414 -65.915 51.844 1.00 21.29 327 ARG D O 1
ATOM 13508 N N . ASP D 1 289 ? 23.217 -65.233 50.656 1.00 23.57 328 ASP D N 1
ATOM 13509 C CA . ASP D 1 289 ? 23.153 -63.867 51.145 1.00 24.96 328 ASP D CA 1
ATOM 13510 C C . ASP D 1 289 ? 22.285 -63.155 50.130 1.00 25.01 328 ASP D C 1
ATOM 13511 O O . ASP D 1 289 ? 22.328 -63.457 48.938 1.00 25.50 328 ASP D O 1
ATOM 13516 N N . VAL D 1 290 ? 21.491 -62.211 50.607 1.00 25.06 329 VAL D N 1
ATOM 13517 C CA . VAL D 1 290 ? 20.570 -61.481 49.746 1.00 24.08 329 VAL D CA 1
ATOM 13518 C C . VAL D 1 290 ? 20.921 -59.981 49.830 1.00 22.73 329 VAL D C 1
ATOM 13519 O O . VAL D 1 290 ? 21.637 -59.562 50.742 1.00 22.16 329 VAL D O 1
ATOM 13523 N N . PRO D 1 291 ? 20.442 -59.155 48.880 1.00 22.14 330 PRO D N 1
ATOM 13524 C CA . PRO D 1 291 ? 20.774 -57.727 48.943 1.00 21.51 330 PRO D CA 1
ATOM 13525 C C . PRO D 1 291 ? 20.542 -57.019 50.277 1.00 23.64 330 PRO D C 1
ATOM 13526 O O . PRO D 1 291 ? 21.347 -56.173 50.675 1.00 26.88 330 PRO D O 1
ATOM 13530 N N . THR D 1 292 ? 19.462 -57.351 50.979 1.00 22.49 331 THR D N 1
ATOM 13531 C CA . THR D 1 292 ? 19.199 -56.691 52.256 1.00 22.87 331 THR D CA 1
ATOM 13532 C C . THR D 1 292 ? 20.220 -57.043 53.316 1.00 22.36 331 THR D C 1
ATOM 13533 O O . THR D 1 292 ? 20.302 -56.367 54.336 1.00 22.33 331 THR D O 1
ATOM 13537 N N . ASP D 1 293 ? 20.988 -58.105 53.094 1.00 24.11 332 ASP D N 1
ATOM 13538 C CA . ASP D 1 293 ? 22.015 -58.492 54.055 1.00 26.09 332 ASP D CA 1
ATOM 13539 C C . ASP D 1 293 ? 23.082 -57.407 54.089 1.00 28.23 332 ASP D C 1
ATOM 13540 O O . ASP D 1 293 ? 23.496 -56.964 55.156 1.00 29.28 332 ASP D O 1
ATOM 13545 N N . ALA D 1 294 ? 23.522 -56.977 52.913 1.00 29.75 333 ALA D N 1
ATOM 13546 C CA . ALA D 1 294 ? 24.550 -55.950 52.823 1.00 31.99 333 ALA D CA 1
ATOM 13547 C C . ALA D 1 294 ? 24.009 -54.567 53.171 1.00 34.44 333 ALA D C 1
ATOM 13548 O O . ALA D 1 294 ? 24.692 -53.766 53.801 1.00 34.98 333 ALA D O 1
ATOM 13550 N N . SER D 1 295 ? 22.774 -54.296 52.773 1.00 35.33 334 SER D N 1
ATOM 13551 C CA . SER D 1 295 ? 22.182 -52.992 53.024 1.00 37.48 334 SER D CA 1
ATOM 13552 C C . SER D 1 295 ? 21.616 -52.773 54.423 1.00 38.41 334 SER D C 1
ATOM 13553 O O . SER D 1 295 ? 21.819 -51.707 55.009 1.00 38.58 334 SER D O 1
ATOM 13556 N N . ASP D 1 296 ? 20.921 -53.772 54.961 1.00 37.93 335 ASP D N 1
ATOM 13557 C CA . ASP D 1 296 ? 20.300 -53.630 56.274 1.00 36.93 335 ASP D CA 1
ATOM 13558 C C . ASP D 1 296 ? 20.581 -54.709 57.314 1.00 35.23 335 ASP D C 1
ATOM 13559 O O . ASP D 1 296 ? 20.093 -54.624 58.439 1.00 34.21 335 ASP D O 1
ATOM 13564 N N . GLY D 1 297 ? 21.357 -55.722 56.949 1.00 33.44 336 GLY D N 1
ATOM 13565 C CA . GLY D 1 297 ? 21.675 -56.772 57.899 1.00 30.22 336 GLY D CA 1
ATOM 13566 C C . GLY D 1 297 ? 20.574 -57.777 58.198 1.00 30.17 336 GLY D C 1
ATOM 13567 O O . GLY D 1 297 ? 20.536 -58.350 59.288 1.00 28.97 336 GLY D O 1
ATOM 13568 N N . TYR D 1 298 ? 19.659 -57.990 57.258 1.00 28.32 337 TYR D N 1
ATOM 13569 C CA . TYR D 1 298 ? 18.610 -58.977 57.477 1.00 26.56 337 TYR D CA 1
ATOM 13570 C C . TYR D 1 298 ? 18.361 -59.734 56.182 1.00 25.13 337 TYR D C 1
ATOM 13571 O O . TYR D 1 298 ? 18.698 -59.259 55.099 1.00 23.71 337 TYR D O 1
ATOM 13580 N N . ASN D 1 299 ? 17.781 -60.921 56.299 1.00 23.51 338 ASN D N 1
ATOM 13581 C CA . ASN D 1 299 ? 17.534 -61.762 55.139 1.00 23.27 338 ASN D CA 1
ATOM 13582 C C . ASN D 1 299 ? 16.171 -62.439 55.223 1.00 23.09 338 ASN D C 1
ATOM 13583 O O . ASN D 1 299 ? 15.960 -63.327 56.053 1.00 23.60 338 ASN D O 1
ATOM 13588 N N . GLY D 1 300 ? 15.249 -62.013 54.366 1.00 22.68 339 GLY D N 1
ATOM 13589 C CA . GLY D 1 300 ? 13.933 -62.617 54.346 1.00 22.42 339 GLY D CA 1
ATOM 13590 C C . GLY D 1 300 ? 12.775 -61.706 54.698 1.00 22.78 339 GLY D C 1
ATOM 13591 O O . GLY D 1 300 ? 12.890 -60.823 55.553 1.00 23.15 339 GLY D O 1
ATOM 13592 N N . GLN D 1 301 ? 11.656 -61.912 54.012 1.00 21.16 340 GLN D N 1
ATOM 13593 C CA . GLN D 1 301 ? 10.449 -61.153 54.278 1.00 20.97 340 GLN D CA 1
ATOM 13594 C C . GLN D 1 301 ? 9.272 -62.080 54.082 1.00 20.40 340 GLN D C 1
ATOM 13595 O O . GLN D 1 301 ? 9.382 -63.114 53.417 1.00 20.74 340 GLN D O 1
ATOM 13601 N N . ASN D 1 302 ? 8.145 -61.704 54.670 1.00 19.82 341 ASN D N 1
ATOM 13602 C CA . ASN D 1 302 ? 6.923 -62.468 54.535 1.00 19.77 341 ASN D CA 1
ATOM 13603 C C . ASN D 1 302 ? 6.081 -61.822 53.444 1.00 19.84 341 ASN D C 1
ATOM 13604 O O . ASN D 1 302 ? 6.305 -60.665 53.062 1.00 17.38 341 ASN D O 1
ATOM 13609 N N . SER D 1 303 ? 5.112 -62.581 52.950 1.00 19.49 342 SER D N 1
ATOM 13610 C CA . SER D 1 303 ? 4.206 -62.099 51.919 1.00 18.82 342 SER D CA 1
ATOM 13611 C C . SER D 1 303 ? 3.252 -61.140 52.598 1.00 17.98 342 SER D C 1
ATOM 13612 O O . SER D 1 303 ? 3.288 -60.971 53.818 1.00 17.09 342 SER D O 1
ATOM 13615 N N . ILE D 1 304 ? 2.391 -60.519 51.804 1.00 18.84 343 ILE D N 1
ATOM 13616 C CA . ILE D 1 304 ? 1.386 -59.619 52.344 1.00 18.84 343 ILE D CA 1
ATOM 13617 C C . ILE D 1 304 ? 0.419 -60.614 52.981 1.00 18.03 343 ILE D C 1
ATOM 13618 O O . ILE D 1 304 ? 0.383 -61.778 52.575 1.00 18.56 343 ILE D O 1
ATOM 13623 N N . VAL D 1 305 ? -0.327 -60.204 53.996 1.00 18.49 344 VAL D N 1
ATOM 13624 C CA . VAL D 1 305 ? -1.287 -61.133 54.579 1.00 16.99 344 VAL D CA 1
ATOM 13625 C C . VAL D 1 305 ? -2.463 -61.133 53.612 1.00 17.49 344 VAL D C 1
ATOM 13626 O O . VAL D 1 305 ? -2.813 -60.083 53.067 1.00 17.83 344 VAL D O 1
ATOM 13630 N N . ARG D 1 306 ? -3.044 -62.302 53.360 1.00 16.52 345 ARG D N 1
ATOM 13631 C CA . ARG D 1 306 ? -4.194 -62.377 52.470 1.00 18.05 345 ARG D CA 1
ATOM 13632 C C . ARG D 1 306 ? -5.382 -62.946 53.245 1.00 20.66 345 ARG D C 1
ATOM 13633 O O . ARG D 1 306 ? -5.208 -63.589 54.278 1.00 19.96 345 ARG D O 1
ATOM 13641 N N . GLU D 1 307 ? -6.587 -62.685 52.749 1.00 22.06 346 GLU D N 1
ATOM 13642 C CA . GLU D 1 307 ? -7.808 -63.192 53.359 1.00 21.80 346 GLU D CA 1
ATOM 13643 C C . GLU D 1 307 ? -8.240 -64.365 52.493 1.00 21.23 346 GLU D C 1
ATOM 13644 O O . GLU D 1 307 ? -8.071 -64.333 51.272 1.00 21.92 346 GLU D O 1
ATOM 13650 N N . LEU D 1 308 ? -8.785 -65.399 53.123 1.00 21.41 347 LEU D N 1
ATOM 13651 C CA . LEU D 1 308 ? -9.233 -66.582 52.403 1.00 19.99 347 LEU D CA 1
ATOM 13652 C C . LEU D 1 308 ? -10.698 -66.890 52.670 1.00 21.85 347 LEU D C 1
ATOM 13653 O O . LEU D 1 308 ? -11.182 -66.768 53.801 1.00 22.50 347 LEU D O 1
ATOM 13658 N N . ARG D 1 309 ? -11.395 -67.293 51.617 1.00 18.37 348 ARG D N 1
ATOM 13659 C CA . ARG D 1 309 ? -12.785 -67.675 51.717 1.00 20.43 348 ARG D CA 1
ATOM 13660 C C . ARG D 1 309 ? -12.927 -68.927 50.867 1.00 20.25 348 ARG D C 1
ATOM 13661 O O . ARG D 1 309 ? -12.262 -69.061 49.835 1.00 20.84 348 ARG D O 1
ATOM 13669 N N . LEU D 1 310 ? -13.752 -69.866 51.310 1.00 18.72 349 LEU D N 1
ATOM 13670 C CA . LEU D 1 310 ? -13.962 -71.069 50.520 1.00 18.73 349 LEU D CA 1
ATOM 13671 C C . LEU D 1 310 ? -15.201 -70.769 49.688 1.00 17.35 349 LEU D C 1
ATOM 13672 O O . LEU D 1 310 ? -16.275 -70.513 50.235 1.00 17.05 349 LEU D O 1
ATOM 13677 N N . ALA D 1 311 ? -15.054 -70.795 48.370 1.00 17.80 350 ALA D N 1
ATOM 13678 C CA . ALA D 1 311 ? -16.174 -70.481 47.493 1.00 19.62 350 ALA D CA 1
ATOM 13679 C C . ALA D 1 311 ? -16.598 -71.652 46.616 1.00 19.28 350 ALA D C 1
ATOM 13680 O O . ALA D 1 311 ? -15.764 -72.358 46.046 1.00 21.04 350 ALA D O 1
ATOM 13682 N N . ARG D 1 312 ? -17.907 -71.848 46.514 1.00 19.94 351 ARG D N 1
ATOM 13683 C CA . ARG D 1 312 ? -18.452 -72.917 45.695 1.00 21.04 351 ARG D CA 1
ATOM 13684 C C . ARG D 1 312 ? -18.266 -72.541 44.227 1.00 21.50 351 ARG D C 1
ATOM 13685 O O . ARG D 1 312 ? -18.602 -71.427 43.821 1.00 22.21 351 ARG D O 1
ATOM 13693 N N . GLN D 1 313 ? -17.719 -73.467 43.447 1.00 21.50 352 GLN D N 1
ATOM 13694 C CA . GLN D 1 313 ? -17.490 -73.260 42.018 1.00 21.96 352 GLN D CA 1
ATOM 13695 C C . GLN D 1 313 ? -18.609 -73.932 41.232 1.00 22.84 352 GLN D C 1
ATOM 13696 O O . GLN D 1 313 ? -19.136 -74.958 41.653 1.00 21.16 352 GLN D O 1
ATOM 13702 N N . PRO D 1 314 ? -18.965 -73.372 40.065 1.00 24.82 353 PRO D N 1
ATOM 13703 C CA . PRO D 1 314 ? -20.029 -73.885 39.200 1.00 27.96 353 PRO D CA 1
ATOM 13704 C C . PRO D 1 314 ? -20.394 -75.373 39.259 1.00 31.90 353 PRO D C 1
ATOM 13705 O O . PRO D 1 314 ? -21.486 -75.731 39.711 1.00 35.42 353 PRO D O 1
ATOM 13709 N N . GLY D 1 315 ? -19.512 -76.250 38.820 1.00 32.49 354 GLY D N 1
ATOM 13710 C CA . GLY D 1 315 ? -19.886 -77.655 38.856 1.00 33.47 354 GLY D CA 1
ATOM 13711 C C . GLY D 1 315 ? -20.320 -78.219 40.203 1.00 31.65 354 GLY D C 1
ATOM 13712 O O . GLY D 1 315 ? -21.098 -79.172 40.263 1.00 32.08 354 GLY D O 1
ATOM 13713 N N . GLY D 1 316 ? -19.817 -77.646 41.289 1.00 30.63 355 GLY D N 1
ATOM 13714 C CA . GLY D 1 316 ? -20.172 -78.146 42.603 1.00 27.61 355 GLY D CA 1
ATOM 13715 C C . GLY D 1 316 ? -18.951 -78.440 43.466 1.00 28.54 355 GLY D C 1
ATOM 13716 O O . GLY D 1 316 ? -19.044 -79.165 44.449 1.00 28.51 355 GLY D O 1
ATOM 13717 N N . TRP D 1 317 ? -17.795 -77.897 43.096 1.00 26.95 356 TRP D N 1
ATOM 13718 C CA . TRP D 1 317 ? -16.593 -78.102 43.892 1.00 24.29 356 TRP D CA 1
ATOM 13719 C C . TRP D 1 317 ? -16.276 -76.797 44.630 1.00 24.60 356 TRP D C 1
ATOM 13720 O O . TRP D 1 317 ? -16.923 -75.774 44.388 1.00 23.68 356 TRP D O 1
ATOM 13731 N N . TYR D 1 318 ? -15.291 -76.829 45.523 1.00 21.59 357 TYR D N 1
ATOM 13732 C CA . TYR D 1 318 ? -14.943 -75.652 46.314 1.00 22.32 357 TYR D CA 1
ATOM 13733 C C . TYR D 1 318 ? -13.469 -75.268 46.213 1.00 22.13 357 TYR D C 1
ATOM 13734 O O . TYR D 1 318 ? -12.594 -76.127 46.153 1.00 22.52 357 TYR D O 1
ATOM 13743 N N . THR D 1 319 ? -13.197 -73.970 46.205 1.00 21.60 358 THR D N 1
ATOM 13744 C CA . THR D 1 319 ? -11.825 -73.487 46.086 1.00 22.03 358 THR D CA 1
ATOM 13745 C C . THR D 1 319 ? -11.582 -72.300 47.012 1.00 22.23 358 THR D C 1
ATOM 13746 O O . THR D 1 319 ? -12.518 -71.584 47.373 1.00 23.96 358 THR D O 1
ATOM 13750 N N . LEU D 1 320 ? -10.327 -72.094 47.402 1.00 21.69 359 LEU D N 1
ATOM 13751 C CA . LEU D 1 320 ? -9.985 -70.975 48.275 1.00 20.19 359 LEU D CA 1
ATOM 13752 C C . LEU D 1 320 ? -9.673 -69.749 47.431 1.00 19.85 359 LEU D C 1
ATOM 13753 O O . LEU D 1 320 ? -8.788 -69.790 46.571 1.00 21.01 359 LEU D O 1
ATOM 13758 N N . LEU D 1 321 ? -10.408 -68.664 47.667 1.00 20.25 360 LEU D N 1
ATOM 13759 C CA . LEU D 1 321 ? -10.198 -67.416 46.932 1.00 18.37 360 LEU D CA 1
ATOM 13760 C C . LEU D 1 321 ? -9.359 -66.489 47.809 1.00 18.77 360 LEU D C 1
ATOM 13761 O O . LEU D 1 321 ? -9.619 -66.358 49.006 1.00 17.92 360 LEU D O 1
ATOM 13766 N N . SER D 1 322 ? -8.356 -65.855 47.207 1.00 19.04 361 SER D N 1
ATOM 13767 C CA . SER D 1 322 ? -7.452 -64.960 47.927 1.00 21.04 361 SER D CA 1
ATOM 13768 C C . SER D 1 322 ? -7.620 -63.484 47.581 1.00 21.09 361 SER D C 1
ATOM 13769 O O . SER D 1 322 ? -7.882 -63.129 46.433 1.00 20.85 361 SER D O 1
ATOM 13772 N N . THR D 1 323 ? -7.441 -62.634 48.588 1.00 20.76 362 THR D N 1
ATOM 13773 C CA . THR D 1 323 ? -7.526 -61.192 48.416 1.00 21.88 362 THR D CA 1
ATOM 13774 C C . THR D 1 323 ? -6.628 -60.542 49.468 1.00 21.65 362 THR D C 1
ATOM 13775 O O . THR D 1 323 ? -6.560 -61.006 50.607 1.00 21.80 362 THR D O 1
ATOM 13779 N N . PRO D 1 324 ? -5.891 -59.481 49.091 1.00 21.34 363 PRO D N 1
ATOM 13780 C CA . PRO D 1 324 ? -5.008 -58.810 50.053 1.00 21.29 363 PRO D CA 1
ATOM 13781 C C . PRO D 1 324 ? -5.787 -58.320 51.273 1.00 22.91 363 PRO D C 1
ATOM 13782 O O . PRO D 1 324 ? -6.926 -57.867 51.142 1.00 24.05 363 PRO D O 1
ATOM 13786 N N . VAL D 1 325 ? -5.178 -58.416 52.453 1.00 22.77 364 VAL D N 1
ATOM 13787 C CA . VAL D 1 325 ? -5.826 -57.976 53.684 1.00 23.53 364 VAL D CA 1
ATOM 13788 C C . VAL D 1 325 ? -6.462 -56.612 53.446 1.00 23.48 364 VAL D C 1
ATOM 13789 O O . VAL D 1 325 ? -5.822 -55.689 52.949 1.00 22.50 364 VAL D O 1
ATOM 13793 N N . ALA D 1 326 ? -7.735 -56.494 53.801 1.00 25.92 365 ALA D N 1
ATOM 13794 C CA . ALA D 1 326 ? -8.477 -55.255 53.590 1.00 27.06 365 ALA D CA 1
ATOM 13795 C C . ALA D 1 326 ? -7.849 -54.024 54.234 1.00 25.41 365 ALA D C 1
ATOM 13796 O O . ALA D 1 326 ? -7.931 -52.931 53.683 1.00 28.50 365 ALA D O 1
ATOM 13798 N N . ALA D 1 327 ? -7.211 -54.203 55.385 1.00 24.87 366 ALA D N 1
ATOM 13799 C CA . ALA D 1 327 ? -6.591 -53.091 56.099 1.00 24.41 366 ALA D CA 1
ATOM 13800 C C . ALA D 1 327 ? -5.452 -52.379 55.363 1.00 24.90 366 ALA D C 1
ATOM 13801 O O . ALA D 1 327 ? -5.031 -51.298 55.774 1.00 24.80 366 ALA D O 1
ATOM 13803 N N . LEU D 1 328 ? -4.945 -52.969 54.285 1.00 25.43 367 LEU D N 1
ATOM 13804 C CA . LEU D 1 328 ? -3.854 -52.332 53.543 1.00 25.58 367 LEU D CA 1
ATOM 13805 C C . LEU D 1 328 ? -4.288 -50.952 53.030 1.00 26.19 367 LEU D C 1
ATOM 13806 O O . LEU D 1 328 ? -3.454 -50.063 52.815 1.00 24.45 367 LEU D O 1
ATOM 13811 N N . THR D 1 329 ? -5.596 -50.780 52.845 1.00 27.09 368 THR D N 1
ATOM 13812 C CA . THR D 1 329 ? -6.150 -49.519 52.363 1.00 27.71 368 THR D CA 1
ATOM 13813 C C . THR D 1 329 ? -5.753 -48.366 53.271 1.00 27.09 368 THR D C 1
ATOM 13814 O O . THR D 1 329 ? -5.572 -47.241 52.813 1.00 27.47 368 THR D O 1
ATOM 13818 N N . ASN D 1 330 ? -5.621 -48.652 54.561 1.00 26.89 369 ASN D N 1
ATOM 13819 C CA . ASN D 1 330 ? -5.256 -47.632 55.531 1.00 26.69 369 ASN D CA 1
ATOM 13820 C C . ASN D 1 330 ? -3.835 -47.112 55.372 1.00 26.57 369 ASN D C 1
ATOM 13821 O O . ASN D 1 330 ? -3.468 -46.125 56.002 1.00 26.72 369 ASN D O 1
ATOM 13826 N N . TYR D 1 331 ? -3.033 -47.767 54.538 1.00 24.72 370 TYR D N 1
ATOM 13827 C CA . TYR D 1 331 ? -1.659 -47.331 54.348 1.00 25.61 370 TYR D CA 1
ATOM 13828 C C . TYR D 1 331 ? -1.432 -46.628 53.017 1.00 26.68 370 TYR D C 1
ATOM 13829 O O . TYR D 1 331 ? -0.320 -46.189 52.719 1.00 27.16 370 TYR D O 1
ATOM 13838 N N . VAL D 1 332 ? -2.492 -46.521 52.223 1.00 25.28 371 VAL D N 1
ATOM 13839 C CA . VAL D 1 332 ? -2.420 -45.844 50.935 1.00 25.86 371 VAL D CA 1
ATOM 13840 C C . VAL D 1 332 ? -2.263 -44.337 51.197 1.00 24.94 371 VAL D C 1
ATOM 13841 O O . VAL D 1 332 ? -3.068 -43.742 51.910 1.00 23.53 371 VAL D O 1
ATOM 13845 N N . THR D 1 333 ? -1.231 -43.727 50.625 1.00 23.13 372 THR D N 1
ATOM 13846 C CA . THR D 1 333 ? -0.993 -42.303 50.836 1.00 25.51 372 THR D CA 1
ATOM 13847 C C . THR D 1 333 ? -1.431 -41.422 49.666 1.00 26.55 372 THR D C 1
ATOM 13848 O O . THR D 1 333 ? -1.553 -40.202 49.811 1.00 27.47 372 THR D O 1
ATOM 13852 N N . ALA D 1 334 ? -1.671 -42.039 48.515 1.00 25.64 373 ALA D N 1
ATOM 13853 C CA . ALA D 1 334 ? -2.099 -41.312 47.328 1.00 25.25 373 ALA D CA 1
ATOM 13854 C C . ALA D 1 334 ? -2.708 -42.273 46.316 1.00 26.62 373 ALA D C 1
ATOM 13855 O O . ALA D 1 334 ? -2.187 -43.373 46.097 1.00 27.42 373 ALA D O 1
ATOM 13857 N N . THR D 1 335 ? -3.807 -41.857 45.695 1.00 27.09 374 THR D N 1
ATOM 13858 C CA . THR D 1 335 ? -4.481 -42.687 44.698 1.00 25.70 374 THR D CA 1
ATOM 13859 C C . THR D 1 335 ? -4.514 -41.991 43.342 1.00 26.27 374 THR D C 1
ATOM 13860 O O . THR D 1 335 ? -5.174 -40.963 43.177 1.00 26.15 374 THR D O 1
ATOM 13864 N N . THR D 1 336 ? -3.804 -42.559 42.371 1.00 25.45 375 THR D N 1
ATOM 13865 C CA . THR D 1 336 ? -3.741 -41.983 41.034 1.00 24.81 375 THR D CA 1
ATOM 13866 C C . THR D 1 336 ? -4.471 -42.831 40.010 1.00 25.56 375 THR D C 1
ATOM 13867 O O . THR D 1 336 ? -4.205 -44.025 39.875 1.00 25.62 375 THR D O 1
ATOM 13871 N N . THR D 1 337 ? -5.398 -42.219 39.287 1.00 25.11 376 THR D N 1
ATOM 13872 C CA . THR D 1 337 ? -6.113 -42.938 38.243 1.00 25.90 376 THR D CA 1
ATOM 13873 C C . THR D 1 337 ? -5.599 -42.378 36.922 1.00 26.41 376 THR D C 1
ATOM 13874 O O . THR D 1 337 ? -5.396 -41.168 36.790 1.00 25.58 376 THR D O 1
ATOM 13878 N N . LEU D 1 338 ? -5.365 -43.257 35.954 1.00 27.04 377 LEU D N 1
ATOM 13879 C CA . LEU D 1 338 ? -4.878 -42.836 34.648 1.00 27.47 377 LEU D CA 1
ATOM 13880 C C . LEU D 1 338 ? -5.948 -43.161 33.629 1.00 28.42 377 LEU D C 1
ATOM 13881 O O . LEU D 1 338 ? -6.622 -44.181 33.736 1.00 30.32 377 LEU D O 1
ATOM 13886 N N . PRO D 1 339 ? -6.116 -42.297 32.619 1.00 29.19 378 PRO D N 1
ATOM 13887 C CA . PRO D 1 339 ? -7.124 -42.503 31.575 1.00 28.87 378 PRO D CA 1
ATOM 13888 C C . PRO D 1 339 ? -7.000 -43.847 30.861 1.00 28.56 378 PRO D C 1
ATOM 13889 O O . PRO D 1 339 ? -5.897 -44.371 30.706 1.00 27.01 378 PRO D O 1
ATOM 13893 N N . ASP D 1 340 ? -8.138 -44.399 30.435 1.00 29.33 379 ASP D N 1
ATOM 13894 C CA . ASP D 1 340 ? -8.147 -45.659 29.699 1.00 29.85 379 ASP D CA 1
ATOM 13895 C C . ASP D 1 340 ? -7.305 -45.412 28.464 1.00 31.20 379 ASP D C 1
ATOM 13896 O O . ASP D 1 340 ? -7.103 -44.263 28.069 1.00 33.04 379 ASP D O 1
ATOM 13901 N N . ARG D 1 341 ? -6.825 -46.479 27.842 1.00 30.34 380 ARG D N 1
ATOM 13902 C CA . ARG D 1 341 ? -6.027 -46.324 26.644 1.00 30.81 380 ARG D CA 1
ATOM 13903 C C . ARG D 1 341 ? -5.867 -47.629 25.901 1.00 31.44 380 ARG D C 1
ATOM 13904 O O . ARG D 1 341 ? -5.815 -48.701 26.504 1.00 30.66 380 ARG D O 1
ATOM 13912 N N . THR D 1 342 ? -5.805 -47.527 24.581 1.00 31.62 381 THR D N 1
ATOM 13913 C CA . THR D 1 342 ? -5.617 -48.696 23.747 1.00 33.30 381 THR D CA 1
ATOM 13914 C C . THR D 1 342 ? -4.169 -48.660 23.297 1.00 34.14 381 THR D C 1
ATOM 13915 O O . THR D 1 342 ? -3.688 -47.627 22.838 1.00 35.76 381 THR D O 1
ATOM 13919 N N . VAL D 1 343 ? -3.462 -49.773 23.459 1.00 34.65 382 VAL D N 1
ATOM 13920 C CA . VAL D 1 343 ? -2.071 -49.839 23.040 1.00 33.61 382 VAL D CA 1
ATOM 13921 C C . VAL D 1 343 ? -1.851 -51.058 22.162 1.00 34.69 382 VAL D C 1
ATOM 13922 O O . VAL D 1 343 ? -2.428 -52.122 22.388 1.00 34.98 382 VAL D O 1
ATOM 13926 N N . ASP D 1 344 ? -1.032 -50.872 21.136 1.00 35.40 383 ASP D N 1
ATOM 13927 C CA . ASP D 1 344 ? -0.704 -51.921 20.181 1.00 36.46 383 ASP D CA 1
ATOM 13928 C C . ASP D 1 344 ? 0.810 -51.854 20.066 1.00 35.25 383 ASP D C 1
ATOM 13929 O O . ASP D 1 344 ? 1.346 -51.086 19.274 1.00 36.90 383 ASP D O 1
ATOM 13934 N N . GLY D 1 345 ? 1.491 -52.655 20.872 1.00 34.26 384 GLY D N 1
ATOM 13935 C CA . GLY D 1 345 ? 2.939 -52.646 20.887 1.00 33.32 384 GLY D CA 1
ATOM 13936 C C . GLY D 1 345 ? 3.329 -52.430 22.336 1.00 34.35 384 GLY D C 1
ATOM 13937 O O . GLY D 1 345 ? 3.293 -53.365 23.138 1.00 33.18 384 GLY D O 1
ATOM 13938 N N . SER D 1 346 ? 3.675 -51.196 22.687 1.00 33.72 385 SER D N 1
ATOM 13939 C CA . SER D 1 346 ? 4.047 -50.894 24.059 1.00 34.58 385 SER D CA 1
ATOM 13940 C C . SER D 1 346 ? 3.986 -49.404 24.349 1.00 34.99 385 SER D C 1
ATOM 13941 O O . SER D 1 346 ? 4.230 -48.579 23.470 1.00 36.29 385 SER D O 1
ATOM 13944 N N . ALA D 1 347 ? 3.645 -49.071 25.589 1.00 33.46 386 ALA D N 1
ATOM 13945 C CA . ALA D 1 347 ? 3.558 -47.683 26.020 1.00 31.78 386 ALA D CA 1
ATOM 13946 C C . ALA D 1 347 ? 3.969 -47.591 27.484 1.00 30.98 386 ALA D C 1
ATOM 13947 O O . ALA D 1 347 ? 3.680 -48.484 28.280 1.00 31.10 386 ALA D O 1
ATOM 13949 N N . VAL D 1 348 ? 4.649 -46.508 27.831 1.00 29.81 387 VAL D N 1
ATOM 13950 C CA . VAL D 1 348 ? 5.101 -46.294 29.196 1.00 29.07 387 VAL D CA 1
ATOM 13951 C C . VAL D 1 348 ? 4.088 -45.417 29.912 1.00 29.93 387 VAL D C 1
ATOM 13952 O O . VAL D 1 348 ? 3.622 -44.425 29.355 1.00 31.57 387 VAL D O 1
ATOM 13956 N N . LEU D 1 349 ? 3.725 -45.789 31.135 1.00 29.85 388 LEU D N 1
ATOM 13957 C CA . LEU D 1 349 ? 2.769 -45.003 31.904 1.00 29.75 388 LEU D CA 1
ATOM 13958 C C . LEU D 1 349 ? 3.478 -43.832 32.576 1.00 29.75 388 LEU D C 1
ATOM 13959 O O . LEU D 1 349 ? 4.648 -43.933 32.940 1.00 29.89 388 LEU D O 1
ATOM 13964 N N . PRO D 1 350 ? 2.776 -42.699 32.742 1.00 29.82 389 PRO D N 1
ATOM 13965 C CA . PRO D 1 350 ? 3.361 -41.513 33.376 1.00 30.03 389 PRO D CA 1
ATOM 13966 C C 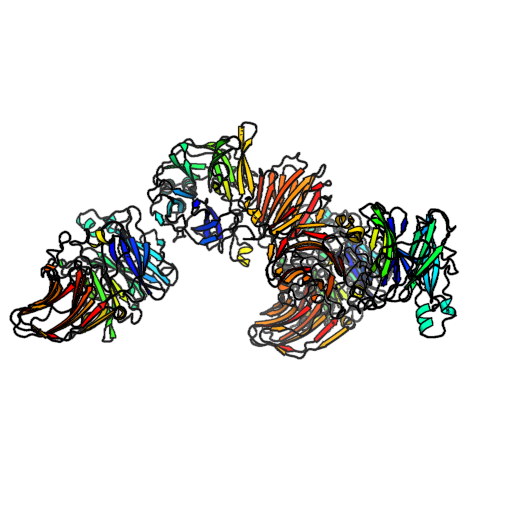. PRO D 1 350 ? 3.390 -41.626 34.902 1.00 30.07 389 PRO D C 1
ATOM 13967 O O . PRO D 1 350 ? 2.893 -40.749 35.606 1.00 29.86 389 PRO D O 1
ATOM 13971 N N . TRP D 1 351 ? 3.970 -42.709 35.410 1.00 31.03 390 TRP D N 1
ATOM 13972 C CA . TRP D 1 351 ? 4.043 -42.916 36.852 1.00 29.92 390 TRP D CA 1
ATOM 13973 C C . TRP D 1 351 ? 5.276 -43.727 37.216 1.00 29.64 390 TRP D C 1
ATOM 13974 O O . TRP D 1 351 ? 5.707 -44.589 36.453 1.00 30.32 390 TRP D O 1
ATOM 13985 N N . ASN D 1 352 ? 5.834 -43.445 38.389 1.00 29.31 391 ASN D N 1
ATOM 13986 C CA . ASN D 1 352 ? 7.019 -44.139 38.885 1.00 29.36 391 ASN D CA 1
ATOM 13987 C C . ASN D 1 352 ? 6.915 -44.303 40.393 1.00 28.59 391 ASN D C 1
ATOM 13988 O O . ASN D 1 352 ? 6.421 -43.409 41.084 1.00 28.72 391 ASN D O 1
ATOM 13993 N N . GLY D 1 353 ? 7.384 -45.440 40.901 1.00 27.64 392 GLY D N 1
ATOM 13994 C CA . GLY D 1 353 ? 7.330 -45.688 42.333 1.00 25.13 392 GLY D CA 1
ATOM 13995 C C . GLY D 1 353 ? 7.935 -47.029 42.702 1.00 26.62 392 GLY D C 1
ATOM 13996 O O . GLY D 1 353 ? 8.195 -47.856 41.827 1.00 24.47 392 GLY D O 1
ATOM 13997 N N . ARG D 1 354 ? 8.156 -47.253 43.995 1.00 27.37 393 ARG D N 1
ATOM 13998 C CA . ARG D 1 354 ? 8.743 -48.506 44.463 1.00 28.11 393 ARG D CA 1
ATOM 13999 C C . ARG D 1 354 ? 7.797 -49.347 45.312 1.00 25.99 393 ARG D C 1
ATOM 14000 O O . ARG D 1 354 ? 7.922 -50.569 45.346 1.00 26.79 393 ARG D O 1
ATOM 14008 N N . ALA D 1 355 ? 6.869 -48.701 46.010 1.00 23.49 394 ALA D N 1
ATOM 14009 C CA . ALA D 1 355 ? 5.917 -49.424 46.857 1.00 23.26 394 ALA D CA 1
ATOM 14010 C C . ALA D 1 355 ? 4.495 -48.985 46.551 1.00 22.15 394 ALA D C 1
ATOM 14011 O O . ALA D 1 355 ? 4.083 -47.885 46.915 1.00 20.74 394 ALA D O 1
ATOM 14013 N N . TYR D 1 356 ? 3.739 -49.857 45.895 1.00 21.86 395 TYR D N 1
ATOM 14014 C CA . TYR D 1 356 ? 2.374 -49.522 45.520 1.00 22.13 395 TYR D CA 1
ATOM 14015 C C . TYR D 1 356 ? 1.562 -50.731 45.067 1.00 24.37 395 TYR D C 1
ATOM 14016 O O . TYR D 1 356 ? 2.078 -51.844 44.906 1.00 24.71 395 TYR D O 1
ATOM 14025 N N . GLU D 1 357 ? 0.283 -50.471 44.833 1.00 24.50 396 GLU D N 1
ATOM 14026 C CA . GLU D 1 357 ? -0.658 -51.468 44.360 1.00 27.16 396 GLU D CA 1
ATOM 14027 C C . GLU D 1 357 ? -1.270 -50.875 43.093 1.00 26.95 396 GLU D C 1
ATOM 14028 O O . GLU D 1 357 ? -1.666 -49.710 43.077 1.00 27.12 396 GLU D O 1
ATOM 14034 N N . ILE D 1 358 ? -1.311 -51.652 42.019 1.00 26.95 397 ILE D N 1
ATOM 14035 C CA . ILE D 1 358 ? -1.916 -51.168 40.789 1.00 25.48 397 ILE D CA 1
ATOM 14036 C C . ILE D 1 358 ? -2.978 -52.155 40.332 1.00 26.20 397 ILE D C 1
ATOM 14037 O O . ILE D 1 358 ? -2.752 -53.368 40.320 1.00 27.17 397 ILE D O 1
ATOM 14042 N N . GLU D 1 359 ? -4.154 -51.634 40.000 1.00 25.43 398 GLU D N 1
ATOM 14043 C CA . GLU D 1 359 ? -5.251 -52.466 39.512 1.00 27.05 398 GLU D CA 1
ATOM 14044 C C . GLU D 1 359 ? -5.587 -52.002 38.107 1.00 26.63 398 GLU D C 1
ATOM 14045 O O . GLU D 1 359 ? -5.499 -50.808 37.813 1.00 25.46 398 GLU D O 1
ATOM 14051 N N . LEU D 1 360 ? -5.959 -52.937 37.239 1.00 25.98 399 LEU D N 1
ATOM 14052 C CA . LEU D 1 360 ? -6.312 -52.589 35.870 1.00 27.18 399 LEU D CA 1
ATOM 14053 C C . LEU D 1 360 ? -7.005 -53.754 35.176 1.00 28.67 399 LEU D C 1
ATOM 14054 O O . LEU D 1 360 ? -6.895 -54.897 35.612 1.00 29.40 399 LEU D O 1
ATOM 14059 N N . ASP D 1 361 ? -7.734 -53.444 34.106 1.00 28.58 400 ASP D N 1
ATOM 14060 C CA . ASP D 1 361 ? -8.420 -54.448 33.311 1.00 28.98 400 ASP D CA 1
ATOM 14061 C C . ASP D 1 361 ? -7.828 -54.384 31.919 1.00 28.98 400 ASP D C 1
ATOM 14062 O O . ASP D 1 361 ? -7.494 -53.306 31.423 1.00 29.33 400 ASP D O 1
ATOM 14067 N N . ILE D 1 362 ? -7.697 -55.543 31.292 1.00 27.55 401 ILE D N 1
ATOM 14068 C CA . ILE D 1 362 ? -7.158 -55.622 29.950 1.00 26.55 401 ILE D CA 1
ATOM 14069 C C . ILE D 1 362 ? -8.155 -56.422 29.131 1.00 27.30 401 ILE D C 1
ATOM 14070 O O . ILE D 1 362 ? -8.664 -57.446 29.592 1.00 26.82 401 ILE D O 1
ATOM 14075 N N . ALA D 1 363 ? -8.447 -55.942 27.928 1.00 28.09 402 ALA D N 1
ATOM 14076 C CA . ALA D 1 363 ? -9.380 -56.623 27.037 1.00 28.06 402 ALA D CA 1
ATOM 14077 C C . ALA D 1 363 ? -8.765 -56.623 25.647 1.00 27.85 402 ALA D C 1
ATOM 14078 O O . ALA D 1 363 ? -8.200 -55.620 25.213 1.00 27.74 402 ALA D O 1
ATOM 14080 N N . TRP D 1 364 ? -8.865 -57.748 24.949 1.00 27.31 403 TRP D N 1
ATOM 14081 C CA . TRP D 1 364 ? -8.280 -57.846 23.619 1.00 27.02 403 TRP D CA 1
ATOM 14082 C C . TRP D 1 364 ? -9.049 -58.821 22.727 1.00 27.25 403 TRP D C 1
ATOM 14083 O O . TRP D 1 364 ? -10.080 -59.369 23.123 1.00 26.35 403 TRP D O 1
ATOM 14094 N N . ASP D 1 365 ? -8.539 -59.033 21.519 1.00 28.90 404 ASP D N 1
ATOM 14095 C CA . ASP D 1 365 ? -9.186 -59.944 20.590 1.00 30.37 404 ASP D CA 1
ATOM 14096 C C . ASP D 1 365 ? -8.191 -60.862 19.896 1.00 30.12 404 ASP D C 1
ATOM 14097 O O . ASP D 1 365 ? -8.101 -62.037 20.232 1.00 30.09 404 ASP D O 1
ATOM 14102 N N . THR D 1 366 ? -7.439 -60.323 18.939 1.00 30.35 405 THR D N 1
ATOM 14103 C CA . THR D 1 366 ? -6.459 -61.111 18.199 1.00 29.73 405 THR D CA 1
ATOM 14104 C C . THR D 1 366 ? -5.084 -61.165 18.858 1.00 29.00 405 THR D C 1
ATOM 14105 O O . THR D 1 366 ? -4.256 -61.998 18.492 1.00 28.62 405 THR D O 1
ATOM 14109 N N . ALA D 1 367 ? -4.827 -60.271 19.805 1.00 28.09 406 ALA D N 1
ATOM 14110 C CA . ALA D 1 367 ? -3.537 -60.263 20.490 1.00 27.84 406 ALA D CA 1
ATOM 14111 C C . ALA D 1 367 ? -3.255 -61.653 21.066 1.00 27.48 406 ALA D C 1
ATOM 14112 O O . ALA D 1 367 ? -4.151 -62.314 21.596 1.00 26.57 406 ALA D O 1
ATOM 14114 N N . THR D 1 368 ? -2.005 -62.089 20.945 1.00 28.37 407 THR D N 1
ATOM 14115 C CA . THR D 1 368 ? -1.572 -63.392 21.440 1.00 28.66 407 THR D CA 1
ATOM 14116 C C . THR D 1 368 ? -0.828 -63.238 22.762 1.00 28.65 407 THR D C 1
ATOM 14117 O O . THR D 1 368 ? -0.538 -64.220 23.445 1.00 29.05 407 THR D O 1
ATOM 14121 N N . ASN D 1 369 ? -0.506 -61.998 23.110 1.00 27.48 408 ASN D N 1
ATOM 14122 C CA . ASN D 1 369 ? 0.200 -61.722 24.353 1.00 26.89 408 ASN D CA 1
ATOM 14123 C C . ASN D 1 369 ? -0.104 -60.288 24.765 1.00 27.19 408 ASN D C 1
ATOM 14124 O O . ASN D 1 369 ? 0.020 -59.361 23.963 1.00 28.39 408 ASN D O 1
ATOM 14129 N N . VAL D 1 370 ? -0.535 -60.118 26.010 1.00 26.24 409 VAL D N 1
ATOM 14130 C CA . VAL D 1 370 ? -0.856 -58.800 26.550 1.00 24.58 409 VAL D CA 1
ATOM 14131 C C . VAL D 1 370 ? -0.338 -58.746 27.984 1.00 25.72 409 VAL D C 1
ATOM 14132 O O . VAL D 1 370 ? -0.315 -59.763 28.681 1.00 25.58 409 VAL D O 1
ATOM 14136 N N . GLY D 1 371 ? 0.084 -57.573 28.434 1.00 23.84 410 GLY D N 1
ATOM 14137 C CA . GLY D 1 371 ? 0.567 -57.496 29.794 1.00 21.93 410 GLY D CA 1
ATOM 14138 C C . GLY D 1 371 ? 1.029 -56.136 30.262 1.00 22.11 410 GLY D C 1
ATOM 14139 O O . GLY D 1 371 ? 0.836 -55.118 29.592 1.00 21.80 410 GLY D O 1
ATOM 14140 N N . ILE D 1 372 ? 1.638 -56.137 31.440 1.00 21.27 411 ILE D N 1
ATOM 14141 C CA . ILE D 1 372 ? 2.154 -54.930 32.048 1.00 22.27 411 ILE D CA 1
ATOM 14142 C C . ILE D 1 372 ? 3.527 -55.232 32.651 1.00 22.76 411 ILE D C 1
ATOM 14143 O O . ILE D 1 372 ? 3.764 -56.326 33.167 1.00 22.76 411 ILE D O 1
ATOM 14148 N N . SER D 1 373 ? 4.432 -54.266 32.553 1.00 22.08 412 SER D N 1
ATOM 14149 C CA . SER D 1 373 ? 5.774 -54.402 33.096 1.00 23.33 412 SER D CA 1
ATOM 14150 C C . SER D 1 373 ? 5.935 -53.438 34.250 1.00 23.90 412 SER D C 1
ATOM 14151 O O . SER D 1 373 ? 5.627 -52.249 34.124 1.00 25.22 412 SER D O 1
ATOM 14154 N N . VAL D 1 374 ? 6.414 -53.947 35.377 1.00 23.39 413 VAL D N 1
ATOM 14155 C CA . VAL D 1 374 ? 6.641 -53.108 36.543 1.00 21.12 413 VAL D CA 1
ATOM 14156 C C . VAL D 1 374 ? 8.131 -53.133 36.849 1.00 21.98 413 VAL D C 1
ATOM 14157 O O . VAL D 1 374 ? 8.856 -53.995 36.339 1.00 20.48 413 VAL D O 1
ATOM 14161 N N . GLY D 1 375 ? 8.583 -52.195 37.680 1.00 21.62 414 GLY D N 1
ATOM 14162 C CA . GLY D 1 375 ? 9.991 -52.123 38.025 1.00 21.96 414 GLY D CA 1
ATOM 14163 C C . GLY D 1 375 ? 10.830 -51.848 36.788 1.00 23.56 414 GLY D C 1
ATOM 14164 O O . GLY D 1 375 ? 11.985 -52.267 36.692 1.00 23.40 414 GLY D O 1
ATOM 14165 N N . ARG D 1 376 ? 10.240 -51.135 35.838 1.00 23.76 415 ARG D N 1
ATOM 14166 C CA . ARG D 1 376 ? 10.905 -50.808 34.585 1.00 24.74 415 ARG D CA 1
ATOM 14167 C C . ARG D 1 376 ? 12.026 -49.792 34.771 1.00 27.45 415 ARG D C 1
ATOM 14168 O O . ARG D 1 376 ? 11.819 -48.725 35.356 1.00 28.36 415 ARG D O 1
ATOM 14176 N N . SER D 1 377 ? 13.213 -50.128 34.274 1.00 28.48 416 SER D N 1
ATOM 14177 C CA . SER D 1 377 ? 14.365 -49.235 34.371 1.00 31.70 416 SER D CA 1
ATOM 14178 C C . SER D 1 377 ? 14.222 -48.118 33.332 1.00 33.15 416 SER D C 1
ATOM 14179 O O . SER D 1 377 ? 13.494 -48.265 32.351 1.00 34.26 416 SER D O 1
ATOM 14182 N N . PRO D 1 378 ? 14.919 -46.987 33.533 1.00 34.58 417 PRO D N 1
ATOM 14183 C CA . PRO D 1 378 ? 14.856 -45.852 32.603 1.00 35.93 417 PRO D CA 1
ATOM 14184 C C . PRO D 1 378 ? 15.008 -46.254 31.137 1.00 37.26 417 PRO D C 1
ATOM 14185 O O . PRO D 1 378 ? 14.241 -45.804 30.282 1.00 38.32 417 PRO D O 1
ATOM 14189 N N . ASP D 1 379 ? 15.990 -47.100 30.843 1.00 38.42 418 ASP D N 1
ATOM 14190 C CA . ASP D 1 379 ? 16.193 -47.535 29.467 1.00 39.13 418 ASP D CA 1
ATOM 14191 C C . ASP D 1 379 ? 15.230 -48.657 29.108 1.00 38.77 418 ASP D C 1
ATOM 14192 O O . ASP D 1 379 ? 15.191 -49.113 27.967 1.00 38.34 418 ASP D O 1
ATOM 14197 N N . GLY D 1 380 ? 14.459 -49.107 30.092 1.00 38.46 419 GLY D N 1
ATOM 14198 C CA . GLY D 1 380 ? 13.492 -50.165 29.847 1.00 36.87 419 GLY D CA 1
ATOM 14199 C C . GLY D 1 380 ? 14.047 -51.561 29.616 1.00 35.31 419 GLY D C 1
ATOM 14200 O O . GLY D 1 380 ? 13.312 -52.447 29.185 1.00 35.89 419 GLY D O 1
ATOM 14201 N N . THR D 1 381 ? 15.329 -51.776 29.893 1.00 34.11 420 THR D N 1
ATOM 14202 C CA . THR D 1 381 ? 15.911 -53.099 29.697 1.00 32.69 420 THR D CA 1
ATOM 14203 C C . THR D 1 381 ? 15.601 -54.025 30.874 1.00 31.87 420 THR D C 1
ATOM 14204 O O . THR D 1 381 ? 15.619 -55.246 30.729 1.00 32.75 420 THR D O 1
ATOM 14208 N N . ARG D 1 382 ? 15.327 -53.447 32.040 1.00 28.97 421 ARG D N 1
ATOM 14209 C CA . ARG D 1 382 ? 14.997 -54.248 33.218 1.00 28.54 421 ARG D CA 1
ATOM 14210 C C . ARG D 1 382 ? 13.519 -54.083 33.557 1.00 27.42 421 ARG D C 1
ATOM 14211 O O . ARG D 1 382 ? 12.962 -52.990 33.450 1.00 27.68 421 ARG D O 1
ATOM 14219 N N . HIS D 1 383 ? 12.887 -55.170 33.974 1.00 26.32 422 HIS D N 1
ATOM 14220 C CA . HIS D 1 383 ? 11.475 -55.127 34.329 1.00 26.66 422 HIS D CA 1
ATOM 14221 C C . HIS D 1 383 ? 10.937 -56.529 34.529 1.00 25.24 422 HIS D C 1
ATOM 14222 O O . HIS D 1 383 ? 11.531 -57.510 34.078 1.00 24.91 422 HIS D O 1
ATOM 14229 N N . THR D 1 384 ? 9.806 -56.607 35.214 1.00 24.90 423 THR D N 1
ATOM 14230 C CA . THR D 1 384 ? 9.138 -57.869 35.475 1.00 23.25 423 THR D CA 1
ATOM 14231 C C . THR D 1 384 ? 7.814 -57.783 34.729 1.00 22.02 423 THR D C 1
ATOM 14232 O O . THR D 1 384 ? 7.070 -56.818 34.891 1.00 21.74 423 THR D O 1
ATOM 14236 N N . ASN D 1 385 ? 7.536 -58.783 33.900 1.00 21.65 424 ASN D N 1
ATOM 14237 C CA . ASN D 1 385 ? 6.314 -58.809 33.099 1.00 21.81 424 ASN D CA 1
ATOM 14238 C C . ASN D 1 385 ? 5.201 -59.659 33.702 1.00 22.50 424 ASN D C 1
ATOM 14239 O O . ASN D 1 385 ? 5.437 -60.785 34.151 1.00 22.51 424 ASN D O 1
ATOM 14244 N N . ILE D 1 386 ? 3.992 -59.108 33.712 1.00 20.41 425 ILE D N 1
ATOM 14245 C CA . ILE D 1 386 ? 2.816 -59.814 34.208 1.00 19.07 425 ILE D CA 1
ATOM 14246 C C . ILE D 1 386 ? 1.848 -59.794 33.034 1.00 21.37 425 ILE D C 1
ATOM 14247 O O . ILE D 1 386 ? 1.398 -58.722 32.603 1.00 21.45 425 ILE D O 1
ATOM 14252 N N . GLY D 1 387 ? 1.528 -60.964 32.500 1.00 21.20 426 GLY D N 1
ATOM 14253 C CA . GLY D 1 387 ? 0.635 -60.980 31.362 1.00 21.15 426 GLY D CA 1
ATOM 14254 C C . GLY D 1 387 ? -0.110 -62.261 31.105 1.00 22.01 426 GLY D C 1
ATOM 14255 O O . GLY D 1 387 ? -0.012 -63.224 31.866 1.00 21.76 426 GLY D O 1
ATOM 14256 N N . LYS D 1 388 ? -0.857 -62.261 30.004 1.00 22.68 427 LYS D N 1
ATOM 14257 C CA . LYS D 1 388 ? -1.667 -63.399 29.600 1.00 22.91 427 LYS D CA 1
ATOM 14258 C C . LYS D 1 388 ? -1.173 -63.900 28.248 1.00 23.78 427 LYS D C 1
ATOM 14259 O O . LYS D 1 388 ? -1.134 -63.153 27.269 1.00 23.96 427 LYS D O 1
ATOM 14265 N N . TYR D 1 389 ? -0.784 -65.167 28.210 1.00 22.40 428 TYR D N 1
ATOM 14266 C CA . TYR D 1 389 ? -0.284 -65.789 26.999 1.00 23.65 428 TYR D CA 1
ATOM 14267 C C . TYR D 1 389 ? -0.782 -67.226 26.984 1.00 25.22 428 TYR D C 1
ATOM 14268 O O . TYR D 1 389 ? -0.580 -67.967 27.949 1.00 25.84 428 TYR D O 1
ATOM 14277 N N . GLY D 1 390 ? -1.445 -67.615 25.900 1.00 25.15 429 GLY D N 1
ATOM 14278 C CA . GLY D 1 390 ? -1.978 -68.962 25.813 1.00 25.04 429 GLY D CA 1
ATOM 14279 C C . GLY D 1 390 ? -2.859 -69.287 27.009 1.00 24.71 429 GLY D C 1
ATOM 14280 O O . GLY D 1 390 ? -3.822 -68.570 27.307 1.00 23.02 429 GLY D O 1
ATOM 14281 N N . ALA D 1 391 ? -2.524 -70.372 27.699 1.00 24.82 430 ALA D N 1
ATOM 14282 C CA . ALA D 1 391 ? -3.274 -70.805 28.876 1.00 24.31 430 ALA D CA 1
ATOM 14283 C C . ALA D 1 391 ? -2.534 -70.396 30.151 1.00 23.46 430 ALA D C 1
ATOM 14284 O O . ALA D 1 391 ? -2.733 -70.989 31.214 1.00 23.85 430 ALA D O 1
ATOM 14286 N N . ASP D 1 392 ? -1.695 -69.371 30.042 1.00 22.84 431 ASP D N 1
ATOM 14287 C CA . ASP D 1 392 ? -0.906 -68.892 31.175 1.00 22.42 431 ASP D CA 1
ATOM 14288 C C . ASP D 1 392 ? -1.140 -67.452 31.591 1.00 22.73 431 ASP D C 1
ATOM 14289 O O . ASP D 1 392 ? -1.245 -66.560 30.751 1.00 23.47 431 ASP D O 1
ATOM 14294 N N . LEU D 1 393 ? -1.218 -67.229 32.897 1.00 22.34 432 LEU D N 1
ATOM 14295 C CA . LEU D 1 393 ? -1.285 -65.875 33.430 1.00 21.07 432 LEU D CA 1
ATOM 14296 C C . LEU D 1 393 ? 0.105 -65.957 34.067 1.00 20.84 432 LEU D C 1
ATOM 14297 O O . LEU D 1 393 ? 0.292 -66.595 35.110 1.00 19.45 432 LEU D O 1
ATOM 14302 N N . TYR D 1 394 ? 1.079 -65.347 33.403 1.00 19.13 433 TYR D N 1
ATOM 14303 C CA . TYR D 1 394 ? 2.465 -65.417 33.836 1.00 18.92 433 TYR D CA 1
ATOM 14304 C C . TYR D 1 394 ? 3.056 -64.186 34.490 1.00 18.81 433 TYR D C 1
ATOM 14305 O O . TYR D 1 394 ? 2.567 -63.063 34.325 1.00 18.42 433 TYR D O 1
ATOM 14314 N N . VAL D 1 395 ? 4.121 -64.430 35.244 1.00 17.67 434 VAL D N 1
ATOM 14315 C CA . VAL D 1 395 ? 4.894 -63.387 35.898 1.00 18.51 434 VAL D CA 1
ATOM 14316 C C . VAL D 1 395 ? 6.335 -63.785 35.617 1.00 19.31 434 VAL D C 1
ATOM 14317 O O . VAL D 1 395 ? 6.858 -64.747 36.186 1.00 20.04 434 VAL D O 1
ATOM 14321 N N . ASP D 1 396 ? 6.959 -63.059 34.699 1.00 20.17 435 ASP D N 1
ATOM 14322 C CA . ASP D 1 396 ? 8.330 -63.328 34.309 1.00 20.76 435 ASP D CA 1
ATOM 14323 C C . ASP D 1 396 ? 9.241 -62.281 34.927 1.00 21.89 435 ASP D C 1
ATOM 14324 O O . ASP D 1 396 ? 9.275 -61.136 34.476 1.00 20.01 435 ASP D O 1
ATOM 14329 N N . ARG D 1 397 ? 9.961 -62.681 35.975 1.00 20.82 436 ARG D N 1
ATOM 14330 C CA . ARG D 1 397 ? 10.881 -61.784 36.661 1.00 21.41 436 ARG D CA 1
ATOM 14331 C C . ARG D 1 397 ? 12.278 -61.865 36.035 1.00 19.18 436 ARG D C 1
ATOM 14332 O O . ARG D 1 397 ? 13.217 -61.213 36.490 1.00 19.52 436 ARG D O 1
ATOM 14340 N N . GLY D 1 398 ? 12.410 -62.662 34.984 1.00 19.37 437 GLY D N 1
ATOM 14341 C CA . GLY D 1 398 ? 13.699 -62.799 34.328 1.00 19.39 437 GLY D CA 1
ATOM 14342 C C . GLY D 1 398 ? 14.387 -61.477 33.985 1.00 22.01 437 GLY D C 1
ATOM 14343 O O . GLY D 1 398 ? 15.559 -61.281 34.318 1.00 19.72 437 GLY D O 1
ATOM 14344 N N . PRO D 1 399 ? 13.692 -60.538 33.326 1.00 20.47 438 PRO D N 1
ATOM 14345 C CA . PRO D 1 399 ? 14.388 -59.289 33.008 1.00 21.22 438 PRO D CA 1
ATOM 14346 C C . PRO D 1 399 ? 14.741 -58.424 34.217 1.00 22.15 438 PRO D C 1
ATOM 14347 O O . PRO D 1 399 ? 15.354 -57.371 34.062 1.00 23.69 438 PRO D O 1
ATOM 14351 N N . SER D 1 400 ? 14.351 -58.852 35.415 1.00 22.01 439 SER D N 1
ATOM 14352 C CA . SER D 1 400 ? 14.684 -58.105 36.628 1.00 21.50 439 SER D CA 1
ATOM 14353 C C . SER D 1 400 ? 15.785 -58.830 37.411 1.00 22.22 439 SER D C 1
ATOM 14354 O O . SER D 1 400 ? 16.181 -58.400 38.501 1.00 19.38 439 SER D O 1
ATOM 14357 N N . ASP D 1 401 ? 16.278 -59.934 36.858 1.00 22.68 440 ASP D N 1
ATOM 14358 C CA . ASP D 1 401 ? 17.316 -60.700 37.540 1.00 25.09 440 ASP D CA 1
ATOM 14359 C C . ASP D 1 401 ? 18.513 -59.804 37.874 1.00 24.36 440 ASP D C 1
ATOM 14360 O O . ASP D 1 401 ? 18.952 -59.004 37.047 1.00 25.73 440 ASP D O 1
ATOM 14365 N N . LEU D 1 402 ? 19.019 -59.926 39.096 1.00 23.34 441 LEU D N 1
ATOM 14366 C CA . LEU D 1 402 ? 20.156 -59.126 39.543 1.00 23.26 441 LEU D CA 1
ATOM 14367 C C . LEU D 1 402 ? 21.445 -59.944 39.510 1.00 22.96 441 LEU D C 1
ATOM 14368 O O . LEU D 1 402 ? 21.574 -60.939 40.221 1.00 22.44 441 LEU D O 1
ATOM 14373 N N . ALA D 1 403 ? 22.394 -59.524 38.677 1.00 22.82 442 ALA D N 1
ATOM 14374 C CA . ALA D 1 403 ? 23.666 -60.223 38.561 1.00 21.53 442 ALA D CA 1
ATOM 14375 C C . ALA D 1 403 ? 24.313 -60.315 39.931 1.00 21.34 442 ALA D C 1
ATOM 14376 O O . ALA D 1 403 ? 24.345 -59.338 40.678 1.00 21.39 442 ALA D O 1
ATOM 14378 N N . GLY D 1 404 ? 24.823 -61.495 40.267 1.00 21.68 443 GLY D N 1
ATOM 14379 C CA . GLY D 1 404 ? 25.451 -61.669 41.565 1.00 21.37 443 GLY D CA 1
ATOM 14380 C C . GLY D 1 404 ? 24.476 -62.208 42.597 1.00 21.08 443 GLY D C 1
ATOM 14381 O O . GLY D 1 404 ? 24.883 -62.699 43.643 1.00 21.53 443 GLY D O 1
ATOM 14382 N N . TYR D 1 405 ? 23.186 -62.100 42.298 1.00 20.28 444 TYR D N 1
ATOM 14383 C CA . TYR D 1 405 ? 22.119 -62.580 43.177 1.00 20.38 444 TYR D CA 1
ATOM 14384 C C . TYR D 1 405 ? 21.066 -63.184 42.252 1.00 21.50 444 TYR D C 1
ATOM 14385 O O . TYR D 1 405 ? 19.862 -63.013 42.460 1.00 19.64 444 TYR D O 1
ATOM 14394 N N . SER D 1 406 ? 21.533 -63.887 41.228 1.00 21.36 445 SER D N 1
ATOM 14395 C CA . SER D 1 406 ? 20.646 -64.467 40.235 1.00 24.43 445 SER D CA 1
ATOM 14396 C C . SER D 1 406 ? 19.655 -65.501 40.750 1.00 24.43 445 SER D C 1
ATOM 14397 O O . SER D 1 406 ? 19.966 -66.296 41.638 1.00 24.50 445 SER D O 1
ATOM 14400 N N . LEU D 1 407 ? 18.455 -65.466 40.174 1.00 25.16 446 LEU D N 1
ATOM 14401 C CA . LEU D 1 407 ? 17.379 -66.383 40.525 1.00 25.55 446 LEU D CA 1
ATOM 14402 C C . LEU D 1 407 ? 17.139 -67.363 39.377 1.00 25.81 446 LEU D C 1
ATOM 14403 O O . LEU D 1 407 ? 16.267 -68.227 39.461 1.00 26.81 446 LEU D O 1
ATOM 14408 N N . ALA D 1 408 ? 17.907 -67.213 38.302 1.00 25.29 447 ALA D N 1
ATOM 14409 C CA . ALA D 1 408 ? 17.794 -68.089 37.143 1.00 25.62 447 ALA D CA 1
ATOM 14410 C C . ALA D 1 408 ? 18.071 -69.519 37.608 1.00 27.31 447 ALA D C 1
ATOM 14411 O O . ALA D 1 408 ? 18.925 -69.735 38.466 1.00 27.08 447 ALA D O 1
ATOM 14413 N N . PRO D 1 409 ? 17.394 -70.520 37.019 1.00 26.41 448 PRO D N 1
ATOM 14414 C CA . PRO D 1 409 ? 16.391 -70.486 35.952 1.00 26.36 448 PRO D CA 1
ATOM 14415 C C . PRO D 1 409 ? 14.944 -70.342 36.417 1.00 25.91 448 PRO D C 1
ATOM 14416 O O . PRO D 1 409 ? 14.026 -70.663 35.666 1.00 26.69 448 PRO D O 1
ATOM 14420 N N . TYR D 1 410 ? 14.733 -69.878 37.644 1.00 24.70 449 TYR D N 1
ATOM 14421 C CA . TYR D 1 410 ? 13.375 -69.712 38.160 1.00 23.88 449 TYR D CA 1
ATOM 14422 C C . TYR D 1 410 ? 12.903 -68.288 37.873 1.00 22.57 449 TYR D C 1
ATOM 14423 O O . TYR D 1 410 ? 12.835 -67.448 38.768 1.00 21.69 449 TYR D O 1
ATOM 14432 N N . SER D 1 411 ? 12.555 -68.043 36.613 1.00 21.92 450 SER D N 1
ATOM 14433 C CA . SER D 1 411 ? 12.137 -66.721 36.160 1.00 21.52 450 SER D CA 1
ATOM 14434 C C . SER D 1 411 ? 10.669 -66.528 35.785 1.00 19.17 450 SER D C 1
ATOM 14435 O O . SER D 1 411 ? 10.014 -65.614 36.276 1.00 20.05 450 SER D O 1
ATOM 14438 N N . ARG D 1 412 ? 10.158 -67.374 34.902 1.00 17.80 451 ARG D N 1
ATOM 14439 C CA . ARG D 1 412 ? 8.777 -67.236 34.450 1.00 19.67 451 ARG D CA 1
ATOM 14440 C C . ARG D 1 412 ? 7.795 -68.130 35.189 1.00 18.66 451 ARG D C 1
ATOM 14441 O O . ARG D 1 412 ? 7.672 -69.311 34.881 1.00 19.12 451 ARG D O 1
ATOM 14449 N N . ALA D 1 413 ? 7.094 -67.561 36.162 1.00 18.85 452 ALA D N 1
ATOM 14450 C CA . ALA D 1 413 ? 6.097 -68.313 36.916 1.00 19.48 452 ALA D CA 1
ATOM 14451 C C . ALA D 1 413 ? 4.804 -68.227 36.117 1.00 20.90 452 ALA D C 1
ATOM 14452 O O . ALA D 1 413 ? 4.605 -67.277 35.363 1.00 20.92 452 ALA D O 1
ATOM 14454 N N . ALA D 1 414 ? 3.921 -69.208 36.265 1.00 20.79 453 ALA D N 1
ATOM 14455 C CA . ALA D 1 414 ? 2.672 -69.163 35.518 1.00 21.96 453 ALA D CA 1
ATOM 14456 C C . ALA D 1 414 ? 1.521 -69.878 36.203 1.00 21.08 453 ALA D C 1
ATOM 14457 O O . ALA D 1 414 ? 1.693 -70.966 36.748 1.00 22.61 453 ALA D O 1
ATOM 14459 N N . ALA D 1 415 ? 0.348 -69.255 36.175 1.00 20.08 454 ALA D N 1
ATOM 14460 C CA . ALA D 1 415 ? -0.850 -69.854 36.755 1.00 21.59 454 ALA D CA 1
ATOM 14461 C C . ALA D 1 415 ? -1.755 -70.207 35.575 1.00 23.38 454 ALA D C 1
ATOM 14462 O O . ALA D 1 415 ? -1.721 -69.541 34.540 1.00 23.72 454 ALA D O 1
ATOM 14464 N N . PRO D 1 416 ? -2.561 -71.270 35.704 1.00 22.45 455 PRO D N 1
ATOM 14465 C CA . PRO D 1 416 ? -3.447 -71.645 34.601 1.00 23.16 455 PRO D CA 1
ATOM 14466 C C . PRO D 1 416 ? -4.585 -70.644 34.426 1.00 23.06 455 PRO D C 1
ATOM 14467 O O . PRO D 1 416 ? -5.098 -70.099 35.404 1.00 22.56 455 PRO D O 1
ATOM 14471 N N . ILE D 1 417 ? -4.957 -70.388 33.175 1.00 23.19 456 ILE D N 1
ATOM 14472 C CA . ILE D 1 417 ? -6.060 -69.481 32.875 1.00 22.35 456 ILE D CA 1
ATOM 14473 C C . ILE D 1 417 ? -6.732 -69.965 31.591 1.00 21.89 456 ILE D C 1
ATOM 14474 O O . ILE D 1 417 ? -6.061 -70.484 30.695 1.00 23.64 456 ILE D O 1
ATOM 14479 N N . ASP D 1 418 ? -8.054 -69.828 31.512 1.00 22.71 457 ASP D N 1
ATOM 14480 C CA . ASP D 1 418 ? -8.790 -70.250 30.315 1.00 22.15 457 ASP D CA 1
ATOM 14481 C C . ASP D 1 418 ? -8.123 -69.615 29.100 1.00 21.97 457 ASP D C 1
ATOM 14482 O O . ASP D 1 418 ? -8.062 -68.392 28.985 1.00 23.00 457 ASP D O 1
ATOM 14487 N N . PRO D 1 419 ? -7.594 -70.439 28.184 1.00 21.72 458 PRO D N 1
ATOM 14488 C CA . PRO D 1 419 ? -6.940 -69.875 26.998 1.00 21.93 458 PRO D CA 1
ATOM 14489 C C . PRO D 1 419 ? -7.900 -69.045 26.140 1.00 22.75 458 PRO D C 1
ATOM 14490 O O . PRO D 1 419 ? -7.467 -68.185 25.375 1.00 22.77 458 PRO D O 1
ATOM 14494 N N . GLY D 1 420 ? -9.199 -69.308 26.268 1.00 22.14 459 GLY D N 1
ATOM 14495 C CA . GLY D 1 420 ? -10.182 -68.552 25.508 1.00 21.88 459 GLY D CA 1
ATOM 14496 C C . GLY D 1 420 ? -10.433 -67.169 26.099 1.00 24.80 459 GLY D C 1
ATOM 14497 O O . GLY D 1 420 ? -11.046 -66.317 25.458 1.00 25.02 459 GLY D O 1
ATOM 14498 N N . ALA D 1 421 ? -9.955 -66.932 27.319 1.00 23.75 460 ALA D N 1
ATOM 14499 C CA . ALA D 1 421 ? -10.145 -65.632 27.963 1.00 24.45 460 ALA D CA 1
ATOM 14500 C C . ALA D 1 421 ? -9.658 -64.495 27.060 1.00 24.09 460 ALA D C 1
ATOM 14501 O O . ALA D 1 421 ? -8.596 -64.587 26.444 1.00 24.23 460 ALA D O 1
ATOM 14503 N N . ARG D 1 422 ? -10.445 -63.431 26.969 1.00 24.99 461 ARG D N 1
ATOM 14504 C CA . ARG D 1 422 ? -10.068 -62.286 26.150 1.00 26.01 461 ARG D CA 1
ATOM 14505 C C . ARG D 1 422 ? -10.110 -61.024 26.991 1.00 26.14 461 ARG D C 1
ATOM 14506 O O . ARG D 1 422 ? -10.234 -59.912 26.476 1.00 27.10 461 ARG D O 1
ATOM 14514 N N . SER D 1 423 ? -10.016 -61.219 28.300 1.00 25.21 462 SER D N 1
ATOM 14515 C CA . SER D 1 423 ? -9.997 -60.123 29.253 1.00 26.13 462 SER D CA 1
ATOM 14516 C C . SER D 1 423 ? -9.540 -60.667 30.602 1.00 24.79 462 SER D C 1
ATOM 14517 O O . SER D 1 423 ? -9.712 -61.850 30.892 1.00 25.67 462 SER D O 1
ATOM 14520 N N . VAL D 1 424 ? -8.950 -59.799 31.415 1.00 22.74 463 VAL D N 1
ATOM 14521 C CA . VAL D 1 424 ? -8.481 -60.186 32.735 1.00 21.60 463 VAL D CA 1
ATOM 14522 C C . VAL D 1 424 ? -8.348 -58.947 33.604 1.00 21.76 463 VAL D C 1
ATOM 14523 O O . VAL D 1 424 ? -8.098 -57.844 33.107 1.00 22.34 463 VAL D O 1
ATOM 14527 N N . HIS D 1 425 ? -8.539 -59.137 34.901 1.00 20.81 464 HIS D N 1
ATOM 14528 C CA . HIS D 1 425 ? -8.407 -58.066 35.873 1.00 21.52 464 HIS D CA 1
ATOM 14529 C C . HIS D 1 425 ? -7.191 -58.419 36.728 1.00 22.22 464 HIS D C 1
ATOM 14530 O O . HIS D 1 425 ? -7.057 -59.553 37.196 1.00 21.92 464 HIS D O 1
ATOM 14537 N N . LEU D 1 426 ? -6.301 -57.458 36.931 1.00 21.05 465 LEU D N 1
ATOM 14538 C CA . LEU D 1 426 ? -5.122 -57.711 37.742 1.00 20.61 465 LEU D CA 1
ATOM 14539 C C . LEU D 1 426 ? -5.011 -56.709 38.876 1.00 20.68 465 LEU D C 1
ATOM 14540 O O . LEU D 1 426 ? -5.380 -55.545 38.734 1.00 20.66 465 LEU D O 1
ATOM 14545 N N . ARG D 1 427 ? -4.516 -57.187 40.010 1.00 21.03 466 ARG D N 1
ATOM 14546 C CA . ARG D 1 427 ? -4.263 -56.347 41.168 1.00 21.93 466 ARG D CA 1
ATOM 14547 C C . ARG D 1 427 ? -2.856 -56.767 41.560 1.00 22.14 466 ARG D C 1
ATOM 14548 O O . ARG D 1 427 ? -2.625 -57.890 42.017 1.00 21.88 466 ARG D O 1
ATOM 14556 N N . ILE D 1 428 ? -1.910 -55.863 41.354 1.00 21.49 467 ILE D N 1
ATOM 14557 C CA . ILE D 1 428 ? -0.514 -56.155 41.615 1.00 21.55 467 ILE D CA 1
ATOM 14558 C C . ILE D 1 428 ? 0.096 -55.328 42.738 1.00 22.02 467 ILE D C 1
ATOM 14559 O O . ILE D 1 428 ? 0.067 -54.100 42.699 1.00 24.03 467 ILE D O 1
ATOM 14564 N N . LEU D 1 429 ? 0.645 -56.010 43.739 1.00 18.99 468 LEU D N 1
ATOM 14565 C CA . LEU D 1 429 ? 1.290 -55.334 44.849 1.00 19.72 468 LEU D CA 1
ATOM 14566 C C . LEU D 1 429 ? 2.802 -55.344 44.615 1.00 19.78 468 LEU D C 1
ATOM 14567 O O . LEU D 1 429 ? 3.432 -56.400 44.511 1.00 19.47 468 LEU D O 1
ATOM 14572 N N . VAL D 1 430 ? 3.377 -54.157 44.506 1.00 19.68 469 VAL D N 1
ATOM 14573 C CA . VAL D 1 430 ? 4.810 -54.034 44.282 1.00 19.57 469 VAL D CA 1
ATOM 14574 C C . VAL D 1 430 ? 5.469 -53.383 45.492 1.00 20.72 469 VAL D C 1
ATOM 14575 O O . VAL D 1 430 ? 4.971 -52.386 46.021 1.00 20.97 469 VAL D O 1
ATOM 14579 N N . ASP D 1 431 ? 6.562 -53.980 45.958 1.00 20.86 470 ASP D N 1
ATOM 14580 C CA . ASP D 1 431 ? 7.313 -53.426 47.077 1.00 19.65 470 ASP D CA 1
ATOM 14581 C C . ASP D 1 431 ? 8.763 -53.493 46.612 1.00 20.06 470 ASP D C 1
ATOM 14582 O O . ASP D 1 431 ? 9.050 -54.037 45.538 1.00 17.50 470 ASP D O 1
ATOM 14587 N N . THR D 1 432 ? 9.677 -52.958 47.412 1.00 18.81 471 THR D N 1
ATOM 14588 C CA . THR D 1 432 ? 11.083 -52.910 47.022 1.00 21.45 471 THR D CA 1
ATOM 14589 C C . THR D 1 432 ? 11.756 -54.215 46.599 1.00 21.46 471 THR D C 1
ATOM 14590 O O . THR D 1 432 ? 12.676 -54.191 45.784 1.00 19.61 471 THR D O 1
ATOM 14594 N N . GLN D 1 433 ? 11.311 -55.346 47.140 1.00 22.04 472 GLN D N 1
ATOM 14595 C CA . GLN D 1 433 ? 11.919 -56.629 46.790 1.00 23.93 472 GLN D CA 1
ATOM 14596 C C . GLN D 1 433 ? 10.894 -57.723 46.466 1.00 24.22 472 GLN D C 1
ATOM 14597 O O . GLN D 1 433 ? 11.185 -58.915 46.615 1.00 21.99 472 GLN D O 1
ATOM 14603 N N . SER D 1 434 ? 9.704 -57.337 46.011 1.00 22.30 473 SER D N 1
ATOM 14604 C CA . SER D 1 434 ? 8.687 -58.339 45.698 1.00 21.26 473 SER D CA 1
ATOM 14605 C C . SER D 1 434 ? 7.529 -57.872 44.818 1.00 20.67 473 SER D C 1
ATOM 14606 O O . SER D 1 434 ? 7.234 -56.677 44.711 1.00 18.73 473 SER D O 1
ATOM 14609 N N . VAL D 1 435 ? 6.877 -58.852 44.199 1.00 19.49 474 VAL D N 1
ATOM 14610 C CA . VAL D 1 435 ? 5.724 -58.627 43.342 1.00 18.66 474 VAL D CA 1
ATOM 14611 C C . VAL D 1 435 ? 4.726 -59.741 43.642 1.00 18.25 474 VAL D C 1
ATOM 14612 O O . VAL D 1 435 ? 5.084 -60.918 43.632 1.00 18.90 474 VAL D O 1
ATOM 14616 N N . GLU D 1 436 ? 3.485 -59.361 43.928 1.00 17.69 475 GLU D N 1
ATOM 14617 C CA . GLU D 1 436 ? 2.412 -60.309 44.222 1.00 19.14 475 GLU D CA 1
ATOM 14618 C C . GLU D 1 436 ? 1.217 -59.971 43.333 1.00 20.26 475 GLU D C 1
ATOM 14619 O O . GLU D 1 436 ? 0.656 -58.871 43.405 1.00 20.47 475 GLU D O 1
ATOM 14625 N N . VAL D 1 437 ? 0.825 -60.930 42.502 1.00 20.89 476 VAL D N 1
ATOM 14626 C CA . VAL D 1 437 ? -0.273 -60.738 41.565 1.00 19.58 476 VAL D CA 1
ATOM 14627 C C . VAL D 1 437 ? -1.548 -61.509 41.919 1.00 21.22 476 VAL D C 1
ATOM 14628 O O . VAL D 1 437 ? -1.546 -62.743 42.010 1.00 21.67 476 VAL D O 1
ATOM 14632 N N . PHE D 1 438 ? -2.628 -60.762 42.142 1.00 20.02 477 PHE D N 1
ATOM 14633 C CA . PHE D 1 438 ? -3.933 -61.335 42.445 1.00 20.18 477 PHE D CA 1
ATOM 14634 C C . PHE D 1 438 ? -4.756 -61.188 41.170 1.00 20.28 477 PHE D C 1
ATOM 14635 O O . PHE D 1 438 ? -5.058 -60.078 40.730 1.00 18.49 477 PHE D O 1
ATOM 14643 N N . VAL D 1 439 ? -5.102 -62.320 40.575 1.00 20.23 478 VAL D N 1
ATOM 14644 C CA . VAL D 1 439 ? -5.844 -62.334 39.323 1.00 19.16 478 VAL D CA 1
ATOM 14645 C C . VAL D 1 439 ? -7.346 -62.480 39.496 1.00 20.26 478 VAL D C 1
ATOM 14646 O O . VAL D 1 439 ? -7.823 -63.331 40.256 1.00 18.10 478 VAL D O 1
ATOM 14650 N N . ASN D 1 440 ? -8.087 -61.643 38.780 1.00 20.83 479 ASN D N 1
ATOM 14651 C CA . ASN D 1 440 ? -9.541 -61.675 38.824 1.00 21.62 479 ASN D CA 1
ATOM 14652 C C . ASN D 1 440 ? -10.106 -61.765 40.237 1.00 23.36 479 ASN D C 1
ATOM 14653 O O . ASN D 1 440 ? -9.795 -60.925 41.079 1.00 24.54 479 ASN D O 1
ATOM 14658 N N . ALA D 1 441 ? -10.924 -62.782 40.501 1.00 25.10 480 ALA D N 1
ATOM 14659 C CA . ALA D 1 441 ? -11.545 -62.936 41.817 1.00 26.89 480 ALA D CA 1
ATOM 14660 C C . ALA D 1 441 ? -10.684 -63.645 42.857 1.00 26.60 480 ALA D C 1
ATOM 14661 O O . ALA D 1 441 ? -11.176 -64.010 43.925 1.00 27.69 480 ALA D O 1
ATOM 14663 N N . GLY D 1 442 ? -9.410 -63.854 42.547 1.00 26.22 481 GLY D N 1
ATOM 14664 C CA . GLY D 1 442 ? -8.528 -64.495 43.508 1.00 25.80 481 GLY D CA 1
ATOM 14665 C C . GLY D 1 442 ? -8.359 -66.004 43.433 1.00 26.75 481 GLY D C 1
ATOM 14666 O O . GLY D 1 442 ? -7.813 -66.600 44.364 1.00 24.84 481 GLY D O 1
ATOM 14667 N N . HIS D 1 443 ? -8.822 -66.636 42.357 1.00 25.35 482 HIS D N 1
ATOM 14668 C CA . HIS D 1 443 ? -8.654 -68.082 42.225 1.00 26.22 482 HIS D CA 1
ATOM 14669 C C . HIS D 1 443 ? -7.161 -68.361 42.118 1.00 26.42 482 HIS D C 1
ATOM 14670 O O . HIS D 1 443 ? -6.654 -69.328 42.697 1.00 25.48 482 HIS D O 1
ATOM 14677 N N . THR D 1 444 ? -6.457 -67.500 41.381 1.00 23.82 483 THR D N 1
ATOM 14678 C CA . THR D 1 444 ? -5.021 -67.657 41.201 1.00 23.03 483 THR D CA 1
ATOM 14679 C C . THR D 1 444 ? -4.240 -66.435 41.675 1.00 23.26 483 THR D C 1
ATOM 14680 O O . THR D 1 444 ? -4.639 -65.292 41.444 1.00 23.68 483 THR D O 1
ATOM 14684 N N . VAL D 1 445 ? -3.118 -66.700 42.334 1.00 21.99 484 VAL D N 1
ATOM 14685 C CA . VAL D 1 445 ? -2.236 -65.666 42.847 1.00 19.98 484 VAL D CA 1
ATOM 14686 C C . VAL D 1 445 ? -0.815 -66.132 42.566 1.00 20.11 484 VAL D C 1
ATOM 14687 O O . VAL D 1 445 ? -0.535 -67.336 42.592 1.00 21.25 484 VAL D O 1
ATOM 14691 N N . LEU D 1 446 ? 0.072 -65.185 42.280 1.00 16.94 485 LEU D N 1
ATOM 14692 C CA . LEU D 1 446 ? 1.476 -65.496 42.031 1.00 17.81 485 LEU D CA 1
ATOM 14693 C C . LEU D 1 446 ? 2.314 -64.546 42.885 1.00 19.23 485 LEU D C 1
ATOM 14694 O O . LEU D 1 446 ? 2.231 -63.321 42.745 1.00 21.68 485 LEU D O 1
ATOM 14699 N N . SER D 1 447 ? 3.112 -65.114 43.777 1.00 18.66 486 SER D N 1
ATOM 14700 C CA . SER D 1 447 ? 3.949 -64.324 44.660 1.00 17.33 486 SER D CA 1
ATOM 14701 C C . SER D 1 447 ? 5.416 -64.648 44.434 1.00 18.01 486 SER D C 1
ATOM 14702 O O . SER D 1 447 ? 5.798 -65.818 44.362 1.00 18.60 486 SER D O 1
ATOM 14705 N N . GLN D 1 448 ? 6.239 -63.612 44.309 1.00 17.44 487 GLN D N 1
ATOM 14706 C CA . GLN D 1 448 ? 7.666 -63.822 44.108 1.00 17.43 487 GLN D CA 1
ATOM 14707 C C . GLN D 1 448 ? 8.513 -62.634 44.523 1.00 19.02 487 GLN D C 1
ATOM 14708 O O . GLN D 1 448 ? 8.083 -61.478 44.433 1.00 16.94 487 GLN D O 1
ATOM 14714 N N . GLN D 1 449 ? 9.723 -62.919 44.987 1.00 19.15 488 GLN D N 1
ATOM 14715 C CA . GLN D 1 449 ? 10.615 -61.844 45.354 1.00 22.62 488 GLN D CA 1
ATOM 14716 C C . GLN D 1 449 ? 11.274 -61.388 44.060 1.00 20.80 488 GLN D C 1
ATOM 14717 O O . GLN D 1 449 ? 11.408 -62.162 43.115 1.00 19.94 488 GLN D O 1
ATOM 14723 N N . VAL D 1 450 ? 11.628 -60.113 44.000 1.00 21.44 489 VAL D N 1
ATOM 14724 C CA . VAL D 1 450 ? 12.279 -59.555 42.821 1.00 21.18 489 VAL D CA 1
ATOM 14725 C C . VAL D 1 450 ? 13.299 -58.556 43.347 1.00 20.76 489 VAL D C 1
ATOM 14726 O O . VAL D 1 450 ? 12.958 -57.667 44.127 1.00 19.91 489 VAL D O 1
ATOM 14730 N N . HIS D 1 451 ? 14.552 -58.710 42.942 1.00 20.34 490 HIS D N 1
ATOM 14731 C CA . HIS D 1 451 ? 15.592 -57.806 43.410 1.00 22.51 490 HIS D CA 1
ATOM 14732 C C . HIS D 1 451 ? 15.691 -56.570 42.532 1.00 23.15 490 HIS D C 1
ATOM 14733 O O . HIS D 1 451 ? 16.642 -56.418 41.769 1.00 22.76 490 HIS D O 1
ATOM 14740 N N . PHE D 1 452 ? 14.694 -55.696 42.651 1.00 23.26 491 PHE D N 1
ATOM 14741 C CA . PHE D 1 452 ? 14.642 -54.457 41.886 1.00 24.42 491 PHE D CA 1
ATOM 14742 C C . PHE D 1 452 ? 15.843 -53.582 42.210 1.00 25.45 491 PHE D C 1
ATOM 14743 O O . PHE D 1 452 ? 16.249 -53.484 43.365 1.00 24.80 491 PHE D O 1
ATOM 14751 N N . ALA D 1 453 ? 16.405 -52.952 41.182 1.00 26.97 492 ALA D N 1
ATOM 14752 C CA . ALA D 1 453 ? 17.551 -52.071 41.356 1.00 29.71 492 ALA D CA 1
ATOM 14753 C C . ALA D 1 453 ? 17.062 -50.664 41.699 1.00 32.13 492 ALA D C 1
ATOM 14754 O O . ALA D 1 453 ? 15.867 -50.370 41.623 1.00 31.36 492 ALA D O 1
ATOM 14756 N N . GLU D 1 454 ? 17.999 -49.801 42.072 1.00 35.46 493 GLU D N 1
ATOM 14757 C CA . GLU D 1 454 ? 17.701 -48.422 42.453 1.00 38.99 493 GLU D CA 1
ATOM 14758 C C . GLU D 1 454 ? 16.653 -47.717 41.581 1.00 39.27 493 GLU D C 1
ATOM 14759 O O . GLU D 1 454 ? 15.621 -47.256 42.086 1.00 40.17 493 GLU D O 1
ATOM 14765 N N . GLY D 1 455 ? 16.917 -47.645 40.278 1.00 37.02 494 GLY D N 1
ATOM 14766 C CA . GLY D 1 455 ? 16.002 -46.967 39.375 1.00 36.40 494 GLY D CA 1
ATOM 14767 C C . GLY D 1 455 ? 14.882 -47.750 38.708 1.00 35.24 494 GLY D C 1
ATOM 14768 O O . GLY D 1 455 ? 14.179 -47.199 37.867 1.00 35.62 494 GLY D O 1
ATOM 14769 N N . ASP D 1 456 ? 14.707 -49.021 39.051 1.00 34.31 495 ASP D N 1
ATOM 14770 C CA . ASP D 1 456 ? 13.631 -49.811 38.457 1.00 33.46 495 ASP D CA 1
ATOM 14771 C C . ASP D 1 456 ? 12.313 -49.357 39.086 1.00 32.32 495 ASP D C 1
ATOM 14772 O O . ASP D 1 456 ? 11.824 -49.976 40.032 1.00 31.23 495 ASP D O 1
ATOM 14777 N N . THR D 1 457 ? 11.733 -48.284 38.551 1.00 30.31 496 THR D N 1
ATOM 14778 C CA . THR D 1 457 ? 10.498 -47.740 39.110 1.00 29.38 496 THR D CA 1
ATOM 14779 C C . THR D 1 457 ? 9.347 -47.502 38.122 1.00 28.46 496 THR D C 1
ATOM 14780 O O . THR D 1 457 ? 8.225 -47.199 38.534 1.00 28.32 496 THR D O 1
ATOM 14784 N N . GLY D 1 458 ? 9.620 -47.627 36.829 1.00 27.02 497 GLY D N 1
ATOM 14785 C CA . GLY D 1 458 ? 8.584 -47.392 35.838 1.00 27.31 497 GLY D CA 1
ATOM 14786 C C . GLY D 1 458 ? 7.573 -48.506 35.622 1.00 26.59 497 GLY D C 1
ATOM 14787 O O . GLY D 1 458 ? 7.704 -49.602 36.170 1.00 26.39 497 GLY D O 1
ATOM 14788 N N . ILE D 1 459 ? 6.558 -48.205 34.812 1.00 24.69 498 ILE D N 1
ATOM 14789 C CA . ILE D 1 459 ? 5.493 -49.139 34.473 1.00 22.33 498 ILE D CA 1
ATOM 14790 C C . ILE D 1 459 ? 5.151 -48.932 33.005 1.00 25.18 498 ILE D C 1
ATOM 14791 O O . ILE D 1 459 ? 5.007 -47.794 32.553 1.00 25.96 498 ILE D O 1
ATOM 14796 N N . SER D 1 460 ? 5.027 -50.023 32.258 1.00 25.34 499 SER D N 1
ATOM 14797 C CA . SER D 1 460 ? 4.674 -49.927 30.850 1.00 27.14 499 SER D CA 1
ATOM 14798 C C . SER D 1 460 ? 3.652 -51.008 30.512 1.00 27.66 499 SER D C 1
ATOM 14799 O O . SER D 1 460 ? 3.480 -51.967 31.268 1.00 27.08 499 SER D O 1
ATOM 14802 N N . LEU D 1 461 ? 2.959 -50.830 29.390 1.00 27.67 500 LEU D N 1
ATOM 14803 C CA . LEU D 1 461 ? 1.945 -51.774 28.933 1.00 27.00 500 LEU D CA 1
ATOM 14804 C C . LEU D 1 461 ? 2.389 -52.315 27.580 1.00 27.76 500 LEU D C 1
ATOM 14805 O O . LEU D 1 461 ? 3.067 -51.615 26.824 1.00 29.08 500 LEU D O 1
ATOM 14810 N N . TYR D 1 462 ? 2.003 -53.548 27.260 1.00 27.26 501 TYR D N 1
ATOM 14811 C CA . TYR D 1 462 ? 2.419 -54.137 25.993 1.00 25.99 501 TYR D CA 1
ATOM 14812 C C . TYR D 1 462 ? 1.456 -55.173 25.421 1.00 27.02 501 TYR D C 1
ATOM 14813 O O . TYR D 1 462 ? 0.664 -55.770 26.147 1.00 26.53 501 TYR D O 1
ATOM 14822 N N . THR D 1 463 ? 1.536 -55.374 24.108 1.00 29.17 502 THR D N 1
ATOM 14823 C CA . THR D 1 463 ? 0.702 -56.350 23.407 1.00 29.19 502 THR D CA 1
ATOM 14824 C C . THR D 1 463 ? 1.470 -56.919 22.221 1.00 30.28 502 THR D C 1
ATOM 14825 O O . THR D 1 463 ? 2.426 -56.317 21.742 1.00 29.54 502 THR D O 1
ATOM 14829 N N . ASP D 1 464 ? 1.035 -58.083 21.752 1.00 32.51 503 ASP D N 1
ATOM 14830 C CA . ASP D 1 464 ? 1.645 -58.753 20.612 1.00 34.46 503 ASP D CA 1
ATOM 14831 C C . ASP D 1 464 ? 0.531 -59.338 19.761 1.00 34.48 503 ASP D C 1
ATOM 14832 O O . ASP D 1 464 ? -0.349 -60.034 20.279 1.00 32.88 503 ASP D O 1
ATOM 14837 N N . GLY D 1 465 ? 0.568 -59.047 18.462 1.00 32.81 504 GLY D N 1
ATOM 14838 C CA . GLY D 1 465 ? -0.435 -59.565 17.548 1.00 33.40 504 GLY D CA 1
ATOM 14839 C C . GLY D 1 465 ? -1.777 -58.863 17.582 1.00 32.99 504 GLY D C 1
ATOM 14840 O O . GLY D 1 465 ? -2.789 -59.433 17.176 1.00 35.52 504 GLY D O 1
ATOM 14841 N N . GLY D 1 466 ? -1.801 -57.625 18.060 1.00 32.77 505 GLY D N 1
ATOM 14842 C CA . GLY D 1 466 ? -3.057 -56.903 18.119 1.00 33.10 505 GLY D CA 1
ATOM 14843 C C . GLY D 1 466 ? -3.130 -55.941 19.288 1.00 33.32 505 GLY D C 1
ATOM 14844 O O . GLY D 1 466 ? -2.332 -56.031 20.221 1.00 34.04 505 GLY D O 1
ATOM 14845 N N . PRO D 1 467 ? -4.078 -54.994 19.258 1.00 32.49 506 PRO D N 1
ATOM 14846 C CA . PRO D 1 467 ? -4.261 -54.003 20.318 1.00 32.17 506 PRO D CA 1
ATOM 14847 C C . PRO D 1 467 ? -5.066 -54.549 21.490 1.00 31.30 506 PRO D C 1
ATOM 14848 O O . PRO D 1 467 ? -5.783 -55.542 21.364 1.00 31.07 506 PRO D O 1
ATOM 14852 N N . ALA D 1 468 ? -4.945 -53.881 22.628 1.00 28.76 507 ALA D N 1
ATOM 14853 C CA . ALA D 1 468 ? -5.674 -54.265 23.821 1.00 27.72 507 ALA D CA 1
ATOM 14854 C C . ALA D 1 468 ? -6.108 -52.978 24.495 1.00 27.71 507 ALA D C 1
ATOM 14855 O O . ALA D 1 468 ? -5.402 -51.966 24.440 1.00 28.09 507 ALA D O 1
ATOM 14857 N N . HIS D 1 469 ? -7.274 -53.012 25.122 1.00 27.94 508 HIS D N 1
ATOM 14858 C CA . HIS D 1 469 ? -7.790 -51.841 25.810 1.00 30.07 508 HIS D CA 1
ATOM 14859 C C . HIS D 1 469 ? -7.485 -51.971 27.306 1.00 28.86 508 HIS D C 1
ATOM 14860 O O . HIS D 1 469 ? -7.971 -52.890 27.974 1.00 28.98 508 HIS D O 1
ATOM 14867 N N . PHE D 1 470 ? -6.658 -51.065 27.817 1.00 26.32 509 PHE D N 1
ATOM 14868 C CA . PHE D 1 470 ? -6.299 -51.060 29.229 1.00 26.16 509 PHE D CA 1
ATOM 14869 C C . PHE D 1 470 ? -7.188 -50.031 29.914 1.00 26.33 509 PHE D C 1
ATOM 14870 O O . PHE D 1 470 ? -7.105 -48.838 29.624 1.00 25.80 509 PHE D O 1
ATOM 14878 N N . THR D 1 471 ? -8.043 -50.506 30.819 1.00 26.05 510 THR D N 1
ATOM 14879 C CA . THR D 1 471 ? -8.995 -49.647 31.515 1.00 25.67 510 THR D CA 1
ATOM 14880 C C . THR D 1 471 ? -9.004 -49.798 33.034 1.00 26.47 510 THR D C 1
ATOM 14881 O O . THR D 1 471 ? -8.447 -50.749 33.586 1.00 26.35 510 THR D O 1
ATOM 14885 N N . GLY D 1 472 ? -9.658 -48.849 33.702 1.00 26.66 511 GLY D N 1
ATOM 14886 C CA . GLY D 1 472 ? -9.748 -48.876 35.150 1.00 26.78 511 GLY D CA 1
ATOM 14887 C C . GLY D 1 472 ? -8.386 -48.909 35.814 1.00 27.36 511 GLY D C 1
ATOM 14888 O O . GLY D 1 472 ? -8.198 -49.590 36.822 1.00 26.16 511 GLY D O 1
ATOM 14889 N N . ILE D 1 473 ? -7.440 -48.167 35.243 1.00 26.73 512 ILE D N 1
ATOM 14890 C CA . ILE D 1 473 ? -6.075 -48.099 35.749 1.00 26.55 512 ILE D CA 1
ATOM 14891 C C . ILE D 1 473 ? -5.948 -47.190 36.965 1.00 27.87 512 ILE D C 1
ATOM 14892 O O . ILE D 1 473 ? -6.115 -45.976 36.860 1.00 28.24 512 ILE D O 1
ATOM 14897 N N . VAL D 1 474 ? -5.643 -47.781 38.115 1.00 27.19 513 VAL D N 1
ATOM 14898 C CA . VAL D 1 474 ? -5.480 -47.019 39.344 1.00 27.63 513 VAL D CA 1
ATOM 14899 C C . VAL D 1 474 ? -4.232 -47.472 40.101 1.00 27.46 513 VAL D C 1
ATOM 14900 O O . VAL D 1 474 ? -4.007 -48.665 40.296 1.00 27.21 513 VAL D O 1
ATOM 14904 N N . VAL D 1 475 ? -3.414 -46.508 40.509 1.00 26.42 514 VAL D N 1
ATOM 14905 C CA . VAL D 1 475 ? -2.192 -46.806 41.240 1.00 26.61 514 VAL D CA 1
ATOM 14906 C C . VAL D 1 475 ? -2.301 -46.230 42.647 1.00 27.34 514 VAL D C 1
ATOM 14907 O O . VAL D 1 475 ? -2.502 -45.026 42.814 1.00 26.38 514 VAL D O 1
ATOM 14911 N N . ARG D 1 476 ? -2.196 -47.093 43.655 1.00 26.19 515 ARG D N 1
ATOM 14912 C CA . ARG D 1 476 ? -2.269 -46.646 45.041 1.00 27.78 515 ARG D CA 1
ATOM 14913 C C . ARG D 1 476 ? -0.890 -46.758 45.660 1.00 27.59 515 ARG D C 1
ATOM 14914 O O . ARG D 1 476 ? -0.370 -47.856 45.850 1.00 26.54 515 ARG D O 1
ATOM 14922 N N . GLU D 1 477 ? -0.296 -45.611 45.957 1.00 28.59 516 GLU D N 1
ATOM 14923 C CA . GLU D 1 477 ? 1.026 -45.569 46.552 1.00 30.04 516 GLU D CA 1
ATOM 14924 C C . GLU D 1 477 ? 0.872 -45.924 48.026 1.00 29.61 516 GLU D C 1
ATOM 14925 O O . GLU D 1 477 ? 0.002 -45.391 48.718 1.00 27.86 516 GLU D O 1
ATOM 14931 N N . ILE D 1 478 ? 1.713 -46.841 48.495 1.00 30.72 517 ILE D N 1
ATOM 14932 C CA . ILE D 1 478 ? 1.658 -47.314 49.875 1.00 30.84 517 ILE D CA 1
ATOM 14933 C C . ILE D 1 478 ? 2.778 -46.759 50.750 1.00 31.96 517 ILE D C 1
ATOM 14934 O O . ILE D 1 478 ? 3.913 -46.613 50.301 1.00 32.17 517 ILE D O 1
ATOM 14939 N N . GLY D 1 479 ? 2.434 -46.455 52.001 1.00 33.40 518 GLY D N 1
ATOM 14940 C CA . GLY D 1 479 ? 3.389 -45.915 52.956 1.00 36.67 518 GLY D CA 1
ATOM 14941 C C . GLY D 1 479 ? 3.646 -46.865 54.118 1.00 38.90 518 GLY D C 1
ATOM 14942 O O . GLY D 1 479 ? 4.690 -46.734 54.803 1.00 40.47 518 GLY D O 1
#

Sequence (1918 aa):
AVYHMTPPSGWLCNPQRPVTTHGAYQLYYLHSDQNNGPGGWDHASTTDGVAFTHHGTVMPLRPDFPVWSGSAVVDTANTAGFGAGAVVALATQPTDGVRKYQEQYLYWSTDGGFTFTALPDPVIVNTDGRAATTPAEIENAEWFRDPKIHWDTARGEWVCVIGRLRYAAFYTSPNLRDWTLRRNFDYPNHALGGIECPDLFEITADDGTRHWVLAASMDAYGIGLPMTYAYWTGTWDGEQFHADDLTPQWLDWGWDWYAAVTWPSIDAPETKRLAIAWMNNWKYAARDVPTDASDGYNGQNSIVRELRLARQPGGWYTLLSTPVAALTNYVTATTTLPDRTVDGSAVLPWNGRAYEIELDIAWDTATNVGISVGRSPDGTRHTNIGKYGADLYVDRGPSDLAGYSLAPYSRAAAPIDPGARSVHLRILVDTQSVEVFVNAGHTVLSQQVHFAEGDTGISLYTDGGPAHFTGIVVREIGQAAVYHMTPPSGWLCNPQRPVTTHGAYQLYYLHSDQNNGPGGWDHASTTDGVAFTHHGTVMPLRPDFPVWSGSAVVDTANTAGFGAGAVVALATQPTDGVRKYQEQYLYWSTDGGFTFTALPDPVIVNTDGRAATTPAEIENAEWFRDPKIHWDTARGEWVCVIGRLRYAAFYTSPNLRDWTLRRNFDYPNHALGGIECPDLFEITADDGTRHWVLAASMDAYGIGLPMTYAYWTGTWDGEQFHADDLTPQWLDWGWDWYAAVTWPSIDAPETKRLAIAWMNNWKYAARDVPTDASDGYNGQNSIVRELRLARQPGGWYTLLSTPVAALTNYVTATTTLPDRTVDGSAVLPWNGRAYEIELDIAWDTATNVGISVGRSPDGTRHTNIGKYGADLYVDRGPSDLAGYSLAPYSRAAAPIDPGARSVHLRILVDTQSVEVFVNAGHTVLSQQVHFAEGDTGISLYTDGGPAHFTGIVVREIGQAAVYHMTPPSGWLCNPQRPVTTHGAYQLYYLHSDQNNGPGGWDHASTTDGVAFTHHGTVMPLRPDFPVWSGSAVVDTANTAGFGAGAVVALATQPTDGVRKYQEQYLYWSTDGGFTFTALPDPVIVNTDGRAATTPAEIENAEWFRDPKIHWDTARGEWVCVIGRLRYAAFYTSPNLRDWTLRRNFDYPNHALGGIECPDLFEITADDGTRHWVLAASMDAYGIGLPMTYAYWTGTWDGEQFHADDLTPQWLDWGWDWYAAVTWPSIDAPETKRLAIAWMNNWKYAARDVPTDASDGYNGQNSIVRELRLARQPGGWYTLLSTPVAALTNYVTATTTLPDRTVDGSAVLPWNGRAYEIELDIAWDTATNVGISVGRSPDGTRHTNIGKYGADLYVDRGPSDLAGYSLAPYSRAAAPIDPGARSVHLRILVDTQSVEVFVNAGHTVLSQQVHFAEGDTGISLYTDGGPAHFTGIVVREIGQAAVYHMTPPSGWLCNPQRPVTTHGAYQLYYLHSDQNNGPGGWDHASTTDGVAFTHHGTVMPLRPDFPVWSGSAVVDTANTAGFGAGAVVALATQPTDGVRKYQEQYLYWSTDGGFTFTALPDPVIVNTDGRAATTPAEIENAEWFRDPKIHWDTARGEWVCVIGRLRYAAFYTSPNLRDWTLRRNFDYPNHALGGIECPDLFEITADDGTRHWVLAASMDAYGIGLPMTYAYWTGTWDGEQFHADDLTPQWLDWGWDWYAAVTWPSIDAPETKRLAIAWMNNWKYAARDVPTDASDGYNGQNSIVRELRLARQPGGWYTLLSTPVAALTNYVTATTTLPDRTVDGSAVLPWNGRAYEIELDIAWDTATNVGISVGRSPDGTRHTNIGKYGADLYVDRGPSDLAGYSLAPYSRAAAPIDPGARSVHLRILVDTQSVEVFVNAGHTVLSQQVHFAEGDTGISLYTDGGPAHFTGIVVREIG

Nearest PDB structures (foldseek):
  4ffi-assembly4_D  TM=1.000E+00  e=2.569E-91  Paenarthrobacter ureafaciens
  4fff-assembly4_D  TM=9.987E-01  e=2.513E-90  Paenarthrobacter ureafaciens
  8i12-assembly1_A  TM=8.786E-01  e=7.403E-36  Arthrobacter sp. MN8
  8bet-assembly2_C  TM=7.944E-01  e=3.030E-30  Rhodotorula dairenensis
  8bet-assembly1_B  TM=7.846E-01  e=1.016E-30  Rhodotorula dairenensis

Foldseek 3Di:
DFWFDFDLFFEWAFKAAWEADPQWTKIWTFGDNYQVDAWEIWIWIDNQQTDIHTQGDAGTADVLKGWAAWYWYQQQVCQQVPDHRKIKIWTWIQVVNHLLFTAIWIWIGDPRRNHIDTDPDGLGTLVLSVVDDDPVSSQFSNAWGRWEWDQDPVVRWIKIWTWTFQKIWIWIGRRVRHTDTADIGHAPDSLFATFDLWAWDWAAAPVGRIWIKIKGQGDNVVVVAARAMWIFIFDDPPHDTDGPDRPTDDQAQAHFFHSKYKAADPVGRRFKIKIKGWGDHVVPSRDDDPCCVVRNGGTTMDAIWMWGWYADPPGDIAIFIDGRPCQVVQFPDKDWDAKDKDAFKFWDPWWDAWWKKKWKKFWDQFQKKWKWALAFVVRQATWTFIDHQQWRKIFRQSQQDVPRGPPPRGITTDGHPRPDGMWIWIWTGHQFWIKIQTHRGRYIYIHTGNRDPRSIIMMIGTHRGMMIMDPIMMTGGGHD/DFWFDFDLFFEWAFKAAWEADPQWTKIWTWGDRYQVDAWEIWIWTDNQQTDIHGQGDAGTADVLKGWAAAYWYQQQVQLQVPDHRKIKIWTWIQVVNPLLWTAIWMWIGDPNRNHIDTDPDGLGTLVLSVVDDDPVSSQFSNAWGHKDWDQDPVVRWIKIWTFTFQWIWIWIGRHVRHTDTADIGHADDNLWAGFDLWAWDWAAAPVGDIWIKIKGQGDNVVVPFARAMWIFIFDDPPHDTGGPDRDTDDQAQAHFFHSKYKAADPVGRRFKIKMKGWGDHVVASRDDDPCCVVRNYGTTMDAIWMWGWYADPVGDIAIFIDGRPCQVVQFPDKDFDDKDKDAFKFWDPWWDAWWKKKKKKFWDQWQKKWKWALAFVVRQATWTFIDHQQWRKIFRQSQADVPRGPPPRGITTDGHPRPDRMWIWIWTGHQFWIKIQTDRGSYIYIHTGNRDPRRIIMMIGTHRGMMIMDPIMMTGGGDD/DFWFDFDLFAEWAFKEQWEDDPQWTKIWTWGDRYQVDAWEIWIWTDNQQTDIHTQGGAGTADVLKGWAAAYWYQQQVQLQVPDHRKIKIWTWIQVVNPLLFTAIWMWIGDPNRNHIDTDPDGLGTLVLSVVQDDPVSSQFSNAWGHWEWDQDPVVRWIKIWTWTQQKIWIWIGRHVRHTDTADIGHADDSLFATFDLWAWAKAAAPVRDIWIKIKGQGDNVVVPFARAMWMFIFDDPPHDTDGPDRPTADQAQAHFFHNKYKAADPVGRRFKIKMKGKGDHVVASRDDDPCCVVRNGGTTMDAIWMWGWYADPPGDIAIFIDGRPCQLVQFDDKDWDAKDKDEFKFWDPDWDAWWKKKKKKFADQWQKWWKWALQFPVRQATWTAIDHQQWRWIFNPSLADPPRGPPPRGITTDGHPSVDGMWIWMWTGHQFWIKIATDRRRYIYIHTGNRDPRRIIMMIGTHRGMMMMHRIMMTGGGND/DQWFDFDLFFEWAFKAAWEDDPQWTKIWTWGDRYQVDAWEIWIWIDNQQTDIDTQGGAGTADVLKGWAAAYKYQQQVQQQVPDHRKIKIWTWIQVSNHLLFTAIWIWIGDPNRNHIDTDPDGLGTLPLSVVDDDPVSSQQSNAWGRWEWDQPPVVGWIKIWTFTWQKIWIWIGRRVRHTDTADIGHADDCLQTDGALWAWAWAAAPVRRIWIKIKTQTDNVVVPFARAMWIFIFDDPPHDTDGPDRPTADQAQAHFFHSKYKAADPVGRRFKIKIKGKGDHVVASRDQDVCCVVRNGGTTMDAIWMWGWYADVVGDIAIFIDGRPCQVVFFPDKDWDAKDKDAFKFWDPDWDAWWKKKKKKFWDQWQKKWKWALAAPVRQATWTAIDHQQWRKIFNPSQADPVRGPPPRGITTDGHDRPDRMWMWMWTGHQFWIKIQIDRRRYIYIHTGNRDPRSIIMMIGTHRGMMIMDPIMMTGGD

CATH classification: 2.115.10.20 (+1 more: 2.60.120.560)

B-factor: mean 28.17, std 7.43, range [12.57, 67.57]

InterPro domains:
  IPR001362 Glycoside hydrolase, family 32 [SM00640] (44-481)
  IPR006311 Twin-arginine translocation pathway, signal sequence [PS51318] (1-33)
  IPR013148 Glycosyl hydrolase family 32, N-terminal [PF00251] (44-351)
  IPR013189 Glycosyl hydrolase family 32, C-terminal [PF08244] (378-514)
  IPR013320 Concanavalin A-like lectin/glucanase domain superfamily [SSF49899] (363-519)
  IPR023296 Glycosyl hydrolase, five-bladed beta-propeller domain superfamily [G3DSA:2.115.10.20] (41-366)
  IPR023296 Glycosyl hydrolase, five-bladed beta-propeller domain superfamily [SSF75005] (38-364)

Organism: Paenarthrobacter ureafaciens (NCBI:txid37931)

Radius of gyration: 49.69 Å; Cα contacts (8 Å, |Δi|>4): 5554; chains: 4; bounding box: 96×125×149 Å

Secondary structure (DSSP, 8-state):
--SS---SSEEEEEEEEEEEETTEEEEEEEEESSTT---EEEEEEESSSSS-EEEEEEE--BTTB----EEEEEETT-SSSS-TTEEEEEEEEEGGG-GGGEEEEEEEESSSSSS-EE-SS-SB--TTTTT--SHHHHHHHT-EEEEEEEEETTTTEEEEEEEETTEEEEEEESSSSS-EE---EE-S-GGG---EEEEEEEEE-TTS-EEEEEEEE---GGGT--SSEEEEEEEE-SS-EEES-SS-EES--SS--EEEEEEE-SS-TTT-EEEEEE---TTT-SS--HHHHHHSEE--B---EEEEEEE-TTS-EEEEEEE-GGGGGGEEEEEEE--EEESSEEE-S---SSEEEEEEEEESS-SEEEEEEEE-TTSS--EEEEEETTEEEEE-GGG--TTS--TT--EEEEE--TT--EEEEEEEEETTEEEEEETTTTEEEEEE----TT--EEEEEEESS-EEEEEEEEEEE---/--SS---SSEEEEEEEEEEEETTEEEEEEEEESSTTS-EEEEEEEESSSSS-EEEEEEE--BTTB----EEEEEETT-SSSS-TTEEEEEEEEEGGG-GGGEEEEEEEESSSSSS-EE-SS-SB--HHHHH--SHHHHHHHT-EEEEEEEEETTTTEEEEEEEETTEEEEEEESSSSS-EE---B--S-GGG---EEEEEEEEEBTTS-EEEEEEEE---GGGT--SSEEEEEEEE-SS-EEES-SS-EES--SS--EEEEEEE-SS-TTT-EEEEEE---TTT-SS--HHHHHHSEE--BPPPEEEEEEEETTTEEEEEEEE-GGGGGGEEEEEEE--EEESSEEE-S---SSEEEEEEEEESS-SEEEEEEEE-TTS---EEEEEETTEEEEE-GGG--TTS--TT--EEEEE--TT--EEEEEEEEETTEEEEEETTTTEEEEEE----TT--EEEEEEESS-EEEEEEEEEEE---/--SS---SSEEEEEEEEEEEETTEEEEEEEEESSTT--EEEEEEEESSSS--EEEEEEE--BTTB----EEEEEETT-SSSS-TTEEEEEEEEEGGG-GGGEEEEEEEESSSSSS-EE-SS-SB--HHHHH--SHHHHHHHT-EEEEEEEEETTTTEEEEEEEETTEEEEEEESSSSS-EE---B--S-GGG---EEEEEEEEE-TTS-EEEEEEEE---GGGT--SSEEEEEEEE-SS-EEES-SSPEES--SS--EEEEEEE-SS-TTT-EEEEEES--TTT-SS--HHHHHHSEE--B---EEEEEEEETTTEEEEEEEE-GGGGGGEEEEEEE--EEESSEEEEEEE-SSEEEEEEEEESS-SEEEEEEEE-TTS-S-EEEEEETTEEEEE-GGG--TTS--TT--EEEEE--TT--EEEEEEEEETTEEEEEETTTTEEEEEE----TT--EEEEEEESS-EEEEEEEEEEE---/--SS---SSEEEEEEEEEEEETTEEEEEEEEESSTT--EEEEEEEESSSSS-EEEEEEE--BTTB----EEEEEETT--SSS-TTEEEEEEEEEGGG-GGGEEEEEEEESSSSSS-EE-SS-SB--HHHHH--SHHHHHHHT-EEEEEEEEETTTTEEEEEEEETTEEEEEEESSSSS-EE---B--S-GGG---EEEEEEEEE-TTS-EEEEEEEE---GGGT--SSEEEEEEEE-SS-EEES-SS-EES--SS--EEEEEEE-SS-TTT-EEEEEES--TTT-SS--HHHHHHSEE--B---EEEEEEEETTTEEEEEEEE-GGGGGGEEEEEEE--EEESSEEE-S---SSEEEEEEEEESS-SEEEEEEEE-TTS-S-EEEEEETTEEEEE-GGGPPTTS--TT--EEEEE--TT--EEEEEEEEETTEEEEEETTTTEEEEEE----TT--EEEEEEESS-EEEEEEEEEEE-

Solvent-accessible surface area: 68378 Å² total; per-residue (Å²): 42,42,10,12,10,27,1,96,62,11,6,0,11,15,3,2,18,7,8,62,16,133,62,11,10,2,2,0,2,24,26,8,120,128,44,77,22,84,11,5,0,14,0,0,17,5,105,42,2,11,39,40,80,58,77,35,79,12,0,44,69,16,68,117,13,17,3,55,6,5,0,2,15,45,1,104,81,58,42,4,56,26,30,82,33,2,0,0,0,0,0,0,1,6,22,100,39,45,113,59,48,0,4,0,16,0,8,27,2,104,54,11,0,70,93,33,33,15,16,52,87,31,20,7,74,2,95,52,2,107,72,13,112,63,115,68,77,52,101,40,0,52,46,3,32,8,0,4,0,27,90,1,101,95,126,44,27,13,0,0,0,0,0,18,44,69,40,1,3,0,24,3,2,90,24,0,82,92,34,70,108,76,131,70,7,93,5,99,66,89,51,6,4,5,3,37,8,0,0,0,2,16,0,26,5,92,65,56,59,104,29,18,0,3,0,1,2,4,71,0,93,74,69,70,51,12,10,0,0,0,2,3,13,3,69,7,65,5,59,54,10,87,23,97,90,86,105,10,41,21,6,0,47,4,23,0,1,22,0,0,5,0,6,53,3,89,105,30,58,87,61,61,10,8,0,1,0,0,2,5,6,114,94,29,1,61,52,93,10,24,12,34,92,79,89,43,20,0,13,11,0,3,6,2,2,22,2,118,2,8,118,43,123,87,32,121,15,3,2,22,4,57,5,9,71,20,2,91,122,23,29,54,9,36,4,65,8,64,79,57,89,10,103,33,88,33,86,3,56,33,91,12,74,6,1,7,0,34,0,54,1,46,24,103,95,8,89,26,1,0,0,6,0,3,50,2,50,10,28,61,35,42,0,24,0,1,11,116,40,48,45,0,13,0,34,2,18,44,2,41,43,77,73,57,60,4,57,107,33,21,102,6,28,0,72,24,97,83,48,23,112,65,7,55,0,50,0,0,3,0,27,23,0,0,1,0,7,5,78,82,4,88,16,1,0,1,0,14,2,2,11,27,126,7,4,26,5,0,11,0,33,4,76,56,11,66,2,83,0,34,47,3,20,1,63,56,6,20,129,112,46,43,9,12,8,29,0,98,63,11,5,0,10,16,3,2,18,6,9,60,15,132,64,14,10,2,2,0,2,22,26,8,130,123,45,77,24,72,11,4,0,13,0,0,16,5,100,38,1,11,52,39,81,55,76,33,76,14,0,44,66,18,70,116,13,18,3,56,5,4,0,2,15,48,1,106,82,57,42,4,57,27,28,81,34,3,0,0,0,0,0,0,0,7,24,96,34,48,116,54,42,0,5,0,18,0,8,25,2,106,53,12,0,68,89,30,34,15,18,48,84,33,22,6,74,2,97,54,0,103,81,8,108,60,114,64,70,50,99,39,0,51,45,4,32,8,0,5,0,28,89,1,102,101,131,43,29,14,0,0,0,0,0,18,48,72,39,1,2,0,23,3,2,88,20,0,88,85,35,68,108,87,113,66,7,89,5,97,64,90,57,6,2,5,3,37,9,0,0,0,3,23,0,20,4,95,62,55,56,103,31,19,0,2,0,0,2,4,75,0,88,76,72,69,57,10,9,0,0,0,3,3,12,4,66,7,67,4,86,52,6,84,25,98,90,83,104,10,44,24,6,0,49,3,23,0,1,24,0,0,5,0,5,54,3,89,109,29,59,96,60,59,10,8,0,1,0,0,3,4,7,111,91,26,1,59,52,93,11,23,12,30,93,79,92,41,19,1,12,13,0,3,5,3,3,25,1,115,2,6,121,44,125,85,32,121,12,2,3,23,4,54,5,8,69,22,2,92,109,17,41,95,47,84,48,102,12,101,84,59,88,10,100,36,88,32,88,3,103,30,96,12,72,8,1,7,0,32,0,54,1,45,25,103,94,7,88,28,1,0,0,5,0,4,56,8,117,105,30,92,35,40,0,23,0,1,13,117,38,51,45,0,12,0,33,3,18,46,3,43,43,96,74,59,60,5,56,104,32,22,105,5,30,1,72,24,95,82,50,24,116,66,7,57,0,52,0,0,4,0,24,23,0,0,2,0,7,4,79,87,3,88,16,1,0,1,0,13,1,2,11,33,148,38,4,26,6,0,11,0,34,4,73,58,10,67,2,81,0,34,46,3,22,2,60,61,6,14,119,116,35,40,12,12,9,28,2,97,63,11,5,0,12,17,3,2,22,6,9,59,18,128,65,6,12,2,2,0,2,22,25,8,127,128,43,78,23,78,12,6,0,13,2,0,15,4,102,45,1,11,50,38,81,58,7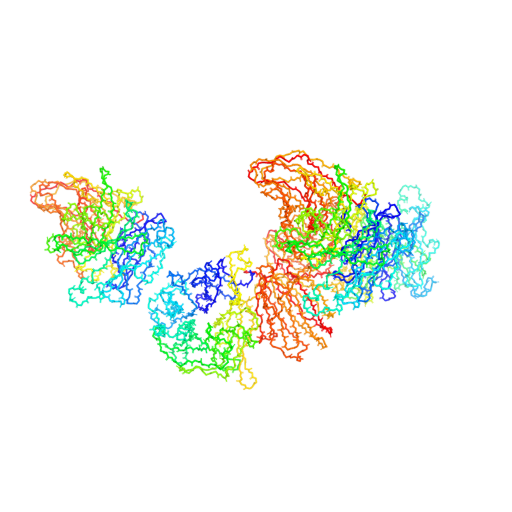8,35,79,11,0,71,72,100,128,117,31,18,3,57,5,5,0,1,16,44,1,99,80,57,40,4,58,40,29,79,32,4,0,0,0,0,0,0,1,6,22,113,38,50,110,54,45,0,3,0,14,0,8,55,2,101,54,11,0,72,91,29,72,36,43,106,106,30,24,9,74,3,91,77,0,110,73,13,106,58,116,61,78,51,94,52,1,50,46,6,21,8,0,4,0,26,94,1,97,89,134,43,34,13,0,0,0,0,0,19,34,70,44,1,2,0,26,4,1,89,22,0,86,86,35,71,108,74,130,68,7,88,4,99,64,88,56,5,2,5,2,36,8,0,0,0,4,52,5,24,3,92,64,46,57,196,26,22,0,2,1,0,1,4,68,0,81,76,73,68,55,10,8,0,0,0,2,4,15,6,64,9,62,4,58,57,6,77,23,88,99,90,112,10,46,18,3,0,43,3,24,0,1,20,0,0,5,0,6,54,3,92,106,31,69,118,60,62,10,8,0,1,0,0,3,4,5,113,91,27,1,52,16,54,12,27,15,34,91,80,88,42,21,1,10,13,0,3,5,2,2,26,1,108,1,5,114,16,124,84,32,126,26,8,1,13,4,53,4,8,70,20,2,93,113,22,36,94,47,79,48,99,21,100,77,59,88,9,103,34,87,35,85,2,98,32,94,12,60,9,1,6,0,32,0,54,2,46,24,106,92,6,89,27,0,0,0,5,0,3,56,8,122,102,15,94,49,36,0,23,0,1,13,114,37,51,43,1,14,0,34,6,23,45,1,50,47,44,5,29,46,8,68,77,30,31,100,5,32,1,73,27,98,79,48,24,114,70,6,57,1,51,0,0,3,0,31,24,0,0,1,0,6,5,76,69,2,76,19,0,0,1,0,14,2,3,10,33,117,34,3,26,5,0,9,0,31,2,74,55,11,63,2,82,0,34,48,2,19,1,65,62,7,16,133,115,43,70,12,11,10,28,2,97,65,13,5,0,12,17,2,2,19,6,8,54,18,133,61,10,10,2,2,0,2,22,26,7,124,129,48,79,20,86,12,5,0,14,1,0,18,4,109,43,1,12,54,39,82,55,80,33,80,14,0,70,73,106,125,114,29,16,3,58,5,4,0,2,15,47,1,104,81,58,40,4,55,28,27,80,33,4,0,0,0,0,0,0,1,6,24,114,39,47,107,54,48,0,2,0,14,0,7,51,2,103,54,12,0,71,89,30,75,37,43,106,106,31,25,9,73,4,98,57,0,113,76,13,112,61,116,71,80,49,100,40,0,49,46,6,20,7,0,4,0,26,91,1,80,92,131,44,29,13,0,0,0,0,0,21,46,70,42,1,4,0,24,4,2,88,34,0,84,94,35,67,112,83,120,72,8,90,4,98,64,94,49,4,3,6,2,34,9,1,0,0,1,12,0,26,3,107,65,54,57,104,27,20,0,3,0,2,0,1,70,0,82,76,71,68,55,10,9,0,0,0,3,4,13,4,67,7,66,4,62,46,9,86,24,88,95,86,113,10,47,15,5,0,40,3,23,0,1,22,0,0,5,0,4,55,2,113,100,28,59,84,47,30,11,9,0,2,0,0,2,7,6,110,92,28,1,59,52,92,13,27,17,35,92,80,92,39,24,4,11,14,0,2,6,3,2,19,0,112,2,12,113,16,130,76,31,131,27,7,1,35,3,53,4,8,69,21,2,97,118,58,22,46,4,36,8,65,7,65,77,61,92,10,101,32,89,36,85,4,70,28,96,13,60,9,0,5,0,32,0,54,1,46,24,103,93,8,88,27,1,0,0,4,0,3,56,10,122,104,14,94,50,34,0,24,0,1,11,112,36,50,41,1,13,0,33,6,23,47,1,43,48,94,78,65,57,6,64,99,32,24,104,5,31,1,74,28,97,80,48,25,110,67,6,54,0,52,0,0,4,0,28,29,0,0,1,0,8,6,76,66,2,77,21,1,0,1,0,14,2,5,12,35,109,35,4,29,6,0,10,0,30,4,75,58,11,65,2,80,0,33,48,3,19,1,56,54,8,58